Protein 3BMA (pdb70)

Nearest PDB structures (foldseek):
  3bma-assembly1_D-2  TM=1.003E+00  e=2.158E-71  Streptococcus pneumoniae R6
  3bma-assembly1_E  TM=9.968E-01  e=5.675E-66  Streptococcus pneumoniae R6
  3bma-assembly1_A  TM=9.905E-01  e=1.246E-65  Streptococcus pneumoniae R6
  3bma-assembly1_F-2  TM=9.941E-01  e=4.221E-62  Streptococcus pneumoniae R6
  7dxm-assembly1_A  TM=9.819E-01  e=1.760E-47  Streptococcus thermophilus LMG 18311

Sequence (2345 aa):
MHHNLGAEKRRSAVATTIDSFKERSQKVRALSDPNVRFVPFFGSSSEWLRFDGAHPAVLAEKYNRSYRPYLLGQGGAASLNQYFGMQQMLPQLENKQVVYVISPQWFSKNNGYDPAAFQQYFNGDQLTSFLKHQSGDQASQYAATRLLQQFPNVAMKDLVQKLASKKEELSTADNEMIELLARFNERQASSFFGQFSVRGYVNYDKHVAKYLKILPDQFSYQAIEDVVKADAEKNTSNNEEMGMENYFYNEQIKKDLKKLKDSQKSFTYLKSPEYNDLQLVLTQFSKSKVNPIFIIPPVNKKWMDYAGLREDMYQQTVQKIRYQLESQGFTNIADFSKDGGEPFFMKDTIHLGWLGWLAFDKAVDPFLSNPTPAPTYHLNERFFSKDWATYDGDVKEFMHHNLGAEKRSAVATTIDSFKERSQKVRRRALSDPNVRFVPFFGSSEWLRFDGAHPAVLAEKYNRSYRPYLLGQGGAASLNQYFGMQQMLPQLENKQVVYVISPQWFSKNGYDPAAFQQYFNGDQLTSFLKHQSGDQQASQYAATRLLQQFPNVAMKDLVQKKLASKEELSTADNEMIELLARFNERQASSFFGQFSVRGYVNYDKKHVAKYLKILPDQFSYQAIEDVVKADAEKNTSNNEMGMENYFYNEQIKKDLKKLKDSSQKSFTYLKSPEYNDLQLVLTQFSKSKVNPIFIIPPVNKKWMDYAGLREDMYQQTVQKIRYQLESQGFTNIADFSKDGGEPFFMKDTIHLGWLGWLAFDKAVDPFLSNPTPAPTYHLNERFFSKDWATYDGDVKEFQMHHNLGAEKRSAVATTIDSFKKERRSQKVRRALSDPNVRFVPFFGSSSEEWLRRFDGAHPAVLAEKYNRSYRPYLLGQGGAASLNQYFGMQQMLPQLENKQVVYVISPQWFSSKNGYDPAAFQQYFNGDQLTSFLKHQSGDQASQYAATRLLQQFPNVAMKDLVQKLASKEELSTADNEMIELLLARFNERQASSFFGQFSVRGYVNYDKHVAKYLKILPDQFSYQAIEDVVKADAEKNTSNNEMGMENYFYNEQIKKDLKKLKDSSQKSFTYLKSPEYNDLQLVLTQFSKSKVNPIFIIPPVNKKKWMDYAGLREDMYQQTTVQKIRYQLESQGFTNIADFSKDGGEPFFMKDTIHLGWLGWLAFDKAVDPFLSNPTPAPTYHLNEERFFSKDWATYDGDVKEFQEMMHHNLGAEKRSAVATTIDSFKERSQKVRRALSDPNVRFVPFFGSSEWLRFDGAHPAVLAEKYNRSYRPYLLGQGGAASLNQYFGMQQMLPQLENKQVVYVISPQQWFSKNGYDPAAFQQYFNGDQLTSFLKHQSGDQASQYAATRLLQQFPNVAMKDDLVQQKLASKEELSTADNEMIELLARFNERQASFFGQFGYVNYDKHVAKYLKILPDQFSSYQAIEDVVKADAEKNTSNNEMGMENYFYNEQIKKDLKKKKLKKDSQKSFTYLKSPEYNDLQLVLTQFSKSKVNPIFIIPPVNKKWMDYAGLREDMYQQTVQKIRYQLESQGFTNIADFSKDGGEPFFMKDTIHLGWLGWLAFDKAVDPFLSNPTPAPTYHLNERFFSKDWATYDGDVKEFMHHNLGAEKRSAVATTIDSFKERSQKVRRALSDPNVRFVPFFGSSEWLRFDGAHPAVLAEKYNRSYRPYLLGQGGAASLNQYFGMQQMLPQLENKQVVYVISPQQWFSKNGYDPAAFQQYFNGDQLTSFLKHQSGDQASQYAATRLLQQFPNVAMKDLVQKLASKEELSTADNEMIELLARFNERQASFFGQFSRGYVNYDKHVAKYLKILPDQFSYQAIEDVVKADAEKNTSNNEMGMENYFYNEQIKKDLKKLKDSQKSFTYLKSPEYNDLQLVLTQFSKSKVNPIFIIPPVNKKWMDYAGLREDMYQQTVQQKIRYQLESQGFTNIADFSKDGGEPFFMKDTIHLGWLGWLAFDKAVDPFLSNPTPAPTYHLNERFFSKDWATYDGDVKEMHHNLGAEKRSAVATTIDSFKERSQKVRALSDPNVRFVPFFGSSEWLRRFDGAHPAVLAEKYNRSYRPYLLGQGGAASLNQYFGMQQMLPQLENKQVVYVISPQQWFSKNGYDPAAFQQYFNGDQLTSFLKHQSGDQASQYAATRLLQQFPNVAMKDLVQKLASKEELSTADNEMIELLARFNERQASFFGQFSGYVNYDKHVAKYLKILPDQFSYQAIEDVVKADAEKNTSNNEMGMENYFYNEQIKKDLKKLKDSQKSFTYLKSPEYNDLQLVLTQFSKSKVNPIFIIPPVNKKWMDYAGLREDMYQQTVQKIRYQLESQGFTNIADFSKDGGEPFFMKDTIHLGWLGWLAFDKAVDPFLSNPTPAPTYHLNERFFSKDWATYDGDV

Radius of gyration: 44.67 Å; Cα contacts (8 Å, |Δi|>4): 4015; chains: 6; bounding box: 111×99×125 Å

Foldseek 3Di:
DDADPLLLLLLQLLQDLLSAQFLANVQRNLVDPVAHEAEEDDECQSVDFDLLRQQQVCVLQVARYHYRYHYYHQDALLLVLLSCLSRLVSQFQEEHAHEDELVQLFQEGTDLVVSVSNYDPLSVLSLLLPDDLDLLLLLSLLVVCVSPVPDVVNVSSVCSVVSHDDDPVRNVVSVVVNVVSSVVRNVVSSPDCRSSVVCCVRHVVSSVQQDSDDDLVSLLVSLLVVQVVQCPPDDLSEGVVACVPPDPPPVPCLFLQCQPGASQAGLSLLSVLSVVVSCQVSQYQYAYEYAAFQPSSCVRNNPDPVRQVQSVQLVCCQQVVFPNHRYLYHHPVNPPHNQAHHRRYGDRSVSVSVCVSVVVDNSDDDTHDNTHHDSVSNDNCSNPDDDHDVVD/DDADPLQLLQLQLLQDLLSAQFLANVQRNLVDPPAHEAEEDDACQSVAAALLRQQQVCVLQVASYHYRYHYYHQDALLLNLLSCLSRLVSQFFEEHEYEDELVQLFQEHTDLVVSVSNYDVLSVLSLLQPDDLDLLLLLSLVVVCVSPVPDPVNVSSVCSVVSHDDDPVRNVVSVVVNVVSSVVRNVPVVPDCRSSVVCCVHHVVSSVQQDSDDDLVRSLVSLLVVQCVQQPPDDLSAGPVCCVVPCPPDPVVQFQQCQVPASQAGLSLLSNLSVVVSCQVSQYQYAYEYWAFQPVSCVRNNPDPVRQVQSVQLVVCQQVVFPNDRYDYCHVVNPPHQQANHGRYGDRVVSSSVCVSVVVDNSDDDTHDNTHRDSCSNDNCSNGDDDRSPPPD/DDADPVLLLLLQLVQDLLSAQFLANVQRNLVDPVAHEAEEDDECQSVDAALLRQQQVCPLQVARYHYRYHYYHQDALLLVLLSVLSHLVSQFFAEHAHEDELVQLFQEHTDLVVSVSNYDPLSVLSLLLPDPLDLLQLLSLVVVCVSPVPDPVNVSSVCSVVSHDDDPVRNVVSVVVNVVSSVCRNVPSSPDDDGDVSCCVHHVVSSVQDDSDDDLVRSLVSLVVVQVVQQPPDDLQEGNVCCVPPDVVCVVVLFQQCQVTASQAGLSLLSVLSVVVSCQVSQYQYAYEYWAFQPSSCNRNNPDPVRQVVNVVLVCCQQVVFPRDRYHYCHVVNPPHQQAHHGGYGDRSVSSSVCVSVVVDNSDDDTHDNTHHDSCSNDSLSNGPDDDNVPSVD/DDEDPVQLLQLQLQADLLSAQFLQNVQNNLVDPVAHEAEADDAQQSVDAALLRQQQCCVLQVARYHYRYHYYPQQALLLVLLSVLSRLVSQFFEEHAHEDELLQLFQAGTDLVRSVSNDDPLSVLSLLQPDDLDVLQLLSLVVQCVSPVPDVVNVSSVCSVVSHDDDPVRNVVSVVVNVVSSVVRSVVSSDGVVPCCVHHVVSSVQDDSDDDLVRSLVSLLVVQCVQQPPDDLSAGNVCCVPPDVVCVVVQFLQCQVPASQAGLSLLSNLSVVVSCQVSQYQYAYEYWAFQPVSCVRNNPDLVRSVQSVQLSVCQQVVFQRDRYLYCHVVNPPHNQAHHGTYGDRVVSSSVCVSVVVDNSDDDTHDNTHRDSCSNDNCSNGPDDHPVVD/DDADPQQLLLLQLVQDLLSAAFLQNVQRNLVPPPAHEAEEDDACQSVDAALLRQQQVCVLQVARHHYRYHYYHQDALLLVLLSCLSHLVSQFFEEHAAEDELVQQFQAGTDLVVSVSNDDPLSVLSLLLPDPLDLLLLLSLVVVCVSPVPDDVNVSSVCSVVSHDQDPVRNVVSVVVNVVSSVVSNPPSSPDPRPVSCCVRHVVNSVQDDSDDDLVRSLVSLLVVQVVQQPPDPLREGPVCCVVPCDVPVVVLFQQCQVTASQAGLSLLSVLSVVVSCQVSQYQYAYEYWAFRPVSCVRNVHDPVRQVVSVQLVVCQQVVFQNDRYHYCHVVNDPPQQAHHTRYGGRVVSVSVCVSVVVDNSDDDTHDNTHRDSCSNDSCSNGPDDDPDD/DDADPAFLLFLQLVQDLLSAQFLANVQRQLPDPPAAEAEEDDECQSVDADQLRQQQVCVLQVARYHYRYHYYHQDALLLVLLSCLSRLVSQFQEAYAYEDELVQQALVGTDLVVSVSRYDPLSVLSLLQPDPLDPLQQLSLVVVCVSPVPDVVNVSSVCSVVSHDDDPVRNVVSVVVNVVSSVVSNVPSVPDHPVRCCVHHVVNSPQADSDDDLVRSQVSLVVVQVVQCDVPVQREGPVQCVPPPDPDVVCLFQQQQPDASQAGLSLLSNLSNVVSCLVSQYQYAYEYWAFQPVSCVGSVHDLPRQVQSVVLSVCQQVVFANPRYDYCHVVNHDHNQPHHRTHGGRVVSSSVCVRVVVCNNDRDRHDNTHRDPCSNDSDSNGDRDDD

InterPro domains:
  IPR006998 DltD [PF04914] (47-397)
  IPR006998 DltD [PTHR40039] (6-408)
  IPR023896 D-alanyl-lipoteichoic acid biosynthesis DltD, Firmicutes [PIRSF021438] (6-398)
  IPR023896 D-alanyl-lipoteichoic acid biosynthesis DltD, Firmicutes [TIGR04092] (14-396)

Organism: Streptococcus pneumoniae (strain ATCC BAA-255 / R6) (NCBI:txid171101)

Structure (mmCIF, N/CA/C/O backbone):
data_3BMA
#
_entry.id   3BMA
#
_cell.length_a   92.956
_cell.length_b   148.064
_cell.length_c   208.146
_cell.angle_alpha   90.00
_cell.angle_beta   90.00
_cell.angle_gamma   90.00
#
_symmetry.space_group_name_H-M   'P 21 21 21'
#
loop_
_entity.id
_entity.type
_entity.pdbx_description
1 polymer 'D-alanyl-lipoteichoic acid synthetase'
2 non-polymer 'SULFATE ION'
3 non-polymer GLYCEROL
4 water water
#
loop_
_atom_site.group_PDB
_atom_site.id
_atom_site.type_symbol
_atom_site.label_atom_id
_atom_site.label_alt_id
_atom_site.label_comp_id
_atom_site.label_asym_id
_atom_site.label_entity_id
_atom_site.label_seq_id
_atom_site.pdbx_PDB_ins_code
_atom_site.Cartn_x
_atom_site.Cartn_y
_atom_site.Cartn_z
_atom_site.occupancy
_atom_site.B_iso_or_equiv
_atom_site.auth_seq_id
_atom_site.auth_comp_id
_atom_site.auth_asym_id
_atom_site.auth_atom_id
_atom_site.pdbx_PDB_model_num
ATOM 1 N N . MET A 1 7 ? -34.532 -24.669 164.757 1.00 70.11 35 MET A N 1
ATOM 2 C CA . MET A 1 7 ? -34.793 -24.222 166.156 1.00 67.51 35 MET A CA 1
ATOM 3 C C . MET A 1 7 ? -35.836 -23.104 166.191 1.00 64.65 35 MET A C 1
ATOM 4 O O . MET A 1 7 ? -35.700 -22.097 165.494 1.00 65.35 35 MET A O 1
ATOM 9 N N . HIS A 1 8 ? -36.879 -23.306 166.996 1.00 63.85 36 HIS A N 1
ATOM 10 C CA . HIS A 1 8 ? -37.973 -22.343 167.142 1.00 61.41 36 HIS A CA 1
ATOM 11 C C . HIS A 1 8 ? -37.712 -21.365 168.281 1.00 58.53 36 HIS A C 1
ATOM 12 O O . HIS A 1 8 ? -37.145 -21.738 169.314 1.00 57.36 36 HIS A O 1
ATOM 19 N N . HIS A 1 9 ? -38.137 -20.118 168.083 1.00 49.66 37 HIS A N 1
ATOM 20 C CA . HIS A 1 9 ? -37.880 -19.046 169.038 1.00 42.12 37 HIS A CA 1
ATOM 21 C C . HIS A 1 9 ? -39.149 -18.359 169.516 1.00 40.77 37 HIS A C 1
ATOM 22 O O . HIS A 1 9 ? -40.012 -17.988 168.718 1.00 46.93 37 HIS A O 1
ATOM 29 N N . ASN A 1 10 ? -39.246 -18.195 170.829 1.00 34.90 38 ASN A N 1
ATOM 30 C CA . ASN A 1 10 ? -40.334 -17.453 171.437 1.00 34.25 38 ASN A CA 1
ATOM 31 C C . ASN A 1 10 ? -39.767 -16.414 172.393 1.00 36.26 38 ASN A C 1
ATOM 32 O O . ASN A 1 10 ? -39.255 -16.760 173.461 1.00 38.91 38 ASN A O 1
ATOM 37 N N . LEU A 1 11 ? -39.861 -15.145 171.993 1.00 33.98 39 LEU A N 1
ATOM 38 C CA . LEU A 1 11 ? -39.292 -14.018 172.738 1.00 35.05 39 LEU A CA 1
ATOM 39 C C . LEU A 1 11 ? -39.844 -13.859 174.154 1.00 33.28 39 LEU A C 1
ATOM 40 O O . LEU A 1 11 ? -39.102 -13.513 175.070 1.00 41.77 39 LEU A O 1
ATOM 45 N N . GLY A 1 12 ? -41.138 -14.114 174.321 1.00 34.88 40 GLY A N 1
ATOM 46 C CA . GLY A 1 12 ? -41.783 -14.060 175.625 1.00 32.30 40 GLY A CA 1
ATOM 47 C C . GLY A 1 12 ? -41.139 -15.025 176.599 1.00 36.74 40 GLY A C 1
ATOM 48 O O . GLY A 1 12 ? -40.764 -14.634 177.704 1.00 39.04 40 GLY A O 1
ATOM 49 N N . ALA A 1 13 ? -40.989 -16.277 176.166 1.00 33.17 41 ALA A N 1
ATOM 50 C CA . ALA A 1 13 ? -40.356 -17.328 176.963 1.00 29.60 41 ALA A CA 1
ATOM 51 C C . ALA A 1 13 ? -38.879 -17.039 177.239 1.00 33.45 41 ALA A C 1
ATOM 52 O O . ALA A 1 13 ? -38.416 -17.181 178.376 1.00 32.44 41 ALA A O 1
ATOM 54 N N . GLU A 1 14 ? -38.158 -16.612 176.201 1.00 23.31 42 GLU A N 1
ATOM 55 C CA . GLU A 1 14 ? -36.731 -16.307 176.312 1.00 26.17 42 GLU A CA 1
ATOM 56 C C . GLU A 1 14 ? -36.428 -15.127 177.228 1.00 23.63 42 GLU A C 1
ATOM 57 O O . GLU A 1 14 ? -35.396 -15.121 177.907 1.00 27.71 42 GLU A O 1
ATOM 63 N N . LYS A 1 15 ? -37.318 -14.133 177.232 1.00 26.03 43 LYS A N 1
ATOM 64 C CA . LYS A 1 15 ? -37.193 -12.975 178.122 1.00 33.76 43 LYS A CA 1
ATOM 65 C C . LYS A 1 15 ? -37.395 -13.348 179.581 1.00 31.80 43 LYS A C 1
ATOM 66 O O . LYS A 1 15 ? -36.757 -12.767 180.461 1.00 38.67 43 LYS A O 1
ATOM 72 N N . ARG A 1 16 ? -38.285 -14.310 179.827 1.00 33.76 44 ARG A N 1
ATOM 73 C CA A ARG A 1 16 ? -38.562 -14.813 181.176 0.50 36.65 44 ARG A CA 1
ATOM 74 C CA B ARG A 1 16 ? -38.540 -14.779 181.184 0.50 35.09 44 ARG A CA 1
ATOM 75 C C . ARG A 1 16 ? -37.452 -15.739 181.662 1.00 37.35 44 ARG A C 1
ATOM 76 O O . ARG A 1 16 ? -37.147 -15.779 182.854 1.00 38.11 44 ARG A O 1
ATOM 91 N N . SER A 1 17 ? -36.862 -16.493 180.728 1.00 34.67 45 SER A N 1
ATOM 92 C CA . SER A 1 17 ? -35.727 -17.377 181.023 1.00 32.41 45 SER A CA 1
ATOM 93 C C . SER A 1 17 ? -34.511 -16.568 181.444 1.00 30.33 45 SER A C 1
ATOM 94 O O . SER A 1 17 ? -33.845 -16.910 182.419 1.00 33.72 45 SER A O 1
ATOM 97 N N . ALA A 1 18 ? -34.250 -15.489 180.703 1.00 26.51 46 ALA A N 1
ATOM 98 C CA . ALA A 1 18 ? -33.105 -14.598 180.925 1.00 28.66 46 ALA A CA 1
ATOM 99 C C . ALA A 1 18 ? -32.995 -13.991 182.322 1.00 25.67 46 ALA A C 1
ATOM 100 O O . ALA A 1 18 ? -31.891 -13.707 182.786 1.00 25.35 46 ALA A O 1
ATOM 102 N N . VAL A 1 19 ? -34.138 -13.788 182.973 1.00 30.42 47 VAL A N 1
ATOM 103 C CA . VAL A 1 19 ? -34.193 -13.163 184.297 1.00 26.64 47 VAL A CA 1
ATOM 104 C C . VAL A 1 19 ? -34.759 -14.102 185.368 1.00 30.07 47 VAL A C 1
ATOM 105 O O . VAL A 1 19 ? -34.957 -13.689 186.515 1.00 33.95 47 VAL A O 1
ATOM 109 N N . ALA A 1 20 ? -35.010 -15.356 184.986 1.00 27.65 48 ALA A N 1
ATOM 110 C CA . ALA A 1 20 ? -35.554 -16.372 185.888 1.00 27.11 48 ALA A CA 1
ATOM 111 C C . ALA A 1 20 ? -34.671 -16.599 187.111 1.00 31.96 48 ALA A C 1
ATOM 112 O O . ALA A 1 20 ? -35.186 -16.785 188.215 1.00 38.05 48 ALA A O 1
ATOM 114 N N . THR A 1 21 ? -33.354 -16.561 186.896 1.00 33.83 49 THR A N 1
ATOM 115 C CA . THR A 1 21 ? -32.329 -16.829 187.918 1.00 42.35 49 THR A CA 1
ATOM 116 C C . THR A 1 21 ? -32.608 -18.117 188.704 1.00 43.50 49 THR A C 1
ATOM 117 O O . THR A 1 21 ? -32.577 -18.138 189.940 1.00 41.35 49 THR A O 1
ATOM 121 N N . THR A 1 22 ? -32.892 -19.185 187.965 1.00 39.92 50 THR A N 1
ATOM 122 C CA . THR A 1 22 ? -33.171 -20.480 188.564 1.00 36.08 50 THR A CA 1
ATOM 123 C C . THR A 1 22 ? -32.005 -21.444 188.347 1.00 38.73 50 THR A C 1
ATOM 124 O O . THR A 1 22 ? -31.016 -21.105 187.683 1.00 40.08 50 THR A O 1
ATOM 128 N N . ILE A 1 23 ? -32.116 -22.626 188.948 1.00 31.64 51 ILE A N 1
ATOM 129 C CA . ILE A 1 23 ? -31.187 -23.726 188.717 1.00 29.98 51 ILE A CA 1
ATOM 130 C C . ILE A 1 23 ? -31.344 -24.195 187.270 1.00 25.68 51 ILE A C 1
ATOM 131 O O . ILE A 1 23 ? -30.352 -24.405 186.576 1.00 24.78 51 ILE A O 1
ATOM 136 N N . ASP A 1 24 ? -32.599 -24.323 186.839 1.00 23.91 52 ASP A N 1
ATOM 137 C CA . ASP A 1 24 ? -32.962 -24.761 185.493 1.00 29.52 52 ASP A CA 1
ATOM 138 C C . ASP A 1 24 ? -32.465 -23.844 184.382 1.00 26.30 52 ASP A C 1
ATOM 139 O O . ASP A 1 24 ? -32.001 -24.326 183.352 1.00 36.10 52 ASP A O 1
ATOM 144 N N . SER A 1 25 ? -32.551 -22.531 184.592 1.00 31.06 53 SER A N 1
ATOM 145 C CA . SER A 1 25 ? -32.126 -21.551 183.581 1.00 34.42 53 SER A CA 1
ATOM 146 C C . SER A 1 25 ? -30.604 -21.533 183.377 1.00 36.80 53 SER A C 1
ATOM 147 O O . SER A 1 25 ? -30.121 -21.092 182.332 1.00 38.71 53 SER A O 1
ATOM 150 N N . PHE A 1 26 ? -29.869 -22.027 184.376 1.00 33.82 54 PHE A N 1
ATOM 151 C CA . PHE A 1 26 ? -28.420 -22.208 184.294 1.00 27.86 54 PHE A CA 1
ATOM 152 C C . PHE A 1 26 ? -28.030 -23.562 183.689 1.00 26.18 54 PHE A C 1
ATOM 153 O O . PHE A 1 26 ? -27.256 -23.627 182.729 1.00 35.41 54 PHE A O 1
ATOM 161 N N . LYS A 1 27 ? -28.566 -24.639 184.258 1.00 24.66 55 LYS A N 1
ATOM 162 C CA . LYS A 1 27 ? -28.025 -25.977 184.023 1.00 26.23 55 LYS A CA 1
ATOM 163 C C . LYS A 1 27 ? -28.612 -26.698 182.821 1.00 23.22 55 LYS A C 1
ATOM 164 O O . LYS A 1 27 ? -27.996 -27.621 182.288 1.00 29.71 55 LYS A O 1
ATOM 170 N N . GLU A 1 28 ? -29.800 -26.282 182.401 1.00 27.90 56 GLU A N 1
ATOM 171 C CA . GLU A 1 28 ? -30.467 -26.937 181.288 1.00 31.46 56 GLU A CA 1
ATOM 172 C C . GLU A 1 28 ? -30.019 -26.322 179.972 1.00 31.91 56 GLU A C 1
ATOM 173 O O . GLU A 1 28 ? -29.728 -25.130 179.898 1.00 36.77 56 GLU A O 1
ATOM 179 N N . ARG A 1 29 ? -29.956 -27.158 178.945 1.00 29.08 57 ARG A N 1
ATOM 180 C CA . ARG A 1 29 ? -29.542 -26.749 177.619 1.00 26.69 57 ARG A CA 1
ATOM 181 C C . ARG A 1 29 ? -30.560 -25.813 176.976 1.00 24.03 57 ARG A C 1
ATOM 182 O O . ARG A 1 29 ? -30.219 -24.705 176.596 1.00 27.53 57 ARG A O 1
ATOM 190 N N . SER A 1 30 ? -31.808 -26.265 176.902 1.00 22.01 58 SER A N 1
ATOM 191 C CA . SER A 1 30 ? -32.842 -25.657 176.066 1.00 19.24 58 SER A CA 1
ATOM 192 C C . SER A 1 30 ? -33.051 -24.153 176.216 1.00 28.29 58 SER A C 1
ATOM 193 O O . SER A 1 30 ? -33.044 -23.439 175.220 1.00 32.29 58 SER A O 1
ATOM 196 N N . GLN A 1 31 ? -33.224 -23.679 177.447 1.00 24.40 59 GLN A N 1
ATOM 197 C CA . GLN A 1 31 ? -33.566 -22.277 177.689 1.00 28.48 59 GLN A CA 1
ATOM 198 C C . GLN A 1 31 ? -32.454 -21.305 177.305 1.00 26.18 59 GLN A C 1
ATOM 199 O O . GLN A 1 31 ? -32.730 -20.258 176.723 1.00 33.36 59 GLN A O 1
ATOM 205 N N . LYS A 1 32 ? -31.208 -21.645 177.627 1.00 22.69 60 LYS A N 1
ATOM 206 C CA . LYS A 1 32 ? -30.095 -20.739 177.341 1.00 23.07 60 LYS A CA 1
ATOM 207 C C . LYS A 1 32 ? -29.754 -20.692 175.856 1.00 23.37 60 LYS A C 1
ATOM 208 O O . LYS A 1 32 ? -29.642 -19.603 175.312 1.00 29.27 60 LYS A O 1
ATOM 214 N N . VAL A 1 33 ? -29.640 -21.845 175.188 1.00 26.94 61 VAL A N 1
ATOM 215 C CA . VAL A 1 33 ? -29.265 -21.825 173.762 1.00 29.71 61 VAL A CA 1
ATOM 216 C C . VAL A 1 33 ? -30.383 -21.248 172.880 1.00 29.12 61 VAL A C 1
ATOM 217 O O . VAL A 1 33 ? -30.107 -20.686 171.831 1.00 29.87 61 VAL A O 1
ATOM 221 N N . ARG A 1 34 ? -31.631 -21.365 173.335 1.00 35.46 62 ARG A N 1
ATOM 222 C CA . ARG A 1 34 ? -32.783 -20.834 172.606 1.00 33.89 62 ARG A CA 1
ATOM 223 C C . ARG A 1 34 ? -32.758 -19.309 172.607 1.00 32.79 62 ARG A C 1
ATOM 224 O O . ARG A 1 34 ? -33.060 -18.675 171.595 1.00 36.57 62 ARG A O 1
ATOM 232 N N . ALA A 1 35 ? -32.377 -18.727 173.739 1.00 20.19 63 ALA A N 1
ATOM 233 C CA . ALA A 1 35 ? -32.259 -17.281 173.854 1.00 22.36 63 ALA A CA 1
ATOM 234 C C . ALA A 1 35 ? -31.018 -16.748 173.147 1.00 23.37 63 ALA A C 1
ATOM 235 O O . ALA A 1 35 ? -31.097 -15.787 172.385 1.00 27.24 63 ALA A O 1
ATOM 237 N N . LEU A 1 36 ? -29.879 -17.393 173.394 1.00 27.58 64 LEU A N 1
ATOM 238 C CA . LEU A 1 36 ? -28.589 -16.949 172.871 1.00 21.60 64 LEU A CA 1
ATOM 239 C C . LEU A 1 36 ? -28.395 -17.221 171.371 1.00 28.61 64 LEU A C 1
ATOM 240 O O . LEU A 1 36 ? -27.407 -16.773 170.783 1.00 29.50 64 LEU A O 1
ATOM 245 N N . SER A 1 37 ? -29.333 -17.938 170.754 1.00 30.65 65 SER A N 1
ATOM 246 C CA . SER A 1 37 ? -29.292 -18.173 169.307 1.00 31.75 65 SER A CA 1
ATOM 247 C C . SER A 1 37 ? -30.414 -17.466 168.538 1.00 37.28 65 SER A C 1
ATOM 248 O O . SER A 1 37 ? -30.598 -17.722 167.345 1.00 44.33 65 SER A O 1
ATOM 251 N N . ASP A 1 38 ? -31.150 -16.586 169.220 1.00 34.53 66 ASP A N 1
ATOM 252 C CA . ASP A 1 38 ? -32.224 -15.809 168.600 1.00 38.10 66 ASP A CA 1
ATOM 253 C C . ASP A 1 38 ? -31.632 -14.743 167.668 1.00 41.37 66 ASP A C 1
ATOM 254 O O . ASP A 1 38 ? -30.877 -13.878 168.121 1.00 30.10 66 ASP A O 1
ATOM 259 N N . PRO A 1 39 ? -31.952 -14.819 166.356 1.00 48.17 67 PRO A N 1
ATOM 260 C CA . PRO A 1 39 ? -31.424 -13.835 165.404 1.00 49.04 67 PRO A CA 1
ATOM 261 C C . PRO A 1 39 ? -32.036 -12.442 165.559 1.00 47.40 67 PRO A C 1
ATOM 262 O O . PRO A 1 39 ? -31.367 -11.445 165.286 1.00 51.87 67 PRO A O 1
ATOM 266 N N . ASN A 1 40 ? -33.287 -12.386 166.008 1.00 45.97 68 ASN A N 1
ATOM 267 C CA . ASN A 1 40 ? -34.048 -11.138 166.082 1.00 47.95 68 ASN A CA 1
ATOM 268 C C . ASN A 1 40 ? -33.756 -10.277 167.313 1.00 46.25 68 ASN A C 1
ATOM 269 O O . ASN A 1 40 ? -33.867 -9.054 167.254 1.00 52.09 68 ASN A O 1
ATOM 274 N N . VAL A 1 41 ? -33.405 -10.916 168.426 1.00 46.09 69 VAL A N 1
ATOM 275 C CA . VAL A 1 41 ? -33.087 -10.213 169.676 1.00 41.45 69 VAL A CA 1
ATOM 276 C C . VAL A 1 41 ? -31.763 -10.736 170.245 1.00 39.10 69 VAL A C 1
ATOM 277 O O . VAL A 1 41 ? -31.532 -11.947 170.290 1.00 39.82 69 VAL A O 1
ATOM 281 N N . ARG A 1 42 ? -30.902 -9.815 170.669 1.00 34.06 70 ARG A N 1
ATOM 282 C CA . ARG A 1 42 ? -29.559 -10.144 171.135 1.00 33.21 70 ARG A CA 1
ATOM 283 C C . ARG A 1 42 ? -29.460 -10.318 172.658 1.00 34.38 70 ARG A C 1
ATOM 284 O O . ARG A 1 42 ? -29.527 -9.345 173.408 1.00 30.02 70 ARG A O 1
ATOM 292 N N . PHE A 1 43 ? -29.288 -11.560 173.106 1.00 34.65 71 PHE A N 1
ATOM 293 C CA . PHE A 1 43 ? -29.065 -11.838 174.525 1.00 25.09 71 PHE A CA 1
ATOM 294 C C . PHE A 1 43 ? -27.576 -12.011 174.804 1.00 26.26 71 PHE A C 1
ATOM 295 O O . PHE A 1 43 ? -26.882 -12.750 174.106 1.00 27.66 71 PHE A O 1
ATOM 303 N N . VAL A 1 44 ? -27.092 -11.320 175.828 1.00 27.20 72 VAL A N 1
ATOM 304 C CA . VAL A 1 44 ? -25.691 -11.400 176.231 1.00 29.56 72 VAL A CA 1
ATOM 305 C C . VAL A 1 44 ? -25.587 -12.251 177.501 1.00 26.42 72 VAL A C 1
ATOM 306 O O . VAL A 1 44 ? -26.288 -11.981 178.475 1.00 32.89 72 VAL A O 1
ATOM 310 N N . PRO A 1 45 ? -24.742 -13.303 177.479 1.00 28.04 73 PRO A N 1
ATOM 311 C CA . PRO A 1 45 ? -24.431 -14.108 178.668 1.00 24.42 73 PRO A CA 1
ATOM 312 C C . PRO A 1 45 ? -23.807 -13.312 179.816 1.00 27.99 73 PRO A C 1
ATOM 313 O O . PRO A 1 45 ? -22.738 -12.715 179.663 1.00 22.83 73 PRO A O 1
ATOM 317 N N . PHE A 1 46 ? -24.490 -13.308 180.957 1.00 29.22 74 PHE A N 1
ATOM 318 C CA . PHE A 1 46 ? -23.978 -12.685 182.169 1.00 28.12 74 PHE A CA 1
ATOM 319 C C . PHE A 1 46 ? -23.624 -13.801 183.155 1.00 29.52 74 PHE A C 1
ATOM 320 O O . PHE A 1 46 ? -24.495 -14.309 183.861 1.00 32.55 74 PHE A O 1
ATOM 328 N N . PHE A 1 47 ? -22.351 -14.195 183.178 1.00 27.52 75 PHE A N 1
ATOM 329 C CA . PHE A 1 47 ? -21.877 -15.266 184.064 1.00 27.37 75 PHE A CA 1
ATOM 330 C C . PHE A 1 47 ? -21.510 -14.726 185.442 1.00 29.69 75 PHE A C 1
ATOM 331 O O . PHE A 1 47 ? -20.690 -13.811 185.560 1.00 31.83 75 PHE A O 1
ATOM 339 N N . GLY A 1 48 ? -22.102 -15.314 186.476 1.00 30.84 76 GLY A N 1
ATOM 340 C CA . GLY A 1 48 ? -21.770 -14.988 187.864 1.00 33.61 76 GLY A CA 1
ATOM 341 C C . GLY A 1 48 ? -22.306 -16.052 188.802 1.00 37.96 76 GLY A C 1
ATOM 342 O O . GLY A 1 48 ? -22.643 -17.155 188.363 1.00 38.88 76 GLY A O 1
ATOM 343 N N . SER A 1 49 ? -22.376 -15.726 190.093 1.00 36.00 77 SER A N 1
ATOM 344 C CA A SER A 1 49 ? -22.944 -16.644 191.075 0.50 32.17 77 SER A CA 1
ATOM 345 C CA B SER A 1 49 ? -22.933 -16.623 191.102 0.50 32.21 77 SER A CA 1
ATOM 346 C C . SER A 1 49 ? -24.303 -16.143 191.567 1.00 37.51 77 SER A C 1
ATOM 347 O O . SER A 1 49 ? -25.294 -16.257 190.847 1.00 37.69 77 SER A O 1
ATOM 352 N N . SER A 1 50 ? -24.344 -15.586 192.779 1.00 36.87 78 SER A N 1
ATOM 353 C CA . SER A 1 50 ? -25.566 -15.056 193.376 1.00 35.06 78 SER A CA 1
ATOM 354 C C . SER A 1 50 ? -25.747 -13.582 193.018 1.00 33.98 78 SER A C 1
ATOM 355 O O . SER A 1 50 ? -26.682 -12.935 193.497 1.00 30.20 78 SER A O 1
ATOM 358 N N . GLU A 1 51 ? -24.850 -13.069 192.175 1.00 31.73 79 GLU A N 1
ATOM 359 C CA . GLU A 1 51 ? -24.763 -11.643 191.852 1.00 33.21 79 GLU A CA 1
ATOM 360 C C . GLU A 1 51 ? -26.048 -11.081 191.245 1.00 35.81 79 GLU A C 1
ATOM 361 O O . GLU A 1 51 ? -26.436 -9.955 191.558 1.00 41.03 79 GLU A O 1
ATOM 367 N N . TRP A 1 52 ? -26.707 -11.879 190.403 1.00 35.04 80 TRP A N 1
ATOM 368 C CA . TRP A 1 52 ? -27.904 -11.444 189.677 1.00 32.42 80 TRP A CA 1
ATOM 369 C C . TRP A 1 52 ? -29.198 -11.646 190.455 1.00 32.42 80 TRP A C 1
ATOM 370 O O . TRP A 1 52 ? -30.245 -11.147 190.041 1.00 31.41 80 TRP A O 1
ATOM 381 N N . LEU A 1 53 ? -29.119 -12.369 191.572 1.00 34.86 81 LEU A N 1
ATOM 382 C CA . LEU A 1 53 ? -30.307 -12.780 192.340 1.00 37.91 81 LEU A CA 1
ATOM 383 C C . LEU A 1 53 ? -31.121 -11.642 192.954 1.00 42.18 81 LEU A C 1
ATOM 384 O O . LEU A 1 53 ? -32.352 -11.661 192.897 1.00 41.60 81 LEU A O 1
ATOM 389 N N . ARG A 1 54 ? -30.434 -10.665 193.541 1.00 45.40 82 ARG A N 1
ATOM 390 C CA . ARG A 1 54 ? -31.097 -9.537 194.191 1.00 50.69 82 ARG A CA 1
ATOM 391 C C . ARG A 1 54 ? -31.232 -8.329 193.262 1.00 45.89 82 ARG A C 1
ATOM 392 O O . ARG A 1 54 ? -30.242 -7.747 192.808 1.00 44.61 82 ARG A O 1
ATOM 400 N N . PHE A 1 55 ? -32.481 -7.966 192.999 1.00 45.06 83 PHE A N 1
ATOM 401 C CA . PHE A 1 55 ? -32.823 -6.931 192.037 1.00 43.16 83 PHE A CA 1
ATOM 402 C C . PHE A 1 55 ? -33.088 -5.597 192.723 1.00 47.91 83 PHE A C 1
ATOM 403 O O . PHE A 1 55 ? -33.530 -5.555 193.877 1.00 45.26 83 PHE A O 1
ATOM 411 N N . ASP A 1 56 ? -32.789 -4.516 192.004 1.00 47.12 84 ASP A N 1
ATOM 412 C CA . ASP A 1 56 ? -33.242 -3.170 192.354 1.00 46.77 84 ASP A CA 1
ATOM 413 C C . ASP A 1 56 ? -33.440 -2.351 191.075 1.00 48.27 84 ASP A C 1
ATOM 414 O O . ASP A 1 56 ? -33.462 -2.915 189.977 1.00 53.13 84 ASP A O 1
ATOM 419 N N . GLY A 1 57 ? -33.575 -1.032 191.216 1.00 48.88 85 GLY A N 1
ATOM 420 C CA . GLY A 1 57 ? -33.827 -0.143 190.077 1.00 45.17 85 GLY A CA 1
ATOM 421 C C . GLY A 1 57 ? -32.666 0.012 189.103 1.00 44.95 85 GLY A C 1
ATOM 422 O O . GLY A 1 57 ? -32.866 0.377 187.943 1.00 45.07 85 GLY A O 1
ATOM 423 N N . ALA A 1 58 ? -31.458 -0.283 189.575 1.00 40.74 86 ALA A N 1
ATOM 424 C CA . ALA A 1 58 ? -30.243 -0.109 188.790 1.00 36.13 86 ALA A CA 1
ATOM 425 C C . ALA A 1 58 ? -29.665 -1.427 188.253 1.00 37.86 86 ALA A C 1
ATOM 426 O O . ALA A 1 58 ? -28.641 -1.420 187.565 1.00 42.15 86 ALA A O 1
ATOM 428 N N . HIS A 1 59 ? -30.323 -2.543 188.575 1.00 31.76 87 HIS A N 1
ATOM 429 C CA . HIS A 1 59 ? -29.951 -3.882 188.097 1.00 32.52 87 HIS A CA 1
ATOM 430 C C . HIS A 1 59 ? -29.889 -3.909 186.555 1.00 34.56 87 HIS A C 1
ATOM 431 O O . HIS A 1 59 ? -30.778 -3.351 185.906 1.00 36.32 87 HIS A O 1
ATOM 438 N N . PRO A 1 60 ? -28.827 -4.526 185.974 1.00 34.40 88 PRO A N 1
ATOM 439 C CA . PRO A 1 60 ? -28.569 -4.600 184.520 1.00 31.88 88 PRO A CA 1
ATOM 440 C C . PRO A 1 60 ? -29.770 -5.003 183.670 1.00 34.60 88 PRO A C 1
ATOM 441 O O . PRO A 1 60 ? -29.989 -4.428 182.605 1.00 42.34 88 PRO A O 1
ATOM 445 N N . ALA A 1 61 ? -30.528 -5.989 184.150 1.00 37.81 89 ALA A N 1
ATOM 446 C CA . ALA A 1 61 ? -31.688 -6.525 183.444 1.00 34.75 89 ALA A CA 1
ATOM 447 C C . ALA A 1 61 ? -32.871 -5.560 183.472 1.00 33.57 89 ALA A C 1
ATOM 448 O O . ALA A 1 61 ? -33.680 -5.523 182.538 1.00 36.35 89 ALA A O 1
ATOM 450 N N . VAL A 1 62 ? -32.958 -4.782 184.547 1.00 29.67 90 VAL A N 1
ATOM 451 C CA . VAL A 1 62 ? -34.002 -3.773 184.707 1.00 34.19 90 VAL A CA 1
ATOM 452 C C . VAL A 1 62 ? -33.750 -2.592 183.763 1.00 35.45 90 VAL A C 1
ATOM 453 O O . VAL A 1 62 ? -34.661 -2.147 183.054 1.00 34.61 90 VAL A O 1
ATOM 457 N N . LEU A 1 63 ? -32.507 -2.116 183.741 1.00 32.50 91 LEU A N 1
ATOM 458 C CA . LEU A 1 63 ? -32.097 -1.002 182.884 1.00 35.00 91 LEU A CA 1
ATOM 459 C C . LEU A 1 63 ? -32.250 -1.299 181.392 1.00 39.78 91 LEU A C 1
ATOM 460 O O . LEU A 1 63 ? -32.665 -0.428 180.621 1.00 43.44 91 LEU A O 1
ATOM 465 N N . ALA A 1 64 ? -31.922 -2.528 180.997 1.00 41.16 92 ALA A N 1
ATOM 466 C CA . ALA A 1 64 ? -32.002 -2.940 179.597 1.00 38.19 92 ALA A CA 1
ATOM 467 C C . ALA A 1 64 ? -33.442 -3.034 179.106 1.00 38.21 92 ALA A C 1
ATOM 468 O O . ALA A 1 64 ? -33.724 -2.739 177.944 1.00 35.22 92 ALA A O 1
ATOM 470 N N . GLU A 1 65 ? -34.345 -3.434 180.000 1.00 38.74 93 GLU A N 1
ATOM 471 C CA . GLU A 1 65 ? -35.762 -3.560 179.668 1.00 38.13 93 GLU A CA 1
ATOM 472 C C . GLU A 1 65 ? -36.481 -2.209 179.699 1.00 42.06 93 GLU A C 1
ATOM 473 O O . GLU A 1 65 ? -37.320 -1.931 178.833 1.00 41.45 93 GLU A O 1
ATOM 479 N N . LYS A 1 66 ? -36.148 -1.385 180.694 1.00 40.45 94 LYS A N 1
ATOM 480 C CA . LYS A 1 66 ? -36.739 -0.054 180.853 1.00 44.57 94 LYS A CA 1
ATOM 481 C C . LYS A 1 66 ? -36.429 0.856 179.667 1.00 43.56 94 LYS A C 1
ATOM 482 O O . LYS A 1 66 ? -37.334 1.453 179.085 1.00 47.47 94 LYS A O 1
ATOM 488 N N . TYR A 1 67 ? -35.151 0.933 179.305 1.00 43.22 95 TYR A N 1
ATOM 489 C CA . TYR A 1 67 ? -34.686 1.858 178.276 1.00 40.22 95 TYR A CA 1
ATOM 490 C C . TYR A 1 67 ? -34.455 1.188 176.921 1.00 44.12 95 TYR A C 1
ATOM 491 O O . TYR A 1 67 ? -33.749 1.743 176.069 1.00 46.06 95 TYR A O 1
ATOM 500 N N . ASN A 1 68 ? -35.068 0.014 176.737 1.00 39.46 96 ASN A N 1
ATOM 501 C CA . ASN A 1 68 ? -34.993 -0.785 175.502 1.00 40.44 96 ASN A CA 1
ATOM 502 C C . ASN A 1 68 ? -33.628 -0.734 174.808 1.00 42.32 96 ASN A C 1
ATOM 503 O O . ASN A 1 68 ? -33.493 -0.207 173.696 1.00 46.53 96 ASN A O 1
ATOM 508 N N . ARG A 1 69 ? -32.617 -1.266 175.491 1.00 36.09 97 ARG A N 1
ATOM 509 C CA . ARG A 1 69 ? -31.250 -1.285 174.977 1.00 36.22 97 ARG A CA 1
ATOM 510 C C . ARG A 1 69 ? -31.094 -2.280 173.824 1.00 36.07 97 ARG A C 1
ATOM 511 O O . ARG A 1 69 ? -31.991 -3.087 173.562 1.00 35.90 97 ARG A O 1
ATOM 519 N N . SER A 1 70 ? -29.949 -2.222 173.145 1.00 38.62 98 SER A N 1
ATOM 520 C CA . SER A 1 70 ? -29.691 -3.063 171.970 1.00 41.78 98 SER A CA 1
ATOM 521 C C . SER A 1 70 ? -29.409 -4.529 172.329 1.00 43.31 98 SER A C 1
ATOM 522 O O . SER A 1 70 ? -29.244 -5.375 171.444 1.00 43.91 98 SER A O 1
ATOM 525 N N . TYR A 1 71 ? -29.369 -4.810 173.631 1.00 41.64 99 TYR A N 1
ATOM 526 C CA . TYR A 1 71 ? -29.112 -6.140 174.165 1.00 38.31 99 TYR A CA 1
ATOM 527 C C . TYR A 1 71 ? -30.004 -6.444 175.375 1.00 38.11 99 TYR A C 1
ATOM 528 O O . TYR A 1 71 ? -30.607 -5.536 175.954 1.00 34.91 99 TYR A O 1
ATOM 537 N N . ARG A 1 72 ? -30.067 -7.724 175.747 1.00 35.19 100 ARG A N 1
ATOM 538 C CA . ARG A 1 72 ? -30.675 -8.168 177.003 1.00 29.62 100 ARG A CA 1
ATOM 539 C C . ARG A 1 72 ? -29.720 -9.107 177.748 1.00 30.86 100 ARG A C 1
ATOM 540 O O . ARG A 1 72 ? -29.161 -10.018 177.144 1.00 28.86 100 ARG A O 1
ATOM 548 N N . PRO A 1 73 ? -29.519 -8.886 179.062 1.00 29.48 101 PRO A N 1
ATOM 549 C CA . PRO A 1 73 ? -28.720 -9.817 179.861 1.00 21.87 101 PRO A CA 1
ATOM 550 C C . PRO A 1 73 ? -29.412 -11.167 180.017 1.00 25.62 101 PRO A C 1
ATOM 551 O O . PRO A 1 73 ? -30.595 -11.206 180.368 1.00 21.97 101 PRO A O 1
ATOM 555 N N . TYR A 1 74 ? -28.694 -12.255 179.729 1.00 21.20 102 TYR A N 1
ATOM 556 C CA . TYR A 1 74 ? -29.147 -13.587 180.117 1.00 21.52 102 TYR A CA 1
ATOM 557 C C . TYR A 1 74 ? -28.351 -13.993 181.350 1.00 26.01 102 TYR A C 1
ATOM 558 O O . TYR A 1 74 ? -27.168 -14.323 181.261 1.00 19.88 102 TYR A O 1
ATOM 567 N N . LEU A 1 75 ? -29.019 -13.974 182.498 1.00 27.36 103 LEU A N 1
ATOM 568 C CA . LEU A 1 75 ? -28.359 -14.158 183.782 1.00 26.32 103 LEU A CA 1
ATOM 569 C C . LEU A 1 75 ? -28.062 -15.628 184.076 1.00 24.62 103 LEU A C 1
ATOM 570 O O . LEU A 1 75 ? -28.960 -16.393 184.444 1.00 28.97 103 LEU A O 1
ATOM 575 N N . LEU A 1 76 ? -26.793 -16.002 183.900 1.00 25.23 104 LEU A N 1
ATOM 576 C CA . LEU A 1 76 ? -26.295 -17.353 184.182 1.00 23.20 104 LEU A CA 1
ATOM 577 C C . LEU A 1 76 ? -25.628 -17.449 185.553 1.00 24.46 104 LEU A C 1
ATOM 578 O O . LEU A 1 76 ? -24.560 -16.876 185.773 1.00 18.98 104 LEU A O 1
ATOM 583 N N . GLY A 1 77 ? -26.236 -18.198 186.467 1.00 31.35 105 GLY A N 1
ATOM 584 C CA . GLY A 1 77 ? -25.590 -18.471 187.740 1.00 29.36 105 GLY A CA 1
ATOM 585 C C . GLY A 1 77 ? -26.486 -18.612 188.951 1.00 35.55 105 GLY A C 1
ATOM 586 O O . GLY A 1 77 ? -27.605 -18.097 188.986 1.00 35.09 105 GLY A O 1
ATOM 587 N N . GLN A 1 78 ? -25.975 -19.332 189.945 1.00 30.51 106 GLN A N 1
ATOM 588 C CA . GLN A 1 78 ? -26.654 -19.515 191.224 1.00 36.88 106 GLN A CA 1
ATOM 589 C C . GLN A 1 78 ? -25.618 -19.438 192.345 1.00 30.19 106 GLN A C 1
ATOM 590 O O . GLN A 1 78 ? -24.418 -19.468 192.081 1.00 27.13 106 GLN A O 1
ATOM 596 N N . GLY A 1 79 ? -26.076 -19.345 193.592 1.00 34.68 107 GLY A N 1
ATOM 597 C CA . GLY A 1 79 ? -25.171 -19.323 194.742 1.00 27.61 107 GLY A CA 1
ATOM 598 C C . GLY A 1 79 ? -24.286 -20.555 194.782 1.00 29.41 107 GLY A C 1
ATOM 599 O O . GLY A 1 79 ? -24.778 -21.682 194.745 1.00 35.03 107 GLY A O 1
ATOM 600 N N . GLY A 1 80 ? -22.976 -20.339 194.819 1.00 23.73 108 GLY A N 1
ATOM 601 C CA . GLY A 1 80 ? -22.021 -21.439 194.878 1.00 20.26 108 GLY A CA 1
ATOM 602 C C . GLY A 1 80 ? -21.418 -21.841 193.541 1.00 24.56 108 GLY A C 1
ATOM 603 O O . GLY A 1 80 ? -20.490 -22.654 193.497 1.00 19.11 108 GLY A O 1
ATOM 604 N N . ALA A 1 81 ? -21.940 -21.287 192.447 1.00 21.47 109 ALA A N 1
ATOM 605 C CA . ALA A 1 81 ? -21.377 -21.561 191.128 1.00 21.31 109 ALA A CA 1
ATOM 606 C C . ALA A 1 81 ? -20.078 -20.779 190.955 1.00 26.82 109 ALA A C 1
ATOM 607 O O . ALA A 1 81 ? -20.031 -19.569 191.168 1.00 31.71 109 ALA A O 1
ATOM 609 N N . ALA A 1 82 ? -19.012 -21.482 190.604 1.00 26.92 110 ALA A N 1
ATOM 610 C CA . ALA A 1 82 ? -17.770 -20.827 190.234 1.00 24.31 110 ALA A CA 1
ATOM 611 C C . ALA A 1 82 ? -17.343 -21.327 188.852 1.00 23.89 110 ALA A C 1
ATOM 612 O O . ALA A 1 82 ? -18.170 -21.863 188.116 1.00 29.21 110 ALA A O 1
ATOM 614 N N . SER A 1 83 ? -16.061 -21.178 188.519 1.00 24.69 111 SER A N 1
ATOM 615 C CA . SER A 1 83 ? -15.567 -21.421 187.159 1.00 27.59 111 SER A CA 1
ATOM 616 C C . SER A 1 83 ? -15.701 -22.842 186.626 1.00 29.84 111 SER A C 1
ATOM 617 O O . SER A 1 83 ? -15.895 -23.026 185.420 1.00 28.36 111 SER A O 1
ATOM 620 N N . LEU A 1 84 ? -15.588 -23.838 187.508 1.00 22.77 112 LEU A N 1
ATOM 621 C CA . LEU A 1 84 ? -15.743 -25.236 187.094 1.00 25.61 112 LEU A CA 1
ATOM 622 C C . LEU A 1 84 ? -17.168 -25.493 186.610 1.00 28.22 112 LEU A C 1
ATOM 623 O O . LEU A 1 84 ? -17.364 -26.037 185.519 1.00 32.34 112 LEU A O 1
ATOM 628 N N . ASN A 1 85 ? -18.145 -25.066 187.408 1.00 17.08 113 ASN A N 1
ATOM 629 C CA . ASN A 1 85 ? -19.556 -25.087 187.018 1.00 18.61 113 ASN A CA 1
ATOM 630 C C . ASN A 1 85 ? -19.814 -24.401 185.681 1.00 21.25 113 ASN A C 1
ATOM 631 O O . ASN A 1 85 ? -20.496 -24.959 184.813 1.00 31.96 113 ASN A O 1
ATOM 636 N N . GLN A 1 86 ? -19.259 -23.200 185.529 1.00 21.55 114 GLN A N 1
ATOM 637 C CA . GLN A 1 86 ? -19.450 -22.386 184.327 1.00 25.23 114 GLN A CA 1
ATOM 638 C C . GLN A 1 86 ? -18.846 -23.019 183.086 1.00 21.16 114 GLN A C 1
ATOM 639 O O . GLN A 1 86 ? -19.445 -22.954 182.007 1.00 29.99 114 GLN A O 1
ATOM 645 N N . TYR A 1 87 ? -17.671 -23.628 183.251 1.00 19.50 115 TYR A N 1
ATOM 646 C CA . TYR A 1 87 ? -16.976 -24.332 182.170 1.00 15.99 115 TYR A CA 1
ATOM 647 C C . TYR A 1 87 ? -17.825 -25.450 181.598 1.00 25.77 115 TYR A C 1
ATOM 648 O O . TYR A 1 87 ? -17.944 -25.582 180.377 1.00 23.20 115 TYR A O 1
ATOM 657 N N . PHE A 1 88 ? -18.406 -26.248 182.494 1.00 17.83 116 PHE A N 1
ATOM 658 C CA . PHE A 1 88 ? -19.243 -27.378 182.111 1.00 18.38 116 PHE A CA 1
ATOM 659 C C . PHE A 1 88 ? -20.585 -26.956 181.520 1.00 14.42 116 PHE A C 1
ATOM 660 O O . PHE A 1 88 ? -21.140 -27.665 180.683 1.00 26.58 116 PHE A O 1
ATOM 668 N N . GLY A 1 89 ? -21.093 -25.806 181.964 1.00 15.79 117 GLY A N 1
ATOM 669 C CA . GLY A 1 89 ? -22.276 -25.179 181.372 1.00 10.96 117 GLY A CA 1
ATOM 670 C C . GLY A 1 89 ? -22.030 -24.682 179.951 1.00 20.00 117 GLY A C 1
ATOM 671 O O . GLY A 1 89 ? -22.922 -24.767 179.099 1.00 18.27 117 GLY A O 1
ATOM 672 N N . MET A 1 90 ? -20.821 -24.173 179.697 1.00 22.06 118 MET A N 1
ATOM 673 C CA . MET A 1 90 ? -20.432 -23.647 178.373 1.00 19.14 118 MET A CA 1
ATOM 674 C C . MET A 1 90 ? -20.508 -24.705 177.265 1.00 17.44 118 MET A C 1
ATOM 675 O O . MET A 1 90 ? -20.904 -24.394 176.145 1.00 27.58 118 MET A O 1
ATOM 680 N N . GLN A 1 91 ? -20.167 -25.949 177.608 1.00 17.31 119 GLN A N 1
ATOM 681 C CA . GLN A 1 91 ? -20.160 -27.100 176.687 1.00 18.24 119 GLN A CA 1
ATOM 682 C C . GLN A 1 91 ? -21.519 -27.442 176.072 1.00 23.66 119 GLN A C 1
ATOM 683 O O . GLN A 1 91 ? -21.578 -28.149 175.060 1.00 21.38 119 GLN A O 1
ATOM 689 N N . GLN A 1 92 ? -22.597 -26.950 176.688 1.00 19.53 120 GLN A N 1
ATOM 690 C CA . GLN A 1 92 ? -23.951 -27.119 176.166 1.00 19.94 120 GLN A CA 1
ATOM 691 C C . GLN A 1 92 ? -24.292 -26.038 175.130 1.00 21.55 120 GLN A C 1
ATOM 692 O O . GLN A 1 92 ? -25.235 -26.191 174.349 1.00 20.86 120 GLN A O 1
ATOM 698 N N . MET A 1 93 ? -23.521 -24.952 175.125 1.00 18.00 121 MET A N 1
ATOM 699 C CA . MET A 1 93 ? -23.838 -23.775 174.314 1.00 14.49 121 MET A CA 1
ATOM 700 C C . MET A 1 93 ? -22.667 -23.219 173.498 1.00 15.21 121 MET A C 1
ATOM 701 O O . MET A 1 93 ? -22.679 -22.040 173.137 1.00 21.51 121 MET A O 1
ATOM 706 N N . LEU A 1 94 ? -21.674 -24.055 173.211 1.00 22.07 122 LEU A N 1
ATOM 707 C CA . LEU A 1 94 ? -20.496 -23.649 172.421 1.00 23.17 122 LEU A CA 1
ATOM 708 C C . LEU A 1 94 ? -20.749 -22.812 171.139 1.00 21.72 122 LEU A C 1
ATOM 709 O O . LEU A 1 94 ? -20.108 -21.768 170.979 1.00 30.82 122 LEU A O 1
ATOM 714 N N . PRO A 1 95 ? -21.665 -23.252 170.235 1.00 25.63 123 PRO A N 1
ATOM 715 C CA . PRO A 1 95 ? -21.941 -22.401 169.056 1.00 25.00 123 PRO A CA 1
ATOM 716 C C . PRO A 1 95 ? -22.573 -21.046 169.385 1.00 25.65 123 PRO A C 1
ATOM 717 O O . PRO A 1 95 ? -22.413 -20.097 168.621 1.00 28.43 123 PRO A O 1
ATOM 721 N N . GLN A 1 96 ? -23.265 -20.966 170.521 1.00 27.54 124 GLN A N 1
ATOM 722 C CA . GLN A 1 96 ? -23.961 -19.752 170.951 1.00 22.88 124 GLN A CA 1
ATOM 723 C C . GLN A 1 96 ? -23.009 -18.758 171.601 1.00 28.34 124 GLN A C 1
ATOM 724 O O . GLN A 1 96 ? -23.326 -17.571 171.712 1.00 32.07 124 GLN A O 1
ATOM 730 N N . LEU A 1 97 ? -21.847 -19.243 172.034 1.00 28.17 125 LEU A N 1
ATOM 731 C CA . LEU A 1 97 ? -20.807 -18.376 172.588 1.00 30.97 125 LEU A CA 1
ATOM 732 C C . LEU A 1 97 ? -19.764 -17.926 171.565 1.00 32.02 125 LEU A C 1
ATOM 733 O O . LEU A 1 97 ? -18.972 -17.032 171.850 1.00 30.72 125 LEU A O 1
ATOM 738 N N . GLU A 1 98 ? -19.774 -18.542 170.383 1.00 33.07 126 GLU A N 1
ATOM 739 C CA . GLU A 1 98 ? -18.787 -18.277 169.329 1.00 34.04 126 GLU A CA 1
ATOM 740 C C . GLU A 1 98 ? -18.824 -16.826 168.842 1.00 30.25 126 GLU A C 1
ATOM 741 O O . GLU A 1 98 ? -19.885 -16.325 168.473 1.00 31.38 126 GLU A O 1
ATOM 747 N N . ASN A 1 99 ? -17.657 -16.174 168.864 1.00 29.16 127 ASN A N 1
ATOM 748 C CA . ASN A 1 99 ? -17.460 -14.781 168.416 1.00 31.74 127 ASN A CA 1
ATOM 749 C C . ASN A 1 99 ? -18.368 -13.748 169.090 1.00 32.81 127 ASN A C 1
ATOM 750 O O . ASN A 1 99 ? -18.924 -12.873 168.420 1.00 32.53 127 ASN A O 1
ATOM 755 N N . LYS A 1 100 ? -18.492 -13.840 170.413 1.00 29.61 128 LYS A N 1
ATOM 756 C CA . LYS A 1 100 ? -19.551 -13.145 171.146 1.00 23.86 128 LYS A CA 1
ATOM 757 C C . LYS A 1 100 ? -19.009 -12.464 172.400 1.00 20.37 128 LYS A C 1
ATOM 758 O O . LYS A 1 100 ? -18.063 -12.955 173.020 1.00 19.55 128 LYS A O 1
ATOM 764 N N . GLN A 1 101 ? -19.612 -11.334 172.763 1.00 18.92 129 GLN A N 1
ATOM 765 C CA . GLN A 1 101 ? -19.304 -10.641 174.016 1.00 26.99 129 GLN A CA 1
ATOM 766 C C . GLN A 1 101 ? -20.064 -11.296 175.157 1.00 22.36 129 GLN A C 1
ATOM 767 O O . GLN A 1 101 ? -21.223 -11.689 174.985 1.00 23.08 129 GLN A O 1
ATOM 773 N N . VAL A 1 102 ? -19.397 -11.434 176.304 1.00 26.33 130 VAL A N 1
ATOM 774 C CA . VAL A 1 102 ? -20.024 -11.911 177.551 1.00 23.53 130 VAL A CA 1
ATOM 775 C C . VAL A 1 102 ? -19.608 -11.034 178.746 1.00 29.06 130 VAL A C 1
ATOM 776 O O . VAL A 1 102 ? -18.687 -10.220 178.639 1.00 26.61 130 VAL A O 1
ATOM 780 N N . VAL A 1 103 ? -20.301 -11.203 179.872 1.00 27.14 131 VAL A N 1
ATOM 781 C CA . VAL A 1 103 ? -19.900 -10.603 181.147 1.00 22.21 131 VAL A CA 1
ATOM 782 C C . VAL A 1 103 ? -19.528 -11.745 182.092 1.00 26.77 131 VAL A C 1
ATOM 783 O O . VAL A 1 103 ? -20.335 -12.650 182.328 1.00 27.63 131 VAL A O 1
ATOM 787 N N . TYR A 1 104 ? -18.301 -11.717 182.611 1.00 23.42 132 TYR A N 1
ATOM 788 C CA . TYR A 1 104 ? -17.844 -12.769 183.513 1.00 25.73 132 TYR A CA 1
ATOM 789 C C . TYR A 1 104 ? -17.359 -12.227 184.855 1.00 26.84 132 TYR A C 1
ATOM 790 O O . TYR A 1 104 ? -16.272 -11.669 184.941 1.00 22.23 132 TYR A O 1
ATOM 799 N N . VAL A 1 105 ? -18.160 -12.418 185.899 1.00 29.07 133 VAL A N 1
ATOM 800 C CA . VAL A 1 105 ? -17.769 -12.025 187.258 1.00 29.66 133 VAL A CA 1
ATOM 801 C C . VAL A 1 105 ? -16.647 -12.930 187.792 1.00 33.92 133 VAL A C 1
ATOM 802 O O . VAL A 1 105 ? -16.757 -14.153 187.743 1.00 37.15 133 VAL A O 1
ATOM 806 N N . ILE A 1 106 ? -15.550 -12.320 188.243 1.00 36.14 134 ILE A N 1
ATOM 807 C CA . ILE A 1 106 ? -14.522 -13.029 189.002 1.00 37.67 134 ILE A CA 1
ATOM 808 C C . ILE A 1 106 ? -14.459 -12.437 190.403 1.00 39.30 134 ILE A C 1
ATOM 809 O O . ILE A 1 106 ? -13.927 -11.339 190.607 1.00 42.63 134 ILE A O 1
ATOM 814 N N . SER A 1 107 ? -15.018 -13.158 191.366 1.00 42.56 135 SER A N 1
ATOM 815 C CA . SER A 1 107 ? -14.992 -12.715 192.749 1.00 45.73 135 SER A CA 1
ATOM 816 C C . SER A 1 107 ? -13.825 -13.370 193.478 1.00 48.33 135 SER A C 1
ATOM 817 O O . SER A 1 107 ? -13.698 -14.595 193.454 1.00 51.91 135 SER A O 1
ATOM 820 N N . PRO A 1 108 ? -12.955 -12.552 194.109 1.00 50.12 136 PRO A N 1
ATOM 821 C CA . PRO A 1 108 ? -11.795 -13.034 194.878 1.00 46.81 136 PRO A CA 1
ATOM 822 C C . PRO A 1 108 ? -12.126 -13.936 196.078 1.00 48.99 136 PRO A C 1
ATOM 823 O O . PRO A 1 108 ? -11.279 -14.731 196.485 1.00 50.42 136 PRO A O 1
ATOM 827 N N . GLN A 1 109 ? -13.337 -13.824 196.626 1.00 46.35 137 GLN A N 1
ATOM 828 C CA . GLN A 1 109 ? -13.753 -14.656 197.759 1.00 48.21 137 GLN A CA 1
ATOM 829 C C . GLN A 1 109 ? -14.054 -16.109 197.382 1.00 49.23 137 GLN A C 1
ATOM 830 O O . GLN A 1 109 ? -14.146 -16.969 198.260 1.00 53.70 137 GLN A O 1
ATOM 836 N N . TRP A 1 110 ? -14.203 -16.381 196.085 1.00 43.50 138 TRP A N 1
ATOM 837 C CA . TRP A 1 110 ? -14.315 -17.755 195.586 1.00 39.89 138 TRP A CA 1
ATOM 838 C C . TRP A 1 110 ? -12.992 -18.490 195.708 1.00 41.62 138 TRP A C 1
ATOM 839 O O . TRP A 1 110 ? -12.957 -19.721 195.747 1.00 42.02 138 TRP A O 1
ATOM 850 N N . PHE A 1 111 ? -11.904 -17.726 195.754 1.00 44.05 139 PHE A N 1
ATOM 851 C CA . PHE A 1 111 ? -10.558 -18.276 195.673 1.00 42.67 139 PHE A CA 1
ATOM 852 C C . PHE A 1 111 ? -10.037 -18.720 197.040 1.00 46.83 139 PHE A C 1
ATOM 853 O O . PHE A 1 111 ? -8.899 -18.427 197.402 1.00 50.11 139 PHE A O 1
ATOM 861 N N . SER A 1 112 ? -10.873 -19.445 197.781 1.00 45.39 140 SER A N 1
ATOM 862 C CA . SER A 1 112 ? -10.500 -20.018 199.072 1.00 49.67 140 SER A CA 1
ATOM 863 C C . SER A 1 112 ? -9.546 -21.195 198.865 1.00 47.79 140 SER A C 1
ATOM 864 O O . SER A 1 112 ? -9.460 -21.730 197.760 1.00 47.53 140 SER A O 1
ATOM 867 N N . LYS A 1 113 ? -8.838 -21.594 199.923 1.00 48.24 141 LYS A N 1
ATOM 868 C CA . LYS A 1 113 ? -7.741 -22.574 199.803 1.00 47.61 141 LYS A CA 1
ATOM 869 C C . LYS A 1 113 ? -8.131 -23.997 199.390 1.00 45.59 141 LYS A C 1
ATOM 870 O O . LYS A 1 113 ? -7.286 -24.738 198.877 1.00 44.98 141 LYS A O 1
ATOM 876 N N . ASN A 1 114 ? -9.396 -24.363 199.605 1.00 44.34 142 ASN A N 1
ATOM 877 C CA A ASN A 1 114 ? -9.916 -25.662 199.177 0.50 46.78 142 ASN A CA 1
ATOM 878 C CA B ASN A 1 114 ? -9.906 -25.663 199.170 0.50 46.01 142 ASN A CA 1
ATOM 879 C C . ASN A 1 114 ? -10.724 -25.588 197.878 1.00 47.62 142 ASN A C 1
ATOM 880 O O . ASN A 1 114 ? -10.904 -26.593 197.190 1.00 53.78 142 ASN A O 1
ATOM 889 N N . GLY A 1 115 ? -11.211 -24.394 197.554 1.00 45.94 143 GLY A N 1
ATOM 890 C CA . GLY A 1 115 ? -11.982 -24.172 196.336 1.00 33.98 143 GLY A CA 1
ATOM 891 C C . GLY A 1 115 ? -13.472 -24.046 196.580 1.00 39.03 143 GLY A C 1
ATOM 892 O O . GLY A 1 115 ? -13.899 -23.690 197.685 1.00 27.59 143 GLY A O 1
ATOM 893 N N . TYR A 1 116 ? -14.257 -24.345 195.541 1.00 31.43 144 TYR A N 1
ATOM 894 C CA . TYR A 1 116 ? -15.722 -24.254 195.577 1.00 33.71 144 TYR A CA 1
ATOM 895 C C . TYR A 1 116 ? -16.360 -25.311 196.486 1.00 35.77 144 TYR A C 1
ATOM 896 O O . TYR A 1 116 ? -15.750 -26.346 196.771 1.00 38.55 144 TYR A O 1
ATOM 905 N N . ASP A 1 117 ? -17.601 -25.048 196.898 1.00 31.34 145 ASP A N 1
ATOM 906 C CA . ASP A 1 117 ? -18.422 -25.988 197.659 1.00 36.79 145 ASP A CA 1
ATOM 907 C C . ASP A 1 117 ? -18.991 -27.068 196.722 1.00 40.83 145 ASP A C 1
ATOM 908 O O . ASP A 1 117 ? -19.749 -26.745 195.798 1.00 41.81 145 ASP A O 1
ATOM 913 N N . PRO A 1 118 ? -18.617 -28.350 196.945 1.00 41.45 146 PRO A N 1
ATOM 914 C CA . PRO A 1 118 ? -19.120 -29.470 196.133 1.00 37.56 146 PRO A CA 1
ATOM 915 C C . PRO A 1 118 ? -20.620 -29.718 196.304 1.00 37.52 146 PRO A C 1
ATOM 916 O O . PRO A 1 118 ? -21.266 -30.213 195.379 1.00 33.09 146 PRO A O 1
ATOM 920 N N . ALA A 1 119 ? -21.155 -29.362 197.474 1.00 32.14 147 ALA A N 1
ATOM 921 C CA . ALA A 1 119 ? -22.590 -29.450 197.772 1.00 32.84 147 ALA A CA 1
ATOM 922 C C . ALA A 1 119 ? -23.429 -28.484 196.934 1.00 36.50 147 ALA A C 1
ATOM 923 O O . ALA A 1 119 ? -24.621 -28.717 196.719 1.00 43.56 147 ALA A O 1
ATOM 925 N N . ALA A 1 120 ? -22.804 -27.400 196.475 1.00 35.17 148 ALA A N 1
ATOM 926 C CA . ALA A 1 120 ? -23.445 -26.446 195.575 1.00 27.86 148 ALA A CA 1
ATOM 927 C C . ALA A 1 120 ? -23.292 -26.871 194.111 1.00 27.31 148 ALA A C 1
ATOM 928 O O . ALA A 1 120 ? -24.250 -26.803 193.350 1.00 26.99 148 ALA A O 1
ATOM 930 N N . PHE A 1 121 ? -22.092 -27.321 193.743 1.00 27.83 149 PHE A N 1
ATOM 931 C CA . PHE A 1 121 ? -21.758 -27.801 192.386 1.00 26.96 149 PHE A CA 1
ATOM 932 C C . PHE A 1 121 ? -22.738 -28.848 191.852 1.00 29.48 149 PHE A C 1
ATOM 933 O O . PHE A 1 121 ? -23.212 -28.744 190.715 1.00 34.55 149 PHE A O 1
ATOM 941 N N . GLN A 1 122 ? -23.013 -29.846 192.691 1.00 31.33 150 GLN A N 1
ATOM 942 C CA . GLN A 1 122 ? -23.904 -30.980 192.419 1.00 30.24 150 GLN A CA 1
ATOM 943 C C . GLN A 1 122 ? -25.289 -30.608 191.907 1.00 31.95 150 GLN A C 1
ATOM 944 O O . GLN A 1 122 ? -25.913 -31.371 191.171 1.00 38.96 150 GLN A O 1
ATOM 950 N N . GLN A 1 123 ? -25.765 -29.438 192.315 1.00 28.54 151 GLN A N 1
ATOM 951 C CA . GLN A 1 123 ? -27.097 -28.976 191.971 1.00 23.23 151 GLN A CA 1
ATOM 952 C C . GLN A 1 123 ? -27.184 -28.388 190.569 1.00 23.23 151 GLN A C 1
ATOM 953 O O . GLN A 1 123 ? -28.279 -28.277 190.018 1.00 22.37 151 GLN A O 1
ATOM 959 N N . TYR A 1 124 ? -26.037 -28.003 190.009 1.00 23.23 152 TYR A N 1
ATOM 960 C CA . TYR A 1 124 ? -25.994 -27.256 188.741 1.00 26.43 152 TYR A CA 1
ATOM 961 C C . TYR A 1 124 ? -25.393 -28.078 187.600 1.00 23.78 152 TYR A C 1
ATOM 962 O O . TYR A 1 124 ? -25.309 -27.617 186.462 1.00 28.60 152 TYR A O 1
ATOM 971 N N . PHE A 1 125 ? -24.988 -29.301 187.923 1.00 23.31 153 PHE A N 1
ATOM 972 C CA . PHE A 1 125 ? -24.412 -30.223 186.965 1.00 22.69 153 PHE A CA 1
ATOM 973 C C . PHE A 1 125 ? -25.435 -31.312 186.646 1.00 26.35 153 PHE A C 1
ATOM 974 O O . PHE A 1 125 ? -26.133 -31.803 187.537 1.00 30.42 153 PHE A O 1
ATOM 982 N N . ASN A 1 126 ? -25.544 -31.669 185.370 1.00 23.71 154 ASN A N 1
ATOM 983 C CA . ASN A 1 126 ? -26.420 -32.768 184.965 1.00 18.70 154 ASN A CA 1
ATOM 984 C C . ASN A 1 126 ? -25.736 -33.713 183.982 1.00 23.26 154 ASN A C 1
ATOM 985 O O . ASN A 1 126 ? -24.568 -33.516 183.644 1.00 27.81 154 ASN A O 1
ATOM 990 N N . GLY A 1 127 ? -26.467 -34.725 183.522 1.00 18.43 155 GLY A N 1
ATOM 991 C CA . GLY A 1 127 ? -25.898 -35.747 182.665 1.00 14.27 155 GLY A CA 1
ATOM 992 C C . GLY A 1 127 ? -25.572 -35.250 181.273 1.00 17.58 155 GLY A C 1
ATOM 993 O O . GLY A 1 127 ? -24.652 -35.754 180.636 1.00 27.99 155 GLY A O 1
ATOM 994 N N . ASP A 1 128 ? -26.340 -34.262 180.812 1.00 22.13 156 ASP A N 1
ATOM 995 C CA . ASP A 1 128 ? -26.090 -33.571 179.550 1.00 18.81 156 ASP A CA 1
ATOM 996 C C . ASP A 1 128 ? -24.767 -32.811 179.589 1.00 21.44 156 ASP A C 1
ATOM 997 O O . ASP A 1 128 ? -24.067 -32.747 178.583 1.00 21.21 156 ASP A O 1
ATOM 1002 N N . GLN A 1 129 ? -24.421 -32.256 180.753 1.00 19.07 157 GLN A N 1
ATOM 1003 C CA . GLN A 1 129 ? -23.142 -31.563 180.940 1.00 12.81 157 GLN A CA 1
ATOM 1004 C C . GLN A 1 129 ? -21.960 -32.513 180.859 1.00 7.67 157 GLN A C 1
ATOM 1005 O O . GLN A 1 129 ? -20.909 -32.155 180.338 1.00 25.43 157 GLN A O 1
ATOM 1011 N N . LEU A 1 130 ? -22.153 -33.730 181.354 1.00 5.10 158 LEU A N 1
ATOM 1012 C CA . LEU A 1 130 ? -21.145 -34.776 181.325 1.00 2.00 158 LEU A CA 1
ATOM 1013 C C . LEU A 1 130 ? -20.867 -35.237 179.883 1.00 18.01 158 LEU A C 1
ATOM 1014 O O . LEU A 1 130 ? -19.718 -35.338 179.471 1.00 27.21 158 LEU A O 1
ATOM 1019 N N . THR A 1 131 ? -21.933 -35.521 179.138 1.00 13.00 159 THR A N 1
ATOM 1020 C CA . THR A 1 131 ? -21.829 -36.013 177.760 1.00 18.42 159 THR A CA 1
ATOM 1021 C C . THR A 1 131 ? -21.325 -34.956 176.777 1.00 13.31 159 THR A C 1
ATOM 1022 O O . THR A 1 131 ? -20.568 -35.283 175.874 1.00 24.68 159 THR A O 1
ATOM 1026 N N . SER A 1 132 ? -21.743 -33.701 176.964 1.00 22.37 160 SER A N 1
ATOM 1027 C CA . SER A 1 132 ? -21.212 -32.558 176.206 1.00 17.47 160 SER A CA 1
ATOM 1028 C C . SER A 1 132 ? -19.720 -32.334 176.454 1.00 20.86 160 SER A C 1
ATOM 1029 O O . SER A 1 132 ? -18.987 -31.973 175.538 1.00 25.31 160 SER A O 1
ATOM 1032 N N . PHE A 1 133 ? -19.284 -32.539 177.693 1.00 17.88 161 PHE A N 1
ATOM 1033 C CA . PHE A 1 133 ? -17.863 -32.495 178.035 1.00 19.26 161 PHE A CA 1
ATOM 1034 C C . PHE A 1 133 ? -17.062 -33.566 177.295 1.00 19.90 161 PHE A C 1
ATOM 1035 O O . PHE A 1 133 ? -16.050 -33.257 176.665 1.00 25.74 161 PHE A O 1
ATOM 1043 N N . LEU A 1 134 ? -17.514 -34.816 177.389 1.00 18.06 162 LEU A N 1
ATOM 1044 C CA . LEU A 1 134 ? -16.862 -35.944 176.723 1.00 20.46 162 LEU A CA 1
ATOM 1045 C C . LEU A 1 134 ? -16.892 -35.846 175.194 1.00 23.27 162 LEU A C 1
ATOM 1046 O O . LEU A 1 134 ? -15.963 -36.315 174.527 1.00 23.23 162 LEU A O 1
ATOM 1051 N N . LYS A 1 135 ? -17.954 -35.253 174.645 1.00 16.28 163 LYS A N 1
ATOM 1052 C CA . LYS A 1 135 ? -18.076 -35.092 173.192 1.00 25.43 163 LYS A CA 1
ATOM 1053 C C . LYS A 1 135 ? -17.135 -34.018 172.656 1.00 19.55 163 LYS A C 1
ATOM 1054 O O . LYS A 1 135 ? -16.453 -34.226 171.652 1.00 25.46 163 LYS A O 1
ATOM 1060 N N . HIS A 1 136 ? -17.076 -32.885 173.347 1.00 23.68 164 HIS A N 1
ATOM 1061 C CA . HIS A 1 136 ? -16.352 -31.725 172.835 1.00 22.57 164 HIS A CA 1
ATOM 1062 C C . HIS A 1 136 ? -14.891 -31.619 173.252 1.00 26.98 164 HIS A C 1
ATOM 1063 O O . HIS A 1 136 ? -14.185 -30.743 172.752 1.00 30.42 164 HIS A O 1
ATOM 1070 N N . GLN A 1 137 ? -14.438 -32.499 174.148 1.00 27.94 165 GLN A N 1
ATOM 1071 C CA . GLN A 1 137 ? -13.039 -32.490 174.592 1.00 26.72 165 GLN A CA 1
ATOM 1072 C C . GLN A 1 137 ? -12.050 -32.801 173.460 1.00 34.76 165 GLN A C 1
ATOM 1073 O O . GLN A 1 137 ? -12.378 -33.529 172.514 1.00 25.88 165 GLN A O 1
ATOM 1079 N N . SER A 1 138 ? -10.850 -32.234 173.564 1.00 36.02 166 SER A N 1
ATOM 1080 C CA . SER A 1 138 ? -9.845 -32.366 172.509 1.00 37.01 166 SER A CA 1
ATOM 1081 C C . SER A 1 138 ? -8.572 -33.079 172.973 1.00 36.87 166 SER A C 1
ATOM 1082 O O . SER A 1 138 ? -7.533 -32.991 172.322 1.00 43.18 166 SER A O 1
ATOM 1085 N N . GLY A 1 139 ? -8.664 -33.782 174.100 1.00 37.11 167 GLY A N 1
ATOM 1086 C CA . GLY A 1 139 ? -7.541 -34.542 174.645 1.00 37.23 167 GLY A CA 1
ATOM 1087 C C . GLY A 1 139 ? -6.378 -33.703 175.147 1.00 37.06 167 GLY A C 1
ATOM 1088 O O . GLY A 1 139 ? -5.280 -34.222 175.342 1.00 39.66 167 GLY A O 1
ATOM 1089 N N . ASP A 1 140 ? -6.627 -32.412 175.358 1.00 36.54 168 ASP A N 1
ATOM 1090 C CA . ASP A 1 140 ? -5.603 -31.457 175.771 1.00 33.98 168 ASP A CA 1
ATOM 1091 C C . ASP A 1 140 ? -5.518 -31.314 177.291 1.00 39.19 168 ASP A C 1
ATOM 1092 O O . ASP A 1 140 ? -6.173 -32.057 178.024 1.00 41.48 168 ASP A O 1
ATOM 1097 N N . GLN A 1 141 ? -4.710 -30.359 177.747 1.00 37.97 169 GLN A N 1
ATOM 1098 C CA . GLN A 1 141 ? -4.481 -30.110 179.174 1.00 40.27 169 GLN A CA 1
ATOM 1099 C C . GLN A 1 141 ? -5.757 -29.636 179.896 1.00 35.64 169 GLN A C 1
ATOM 1100 O O . GLN A 1 141 ? -5.986 -29.990 181.057 1.00 38.40 169 GLN A O 1
ATOM 1106 N N . ALA A 1 142 ? -6.590 -28.867 179.193 1.00 28.85 170 ALA A N 1
ATOM 1107 C CA . ALA A 1 142 ? -7.901 -28.459 179.710 1.00 30.07 170 ALA A CA 1
ATOM 1108 C C . ALA A 1 142 ? -8.835 -29.653 179.937 1.00 30.35 170 ALA A C 1
ATOM 1109 O O . ALA A 1 142 ? -9.505 -29.729 180.968 1.00 29.38 170 ALA A O 1
ATOM 1111 N N . SER A 1 143 ? -8.865 -30.581 178.980 1.00 31.14 171 SER A N 1
ATOM 1112 C CA . SER A 1 143 ? -9.655 -31.803 179.112 1.00 28.13 171 SER A CA 1
ATOM 1113 C C . SER A 1 143 ? -9.121 -32.676 180.248 1.00 31.72 171 SER A C 1
ATOM 1114 O O . SER A 1 143 ? -9.900 -33.269 180.993 1.00 35.41 171 SER A O 1
ATOM 1117 N N . GLN A 1 144 ? -7.794 -32.730 180.376 1.00 31.22 172 GLN A N 1
ATOM 1118 C CA . GLN A 1 144 ? -7.125 -33.468 181.449 1.00 30.11 172 GLN A CA 1
ATOM 1119 C C . GLN A 1 144 ? -7.458 -32.897 182.826 1.00 25.31 172 GLN A C 1
ATOM 1120 O O . GLN A 1 144 ? -7.785 -33.652 183.740 1.00 30.98 172 GLN A O 1
ATOM 1126 N N . TYR A 1 145 ? -7.374 -31.574 182.967 1.00 30.79 173 TYR A N 1
ATOM 1127 C CA . TYR A 1 145 ? -7.648 -30.915 184.247 1.00 26.39 173 TYR A CA 1
ATOM 1128 C C . TYR A 1 145 ? -9.110 -31.041 184.679 1.00 29.21 173 TYR A C 1
ATOM 1129 O O . TYR A 1 145 ? -9.382 -31.378 185.832 1.00 36.54 173 TYR A O 1
ATOM 1138 N N . ALA A 1 146 ? -10.036 -30.783 183.754 1.00 30.66 174 ALA A N 1
ATOM 1139 C CA . ALA A 1 146 ? -11.477 -30.840 184.030 1.00 24.58 174 ALA A CA 1
ATOM 1140 C C . ALA A 1 146 ? -11.942 -32.227 184.452 1.00 26.60 174 ALA A C 1
ATOM 1141 O O . ALA A 1 146 ? -12.752 -32.363 185.375 1.00 26.41 174 ALA A O 1
ATOM 1143 N N . ALA A 1 147 ? -11.415 -33.248 183.779 1.00 27.42 175 ALA A N 1
ATOM 1144 C CA . ALA A 1 147 ? -11.703 -34.649 184.101 1.00 23.80 175 ALA A CA 1
ATOM 1145 C C . ALA A 1 147 ? -11.172 -35.080 185.473 1.00 27.49 175 ALA A C 1
ATOM 1146 O O . ALA A 1 147 ? -11.811 -35.879 186.165 1.00 24.76 175 ALA A O 1
ATOM 1148 N N . THR A 1 148 ? -10.003 -34.564 185.847 1.00 25.76 176 THR A N 1
ATOM 1149 C CA . THR A 1 148 ? -9.427 -34.797 187.175 1.00 23.59 176 THR A CA 1
ATOM 1150 C C . THR A 1 148 ? -10.353 -34.209 188.238 1.00 28.48 176 THR A C 1
ATOM 1151 O O . THR A 1 148 ? -10.652 -34.857 189.245 1.00 31.18 176 THR A O 1
ATOM 1155 N N . ARG A 1 149 ? -10.823 -32.989 187.979 1.00 28.77 177 ARG A N 1
ATOM 1156 C CA . ARG A 1 149 ? -11.688 -32.250 188.898 1.00 30.66 177 ARG A CA 1
ATOM 1157 C C . ARG A 1 149 ? -13.069 -32.874 189.051 1.00 32.81 177 ARG A C 1
ATOM 1158 O O . ARG A 1 149 ? -13.668 -32.836 190.134 1.00 35.12 177 ARG A O 1
ATOM 1166 N N . LEU A 1 150 ? -13.550 -33.458 187.959 1.00 31.45 178 LEU A N 1
ATOM 1167 C CA . LEU A 1 150 ? -14.842 -34.122 187.908 1.00 29.11 178 LEU A CA 1
ATOM 1168 C C . LEU A 1 150 ? -14.849 -35.431 188.691 1.00 28.58 178 LEU A C 1
ATOM 1169 O O . LEU A 1 150 ? -15.871 -35.809 189.262 1.00 31.34 178 LEU A O 1
ATOM 1174 N N . LEU A 1 151 ? -13.708 -36.114 188.712 1.00 27.92 179 LEU A N 1
ATOM 1175 C CA . LEU A 1 151 ? -13.549 -37.329 189.506 1.00 27.75 179 LEU A CA 1
ATOM 1176 C C . LEU A 1 151 ? -13.359 -37.037 190.991 1.00 28.77 179 LEU A C 1
ATOM 1177 O O . LEU A 1 151 ? -13.639 -37.892 191.827 1.00 31.96 179 LEU A O 1
ATOM 1182 N N . GLN A 1 152 ? -12.873 -35.839 191.316 1.00 26.19 180 GLN A N 1
ATOM 1183 C CA . GLN A 1 152 ? -12.810 -35.391 192.706 1.00 26.88 180 GLN A CA 1
ATOM 1184 C C . GLN A 1 152 ? -14.219 -35.162 193.206 1.00 25.41 180 GLN A C 1
ATOM 1185 O O . GLN A 1 152 ? -14.565 -35.534 194.325 1.00 28.76 180 GLN A O 1
ATOM 1191 N N . GLN A 1 153 ? -15.023 -34.544 192.346 1.00 29.57 181 GLN A N 1
ATOM 1192 C CA . GLN A 1 153 ? -16.416 -34.254 192.619 1.00 25.23 181 GLN A CA 1
ATOM 1193 C C . GLN A 1 153 ? -17.269 -35.518 192.625 1.00 30.16 181 GLN A C 1
ATOM 1194 O O . GLN A 1 153 ? -17.928 -35.817 193.621 1.00 34.34 181 GLN A O 1
ATOM 1200 N N . PHE A 1 154 ? -17.255 -36.251 191.514 1.00 28.61 182 PHE A N 1
ATOM 1201 C CA . PHE A 1 154 ? -18.048 -37.467 191.384 1.00 29.10 182 PHE A CA 1
ATOM 1202 C C . PHE A 1 154 ? -17.165 -38.689 191.116 1.00 29.03 182 PHE A C 1
ATOM 1203 O O . PHE A 1 154 ? -17.006 -39.081 189.958 1.00 31.90 182 PHE A O 1
ATOM 1211 N N . PRO A 1 155 ? -16.603 -39.309 192.177 1.00 27.24 183 PRO A N 1
ATOM 1212 C CA . PRO A 1 155 ? -15.739 -40.484 192.003 1.00 28.84 183 PRO A CA 1
ATOM 1213 C C . PRO A 1 155 ? -16.436 -41.698 191.374 1.00 30.83 183 PRO A C 1
ATOM 1214 O O . PRO A 1 155 ? -15.788 -42.468 190.669 1.00 31.24 183 PRO A O 1
ATOM 1218 N N . ASN A 1 156 ? -17.735 -41.851 191.632 1.00 31.14 184 ASN A N 1
ATOM 1219 C CA . ASN A 1 156 ? -18.534 -42.953 191.089 1.00 34.94 184 ASN A CA 1
ATOM 1220 C C . ASN A 1 156 ? -19.500 -42.491 189.995 1.00 31.93 184 ASN A C 1
ATOM 1221 O O . ASN A 1 156 ? -20.610 -43.018 189.876 1.00 36.35 184 ASN A O 1
ATOM 1226 N N . VAL A 1 157 ? -19.065 -41.506 189.209 1.00 29.21 185 VAL A N 1
ATOM 1227 C CA . VAL A 1 157 ? -19.858 -40.921 188.122 1.00 30.07 185 VAL A CA 1
ATOM 1228 C C . VAL A 1 157 ? -20.199 -41.960 187.044 1.00 31.71 185 VAL A C 1
ATOM 1229 O O . VAL A 1 157 ? -19.491 -42.964 186.885 1.00 35.96 185 VAL A O 1
ATOM 1233 N N . ALA A 1 158 ? -21.307 -41.734 186.341 1.00 34.21 186 ALA A N 1
ATOM 1234 C CA . ALA A 1 158 ? -21.624 -42.477 185.129 1.00 33.30 186 ALA A CA 1
ATOM 1235 C C . ALA A 1 158 ? -20.498 -42.260 184.118 1.00 31.88 186 ALA A C 1
ATOM 1236 O O . ALA A 1 158 ? -19.996 -41.141 183.986 1.00 34.50 186 ALA A O 1
ATOM 1238 N N . MET A 1 159 ? -20.102 -43.338 183.437 1.00 33.70 187 MET A N 1
ATOM 1239 C CA . MET A 1 159 ? -18.976 -43.347 182.477 1.00 41.42 187 MET A CA 1
ATOM 1240 C C . MET A 1 159 ? -17.641 -42.957 183.123 1.00 41.52 187 MET A C 1
ATOM 1241 O O . MET A 1 159 ? -16.846 -42.204 182.552 1.00 44.19 187 MET A O 1
ATOM 1246 N N . LYS A 1 160 ? -17.425 -43.497 184.320 1.00 43.88 188 LYS A N 1
ATOM 1247 C CA . LYS A 1 160 ? -16.230 -43.290 185.140 1.00 44.42 188 LYS A CA 1
ATOM 1248 C C . LYS A 1 160 ? -14.931 -43.607 184.389 1.00 42.14 188 LYS A C 1
ATOM 1249 O O . LYS A 1 160 ? -13.953 -42.865 184.490 1.00 39.66 188 LYS A O 1
ATOM 1255 N N . ASP A 1 161 ? -14.947 -44.699 183.623 1.00 39.08 189 ASP A N 1
ATOM 1256 C CA . ASP A 1 161 ? -13.774 -45.202 182.905 1.00 38.57 189 ASP A CA 1
ATOM 1257 C C . ASP A 1 161 ? -13.260 -44.267 181.802 1.00 37.88 189 ASP A C 1
ATOM 1258 O O . ASP A 1 161 ? -12.058 -44.224 181.535 1.00 47.22 189 ASP A O 1
ATOM 1263 N N . LEU A 1 162 ? -14.173 -43.528 181.173 1.00 32.16 190 LEU A N 1
ATOM 1264 C CA . LEU A 1 162 ? -13.841 -42.599 180.096 1.00 29.83 190 LEU A CA 1
ATOM 1265 C C . LEU A 1 162 ? -13.257 -41.305 180.639 1.00 33.35 190 LEU A C 1
ATOM 1266 O O . LEU A 1 162 ? -12.299 -40.768 180.076 1.00 34.56 190 LEU A O 1
ATOM 1271 N N . VAL A 1 163 ? -13.850 -40.813 181.730 1.00 28.08 191 VAL A N 1
ATOM 1272 C CA . VAL A 1 163 ? -13.375 -39.624 182.435 1.00 25.77 191 VAL A CA 1
ATOM 1273 C C . VAL A 1 163 ? -11.974 -39.882 182.989 1.00 24.82 191 VAL A C 1
ATOM 1274 O O . VAL A 1 163 ? -11.105 -39.014 182.901 1.00 28.43 191 VAL A O 1
ATOM 1278 N N . GLN A 1 164 ? -11.758 -41.090 183.517 1.00 23.88 192 GLN A N 1
ATOM 1279 C CA . GLN A 1 164 ? -10.456 -41.507 184.056 1.00 26.06 192 GLN A CA 1
ATOM 1280 C C . GLN A 1 164 ? -9.383 -41.620 182.969 1.00 29.36 192 GLN A C 1
ATOM 1281 O O . GLN A 1 164 ? -8.209 -41.320 183.213 1.00 36.44 192 GLN A O 1
ATOM 1287 N N . LYS A 1 165 ? -9.792 -42.027 181.770 1.00 29.20 193 LYS A N 1
ATOM 1288 C CA . LYS A 1 165 ? -8.897 -42.038 180.610 1.00 31.81 193 LYS A CA 1
ATOM 1289 C C . LYS A 1 165 ? -8.451 -40.631 180.232 1.00 33.22 193 LYS A C 1
ATOM 1290 O O . LYS A 1 165 ? -7.313 -40.424 179.815 1.00 40.54 193 LYS A O 1
ATOM 1296 N N . LEU A 1 166 ? -9.356 -39.669 180.391 1.00 35.46 194 LEU A N 1
ATOM 1297 C CA . LEU A 1 166 ? -9.059 -38.266 180.122 1.00 33.41 194 LEU A CA 1
ATOM 1298 C C . LEU A 1 166 ? -8.198 -37.645 181.224 1.00 32.84 194 LEU A C 1
ATOM 1299 O O . LEU A 1 166 ? -7.306 -36.846 180.941 1.00 37.99 194 LEU A O 1
ATOM 1304 N N . ALA A 1 167 ? -8.461 -38.030 182.472 1.00 30.27 195 ALA A N 1
ATOM 1305 C CA . ALA A 1 167 ? -7.686 -37.564 183.622 1.00 26.88 195 ALA A CA 1
ATOM 1306 C C . ALA A 1 167 ? -6.235 -38.052 183.581 1.00 32.43 195 ALA A C 1
ATOM 1307 O O . ALA A 1 167 ? -5.337 -37.359 184.059 1.00 31.03 195 ALA A O 1
ATOM 1309 N N . SER A 1 168 ? -6.019 -39.226 182.978 1.00 37.41 196 SER A N 1
ATOM 1310 C CA . SER A 1 168 ? -4.690 -39.835 182.849 1.00 41.82 196 SER A CA 1
ATOM 1311 C C . SER A 1 168 ? -4.015 -39.585 181.493 1.00 46.27 196 SER A C 1
ATOM 1312 O O . SER A 1 168 ? -3.013 -40.241 181.175 1.00 45.89 196 SER A O 1
ATOM 1315 N N . LYS A 1 169 ? -4.575 -38.645 180.719 1.00 48.16 197 LYS A N 1
ATOM 1316 C CA A LYS A 1 169 ? -4.082 -38.275 179.381 0.50 49.61 197 LYS A CA 1
ATOM 1317 C CA B LYS A 1 169 ? -4.074 -38.277 179.382 0.50 49.15 197 LYS A CA 1
ATOM 1318 C C . LYS A 1 169 ? -3.963 -39.446 178.394 1.00 52.11 197 LYS A C 1
ATOM 1319 O O . LYS A 1 169 ? -3.134 -39.427 177.475 1.00 55.05 197 LYS A O 1
ATOM 1330 N N . GLU A 1 170 ? -4.805 -40.457 178.581 1.00 51.65 198 GLU A N 1
ATOM 1331 C CA . GLU A 1 170 ? -4.856 -41.599 177.681 1.00 52.81 198 GLU A CA 1
ATOM 1332 C C . GLU A 1 170 ? -5.846 -41.317 176.563 1.00 55.74 198 GLU A C 1
ATOM 1333 O O . GLU A 1 170 ? -6.806 -40.565 176.749 1.00 53.72 198 GLU A O 1
ATOM 1339 N N . GLU A 1 171 ? -5.606 -41.917 175.401 1.00 57.98 199 GLU A N 1
ATOM 1340 C CA . GLU A 1 171 ? -6.517 -41.786 174.270 1.00 60.51 199 GLU A CA 1
ATOM 1341 C C . GLU A 1 171 ? -7.680 -42.762 174.397 1.00 54.60 199 GLU A C 1
ATOM 1342 O O . GLU A 1 171 ? -7.506 -43.904 174.830 1.00 51.07 199 GLU A O 1
ATOM 1348 N N . LEU A 1 172 ? -8.868 -42.295 174.027 1.00 52.13 200 LEU A N 1
ATOM 1349 C CA . LEU A 1 172 ? -10.073 -43.110 174.090 1.00 48.00 200 LEU A CA 1
ATOM 1350 C C . LEU A 1 172 ? -10.124 -44.057 172.902 1.00 45.91 200 LEU A C 1
ATOM 1351 O O . LEU A 1 172 ? -9.649 -43.726 171.815 1.00 44.04 200 LEU A O 1
ATOM 1356 N N . SER A 1 173 ? -10.713 -45.231 173.113 1.00 43.49 201 SER A N 1
ATOM 1357 C CA . SER A 1 173 ? -10.833 -46.232 172.060 1.00 43.26 201 SER A CA 1
ATOM 1358 C C . SER A 1 173 ? -11.900 -45.839 171.039 1.00 42.86 201 SER A C 1
ATOM 1359 O O . SER A 1 173 ? -12.639 -44.873 171.242 1.00 52.95 201 SER A O 1
ATOM 1362 N N . THR A 1 174 ? -11.969 -46.586 169.942 1.00 39.00 202 THR A N 1
ATOM 1363 C CA . THR A 1 174 ? -12.973 -46.356 168.905 1.00 42.93 202 THR A CA 1
ATOM 1364 C C . THR A 1 174 ? -14.370 -46.702 169.437 1.00 41.05 202 THR A C 1
ATOM 1365 O O . THR A 1 174 ? -15.342 -45.992 169.154 1.00 41.64 202 THR A O 1
ATOM 1369 N N . ALA A 1 175 ? -14.444 -47.782 170.219 1.00 31.56 203 ALA A N 1
ATOM 1370 C CA . ALA A 1 175 ? -15.664 -48.194 170.917 1.00 27.59 203 ALA A CA 1
ATOM 1371 C C . ALA A 1 175 ? -16.116 -47.148 171.936 1.00 28.63 203 ALA A C 1
ATOM 1372 O O . ALA A 1 175 ? -17.312 -46.875 172.054 1.00 25.36 203 ALA A O 1
ATOM 1374 N N . ASP A 1 176 ? -15.149 -46.577 172.663 1.00 28.44 204 ASP A N 1
ATOM 1375 C CA . ASP A 1 176 ? -15.388 -45.493 173.626 1.00 31.20 204 ASP A CA 1
ATOM 1376 C C . ASP A 1 176 ? -16.004 -44.275 172.955 1.00 32.78 204 ASP A C 1
ATOM 1377 O O . ASP A 1 176 ? -16.963 -43.698 173.465 1.00 35.21 204 ASP A O 1
ATOM 1382 N N . ASN A 1 177 ? -15.443 -43.899 171.807 1.00 34.34 205 ASN A N 1
ATOM 1383 C CA . ASN A 1 177 ? -15.876 -42.717 171.071 1.00 33.33 205 ASN A CA 1
ATOM 1384 C C . ASN A 1 177 ? -17.308 -42.818 170.560 1.00 31.14 205 ASN A C 1
ATOM 1385 O O . ASN A 1 177 ? -18.054 -41.849 170.623 1.00 29.93 205 ASN A O 1
ATOM 1390 N N . GLU A 1 178 ? -17.686 -44.005 170.095 1.00 33.94 206 GLU A N 1
ATOM 1391 C CA . GLU A 1 178 ? -19.033 -44.259 169.599 1.00 36.11 206 GLU A CA 1
ATOM 1392 C C . GLU A 1 178 ? -20.087 -44.270 170.698 1.00 33.94 206 GLU A C 1
ATOM 1393 O O . GLU A 1 178 ? -21.223 -43.855 170.470 1.00 33.24 206 GLU A O 1
ATOM 1399 N N . MET A 1 179 ? -19.710 -44.754 171.879 1.00 27.33 207 MET A N 1
ATOM 1400 C CA . MET A 1 179 ? -20.590 -44.688 173.038 1.00 30.68 207 MET A CA 1
ATOM 1401 C C . MET A 1 179 ? -20.805 -43.241 173.465 1.00 31.26 207 MET A C 1
ATOM 1402 O O . MET A 1 179 ? -21.913 -42.867 173.817 1.00 29.92 207 MET A O 1
ATOM 1407 N N . ILE A 1 180 ? -19.747 -42.432 173.401 1.00 30.55 208 ILE A N 1
ATOM 1408 C CA . ILE A 1 180 ? -19.824 -41.005 173.713 1.00 23.20 208 ILE A CA 1
ATOM 1409 C C . ILE A 1 180 ? -20.723 -40.260 172.720 1.00 29.64 208 ILE A C 1
ATOM 1410 O O . ILE A 1 180 ? -21.661 -39.573 173.131 1.00 24.63 208 ILE A O 1
ATOM 1415 N N . GLU A 1 181 ? -20.454 -40.433 171.425 1.00 23.93 209 GLU A N 1
ATOM 1416 C CA . GLU A 1 181 ? -21.190 -39.746 170.364 1.00 22.00 209 GLU A CA 1
ATOM 1417 C C . GLU A 1 181 ? -22.686 -40.022 170.406 1.00 18.46 209 GLU A C 1
ATOM 1418 O O . GLU A 1 181 ? -23.481 -39.089 170.436 1.00 22.86 209 GLU A O 1
ATOM 1424 N N . LEU A 1 182 ? -23.049 -41.304 170.436 1.00 18.04 210 LEU A N 1
ATOM 1425 C CA . LEU A 1 182 ? -24.444 -41.746 170.531 1.00 25.50 210 LEU A CA 1
ATOM 1426 C C . LEU A 1 182 ? -25.178 -41.248 171.788 1.00 23.24 210 LEU A C 1
ATOM 1427 O O . LEU A 1 182 ? -26.318 -40.772 171.703 1.00 27.18 210 LEU A O 1
ATOM 1432 N N . LEU A 1 183 ? -24.531 -41.355 172.940 1.00 17.10 211 LEU A N 1
ATOM 1433 C CA . LEU A 1 183 ? -25.155 -40.922 174.192 1.00 20.59 211 LEU A CA 1
ATOM 1434 C C . LEU A 1 183 ? -25.261 -39.398 174.284 1.00 16.52 211 LEU A C 1
ATOM 1435 O O . LEU A 1 183 ? -26.257 -38.869 174.788 1.00 18.08 211 LEU A O 1
ATOM 1440 N N . ALA A 1 184 ? -24.254 -38.702 173.762 1.00 19.47 212 ALA A N 1
ATOM 1441 C CA . ALA A 1 184 ? -24.280 -37.240 173.681 1.00 22.25 212 ALA A CA 1
ATOM 1442 C C . ALA A 1 184 ? -25.346 -36.744 172.719 1.00 21.54 212 ALA A C 1
ATOM 1443 O O . ALA A 1 184 ? -25.996 -35.740 172.993 1.00 23.60 212 ALA A O 1
ATOM 1445 N N . ARG A 1 185 ? -25.517 -37.455 171.602 1.00 22.99 213 ARG A N 1
ATOM 1446 C CA . ARG A 1 185 ? -26.572 -37.166 170.635 1.00 24.53 213 ARG A CA 1
ATOM 1447 C C . ARG A 1 185 ? -27.920 -37.330 171.320 1.00 24.71 213 ARG A C 1
ATOM 1448 O O . ARG A 1 185 ? -28.820 -36.506 171.135 1.00 28.61 213 ARG A O 1
ATOM 1456 N N . PHE A 1 186 ? -28.034 -38.394 172.116 1.00 18.87 214 PHE A N 1
ATOM 1457 C CA . PHE A 1 186 ? -29.249 -38.701 172.862 1.00 24.78 214 PHE A CA 1
ATOM 1458 C C . PHE A 1 186 ? -29.592 -37.627 173.883 1.00 17.45 214 PHE A C 1
ATOM 1459 O O . PHE A 1 186 ? -30.710 -37.129 173.887 1.00 25.86 214 PHE A O 1
ATOM 1467 N N . ASN A 1 187 ? -28.628 -37.271 174.729 1.00 24.69 215 ASN A N 1
ATOM 1468 C CA . ASN A 1 187 ? -28.833 -36.253 175.760 1.00 18.30 215 ASN A CA 1
ATOM 1469 C C . ASN A 1 187 ? -29.201 -34.865 175.233 1.00 25.42 215 ASN A C 1
ATOM 1470 O O . ASN A 1 187 ? -29.992 -34.173 175.856 1.00 28.18 215 ASN A O 1
ATOM 1475 N N . GLU A 1 188 ? -28.638 -34.462 174.096 1.00 23.77 216 GLU A N 1
ATOM 1476 C CA . GLU A 1 188 ? -28.972 -33.155 173.530 1.00 27.37 216 GLU A CA 1
ATOM 1477 C C . GLU A 1 188 ? -30.329 -33.116 172.839 1.00 19.99 216 GLU A C 1
ATOM 1478 O O . GLU A 1 188 ? -31.014 -32.107 172.909 1.00 30.52 216 GLU A O 1
ATOM 1484 N N . ARG A 1 189 ? -30.713 -34.216 172.195 1.00 19.28 217 ARG A N 1
ATOM 1485 C CA . ARG A 1 189 ? -32.038 -34.361 171.584 1.00 25.66 217 ARG A CA 1
ATOM 1486 C C . ARG A 1 189 ? -33.118 -34.366 172.673 1.00 30.68 217 ARG A C 1
ATOM 1487 O O . ARG A 1 189 ? -34.161 -33.728 172.535 1.00 40.80 217 ARG A O 1
ATOM 1495 N N . GLN A 1 190 ? -32.830 -35.083 173.755 1.00 31.61 218 GLN A N 1
ATOM 1496 C CA . GLN A 1 190 ? -33.688 -35.197 174.934 1.00 25.99 218 GLN A CA 1
ATOM 1497 C C . GLN A 1 190 ? -33.846 -33.854 175.654 1.00 26.58 218 GLN A C 1
ATOM 1498 O O . GLN A 1 190 ? -34.968 -33.419 175.913 1.00 30.68 218 GLN A O 1
ATOM 1504 N N . ALA A 1 191 ? -32.723 -33.197 175.948 1.00 28.48 219 ALA A N 1
ATOM 1505 C CA . ALA A 1 191 ? -32.724 -31.900 176.635 1.00 22.45 219 ALA A CA 1
ATOM 1506 C C . ALA A 1 191 ? -33.393 -30.782 175.847 1.00 23.88 219 ALA A C 1
ATOM 1507 O O . ALA A 1 191 ? -34.124 -29.985 176.434 1.00 23.78 219 ALA A O 1
ATOM 1509 N N . SER A 1 192 ? -33.141 -30.717 174.536 1.00 20.93 220 SER A N 1
ATOM 1510 C CA A SER A 1 192 ? -33.746 -29.685 173.694 0.50 23.10 220 SER A CA 1
ATOM 1511 C CA B SER A 1 192 ? -33.746 -29.688 173.686 0.50 19.46 220 SER A CA 1
ATOM 1512 C C . SER A 1 192 ? -35.246 -29.897 173.522 1.00 22.07 220 SER A C 1
ATOM 1513 O O . SER A 1 192 ? -36.002 -28.929 173.433 1.00 33.64 220 SER A O 1
ATOM 1518 N N . PHE A 1 193 ? -35.673 -31.161 173.475 1.00 23.72 221 PHE A N 1
ATOM 1519 C CA . PHE A 1 193 ? -37.095 -31.462 173.303 1.00 21.39 221 PHE A CA 1
ATOM 1520 C C . PHE A 1 193 ? -37.928 -31.228 174.563 1.00 24.92 221 PHE A C 1
ATOM 1521 O O . PHE A 1 193 ? -38.905 -30.494 174.508 1.00 22.47 221 PHE A O 1
ATOM 1529 N N . PHE A 1 194 ? -37.548 -31.842 175.684 1.00 30.50 222 PHE A N 1
ATOM 1530 C CA . PHE A 1 194 ? -38.349 -31.755 176.919 1.00 32.08 222 PHE A CA 1
ATOM 1531 C C . PHE A 1 194 ? -38.054 -30.531 177.786 1.00 35.13 222 PHE A C 1
ATOM 1532 O O . PHE A 1 194 ? -38.910 -30.099 178.565 1.00 39.31 222 PHE A O 1
ATOM 1540 N N . GLY A 1 195 ? -36.859 -29.964 177.640 1.00 33.17 223 GLY A N 1
ATOM 1541 C CA . GLY A 1 195 ? -36.467 -28.782 178.409 1.00 29.73 223 GLY A CA 1
ATOM 1542 C C . GLY A 1 195 ? -37.152 -27.496 177.984 1.00 34.48 223 GLY A C 1
ATOM 1543 O O . GLY A 1 195 ? -37.068 -26.485 178.683 1.00 40.05 223 GLY A O 1
ATOM 1544 N N . GLN A 1 196 ? -37.830 -27.531 176.838 1.00 33.64 224 GLN A N 1
ATOM 1545 C CA . GLN A 1 196 ? -38.540 -26.367 176.306 1.00 35.88 224 GLN A CA 1
ATOM 1546 C C . GLN A 1 196 ? -39.904 -26.171 176.969 1.00 39.16 224 GLN A C 1
ATOM 1547 O O . GLN A 1 196 ? -40.531 -25.118 176.825 1.00 44.06 224 GLN A O 1
ATOM 1553 N N . PHE A 1 197 ? -40.356 -27.187 177.695 1.00 38.93 225 PHE A N 1
ATOM 1554 C CA . PHE A 1 197 ? -41.672 -27.165 178.315 1.00 36.94 225 PHE A CA 1
ATOM 1555 C C . PHE A 1 197 ? -41.623 -26.635 179.743 1.00 39.59 225 PHE A C 1
ATOM 1556 O O . PHE A 1 197 ? -42.664 -26.372 180.350 1.00 42.47 225 PHE A O 1
ATOM 1564 N N . SER A 1 198 ? -40.408 -26.475 180.262 1.00 43.60 226 SER A N 1
ATOM 1565 C CA . SER A 1 198 ? -40.190 -25.929 181.597 1.00 46.54 226 SER A CA 1
ATOM 1566 C C . SER A 1 198 ? -40.514 -24.438 181.642 1.00 47.62 226 SER A C 1
ATOM 1567 O O . SER A 1 198 ? -39.992 -23.653 180.844 1.00 41.92 226 SER A O 1
ATOM 1570 N N . VAL A 1 199 ? -41.397 -24.070 182.569 1.00 46.77 227 VAL A N 1
ATOM 1571 C CA . VAL A 1 199 ? -41.778 -22.671 182.792 1.00 50.46 227 VAL A CA 1
ATOM 1572 C C . VAL A 1 199 ? -41.435 -22.220 184.225 1.00 51.89 227 VAL A C 1
ATOM 1573 O O . VAL A 1 199 ? -42.125 -21.378 184.817 1.00 48.92 227 VAL A O 1
ATOM 1577 N N . ARG A 1 200 ? -40.351 -22.791 184.756 1.00 51.95 228 ARG A N 1
ATOM 1578 C CA . ARG A 1 200 ? -39.848 -22.485 186.101 1.00 55.97 228 ARG A CA 1
ATOM 1579 C C . ARG A 1 200 ? -39.256 -21.081 186.191 1.00 54.47 228 ARG A C 1
ATOM 1580 O O . ARG A 1 200 ? -38.427 -20.690 185.359 1.00 54.92 228 ARG A O 1
ATOM 1588 N N . GLY A 1 201 ? -39.695 -20.332 187.201 1.00 47.67 229 GLY A N 1
ATOM 1589 C CA . GLY A 1 201 ? -39.229 -18.965 187.432 1.00 47.05 229 GLY A CA 1
ATOM 1590 C C . GLY A 1 201 ? -39.708 -17.958 186.400 1.00 45.91 229 GLY A C 1
ATOM 1591 O O . GLY A 1 201 ? -39.114 -16.894 186.245 1.00 51.47 229 GLY A O 1
ATOM 1592 N N . TYR A 1 202 ? -40.786 -18.290 185.696 1.00 47.43 230 TYR A N 1
ATOM 1593 C CA . TYR A 1 202 ? -41.320 -17.425 184.650 1.00 50.37 230 TYR A CA 1
ATOM 1594 C C . TYR A 1 202 ? -42.193 -16.330 185.254 1.00 52.01 230 TYR A C 1
ATOM 1595 O O . TYR A 1 202 ? -42.445 -15.312 184.619 1.00 53.89 230 TYR A O 1
ATOM 1604 N N . VAL A 1 203 ? -42.630 -16.546 186.493 1.00 58.26 231 VAL A N 1
ATOM 1605 C CA . VAL A 1 203 ? -43.380 -15.554 187.267 1.00 63.15 231 VAL A CA 1
ATOM 1606 C C . VAL A 1 203 ? -42.442 -14.479 187.853 1.00 65.55 231 VAL A C 1
ATOM 1607 O O . VAL A 1 203 ? -42.894 -13.424 188.309 1.00 68.12 231 VAL A O 1
ATOM 1611 N N . ASN A 1 204 ? -41.136 -14.752 187.813 1.00 64.54 232 ASN A N 1
ATOM 1612 C CA . ASN A 1 204 ? -40.111 -13.853 188.348 1.00 60.92 232 ASN A CA 1
ATOM 1613 C C . ASN A 1 204 ? -39.840 -12.608 187.505 1.00 58.66 232 ASN A C 1
ATOM 1614 O O . ASN A 1 204 ? -39.212 -11.672 187.989 1.00 54.62 232 ASN A O 1
ATOM 1619 N N . TYR A 1 205 ? -40.291 -12.602 186.252 1.00 58.52 233 TYR A N 1
ATOM 1620 C CA . TYR A 1 205 ? -40.142 -11.431 185.384 1.00 62.68 233 TYR A CA 1
ATOM 1621 C C . TYR A 1 205 ? -40.956 -10.245 185.905 1.00 64.61 233 TYR A C 1
ATOM 1622 O O . TYR A 1 205 ? -40.477 -9.111 185.900 1.00 63.50 233 TYR A O 1
ATOM 1631 N N . ASP A 1 206 ? -42.180 -10.521 186.351 1.00 68.87 234 ASP A N 1
ATOM 1632 C CA . ASP A 1 206 ? -43.075 -9.496 186.889 1.00 71.44 234 ASP A CA 1
ATOM 1633 C C . ASP A 1 206 ? -42.643 -9.039 188.279 1.00 70.65 234 ASP A C 1
ATOM 1634 O O . ASP A 1 206 ? -42.856 -7.885 188.653 1.00 73.38 234 ASP A O 1
ATOM 1639 N N . LYS A 1 207 ? -42.029 -9.950 189.030 1.00 67.20 235 LYS A N 1
ATOM 1640 C CA . LYS A 1 207 ? -41.582 -9.674 190.393 1.00 65.46 235 LYS A CA 1
ATOM 1641 C C . LYS A 1 207 ? -40.242 -8.946 190.439 1.00 60.57 235 LYS A C 1
ATOM 1642 O O . LYS A 1 207 ? -40.000 -8.157 191.349 1.00 60.28 235 LYS A O 1
ATOM 1648 N N . HIS A 1 208 ? -39.377 -9.212 189.460 1.00 61.76 236 HIS A N 1
ATOM 1649 C CA . HIS A 1 208 ? -38.001 -8.704 189.482 1.00 59.74 236 HIS A CA 1
ATOM 1650 C C . HIS A 1 208 ? -37.686 -7.620 188.454 1.00 54.25 236 HIS A C 1
ATOM 1651 O O . HIS A 1 208 ? -36.825 -6.778 188.698 1.00 52.61 236 HIS A O 1
ATOM 1658 N N . VAL A 1 209 ? -38.352 -7.652 187.304 1.00 52.43 237 VAL A N 1
ATOM 1659 C CA . VAL A 1 209 ? -38.071 -6.679 186.246 1.00 47.60 237 VAL A CA 1
ATOM 1660 C C . VAL A 1 209 ? -39.192 -5.647 186.091 1.00 50.41 237 VAL A C 1
ATOM 1661 O O . VAL A 1 209 ? -38.932 -4.445 186.170 1.00 53.99 237 VAL A O 1
ATOM 1665 N N . ALA A 1 210 ? -40.425 -6.121 185.901 1.00 47.94 238 ALA A N 1
ATOM 1666 C CA . ALA A 1 210 ? -41.586 -5.249 185.660 1.00 51.77 238 ALA A CA 1
ATOM 1667 C C . ALA A 1 210 ? -41.967 -4.359 186.850 1.00 54.45 238 ALA A C 1
ATOM 1668 O O . ALA A 1 210 ? -42.568 -3.297 186.666 1.00 56.16 238 ALA A O 1
ATOM 1670 N N . LYS A 1 211 ? -41.607 -4.801 188.055 1.00 55.85 239 LYS A N 1
ATOM 1671 C CA . LYS A 1 211 ? -41.856 -4.062 189.296 1.00 59.46 239 LYS A CA 1
ATOM 1672 C C . LYS A 1 211 ? -41.118 -2.720 189.339 1.00 58.28 239 LYS A C 1
ATOM 1673 O O . LYS A 1 211 ? -41.689 -1.703 189.743 1.00 57.73 239 LYS A O 1
ATOM 1679 N N . TYR A 1 212 ? -39.860 -2.725 188.903 1.00 61.07 240 TYR A N 1
ATOM 1680 C CA . TYR A 1 212 ? -38.992 -1.550 188.999 1.00 57.41 240 TYR A CA 1
ATOM 1681 C C . TYR A 1 212 ? -39.057 -0.616 187.782 1.00 60.09 240 TYR A C 1
ATOM 1682 O O . TYR A 1 212 ? -38.437 0.451 187.790 1.00 60.35 240 TYR A O 1
ATOM 1691 N N . LEU A 1 213 ? -39.804 -1.013 186.749 1.00 59.07 241 LEU A N 1
ATOM 1692 C CA . LEU A 1 213 ? -39.961 -0.190 185.544 1.00 62.55 241 LEU A CA 1
ATOM 1693 C C . LEU A 1 213 ? -40.832 1.034 185.807 1.00 68.16 241 LEU A C 1
ATOM 1694 O O . LEU A 1 213 ? -40.680 2.068 185.151 1.00 69.62 241 LEU A O 1
ATOM 1699 N N . LYS A 1 214 ? -41.743 0.896 186.768 1.00 73.04 242 LYS A N 1
ATOM 1700 C CA . LYS A 1 214 ? -42.673 1.952 187.156 1.00 75.64 242 LYS A CA 1
ATOM 1701 C C . LYS A 1 214 ? -41.953 3.107 187.855 1.00 74.34 242 LYS A C 1
ATOM 1702 O O . LYS A 1 214 ? -42.176 4.275 187.527 1.00 73.73 242 LYS A O 1
ATOM 1708 N N . ILE A 1 215 ? -41.076 2.767 188.799 1.00 69.93 243 ILE A N 1
ATOM 1709 C CA . ILE A 1 215 ? -40.401 3.755 189.651 1.00 68.60 243 ILE A CA 1
ATOM 1710 C C . ILE A 1 215 ? -39.221 4.471 188.977 1.00 66.37 243 ILE A C 1
ATOM 1711 O O . ILE A 1 215 ? -38.702 5.455 189.509 1.00 68.97 243 ILE A O 1
ATOM 1716 N N . LEU A 1 216 ? -38.810 3.978 187.811 1.00 65.45 244 LEU A N 1
ATOM 1717 C CA . LEU A 1 216 ? -37.715 4.571 187.042 1.00 64.37 244 LEU A CA 1
ATOM 1718 C C . LEU A 1 216 ? -38.196 5.670 186.082 1.00 66.73 244 LEU A C 1
ATOM 1719 O O . LEU A 1 216 ? -39.260 5.528 185.472 1.00 67.78 244 LEU A O 1
ATOM 1724 N N . PRO A 1 217 ? -37.416 6.768 185.953 1.00 66.82 245 PRO A N 1
ATOM 1725 C CA . PRO A 1 217 ? -37.717 7.849 185.005 1.00 68.23 245 PRO A CA 1
ATOM 1726 C C . PRO A 1 217 ? -37.668 7.393 183.547 1.00 69.51 245 PRO A C 1
ATOM 1727 O O . PRO A 1 217 ? -36.870 6.522 183.201 1.00 72.56 245 PRO A O 1
ATOM 1731 N N . ASP A 1 218 ? -38.520 7.984 182.713 1.00 71.03 246 ASP A N 1
ATOM 1732 C CA . ASP A 1 218 ? -38.589 7.651 181.288 1.00 73.29 246 ASP A CA 1
ATOM 1733 C C . ASP A 1 218 ? -37.360 8.123 180.512 1.00 72.63 246 ASP A C 1
ATOM 1734 O O . ASP A 1 218 ? -36.917 7.456 179.574 1.00 71.28 246 ASP A O 1
ATOM 1739 N N . GLN A 1 219 ? -36.820 9.273 180.909 1.00 72.74 247 GLN A N 1
ATOM 1740 C CA . GLN A 1 219 ? -35.607 9.814 180.303 1.00 72.73 247 GLN A CA 1
ATOM 1741 C C . GLN A 1 219 ? -34.386 9.361 181.088 1.00 71.11 247 GLN A C 1
ATOM 1742 O O . GLN A 1 219 ? -34.335 9.507 182.312 1.00 72.12 247 GLN A O 1
ATOM 1748 N N . PHE A 1 220 ? -33.409 8.807 180.376 1.00 69.53 248 PHE A N 1
ATOM 1749 C CA . PHE A 1 220 ? -32.223 8.248 181.015 1.00 68.23 248 PHE A CA 1
ATOM 1750 C C . PHE A 1 220 ? -31.240 9.313 181.477 1.00 68.30 248 PHE A C 1
ATOM 1751 O O . PHE A 1 220 ? -30.800 10.156 180.690 1.00 72.87 248 PHE A O 1
ATOM 1759 N N . SER A 1 221 ? -30.907 9.248 182.762 1.00 63.48 249 SER A N 1
ATOM 1760 C CA . SER A 1 221 ? -29.744 9.924 183.323 1.00 61.80 249 SER A CA 1
ATOM 1761 C C . SER A 1 221 ? -29.325 9.167 184.574 1.00 56.50 249 SER A C 1
ATOM 1762 O O . SER A 1 221 ? -30.178 8.681 185.322 1.00 51.36 249 SER A O 1
ATOM 1765 N N . TYR A 1 222 ? -28.015 9.070 184.796 1.00 55.48 250 TYR A N 1
ATOM 1766 C CA . TYR A 1 222 ? -27.474 8.384 185.969 1.00 57.04 250 TYR A CA 1
ATOM 1767 C C . TYR A 1 222 ? -27.799 9.098 187.281 1.00 59.74 250 TYR A C 1
ATOM 1768 O O . TYR A 1 222 ? -27.736 8.485 188.342 1.00 61.26 250 TYR A O 1
ATOM 1777 N N . GLN A 1 223 ? -28.144 10.384 187.200 1.00 60.33 251 GLN A N 1
ATOM 1778 C CA . GLN A 1 223 ? -28.505 11.177 188.378 1.00 57.01 251 GLN A CA 1
ATOM 1779 C C . GLN A 1 223 ? -29.945 10.924 188.840 1.00 54.35 251 GLN A C 1
ATOM 1780 O O . GLN A 1 223 ? -30.196 10.804 190.043 1.00 54.44 251 GLN A O 1
ATOM 1786 N N . ALA A 1 224 ? -30.879 10.840 187.891 1.00 47.39 252 ALA A N 1
ATOM 1787 C CA . ALA A 1 224 ? -32.285 10.572 188.210 1.00 50.32 252 ALA A CA 1
ATOM 1788 C C . ALA A 1 224 ? -32.498 9.152 188.730 1.00 53.33 252 ALA A C 1
ATOM 1789 O O . ALA A 1 224 ? -33.347 8.927 189.595 1.00 58.02 252 ALA A O 1
ATOM 1791 N N . ILE A 1 225 ? -31.723 8.206 188.199 1.00 51.44 253 ILE A N 1
ATOM 1792 C CA . ILE A 1 225 ? -31.727 6.827 188.686 1.00 47.18 253 ILE A CA 1
ATOM 1793 C C . ILE A 1 225 ? -31.056 6.758 190.058 1.00 48.87 253 ILE A C 1
ATOM 1794 O O . ILE A 1 225 ? -31.560 6.085 190.954 1.00 47.64 253 ILE A O 1
ATOM 1799 N N . GLU A 1 226 ? -29.952 7.490 190.227 1.00 51.09 254 GLU A N 1
ATOM 1800 C CA . GLU A 1 226 ? -29.253 7.572 191.518 1.00 57.66 254 GLU A CA 1
ATOM 1801 C C . GLU A 1 226 ? -30.169 8.062 192.638 1.00 60.53 254 GLU A C 1
ATOM 1802 O O . GLU A 1 226 ? -30.046 7.607 193.765 1.00 58.35 254 GLU A O 1
ATOM 1808 N N . ASP A 1 227 ? -31.091 8.969 192.312 1.00 68.33 255 ASP A N 1
ATOM 1809 C CA . ASP A 1 227 ? -32.057 9.499 193.280 1.00 73.98 255 ASP A CA 1
ATOM 1810 C C . ASP A 1 227 ? -33.078 8.456 193.745 1.00 75.50 255 ASP A C 1
ATOM 1811 O O . ASP A 1 227 ? -33.296 8.299 194.950 1.00 76.09 255 ASP A O 1
ATOM 1816 N N . VAL A 1 228 ? -33.686 7.751 192.788 1.00 76.30 256 VAL A N 1
ATOM 1817 C CA . VAL A 1 228 ? -34.680 6.702 193.065 1.00 75.50 256 VAL A CA 1
ATOM 1818 C C . VAL A 1 228 ? -34.042 5.524 193.806 1.00 72.55 256 VAL A C 1
ATOM 1819 O O . VAL A 1 228 ? -34.618 4.980 194.755 1.00 75.34 256 VAL A O 1
ATOM 1823 N N . VAL A 1 229 ? -32.835 5.168 193.379 1.00 67.65 257 VAL A N 1
ATOM 1824 C CA . VAL A 1 229 ? -32.108 4.023 193.915 1.00 66.21 257 VAL A CA 1
ATOM 1825 C C . VAL A 1 229 ? -31.492 4.310 195.299 1.00 64.67 257 VAL A C 1
ATOM 1826 O O . VAL A 1 229 ? -31.465 3.424 196.160 1.00 63.70 257 VAL A O 1
ATOM 1830 N N . LYS A 1 230 ? -31.034 5.548 195.516 1.00 64.82 258 LYS A N 1
ATOM 1831 C CA . LYS A 1 230 ? -30.546 6.000 196.834 1.00 65.27 258 LYS A CA 1
ATOM 1832 C C . LYS A 1 230 ? -31.666 5.965 197.872 1.00 64.53 258 LYS A C 1
ATOM 1833 O O . LYS A 1 230 ? -31.438 5.584 199.023 1.00 62.17 258 LYS A O 1
ATOM 1839 N N . ALA A 1 231 ? -32.864 6.374 197.449 1.00 63.58 259 ALA A N 1
ATOM 1840 C CA . ALA A 1 231 ? -34.063 6.375 198.290 1.00 67.74 259 ALA A CA 1
ATOM 1841 C C . ALA A 1 231 ? -34.478 4.961 198.691 1.00 68.94 259 ALA A C 1
ATOM 1842 O O . ALA A 1 231 ? -34.877 4.727 199.835 1.00 71.15 259 ALA A O 1
ATOM 1844 N N . ASP A 1 232 ? -34.372 4.033 197.740 1.00 69.34 260 ASP A N 1
ATOM 1845 C CA . ASP A 1 232 ? -34.658 2.616 197.962 1.00 65.49 260 ASP A CA 1
ATOM 1846 C C . ASP A 1 232 ? -33.604 1.973 198.865 1.00 64.20 260 ASP A C 1
ATOM 1847 O O . ASP A 1 232 ? -33.918 1.079 199.653 1.00 68.26 260 ASP A O 1
ATOM 1852 N N . ALA A 1 233 ? -32.362 2.440 198.749 1.00 60.62 261 ALA A N 1
ATOM 1853 C CA . ALA A 1 233 ? -31.258 1.958 199.579 1.00 63.86 261 ALA A CA 1
ATOM 1854 C C . ALA A 1 233 ? -31.346 2.426 201.033 1.00 66.03 261 ALA A C 1
ATOM 1855 O O . ALA A 1 233 ? -30.969 1.689 201.940 1.00 63.77 261 ALA A O 1
ATOM 1857 N N . GLU A 1 234 ? -31.840 3.648 201.240 1.00 73.51 262 GLU A N 1
ATOM 1858 C CA . GLU A 1 234 ? -31.940 4.256 202.575 1.00 77.99 262 GLU A CA 1
ATOM 1859 C C . GLU A 1 234 ? -32.971 3.582 203.482 1.00 76.59 262 GLU A C 1
ATOM 1860 O O . GLU A 1 234 ? -32.745 3.448 204.688 1.00 77.13 262 GLU A O 1
ATOM 1866 N N . LYS A 1 235 ? -34.095 3.171 202.893 1.00 76.44 263 LYS A N 1
ATOM 1867 C CA . LYS A 1 235 ? -35.171 2.475 203.608 1.00 74.18 263 LYS A CA 1
ATOM 1868 C C . LYS A 1 235 ? -34.738 1.087 204.072 1.00 74.25 263 LYS A C 1
ATOM 1869 O O . LYS A 1 235 ? -35.072 0.664 205.180 1.00 76.48 263 LYS A O 1
ATOM 1875 N N . ASN A 1 236 ? -33.979 0.399 203.220 1.00 72.05 264 ASN A N 1
ATOM 1876 C CA . ASN A 1 236 ? -33.619 -1.001 203.436 1.00 68.71 264 ASN A CA 1
ATOM 1877 C C . ASN A 1 236 ? -32.266 -1.203 204.127 1.00 70.87 264 ASN A C 1
ATOM 1878 O O . ASN A 1 236 ? -31.728 -2.312 204.141 1.00 68.08 264 ASN A O 1
ATOM 1883 N N . THR A 1 237 ? -31.733 -0.127 204.702 1.00 76.12 265 THR A N 1
ATOM 1884 C CA . THR A 1 237 ? -30.496 -0.168 205.491 1.00 81.16 265 THR A CA 1
ATOM 1885 C C . THR A 1 237 ? -30.775 0.408 206.892 1.00 82.53 265 THR A C 1
ATOM 1886 O O . THR A 1 237 ? -29.886 0.961 207.550 1.00 82.77 265 THR A O 1
ATOM 1890 N N . SER A 1 238 ? -32.020 0.252 207.342 1.00 84.22 266 SER A N 1
ATOM 1891 C CA . SER A 1 238 ? -32.513 0.903 208.560 1.00 84.42 266 SER A CA 1
ATOM 1892 C C . SER A 1 238 ? -31.872 0.415 209.865 1.00 86.26 266 SER A C 1
ATOM 1893 O O . SER A 1 238 ? -31.438 1.227 210.685 1.00 86.19 266 SER A O 1
ATOM 1896 N N . ASN A 1 239 ? -31.798 -0.904 210.040 1.00 88.09 267 ASN A N 1
ATOM 1897 C CA . ASN A 1 239 ? -31.393 -1.494 211.323 1.00 91.43 267 ASN A CA 1
ATOM 1898 C C . ASN A 1 239 ? -29.896 -1.455 211.662 1.00 91.73 267 ASN A C 1
ATOM 1899 O O . ASN A 1 239 ? -29.530 -1.185 212.810 1.00 96.46 267 ASN A O 1
ATOM 1904 N N . ASN A 1 240 ? -29.041 -1.718 210.676 1.00 87.05 268 ASN A N 1
ATOM 1905 C CA . ASN A 1 240 ? -27.592 -1.705 210.893 1.00 82.29 268 ASN A CA 1
ATOM 1906 C C . ASN A 1 240 ? -26.899 -0.546 210.179 1.00 81.99 268 ASN A C 1
ATOM 1907 O O . ASN A 1 240 ? -27.438 0.004 209.211 1.00 84.15 268 ASN A O 1
ATOM 1912 N N . GLU A 1 241 ? -25.711 -0.181 210.664 1.00 81.37 269 GLU A N 1
ATOM 1913 C CA A GLU A 1 241 ? -24.914 0.886 210.054 0.50 81.91 269 GLU A CA 1
ATOM 1914 C CA B GLU A 1 241 ? -24.922 0.885 210.048 0.50 81.71 269 GLU A CA 1
ATOM 1915 C C . GLU A 1 241 ? -23.631 0.334 209.426 1.00 82.03 269 GLU A C 1
ATOM 1916 O O . GLU A 1 241 ? -22.554 0.932 209.548 1.00 82.91 269 GLU A O 1
ATOM 1927 N N . MET A 1 242 ? -23.752 -0.813 208.757 1.00 81.44 270 MET A N 1
ATOM 1928 C CA . MET A 1 242 ? -22.636 -1.426 208.028 1.00 76.56 270 MET A CA 1
ATOM 1929 C C . MET A 1 242 ? -22.823 -1.260 206.517 1.00 74.82 270 MET A C 1
ATOM 1930 O O . MET A 1 242 ? -21.876 -1.429 205.742 1.00 71.83 270 MET A O 1
ATOM 1935 N N . GLY A 1 243 ? -24.049 -0.931 206.112 1.00 70.66 271 GLY A N 1
ATOM 1936 C CA . GLY A 1 243 ? -24.391 -0.754 204.703 1.00 70.81 271 GLY A CA 1
ATOM 1937 C C . GLY A 1 243 ? -25.192 -1.911 204.136 1.00 70.49 271 GLY A C 1
ATOM 1938 O O . GLY A 1 243 ? -25.588 -1.886 202.970 1.00 73.03 271 GLY A O 1
ATOM 1939 N N . MET A 1 244 ? -25.443 -2.917 204.972 1.00 68.83 272 MET A N 1
ATOM 1940 C CA . MET A 1 244 ? -26.096 -4.159 204.550 1.00 63.05 272 MET A CA 1
ATOM 1941 C C . MET A 1 244 ? -27.616 -4.061 204.540 1.00 62.69 272 MET A C 1
ATOM 1942 O O . MET A 1 244 ? -28.199 -3.233 205.242 1.00 61.81 272 MET A O 1
ATOM 1947 N N . GLU A 1 245 ? -28.244 -4.923 203.742 1.00 67.31 273 GLU A N 1
ATOM 1948 C CA . GLU A 1 245 ? -29.700 -4.993 203.623 1.00 72.84 273 GLU A CA 1
ATOM 1949 C C . GLU A 1 245 ? -30.338 -5.552 204.902 1.00 75.45 273 GLU A C 1
ATOM 1950 O O . GLU A 1 245 ? -29.689 -6.287 205.651 1.00 77.27 273 GLU A O 1
ATOM 1956 N N . ASN A 1 246 ? -31.600 -5.192 205.141 1.00 76.35 274 ASN A N 1
ATOM 1957 C CA . ASN A 1 246 ? -32.357 -5.644 206.313 1.00 77.47 274 ASN A CA 1
ATOM 1958 C C . ASN A 1 246 ? -32.555 -7.159 206.378 1.00 78.09 274 ASN A C 1
ATOM 1959 O O . ASN A 1 246 ? -32.325 -7.773 207.422 1.00 78.69 274 ASN A O 1
ATOM 1964 N N . TYR A 1 247 ? -32.979 -7.740 205.256 1.00 79.69 275 TYR A N 1
ATOM 1965 C CA . TYR A 1 247 ? -33.184 -9.183 205.117 1.00 80.31 275 TYR A CA 1
ATOM 1966 C C . TYR A 1 247 ? -31.884 -9.964 205.338 1.00 75.42 275 TYR A C 1
ATOM 1967 O O . TYR A 1 247 ? -31.882 -10.990 206.020 1.00 75.68 275 TYR A O 1
ATOM 1976 N N . PHE A 1 248 ? -30.789 -9.467 204.764 1.00 69.24 276 PHE A N 1
ATOM 1977 C CA . PHE A 1 248 ? -29.500 -10.153 204.826 1.00 64.90 276 PHE A CA 1
ATOM 1978 C C . PHE A 1 248 ? -28.866 -10.114 206.219 1.00 67.86 276 PHE A C 1
ATOM 1979 O O . PHE A 1 248 ? -28.314 -11.121 206.673 1.00 67.27 276 PHE A O 1
ATOM 1987 N N . TYR A 1 249 ? -28.940 -8.955 206.877 1.00 71.57 277 TYR A N 1
ATOM 1988 C CA . TYR A 1 249 ? -28.318 -8.749 208.192 1.00 73.08 277 TYR A CA 1
ATOM 1989 C C . TYR A 1 249 ? -28.950 -9.602 209.286 1.00 74.11 277 TYR A C 1
ATOM 1990 O O . TYR A 1 249 ? -28.238 -10.157 210.122 1.00 73.01 277 TYR A O 1
ATOM 1999 N N . ASN A 1 250 ? -30.279 -9.705 209.262 1.00 75.14 278 ASN A N 1
ATOM 2000 C CA . ASN A 1 250 ? -31.040 -10.475 210.249 1.00 78.74 278 ASN A CA 1
ATOM 2001 C C . ASN A 1 250 ? -30.787 -11.985 210.214 1.00 83.14 278 ASN A C 1
ATOM 2002 O O . ASN A 1 250 ? -30.978 -12.675 211.220 1.00 85.83 278 ASN A O 1
ATOM 2007 N N . GLU A 1 251 ? -30.343 -12.485 209.063 1.00 83.48 279 GLU A N 1
ATOM 2008 C CA . GLU A 1 251 ? -30.267 -13.923 208.824 1.00 84.83 279 GLU A CA 1
ATOM 2009 C C . GLU A 1 251 ? -28.848 -14.493 208.761 1.00 83.27 279 GLU A C 1
ATOM 2010 O O . GLU A 1 251 ? -28.626 -15.639 209.156 1.00 82.33 279 GLU A O 1
ATOM 2016 N N . GLN A 1 252 ? -27.898 -13.695 208.275 1.00 82.68 280 GLN A N 1
ATOM 2017 C CA . GLN A 1 252 ? -26.499 -14.129 208.158 1.00 82.62 280 GLN A CA 1
ATOM 2018 C C . GLN A 1 252 ? -25.564 -13.569 209.234 1.00 81.24 280 GLN A C 1
ATOM 2019 O O . GLN A 1 252 ? -24.573 -14.214 209.589 1.00 79.67 280 GLN A O 1
ATOM 2025 N N . ILE A 1 253 ? -25.879 -12.379 209.747 1.00 81.03 281 ILE A N 1
ATOM 2026 C CA . ILE A 1 253 ? -24.960 -11.636 210.625 1.00 81.98 281 ILE A CA 1
ATOM 2027 C C . ILE A 1 253 ? -25.470 -11.438 212.067 1.00 84.79 281 ILE A C 1
ATOM 2028 O O . ILE A 1 253 ? -24.695 -11.578 213.020 1.00 86.39 281 ILE A O 1
ATOM 2033 N N . LYS A 1 254 ? -26.763 -11.132 212.211 1.00 85.84 282 LYS A N 1
ATOM 2034 C CA . LYS A 1 254 ? -27.368 -10.692 213.482 1.00 87.11 282 LYS A CA 1
ATOM 2035 C C . LYS A 1 254 ? -27.114 -11.609 214.679 1.00 90.37 282 LYS A C 1
ATOM 2036 O O . LYS A 1 254 ? -26.481 -11.195 215.654 1.00 89.09 282 LYS A O 1
ATOM 2042 N N . LYS A 1 255 ? -27.583 -12.853 214.583 1.00 94.61 283 LYS A N 1
ATOM 2043 C CA . LYS A 1 255 ? -27.637 -13.769 215.732 1.00 99.53 283 LYS A CA 1
ATOM 2044 C C . LYS A 1 255 ? -26.297 -14.338 216.220 1.00 100.44 283 LYS A C 1
ATOM 2045 O O . LYS A 1 255 ? -26.254 -15.004 217.260 1.00 102.46 283 LYS A O 1
ATOM 2051 N N . ASP A 1 256 ? -25.217 -14.078 215.484 1.00 98.94 284 ASP A N 1
ATOM 2052 C CA . ASP A 1 256 ? -23.874 -14.421 215.960 1.00 97.52 284 ASP A CA 1
ATOM 2053 C C . ASP A 1 256 ? -22.822 -13.388 215.541 1.00 93.22 284 ASP A C 1
ATOM 2054 O O . ASP A 1 256 ? -21.881 -13.698 214.804 1.00 90.62 284 ASP A O 1
ATOM 2059 N N . LEU A 1 257 ? -23.000 -12.162 216.031 1.00 89.69 285 LEU A N 1
ATOM 2060 C CA . LEU A 1 257 ? -22.084 -11.050 215.772 1.00 86.13 285 LEU A CA 1
ATOM 2061 C C . LEU A 1 257 ? -20.727 -11.244 216.439 1.00 85.28 285 LEU A C 1
ATOM 2062 O O . LEU A 1 257 ? -19.686 -11.000 215.824 1.00 84.56 285 LEU A O 1
ATOM 2067 N N . LYS A 1 258 ? -20.762 -11.689 217.694 1.00 84.11 286 LYS A N 1
ATOM 2068 C CA . LYS A 1 258 ? -19.576 -11.811 218.545 1.00 84.03 286 LYS A CA 1
ATOM 2069 C C . LYS A 1 258 ? -18.586 -12.871 218.060 1.00 81.67 286 LYS A C 1
ATOM 2070 O O . LYS A 1 258 ? -17.371 -12.710 218.213 1.00 80.17 286 LYS A O 1
ATOM 2076 N N . LYS A 1 259 ? -19.113 -13.938 217.463 1.00 78.91 287 LYS A N 1
ATOM 2077 C CA . LYS A 1 259 ? -18.298 -15.047 216.969 1.00 76.31 287 LYS A CA 1
ATOM 2078 C C . LYS A 1 259 ? -17.630 -14.701 215.632 1.00 73.05 287 LYS A C 1
ATOM 2079 O O . LYS A 1 259 ? -16.579 -15.255 215.295 1.00 69.68 287 LYS A O 1
ATOM 2085 N N . LEU A 1 260 ? -18.244 -13.780 214.887 1.00 70.76 288 LEU A N 1
ATOM 2086 C CA . LEU A 1 260 ? -17.736 -13.337 213.580 1.00 65.08 288 LEU A CA 1
ATOM 2087 C C . LEU A 1 260 ? -16.635 -12.274 213.671 1.00 64.26 288 LEU A C 1
ATOM 2088 O O . LEU A 1 260 ? -15.935 -12.016 212.690 1.00 59.17 288 LEU A O 1
ATOM 2093 N N . LYS A 1 261 ? -16.502 -11.662 214.849 1.00 65.57 289 LYS A N 1
ATOM 2094 C CA . LYS A 1 261 ? -15.433 -10.708 215.153 1.00 65.97 289 LYS A CA 1
ATOM 2095 C C . LYS A 1 261 ? -14.068 -11.389 215.042 1.00 64.78 289 LYS A C 1
ATOM 2096 O O . LYS A 1 261 ? -13.821 -12.402 215.703 1.00 66.41 289 LYS A O 1
ATOM 2102 N N . ASP A 1 262 ? -13.213 -10.834 214.178 1.00 62.58 290 ASP A N 1
ATOM 2103 C CA . ASP A 1 262 ? -11.851 -11.337 213.891 1.00 63.49 290 ASP A CA 1
ATOM 2104 C C . ASP A 1 262 ? -11.777 -12.785 213.373 1.00 61.45 290 ASP A C 1
ATOM 2105 O O . ASP A 1 262 ? -10.747 -13.452 213.509 1.00 59.89 290 ASP A O 1
ATOM 2110 N N . SER A 1 263 ? -12.864 -13.249 212.758 1.00 60.70 291 SER A N 1
ATOM 2111 C CA . SER A 1 263 ? -12.976 -14.633 212.291 1.00 57.49 291 SER A CA 1
ATOM 2112 C C . SER A 1 263 ? -12.202 -14.899 210.999 1.00 56.81 291 SER A C 1
ATOM 2113 O O . SER A 1 263 ? -11.919 -16.053 210.665 1.00 53.81 291 SER A O 1
ATOM 2116 N N . GLN A 1 264 ? -11.859 -13.830 210.285 1.00 58.63 292 GLN A N 1
ATOM 2117 C CA . GLN A 1 264 ? -11.163 -13.943 209.006 1.00 60.74 292 GLN A CA 1
ATOM 2118 C C . GLN A 1 264 ? -9.752 -13.349 209.031 1.00 61.82 292 GLN A C 1
ATOM 2119 O O . GLN A 1 264 ? -9.232 -12.936 207.993 1.00 66.31 292 GLN A O 1
ATOM 2125 N N . LYS A 1 265 ? -9.139 -13.334 210.216 1.00 63.99 293 LYS A N 1
ATOM 2126 C CA . LYS A 1 265 ? -7.794 -12.775 210.425 1.00 67.56 293 LYS A CA 1
ATOM 2127 C C . LYS A 1 265 ? -6.677 -13.462 209.638 1.00 68.25 293 LYS A C 1
ATOM 2128 O O . LYS A 1 265 ? -5.664 -12.834 209.316 1.00 68.45 293 LYS A O 1
ATOM 2134 N N . SER A 1 266 ? -6.860 -14.747 209.341 1.00 67.07 294 SER A N 1
ATOM 2135 C CA . SER A 1 266 ? -5.892 -15.504 208.551 1.00 63.33 294 SER A CA 1
ATOM 2136 C C . SER A 1 266 ? -6.510 -16.072 207.272 1.00 62.54 294 SER A C 1
ATOM 2137 O O . SER A 1 266 ? -5.947 -16.980 206.655 1.00 63.93 294 SER A O 1
ATOM 2140 N N . PHE A 1 267 ? -7.669 -15.538 206.888 1.00 60.40 295 PHE A N 1
ATOM 2141 C CA . PHE A 1 267 ? -8.285 -15.846 205.598 1.00 57.00 295 PHE A CA 1
ATOM 2142 C C . PHE A 1 267 ? -7.426 -15.281 204.474 1.00 53.12 295 PHE A C 1
ATOM 2143 O O . PHE A 1 267 ? -7.173 -14.076 204.417 1.00 53.28 295 PHE A O 1
ATOM 2151 N N . THR A 1 268 ? -6.954 -16.169 203.607 1.00 49.70 296 THR A N 1
ATOM 2152 C CA . THR A 1 268 ? -6.148 -15.777 202.459 1.00 45.55 296 THR A CA 1
ATOM 2153 C C . THR A 1 268 ? -6.675 -16.409 201.170 1.00 47.98 296 THR A C 1
ATOM 2154 O O . THR A 1 268 ? -6.939 -17.618 201.114 1.00 41.92 296 THR A O 1
ATOM 2158 N N . TYR A 1 269 ? -6.840 -15.575 200.145 1.00 43.95 297 TYR A N 1
ATOM 2159 C CA . TYR A 1 269 ? -7.373 -16.022 198.867 1.00 39.25 297 TYR A CA 1
ATOM 2160 C C . TYR A 1 269 ? -6.285 -16.211 197.806 1.00 40.78 297 TYR A C 1
ATOM 2161 O O . TYR A 1 269 ? -6.579 -16.394 196.620 1.00 46.07 297 TYR A O 1
ATOM 2170 N N . LEU A 1 270 ? -5.031 -16.173 198.243 1.00 37.89 298 LEU A N 1
ATOM 2171 C CA . LEU A 1 270 ? -3.891 -16.210 197.331 1.00 43.24 298 LEU A CA 1
ATOM 2172 C C . LEU A 1 270 ? -3.578 -17.607 196.817 1.00 47.70 298 LEU A C 1
ATOM 2173 O O . LEU A 1 270 ? -3.073 -17.766 195.702 1.00 48.16 298 LEU A O 1
ATOM 2178 N N . LYS A 1 271 ? -3.871 -18.614 197.635 1.00 51.62 299 LYS A N 1
ATOM 2179 C CA . LYS A 1 271 ? -3.659 -20.005 197.251 1.00 52.92 299 LYS A CA 1
ATOM 2180 C C . LYS A 1 271 ? -5.007 -20.698 197.098 1.00 52.02 299 LYS A C 1
ATOM 2181 O O . LYS A 1 271 ? -5.803 -20.698 198.038 1.00 54.10 299 LYS A O 1
ATOM 2187 N N . SER A 1 272 ? -5.255 -21.268 195.913 1.00 47.48 300 SER A N 1
ATOM 2188 C CA . SER A 1 272 ? -6.582 -21.790 195.538 1.00 43.16 300 SER A CA 1
ATOM 2189 C C . SER A 1 272 ? -6.592 -22.611 194.249 1.00 42.60 300 SER A C 1
ATOM 2190 O O . SER A 1 272 ? -5.924 -22.239 193.279 1.00 44.67 300 SER A O 1
ATOM 2193 N N . PRO A 1 273 ? -7.380 -23.711 194.214 1.00 40.22 301 PRO A N 1
ATOM 2194 C CA . PRO A 1 273 ? -7.582 -24.415 192.934 1.00 38.69 301 PRO A CA 1
ATOM 2195 C C . PRO A 1 273 ? -8.482 -23.656 191.938 1.00 38.72 301 PRO A C 1
ATOM 2196 O O . PRO A 1 273 ? -8.518 -24.004 190.754 1.00 39.06 301 PRO A O 1
ATOM 2200 N N . GLU A 1 274 ? -9.166 -22.615 192.418 1.00 34.16 302 GLU A N 1
ATOM 2201 C CA . GLU A 1 274 ? -10.014 -21.749 191.594 1.00 35.74 302 GLU A CA 1
ATOM 2202 C C . GLU A 1 274 ? -9.239 -20.994 190.499 1.00 39.47 302 GLU A C 1
ATOM 2203 O O . GLU A 1 274 ? -9.812 -20.655 189.460 1.00 41.53 302 GLU A O 1
ATOM 2209 N N . TYR A 1 275 ? -7.944 -20.757 190.727 1.00 35.61 303 TYR A N 1
ATOM 2210 C CA . TYR A 1 275 ? -7.051 -20.192 189.711 1.00 31.72 303 TYR A CA 1
ATOM 2211 C C . TYR A 1 275 ? -6.881 -21.130 188.523 1.00 38.83 303 TYR A C 1
ATOM 2212 O O . TYR A 1 275 ? -6.748 -20.682 187.382 1.00 37.80 303 TYR A O 1
ATOM 2221 N N . ASN A 1 276 ? -6.872 -22.432 188.798 1.00 41.83 304 ASN A N 1
ATOM 2222 C CA . ASN A 1 276 ? -6.814 -23.425 187.736 1.00 38.12 304 ASN A CA 1
ATOM 2223 C C . ASN A 1 276 ? -8.190 -23.636 187.092 1.00 35.69 304 ASN A C 1
ATOM 2224 O O . ASN A 1 276 ? -8.281 -23.882 185.888 1.00 36.72 304 ASN A O 1
ATOM 2229 N N . ASP A 1 277 ? -9.249 -23.537 187.900 1.00 31.63 305 ASP A N 1
ATOM 2230 C CA . ASP A 1 277 ? -10.632 -23.641 187.420 1.00 30.78 305 ASP A CA 1
ATOM 2231 C C . ASP A 1 277 ? -10.965 -22.492 186.472 1.00 30.27 305 ASP A C 1
ATOM 2232 O O . ASP A 1 277 ? -11.654 -22.688 185.472 1.00 37.16 305 ASP A O 1
ATOM 2237 N N . LEU A 1 278 ? -10.473 -21.297 186.807 1.00 32.76 306 LEU A N 1
ATOM 2238 C CA . LEU A 1 278 ? -10.608 -20.097 185.978 1.00 27.69 306 LEU A CA 1
ATOM 2239 C C . LEU A 1 278 ? -9.919 -20.261 184.632 1.00 27.83 306 LEU A C 1
ATOM 2240 O O . LEU A 1 278 ? -10.399 -19.749 183.620 1.00 29.47 306 LEU A O 1
ATOM 2245 N N . GLN A 1 279 ? -8.807 -20.991 184.632 1.00 25.69 307 GLN A N 1
ATOM 2246 C CA . GLN A 1 279 ? -8.024 -21.243 183.427 1.00 29.96 307 GLN A CA 1
ATOM 2247 C C . GLN A 1 279 ? -8.767 -22.083 182.388 1.00 34.44 307 GLN A C 1
ATOM 2248 O O . GLN A 1 279 ? -8.490 -21.979 181.191 1.00 37.77 307 GLN A O 1
ATOM 2254 N N . LEU A 1 280 ? -9.709 -22.904 182.853 1.00 33.63 308 LEU A N 1
ATOM 2255 C CA . LEU A 1 280 ? -10.589 -23.667 181.968 1.00 29.76 308 LEU A CA 1
ATOM 2256 C C . LEU A 1 280 ? -11.479 -22.740 181.166 1.00 25.58 308 LEU A C 1
ATOM 2257 O O . LEU A 1 280 ? -11.575 -22.859 179.940 1.00 30.87 308 LEU A O 1
ATOM 2262 N N . VAL A 1 281 ? -12.112 -21.814 181.887 1.00 24.26 309 VAL A N 1
ATOM 2263 C CA . VAL A 1 281 ? -12.940 -20.753 181.326 1.00 22.64 309 VAL A CA 1
ATOM 2264 C C . VAL A 1 281 ? -12.150 -19.872 180.353 1.00 28.49 309 VAL A C 1
ATOM 2265 O O . VAL A 1 281 ? -12.647 -19.545 179.269 1.00 30.70 309 VAL A O 1
ATOM 2269 N N . LEU A 1 282 ? -10.920 -19.519 180.728 1.00 28.26 310 LEU A N 1
ATOM 2270 C CA . LEU A 1 282 ? -10.066 -18.674 179.881 1.00 34.30 310 LEU A CA 1
ATOM 2271 C C . LEU A 1 282 ? -9.588 -19.375 178.608 1.00 29.68 310 LEU A C 1
ATOM 2272 O O . LEU A 1 282 ? -9.542 -18.752 177.546 1.00 39.13 310 LEU A O 1
ATOM 2277 N N . THR A 1 283 ? -9.246 -20.661 178.721 1.00 28.22 311 THR A N 1
ATOM 2278 C CA . THR A 1 283 ? -8.941 -21.512 177.556 1.00 26.01 311 THR A CA 1
ATOM 2279 C C . THR A 1 283 ? -10.143 -21.599 176.613 1.00 24.59 311 THR A C 1
ATOM 2280 O O . THR A 1 283 ? -9.999 -21.460 175.392 1.00 29.18 311 THR A O 1
ATOM 2284 N N . GLN A 1 284 ? -11.324 -21.802 177.197 1.00 24.08 312 GLN A N 1
ATOM 2285 C CA . GLN A 1 284 ? -12.583 -21.874 176.454 1.00 24.20 312 GLN A CA 1
ATOM 2286 C C . GLN A 1 284 ? -12.952 -20.551 175.784 1.00 25.35 312 GLN A C 1
ATOM 2287 O O . GLN A 1 284 ? -13.411 -20.547 174.642 1.00 31.22 312 GLN A O 1
ATOM 2293 N N . PHE A 1 285 ? -12.736 -19.438 176.488 1.00 27.46 313 PHE A N 1
ATOM 2294 C CA . PHE A 1 285 ? -12.957 -18.097 175.926 1.00 28.06 313 PHE A CA 1
ATOM 2295 C C . PHE A 1 285 ? -12.039 -17.807 174.733 1.00 30.91 313 PHE A C 1
ATOM 2296 O O . PHE A 1 285 ? -12.430 -17.093 173.809 1.00 26.26 313 PHE A O 1
ATOM 2304 N N . SER A 1 286 ? -10.827 -18.364 174.768 1.00 32.75 314 SER A N 1
ATOM 2305 C CA . SER A 1 286 ? -9.868 -18.247 173.667 1.00 32.27 314 SER A CA 1
ATOM 2306 C C . SER A 1 286 ? -10.260 -19.127 172.483 1.00 34.60 314 SER A C 1
ATOM 2307 O O . SER A 1 286 ? -10.231 -18.676 171.335 1.00 40.39 314 SER A O 1
ATOM 2310 N N . LYS A 1 287 ? -10.628 -20.376 172.777 1.00 36.45 315 LYS A N 1
ATOM 2311 C CA . LYS A 1 287 ? -11.067 -21.343 171.766 1.00 32.09 315 LYS A CA 1
ATOM 2312 C C . LYS A 1 287 ? -12.296 -20.863 170.997 1.00 31.53 315 LYS A C 1
ATOM 2313 O O . LYS A 1 287 ? -12.355 -20.978 169.774 1.00 32.92 315 LYS A O 1
ATOM 2319 N N . SER A 1 288 ? -13.262 -20.316 171.729 1.00 32.78 316 SER A N 1
ATOM 2320 C CA . SER A 1 288 ? -14.536 -19.872 171.166 1.00 30.15 316 SER A CA 1
ATOM 2321 C C . SER A 1 288 ? -14.495 -18.439 170.659 1.00 24.90 316 SER A C 1
ATOM 2322 O O . SER A 1 288 ? -15.486 -17.957 170.109 1.00 31.10 316 SER A O 1
ATOM 2325 N N . LYS A 1 289 ? -13.354 -17.771 170.855 1.00 29.19 317 LYS A N 1
ATOM 2326 C CA . LYS A 1 289 ? -13.144 -16.361 170.484 1.00 31.46 317 LYS A CA 1
ATOM 2327 C C . LYS A 1 289 ? -14.159 -15.423 171.144 1.00 35.23 317 LYS A C 1
ATOM 2328 O O . LYS A 1 289 ? -14.759 -14.565 170.495 1.00 33.25 317 LYS A O 1
ATOM 2334 N N . VAL A 1 290 ? -14.343 -15.614 172.444 1.00 34.34 318 VAL A N 1
ATOM 2335 C CA . VAL A 1 290 ? -15.221 -14.777 173.247 1.00 31.89 318 VAL A CA 1
ATOM 2336 C C . VAL A 1 290 ? -14.477 -13.500 173.647 1.00 31.15 318 VAL A C 1
ATOM 2337 O O . VAL A 1 290 ? -13.277 -13.544 173.925 1.00 37.98 318 VAL A O 1
ATOM 2341 N N . ASN A 1 291 ? -15.185 -12.370 173.636 1.00 27.55 319 ASN A N 1
ATOM 2342 C CA . ASN A 1 291 ? -14.663 -11.106 174.145 1.00 24.92 319 ASN A CA 1
ATOM 2343 C C . ASN A 1 291 ? -15.332 -10.766 175.477 1.00 22.77 319 ASN A C 1
ATOM 2344 O O . ASN A 1 291 ? -16.381 -10.122 175.503 1.00 29.16 319 ASN A O 1
ATOM 2349 N N . PRO A 1 292 ? -14.731 -11.203 176.594 1.00 24.42 320 PRO A N 1
ATOM 2350 C CA . PRO A 1 292 ? -15.358 -10.980 177.898 1.00 24.05 320 PRO A CA 1
ATOM 2351 C C . PRO A 1 292 ? -14.994 -9.658 178.567 1.00 28.54 320 PRO A C 1
ATOM 2352 O O . PRO A 1 292 ? -13.936 -9.088 178.296 1.00 28.90 320 PRO A O 1
ATOM 2356 N N . ILE A 1 293 ? -15.886 -9.176 179.430 1.00 34.14 321 ILE A N 1
ATOM 2357 C CA . ILE A 1 293 ? -15.542 -8.137 180.396 1.00 22.81 321 ILE A CA 1
ATOM 2358 C C . ILE A 1 293 ? -15.625 -8.704 181.825 1.00 35.35 321 ILE A C 1
ATOM 2359 O O . ILE A 1 293 ? -16.645 -9.270 182.232 1.00 37.35 321 ILE A O 1
ATOM 2364 N N . PHE A 1 294 ? -14.528 -8.582 182.566 1.00 30.93 322 PHE A N 1
ATOM 2365 C CA . PHE A 1 294 ? -14.434 -9.189 183.885 1.00 36.21 322 PHE A CA 1
ATOM 2366 C C . PHE A 1 294 ? -14.762 -8.234 185.015 1.00 35.47 322 PHE A C 1
ATOM 2367 O O . PHE A 1 294 ? -14.242 -7.118 185.065 1.00 36.97 322 PHE A O 1
ATOM 2375 N N . ILE A 1 295 ? -15.628 -8.685 185.918 1.00 35.26 323 ILE A N 1
ATOM 2376 C CA . ILE A 1 295 ? -16.098 -7.864 187.033 1.00 33.26 323 ILE A CA 1
ATOM 2377 C C . ILE A 1 295 ? -15.481 -8.347 188.335 1.00 35.17 323 ILE A C 1
ATOM 2378 O O . ILE A 1 295 ? -15.716 -9.479 188.760 1.00 37.68 323 ILE A O 1
ATOM 2383 N N . ILE A 1 296 ? -14.684 -7.484 188.959 1.00 37.82 324 ILE A N 1
ATOM 2384 C CA . ILE A 1 296 ? -14.065 -7.797 190.244 1.00 30.29 324 ILE A CA 1
ATOM 2385 C C . ILE A 1 296 ? -14.739 -6.966 191.342 1.00 40.54 324 ILE A C 1
ATOM 2386 O O . ILE A 1 296 ? -14.521 -5.755 191.432 1.00 42.91 324 ILE A O 1
ATOM 2391 N N . PRO A 1 297 ? -15.591 -7.611 192.162 1.00 42.00 325 PRO A N 1
ATOM 2392 C CA . PRO A 1 297 ? -16.300 -6.885 193.211 1.00 41.17 325 PRO A CA 1
ATOM 2393 C C . PRO A 1 297 ? -15.432 -6.717 194.467 1.00 40.39 325 PRO A C 1
ATOM 2394 O O . PRO A 1 297 ? -14.443 -7.437 194.633 1.00 40.85 325 PRO A O 1
ATOM 2398 N N . PRO A 1 298 ? -15.767 -5.743 195.332 1.00 41.53 326 PRO A N 1
ATOM 2399 C CA . PRO A 1 298 ? -15.061 -5.685 196.604 1.00 44.20 326 PRO A CA 1
ATOM 2400 C C . PRO A 1 298 ? -15.783 -6.494 197.685 1.00 47.89 326 PRO A C 1
ATOM 2401 O O . PRO A 1 298 ? -16.807 -7.125 197.412 1.00 50.71 326 PRO A O 1
ATOM 2405 N N . VAL A 1 299 ? -15.232 -6.482 198.894 1.00 51.44 327 VAL A N 1
ATOM 2406 C CA . VAL A 1 299 ? -15.970 -6.868 200.092 1.00 52.57 327 VAL A CA 1
ATOM 2407 C C . VAL A 1 299 ? -16.367 -5.537 200.734 1.00 54.57 327 VAL A C 1
ATOM 2408 O O . VAL A 1 299 ? -15.711 -4.523 200.498 1.00 57.65 327 VAL A O 1
ATOM 2412 N N . ASN A 1 300 ? -17.463 -5.536 201.490 1.00 57.89 328 ASN A N 1
ATOM 2413 C CA . ASN A 1 300 ? -17.823 -4.434 202.382 1.00 59.81 328 ASN A CA 1
ATOM 2414 C C . ASN A 1 300 ? -16.627 -4.090 203.276 1.00 63.59 328 ASN A C 1
ATOM 2415 O O . ASN A 1 300 ? -16.043 -4.979 203.906 1.00 64.87 328 ASN A O 1
ATOM 2420 N N . LYS A 1 301 ? -16.253 -2.811 203.307 1.00 64.57 329 LYS A N 1
ATOM 2421 C CA . LYS A 1 301 ? -15.053 -2.376 204.030 1.00 67.83 329 LYS A CA 1
ATOM 2422 C C . LYS A 1 301 ? -15.230 -2.429 205.548 1.00 67.06 329 LYS A C 1
ATOM 2423 O O . LYS A 1 301 ? -14.313 -2.833 206.267 1.00 65.52 329 LYS A O 1
ATOM 2429 N N . LYS A 1 302 ? -16.412 -2.031 206.020 1.00 67.81 330 LYS A N 1
ATOM 2430 C CA . LYS A 1 302 ? -16.745 -2.074 207.445 1.00 70.11 330 LYS A CA 1
ATOM 2431 C C . LYS A 1 302 ? -16.775 -3.508 207.973 1.00 70.41 330 LYS A C 1
ATOM 2432 O O . LYS A 1 302 ? -16.336 -3.770 209.098 1.00 72.29 330 LYS A O 1
ATOM 2438 N N . TRP A 1 303 ? -17.281 -4.423 207.145 1.00 70.93 331 TRP A N 1
ATOM 2439 C CA . TRP A 1 303 ? -17.288 -5.854 207.443 1.00 68.57 331 TRP A CA 1
ATOM 2440 C C . TRP A 1 303 ? -15.878 -6.435 207.493 1.00 66.89 331 TRP A C 1
ATOM 2441 O O . TRP A 1 303 ? -15.558 -7.199 208.403 1.00 65.33 331 TRP A O 1
ATOM 2452 N N . MET A 1 304 ? -15.042 -6.064 206.525 1.00 65.22 332 MET A N 1
ATOM 2453 C CA . MET A 1 304 ? -13.703 -6.646 206.408 1.00 66.35 332 MET A CA 1
ATOM 2454 C C . MET A 1 304 ? -12.717 -6.094 207.446 1.00 70.60 332 MET A C 1
ATOM 2455 O O . MET A 1 304 ? -11.676 -6.700 207.704 1.00 70.65 332 MET A O 1
ATOM 2460 N N . ASP A 1 305 ? -13.064 -4.953 208.041 1.00 73.47 333 ASP A N 1
ATOM 2461 C CA . ASP A 1 305 ? -12.340 -4.419 209.194 1.00 76.06 333 ASP A CA 1
ATOM 2462 C C . ASP A 1 305 ? -12.796 -5.114 210.478 1.00 71.57 333 ASP A C 1
ATOM 2463 O O . ASP A 1 305 ? -12.001 -5.321 211.396 1.00 70.25 333 ASP A O 1
ATOM 2468 N N . TYR A 1 306 ? -14.078 -5.470 210.528 1.00 68.26 334 TYR A N 1
ATOM 2469 C CA . TYR A 1 306 ? -14.659 -6.162 211.678 1.00 65.73 334 TYR A CA 1
ATOM 2470 C C . TYR A 1 306 ? -14.227 -7.627 211.732 1.00 64.81 334 TYR A C 1
ATOM 2471 O O . TYR A 1 306 ? -13.803 -8.116 212.780 1.00 66.57 334 TYR A O 1
ATOM 2480 N N . ALA A 1 307 ? -14.336 -8.315 210.597 1.00 61.93 335 ALA A N 1
ATOM 2481 C CA . ALA A 1 307 ? -13.959 -9.722 210.490 1.00 60.45 335 ALA A CA 1
ATOM 2482 C C . ALA A 1 307 ? -12.443 -9.927 210.404 1.00 60.05 335 ALA A C 1
ATOM 2483 O O . ALA A 1 307 ? -11.960 -11.055 210.503 1.00 59.28 335 ALA A O 1
ATOM 2485 N N . GLY A 1 308 ? -11.699 -8.839 210.212 1.00 58.57 336 GLY A N 1
ATOM 2486 C CA . GLY A 1 308 ? -10.238 -8.894 210.201 1.00 58.59 336 GLY A CA 1
ATOM 2487 C C . GLY A 1 308 ? -9.669 -9.396 208.890 1.00 58.66 336 GLY A C 1
ATOM 2488 O O . GLY A 1 308 ? -8.531 -9.870 208.839 1.00 59.45 336 GLY A O 1
ATOM 2489 N N . LEU A 1 309 ? -10.473 -9.294 207.833 1.00 58.34 337 LEU A N 1
ATOM 2490 C CA . LEU A 1 309 ? -10.056 -9.633 206.477 1.00 56.07 337 LEU A CA 1
ATOM 2491 C C . LEU A 1 309 ? -9.048 -8.588 205.985 1.00 55.76 337 LEU A C 1
ATOM 2492 O O . LEU A 1 309 ? -9.364 -7.398 205.884 1.00 49.67 337 LEU A O 1
ATOM 2497 N N . ARG A 1 310 ? -7.833 -9.050 205.700 1.00 57.72 338 ARG A N 1
ATOM 2498 C CA . ARG A 1 310 ? -6.729 -8.175 205.309 1.00 62.56 338 ARG A CA 1
ATOM 2499 C C . ARG A 1 310 ? -6.927 -7.544 203.930 1.00 63.75 338 ARG A C 1
ATOM 2500 O O . ARG A 1 310 ? -7.132 -8.248 202.937 1.00 63.57 338 ARG A O 1
ATOM 2508 N N . GLU A 1 311 ? -6.869 -6.212 203.893 1.00 65.80 339 GLU A N 1
ATOM 2509 C CA . GLU A 1 311 ? -6.992 -5.440 202.656 1.00 64.45 339 GLU A CA 1
ATOM 2510 C C . GLU A 1 311 ? -5.766 -5.620 201.778 1.00 61.54 339 GLU A C 1
ATOM 2511 O O . GLU A 1 311 ? -5.868 -5.608 200.552 1.00 63.27 339 GLU A O 1
ATOM 2517 N N . ASP A 1 312 ? -4.611 -5.785 202.421 1.00 61.23 340 ASP A N 1
ATOM 2518 C CA . ASP A 1 312 ? -3.343 -6.030 201.735 1.00 64.82 340 ASP A CA 1
ATOM 2519 C C . ASP A 1 312 ? -3.300 -7.398 201.046 1.00 64.43 340 ASP A C 1
ATOM 2520 O O . ASP A 1 312 ? -2.682 -7.542 199.989 1.00 64.86 340 ASP A O 1
ATOM 2525 N N . MET A 1 313 ? -3.954 -8.388 201.656 1.00 61.58 341 MET A N 1
ATOM 2526 C CA . MET A 1 313 ? -4.139 -9.712 201.056 1.00 57.17 341 MET A CA 1
ATOM 2527 C C . MET A 1 313 ? -5.104 -9.609 199.880 1.00 55.34 341 MET A C 1
ATOM 2528 O O . MET A 1 313 ? -4.838 -10.154 198.811 1.00 56.48 341 MET A O 1
ATOM 2533 N N . TYR A 1 314 ? -6.216 -8.906 200.092 1.00 52.19 342 TYR A N 1
ATOM 2534 C CA . TYR A 1 314 ? -7.291 -8.806 199.108 1.00 48.86 342 TYR A CA 1
ATOM 2535 C C . TYR A 1 314 ? -6.846 -8.172 197.793 1.00 52.09 342 TYR A C 1
ATOM 2536 O O . TYR A 1 314 ? -7.226 -8.641 196.720 1.00 54.55 342 TYR A O 1
ATOM 2545 N N . GLN A 1 315 ? -6.033 -7.120 197.880 1.00 49.30 343 GLN A N 1
ATOM 2546 C CA . GLN A 1 315 ? -5.510 -6.459 196.688 1.00 47.47 343 GLN A CA 1
ATOM 2547 C C . GLN A 1 315 ? -4.409 -7.275 196.024 1.00 45.07 343 GLN A C 1
ATOM 2548 O O . GLN A 1 315 ? -4.195 -7.164 194.814 1.00 47.92 343 GLN A O 1
ATOM 2554 N N . GLN A 1 316 ? -3.721 -8.092 196.817 1.00 42.21 344 GLN A N 1
ATOM 2555 C CA . GLN A 1 316 ? -2.709 -9.012 196.301 1.00 46.03 344 GLN A CA 1
ATOM 2556 C C . GLN A 1 316 ? -3.341 -10.155 195.493 1.00 43.80 344 GLN A C 1
ATOM 2557 O O . GLN A 1 316 ? -2.740 -10.643 194.533 1.00 42.58 344 GLN A O 1
ATOM 2563 N N . THR A 1 317 ? -4.548 -10.573 195.881 1.00 43.48 345 THR A N 1
ATOM 2564 C CA . THR A 1 317 ? -5.285 -11.599 195.127 1.00 48.33 345 THR A CA 1
ATOM 2565 C C . THR A 1 317 ? -5.848 -11.021 193.837 1.00 47.07 345 THR A C 1
ATOM 2566 O O . THR A 1 317 ? -5.858 -11.693 192.801 1.00 51.48 345 THR A O 1
ATOM 2570 N N . VAL A 1 318 ? -6.312 -9.774 193.915 1.00 42.91 346 VAL A N 1
ATOM 2571 C CA . VAL A 1 318 ? -6.813 -9.042 192.755 1.00 39.28 346 VAL A CA 1
ATOM 2572 C C . VAL A 1 318 ? -5.712 -8.896 191.701 1.00 39.87 346 VAL A C 1
ATOM 2573 O O . VAL A 1 318 ? -5.965 -9.110 190.517 1.00 35.23 346 VAL A O 1
ATOM 2577 N N . GLN A 1 319 ? -4.496 -8.580 192.150 1.00 37.27 347 GLN A N 1
ATOM 2578 C CA . GLN A 1 319 ? -3.313 -8.516 191.287 1.00 40.25 347 GLN A CA 1
ATOM 2579 C C . GLN A 1 319 ? -2.982 -9.855 190.626 1.00 43.94 347 GLN A C 1
ATOM 2580 O O . GLN A 1 319 ? -2.633 -9.897 189.442 1.00 45.63 347 GLN A O 1
ATOM 2586 N N . LYS A 1 320 ? -3.097 -10.938 191.395 1.00 48.89 348 LYS A N 1
ATOM 2587 C CA . LYS A 1 320 ? -2.844 -12.291 190.891 1.00 43.79 348 LYS A CA 1
ATOM 2588 C C . LYS A 1 320 ? -3.881 -12.717 189.848 1.00 39.35 348 LYS A C 1
ATOM 2589 O O . LYS A 1 320 ? -3.534 -13.342 188.840 1.00 41.98 348 LYS A O 1
ATOM 2595 N N . ILE A 1 321 ? -5.143 -12.367 190.097 1.00 35.00 349 ILE A N 1
ATOM 2596 C CA . ILE A 1 321 ? -6.225 -12.588 189.136 1.00 34.25 349 ILE A CA 1
ATOM 2597 C C . ILE A 1 321 ? -6.017 -11.748 187.870 1.00 38.44 349 ILE A C 1
ATOM 2598 O O . ILE A 1 321 ? -6.090 -12.276 186.754 1.00 37.68 349 ILE A O 1
ATOM 2603 N N . ARG A 1 322 ? -5.723 -10.459 188.059 1.00 36.14 350 ARG A N 1
ATOM 2604 C CA . ARG A 1 322 ? -5.466 -9.527 186.953 1.00 32.70 350 ARG A CA 1
ATOM 2605 C C . ARG A 1 322 ? -4.276 -9.937 186.080 1.00 35.30 350 ARG A C 1
ATOM 2606 O O . ARG A 1 322 ? -4.317 -9.769 184.861 1.00 32.79 350 ARG A O 1
ATOM 2614 N N . TYR A 1 323 ? -3.230 -10.480 186.703 1.00 35.80 351 TYR A N 1
ATOM 2615 C CA . TYR A 1 323 ? -2.062 -10.970 185.966 1.00 38.41 351 TYR A CA 1
ATOM 2616 C C . TYR A 1 323 ? -2.385 -12.207 185.135 1.00 43.40 351 TYR A C 1
ATOM 2617 O O . TYR A 1 323 ? -1.863 -12.362 184.029 1.00 46.06 351 TYR A O 1
ATOM 2626 N N . GLN A 1 324 ? -3.238 -13.083 185.670 1.00 43.36 352 GLN A N 1
ATOM 2627 C CA . GLN A 1 324 ? -3.686 -14.271 184.940 1.00 37.23 352 GLN A CA 1
ATOM 2628 C C . GLN A 1 324 ? -4.445 -13.869 183.673 1.00 34.58 352 GLN A C 1
ATOM 2629 O O . GLN A 1 324 ? -4.307 -14.509 182.631 1.00 39.38 352 GLN A O 1
ATOM 2635 N N . LEU A 1 325 ? -5.216 -12.788 183.769 1.00 34.13 353 LEU A N 1
ATOM 2636 C CA . LEU A 1 325 ? -6.003 -12.282 182.652 1.00 33.60 353 LEU A CA 1
ATOM 2637 C C . LEU A 1 325 ? -5.166 -11.480 181.654 1.00 36.54 353 LEU A C 1
ATOM 2638 O O . LEU A 1 325 ? -5.090 -11.838 180.474 1.00 39.31 353 LEU A O 1
ATOM 2643 N N . GLU A 1 326 ? -4.545 -10.401 182.136 1.00 37.60 354 GLU A N 1
ATOM 2644 C CA . GLU A 1 326 ? -3.828 -9.440 181.284 1.00 36.45 354 GLU A CA 1
ATOM 2645 C C . GLU A 1 326 ? -2.637 -10.011 180.513 1.00 37.31 354 GLU A C 1
ATOM 2646 O O . GLU A 1 326 ? -2.415 -9.633 179.357 1.00 30.13 354 GLU A O 1
ATOM 2652 N N . SER A 1 327 ? -1.891 -10.923 181.138 1.00 35.03 355 SER A N 1
ATOM 2653 C CA . SER A 1 327 ? -0.738 -11.560 180.486 1.00 36.37 355 SER A CA 1
ATOM 2654 C C . SER A 1 327 ? -1.146 -12.522 179.376 1.00 36.26 355 SER A C 1
ATOM 2655 O O . SER A 1 327 ? -0.333 -12.870 178.519 1.00 36.54 355 SER A O 1
ATOM 2658 N N . GLN A 1 328 ? -2.403 -12.956 179.412 1.00 36.25 356 GLN A N 1
ATOM 2659 C CA . GLN A 1 328 ? -2.944 -13.845 178.393 1.00 37.83 356 GLN A CA 1
ATOM 2660 C C . GLN A 1 328 ? -3.706 -13.081 177.309 1.00 34.55 356 GLN A C 1
ATOM 2661 O O . GLN A 1 328 ? -4.019 -13.639 176.261 1.00 35.98 356 GLN A O 1
ATOM 2667 N N . GLY A 1 329 ? -3.976 -11.803 177.562 1.00 32.62 357 GLY A N 1
ATOM 2668 C CA . GLY A 1 329 ? -4.613 -10.925 176.580 1.00 29.71 357 GLY A CA 1
ATOM 2669 C C . GLY A 1 329 ? -6.035 -10.525 176.927 1.00 35.54 357 GLY A C 1
ATOM 2670 O O . GLY A 1 329 ? -6.734 -9.932 176.102 1.00 38.39 357 GLY A O 1
ATOM 2671 N N . PHE A 1 330 ? -6.460 -10.858 178.145 1.00 36.95 358 PHE A N 1
ATOM 2672 C CA . PHE A 1 330 ? -7.784 -10.505 178.643 1.00 37.71 358 PHE A CA 1
ATOM 2673 C C . PHE A 1 330 ? -7.661 -9.201 179.425 1.00 37.96 358 PHE A C 1
ATOM 2674 O O . PHE A 1 330 ? -7.182 -9.190 180.564 1.00 39.11 358 PHE A O 1
ATOM 2682 N N . THR A 1 331 ? -8.080 -8.099 178.804 1.00 34.82 359 THR A N 1
ATOM 2683 C CA . THR A 1 331 ? -7.770 -6.763 179.325 1.00 33.16 359 THR A CA 1
ATOM 2684 C C . THR A 1 331 ? -8.988 -5.896 179.646 1.00 35.66 359 THR A C 1
ATOM 2685 O O . THR A 1 331 ? -8.836 -4.798 180.188 1.00 41.75 359 THR A O 1
ATOM 2689 N N . ASN A 1 332 ? -10.185 -6.379 179.311 1.00 31.90 360 ASN A N 1
ATOM 2690 C CA . ASN A 1 332 ? -11.420 -5.685 179.680 1.00 26.37 360 ASN A CA 1
ATOM 2691 C C . ASN A 1 332 ? -11.786 -5.998 181.134 1.00 33.45 360 ASN A C 1
ATOM 2692 O O . ASN A 1 332 ? -12.558 -6.919 181.414 1.00 36.22 360 ASN A O 1
ATOM 2697 N N . ILE A 1 333 ? -11.214 -5.243 182.063 1.00 29.04 361 ILE A N 1
ATOM 2698 C CA . ILE A 1 333 ? -11.444 -5.498 183.485 1.00 31.69 361 ILE A CA 1
ATOM 2699 C C . ILE A 1 333 ? -12.144 -4.323 184.168 1.00 33.22 361 ILE A C 1
ATOM 2700 O O . ILE A 1 333 ? -11.571 -3.237 184.310 1.00 35.24 361 ILE A O 1
ATOM 2705 N N . ALA A 1 334 ? -13.393 -4.548 184.566 1.00 33.77 362 ALA A N 1
ATOM 2706 C CA . ALA A 1 334 ? -14.113 -3.622 185.427 1.00 31.31 362 ALA A CA 1
ATOM 2707 C C . ALA A 1 334 ? -13.810 -3.963 186.891 1.00 33.66 362 ALA A C 1
ATOM 2708 O O . ALA A 1 334 ? -14.426 -4.848 187.490 1.00 36.77 362 ALA A O 1
ATOM 2710 N N . ASP A 1 335 ? -12.841 -3.243 187.446 1.00 35.88 363 ASP A N 1
ATOM 2711 C CA . ASP A 1 335 ? -12.306 -3.495 188.782 1.00 32.88 363 ASP A CA 1
ATOM 2712 C C . ASP A 1 335 ? -12.950 -2.563 189.803 1.00 31.70 363 ASP A C 1
ATOM 2713 O O . ASP A 1 335 ? -12.700 -1.360 189.795 1.00 34.03 363 ASP A O 1
ATOM 2718 N N . PHE A 1 336 ? -13.763 -3.129 190.692 1.00 35.81 364 PHE A N 1
ATOM 2719 C CA . PHE A 1 336 ? -14.410 -2.358 191.753 1.00 27.98 364 PHE A CA 1
ATOM 2720 C C . PHE A 1 336 ? -13.906 -2.770 193.135 1.00 31.78 364 PHE A C 1
ATOM 2721 O O . PHE A 1 336 ? -14.543 -2.461 194.140 1.00 29.73 364 PHE A O 1
ATOM 2729 N N . SER A 1 337 ? -12.750 -3.428 193.185 1.00 30.12 365 SER A N 1
ATOM 2730 C CA . SER A 1 337 ? -12.263 -4.073 194.415 1.00 38.51 365 SER A CA 1
ATOM 2731 C C . SER A 1 337 ? -11.874 -3.144 195.570 1.00 45.49 365 SER A C 1
ATOM 2732 O O . SER A 1 337 ? -11.700 -3.601 196.702 1.00 50.82 365 SER A O 1
ATOM 2735 N N . LYS A 1 338 ? -11.736 -1.853 195.281 1.00 50.44 366 LYS A N 1
ATOM 2736 C CA . LYS A 1 338 ? -11.398 -0.857 196.298 1.00 47.37 366 LYS A CA 1
ATOM 2737 C C . LYS A 1 338 ? -12.579 0.063 196.616 1.00 44.65 366 LYS A C 1
ATOM 2738 O O . LYS A 1 338 ? -12.415 1.079 197.294 1.00 49.77 366 LYS A O 1
ATOM 2744 N N . ASP A 1 339 ? -13.765 -0.302 196.132 1.00 44.06 367 ASP A N 1
ATOM 2745 C CA . ASP A 1 339 ? -14.964 0.526 196.285 1.00 40.29 367 ASP A CA 1
ATOM 2746 C C . ASP A 1 339 ? -15.896 0.012 197.384 1.00 43.01 367 ASP A C 1
ATOM 2747 O O . ASP A 1 339 ? -17.083 0.356 197.413 1.00 38.76 367 ASP A O 1
ATOM 2752 N N . GLY A 1 340 ? -15.351 -0.804 198.285 1.00 45.35 368 GLY A N 1
ATOM 2753 C CA . GLY A 1 340 ? -16.125 -1.427 199.361 1.00 49.54 368 GLY A CA 1
ATOM 2754 C C . GLY A 1 340 ? -16.757 -0.473 200.356 1.00 53.17 368 GLY A C 1
ATOM 2755 O O . GLY A 1 340 ? -17.842 -0.743 200.876 1.00 56.14 368 GLY A O 1
ATOM 2756 N N . GLY A 1 341 ? -16.080 0.646 200.608 1.00 56.88 369 GLY A N 1
ATOM 2757 C CA . GLY A 1 341 ? -16.553 1.651 201.554 1.00 56.38 369 GLY A CA 1
ATOM 2758 C C . GLY A 1 341 ? -17.320 2.799 200.926 1.00 55.99 369 GLY A C 1
ATOM 2759 O O . GLY A 1 341 ? -17.536 3.827 201.568 1.00 56.82 369 GLY A O 1
ATOM 2760 N N . GLU A 1 342 ? -17.729 2.630 199.671 1.00 59.57 370 GLU A N 1
ATOM 2761 C CA . GLU A 1 342 ? -18.530 3.639 198.977 1.00 61.82 370 GLU A CA 1
ATOM 2762 C C . GLU A 1 342 ? -19.990 3.545 199.420 1.00 64.08 370 GLU A C 1
ATOM 2763 O O . GLU A 1 342 ? -20.496 2.439 199.622 1.00 67.14 370 GLU A O 1
ATOM 2769 N N . PRO A 1 343 ? -20.662 4.704 199.597 1.00 67.10 371 PRO A N 1
ATOM 2770 C CA . PRO A 1 343 ? -22.056 4.727 200.058 1.00 66.80 371 PRO A CA 1
ATOM 2771 C C . PRO A 1 343 ? -23.034 4.024 199.113 1.00 63.67 371 PRO A C 1
ATOM 2772 O O . PRO A 1 343 ? -23.098 4.351 197.923 1.00 61.27 371 PRO A O 1
ATOM 2776 N N . PHE A 1 344 ? -23.758 3.049 199.669 1.00 62.69 372 PHE A N 1
ATOM 2777 C CA . PHE A 1 344 ? -24.769 2.230 198.970 1.00 61.07 372 PHE A CA 1
ATOM 2778 C C . PHE A 1 344 ? -24.266 1.503 197.712 1.00 58.06 372 PHE A C 1
ATOM 2779 O O . PHE A 1 344 ? -25.031 1.245 196.779 1.00 53.60 372 PHE A O 1
ATOM 2787 N N . PHE A 1 345 ? -22.978 1.171 197.711 1.00 58.35 373 PHE A N 1
ATOM 2788 C CA . PHE A 1 345 ? -22.327 0.497 196.591 1.00 59.78 373 PHE A CA 1
ATOM 2789 C C . PHE A 1 345 ? -22.635 -0.999 196.606 1.00 58.69 373 PHE A C 1
ATOM 2790 O O . PHE A 1 345 ? -22.613 -1.663 195.570 1.00 59.42 373 PHE A O 1
ATOM 2798 N N . MET A 1 346 ? -22.904 -1.524 197.796 1.00 56.48 374 MET A N 1
ATOM 2799 C CA . MET A 1 346 ? -23.136 -2.947 197.977 1.00 54.68 374 MET A CA 1
ATOM 2800 C C . MET A 1 346 ? -24.497 -3.208 198.606 1.00 56.10 374 MET A C 1
ATOM 2801 O O . MET A 1 346 ? -24.940 -2.466 199.485 1.00 61.90 374 MET A O 1
ATOM 2806 N N . LYS A 1 347 ? -25.153 -4.267 198.141 1.00 55.88 375 LYS A N 1
ATOM 2807 C CA . LYS A 1 347 ? -26.415 -4.732 198.709 1.00 53.31 375 LYS A CA 1
ATOM 2808 C C . LYS A 1 347 ? -26.130 -5.602 199.931 1.00 50.91 375 LYS A C 1
ATOM 2809 O O . LYS A 1 347 ? -26.958 -5.737 200.832 1.00 47.65 375 LYS A O 1
ATOM 2815 N N . ASP A 1 348 ? -24.919 -6.144 199.958 1.00 50.99 376 ASP A N 1
ATOM 2816 C CA . ASP A 1 348 ? -24.609 -7.356 200.686 1.00 53.81 376 ASP A CA 1
ATOM 2817 C C . ASP A 1 348 ? -23.315 -7.190 201.481 1.00 51.95 376 ASP A C 1
ATOM 2818 O O . ASP A 1 348 ? -22.865 -6.070 201.735 1.00 53.40 376 ASP A O 1
ATOM 2823 N N . THR A 1 349 ? -22.729 -8.318 201.871 1.00 49.38 377 THR A N 1
ATOM 2824 C CA . THR A 1 349 ? -21.358 -8.353 202.369 1.00 50.31 377 THR A CA 1
ATOM 2825 C C . THR A 1 349 ? -20.353 -8.558 201.219 1.00 48.13 377 THR A C 1
ATOM 2826 O O . THR A 1 349 ? -19.178 -8.206 201.345 1.00 42.29 377 THR A O 1
ATOM 2830 N N . ILE A 1 350 ? -20.829 -9.115 200.101 1.00 48.10 378 ILE A N 1
ATOM 2831 C CA . ILE A 1 350 ? -19.963 -9.535 198.987 1.00 46.84 378 ILE A CA 1
ATOM 2832 C C . ILE A 1 350 ? -20.500 -9.177 197.592 1.00 44.23 378 ILE A C 1
ATOM 2833 O O . ILE A 1 350 ? -19.766 -9.267 196.601 1.00 40.14 378 ILE A O 1
ATOM 2838 N N . HIS A 1 351 ? -21.771 -8.779 197.520 1.00 44.30 379 HIS A N 1
ATOM 2839 C CA . HIS A 1 351 ? -22.424 -8.477 196.240 1.00 46.04 379 HIS A CA 1
ATOM 2840 C C . HIS A 1 351 ? -22.697 -6.992 196.010 1.00 45.64 379 HIS A C 1
ATOM 2841 O O . HIS A 1 351 ? -23.107 -6.267 196.925 1.00 45.23 379 HIS A O 1
ATOM 2848 N N . LEU A 1 352 ? -22.465 -6.568 194.768 1.00 39.68 380 LEU A N 1
ATOM 2849 C CA . LEU A 1 352 ? -22.871 -5.261 194.261 1.00 37.29 380 LEU A CA 1
ATOM 2850 C C . LEU A 1 352 ? -24.383 -5.107 194.272 1.00 34.60 380 LEU A C 1
ATOM 2851 O O . LEU A 1 352 ? -25.128 -6.076 194.119 1.00 32.26 380 LEU A O 1
ATOM 2856 N N . GLY A 1 353 ? -24.823 -3.870 194.442 1.00 38.75 381 GLY A N 1
ATOM 2857 C CA . GLY A 1 353 ? -26.235 -3.558 194.509 1.00 41.43 381 GLY A CA 1
ATOM 2858 C C . GLY A 1 353 ? -26.399 -2.067 194.651 1.00 42.96 381 GLY A C 1
ATOM 2859 O O . GLY A 1 353 ? -25.460 -1.372 195.038 1.00 43.93 381 GLY A O 1
ATOM 2860 N N . TRP A 1 354 ? -27.600 -1.591 194.336 1.00 43.10 382 TRP A N 1
ATOM 2861 C CA . TRP A 1 354 ? -27.949 -0.169 194.371 1.00 46.04 382 TRP A CA 1
ATOM 2862 C C . TRP A 1 354 ? -27.032 0.731 193.523 1.00 48.41 382 TRP A C 1
ATOM 2863 O O . TRP A 1 354 ? -27.129 0.716 192.295 1.00 52.98 382 TRP A O 1
ATOM 2874 N N . LEU A 1 355 ? -26.154 1.499 194.165 1.00 48.92 383 LEU A N 1
ATOM 2875 C CA . LEU A 1 355 ? -25.278 2.432 193.445 1.00 48.53 383 LEU A CA 1
ATOM 2876 C C . LEU A 1 355 ? -24.123 1.738 192.737 1.00 47.38 383 LEU A C 1
ATOM 2877 O O . LEU A 1 355 ? -23.598 2.256 191.748 1.00 47.48 383 LEU A O 1
ATOM 2882 N N . GLY A 1 356 ? -23.733 0.571 193.250 1.00 43.04 384 GLY A N 1
ATOM 2883 C CA . GLY A 1 356 ? -22.692 -0.251 192.632 1.00 33.11 384 GLY A CA 1
ATOM 2884 C C . GLY A 1 356 ? -23.100 -0.792 191.275 1.00 31.92 384 GLY A C 1
ATOM 2885 O O . GLY A 1 356 ? -22.250 -1.018 190.418 1.00 35.47 384 GLY A O 1
ATOM 2886 N N . TRP A 1 357 ? -24.404 -0.988 191.088 1.00 29.08 385 TRP A N 1
ATOM 2887 C CA . TRP A 1 357 ? -24.967 -1.394 189.808 1.00 31.93 385 TRP A CA 1
ATOM 2888 C C . TRP A 1 357 ? -24.838 -0.301 188.748 1.00 39.08 385 TRP A C 1
ATOM 2889 O O . TRP A 1 357 ? -24.759 -0.595 187.555 1.00 37.87 385 TRP A O 1
ATOM 2900 N N . LEU A 1 358 ? -24.836 0.956 189.188 1.00 39.73 386 LEU A N 1
ATOM 2901 C CA . LEU A 1 358 ? -24.642 2.092 188.287 1.00 35.41 386 LEU A CA 1
ATOM 2902 C C . LEU A 1 358 ? -23.181 2.221 187.861 1.00 37.51 386 LEU A C 1
ATOM 2903 O O . LEU A 1 358 ? -22.891 2.517 186.697 1.00 28.31 386 LEU A O 1
ATOM 2908 N N . ALA A 1 359 ? -22.271 1.978 188.804 1.00 31.64 387 ALA A N 1
ATOM 2909 C CA . ALA A 1 359 ? -20.840 1.886 188.512 1.00 33.12 387 ALA A CA 1
ATOM 2910 C C . ALA A 1 359 ? -20.509 0.686 187.617 1.00 36.17 387 ALA A C 1
ATOM 2911 O O . ALA A 1 359 ? -19.590 0.752 186.797 1.00 43.78 387 ALA A O 1
ATOM 2913 N N . PHE A 1 360 ? -21.260 -0.399 187.802 1.00 33.62 388 PHE A N 1
ATOM 2914 C CA . PHE A 1 360 ? -21.236 -1.583 186.942 1.00 32.10 388 PHE A CA 1
ATOM 2915 C C . PHE A 1 360 ? -21.673 -1.198 185.527 1.00 29.85 388 PHE A C 1
ATOM 2916 O O . PHE A 1 360 ? -21.009 -1.551 184.548 1.00 34.61 388 PHE A O 1
ATOM 2924 N N . ASP A 1 361 ? -22.783 -0.465 185.438 1.00 31.82 389 ASP A N 1
ATOM 2925 C CA . ASP A 1 361 ? -23.356 -0.041 184.158 1.00 33.50 389 ASP A CA 1
ATOM 2926 C C . ASP A 1 361 ? -22.417 0.846 183.340 1.00 36.51 389 ASP A C 1
ATOM 2927 O O . ASP A 1 361 ? -22.356 0.721 182.116 1.00 44.04 389 ASP A O 1
ATOM 2932 N N . LYS A 1 362 ? -21.679 1.723 184.021 1.00 34.02 390 LYS A N 1
ATOM 2933 C CA . LYS A 1 362 ? -20.766 2.668 183.370 1.00 36.42 390 LYS A CA 1
ATOM 2934 C C . LYS A 1 362 ? -19.575 2.001 182.684 1.00 36.07 390 LYS A C 1
ATOM 2935 O O . LYS A 1 362 ? -18.952 2.593 181.801 1.00 41.35 390 LYS A O 1
ATOM 2941 N N . ALA A 1 363 ? -19.263 0.775 183.093 1.00 30.74 391 ALA A N 1
ATOM 2942 C CA . ALA A 1 363 ? -18.242 -0.016 182.424 1.00 29.04 391 ALA A CA 1
ATOM 2943 C C . ALA A 1 363 ? -18.853 -0.971 181.400 1.00 32.05 391 ALA A C 1
ATOM 2944 O O . ALA A 1 363 ? -18.317 -1.136 180.300 1.00 42.15 391 ALA A O 1
ATOM 2946 N N . VAL A 1 364 ? -19.982 -1.577 181.758 1.00 34.97 392 VAL A N 1
ATOM 2947 C CA . VAL A 1 364 ? -20.572 -2.674 180.982 1.00 32.96 392 VAL A CA 1
ATOM 2948 C C . VAL A 1 364 ? -21.389 -2.203 179.774 1.00 36.02 392 VAL A C 1
ATOM 2949 O O . VAL A 1 364 ? -21.192 -2.715 178.669 1.00 40.79 392 VAL A O 1
ATOM 2953 N N . ASP A 1 365 ? -22.280 -1.231 179.976 1.00 37.74 393 ASP A N 1
ATOM 2954 C CA . ASP A 1 365 ? -23.075 -0.662 178.869 1.00 40.62 393 ASP A CA 1
ATOM 2955 C C . ASP A 1 365 ? -22.253 -0.126 177.669 1.00 40.38 393 ASP A C 1
ATOM 2956 O O . ASP A 1 365 ? -22.546 -0.508 176.537 1.00 37.21 393 ASP A O 1
ATOM 2961 N N . PRO A 1 366 ? -21.229 0.741 177.901 1.00 37.11 394 PRO A N 1
ATOM 2962 C CA . PRO A 1 366 ? -20.371 1.144 176.769 1.00 41.11 394 PRO A CA 1
ATOM 2963 C C . PRO A 1 366 ? -19.625 0.008 176.049 1.00 41.26 394 PRO A C 1
ATOM 2964 O O . PRO A 1 366 ? -19.298 0.145 174.867 1.00 44.47 394 PRO A O 1
ATOM 2968 N N . PHE A 1 367 ? -19.362 -1.090 176.754 1.00 40.34 395 PHE A N 1
ATOM 2969 C CA . PHE A 1 367 ? -18.732 -2.269 176.163 1.00 30.36 395 PHE A CA 1
ATOM 2970 C C . PHE A 1 367 ? -19.704 -3.053 175.272 1.00 31.42 395 PHE A C 1
ATOM 2971 O O . PHE A 1 367 ? -19.337 -3.484 174.181 1.00 31.63 395 PHE A O 1
ATOM 2979 N N . LEU A 1 368 ? -20.939 -3.228 175.735 1.00 34.89 396 LEU A N 1
ATOM 2980 C CA . LEU A 1 368 ? -21.909 -4.074 175.033 1.00 33.80 396 LEU A CA 1
ATOM 2981 C C . LEU A 1 368 ? -22.729 -3.329 173.982 1.00 41.47 396 LEU A C 1
ATOM 2982 O O . LEU A 1 368 ? -23.297 -3.955 173.083 1.00 45.38 396 LEU A O 1
ATOM 2987 N N . SER A 1 369 ? -22.800 -2.004 174.102 1.00 43.15 397 SER A N 1
ATOM 2988 C CA . SER A 1 369 ? -23.500 -1.180 173.114 1.00 44.92 397 SER A CA 1
ATOM 2989 C C . SER A 1 369 ? -22.684 -1.012 171.834 1.00 45.34 397 SER A C 1
ATOM 2990 O O . SER A 1 369 ? -23.247 -0.757 170.768 1.00 46.56 397 SER A O 1
ATOM 2993 N N . ASN A 1 370 ? -21.364 -1.157 171.950 1.00 42.38 398 ASN A N 1
ATOM 2994 C CA . ASN A 1 370 ? -20.469 -1.150 170.794 1.00 42.09 398 ASN A CA 1
ATOM 2995 C C . ASN A 1 370 ? -19.682 -2.462 170.700 1.00 38.58 398 ASN A C 1
ATOM 2996 O O . ASN A 1 370 ? -18.542 -2.533 171.167 1.00 42.31 398 ASN A O 1
ATOM 3001 N N . PRO A 1 371 ? -20.296 -3.511 170.112 1.00 33.87 399 PRO A N 1
ATOM 3002 C CA . PRO A 1 371 ? -19.646 -4.818 170.013 1.00 33.05 399 PRO A CA 1
ATOM 3003 C C . PRO A 1 371 ? -18.383 -4.810 169.169 1.00 35.23 399 PRO A C 1
ATOM 3004 O O . PRO A 1 371 ? -18.317 -4.143 168.139 1.00 41.22 399 PRO A O 1
ATOM 3008 N N . THR A 1 372 ? -17.386 -5.549 169.633 1.00 39.87 400 THR A N 1
ATOM 3009 C CA . THR A 1 372 ? -16.101 -5.634 168.965 1.00 42.59 400 THR A CA 1
ATOM 3010 C C . THR A 1 372 ? -15.567 -7.074 169.055 1.00 41.79 400 THR A C 1
ATOM 3011 O O . THR A 1 372 ? -15.723 -7.729 170.098 1.00 39.54 400 THR A O 1
ATOM 3015 N N . PRO A 1 373 ? -14.981 -7.588 167.950 1.00 37.94 401 PRO A N 1
ATOM 3016 C CA . PRO A 1 373 ? -14.352 -8.912 167.940 1.00 35.72 401 PRO A CA 1
ATOM 3017 C C . PRO A 1 373 ? -13.198 -9.038 168.930 1.00 34.08 401 PRO A C 1
ATOM 3018 O O . PRO A 1 373 ? -12.523 -8.055 169.222 1.00 41.24 401 PRO A O 1
ATOM 3022 N N . ALA A 1 374 ? -12.992 -10.252 169.432 1.00 36.19 402 ALA A N 1
ATOM 3023 C CA . ALA A 1 374 ? -11.993 -10.538 170.455 1.00 32.40 402 ALA A CA 1
ATOM 3024 C C . ALA A 1 374 ? -10.565 -10.452 169.908 1.00 33.23 402 ALA A C 1
ATOM 3025 O O . ALA A 1 374 ? -10.336 -10.744 168.730 1.00 37.29 402 ALA A O 1
ATOM 3027 N N . PRO A 1 375 ? -9.599 -10.033 170.756 1.00 37.49 403 PRO A N 1
ATOM 3028 C CA . PRO A 1 375 ? -8.204 -10.048 170.320 1.00 37.19 403 PRO A CA 1
ATOM 3029 C C . PRO A 1 375 ? -7.616 -11.455 170.362 1.00 40.63 403 PRO A C 1
ATOM 3030 O O . PRO A 1 375 ? -8.200 -12.344 170.986 1.00 45.67 403 PRO A O 1
ATOM 3034 N N . THR A 1 376 ? -6.482 -11.651 169.689 1.00 41.13 404 THR A N 1
ATOM 3035 C CA . THR A 1 376 ? -5.728 -12.899 169.788 1.00 43.40 404 THR A CA 1
ATOM 3036 C C . THR A 1 376 ? -5.212 -13.029 171.218 1.00 40.19 404 THR A C 1
ATOM 3037 O O . THR A 1 376 ? -4.674 -12.076 171.783 1.00 37.65 404 THR A O 1
ATOM 3041 N N . TYR A 1 377 ? -5.425 -14.198 171.810 1.00 41.02 405 TYR A N 1
ATOM 3042 C CA . TYR A 1 377 ? -4.959 -14.457 173.161 1.00 35.58 405 TYR A CA 1
ATOM 3043 C C . TYR A 1 377 ? -3.673 -15.266 173.126 1.00 38.27 405 TYR A C 1
ATOM 3044 O O . TYR A 1 377 ? -3.325 -15.858 172.098 1.00 40.73 405 TYR A O 1
ATOM 3053 N N . HIS A 1 378 ? -2.963 -15.269 174.249 1.00 37.82 406 HIS A N 1
ATOM 3054 C CA . HIS A 1 378 ? -1.715 -16.010 174.382 1.00 43.43 406 HIS A CA 1
ATOM 3055 C C . HIS A 1 378 ? -1.751 -16.822 175.663 1.00 42.45 406 HIS A C 1
ATOM 3056 O O . HIS A 1 378 ? -1.313 -16.365 176.724 1.00 47.48 406 HIS A O 1
ATOM 3063 N N . LEU A 1 379 ? -2.297 -18.030 175.545 1.00 40.55 407 LEU A N 1
ATOM 3064 C CA . LEU A 1 379 ? -2.574 -18.878 176.697 1.00 43.11 407 LEU A CA 1
ATOM 3065 C C . LEU A 1 379 ? -1.314 -19.447 177.321 1.00 43.33 407 LEU A C 1
ATOM 3066 O O . LEU A 1 379 ? -0.315 -19.681 176.639 1.00 44.49 407 LEU A O 1
ATOM 3071 N N . ASN A 1 380 ? -1.374 -19.658 178.629 1.00 44.68 408 ASN A N 1
ATOM 3072 C CA . ASN A 1 380 ? -0.253 -20.202 179.369 1.00 44.86 408 ASN A CA 1
ATOM 3073 C C . ASN A 1 380 ? -0.723 -21.381 180.215 1.00 42.22 408 ASN A C 1
ATOM 3074 O O . ASN A 1 380 ? -1.386 -21.197 181.239 1.00 36.47 408 ASN A O 1
ATOM 3079 N N . GLU A 1 381 ? -0.365 -22.589 179.777 1.00 43.81 409 GLU A N 1
ATOM 3080 C CA . GLU A 1 381 ? -0.751 -23.836 180.455 1.00 52.62 409 GLU A CA 1
ATOM 3081 C C . GLU A 1 381 ? -0.107 -24.015 181.835 1.00 51.20 409 GLU A C 1
ATOM 3082 O O . GLU A 1 381 ? -0.431 -24.957 182.559 1.00 58.89 409 GLU A O 1
ATOM 3088 N N . ARG A 1 382 ? 0.794 -23.100 182.189 1.00 51.01 410 ARG A N 1
ATOM 3089 C CA . ARG A 1 382 ? 1.380 -23.029 183.526 1.00 47.10 410 ARG A CA 1
ATOM 3090 C C . ARG A 1 382 ? 0.330 -22.618 184.550 1.00 41.97 410 ARG A C 1
ATOM 3091 O O . ARG A 1 382 ? 0.447 -22.938 185.729 1.00 41.07 410 ARG A O 1
ATOM 3099 N N . PHE A 1 383 ? -0.705 -21.919 184.088 1.00 41.35 411 PHE A N 1
ATOM 3100 C CA . PHE A 1 383 ? -1.794 -21.478 184.953 1.00 43.65 411 PHE A CA 1
ATOM 3101 C C . PHE A 1 383 ? -2.733 -22.623 185.371 1.00 43.99 411 PHE A C 1
ATOM 3102 O O . PHE A 1 383 ? -3.579 -22.439 186.244 1.00 45.75 411 PHE A O 1
ATOM 3110 N N . PHE A 1 384 ? -2.588 -23.789 184.740 1.00 43.74 412 PHE A N 1
ATOM 3111 C CA . PHE A 1 384 ? -3.291 -25.008 185.157 1.00 43.24 412 PHE A CA 1
ATOM 3112 C C . PHE A 1 384 ? -2.576 -25.737 186.303 1.00 48.03 412 PHE A C 1
ATOM 3113 O O . PHE A 1 384 ? -3.189 -26.530 187.024 1.00 49.51 412 PHE A O 1
ATOM 3121 N N . SER A 1 385 ? -1.281 -25.469 186.458 1.00 49.11 413 SER A N 1
ATOM 3122 C CA . SER A 1 385 ? -0.428 -26.224 187.378 1.00 49.73 413 SER A CA 1
ATOM 3123 C C . SER A 1 385 ? -0.648 -25.868 188.847 1.00 46.53 413 SER A C 1
ATOM 3124 O O . SER A 1 385 ? -1.225 -24.828 189.169 1.00 46.63 413 SER A O 1
ATOM 3127 N N . LYS A 1 386 ? -0.172 -26.753 189.719 1.00 51.39 414 LYS A N 1
ATOM 3128 C CA . LYS A 1 386 ? -0.274 -26.617 191.173 1.00 55.31 414 LYS A CA 1
ATOM 3129 C C . LYS A 1 386 ? 0.630 -25.494 191.701 1.00 56.41 414 LYS A C 1
ATOM 3130 O O . LYS A 1 386 ? 0.347 -24.892 192.743 1.00 56.39 414 LYS A O 1
ATOM 3136 N N . ASP A 1 387 ? 1.703 -25.212 190.962 1.00 56.59 415 ASP A N 1
ATOM 3137 C CA . ASP A 1 387 ? 2.652 -24.149 191.300 1.00 60.18 415 ASP A CA 1
ATOM 3138 C C . ASP A 1 387 ? 2.021 -22.757 191.228 1.00 58.06 415 ASP A C 1
ATOM 3139 O O . ASP A 1 387 ? 2.257 -21.923 192.105 1.00 61.28 415 ASP A O 1
ATOM 3144 N N . TRP A 1 388 ? 1.217 -22.520 190.190 1.00 55.52 416 TRP A N 1
ATOM 3145 C CA . TRP A 1 388 ? 0.478 -21.263 190.050 1.00 50.22 416 TRP A CA 1
ATOM 3146 C C . TRP A 1 388 ? -0.649 -21.139 191.069 1.00 47.80 416 TRP A C 1
ATOM 3147 O O . TRP A 1 388 ? -0.886 -20.057 191.602 1.00 49.25 416 TRP A O 1
ATOM 3158 N N . ALA A 1 389 ? -1.339 -22.249 191.327 1.00 47.85 417 ALA A N 1
ATOM 3159 C CA . ALA A 1 389 ? -2.419 -22.300 192.317 1.00 45.90 417 ALA A CA 1
ATOM 3160 C C . ALA A 1 389 ? -1.949 -21.896 193.709 1.00 47.45 417 ALA A C 1
ATOM 3161 O O . ALA A 1 389 ? -2.681 -21.231 194.438 1.00 41.19 417 ALA A O 1
ATOM 3163 N N . THR A 1 390 ? -0.727 -22.298 194.061 1.00 57.32 418 THR A N 1
ATOM 3164 C CA . THR A 1 390 ? -0.122 -21.963 195.352 1.00 64.46 418 THR A CA 1
ATOM 3165 C C . THR A 1 390 ? 1.037 -20.965 195.219 1.00 67.78 418 THR A C 1
ATOM 3166 O O . THR A 1 390 ? 2.132 -21.201 195.737 1.00 70.23 418 THR A O 1
ATOM 3170 N N . TYR A 1 391 ? 0.792 -19.851 194.531 1.00 69.32 419 TYR A N 1
ATOM 3171 C CA . TYR A 1 391 ? 1.816 -18.822 194.356 1.00 71.17 419 TYR A CA 1
ATOM 3172 C C . TYR A 1 391 ? 1.662 -17.675 195.361 1.00 72.71 419 TYR A C 1
ATOM 3173 O O . TYR A 1 391 ? 0.619 -17.020 195.423 1.00 71.10 419 TYR A O 1
ATOM 3182 N N . ASP A 1 392 ? 2.725 -17.448 196.134 1.00 76.72 420 ASP A N 1
ATOM 3183 C CA . ASP A 1 392 ? 2.735 -16.492 197.247 1.00 76.22 420 ASP A CA 1
ATOM 3184 C C . ASP A 1 392 ? 3.291 -15.115 196.889 1.00 75.91 420 ASP A C 1
ATOM 3185 O O . ASP A 1 392 ? 2.709 -14.093 197.265 1.00 72.02 420 ASP A O 1
ATOM 3190 N N . GLY A 1 393 ? 4.415 -15.099 196.170 1.00 78.27 421 GLY A N 1
ATOM 3191 C CA . GLY A 1 393 ? 5.211 -13.886 195.954 1.00 83.73 421 GLY A CA 1
ATOM 3192 C C . GLY A 1 393 ? 4.604 -12.852 195.027 1.00 86.81 421 GLY A C 1
ATOM 3193 O O . GLY A 1 393 ? 3.458 -12.994 194.595 1.00 87.78 421 GLY A O 1
ATOM 3194 N N . ASP A 1 394 ? 5.371 -11.803 194.731 1.00 90.55 422 ASP A N 1
ATOM 3195 C CA . ASP A 1 394 ? 4.911 -10.758 193.814 1.00 93.81 422 ASP A CA 1
ATOM 3196 C C . ASP A 1 394 ? 4.788 -11.313 192.394 1.00 91.54 422 ASP A C 1
ATOM 3197 O O . ASP A 1 394 ? 5.546 -12.199 191.986 1.00 86.79 422 ASP A O 1
ATOM 3202 N N . VAL A 1 395 ? 3.817 -10.786 191.658 1.00 92.09 423 VAL A N 1
ATOM 3203 C CA . VAL A 1 395 ? 3.314 -11.449 190.461 1.00 93.47 423 VAL A CA 1
ATOM 3204 C C . VAL A 1 395 ? 4.172 -11.242 189.201 1.00 95.04 423 VAL A C 1
ATOM 3205 O O . VAL A 1 395 ? 4.023 -11.965 188.211 1.00 95.43 423 VAL A O 1
ATOM 3209 N N . LYS A 1 396 ? 5.083 -10.271 189.269 1.00 98.42 424 LYS A N 1
ATOM 3210 C CA . LYS A 1 396 ? 5.971 -9.917 188.156 1.00 101.09 424 LYS A CA 1
ATOM 3211 C C . LYS A 1 396 ? 7.026 -10.990 187.864 1.00 103.28 424 LYS A C 1
ATOM 3212 O O . LYS A 1 396 ? 7.465 -11.140 186.721 1.00 101.53 424 LYS A O 1
ATOM 3218 N N . GLU A 1 397 ? 7.418 -11.727 188.903 1.00 106.84 425 GLU A N 1
ATOM 3219 C CA . GLU A 1 397 ? 8.482 -12.733 188.814 1.00 108.40 425 GLU A CA 1
ATOM 3220 C C . GLU A 1 397 ? 8.061 -14.017 188.091 1.00 109.82 425 GLU A C 1
ATOM 3221 O O . GLU A 1 397 ? 8.903 -14.710 187.515 1.00 110.11 425 GLU A O 1
ATOM 3227 N N . PHE A 1 398 ? 6.765 -14.327 188.130 1.00 110.77 426 PHE A N 1
ATOM 3228 C CA . PHE A 1 398 ? 6.220 -15.527 187.489 1.00 110.55 426 PHE A CA 1
ATOM 3229 C C . PHE A 1 398 ? 6.216 -15.383 185.968 1.00 110.20 426 PHE A C 1
ATOM 3230 O O . PHE A 1 398 ? 6.890 -16.134 185.262 1.00 109.55 426 PHE A O 1
ATOM 3238 N N . MET B 1 7 ? -28.155 -49.078 197.420 1.00 104.34 35 MET B N 1
ATOM 3239 C CA . MET B 1 7 ? -28.697 -47.829 198.028 1.00 104.01 35 MET B CA 1
ATOM 3240 C C . MET B 1 7 ? -28.598 -47.835 199.551 1.00 103.48 35 MET B C 1
ATOM 3241 O O . MET B 1 7 ? -28.946 -48.825 200.203 1.00 101.95 35 MET B O 1
ATOM 3246 N N . HIS B 1 8 ? -28.114 -46.728 200.107 1.00 102.13 36 HIS B N 1
ATOM 3247 C CA . HIS B 1 8 ? -28.330 -46.427 201.518 1.00 99.57 36 HIS B CA 1
ATOM 3248 C C . HIS B 1 8 ? -29.398 -45.339 201.597 1.00 93.46 36 HIS B C 1
ATOM 3249 O O . HIS B 1 8 ? -29.409 -44.404 200.791 1.00 94.60 36 HIS B O 1
ATOM 3256 N N . HIS B 1 9 ? -30.309 -45.482 202.553 1.00 84.87 37 HIS B N 1
ATOM 3257 C CA . HIS B 1 9 ? -31.502 -44.646 202.600 1.00 74.61 37 HIS B CA 1
ATOM 3258 C C . HIS B 1 9 ? -31.423 -43.542 203.651 1.00 71.83 37 HIS B C 1
ATOM 3259 O O . HIS B 1 9 ? -31.142 -43.801 204.824 1.00 70.86 37 HIS B O 1
ATOM 3266 N N . ASN B 1 10 ? -31.663 -42.310 203.208 1.00 67.20 38 ASN B N 1
ATOM 3267 C CA . ASN B 1 10 ? -31.749 -41.161 204.100 1.00 63.94 38 ASN B CA 1
ATOM 3268 C C . ASN B 1 10 ? -33.211 -40.868 204.426 1.00 62.24 38 ASN B C 1
ATOM 3269 O O . ASN B 1 10 ? -33.936 -40.306 203.603 1.00 61.43 38 ASN B O 1
ATOM 3274 N N . LEU B 1 11 ? -33.625 -41.263 205.632 1.00 59.39 39 LEU B N 1
ATOM 3275 C CA . LEU B 1 11 ? -35.001 -41.108 206.118 1.00 55.81 39 LEU B CA 1
ATOM 3276 C C . LEU B 1 11 ? -35.503 -39.663 206.074 1.00 51.96 39 LEU B C 1
ATOM 3277 O O . LEU B 1 11 ? -36.630 -39.410 205.642 1.00 55.90 39 LEU B O 1
ATOM 3282 N N . GLY B 1 12 ? -34.656 -38.731 206.511 1.00 43.42 40 GLY B N 1
ATOM 3283 C CA . GLY B 1 12 ? -34.987 -37.308 206.537 1.00 43.28 40 GLY B CA 1
ATOM 3284 C C . GLY B 1 12 ? -35.214 -36.692 205.168 1.00 43.84 40 GLY B C 1
ATOM 3285 O O . GLY B 1 12 ? -36.147 -35.909 204.986 1.00 47.54 40 GLY B O 1
ATOM 3286 N N . ALA B 1 13 ? -34.363 -37.054 204.209 1.00 41.17 41 ALA B N 1
ATOM 3287 C CA . ALA B 1 13 ? -34.474 -36.578 202.829 1.00 37.56 41 ALA B CA 1
ATOM 3288 C C . ALA B 1 13 ? -35.698 -37.154 202.137 1.00 37.60 41 ALA B C 1
ATOM 3289 O O . ALA B 1 13 ? -36.320 -36.490 201.308 1.00 44.52 41 ALA B O 1
ATOM 3291 N N . GLU B 1 14 ? -36.029 -38.393 202.491 1.00 36.17 42 GLU B N 1
ATOM 3292 C CA . GLU B 1 14 ? -37.190 -39.091 201.961 1.00 36.55 42 GLU B CA 1
ATOM 3293 C C . GLU B 1 14 ? -38.495 -38.505 202.496 1.00 38.38 42 GLU B C 1
ATOM 3294 O O . GLU B 1 14 ? -39.460 -38.359 201.746 1.00 38.93 42 GLU B O 1
ATOM 3300 N N . LYS B 1 15 ? -38.510 -38.168 203.786 1.00 39.35 43 LYS B N 1
ATOM 3301 C CA . LYS B 1 15 ? -39.642 -37.474 204.400 1.00 37.65 43 LYS B CA 1
ATOM 3302 C C . LYS B 1 15 ? -39.882 -36.097 203.776 1.00 34.97 43 LYS B C 1
ATOM 3303 O O . LYS B 1 15 ? -41.028 -35.720 203.535 1.00 35.82 43 LYS B O 1
ATOM 3309 N N . ARG B 1 16 ? -38.799 -35.365 203.511 1.00 35.14 44 ARG B N 1
ATOM 3310 C CA . ARG B 1 16 ? -38.876 -34.082 202.805 1.00 35.75 44 ARG B CA 1
ATOM 3311 C C . ARG B 1 16 ? -39.363 -34.226 201.361 1.00 28.92 44 ARG B C 1
ATOM 3312 O O . ARG B 1 16 ? -40.171 -33.421 200.907 1.00 36.74 44 ARG B O 1
ATOM 3320 N N . SER B 1 17 ? -38.881 -35.253 200.662 1.00 32.65 45 SER B N 1
ATOM 3321 C CA . SER B 1 17 ? -39.282 -35.534 199.276 1.00 32.99 45 SER B CA 1
ATOM 3322 C C . SER B 1 17 ? -40.762 -35.879 199.168 1.00 33.41 45 SER B C 1
ATOM 3323 O O . SER B 1 17 ? -41.431 -35.459 198.226 1.00 31.19 45 SER B O 1
ATOM 3326 N N . ALA B 1 18 ? -41.253 -36.642 200.145 1.00 32.23 46 ALA B N 1
ATOM 3327 C CA . ALA B 1 18 ? -42.629 -37.144 200.168 1.00 31.28 46 ALA B CA 1
ATOM 3328 C C . ALA B 1 18 ? -43.682 -36.051 200.225 1.00 30.92 46 ALA B C 1
ATOM 3329 O O . ALA B 1 18 ? -44.777 -36.212 199.679 1.00 32.60 46 ALA B O 1
ATOM 3331 N N . VAL B 1 19 ? -43.343 -34.943 200.881 1.00 30.88 47 VAL B N 1
ATOM 3332 C CA . VAL B 1 19 ? -44.274 -33.827 201.069 1.00 33.41 47 VAL B CA 1
ATOM 3333 C C . VAL B 1 19 ? -43.876 -32.587 200.260 1.00 30.89 47 VAL B C 1
ATOM 3334 O O . VAL B 1 19 ? -44.543 -31.552 200.338 1.00 32.53 47 VAL B O 1
ATOM 3338 N N . ALA B 1 20 ? -42.793 -32.706 199.491 1.00 31.74 48 ALA B N 1
ATOM 3339 C CA . ALA B 1 20 ? -42.257 -31.607 198.675 1.00 33.85 48 ALA B CA 1
ATOM 3340 C C . ALA B 1 20 ? -43.301 -31.037 197.722 1.00 38.48 48 ALA B C 1
ATOM 3341 O O . ALA B 1 20 ? -43.372 -29.816 197.536 1.00 41.42 48 ALA B O 1
ATOM 3343 N N . THR B 1 21 ? -44.103 -31.935 197.143 1.00 38.99 49 THR B N 1
ATOM 3344 C CA . THR B 1 21 ? -45.211 -31.595 196.244 1.00 39.87 49 THR B CA 1
ATOM 3345 C C . THR B 1 21 ? -44.737 -30.664 195.116 1.00 36.75 49 THR B C 1
ATOM 3346 O O . THR B 1 21 ? -45.341 -29.624 194.839 1.00 36.67 49 THR B O 1
ATOM 3350 N N . THR B 1 22 ? -43.632 -31.059 194.484 1.00 35.90 50 THR B N 1
ATOM 3351 C CA . THR B 1 22 ? -42.999 -30.295 193.414 1.00 33.86 50 THR B CA 1
ATOM 3352 C C . THR B 1 22 ? -43.089 -31.072 192.099 1.00 37.61 50 THR B C 1
ATOM 3353 O O . THR B 1 22 ? -43.520 -32.232 192.090 1.00 43.60 50 THR B O 1
ATOM 3357 N N . ILE B 1 23 ? -42.703 -30.423 190.997 1.00 30.40 51 ILE B N 1
ATOM 3358 C CA . ILE B 1 23 ? -42.596 -31.069 189.678 1.00 29.29 51 ILE B CA 1
ATOM 3359 C C . ILE B 1 23 ? -41.522 -32.164 189.706 1.00 31.35 51 ILE B C 1
ATOM 3360 O O . ILE B 1 23 ? -41.722 -33.256 189.161 1.00 40.70 51 ILE B O 1
ATOM 3365 N N . ASP B 1 24 ? -40.408 -31.867 190.378 1.00 30.41 52 ASP B N 1
ATOM 3366 C CA . ASP B 1 24 ? -39.313 -32.813 190.577 1.00 32.44 52 ASP B CA 1
ATOM 3367 C C . ASP B 1 24 ? -39.700 -34.062 191.368 1.00 33.59 52 ASP B C 1
ATOM 3368 O O . ASP B 1 24 ? -39.323 -35.166 190.990 1.00 29.61 52 ASP B O 1
ATOM 3373 N N . SER B 1 25 ? -40.449 -33.891 192.456 1.00 32.63 53 SER B N 1
ATOM 3374 C CA . SER B 1 25 ? -40.914 -35.032 193.253 1.00 30.32 53 SER B CA 1
ATOM 3375 C C . SER B 1 25 ? -41.837 -35.947 192.447 1.00 27.97 53 SER B C 1
ATOM 3376 O O . SER B 1 25 ? -41.847 -37.159 192.648 1.00 33.25 53 SER B O 1
ATOM 3379 N N . PHE B 1 26 ? -42.590 -35.358 191.523 1.00 26.19 54 PHE B N 1
ATOM 3380 C CA . PHE B 1 26 ? -43.481 -36.113 190.651 1.00 31.76 54 PHE B CA 1
ATOM 3381 C C . PHE B 1 26 ? -42.759 -36.757 189.462 1.00 27.95 54 PHE B C 1
ATOM 3382 O O . PHE B 1 26 ? -42.892 -37.962 189.241 1.00 29.14 54 PHE B O 1
ATOM 3390 N N . LYS B 1 27 ? -42.004 -35.957 188.704 1.00 30.58 55 LYS B N 1
ATOM 3391 C CA . LYS B 1 27 ? -41.492 -36.397 187.393 1.00 33.82 55 LYS B CA 1
ATOM 3392 C C . LYS B 1 27 ? -40.142 -37.121 187.401 1.00 34.80 55 LYS B C 1
ATOM 3393 O O . LYS B 1 27 ? -39.843 -37.879 186.473 1.00 36.59 55 LYS B O 1
ATOM 3399 N N . GLU B 1 28 ? -39.340 -36.896 188.440 1.00 33.03 56 GLU B N 1
ATOM 3400 C CA . GLU B 1 28 ? -37.977 -37.421 188.476 1.00 37.25 56 GLU B CA 1
ATOM 3401 C C . GLU B 1 28 ? -37.956 -38.796 189.122 1.00 37.82 56 GLU B C 1
ATOM 3402 O O . GLU B 1 28 ? -38.732 -39.060 190.040 1.00 42.49 56 GLU B O 1
ATOM 3408 N N . ARG B 1 29 ? -37.067 -39.664 188.635 1.00 29.08 57 ARG B N 1
ATOM 3409 C CA . ARG B 1 29 ? -36.947 -41.035 189.135 1.00 25.67 57 ARG B CA 1
ATOM 3410 C C . ARG B 1 29 ? -36.446 -41.100 190.575 1.00 28.15 57 ARG B C 1
ATOM 3411 O O . ARG B 1 29 ? -37.065 -41.752 191.413 1.00 27.07 57 ARG B O 1
ATOM 3419 N N . SER B 1 30 ? -35.336 -40.408 190.837 1.00 26.64 58 SER B N 1
ATOM 3420 C CA . SER B 1 30 ? -34.563 -40.543 192.075 1.00 31.44 58 SER B CA 1
ATOM 3421 C C . SER B 1 30 ? -35.403 -40.492 193.343 1.00 25.30 58 SER B C 1
ATOM 3422 O O . SER B 1 30 ? -35.413 -41.446 194.103 1.00 32.24 58 SER B O 1
ATOM 3425 N N . GLN B 1 31 ? -36.128 -39.397 193.535 1.00 29.12 59 GLN B N 1
ATOM 3426 C CA . GLN B 1 31 ? -36.790 -39.108 194.809 1.00 31.85 59 GLN B CA 1
ATOM 3427 C C . GLN B 1 31 ? -37.880 -40.107 195.201 1.00 32.23 59 GLN B C 1
ATOM 3428 O O . GLN B 1 31 ? -37.903 -40.579 196.343 1.00 39.26 59 GLN B O 1
ATOM 3434 N N . LYS B 1 32 ? -38.750 -40.452 194.253 1.00 30.52 60 LYS B N 1
ATOM 3435 C CA . LYS B 1 32 ? -39.839 -41.395 194.515 1.00 28.14 60 LYS B CA 1
ATOM 3436 C C . LYS B 1 32 ? -39.379 -42.841 194.630 1.00 30.25 60 LYS B C 1
ATOM 3437 O O . LYS B 1 32 ? -39.913 -43.582 195.447 1.00 32.15 60 LYS B O 1
ATOM 3443 N N . VAL B 1 33 ? -38.388 -43.238 193.831 1.00 30.24 61 VAL B N 1
ATOM 3444 C CA . VAL B 1 33 ? -37.854 -44.603 193.890 1.00 28.61 61 VAL B CA 1
ATOM 3445 C C . VAL B 1 33 ? -37.114 -44.831 195.215 1.00 33.33 61 VAL B C 1
ATOM 3446 O O . VAL B 1 33 ? -37.250 -45.896 195.819 1.00 40.18 61 VAL B O 1
ATOM 3450 N N . ARG B 1 34 ? -36.390 -43.804 195.672 1.00 32.23 62 ARG B N 1
ATOM 3451 C CA A ARG B 1 34 ? -35.642 -43.861 196.932 0.35 36.12 62 ARG B CA 1
ATOM 3452 C CA B ARG B 1 34 ? -35.646 -43.869 196.927 0.35 37.03 62 ARG B CA 1
ATOM 3453 C CA C ARG B 1 34 ? -35.642 -43.870 196.927 0.30 35.76 62 ARG B CA 1
ATOM 3454 C C . ARG B 1 34 ? -36.557 -44.124 198.127 1.00 37.08 62 ARG B C 1
ATOM 3455 O O . ARG B 1 34 ? -36.272 -44.987 198.960 1.00 40.59 62 ARG B O 1
ATOM 3477 N N . ALA B 1 35 ? -37.657 -43.375 198.204 1.00 36.95 63 ALA B N 1
ATOM 3478 C CA . ALA B 1 35 ? -38.602 -43.496 199.313 1.00 30.27 63 ALA B CA 1
ATOM 3479 C C . ALA B 1 35 ? -39.439 -44.764 199.234 1.00 33.48 63 ALA B C 1
ATOM 3480 O O . ALA B 1 35 ? -39.647 -45.431 200.245 1.00 37.75 63 ALA B O 1
ATOM 3482 N N . LEU B 1 36 ? -39.892 -45.113 198.033 1.00 34.25 64 LEU B N 1
ATOM 3483 C CA . LEU B 1 36 ? -40.745 -46.286 197.854 1.00 35.02 64 LEU B CA 1
ATOM 3484 C C . LEU B 1 36 ? -39.995 -47.632 197.841 1.00 34.51 64 LEU B C 1
ATOM 3485 O O . LEU B 1 36 ? -40.626 -48.689 197.802 1.00 36.66 64 LEU B O 1
ATOM 3490 N N . SER B 1 37 ? -38.663 -47.597 197.884 1.00 41.81 65 SER B N 1
ATOM 3491 C CA . SER B 1 37 ? -37.863 -48.825 197.988 1.00 44.49 65 SER B CA 1
ATOM 3492 C C . SER B 1 37 ? -37.239 -49.028 199.371 1.00 46.80 65 SER B C 1
ATOM 3493 O O . SER B 1 37 ? -36.584 -50.046 199.613 1.00 51.31 65 SER B O 1
ATOM 3496 N N . ASP B 1 38 ? -37.445 -48.060 200.263 1.00 47.70 66 ASP B N 1
ATOM 3497 C CA . ASP B 1 38 ? -36.932 -48.108 201.634 1.00 50.14 66 ASP B CA 1
ATOM 3498 C C . ASP B 1 38 ? -37.590 -49.245 202.430 1.00 55.16 66 ASP B C 1
ATOM 3499 O O . ASP B 1 38 ? -38.811 -49.240 202.616 1.00 53.85 66 ASP B O 1
ATOM 3504 N N . PRO B 1 39 ? -36.783 -50.230 202.886 1.00 57.24 67 PRO B N 1
ATOM 3505 C CA . PRO B 1 39 ? -37.326 -51.359 203.645 1.00 56.93 67 PRO B CA 1
ATOM 3506 C C . PRO B 1 39 ? -37.675 -51.032 205.101 1.00 56.22 67 PRO B C 1
ATOM 3507 O O . PRO B 1 39 ? -38.417 -51.785 205.731 1.00 57.96 67 PRO B O 1
ATOM 3511 N N . ASN B 1 40 ? -37.152 -49.926 205.624 1.00 55.35 68 ASN B N 1
ATOM 3512 C CA . ASN B 1 40 ? -37.362 -49.561 207.025 1.00 58.92 68 ASN B CA 1
ATOM 3513 C C . ASN B 1 40 ? -38.722 -48.919 207.288 1.00 60.68 68 ASN B C 1
ATOM 3514 O O . ASN B 1 40 ? -39.493 -49.406 208.118 1.00 64.80 68 ASN B O 1
ATOM 3519 N N . VAL B 1 41 ? -39.008 -47.824 206.586 1.00 56.85 69 VAL B N 1
ATOM 3520 C CA . VAL B 1 41 ? -40.311 -47.167 206.682 1.00 52.61 69 VAL B CA 1
ATOM 3521 C C . VAL B 1 41 ? -41.116 -47.358 205.398 1.00 48.02 69 VAL B C 1
ATOM 3522 O O . VAL B 1 41 ? -40.556 -47.443 204.303 1.00 47.25 69 VAL B O 1
ATOM 3526 N N . ARG B 1 42 ? -42.433 -47.440 205.548 1.00 40.03 70 ARG B N 1
ATOM 3527 C CA . ARG B 1 42 ? -43.324 -47.651 204.422 1.00 39.11 70 ARG B CA 1
ATOM 3528 C C . ARG B 1 42 ? -43.834 -46.317 203.882 1.00 40.56 70 ARG B C 1
ATOM 3529 O O . ARG B 1 42 ? -44.492 -45.556 204.590 1.00 42.44 70 ARG B O 1
ATOM 3537 N N . PHE B 1 43 ? -43.488 -46.027 202.634 1.00 35.93 71 PHE B N 1
ATOM 3538 C CA . PHE B 1 43 ? -44.047 -44.886 201.934 1.00 31.48 71 PHE B CA 1
ATOM 3539 C C . PHE B 1 43 ? -45.111 -45.385 200.970 1.00 31.17 71 PHE B C 1
ATOM 3540 O O . PHE B 1 43 ? -44.902 -46.377 200.272 1.00 34.62 71 PHE B O 1
ATOM 3548 N N . VAL B 1 44 ? -46.258 -44.713 200.954 1.00 26.70 72 VAL B N 1
ATOM 3549 C CA . VAL B 1 44 ? -47.383 -45.132 200.125 1.00 26.12 72 VAL B CA 1
ATOM 3550 C C . VAL B 1 44 ? -47.640 -44.083 199.039 1.00 30.02 72 VAL B C 1
ATOM 3551 O O . VAL B 1 44 ? -47.739 -42.894 199.339 1.00 31.52 72 VAL B O 1
ATOM 3555 N N . PRO B 1 45 ? -47.713 -44.519 197.768 1.00 31.72 73 PRO B N 1
ATOM 3556 C CA . PRO B 1 45 ? -48.038 -43.614 196.667 1.00 29.27 73 PRO B CA 1
ATOM 3557 C C . PRO B 1 45 ? -49.439 -43.013 196.777 1.00 28.76 73 PRO B C 1
ATOM 3558 O O . PRO B 1 45 ? -50.432 -43.742 196.829 1.00 35.28 73 PRO B O 1
ATOM 3562 N N . PHE B 1 46 ? -49.491 -41.684 196.838 1.00 26.90 74 PHE B N 1
ATOM 3563 C CA . PHE B 1 46 ? -50.742 -40.925 196.838 1.00 23.41 74 PHE B CA 1
ATOM 3564 C C . PHE B 1 46 ? -50.863 -40.176 195.515 1.00 26.39 74 PHE B C 1
ATOM 3565 O O . PHE B 1 46 ? -50.273 -39.107 195.346 1.00 29.34 74 PHE B O 1
ATOM 3573 N N . PHE B 1 47 ? -51.620 -40.748 194.582 1.00 27.14 75 PHE B N 1
ATOM 3574 C CA . PHE B 1 47 ? -51.758 -40.206 193.232 1.00 26.16 75 PHE B CA 1
ATOM 3575 C C . PHE B 1 47 ? -52.927 -39.235 193.112 1.00 23.38 75 PHE B C 1
ATOM 3576 O O . PHE B 1 47 ? -54.074 -39.609 193.335 1.00 28.58 75 PHE B O 1
ATOM 3584 N N . GLY B 1 48 ? -52.634 -37.996 192.734 1.00 24.89 76 GLY B N 1
ATOM 3585 C CA . GLY B 1 48 ? -53.674 -37.006 192.462 1.00 22.97 76 GLY B CA 1
ATOM 3586 C C . GLY B 1 48 ? -53.153 -35.910 191.557 1.00 31.17 76 GLY B C 1
ATOM 3587 O O . GLY B 1 48 ? -52.071 -36.034 190.977 1.00 35.23 76 GLY B O 1
ATOM 3588 N N . SER B 1 49 ? -53.922 -34.839 191.413 1.00 28.02 77 SER B N 1
ATOM 3589 C CA . SER B 1 49 ? -53.415 -33.669 190.718 1.00 32.10 77 SER B CA 1
ATOM 3590 C C . SER B 1 49 ? -52.947 -32.638 191.737 1.00 33.71 77 SER B C 1
ATOM 3591 O O . SER B 1 49 ? -51.892 -32.810 192.347 1.00 36.00 77 SER B O 1
ATOM 3594 N N . SER B 1 50 ? -53.739 -31.591 191.945 1.00 29.35 78 SER B N 1
ATOM 3595 C CA . SER B 1 50 ? -53.391 -30.531 192.889 1.00 31.46 78 SER B CA 1
ATOM 3596 C C . SER B 1 50 ? -53.962 -30.764 194.296 1.00 34.72 78 SER B C 1
ATOM 3597 O O . SER B 1 50 ? -53.945 -29.857 195.136 1.00 32.60 78 SER B O 1
ATOM 3600 N N . GLU B 1 51 ? -54.437 -31.985 194.549 1.00 32.25 79 GLU B N 1
ATOM 3601 C CA . GLU B 1 51 ? -55.165 -32.321 195.776 1.00 35.49 79 GLU B CA 1
ATOM 3602 C C . GLU B 1 51 ? -54.298 -32.227 197.030 1.00 34.84 79 GLU B C 1
ATOM 3603 O O . GLU B 1 51 ? -54.796 -31.896 198.105 1.00 39.23 79 GLU B O 1
ATOM 3609 N N . TRP B 1 52 ? -53.008 -32.516 196.884 1.00 33.89 80 TRP B N 1
ATOM 3610 C CA . TRP B 1 52 ? -52.097 -32.564 198.022 1.00 36.65 80 TRP B CA 1
ATOM 3611 C C . TRP B 1 52 ? -51.389 -31.240 198.276 1.00 40.64 80 TRP B C 1
ATOM 3612 O O . TRP B 1 52 ? -50.709 -31.093 199.291 1.00 41.72 80 TRP B O 1
ATOM 3623 N N . LEU B 1 53 ? -51.565 -30.287 197.358 1.00 46.97 81 LEU B N 1
ATOM 3624 C CA . LEU B 1 53 ? -50.874 -28.987 197.386 1.00 52.31 81 LEU B CA 1
ATOM 3625 C C . LEU B 1 53 ? -51.094 -28.182 198.663 1.00 52.25 81 LEU B C 1
ATOM 3626 O O . LEU B 1 53 ? -50.153 -27.585 199.193 1.00 53.66 81 LEU B O 1
ATOM 3631 N N . ARG B 1 54 ? -52.333 -28.178 199.150 1.00 49.63 82 ARG B N 1
ATOM 3632 C CA . ARG B 1 54 ? -52.716 -27.345 200.287 1.00 47.16 82 ARG B CA 1
ATOM 3633 C C . ARG B 1 54 ? -52.877 -28.131 201.582 1.00 42.97 82 ARG B C 1
ATOM 3634 O O . ARG B 1 54 ? -53.630 -29.099 201.657 1.00 38.42 82 ARG B O 1
ATOM 3642 N N . PHE B 1 55 ? -52.148 -27.687 202.598 1.00 42.43 83 PHE B N 1
ATOM 3643 C CA . PHE B 1 55 ? -52.004 -28.410 203.847 1.00 38.90 83 PHE B CA 1
ATOM 3644 C C . PHE B 1 55 ? -52.792 -27.731 204.966 1.00 40.63 83 PHE B C 1
ATOM 3645 O O . PHE B 1 55 ? -52.896 -26.501 205.017 1.00 37.95 83 PHE B O 1
ATOM 3653 N N . ASP B 1 56 ? -53.345 -28.550 205.855 1.00 37.97 84 ASP B N 1
ATOM 3654 C CA . ASP B 1 56 ? -53.892 -28.082 207.126 1.00 36.34 84 ASP B CA 1
ATOM 3655 C C . ASP B 1 56 ? -53.648 -29.152 208.185 1.00 37.77 84 ASP B C 1
ATOM 3656 O O . ASP B 1 56 ? -52.918 -30.117 207.935 1.00 41.19 84 ASP B O 1
ATOM 3661 N N . GLY B 1 57 ? -54.258 -28.988 209.356 1.00 40.09 85 GLY B N 1
ATOM 3662 C CA . GLY B 1 57 ? -54.048 -29.906 210.478 1.00 32.27 85 GLY B CA 1
ATOM 3663 C C . GLY B 1 57 ? -54.492 -31.343 210.251 1.00 34.86 85 GLY B C 1
ATOM 3664 O O . GLY B 1 57 ? -54.001 -32.256 210.914 1.00 34.25 85 GLY B O 1
ATOM 3665 N N . ALA B 1 58 ? -55.409 -31.541 209.306 1.00 36.37 86 ALA B N 1
ATOM 3666 C CA . ALA B 1 58 ? -55.965 -32.863 209.016 1.00 36.29 86 ALA B CA 1
ATOM 3667 C C . ALA B 1 58 ? -55.391 -33.536 207.760 1.00 35.40 86 ALA B C 1
ATOM 3668 O O . ALA B 1 58 ? -55.764 -34.669 207.441 1.00 36.13 86 ALA B O 1
ATOM 3670 N N . HIS B 1 59 ? -54.492 -32.837 207.064 1.00 36.24 87 HIS B N 1
ATOM 3671 C CA . HIS B 1 59 ? -53.828 -33.338 205.851 1.00 31.18 87 HIS B CA 1
ATOM 3672 C C . HIS B 1 59 ? -53.148 -34.692 206.100 1.00 34.32 87 HIS B C 1
ATOM 3673 O O . HIS B 1 59 ? -52.493 -34.864 207.129 1.00 36.81 87 HIS B O 1
ATOM 3680 N N . PRO B 1 60 ? -53.317 -35.661 205.169 1.00 34.78 88 PRO B N 1
ATOM 3681 C CA . PRO B 1 60 ? -52.772 -37.024 205.278 1.00 30.52 88 PRO B CA 1
ATOM 3682 C C . PRO B 1 60 ? -51.297 -37.108 205.678 1.00 30.17 88 PRO B C 1
ATOM 3683 O O . PRO B 1 60 ? -50.915 -38.016 206.414 1.00 33.10 88 PRO B O 1
ATOM 3687 N N . ALA B 1 61 ? -50.487 -36.170 205.195 1.00 33.40 89 ALA B N 1
ATOM 3688 C CA . ALA B 1 61 ? -49.062 -36.127 205.505 1.00 30.86 89 ALA B CA 1
ATOM 3689 C C . ALA B 1 61 ? -48.790 -35.624 206.924 1.00 35.53 89 ALA B C 1
ATOM 3690 O O . ALA B 1 61 ? -47.839 -36.066 207.576 1.00 31.21 89 ALA B O 1
ATOM 3692 N N . VAL B 1 62 ? -49.622 -34.692 207.385 1.00 35.60 90 VAL B N 1
ATOM 3693 C CA . VAL B 1 62 ? -49.509 -34.130 208.732 1.00 35.04 90 VAL B CA 1
ATOM 3694 C C . VAL B 1 62 ? -49.910 -35.178 209.779 1.00 38.97 90 VAL B C 1
ATOM 3695 O O . VAL B 1 62 ? -49.170 -35.417 210.736 1.00 44.61 90 VAL B O 1
ATOM 3699 N N . LEU B 1 63 ? -51.065 -35.812 209.569 1.00 33.92 91 LEU B N 1
ATOM 3700 C CA . LEU B 1 63 ? -51.598 -36.825 210.487 1.00 36.26 91 LEU B CA 1
ATOM 3701 C C . LEU B 1 63 ? -50.696 -38.044 210.648 1.00 36.98 91 LEU B C 1
ATOM 3702 O O . LEU B 1 63 ? -50.580 -38.590 211.747 1.00 37.19 91 LEU B O 1
ATOM 3707 N N . ALA B 1 64 ? -50.056 -38.462 209.559 1.00 36.24 92 ALA B N 1
ATOM 3708 C CA . ALA B 1 64 ? -49.152 -39.609 209.599 1.00 34.16 92 ALA B CA 1
ATOM 3709 C C . ALA B 1 64 ? -47.836 -39.284 210.299 1.00 35.60 92 ALA B C 1
ATOM 3710 O O . ALA B 1 64 ? -47.211 -40.167 210.892 1.00 44.54 92 ALA B O 1
ATOM 3712 N N . GLU B 1 65 ? -47.424 -38.020 210.249 1.00 34.91 93 GLU B N 1
ATOM 3713 C CA . GLU B 1 65 ? -46.188 -37.608 210.912 1.00 36.61 93 GLU B CA 1
ATOM 3714 C C . GLU B 1 65 ? -46.370 -37.348 212.409 1.00 38.84 93 GLU B C 1
ATOM 3715 O O . GLU B 1 65 ? -45.538 -37.769 213.215 1.00 39.41 93 GLU B O 1
ATOM 3721 N N . LYS B 1 66 ? -47.451 -36.657 212.770 1.00 39.00 94 LYS B N 1
ATOM 3722 C CA . LYS B 1 66 ? -47.769 -36.377 214.172 1.00 43.40 94 LYS B CA 1
ATOM 3723 C C . LYS B 1 66 ? -48.029 -37.666 214.964 1.00 42.86 94 LYS B C 1
ATOM 3724 O O . LYS B 1 66 ? -47.488 -37.845 216.054 1.00 47.89 94 LYS B O 1
ATOM 3730 N N . TYR B 1 67 ? -48.817 -38.574 214.400 1.00 43.60 95 TYR B N 1
ATOM 3731 C CA . TYR B 1 67 ? -49.222 -39.770 215.133 1.00 40.11 95 TYR B CA 1
ATOM 3732 C C . TYR B 1 67 ? -48.404 -41.017 214.796 1.00 43.74 95 TYR B C 1
ATOM 3733 O O . TYR B 1 67 ? -48.786 -42.131 215.163 1.00 47.49 95 TYR B O 1
ATOM 3742 N N . ASN B 1 68 ? -47.271 -40.802 214.123 1.00 42.14 96 ASN B N 1
ATOM 3743 C CA . ASN B 1 68 ? -46.288 -41.841 213.784 1.00 43.44 96 ASN B CA 1
ATOM 3744 C C . ASN B 1 68 ? -46.894 -43.147 213.259 1.00 44.09 96 ASN B C 1
ATOM 3745 O O . ASN B 1 68 ? -46.738 -44.214 213.865 1.00 44.61 96 ASN B O 1
ATOM 3750 N N . ARG B 1 69 ? -47.594 -43.047 212.133 1.00 38.43 97 ARG B N 1
ATOM 3751 C CA . ARG B 1 69 ? -48.327 -44.182 211.567 1.00 36.82 97 ARG B CA 1
ATOM 3752 C C . ARG B 1 69 ? -47.401 -45.216 210.922 1.00 33.59 97 ARG B C 1
ATOM 3753 O O . ARG B 1 69 ? -46.231 -44.930 210.661 1.00 33.09 97 ARG B O 1
ATOM 3761 N N . SER B 1 70 ? -47.931 -46.412 210.667 1.00 35.06 98 SER B N 1
ATOM 3762 C CA . SER B 1 70 ? -47.175 -47.484 210.006 1.00 41.98 98 SER B CA 1
ATOM 3763 C C . SER B 1 70 ? -46.848 -47.193 208.533 1.00 46.96 98 SER B C 1
ATOM 3764 O O . SER B 1 70 ? -46.185 -47.999 207.871 1.00 52.13 98 SER B O 1
ATOM 3767 N N . TYR B 1 71 ? -47.322 -46.051 208.033 1.00 43.63 99 TYR B N 1
ATOM 3768 C CA . TYR B 1 71 ? -47.019 -45.581 206.685 1.00 40.33 99 TYR B CA 1
ATOM 3769 C C . TYR B 1 71 ? -46.736 -44.075 206.664 1.00 40.90 99 TYR B C 1
ATOM 3770 O O . TYR B 1 71 ? -46.982 -43.370 207.650 1.00 36.98 99 TYR B O 1
ATOM 3779 N N . ARG B 1 72 ? -46.208 -43.599 205.536 1.00 33.81 100 ARG B N 1
ATOM 3780 C CA . ARG B 1 72 ? -46.154 -42.170 205.220 1.00 32.70 100 ARG B CA 1
ATOM 3781 C C . ARG B 1 72 ? -46.659 -41.971 203.790 1.00 32.53 100 ARG B C 1
ATOM 3782 O O . ARG B 1 72 ? -46.281 -42.724 202.892 1.00 29.77 100 ARG B O 1
ATOM 3790 N N . PRO B 1 73 ? -47.533 -40.973 203.567 1.00 34.19 101 PRO B N 1
ATOM 3791 C CA . PRO B 1 73 ? -47.916 -40.665 202.189 1.00 30.56 101 PRO B CA 1
ATOM 3792 C C . PRO B 1 73 ? -46.755 -40.063 201.398 1.00 32.17 101 PRO B C 1
ATOM 3793 O O . PRO B 1 73 ? -46.077 -39.156 201.892 1.00 32.07 101 PRO B O 1
ATOM 3797 N N . TYR B 1 74 ? -46.509 -40.602 200.204 1.00 28.12 102 TYR B N 1
ATOM 3798 C CA . TYR B 1 74 ? -45.657 -39.953 199.216 1.00 27.43 102 TYR B CA 1
ATOM 3799 C C . TYR B 1 74 ? -46.581 -39.298 198.208 1.00 28.20 102 TYR B C 1
ATOM 3800 O O . TYR B 1 74 ? -47.213 -39.981 197.399 1.00 31.14 102 TYR B O 1
ATOM 3809 N N . LEU B 1 75 ? -46.645 -37.972 198.257 1.00 28.40 103 LEU B N 1
ATOM 3810 C CA . LEU B 1 75 ? -47.606 -37.207 197.463 1.00 26.45 103 LEU B CA 1
ATOM 3811 C C . LEU B 1 75 ? -47.159 -37.064 196.008 1.00 21.50 103 LEU B C 1
ATOM 3812 O O . LEU B 1 75 ? -46.187 -36.365 195.708 1.00 28.87 103 LEU B O 1
ATOM 3817 N N . LEU B 1 76 ? -47.875 -37.744 195.114 1.00 30.45 104 LEU B N 1
ATOM 3818 C CA . LEU B 1 76 ? -47.578 -37.719 193.683 1.00 29.01 104 LEU B CA 1
ATOM 3819 C C . LEU B 1 76 ? -48.594 -36.887 192.909 1.00 29.57 104 LEU B C 1
ATOM 3820 O O . LEU B 1 76 ? -49.737 -37.306 192.720 1.00 28.51 104 LEU B O 1
ATOM 3825 N N . GLY B 1 77 ? -48.178 -35.711 192.456 1.00 30.67 105 GLY B N 1
ATOM 3826 C CA . GLY B 1 77 ? -49.007 -34.945 191.545 1.00 31.34 105 GLY B CA 1
ATOM 3827 C C . GLY B 1 77 ? -48.858 -33.446 191.565 1.00 31.62 105 GLY B C 1
ATOM 3828 O O . GLY B 1 77 ? -48.319 -32.867 192.508 1.00 35.22 105 GLY B O 1
ATOM 3829 N N . GLN B 1 78 ? -49.360 -32.830 190.499 1.00 29.10 106 GLN B N 1
ATOM 3830 C CA . GLN B 1 78 ? -49.333 -31.388 190.302 1.00 29.38 106 GLN B CA 1
ATOM 3831 C C . GLN B 1 78 ? -50.624 -30.986 189.607 1.00 27.67 106 GLN B C 1
ATOM 3832 O O . GLN B 1 78 ? -51.303 -31.833 189.037 1.00 24.42 106 GLN B O 1
ATOM 3838 N N . GLY B 1 79 ? -50.961 -29.700 189.646 1.00 28.58 107 GLY B N 1
ATOM 3839 C CA . GLY B 1 79 ? -52.147 -29.203 188.950 1.00 25.39 107 GLY B CA 1
ATOM 3840 C C . GLY B 1 79 ? -52.112 -29.523 187.464 1.00 27.53 107 GLY B C 1
ATOM 3841 O O . GLY B 1 79 ? -51.105 -29.292 186.800 1.00 36.44 107 GLY B O 1
ATOM 3842 N N . GLY B 1 80 ? -53.200 -30.093 186.953 1.00 23.13 108 GLY B N 1
ATOM 3843 C CA . GLY B 1 80 ? -53.307 -30.430 185.536 1.00 25.10 108 GLY B CA 1
ATOM 3844 C C . GLY B 1 80 ? -52.864 -31.837 185.178 1.00 29.11 108 GLY B C 1
ATOM 3845 O O . GLY B 1 80 ? -53.035 -32.270 184.035 1.00 22.20 108 GLY B O 1
ATOM 3846 N N . ALA B 1 81 ? -52.291 -32.551 186.148 1.00 21.70 109 ALA B N 1
ATOM 3847 C CA . ALA B 1 81 ? -51.875 -33.935 185.942 1.00 26.49 109 ALA B CA 1
ATOM 3848 C C . ALA B 1 81 ? -53.055 -34.890 186.090 1.00 27.64 109 ALA B C 1
ATOM 3849 O O . ALA B 1 81 ? -53.705 -34.925 187.129 1.00 32.78 109 ALA B O 1
ATOM 3851 N N . ALA B 1 82 ? -53.333 -35.655 185.039 1.00 30.32 110 ALA B N 1
ATOM 3852 C CA . ALA B 1 82 ? -54.389 -36.659 185.073 1.00 23.90 110 ALA B CA 1
ATOM 3853 C C . ALA B 1 82 ? -53.802 -38.048 184.824 1.00 22.90 110 ALA B C 1
ATOM 3854 O O . ALA B 1 82 ? -52.619 -38.274 185.098 1.00 23.95 110 ALA B O 1
ATOM 3856 N N . SER B 1 83 ? -54.619 -38.964 184.302 1.00 19.27 111 SER B N 1
ATOM 3857 C CA . SER B 1 83 ? -54.267 -40.386 184.228 1.00 13.72 111 SER B CA 1
ATOM 3858 C C . SER B 1 83 ? -53.162 -40.758 183.240 1.00 17.65 111 SER B C 1
ATOM 3859 O O . SER B 1 83 ? -52.451 -41.735 183.463 1.00 21.20 111 SER B O 1
ATOM 3862 N N . LEU B 1 84 ? -53.025 -40.004 182.153 1.00 24.64 112 LEU B N 1
ATOM 3863 C CA . LEU B 1 84 ? -51.937 -40.248 181.189 1.00 21.01 112 LEU B CA 1
ATOM 3864 C C . LEU B 1 84 ? -50.594 -39.902 181.846 1.00 21.14 112 LEU B C 1
ATOM 3865 O O . LEU B 1 84 ? -49.639 -40.669 181.745 1.00 23.81 112 LEU B O 1
ATOM 3870 N N . ASN B 1 85 ? -50.547 -38.769 182.548 1.00 21.74 113 ASN B N 1
ATOM 3871 C CA . ASN B 1 85 ? -49.370 -38.375 183.325 1.00 22.91 113 ASN B CA 1
ATOM 3872 C C . ASN B 1 85 ? -48.952 -39.379 184.383 1.00 19.80 113 ASN B C 1
ATOM 3873 O O . ASN B 1 85 ? -47.771 -39.702 184.494 1.00 24.33 113 ASN B O 1
ATOM 3878 N N . GLN B 1 86 ? -49.922 -39.863 185.155 1.00 22.80 114 GLN B N 1
ATOM 3879 C CA . GLN B 1 86 ? -49.645 -40.785 186.262 1.00 20.54 114 GLN B CA 1
ATOM 3880 C C . GLN B 1 86 ? -49.126 -42.120 185.750 1.00 22.82 114 GLN B C 1
ATOM 3881 O O . GLN B 1 86 ? -48.223 -42.708 186.348 1.00 17.02 114 GLN B O 1
ATOM 3887 N N . TYR B 1 87 ? -49.699 -42.570 184.634 1.00 12.13 115 TYR B N 1
ATOM 3888 C CA . TYR B 1 87 ? -49.312 -43.813 183.987 1.00 19.06 115 TYR B CA 1
ATOM 3889 C C . TYR B 1 87 ? -47.858 -43.805 183.522 1.00 20.41 115 TYR B C 1
ATOM 3890 O O . TYR B 1 87 ? -47.154 -44.810 183.668 1.00 31.16 115 TYR B O 1
ATOM 3899 N N . PHE B 1 88 ? -47.413 -42.680 182.969 1.00 24.07 116 PHE B N 1
ATOM 3900 C CA . PHE B 1 88 ? -46.031 -42.562 182.492 1.00 20.34 116 PHE B CA 1
ATOM 3901 C C . PHE B 1 88 ? -45.038 -42.436 183.651 1.00 20.36 116 PHE B C 1
ATOM 3902 O O . PHE B 1 88 ? -43.920 -42.935 183.572 1.00 27.07 116 PHE B O 1
ATOM 3910 N N . GLY B 1 89 ? -45.468 -41.793 184.733 1.00 18.96 117 GLY B N 1
ATOM 3911 C CA . GLY B 1 89 ? -44.689 -41.725 185.966 1.00 19.29 117 GLY B CA 1
ATOM 3912 C C . GLY B 1 89 ? -44.546 -43.074 186.643 1.00 16.06 117 GLY B C 1
ATOM 3913 O O . GLY B 1 89 ? -43.514 -43.358 187.250 1.00 33.24 117 GLY B O 1
ATOM 3914 N N . MET B 1 90 ? -45.586 -43.905 186.529 1.00 20.99 118 MET B N 1
ATOM 3915 C CA . MET B 1 90 ? -45.585 -45.267 187.065 1.00 15.06 118 MET B CA 1
ATOM 3916 C C . MET B 1 90 ? -44.504 -46.148 186.450 1.00 21.09 118 MET B C 1
ATOM 3917 O O . MET B 1 90 ? -43.967 -47.019 187.131 1.00 26.13 118 MET B O 1
ATOM 3922 N N . GLN B 1 91 ? -44.183 -45.910 185.174 1.00 21.76 119 GLN B N 1
ATOM 3923 C CA . GLN B 1 91 ? -43.201 -46.713 184.428 1.00 15.25 119 GLN B CA 1
ATOM 3924 C C . GLN B 1 91 ? -41.782 -46.607 184.997 1.00 17.54 119 GLN B C 1
ATOM 3925 O O . GLN B 1 91 ? -40.951 -47.478 184.765 1.00 19.45 119 GLN B O 1
ATOM 3931 N N . GLN B 1 92 ? -41.525 -45.539 185.749 1.00 25.72 120 GLN B N 1
ATOM 3932 C CA . GLN B 1 92 ? -40.246 -45.317 186.412 1.00 26.55 120 GLN B CA 1
ATOM 3933 C C . GLN B 1 92 ? -40.099 -46.106 187.715 1.00 26.56 120 GLN B C 1
ATOM 3934 O O . GLN B 1 92 ? -38.997 -46.210 188.253 1.00 36.04 120 GLN B O 1
ATOM 3940 N N . MET B 1 93 ? -41.202 -46.652 188.224 1.00 27.69 121 MET B N 1
ATOM 3941 C CA . MET B 1 93 ? -41.233 -47.195 189.588 1.00 28.59 121 MET B CA 1
ATOM 3942 C C . MET B 1 93 ? -42.048 -48.486 189.725 1.00 28.93 121 MET B C 1
ATOM 3943 O O . MET B 1 93 ? -42.577 -48.794 190.799 1.00 33.18 121 MET B O 1
ATOM 3948 N N . LEU B 1 94 ? -42.115 -49.234 188.625 1.00 23.17 122 LEU B N 1
ATOM 3949 C CA . LEU B 1 94 ? -42.771 -50.543 188.538 1.00 22.55 122 LEU B CA 1
ATOM 3950 C C . LEU B 1 94 ? -42.424 -51.596 189.613 1.00 30.56 122 LEU B C 1
ATOM 3951 O O . LEU B 1 94 ? -43.343 -52.241 190.121 1.00 36.43 122 LEU B O 1
ATOM 3956 N N . PRO B 1 95 ? -41.121 -51.790 189.958 1.00 33.41 123 PRO B N 1
ATOM 3957 C CA . PRO B 1 95 ? -40.870 -52.731 191.067 1.00 32.46 123 PRO B CA 1
ATOM 3958 C C . PRO B 1 95 ? -41.332 -52.219 192.432 1.00 33.07 123 PRO B C 1
ATOM 3959 O O . PRO B 1 95 ? -41.575 -53.015 193.333 1.00 35.30 123 PRO B O 1
ATOM 3963 N N . GLN B 1 96 ? -41.461 -50.904 192.571 1.00 39.46 124 GLN B N 1
ATOM 3964 C CA . GLN B 1 96 ? -41.882 -50.289 193.830 1.00 35.58 124 GLN B CA 1
ATOM 3965 C C . GLN B 1 96 ? -43.407 -50.200 193.972 1.00 31.78 124 GLN B C 1
ATOM 3966 O O . GLN B 1 96 ? -43.916 -49.845 195.039 1.00 40.55 124 GLN B O 1
ATOM 3972 N N . LEU B 1 97 ? -44.119 -50.534 192.897 1.00 32.94 125 LEU B N 1
ATOM 3973 C CA . LEU B 1 97 ? -45.586 -50.586 192.888 1.00 31.73 125 LEU B CA 1
ATOM 3974 C C . LEU B 1 97 ? -46.099 -52.018 192.982 1.00 32.14 125 LEU B C 1
ATOM 3975 O O . LEU B 1 97 ? -47.262 -52.246 193.335 1.00 33.33 125 LEU B O 1
ATOM 3980 N N . GLU B 1 98 ? -45.226 -52.966 192.647 1.00 29.91 126 GLU B N 1
ATOM 3981 C CA . GLU B 1 98 ? -45.544 -54.393 192.610 1.00 40.31 126 GLU B CA 1
ATOM 3982 C C . GLU B 1 98 ? -46.049 -54.890 193.964 1.00 37.55 126 GLU B C 1
ATOM 3983 O O . GLU B 1 98 ? -45.381 -54.697 194.985 1.00 37.35 126 GLU B O 1
ATOM 3989 N N . ASN B 1 99 ? -47.242 -55.492 193.945 1.00 38.65 127 ASN B N 1
ATOM 3990 C CA . ASN B 1 99 ? -47.906 -56.094 195.121 1.00 45.15 127 ASN B CA 1
ATOM 3991 C C . ASN B 1 99 ? -48.120 -55.167 196.319 1.00 43.71 127 ASN B C 1
ATOM 3992 O O . ASN B 1 99 ? -47.999 -55.592 197.471 1.00 48.38 127 ASN B O 1
ATOM 3997 N N . LYS B 1 100 ? -48.439 -53.905 196.041 1.00 41.23 128 LYS B N 1
ATOM 3998 C CA . LYS B 1 100 ? -48.551 -52.895 197.091 1.00 39.44 128 LYS B CA 1
ATOM 3999 C C . LYS B 1 100 ? -49.812 -52.049 196.982 1.00 38.73 128 LYS B C 1
ATOM 4000 O O . LYS B 1 100 ? -50.508 -52.084 195.969 1.00 33.50 128 LYS B O 1
ATOM 4006 N N . GLN B 1 101 ? -50.114 -51.306 198.044 1.00 36.18 129 GLN B N 1
ATOM 4007 C CA . GLN B 1 101 ? -51.307 -50.466 198.079 1.00 32.75 129 GLN B CA 1
ATOM 4008 C C . GLN B 1 101 ? -51.012 -49.032 197.675 1.00 30.22 129 GLN B C 1
ATOM 4009 O O . GLN B 1 101 ? -49.931 -48.507 197.957 1.00 26.23 129 GLN B O 1
ATOM 4015 N N . VAL B 1 102 ? -51.980 -48.405 197.007 1.00 21.10 130 VAL B N 1
ATOM 4016 C CA . VAL B 1 102 ? -51.859 -47.012 196.601 1.00 19.03 130 VAL B CA 1
ATOM 4017 C C . VAL B 1 102 ? -53.157 -46.244 196.865 1.00 14.58 130 VAL B C 1
ATOM 4018 O O . VAL B 1 102 ? -54.223 -46.842 197.022 1.00 15.57 130 VAL B O 1
ATOM 4022 N N . VAL B 1 103 ? -53.047 -44.920 196.931 1.00 14.77 131 VAL B N 1
ATOM 4023 C CA . VAL B 1 103 ? -54.215 -44.045 196.907 1.00 24.20 131 VAL B CA 1
ATOM 4024 C C . VAL B 1 103 ? -54.294 -43.396 195.526 1.00 25.79 131 VAL B C 1
ATOM 4025 O O . VAL B 1 103 ? -53.282 -42.915 195.010 1.00 34.83 131 VAL B O 1
ATOM 4029 N N . TYR B 1 104 ? -55.482 -43.408 194.922 1.00 29.29 132 TYR B N 1
ATOM 4030 C CA . TYR B 1 104 ? -55.681 -42.808 193.597 1.00 26.33 132 TYR B CA 1
ATOM 4031 C C . TYR B 1 104 ? -56.938 -41.935 193.536 1.00 24.08 132 TYR B C 1
ATOM 4032 O O . TYR B 1 104 ? -58.053 -42.430 193.659 1.00 26.81 132 TYR B O 1
ATOM 4041 N N . VAL B 1 105 ? -56.747 -40.635 193.335 1.00 23.04 133 VAL B N 1
ATOM 4042 C CA . VAL B 1 105 ? -57.859 -39.704 193.206 1.00 23.04 133 VAL B CA 1
ATOM 4043 C C . VAL B 1 105 ? -58.401 -39.762 191.780 1.00 32.81 133 VAL B C 1
ATOM 4044 O O . VAL B 1 105 ? -57.628 -39.733 190.819 1.00 31.95 133 VAL B O 1
ATOM 4048 N N . ILE B 1 106 ? -59.720 -39.899 191.646 1.00 30.00 134 ILE B N 1
ATOM 4049 C CA . ILE B 1 106 ? -60.384 -39.716 190.356 1.00 34.58 134 ILE B CA 1
ATOM 4050 C C . ILE B 1 106 ? -61.395 -38.585 190.468 1.00 31.78 134 ILE B C 1
ATOM 4051 O O . ILE B 1 106 ? -62.510 -38.777 190.955 1.00 35.43 134 ILE B O 1
ATOM 4056 N N . SER B 1 107 ? -60.981 -37.405 190.020 1.00 32.20 135 SER B N 1
ATOM 4057 C CA . SER B 1 107 ? -61.802 -36.207 190.067 1.00 29.95 135 SER B CA 1
ATOM 4058 C C . SER B 1 107 ? -62.620 -36.087 188.777 1.00 32.95 135 SER B C 1
ATOM 4059 O O . SER B 1 107 ? -62.048 -35.994 187.689 1.00 36.26 135 SER B O 1
ATOM 4062 N N . PRO B 1 108 ? -63.965 -36.126 188.892 1.00 39.32 136 PRO B N 1
ATOM 4063 C CA . PRO B 1 108 ? -64.900 -36.052 187.762 1.00 35.70 136 PRO B CA 1
ATOM 4064 C C . PRO B 1 108 ? -64.725 -34.868 186.809 1.00 35.36 136 PRO B C 1
ATOM 4065 O O . PRO B 1 108 ? -65.076 -34.979 185.639 1.00 41.53 136 PRO B O 1
ATOM 4069 N N . GLN B 1 109 ? -64.180 -33.757 187.293 1.00 36.77 137 GLN B N 1
ATOM 4070 C CA . GLN B 1 109 ? -63.961 -32.585 186.444 1.00 37.98 137 GLN B CA 1
ATOM 4071 C C . GLN B 1 109 ? -62.746 -32.726 185.507 1.00 36.14 137 GLN B C 1
ATOM 4072 O O . GLN B 1 109 ? -62.523 -31.869 184.646 1.00 30.06 137 GLN B O 1
ATOM 4078 N N . TRP B 1 110 ? -61.982 -33.810 185.667 1.00 29.67 138 TRP B N 1
ATOM 4079 C CA . TRP B 1 110 ? -60.924 -34.168 184.719 1.00 24.33 138 TRP B CA 1
ATOM 4080 C C . TRP B 1 110 ? -61.514 -34.691 183.419 1.00 25.87 138 TRP B C 1
ATOM 4081 O O . TRP B 1 110 ? -60.815 -34.810 182.414 1.00 27.84 138 TRP B O 1
ATOM 4092 N N . PHE B 1 111 ? -62.801 -35.017 183.454 1.00 27.45 139 PHE B N 1
ATOM 4093 C CA . PHE B 1 111 ? -63.460 -35.691 182.353 1.00 25.20 139 PHE B CA 1
ATOM 4094 C C . PHE B 1 111 ? -64.142 -34.694 181.406 1.00 29.02 139 PHE B C 1
ATOM 4095 O O . PHE B 1 111 ? -65.296 -34.857 181.017 1.00 30.08 139 PHE B O 1
ATOM 4103 N N . SER B 1 112 ? -63.373 -33.674 181.031 1.00 27.86 140 SER B N 1
ATOM 4104 C CA . SER B 1 112 ? -63.753 -32.669 180.050 1.00 34.17 140 SER B CA 1
ATOM 4105 C C . SER B 1 112 ? -63.800 -33.300 178.664 1.00 36.61 140 SER B C 1
ATOM 4106 O O . SER B 1 112 ? -63.130 -34.305 178.422 1.00 35.99 140 SER B O 1
ATOM 4109 N N . LYS B 1 113 ? -64.569 -32.703 177.752 1.00 41.79 141 LYS B N 1
ATOM 4110 C CA . LYS B 1 113 ? -64.745 -33.268 176.405 1.00 37.24 141 LYS B CA 1
ATOM 4111 C C . LYS B 1 113 ? -63.447 -33.348 175.596 1.00 35.72 141 LYS B C 1
ATOM 4112 O O . LYS B 1 113 ? -63.309 -34.204 174.726 1.00 41.05 141 LYS B O 1
ATOM 4118 N N . ASN B 1 114 ? -62.502 -32.464 175.908 1.00 38.52 142 ASN B N 1
ATOM 4119 C CA . ASN B 1 114 ? -61.192 -32.462 175.262 1.00 39.70 142 ASN B CA 1
ATOM 4120 C C . ASN B 1 114 ? -60.092 -33.101 176.117 1.00 31.54 142 ASN B C 1
ATOM 4121 O O . ASN B 1 114 ? -58.943 -33.178 175.693 1.00 35.52 142 ASN B O 1
ATOM 4126 N N . GLY B 1 115 ? -60.452 -33.565 177.312 1.00 29.13 143 GLY B N 1
ATOM 4127 C CA . GLY B 1 115 ? -59.506 -34.258 178.190 1.00 13.68 143 GLY B CA 1
ATOM 4128 C C . GLY B 1 115 ? -58.504 -33.322 178.844 1.00 18.89 143 GLY B C 1
ATOM 4129 O O . GLY B 1 115 ? -58.775 -32.131 179.004 1.00 27.03 143 GLY B O 1
ATOM 4130 N N . TYR B 1 116 ? -57.346 -33.871 179.209 1.00 23.91 144 TYR B N 1
ATOM 4131 C CA . TYR B 1 116 ? -56.291 -33.147 179.933 1.00 26.10 144 TYR B CA 1
ATOM 4132 C C . TYR B 1 116 ? -55.745 -31.928 179.190 1.00 32.65 144 TYR B C 1
ATOM 4133 O O . TYR B 1 116 ? -55.824 -31.849 177.960 1.00 32.34 144 TYR B O 1
ATOM 4142 N N . ASP B 1 117 ? -55.188 -30.994 179.957 1.00 26.43 145 ASP B N 1
ATOM 4143 C CA . ASP B 1 117 ? -54.556 -29.794 179.423 1.00 31.60 145 ASP B CA 1
ATOM 4144 C C . ASP B 1 117 ? -53.155 -30.146 178.905 1.00 32.61 145 ASP B C 1
ATOM 4145 O O . ASP B 1 117 ? -52.271 -30.483 179.703 1.00 30.86 145 ASP B O 1
ATOM 4150 N N . PRO B 1 118 ? -52.942 -30.053 177.569 1.00 32.18 146 PRO B N 1
ATOM 4151 C CA . PRO B 1 118 ? -51.663 -30.451 176.955 1.00 29.28 146 PRO B CA 1
ATOM 4152 C C . PRO B 1 118 ? -50.474 -29.649 177.479 1.00 29.15 146 PRO B C 1
ATOM 4153 O O . PRO B 1 118 ? -49.377 -30.190 177.609 1.00 27.56 146 PRO B O 1
ATOM 4157 N N . ALA B 1 119 ? -50.716 -28.378 177.800 1.00 29.26 147 ALA B N 1
ATOM 4158 C CA . ALA B 1 119 ? -49.696 -27.474 178.315 1.00 26.53 147 ALA B CA 1
ATOM 4159 C C . ALA B 1 119 ? -49.314 -27.769 179.767 1.00 25.93 147 ALA B C 1
ATOM 4160 O O . ALA B 1 119 ? -48.298 -27.267 180.253 1.00 23.53 147 ALA B O 1
ATOM 4162 N N . ALA B 1 120 ? -50.127 -28.575 180.449 1.00 22.48 148 ALA B N 1
ATOM 4163 C CA . ALA B 1 120 ? -49.804 -29.042 181.801 1.00 28.93 148 ALA B CA 1
ATOM 4164 C C . ALA B 1 120 ? -49.026 -30.359 181.759 1.00 29.57 148 ALA B C 1
ATOM 4165 O O . ALA B 1 120 ? -48.064 -30.538 182.510 1.00 26.25 148 ALA B O 1
ATOM 4167 N N . PHE B 1 121 ? -49.447 -31.260 180.867 1.00 21.61 149 PHE B N 1
ATOM 4168 C CA . PHE B 1 121 ? -48.830 -32.575 180.668 1.00 24.40 149 PHE B CA 1
ATOM 4169 C C . PHE B 1 121 ? -47.331 -32.484 180.368 1.00 29.45 149 PHE B C 1
ATOM 4170 O O . PHE B 1 121 ? -46.526 -33.241 180.923 1.00 29.66 149 PHE B O 1
ATOM 4178 N N . GLN B 1 122 ? -46.995 -31.555 179.474 1.00 29.75 150 GLN B N 1
ATOM 4179 C CA . GLN B 1 122 ? -45.642 -31.291 178.989 1.00 23.84 150 GLN B CA 1
ATOM 4180 C C . GLN B 1 122 ? -44.615 -31.033 180.086 1.00 25.86 150 GLN B C 1
ATOM 4181 O O . GLN B 1 122 ? -43.440 -31.357 179.929 1.00 28.05 150 GLN B O 1
ATOM 4187 N N . GLN B 1 123 ? -45.066 -30.435 181.185 1.00 19.88 151 GLN B N 1
ATOM 4188 C CA . GLN B 1 123 ? -44.188 -30.049 182.283 1.00 23.05 151 GLN B CA 1
ATOM 4189 C C . GLN B 1 123 ? -43.800 -31.217 183.180 1.00 23.48 151 GLN B C 1
ATOM 4190 O O . GLN B 1 123 ? -42.834 -31.125 183.939 1.00 33.27 151 GLN B O 1
ATOM 4196 N N . TYR B 1 124 ? -44.565 -32.303 183.110 1.00 27.86 152 TYR B N 1
ATOM 4197 C CA . TYR B 1 124 ? -44.410 -33.423 184.044 1.00 28.00 152 TYR B CA 1
ATOM 4198 C C . TYR B 1 124 ? -43.884 -34.682 183.357 1.00 27.65 152 TYR B C 1
ATOM 4199 O O . TYR B 1 124 ? -43.620 -35.693 184.012 1.00 31.97 152 TYR B O 1
ATOM 4208 N N . PHE B 1 125 ? -43.747 -34.613 182.035 1.00 23.90 153 PHE B N 1
ATOM 4209 C CA . PHE B 1 125 ? -43.187 -35.697 181.248 1.00 22.73 153 PHE B CA 1
ATOM 4210 C C . PHE B 1 125 ? -41.724 -35.398 180.954 1.00 22.82 153 PHE B C 1
ATOM 4211 O O . PHE B 1 125 ? -41.374 -34.256 180.644 1.00 33.90 153 PHE B O 1
ATOM 4219 N N . ASN B 1 126 ? -40.873 -36.418 181.054 1.00 24.29 154 ASN B N 1
ATOM 4220 C CA . ASN B 1 126 ? -39.468 -36.304 180.630 1.00 17.40 154 ASN B CA 1
ATOM 4221 C C . ASN B 1 126 ? -39.015 -37.479 179.755 1.00 22.44 154 ASN B C 1
ATOM 4222 O O . ASN B 1 126 ? -39.812 -38.371 179.442 1.00 18.69 154 ASN B O 1
ATOM 4227 N N . GLY B 1 127 ? -37.740 -37.476 179.368 1.00 14.81 155 GLY B N 1
ATOM 4228 C CA . GLY B 1 127 ? -37.179 -38.550 178.562 1.00 14.02 155 GLY B CA 1
ATOM 4229 C C . GLY B 1 127 ? -37.001 -39.870 179.289 1.00 24.44 155 GLY B C 1
ATOM 4230 O O . GLY B 1 127 ? -37.044 -40.931 178.663 1.00 30.09 155 GLY B O 1
ATOM 4231 N N . ASP B 1 128 ? -36.771 -39.806 180.601 1.00 25.23 156 ASP B N 1
ATOM 4232 C CA . ASP B 1 128 ? -36.737 -41.002 181.445 1.00 24.67 156 ASP B CA 1
ATOM 4233 C C . ASP B 1 128 ? -38.059 -41.753 181.354 1.00 21.37 156 ASP B C 1
ATOM 4234 O O . ASP B 1 128 ? -38.064 -42.962 181.150 1.00 29.24 156 ASP B O 1
ATOM 4239 N N . GLN B 1 129 ? -39.165 -41.025 181.499 1.00 19.62 157 GLN B N 1
ATOM 4240 C CA . GLN B 1 129 ? -40.507 -41.576 181.319 1.00 21.19 157 GLN B CA 1
ATOM 4241 C C . GLN B 1 129 ? -40.731 -42.148 179.917 1.00 25.10 157 GLN B C 1
ATOM 4242 O O . GLN B 1 129 ? -41.349 -43.201 179.775 1.00 27.80 157 GLN B O 1
ATOM 4248 N N . LEU B 1 130 ? -40.222 -41.458 178.895 1.00 22.68 158 LEU B N 1
ATOM 4249 C CA . LEU B 1 130 ? -40.297 -41.936 177.511 1.00 19.18 158 LEU B CA 1
ATOM 4250 C C . LEU B 1 130 ? -39.632 -43.303 177.389 1.00 20.46 158 LEU B C 1
ATOM 4251 O O . LEU B 1 130 ? -40.275 -44.264 176.969 1.00 23.43 158 LEU B O 1
ATOM 4256 N N . THR B 1 131 ? -38.360 -43.387 177.782 1.00 17.95 159 THR B N 1
ATOM 4257 C CA . THR B 1 131 ? -37.596 -44.626 177.659 1.00 20.96 159 THR B CA 1
ATOM 4258 C C . THR B 1 131 ? -38.048 -45.750 178.601 1.00 21.66 159 THR B C 1
ATOM 4259 O O . THR B 1 131 ? -37.922 -46.922 178.250 1.00 23.36 159 THR B O 1
ATOM 4263 N N . SER B 1 132 ? -38.578 -45.392 179.774 1.00 23.96 160 SER B N 1
ATOM 4264 C CA . SER B 1 132 ? -39.149 -46.369 180.709 1.00 18.13 160 SER B CA 1
ATOM 4265 C C . SER B 1 132 ? -40.359 -47.043 180.089 1.00 12.84 160 SER B C 1
ATOM 4266 O O . SER B 1 132 ? -40.455 -48.274 180.077 1.00 13.48 160 SER B O 1
ATOM 4269 N N . PHE B 1 133 ? -41.273 -46.218 179.583 1.00 16.93 161 PHE B N 1
ATOM 4270 C CA . PHE B 1 133 ? -42.437 -46.676 178.832 1.00 20.92 161 PHE B CA 1
ATOM 4271 C C . PHE B 1 133 ? -42.038 -47.644 177.725 1.00 18.18 161 PHE B C 1
ATOM 4272 O O . PHE B 1 133 ? -42.592 -48.738 177.634 1.00 24.14 161 PHE B O 1
ATOM 4280 N N . LEU B 1 134 ? -41.071 -47.228 176.904 1.00 26.46 162 LEU B N 1
ATOM 4281 C CA . LEU B 1 134 ? -40.600 -47.993 175.750 1.00 25.21 162 LEU B CA 1
ATOM 4282 C C . LEU B 1 134 ? -39.977 -49.326 176.135 1.00 28.92 162 LEU B C 1
ATOM 4283 O O . LEU B 1 134 ? -40.109 -50.308 175.405 1.00 28.27 162 LEU B O 1
ATOM 4288 N N . LYS B 1 135 ? -39.291 -49.346 177.274 1.00 24.21 163 LYS B N 1
ATOM 4289 C CA . LYS B 1 135 ? -38.652 -50.558 177.770 1.00 23.37 163 LYS B CA 1
ATOM 4290 C C . LYS B 1 135 ? -39.664 -51.543 178.356 1.00 27.45 163 LYS B C 1
ATOM 4291 O O . LYS B 1 135 ? -39.557 -52.754 178.150 1.00 27.79 163 LYS B O 1
ATOM 4297 N N . HIS B 1 136 ? -40.652 -51.019 179.073 1.00 22.92 164 HIS B N 1
ATOM 4298 C CA . HIS B 1 136 ? -41.553 -51.871 179.840 1.00 26.17 164 HIS B CA 1
ATOM 4299 C C . HIS B 1 136 ? -42.853 -52.239 179.132 1.00 26.16 164 HIS B C 1
ATOM 4300 O O . HIS B 1 136 ? -43.660 -52.998 179.676 1.00 30.96 164 HIS B O 1
ATOM 4307 N N . GLN B 1 137 ? -43.052 -51.716 177.926 1.00 28.97 165 GLN B N 1
ATOM 4308 C CA . GLN B 1 137 ? -44.247 -52.031 177.142 1.00 31.42 165 GLN B CA 1
ATOM 4309 C C . GLN B 1 137 ? -44.252 -53.505 176.733 1.00 32.03 165 GLN B C 1
ATOM 4310 O O . GLN B 1 137 ? -43.193 -54.117 176.615 1.00 33.62 165 GLN B O 1
ATOM 4316 N N . SER B 1 138 ? -45.438 -54.068 176.518 1.00 36.77 166 SER B N 1
ATOM 4317 C CA . SER B 1 138 ? -45.555 -55.494 176.214 1.00 36.03 166 SER B CA 1
ATOM 4318 C C . SER B 1 138 ? -46.311 -55.790 174.915 1.00 36.43 166 SER B C 1
ATOM 4319 O O . SER B 1 138 ? -46.678 -56.935 174.653 1.00 42.49 166 SER B O 1
ATOM 4322 N N . GLY B 1 139 ? -46.522 -54.756 174.101 1.00 38.52 167 GLY B N 1
ATOM 4323 C CA . GLY B 1 139 ? -47.160 -54.906 172.793 1.00 36.62 167 GLY B CA 1
ATOM 4324 C C . GLY B 1 139 ? -48.640 -55.235 172.866 1.00 38.57 167 GLY B C 1
ATOM 4325 O O . GLY B 1 139 ? -49.177 -55.907 171.987 1.00 43.37 167 GLY B O 1
ATOM 4326 N N . ASP B 1 140 ? -49.294 -54.758 173.919 1.00 40.76 168 ASP B N 1
ATOM 4327 C CA . ASP B 1 140 ? -50.721 -54.985 174.126 1.00 40.47 168 ASP B CA 1
ATOM 4328 C C . ASP B 1 140 ? -51.541 -53.748 173.750 1.00 38.96 168 ASP B C 1
ATOM 4329 O O . ASP B 1 140 ? -51.043 -52.863 173.049 1.00 38.37 168 ASP B O 1
ATOM 4334 N N . GLN B 1 141 ? -52.788 -53.696 174.216 1.00 41.04 169 GLN B N 1
ATOM 4335 C CA A GLN B 1 141 ? -53.669 -52.577 173.904 0.50 39.69 169 GLN B CA 1
ATOM 4336 C CA B GLN B 1 141 ? -53.689 -52.580 173.929 0.50 39.66 169 GLN B CA 1
ATOM 4337 C C . GLN B 1 141 ? -53.326 -51.333 174.725 1.00 36.90 169 GLN B C 1
ATOM 4338 O O . GLN B 1 141 ? -53.553 -50.214 174.271 1.00 34.28 169 GLN B O 1
ATOM 4349 N N . ALA B 1 142 ? -52.772 -51.536 175.920 1.00 34.17 170 ALA B N 1
ATOM 4350 C CA . ALA B 1 142 ? -52.314 -50.428 176.765 1.00 30.33 170 ALA B CA 1
ATOM 4351 C C . ALA B 1 142 ? -51.162 -49.652 176.112 1.00 26.35 170 ALA B C 1
ATOM 4352 O O . ALA B 1 142 ? -51.238 -48.436 175.967 1.00 30.78 170 ALA B O 1
ATOM 4354 N N . SER B 1 143 ? -50.119 -50.366 175.692 1.00 26.97 171 SER B N 1
ATOM 4355 C CA . SER B 1 143 ? -48.964 -49.760 175.019 1.00 28.70 171 SER B CA 1
ATOM 4356 C C . SER B 1 143 ? -49.347 -49.054 173.722 1.00 21.18 171 SER B C 1
ATOM 4357 O O . SER B 1 143 ? -48.815 -47.990 173.413 1.00 31.70 171 SER B O 1
ATOM 4360 N N . GLN B 1 144 ? -50.282 -49.647 172.986 1.00 24.43 172 GLN B N 1
ATOM 4361 C CA . GLN B 1 144 ? -50.765 -49.100 171.722 1.00 23.85 172 GLN B CA 1
ATOM 4362 C C . GLN B 1 144 ? -51.602 -47.840 171.920 1.00 24.17 172 GLN B C 1
ATOM 4363 O O . GLN B 1 144 ? -51.501 -46.883 171.139 1.00 15.39 172 GLN B O 1
ATOM 4369 N N . TYR B 1 145 ? -52.433 -47.837 172.960 1.00 19.49 173 TYR B N 1
ATOM 4370 C CA . TYR B 1 145 ? -53.218 -46.656 173.273 1.00 13.04 173 TYR B CA 1
ATOM 4371 C C . TYR B 1 145 ? -52.319 -45.526 173.795 1.00 12.03 173 TYR B C 1
ATOM 4372 O O . TYR B 1 145 ? -52.515 -44.365 173.448 1.00 19.65 173 TYR B O 1
ATOM 4381 N N . ALA B 1 146 ? -51.330 -45.872 174.617 1.00 24.09 174 ALA B N 1
ATOM 4382 C CA . ALA B 1 146 ? -50.457 -44.867 175.231 1.00 20.12 174 ALA B CA 1
ATOM 4383 C C . ALA B 1 146 ? -49.539 -44.218 174.200 1.00 22.41 174 ALA B C 1
ATOM 4384 O O . ALA B 1 146 ? -49.304 -43.011 174.253 1.00 29.34 174 ALA B O 1
ATOM 4386 N N . ALA B 1 147 ? -49.041 -45.024 173.261 1.00 20.71 175 ALA B N 1
ATOM 4387 C CA . ALA B 1 147 ? -48.216 -44.531 172.162 1.00 25.83 175 ALA B CA 1
ATOM 4388 C C . ALA B 1 147 ? -48.992 -43.580 171.252 1.00 26.67 175 ALA B C 1
ATOM 4389 O O . ALA B 1 147 ? -48.469 -42.535 170.857 1.00 34.00 175 ALA B O 1
ATOM 4391 N N . THR B 1 148 ? -50.237 -43.947 170.939 1.00 24.67 176 THR B N 1
ATOM 4392 C CA . THR B 1 148 ? -51.139 -43.122 170.118 1.00 23.50 176 THR B CA 1
ATOM 4393 C C . THR B 1 148 ? -51.358 -41.752 170.758 1.00 27.83 176 THR B C 1
ATOM 4394 O O . THR B 1 148 ? -51.220 -40.718 170.101 1.00 22.55 176 THR B O 1
ATOM 4398 N N . ARG B 1 149 ? -51.665 -41.764 172.054 1.00 23.50 177 ARG B N 1
ATOM 4399 C CA . ARG B 1 149 ? -51.862 -40.547 172.826 1.00 19.83 177 ARG B CA 1
ATOM 4400 C C . ARG B 1 149 ? -50.584 -39.730 173.009 1.00 19.53 177 ARG B C 1
ATOM 4401 O O . ARG B 1 149 ? -50.642 -38.500 173.068 1.00 27.25 177 ARG B O 1
ATOM 4409 N N . LEU B 1 150 ? -49.442 -40.409 173.106 1.00 24.34 178 LEU B N 1
ATOM 4410 C CA . LEU B 1 150 ? -48.145 -39.737 173.162 1.00 24.70 178 LEU B CA 1
ATOM 4411 C C . LEU B 1 150 ? -47.855 -39.003 171.858 1.00 25.39 178 LEU B C 1
ATOM 4412 O O . LEU B 1 150 ? -47.288 -37.912 171.877 1.00 27.68 178 LEU B O 1
ATOM 4417 N N . LEU B 1 151 ? -48.241 -39.615 170.737 1.00 27.04 179 LEU B N 1
ATOM 4418 C CA . LEU B 1 151 ? -48.006 -39.052 169.405 1.00 28.04 179 LEU B CA 1
ATOM 4419 C C . LEU B 1 151 ? -48.962 -37.928 169.047 1.00 32.14 179 LEU B C 1
ATOM 4420 O O . LEU B 1 151 ? -48.645 -37.089 168.206 1.00 39.83 179 LEU B O 1
ATOM 4425 N N . GLN B 1 152 ? -50.142 -37.934 169.661 1.00 36.01 180 GLN B N 1
ATOM 4426 C CA . GLN B 1 152 ? -51.080 -36.825 169.535 1.00 31.62 180 GLN B CA 1
ATOM 4427 C C . GLN B 1 152 ? -50.524 -35.625 170.287 1.00 33.23 180 GLN B C 1
ATOM 4428 O O . GLN B 1 152 ? -50.580 -34.492 169.798 1.00 31.70 180 GLN B O 1
ATOM 4434 N N . GLN B 1 153 ? -49.964 -35.905 171.466 1.00 32.91 181 GLN B N 1
ATOM 4435 C CA . GLN B 1 153 ? -49.330 -34.915 172.332 1.00 23.74 181 GLN B CA 1
ATOM 4436 C C . GLN B 1 153 ? -48.051 -34.352 171.720 1.00 30.96 181 GLN B C 1
ATOM 4437 O O . GLN B 1 153 ? -47.922 -33.139 171.548 1.00 39.55 181 GLN B O 1
ATOM 4443 N N . PHE B 1 154 ? -47.109 -35.244 171.418 1.00 34.87 182 PHE B N 1
ATOM 4444 C CA . PHE B 1 154 ? -45.835 -34.883 170.808 1.00 30.90 182 PHE B CA 1
ATOM 4445 C C . PHE B 1 154 ? -45.686 -35.574 169.455 1.00 36.68 182 PHE B C 1
ATOM 4446 O O . PHE B 1 154 ? -45.150 -36.684 169.394 1.00 32.78 182 PHE B O 1
ATOM 4454 N N . PRO B 1 155 ? -46.151 -34.924 168.364 1.00 38.96 183 PRO B N 1
ATOM 4455 C CA . PRO B 1 155 ? -46.018 -35.478 167.005 1.00 40.43 183 PRO B CA 1
ATOM 4456 C C . PRO B 1 155 ? -44.564 -35.603 166.539 1.00 42.56 183 PRO B C 1
ATOM 4457 O O . PRO B 1 155 ? -44.263 -36.456 165.706 1.00 42.77 183 PRO B O 1
ATOM 4461 N N . ASN B 1 156 ? -43.685 -34.759 167.077 1.00 41.27 184 ASN B N 1
ATOM 4462 C CA . ASN B 1 156 ? -42.258 -34.827 166.790 1.00 42.27 184 ASN B CA 1
ATOM 4463 C C . ASN B 1 156 ? -41.433 -35.252 168.008 1.00 39.45 184 ASN B C 1
ATOM 4464 O O . ASN B 1 156 ? -40.355 -34.707 168.263 1.00 39.46 184 ASN B O 1
ATOM 4469 N N . VAL B 1 157 ? -41.944 -36.239 168.744 1.00 39.42 185 VAL B N 1
ATOM 4470 C CA . VAL B 1 157 ? -41.287 -36.780 169.942 1.00 35.49 185 VAL B CA 1
ATOM 4471 C C . VAL B 1 157 ? -39.918 -37.400 169.614 1.00 38.82 185 VAL B C 1
ATOM 4472 O O . VAL B 1 157 ? -39.674 -37.825 168.479 1.00 42.22 185 VAL B O 1
ATOM 4476 N N . ALA B 1 158 ? -39.017 -37.403 170.597 1.00 39.26 186 ALA B N 1
ATOM 4477 C CA . ALA B 1 158 ? -37.781 -38.173 170.517 1.00 38.32 186 ALA B CA 1
ATOM 4478 C C . ALA B 1 158 ? -38.114 -39.660 170.354 1.00 40.62 186 ALA B C 1
ATOM 4479 O O . ALA B 1 158 ? -39.089 -40.145 170.931 1.00 42.31 186 ALA B O 1
ATOM 4481 N N . MET B 1 159 ? -37.320 -40.361 169.544 1.00 43.20 187 MET B N 1
ATOM 4482 C CA . MET B 1 159 ? -37.544 -41.783 169.201 1.00 44.23 187 MET B CA 1
ATOM 4483 C C . MET B 1 159 ? -38.942 -42.030 168.610 1.00 42.36 187 MET B C 1
ATOM 4484 O O . MET B 1 159 ? -39.613 -43.015 168.937 1.00 45.21 187 MET B O 1
ATOM 4489 N N . LYS B 1 160 ? -39.343 -41.106 167.736 1.00 38.08 188 LYS B N 1
ATOM 4490 C CA . LYS B 1 160 ? -40.654 -41.050 167.084 1.00 39.73 188 LYS B CA 1
ATOM 4491 C C . LYS B 1 160 ? -41.061 -42.358 166.421 1.00 38.09 188 LYS B C 1
ATOM 4492 O O . LYS B 1 160 ? -42.191 -42.814 166.601 1.00 36.78 188 LYS B O 1
ATOM 4498 N N . ASP B 1 161 ? -40.131 -42.957 165.676 1.00 39.90 189 ASP B N 1
ATOM 4499 C CA . ASP B 1 161 ? -40.383 -44.197 164.935 1.00 39.84 189 ASP B CA 1
ATOM 4500 C C . ASP B 1 161 ? -40.802 -45.345 165.848 1.00 32.91 189 ASP B C 1
ATOM 4501 O O . ASP B 1 161 ? -41.718 -46.092 165.519 1.00 38.66 189 ASP B O 1
ATOM 4506 N N . LEU B 1 162 ? -40.145 -45.457 166.999 1.00 32.08 190 LEU B N 1
ATOM 4507 C CA . LEU B 1 162 ? -40.427 -46.518 167.958 1.00 30.76 190 LEU B CA 1
ATOM 4508 C C . LEU B 1 162 ? -41.815 -46.372 168.563 1.00 26.79 190 LEU B C 1
ATOM 4509 O O . LEU B 1 162 ? -42.533 -47.359 168.724 1.00 35.65 190 LEU B O 1
ATOM 4514 N N . VAL B 1 163 ? -42.188 -45.129 168.863 1.00 28.23 191 VAL B N 1
ATOM 4515 C CA . VAL B 1 163 ? -43.510 -44.798 169.389 1.00 29.14 191 VAL B CA 1
ATOM 4516 C C . VAL B 1 163 ? -44.590 -44.994 168.308 1.00 27.28 191 VAL B C 1
ATOM 4517 O O . VAL B 1 163 ? -45.706 -45.414 168.618 1.00 28.28 191 VAL B O 1
ATOM 4521 N N . GLN B 1 164 ? -44.234 -44.719 167.051 1.00 26.86 192 GLN B N 1
ATOM 4522 C CA . GLN B 1 164 ? -45.107 -44.967 165.894 1.00 28.33 192 GLN B CA 1
ATOM 4523 C C . GLN B 1 164 ? -45.369 -46.449 165.651 1.00 29.88 192 GLN B C 1
ATOM 4524 O O . GLN B 1 164 ? -46.487 -46.820 165.286 1.00 34.31 192 GLN B O 1
ATOM 4530 N N . LYS B 1 165 ? -44.337 -47.283 165.827 1.00 28.70 193 LYS B N 1
ATOM 4531 C CA A LYS B 1 165 ? -44.477 -48.733 165.677 0.50 26.89 193 LYS B CA 1
ATOM 4532 C CA B LYS B 1 165 ? -44.482 -48.732 165.673 0.50 26.16 193 LYS B CA 1
ATOM 4533 C C . LYS B 1 165 ? -45.448 -49.292 166.714 1.00 26.56 193 LYS B C 1
ATOM 4534 O O . LYS B 1 165 ? -46.293 -50.127 166.393 1.00 33.35 193 LYS B O 1
ATOM 4545 N N . LEU B 1 166 ? -45.317 -48.818 167.953 1.00 26.62 194 LEU B N 1
ATOM 4546 C CA . LEU B 1 166 ? -46.153 -49.252 169.076 1.00 27.62 194 LEU B CA 1
ATOM 4547 C C . LEU B 1 166 ? -47.611 -48.859 168.881 1.00 29.63 194 LEU B C 1
ATOM 4548 O O . LEU B 1 166 ? -48.512 -49.642 169.172 1.00 34.00 194 LEU B O 1
ATOM 4553 N N . ALA B 1 167 ? -47.826 -47.648 168.373 1.00 32.40 195 ALA B N 1
ATOM 4554 C CA . ALA B 1 167 ? -49.163 -47.138 168.079 1.00 35.97 195 ALA B CA 1
ATOM 4555 C C . ALA B 1 167 ? -49.822 -47.871 166.903 1.00 41.13 195 ALA B C 1
ATOM 4556 O O . ALA B 1 167 ? -51.049 -47.944 166.823 1.00 37.98 195 ALA B O 1
ATOM 4558 N N . SER B 1 168 ? -49.002 -48.415 166.003 1.00 46.23 196 SER B N 1
ATOM 4559 C CA . SER B 1 168 ? -49.495 -49.170 164.845 1.00 47.81 196 SER B CA 1
ATOM 4560 C C . SER B 1 168 ? -49.559 -50.682 165.106 1.00 49.57 196 SER B C 1
ATOM 4561 O O . SER B 1 168 ? -49.810 -51.459 164.180 1.00 53.13 196 SER B O 1
ATOM 4564 N N . LYS B 1 169 ? -49.329 -51.079 166.363 1.00 49.10 197 LYS B N 1
ATOM 4565 C CA . LYS B 1 169 ? -49.305 -52.488 166.811 1.00 52.79 197 LYS B CA 1
ATOM 4566 C C . LYS B 1 169 ? -48.242 -53.378 166.145 1.00 55.93 197 LYS B C 1
ATOM 4567 O O . LYS B 1 169 ? -48.379 -54.603 166.118 1.00 58.80 197 LYS B O 1
ATOM 4573 N N . GLU B 1 170 ? -47.183 -52.759 165.628 1.00 55.87 198 GLU B N 1
ATOM 4574 C CA . GLU B 1 170 ? -46.080 -53.485 165.005 1.00 55.41 198 GLU B CA 1
ATOM 4575 C C . GLU B 1 170 ? -45.127 -54.030 166.059 1.00 55.67 198 GLU B C 1
ATOM 4576 O O . GLU B 1 170 ? -44.950 -53.428 167.121 1.00 52.73 198 GLU B O 1
ATOM 4582 N N . GLU B 1 171 ? -44.517 -55.173 165.764 1.00 59.47 199 GLU B N 1
ATOM 4583 C CA . GLU B 1 171 ? -43.508 -55.739 166.649 1.00 59.91 199 GLU B CA 1
ATOM 4584 C C . GLU B 1 171 ? -42.151 -55.093 166.400 1.00 52.12 199 GLU B C 1
ATOM 4585 O O . GLU B 1 171 ? -41.748 -54.891 165.253 1.00 52.68 199 GLU B O 1
ATOM 4591 N N . LEU B 1 172 ? -41.466 -54.749 167.486 1.00 47.16 200 LEU B N 1
ATOM 4592 C CA . LEU B 1 172 ? -40.155 -54.124 167.404 1.00 39.64 200 LEU B CA 1
ATOM 4593 C C . LEU B 1 172 ? -39.091 -55.166 167.098 1.00 37.05 200 LEU B C 1
ATOM 4594 O O . LEU B 1 172 ? -39.182 -56.312 167.548 1.00 33.11 200 LEU B O 1
ATOM 4599 N N . SER B 1 173 ? -38.079 -54.753 166.339 1.00 32.36 201 SER B N 1
ATOM 4600 C CA . SER B 1 173 ? -36.964 -55.620 165.992 1.00 27.47 201 SER B CA 1
ATOM 4601 C C . SER B 1 173 ? -35.960 -55.705 167.136 1.00 33.98 201 SER B C 1
ATOM 4602 O O . SER B 1 173 ? -36.123 -55.043 168.160 1.00 36.78 201 SER B O 1
ATOM 4605 N N . THR B 1 174 ? -34.933 -56.534 166.959 1.00 35.64 202 THR B N 1
ATOM 4606 C CA . THR B 1 174 ? -33.861 -56.679 167.940 1.00 33.39 202 THR B CA 1
ATOM 4607 C C . THR B 1 174 ? -33.019 -55.399 168.000 1.00 31.06 202 THR B C 1
ATOM 4608 O O . THR B 1 174 ? -32.620 -54.965 169.085 1.00 33.04 202 THR B O 1
ATOM 4612 N N . ALA B 1 175 ? -32.775 -54.797 166.836 1.00 30.16 203 ALA B N 1
ATOM 4613 C CA . ALA B 1 175 ? -32.042 -53.528 166.738 1.00 30.63 203 ALA B CA 1
ATOM 4614 C C . ALA B 1 175 ? -32.783 -52.399 167.455 1.00 31.89 203 ALA B C 1
ATOM 4615 O O . ALA B 1 175 ? -32.167 -51.585 168.149 1.00 31.35 203 ALA B O 1
ATOM 4617 N N . ASP B 1 176 ? -34.104 -52.370 167.279 1.00 30.40 204 ASP B N 1
ATOM 4618 C CA . ASP B 1 176 ? -34.987 -51.440 167.974 1.00 31.09 204 ASP B CA 1
ATOM 4619 C C . ASP B 1 176 ? -35.002 -51.686 169.484 1.00 33.92 204 ASP B C 1
ATOM 4620 O O . ASP B 1 176 ? -34.917 -50.738 170.270 1.00 34.48 204 ASP B O 1
ATOM 4625 N N . ASN B 1 177 ? -35.102 -52.957 169.876 1.00 31.38 205 ASN B N 1
ATOM 4626 C CA . ASN B 1 177 ? -35.101 -53.339 171.290 1.00 30.87 205 ASN B CA 1
ATOM 4627 C C . ASN B 1 177 ? -33.798 -53.022 171.995 1.00 28.66 205 ASN B C 1
ATOM 4628 O O . ASN B 1 177 ? -33.810 -52.615 173.150 1.00 28.25 205 ASN B O 1
ATOM 4633 N N . GLU B 1 178 ? -32.679 -53.194 171.299 1.00 31.04 206 GLU B N 1
ATOM 4634 C CA . GLU B 1 178 ? -31.377 -52.964 171.922 1.00 32.54 206 GLU B CA 1
ATOM 4635 C C . GLU B 1 178 ? -30.997 -51.496 172.016 1.00 28.69 206 GLU B C 1
ATOM 4636 O O . GLU B 1 178 ? -30.239 -51.109 172.904 1.00 27.27 206 GLU B O 1
ATOM 4642 N N . MET B 1 179 ? -31.539 -50.687 171.111 1.00 29.57 207 MET B N 1
ATOM 4643 C CA . MET B 1 179 ? -31.458 -49.239 171.238 1.00 29.44 207 MET B CA 1
ATOM 4644 C C . MET B 1 179 ? -32.250 -48.759 172.457 1.00 24.29 207 MET B C 1
ATOM 4645 O O . MET B 1 179 ? -31.747 -47.960 173.238 1.00 31.63 207 MET B O 1
ATOM 4650 N N . ILE B 1 180 ? -33.471 -49.270 172.618 1.00 22.31 208 ILE B N 1
ATOM 4651 C CA . ILE B 1 180 ? -34.310 -48.989 173.793 1.00 22.59 208 ILE B CA 1
ATOM 4652 C C . ILE B 1 180 ? -33.626 -49.394 175.100 1.00 24.96 208 ILE B C 1
ATOM 4653 O O . ILE B 1 180 ? -33.572 -48.599 176.032 1.00 30.13 208 ILE B O 1
ATOM 4658 N N . GLU B 1 181 ? -33.088 -50.613 175.145 1.00 25.44 209 GLU B N 1
ATOM 4659 C CA . GLU B 1 181 ? -32.445 -51.150 176.345 1.00 26.66 209 GLU B CA 1
ATOM 4660 C C . GLU B 1 181 ? -31.230 -50.337 176.770 1.00 28.25 209 GLU B C 1
ATOM 4661 O O . GLU B 1 181 ? -31.047 -50.069 177.954 1.00 28.04 209 GLU B O 1
ATOM 4667 N N . LEU B 1 182 ? -30.416 -49.949 175.790 1.00 22.46 210 LEU B N 1
ATOM 4668 C CA . LEU B 1 182 ? -29.262 -49.078 175.998 1.00 24.27 210 LEU B CA 1
ATOM 4669 C C . LEU B 1 182 ? -29.647 -47.691 176.520 1.00 22.99 210 LEU B C 1
ATOM 4670 O O . LEU B 1 182 ? -29.141 -47.252 177.554 1.00 26.67 210 LEU B O 1
ATOM 4675 N N . LEU B 1 183 ? -30.545 -47.013 175.808 1.00 17.37 211 LEU B N 1
ATOM 4676 C CA . LEU B 1 183 ? -30.907 -45.643 176.148 1.00 18.51 211 LEU B CA 1
ATOM 4677 C C . LEU B 1 183 ? -31.755 -45.550 177.422 1.00 19.18 211 LEU B C 1
ATOM 4678 O O . LEU B 1 183 ? -31.646 -44.576 178.176 1.00 22.80 211 LEU B O 1
ATOM 4683 N N . ALA B 1 184 ? -32.578 -46.569 177.667 1.00 19.69 212 ALA B N 1
ATOM 4684 C CA . ALA B 1 184 ? -33.349 -46.652 178.914 1.00 20.32 212 ALA B CA 1
ATOM 4685 C C . ALA B 1 184 ? -32.458 -46.871 180.125 1.00 20.61 212 ALA B C 1
ATOM 4686 O O . ALA B 1 184 ? -32.709 -46.298 181.188 1.00 31.53 212 ALA B O 1
ATOM 4688 N N . ARG B 1 185 ? -31.425 -47.700 179.951 1.00 26.77 213 ARG B N 1
ATOM 4689 C CA . ARG B 1 185 ? -30.448 -47.991 181.001 1.00 28.76 213 ARG B CA 1
ATOM 4690 C C . ARG B 1 185 ? -29.636 -46.748 181.299 1.00 27.69 213 ARG B C 1
ATOM 4691 O O . ARG B 1 185 ? -29.378 -46.437 182.456 1.00 25.80 213 ARG B O 1
ATOM 4699 N N . PHE B 1 186 ? -29.230 -46.046 180.244 1.00 23.35 214 PHE B N 1
ATOM 4700 C CA . PHE B 1 186 ? -28.494 -44.800 180.396 1.00 26.17 214 PHE B CA 1
ATOM 4701 C C . PHE B 1 186 ? -29.326 -43.748 181.127 1.00 27.70 214 PHE B C 1
ATOM 4702 O O . PHE B 1 186 ? -28.810 -43.062 182.002 1.00 29.34 214 PHE B O 1
ATOM 4710 N N . ASN B 1 187 ? -30.610 -43.655 180.787 1.00 25.18 215 ASN B N 1
ATOM 4711 C CA . ASN B 1 187 ? -31.510 -42.698 181.425 1.00 24.81 215 ASN B CA 1
ATOM 4712 C C . ASN B 1 187 ? -31.791 -42.947 182.897 1.00 24.79 215 ASN B C 1
ATOM 4713 O O . ASN B 1 187 ? -31.948 -41.997 183.650 1.00 27.75 215 ASN B O 1
ATOM 4718 N N . GLU B 1 188 ? -31.855 -44.214 183.303 1.00 32.14 216 GLU B N 1
ATOM 4719 C CA . GLU B 1 188 ? -32.080 -44.541 184.711 1.00 31.69 216 GLU B CA 1
ATOM 4720 C C . GLU B 1 188 ? -30.832 -44.339 185.558 1.00 32.87 216 GLU B C 1
ATOM 4721 O O . GLU B 1 188 ? -30.947 -43.888 186.690 1.00 28.42 216 GLU B O 1
ATOM 4727 N N . ARG B 1 189 ? -29.658 -44.651 185.000 1.00 29.91 217 ARG B N 1
ATOM 4728 C CA . ARG B 1 189 ? -28.366 -44.414 185.652 1.00 33.98 217 ARG B CA 1
ATOM 4729 C C . ARG B 1 189 ? -28.131 -42.923 185.837 1.00 30.85 217 ARG B C 1
ATOM 4730 O O . ARG B 1 189 ? -27.687 -42.481 186.894 1.00 35.04 217 ARG B O 1
ATOM 4738 N N . GLN B 1 190 ? -28.454 -42.165 184.797 1.00 27.33 218 GLN B N 1
ATOM 4739 C CA . GLN B 1 190 ? -28.295 -40.716 184.770 1.00 30.70 218 GLN B CA 1
ATOM 4740 C C . GLN B 1 190 ? -29.248 -40.011 185.731 1.00 28.57 218 GLN B C 1
ATOM 4741 O O . GLN B 1 190 ? -28.865 -39.047 186.396 1.00 33.98 218 GLN B O 1
ATOM 4747 N N . ALA B 1 191 ? -30.496 -40.474 185.767 1.00 24.62 219 ALA B N 1
ATOM 4748 C CA . ALA B 1 191 ? -31.512 -39.899 186.646 1.00 24.60 219 ALA B CA 1
ATOM 4749 C C . ALA B 1 191 ? -31.270 -40.232 188.115 1.00 20.01 219 ALA B C 1
ATOM 4750 O O . ALA B 1 191 ? -31.425 -39.361 188.967 1.00 28.49 219 ALA B O 1
ATOM 4752 N N . SER B 1 192 ? -30.884 -41.476 188.405 1.00 22.55 220 SER B N 1
ATOM 4753 C CA A SER B 1 192 ? -30.676 -41.886 189.793 0.70 27.48 220 SER B CA 1
ATOM 4754 C CA B SER B 1 192 ? -30.650 -41.933 189.783 0.30 22.30 220 SER B CA 1
ATOM 4755 C C . SER B 1 192 ? -29.374 -41.350 190.380 1.00 25.83 220 SER B C 1
ATOM 4756 O O . SER B 1 192 ? -29.284 -41.138 191.588 1.00 34.12 220 SER B O 1
ATOM 4761 N N . PHE B 1 193 ? -28.375 -41.111 189.533 1.00 34.08 221 PHE B N 1
ATOM 4762 C CA . PHE B 1 193 ? -27.121 -40.541 190.020 1.00 30.50 221 PHE B CA 1
ATOM 4763 C C . PHE B 1 193 ? -27.215 -39.039 190.270 1.00 28.89 221 PHE B C 1
ATOM 4764 O O . PHE B 1 193 ? -26.897 -38.585 191.359 1.00 34.16 221 PHE B O 1
ATOM 4772 N N . PHE B 1 194 ? -27.638 -38.271 189.272 1.00 30.22 222 PHE B N 1
ATOM 4773 C CA . PHE B 1 194 ? -27.649 -36.811 189.408 1.00 32.22 222 PHE B CA 1
ATOM 4774 C C . PHE B 1 194 ? -28.860 -36.262 190.161 1.00 37.99 222 PHE B C 1
ATOM 4775 O O . PHE B 1 194 ? -28.773 -35.203 190.788 1.00 38.70 222 PHE B O 1
ATOM 4783 N N . GLY B 1 195 ? -29.977 -36.988 190.106 1.00 41.30 223 GLY B N 1
ATOM 4784 C CA . GLY B 1 195 ? -31.220 -36.578 190.764 1.00 44.36 223 GLY B CA 1
ATOM 4785 C C . GLY B 1 195 ? -31.208 -36.666 192.281 1.00 50.69 223 GLY B C 1
ATOM 4786 O O . GLY B 1 195 ? -32.062 -36.070 192.947 1.00 55.88 223 GLY B O 1
ATOM 4787 N N . GLN B 1 196 ? -30.239 -37.402 192.827 1.00 49.45 224 GLN B N 1
ATOM 4788 C CA . GLN B 1 196 ? -30.078 -37.549 194.273 1.00 49.29 224 GLN B CA 1
ATOM 4789 C C . GLN B 1 196 ? -29.527 -36.281 194.946 1.00 53.68 224 GLN B C 1
ATOM 4790 O O . GLN B 1 196 ? -29.511 -36.177 196.175 1.00 57.39 224 GLN B O 1
ATOM 4796 N N . PHE B 1 197 ? -29.085 -35.321 194.137 1.00 51.81 225 PHE B N 1
ATOM 4797 C CA . PHE B 1 197 ? -28.505 -34.079 194.646 1.00 54.37 225 PHE B CA 1
ATOM 4798 C C . PHE B 1 197 ? -29.502 -32.922 194.668 1.00 58.04 225 PHE B C 1
ATOM 4799 O O . PHE B 1 197 ? -29.160 -31.817 195.085 1.00 59.99 225 PHE B O 1
ATOM 4807 N N . SER B 1 198 ? -30.732 -33.190 194.229 1.00 65.87 226 SER B N 1
ATOM 4808 C CA . SER B 1 198 ? -31.787 -32.177 194.160 1.00 68.77 226 SER B CA 1
ATOM 4809 C C . SER B 1 198 ? -32.379 -31.872 195.535 1.00 71.75 226 SER B C 1
ATOM 4810 O O . SER B 1 198 ? -32.873 -32.771 196.220 1.00 72.70 226 SER B O 1
ATOM 4813 N N . VAL B 1 199 ? -32.317 -30.598 195.925 1.00 74.99 227 VAL B N 1
ATOM 4814 C CA . VAL B 1 199 ? -32.834 -30.133 197.217 1.00 78.71 227 VAL B CA 1
ATOM 4815 C C . VAL B 1 199 ? -34.062 -29.220 197.014 1.00 78.55 227 VAL B C 1
ATOM 4816 O O . VAL B 1 199 ? -34.318 -28.310 197.811 1.00 78.31 227 VAL B O 1
ATOM 4820 N N . ARG B 1 200 ? -34.818 -29.481 195.946 1.00 79.24 228 ARG B N 1
ATOM 4821 C CA . ARG B 1 200 ? -36.001 -28.683 195.591 1.00 80.06 228 ARG B CA 1
ATOM 4822 C C . ARG B 1 200 ? -37.200 -28.966 196.493 1.00 81.24 228 ARG B C 1
ATOM 4823 O O . ARG B 1 200 ? -37.711 -30.090 196.529 1.00 83.33 228 ARG B O 1
ATOM 4831 N N . GLY B 1 201 ? -37.644 -27.934 197.210 1.00 80.87 229 GLY B N 1
ATOM 4832 C CA . GLY B 1 201 ? -38.786 -28.036 198.118 1.00 78.34 229 GLY B CA 1
ATOM 4833 C C . GLY B 1 201 ? -38.490 -28.831 199.377 1.00 78.33 229 GLY B C 1
ATOM 4834 O O . GLY B 1 201 ? -39.315 -29.634 199.821 1.00 78.80 229 GLY B O 1
ATOM 4835 N N . TYR B 1 202 ? -37.309 -28.603 199.950 1.00 78.51 230 TYR B N 1
ATOM 4836 C CA . TYR B 1 202 ? -36.869 -29.311 201.156 1.00 78.65 230 TYR B CA 1
ATOM 4837 C C . TYR B 1 202 ? -37.088 -28.483 202.427 1.00 78.20 230 TYR B C 1
ATOM 4838 O O . TYR B 1 202 ? -37.102 -29.027 203.534 1.00 79.06 230 TYR B O 1
ATOM 4847 N N . VAL B 1 203 ? -37.269 -27.172 202.254 1.00 77.27 231 VAL B N 1
ATOM 4848 C CA . VAL B 1 203 ? -37.636 -26.270 203.350 1.00 74.71 231 VAL B CA 1
ATOM 4849 C C . VAL B 1 203 ? -39.168 -26.203 203.502 1.00 72.87 231 VAL B C 1
ATOM 4850 O O . VAL B 1 203 ? -39.688 -25.675 204.493 1.00 73.33 231 VAL B O 1
ATOM 4854 N N . ASN B 1 204 ? -39.874 -26.775 202.523 1.00 68.83 232 ASN B N 1
ATOM 4855 C CA . ASN B 1 204 ? -41.337 -26.884 202.529 1.00 63.30 232 ASN B CA 1
ATOM 4856 C C . ASN B 1 204 ? -41.896 -27.803 203.617 1.00 59.78 232 ASN B C 1
ATOM 4857 O O . ASN B 1 204 ? -43.104 -27.835 203.842 1.00 60.24 232 ASN B O 1
ATOM 4862 N N . TYR B 1 205 ? -41.015 -28.548 204.280 1.00 57.16 233 TYR B N 1
ATOM 4863 C CA . TYR B 1 205 ? -41.390 -29.414 205.391 1.00 52.40 233 TYR B CA 1
ATOM 4864 C C . TYR B 1 205 ? -41.881 -28.625 206.605 1.00 56.67 233 TYR B C 1
ATOM 4865 O O . TYR B 1 205 ? -42.780 -29.073 207.314 1.00 59.46 233 TYR B O 1
ATOM 4874 N N . ASP B 1 206 ? -41.284 -27.459 206.841 1.00 58.50 234 ASP B N 1
ATOM 4875 C CA . ASP B 1 206 ? -41.695 -26.593 207.943 1.00 62.44 234 ASP B CA 1
ATOM 4876 C C . ASP B 1 206 ? -42.990 -25.854 207.639 1.00 60.57 234 ASP B C 1
ATOM 4877 O O . ASP B 1 206 ? -43.863 -25.744 208.500 1.00 58.00 234 ASP B O 1
ATOM 4882 N N . LYS B 1 207 ? -43.103 -25.375 206.403 1.00 61.37 235 LYS B N 1
ATOM 4883 C CA A LYS B 1 207 ? -44.236 -24.552 205.993 0.50 61.89 235 LYS B CA 1
ATOM 4884 C CA B LYS B 1 207 ? -44.234 -24.560 205.955 0.50 62.93 235 LYS B CA 1
ATOM 4885 C C . LYS B 1 207 ? -45.522 -25.358 205.794 1.00 62.22 235 LYS B C 1
ATOM 4886 O O . LYS B 1 207 ? -46.621 -24.797 205.816 1.00 66.69 235 LYS B O 1
ATOM 4897 N N . HIS B 1 208 ? -45.389 -26.669 205.624 1.00 59.36 236 HIS B N 1
ATOM 4898 C CA . HIS B 1 208 ? -46.541 -27.503 205.312 1.00 55.89 236 HIS B CA 1
ATOM 4899 C C . HIS B 1 208 ? -46.832 -28.635 206.293 1.00 51.57 236 HIS B C 1
ATOM 4900 O O . HIS B 1 208 ? -47.991 -29.007 206.473 1.00 51.38 236 HIS B O 1
ATOM 4907 N N . VAL B 1 209 ? -45.794 -29.181 206.920 1.00 49.88 237 VAL B N 1
ATOM 4908 C CA . VAL B 1 209 ? -45.971 -30.292 207.863 1.00 47.62 237 VAL B CA 1
ATOM 4909 C C . VAL B 1 209 ? -45.678 -29.899 209.321 1.00 50.71 237 VAL B C 1
ATOM 4910 O O . VAL B 1 209 ? -46.543 -30.058 210.184 1.00 55.50 237 VAL B O 1
ATOM 4914 N N . ALA B 1 210 ? -44.482 -29.365 209.577 1.00 50.86 238 ALA B N 1
ATOM 4915 C CA . ALA B 1 210 ? -44.027 -29.037 210.940 1.00 51.88 238 ALA B CA 1
ATOM 4916 C C . ALA B 1 210 ? -44.791 -27.894 211.615 1.00 52.32 238 ALA B C 1
ATOM 4917 O O . ALA B 1 210 ? -44.854 -27.839 212.845 1.00 53.78 238 ALA B O 1
ATOM 4919 N N . LYS B 1 211 ? -45.356 -26.995 210.805 1.00 55.07 239 LYS B N 1
ATOM 4920 C CA . LYS B 1 211 ? -46.240 -25.917 211.269 1.00 56.56 239 LYS B CA 1
ATOM 4921 C C . LYS B 1 211 ? -47.449 -26.436 212.036 1.00 54.45 239 LYS B C 1
ATOM 4922 O O . LYS B 1 211 ? -47.824 -25.884 213.074 1.00 57.63 239 LYS B O 1
ATOM 4928 N N . TYR B 1 212 ? -48.046 -27.503 211.514 1.00 48.78 240 TYR B N 1
ATOM 4929 C CA . TYR B 1 212 ? -49.304 -28.020 212.024 1.00 46.96 240 TYR B CA 1
ATOM 4930 C C . TYR B 1 212 ? -49.126 -29.097 213.093 1.00 47.51 240 TYR B C 1
ATOM 4931 O O . TYR B 1 212 ? -50.109 -29.571 213.666 1.00 51.20 240 TYR B O 1
ATOM 4940 N N . LEU B 1 213 ? -47.879 -29.479 213.362 1.00 47.56 241 LEU B N 1
ATOM 4941 C CA . LEU B 1 213 ? -47.594 -30.454 214.415 1.00 49.45 241 LEU B CA 1
ATOM 4942 C C . LEU B 1 213 ? -47.726 -29.804 215.786 1.00 51.16 241 LEU B C 1
ATOM 4943 O O . LEU B 1 213 ? -48.133 -30.450 216.745 1.00 51.26 241 LEU B O 1
ATOM 4948 N N . LYS B 1 214 ? -47.394 -28.519 215.859 1.00 57.24 242 LYS B N 1
ATOM 4949 C CA . LYS B 1 214 ? -47.442 -27.753 217.106 1.00 61.16 242 LYS B CA 1
ATOM 4950 C C . LYS B 1 214 ? -48.861 -27.587 217.660 1.00 61.16 242 LYS B C 1
ATOM 4951 O O . LYS B 1 214 ? -49.063 -27.622 218.875 1.00 62.05 242 LYS B O 1
ATOM 4957 N N . ILE B 1 215 ? -49.835 -27.428 216.766 1.00 61.11 243 ILE B N 1
ATOM 4958 C CA . ILE B 1 215 ? -51.223 -27.150 217.154 1.00 60.87 243 ILE B CA 1
ATOM 4959 C C . ILE B 1 215 ? -52.059 -28.398 217.470 1.00 58.72 243 ILE B C 1
ATOM 4960 O O . ILE B 1 215 ? -53.043 -28.320 218.209 1.00 61.28 243 ILE B O 1
ATOM 4965 N N . LEU B 1 216 ? -51.653 -29.539 216.917 1.00 56.54 244 LEU B N 1
ATOM 4966 C CA . LEU B 1 216 ? -52.368 -30.811 217.068 1.00 51.81 244 LEU B CA 1
ATOM 4967 C C . LEU B 1 216 ? -52.158 -31.450 218.445 1.00 49.87 244 LEU B C 1
ATOM 4968 O O . LEU B 1 216 ? -51.077 -31.315 219.022 1.00 51.63 244 LEU B O 1
ATOM 4973 N N . PRO B 1 217 ? -53.197 -32.133 218.982 1.00 49.46 245 PRO B N 1
ATOM 4974 C CA . PRO B 1 217 ? -53.048 -32.889 220.234 1.00 47.44 245 PRO B CA 1
ATOM 4975 C C . PRO B 1 217 ? -52.124 -34.104 220.092 1.00 48.98 245 PRO B C 1
ATOM 4976 O O . PRO B 1 217 ? -52.094 -34.734 219.036 1.00 49.29 245 PRO B O 1
ATOM 4980 N N . ASP B 1 218 ? -51.379 -34.416 221.152 1.00 49.48 246 ASP B N 1
ATOM 4981 C CA . ASP B 1 218 ? -50.396 -35.503 221.131 1.00 50.74 246 ASP B CA 1
ATOM 4982 C C . ASP B 1 218 ? -51.037 -36.887 221.035 1.00 48.42 246 ASP B C 1
ATOM 4983 O O . ASP B 1 218 ? -50.481 -37.797 220.409 1.00 47.66 246 ASP B O 1
ATOM 4988 N N . GLN B 1 219 ? -52.206 -37.035 221.651 1.00 47.39 247 GLN B N 1
ATOM 4989 C CA . GLN B 1 219 ? -52.964 -38.283 221.587 1.00 46.97 247 GLN B CA 1
ATOM 4990 C C . GLN B 1 219 ? -54.026 -38.169 220.498 1.00 44.23 247 GLN B C 1
ATOM 4991 O O . GLN B 1 219 ? -54.694 -37.137 220.384 1.00 44.26 247 GLN B O 1
ATOM 4997 N N . PHE B 1 220 ? -54.170 -39.224 219.698 1.00 42.38 248 PHE B N 1
ATOM 4998 C CA . PHE B 1 220 ? -55.118 -39.219 218.585 1.00 40.79 248 PHE B CA 1
ATOM 4999 C C . PHE B 1 220 ? -56.574 -39.172 219.039 1.00 43.82 248 PHE B C 1
ATOM 5000 O O . PHE B 1 220 ? -57.015 -39.977 219.865 1.00 45.73 248 PHE B O 1
ATOM 5008 N N . SER B 1 221 ? -57.305 -38.225 218.462 1.00 44.84 249 SER B N 1
ATOM 5009 C CA . SER B 1 221 ? -58.713 -38.016 218.743 1.00 36.82 249 SER B CA 1
ATOM 5010 C C . SER B 1 221 ? -59.322 -37.264 217.571 1.00 37.18 249 SER B C 1
ATOM 5011 O O . SER B 1 221 ? -58.982 -36.104 217.343 1.00 35.93 249 SER B O 1
ATOM 5014 N N . TYR B 1 222 ? -60.217 -37.926 216.835 1.00 36.98 250 TYR B N 1
ATOM 5015 C CA . TYR B 1 222 ? -60.891 -37.318 215.680 1.00 38.53 250 TYR B CA 1
ATOM 5016 C C . TYR B 1 222 ? -61.628 -36.023 216.017 1.00 39.10 250 TYR B C 1
ATOM 5017 O O . TYR B 1 222 ? -61.582 -35.067 215.242 1.00 39.67 250 TYR B O 1
ATOM 5026 N N . GLN B 1 223 ? -62.285 -35.999 217.177 1.00 41.26 251 GLN B N 1
ATOM 5027 C CA . GLN B 1 223 ? -63.014 -34.819 217.643 1.00 38.36 251 GLN B CA 1
ATOM 5028 C C . GLN B 1 223 ? -62.084 -33.660 218.008 1.00 33.69 251 GLN B C 1
ATOM 5029 O O . GLN B 1 223 ? -62.381 -32.510 217.691 1.00 34.06 251 GLN B O 1
ATOM 5035 N N . ALA B 1 224 ? -60.968 -33.971 218.670 1.00 36.58 252 ALA B N 1
ATOM 5036 C CA . ALA B 1 224 ? -59.985 -32.958 219.072 1.00 37.53 252 ALA B CA 1
ATOM 5037 C C . ALA B 1 224 ? -59.290 -32.324 217.876 1.00 37.15 252 ALA B C 1
ATOM 5038 O O . ALA B 1 224 ? -59.011 -31.126 217.890 1.00 36.11 252 ALA B O 1
ATOM 5040 N N . ILE B 1 225 ? -59.017 -33.136 216.853 1.00 38.46 253 ILE B N 1
ATOM 5041 C CA . ILE B 1 225 ? -58.466 -32.649 215.587 1.00 37.96 253 ILE B CA 1
ATOM 5042 C C . ILE B 1 225 ? -59.514 -31.799 214.864 1.00 38.36 253 ILE B C 1
ATOM 5043 O O . ILE B 1 225 ? -59.203 -30.709 214.388 1.00 41.18 253 ILE B O 1
ATOM 5048 N N . GLU B 1 226 ? -60.756 -32.285 214.826 1.00 43.54 254 GLU B N 1
ATOM 5049 C CA . GLU B 1 226 ? -61.874 -31.549 214.224 1.00 43.60 254 GLU B CA 1
ATOM 5050 C C . GLU B 1 226 ? -62.060 -30.160 214.831 1.00 42.24 254 GLU B C 1
ATOM 5051 O O . GLU B 1 226 ? -62.253 -29.201 214.095 1.00 39.50 254 GLU B O 1
ATOM 5057 N N . ASP B 1 227 ? -61.973 -30.063 216.160 1.00 43.82 255 ASP B N 1
ATOM 5058 C CA . ASP B 1 227 ? -62.056 -28.781 216.880 1.00 45.48 255 ASP B CA 1
ATOM 5059 C C . ASP B 1 227 ? -60.948 -27.793 216.504 1.00 47.10 255 ASP B C 1
ATOM 5060 O O . ASP B 1 227 ? -61.209 -26.599 216.334 1.00 52.21 255 ASP B O 1
ATOM 5065 N N . VAL B 1 228 ? -59.722 -28.300 216.375 1.00 46.49 256 VAL B N 1
ATOM 5066 C CA . VAL B 1 228 ? -58.554 -27.493 215.994 1.00 48.22 256 VAL B CA 1
ATOM 5067 C C . VAL B 1 228 ? -58.663 -26.994 214.545 1.00 45.95 256 VAL B C 1
ATOM 5068 O O . VAL B 1 228 ? -58.453 -25.809 214.263 1.00 47.63 256 VAL B O 1
ATOM 5072 N N . VAL B 1 229 ? -59.026 -27.905 213.650 1.00 43.93 257 VAL B N 1
ATOM 5073 C CA . VAL B 1 229 ? -59.055 -27.649 212.210 1.00 43.95 257 VAL B CA 1
ATOM 5074 C C . VAL B 1 229 ? -60.244 -26.763 211.788 1.00 46.06 257 VAL B C 1
ATOM 5075 O O . VAL B 1 229 ? -60.097 -25.897 210.920 1.00 47.71 257 VAL B O 1
ATOM 5079 N N . LYS B 1 230 ? -61.402 -26.967 212.422 1.00 52.21 258 LYS B N 1
ATOM 5080 C CA . LYS B 1 230 ? -62.620 -26.181 212.149 1.00 54.30 258 LYS B CA 1
ATOM 5081 C C . LYS B 1 230 ? -62.453 -24.697 212.484 1.00 49.95 258 LYS B C 1
ATOM 5082 O O . LYS B 1 230 ? -62.984 -23.839 211.778 1.00 50.01 258 LYS B O 1
ATOM 5088 N N . ALA B 1 231 ? -61.710 -24.414 213.553 1.00 50.21 259 ALA B N 1
ATOM 5089 C CA . ALA B 1 231 ? -61.397 -23.046 213.971 1.00 48.80 259 ALA B CA 1
ATOM 5090 C C . ALA B 1 231 ? -60.458 -22.348 212.986 1.00 48.96 259 ALA B C 1
ATOM 5091 O O . ALA B 1 231 ? -60.601 -21.153 212.723 1.00 51.85 259 ALA B O 1
ATOM 5093 N N . ASP B 1 232 ? -59.500 -23.106 212.457 1.00 48.11 260 ASP B N 1
ATOM 5094 C CA . ASP B 1 232 ? -58.593 -22.634 211.415 1.00 49.53 260 ASP B CA 1
ATOM 5095 C C . ASP B 1 232 ? -59.363 -22.369 210.126 1.00 49.31 260 ASP B C 1
ATOM 5096 O O . ASP B 1 232 ? -59.088 -21.399 209.420 1.00 54.00 260 ASP B O 1
ATOM 5101 N N . ALA B 1 233 ? -60.332 -23.236 209.840 1.00 46.62 261 ALA B N 1
ATOM 5102 C CA . ALA B 1 233 ? -61.188 -23.113 208.664 1.00 43.66 261 ALA B CA 1
ATOM 5103 C C . ALA B 1 233 ? -62.094 -21.883 208.745 1.00 50.01 261 ALA B C 1
ATOM 5104 O O . ALA B 1 233 ? -62.210 -21.141 207.769 1.00 52.29 261 ALA B O 1
ATOM 5106 N N . GLU B 1 234 ? -62.712 -21.677 209.913 1.00 54.31 262 GLU B N 1
ATOM 5107 C CA . GLU B 1 234 ? -63.582 -20.520 210.188 1.00 57.55 262 GLU B CA 1
ATOM 5108 C C . GLU B 1 234 ? -62.865 -19.185 210.011 1.00 55.69 262 GLU B C 1
ATOM 5109 O O . GLU B 1 234 ? -63.425 -18.246 209.444 1.00 57.05 262 GLU B O 1
ATOM 5115 N N . LYS B 1 235 ? -61.626 -19.125 210.499 1.00 56.55 263 LYS B N 1
ATOM 5116 C CA . LYS B 1 235 ? -60.757 -17.960 210.378 1.00 56.81 263 LYS B CA 1
ATOM 5117 C C . LYS B 1 235 ? -60.385 -17.683 208.918 1.00 59.12 263 LYS B C 1
ATOM 5118 O O . LYS B 1 235 ? -60.328 -16.526 208.493 1.00 63.27 263 LYS B O 1
ATOM 5124 N N . ASN B 1 236 ? -60.152 -18.751 208.156 1.00 61.08 264 ASN B N 1
ATOM 5125 C CA . ASN B 1 236 ? -59.634 -18.636 206.792 1.00 57.65 264 ASN B CA 1
ATOM 5126 C C . ASN B 1 236 ? -60.668 -18.715 205.665 1.00 58.95 264 ASN B C 1
ATOM 5127 O O . ASN B 1 236 ? -60.299 -18.712 204.490 1.00 55.62 264 ASN B O 1
ATOM 5132 N N . THR B 1 237 ? -61.950 -18.798 206.025 1.00 60.69 265 THR B N 1
ATOM 5133 C CA . THR B 1 237 ? -63.047 -18.713 205.049 1.00 62.17 265 THR B CA 1
ATOM 5134 C C . THR B 1 237 ? -63.957 -17.520 205.348 1.00 64.06 265 THR B C 1
ATOM 5135 O O . THR B 1 237 ? -65.141 -17.527 205.000 1.00 67.42 265 THR B O 1
ATOM 5139 N N . SER B 1 238 ? -63.389 -16.496 205.981 1.00 65.81 266 SER B N 1
ATOM 5140 C CA . SER B 1 238 ? -64.165 -15.393 206.553 1.00 65.56 266 SER B CA 1
ATOM 5141 C C . SER B 1 238 ? -64.733 -14.411 205.527 1.00 66.79 266 SER B C 1
ATOM 5142 O O . SER B 1 238 ? -65.815 -13.861 205.734 1.00 65.38 266 SER B O 1
ATOM 5145 N N . ASN B 1 239 ? -64.014 -14.209 204.424 1.00 68.90 267 ASN B N 1
ATOM 5146 C CA . ASN B 1 239 ? -64.356 -13.156 203.462 1.00 70.53 267 ASN B CA 1
ATOM 5147 C C . ASN B 1 239 ? -65.434 -13.500 202.414 1.00 72.61 267 ASN B C 1
ATOM 5148 O O . ASN B 1 239 ? -65.830 -12.639 201.621 1.00 76.43 267 ASN B O 1
ATOM 5153 N N . ASN B 1 240 ? -65.898 -14.751 202.416 1.00 70.55 268 ASN B N 1
ATOM 5154 C CA . ASN B 1 240 ? -66.981 -15.189 201.525 1.00 67.99 268 ASN B CA 1
ATOM 5155 C C . ASN B 1 240 ? -68.009 -16.081 202.225 1.00 70.27 268 ASN B C 1
ATOM 5156 O O . ASN B 1 240 ? -67.844 -16.427 203.397 1.00 69.75 268 ASN B O 1
ATOM 5161 N N . GLU B 1 241 ? -69.063 -16.453 201.501 1.00 74.92 269 GLU B N 1
ATOM 5162 C CA . GLU B 1 241 ? -70.155 -17.248 202.074 1.00 77.37 269 GLU B CA 1
ATOM 5163 C C . GLU B 1 241 ? -70.315 -18.637 201.444 1.00 75.86 269 GLU B C 1
ATOM 5164 O O . GLU B 1 241 ? -71.202 -19.403 201.837 1.00 77.82 269 GLU B O 1
ATOM 5170 N N . MET B 1 242 ? -69.458 -18.959 200.476 1.00 73.23 270 MET B N 1
ATOM 5171 C CA . MET B 1 242 ? -69.439 -20.302 199.879 1.00 67.09 270 MET B CA 1
ATOM 5172 C C . MET B 1 242 ? -68.352 -21.223 200.454 1.00 64.12 270 MET B C 1
ATOM 5173 O O . MET B 1 242 ? -68.055 -22.274 199.885 1.00 61.95 270 MET B O 1
ATOM 5178 N N . GLY B 1 243 ? -67.778 -20.818 201.586 1.00 62.64 271 GLY B N 1
ATOM 5179 C CA . GLY B 1 243 ? -66.851 -21.655 202.355 1.00 60.90 271 GLY B CA 1
ATOM 5180 C C . GLY B 1 243 ? -65.480 -21.913 201.751 1.00 58.05 271 GLY B C 1
ATOM 5181 O O . GLY B 1 243 ? -64.842 -22.916 202.072 1.00 60.28 271 GLY B O 1
ATOM 5182 N N . MET B 1 244 ? -65.027 -21.011 200.883 1.00 54.22 272 MET B N 1
ATOM 5183 C CA . MET B 1 244 ? -63.725 -21.143 200.230 1.00 52.03 272 MET B CA 1
ATOM 5184 C C . MET B 1 244 ? -62.652 -20.385 200.988 1.00 54.49 272 MET B C 1
ATOM 5185 O O . MET B 1 244 ? -62.948 -19.419 201.694 1.00 58.02 272 MET B O 1
ATOM 5190 N N . GLU B 1 245 ? -61.407 -20.827 200.826 1.00 53.78 273 GLU B N 1
ATOM 5191 C CA . GLU B 1 245 ? -60.250 -20.185 201.445 1.00 56.77 273 GLU B CA 1
ATOM 5192 C C . GLU B 1 245 ? -60.060 -18.767 200.892 1.00 58.14 273 GLU B C 1
ATOM 5193 O O . GLU B 1 245 ? -60.225 -18.542 199.689 1.00 55.38 273 GLU B O 1
ATOM 5199 N N . ASN B 1 246 ? -59.733 -17.831 201.788 1.00 59.27 274 ASN B N 1
ATOM 5200 C CA . ASN B 1 246 ? -59.639 -16.393 201.485 1.00 58.50 274 ASN B CA 1
ATOM 5201 C C . ASN B 1 246 ? -58.754 -16.033 200.291 1.00 59.60 274 ASN B C 1
ATOM 5202 O O . ASN B 1 246 ? -59.129 -15.193 199.472 1.00 58.00 274 ASN B O 1
ATOM 5207 N N . TYR B 1 247 ? -57.588 -16.674 200.208 1.00 66.64 275 TYR B N 1
ATOM 5208 C CA . TYR B 1 247 ? -56.623 -16.446 199.128 1.00 69.36 275 TYR B CA 1
ATOM 5209 C C . TYR B 1 247 ? -57.115 -16.944 197.771 1.00 69.76 275 TYR B C 1
ATOM 5210 O O . TYR B 1 247 ? -56.917 -16.274 196.753 1.00 69.80 275 TYR B O 1
ATOM 5219 N N . PHE B 1 248 ? -57.744 -18.121 197.766 1.00 66.98 276 PHE B N 1
ATOM 5220 C CA . PHE B 1 248 ? -58.323 -18.701 196.555 1.00 62.83 276 PHE B CA 1
ATOM 5221 C C . PHE B 1 248 ? -59.463 -17.837 196.023 1.00 64.07 276 PHE B C 1
ATOM 5222 O O . PHE B 1 248 ? -59.532 -17.572 194.823 1.00 67.37 276 PHE B O 1
ATOM 5230 N N . TYR B 1 249 ? -60.351 -17.420 196.925 1.00 66.80 277 TYR B N 1
ATOM 5231 C CA . TYR B 1 249 ? -61.538 -16.646 196.568 1.00 69.80 277 TYR B CA 1
ATOM 5232 C C . TYR B 1 249 ? -61.182 -15.298 195.945 1.00 71.68 277 TYR B C 1
ATOM 5233 O O . TYR B 1 249 ? -61.811 -14.883 194.973 1.00 72.95 277 TYR B O 1
ATOM 5242 N N . ASN B 1 250 ? -60.172 -14.633 196.506 1.00 73.90 278 ASN B N 1
ATOM 5243 C CA . ASN B 1 250 ? -59.700 -13.343 196.004 1.00 74.25 278 ASN B CA 1
ATOM 5244 C C . ASN B 1 250 ? -59.058 -13.442 194.622 1.00 76.26 278 ASN B C 1
ATOM 5245 O O . ASN B 1 250 ? -59.357 -12.639 193.734 1.00 77.81 278 ASN B O 1
ATOM 5250 N N . GLU B 1 251 ? -58.196 -14.441 194.444 1.00 78.90 279 GLU B N 1
ATOM 5251 C CA . GLU B 1 251 ? -57.433 -14.605 193.205 1.00 82.37 279 GLU B CA 1
ATOM 5252 C C . GLU B 1 251 ? -58.230 -15.204 192.041 1.00 81.61 279 GLU B C 1
ATOM 5253 O O . GLU B 1 251 ? -57.995 -14.846 190.885 1.00 82.00 279 GLU B O 1
ATOM 5259 N N . GLN B 1 252 ? -59.164 -16.105 192.346 1.00 81.74 280 GLN B N 1
ATOM 5260 C CA . GLN B 1 252 ? -59.962 -16.778 191.313 1.00 81.59 280 GLN B CA 1
ATOM 5261 C C . GLN B 1 252 ? -61.379 -16.228 191.134 1.00 81.81 280 GLN B C 1
ATOM 5262 O O . GLN B 1 252 ? -61.789 -15.927 190.011 1.00 85.28 280 GLN B O 1
ATOM 5268 N N . ILE B 1 253 ? -62.121 -16.101 192.231 1.00 79.87 281 ILE B N 1
ATOM 5269 C CA . ILE B 1 253 ? -63.567 -15.856 192.155 1.00 81.66 281 ILE B CA 1
ATOM 5270 C C . ILE B 1 253 ? -63.968 -14.372 192.200 1.00 84.23 281 ILE B C 1
ATOM 5271 O O . ILE B 1 253 ? -64.815 -13.936 191.413 1.00 83.79 281 ILE B O 1
ATOM 5276 N N . LYS B 1 254 ? -63.344 -13.609 193.100 1.00 88.09 282 LYS B N 1
ATOM 5277 C CA . LYS B 1 254 ? -63.768 -12.236 193.421 1.00 89.55 282 LYS B CA 1
ATOM 5278 C C . LYS B 1 254 ? -63.654 -11.232 192.267 1.00 90.74 282 LYS B C 1
ATOM 5279 O O . LYS B 1 254 ? -64.549 -10.405 192.081 1.00 90.52 282 LYS B O 1
ATOM 5285 N N . LYS B 1 255 ? -62.562 -11.296 191.506 1.00 90.46 283 LYS B N 1
ATOM 5286 C CA . LYS B 1 255 ? -62.419 -10.439 190.325 1.00 91.97 283 LYS B CA 1
ATOM 5287 C C . LYS B 1 255 ? -63.295 -10.947 189.174 1.00 91.58 283 LYS B C 1
ATOM 5288 O O . LYS B 1 255 ? -62.925 -11.880 188.454 1.00 91.69 283 LYS B O 1
ATOM 5294 N N . ASP B 1 256 ? -64.454 -10.328 189.028 1.00 90.05 284 ASP B N 1
ATOM 5295 C CA . ASP B 1 256 ? -65.552 -10.893 188.281 1.00 87.42 284 ASP B CA 1
ATOM 5296 C C . ASP B 1 256 ? -66.098 -12.201 188.797 1.00 82.88 284 ASP B C 1
ATOM 5297 O O . ASP B 1 256 ? -65.566 -13.236 188.523 1.00 77.62 284 ASP B O 1
ATOM 5302 N N . LEU B 1 257 ? -67.187 -12.115 189.531 1.00 81.05 285 LEU B N 1
ATOM 5303 C CA . LEU B 1 257 ? -68.127 -13.189 189.640 1.00 81.21 285 LEU B CA 1
ATOM 5304 C C . LEU B 1 257 ? -69.252 -13.002 188.680 1.00 84.14 285 LEU B C 1
ATOM 5305 O O . LEU B 1 257 ? -69.795 -13.960 188.175 1.00 86.22 285 LEU B O 1
ATOM 5310 N N . LYS B 1 258 ? -69.639 -11.764 188.457 1.00 84.60 286 LYS B N 1
ATOM 5311 C CA . LYS B 1 258 ? -70.672 -11.488 187.486 1.00 85.13 286 LYS B CA 1
ATOM 5312 C C . LYS B 1 258 ? -70.574 -12.508 186.375 1.00 83.18 286 LYS B C 1
ATOM 5313 O O . LYS B 1 258 ? -71.534 -13.171 186.038 1.00 81.36 286 LYS B O 1
ATOM 5319 N N . LYS B 1 259 ? -69.388 -12.627 185.808 1.00 82.14 287 LYS B N 1
ATOM 5320 C CA . LYS B 1 259 ? -69.154 -13.582 184.742 1.00 80.85 287 LYS B CA 1
ATOM 5321 C C . LYS B 1 259 ? -69.411 -15.013 185.162 1.00 76.46 287 LYS B C 1
ATOM 5322 O O . LYS B 1 259 ? -69.950 -15.784 184.405 1.00 73.02 287 LYS B O 1
ATOM 5328 N N . LEU B 1 260 ? -69.012 -15.358 186.377 1.00 74.10 288 LEU B N 1
ATOM 5329 C CA . LEU B 1 260 ? -68.909 -16.747 186.775 1.00 70.63 288 LEU B CA 1
ATOM 5330 C C . LEU B 1 260 ? -70.269 -17.327 186.991 1.00 69.77 288 LEU B C 1
ATOM 5331 O O . LEU B 1 260 ? -70.430 -18.516 186.986 1.00 72.62 288 LEU B O 1
ATOM 5336 N N . LYS B 1 261 ? -71.261 -16.486 187.139 1.00 66.67 289 LYS B N 1
ATOM 5337 C CA . LYS B 1 261 ? -72.618 -16.973 187.387 1.00 68.75 289 LYS B CA 1
ATOM 5338 C C . LYS B 1 261 ? -73.190 -17.652 186.144 1.00 65.91 289 LYS B C 1
ATOM 5339 O O . LYS B 1 261 ? -73.109 -17.107 185.039 1.00 66.44 289 LYS B O 1
ATOM 5345 N N . ASP B 1 262 ? -73.740 -18.851 186.349 1.00 64.05 290 ASP B N 1
ATOM 5346 C CA . ASP B 1 262 ? -74.377 -19.676 185.307 1.00 66.10 290 ASP B CA 1
ATOM 5347 C C . ASP B 1 262 ? -73.473 -20.051 184.115 1.00 64.90 290 ASP B C 1
ATOM 5348 O O . ASP B 1 262 ? -73.967 -20.379 183.030 1.00 65.06 290 ASP B O 1
ATOM 5353 N N . SER B 1 263 ? -72.158 -20.012 184.348 1.00 63.56 291 SER B N 1
ATOM 5354 C CA A SER B 1 263 ? -71.155 -20.295 183.320 0.50 63.88 291 SER B CA 1
ATOM 5355 C CA B SER B 1 263 ? -71.162 -20.290 183.316 0.50 61.86 291 SER B CA 1
ATOM 5356 C C . SER B 1 263 ? -71.063 -21.779 182.999 1.00 62.86 291 SER B C 1
ATOM 5357 O O . SER B 1 263 ? -70.792 -22.161 181.858 1.00 62.36 291 SER B O 1
ATOM 5362 N N . GLN B 1 264 ? -71.287 -22.606 184.016 1.00 60.05 292 GLN B N 1
ATOM 5363 C CA . GLN B 1 264 ? -71.157 -24.053 183.893 1.00 58.57 292 GLN B CA 1
ATOM 5364 C C . GLN B 1 264 ? -72.506 -24.750 183.706 1.00 60.34 292 GLN B C 1
ATOM 5365 O O . GLN B 1 264 ? -72.692 -25.885 184.154 1.00 63.07 292 GLN B O 1
ATOM 5371 N N . LYS B 1 265 ? -73.434 -24.067 183.036 1.00 60.54 293 LYS B N 1
ATOM 5372 C CA . LYS B 1 265 ? -74.768 -24.609 182.757 1.00 61.46 293 LYS B CA 1
ATOM 5373 C C . LYS B 1 265 ? -74.738 -25.728 181.718 1.00 59.23 293 LYS B C 1
ATOM 5374 O O . LYS B 1 265 ? -75.417 -26.744 181.877 1.00 56.57 293 LYS B O 1
ATOM 5380 N N . SER B 1 266 ? -73.940 -25.533 180.668 1.00 56.58 294 SER B N 1
ATOM 5381 C CA . SER B 1 266 ? -73.823 -26.495 179.573 1.00 58.56 294 SER B CA 1
ATOM 5382 C C . SER B 1 266 ? -72.640 -27.454 179.755 1.00 54.63 294 SER B C 1
ATOM 5383 O O . SER B 1 266 ? -72.368 -28.287 178.887 1.00 52.78 294 SER B O 1
ATOM 5386 N N . PHE B 1 267 ? -71.952 -27.326 180.889 1.00 54.02 295 PHE B N 1
ATOM 5387 C CA . PHE B 1 267 ? -70.810 -28.173 181.250 1.00 51.01 295 PHE B CA 1
ATOM 5388 C C . PHE B 1 267 ? -71.230 -29.627 181.464 1.00 49.66 295 PHE B C 1
ATOM 5389 O O . PHE B 1 267 ? -72.173 -29.904 182.209 1.00 53.77 295 PHE B O 1
ATOM 5397 N N . THR B 1 268 ? -70.537 -30.550 180.799 1.00 45.45 296 THR B N 1
ATOM 5398 C CA . THR B 1 268 ? -70.792 -31.980 180.984 1.00 44.51 296 THR B CA 1
ATOM 5399 C C . THR B 1 268 ? -69.498 -32.793 181.069 1.00 43.46 296 THR B C 1
ATOM 5400 O O . THR B 1 268 ? -68.513 -32.497 180.385 1.00 39.12 296 THR B O 1
ATOM 5404 N N . TYR B 1 269 ? -69.509 -33.804 181.932 1.00 38.49 297 TYR B N 1
ATOM 5405 C CA . TYR B 1 269 ? -68.339 -34.649 182.140 1.00 38.57 297 TYR B CA 1
ATOM 5406 C C . TYR B 1 269 ? -68.597 -36.112 181.775 1.00 38.95 297 TYR B C 1
ATOM 5407 O O . TYR B 1 269 ? -67.836 -37.004 182.165 1.00 43.62 297 TYR B O 1
ATOM 5416 N N . LEU B 1 270 ? -69.665 -36.349 181.020 1.00 38.25 298 LEU B N 1
ATOM 5417 C CA . LEU B 1 270 ? -70.043 -37.699 180.611 1.00 41.71 298 LEU B CA 1
ATOM 5418 C C . LEU B 1 270 ? -69.276 -38.171 179.380 1.00 39.44 298 LEU B C 1
ATOM 5419 O O . LEU B 1 270 ? -69.059 -39.369 179.203 1.00 43.38 298 LEU B O 1
ATOM 5424 N N . LYS B 1 271 ? -68.875 -37.228 178.534 1.00 35.43 299 LYS B N 1
ATOM 5425 C CA . LYS B 1 271 ? -68.079 -37.542 177.350 1.00 40.26 299 LYS B CA 1
ATOM 5426 C C . LYS B 1 271 ? -66.651 -37.039 177.533 1.00 38.76 299 LYS B C 1
ATOM 5427 O O . LYS B 1 271 ? -66.443 -35.846 177.766 1.00 42.90 299 LYS B O 1
ATOM 5433 N N . SER B 1 272 ? -65.681 -37.952 177.434 1.00 35.77 300 SER B N 1
ATOM 5434 C CA . SER B 1 272 ? -64.268 -37.630 177.652 1.00 34.30 300 SER B CA 1
ATOM 5435 C C . SER B 1 272 ? -63.280 -38.711 177.224 1.00 31.47 300 SER B C 1
ATOM 5436 O O . SER B 1 272 ? -63.491 -39.886 177.517 1.00 32.41 300 SER B O 1
ATOM 5439 N N . PRO B 1 273 ? -62.168 -38.310 176.571 1.00 29.29 301 PRO B N 1
ATOM 5440 C CA . PRO B 1 273 ? -61.018 -39.206 176.382 1.00 30.80 301 PRO B CA 1
ATOM 5441 C C . PRO B 1 273 ? -60.343 -39.634 177.695 1.00 24.37 301 PRO B C 1
ATOM 5442 O O . PRO B 1 273 ? -59.551 -40.573 177.691 1.00 31.07 301 PRO B O 1
ATOM 5446 N N . GLU B 1 274 ? -60.663 -38.954 178.796 1.00 31.77 302 GLU B N 1
ATOM 5447 C CA . GLU B 1 274 ? -60.103 -39.261 180.121 1.00 24.13 302 GLU B CA 1
ATOM 5448 C C . GLU B 1 274 ? -60.528 -40.642 180.641 1.00 24.66 302 GLU B C 1
ATOM 5449 O O . GLU B 1 274 ? -59.782 -41.278 181.394 1.00 32.62 302 GLU B O 1
ATOM 5455 N N . TYR B 1 275 ? -61.708 -41.107 180.224 1.00 20.88 303 TYR B N 1
ATOM 5456 C CA . TYR B 1 275 ? -62.167 -42.471 180.527 1.00 17.33 303 TYR B CA 1
ATOM 5457 C C . TYR B 1 275 ? -61.227 -43.536 179.957 1.00 24.19 303 TYR B C 1
ATOM 5458 O O . TYR B 1 275 ? -60.959 -44.543 180.614 1.00 24.12 303 TYR B O 1
ATOM 5467 N N . ASN B 1 276 ? -60.731 -43.308 178.737 1.00 26.52 304 ASN B N 1
ATOM 5468 C CA . ASN B 1 276 ? -59.755 -44.212 178.122 1.00 27.79 304 ASN B CA 1
ATOM 5469 C C . ASN B 1 276 ? -58.362 -44.065 178.740 1.00 24.46 304 ASN B C 1
ATOM 5470 O O . ASN B 1 276 ? -57.618 -45.038 178.822 1.00 27.14 304 ASN B O 1
ATOM 5475 N N . ASP B 1 277 ? -58.022 -42.843 179.155 1.00 26.13 305 ASP B N 1
ATOM 5476 C CA . ASP B 1 277 ? -56.780 -42.547 179.876 1.00 25.85 305 ASP B CA 1
ATOM 5477 C C . ASP B 1 277 ? -56.728 -43.231 181.235 1.00 29.14 305 ASP B C 1
ATOM 5478 O O . ASP B 1 277 ? -55.672 -43.697 181.658 1.00 35.05 305 ASP B O 1
ATOM 5483 N N . LEU B 1 278 ? -57.875 -43.272 181.911 1.00 33.96 306 LEU B N 1
ATOM 5484 C CA . LEU B 1 278 ? -58.041 -43.993 183.181 1.00 29.69 306 LEU B CA 1
ATOM 5485 C C . LEU B 1 278 ? -57.807 -45.491 183.009 1.00 28.43 306 LEU B C 1
ATOM 5486 O O . LEU B 1 278 ? -57.221 -46.132 183.880 1.00 34.86 306 LEU B O 1
ATOM 5491 N N . GLN B 1 279 ? -58.244 -46.029 181.871 1.00 27.78 307 GLN B N 1
ATOM 5492 C CA . GLN B 1 279 ? -58.115 -47.451 181.581 1.00 29.48 307 GLN B CA 1
ATOM 5493 C C . GLN B 1 279 ? -56.668 -47.936 181.492 1.00 29.43 307 GLN B C 1
ATOM 5494 O O . GLN B 1 279 ? -56.386 -49.084 181.836 1.00 31.31 307 GLN B O 1
ATOM 5500 N N . LEU B 1 280 ? -55.769 -47.053 181.045 1.00 31.55 308 LEU B N 1
ATOM 5501 C CA . LEU B 1 280 ? -54.320 -47.298 181.050 1.00 20.56 308 LEU B CA 1
ATOM 5502 C C . LEU B 1 280 ? -53.796 -47.599 182.443 1.00 22.87 308 LEU B C 1
ATOM 5503 O O . LEU B 1 280 ? -53.050 -48.564 182.643 1.00 23.49 308 LEU B O 1
ATOM 5508 N N . VAL B 1 281 ? -54.187 -46.746 183.389 1.00 24.28 309 VAL B N 1
ATOM 5509 C CA . VAL B 1 281 ? -53.791 -46.861 184.790 1.00 14.70 309 VAL B CA 1
ATOM 5510 C C . VAL B 1 281 ? -54.334 -48.165 185.366 1.00 19.96 309 VAL B C 1
ATOM 5511 O O . VAL B 1 281 ? -53.588 -48.932 185.975 1.00 27.40 309 VAL B O 1
ATOM 5515 N N . LEU B 1 282 ? -55.622 -48.421 185.123 1.00 18.98 310 LEU B N 1
ATOM 5516 C CA . LEU B 1 282 ? -56.294 -49.633 185.594 1.00 27.30 310 LEU B CA 1
ATOM 5517 C C . LEU B 1 282 ? -55.639 -50.907 185.065 1.00 33.08 310 LEU B C 1
ATOM 5518 O O . LEU B 1 282 ? -55.484 -51.878 185.811 1.00 37.70 310 LEU B O 1
ATOM 5523 N N . THR B 1 283 ? -55.248 -50.886 183.788 1.00 24.18 311 THR B N 1
ATOM 5524 C CA . THR B 1 283 ? -54.473 -51.972 183.183 1.00 23.89 311 THR B CA 1
ATOM 5525 C C . THR B 1 283 ? -53.112 -52.165 183.876 1.00 28.66 311 THR B C 1
ATOM 5526 O O . THR B 1 283 ? -52.697 -53.300 184.106 1.00 36.40 311 THR B O 1
ATOM 5530 N N . GLN B 1 284 ? -52.432 -51.066 184.212 1.00 21.07 312 GLN B N 1
ATOM 5531 C CA . GLN B 1 284 ? -51.158 -51.147 184.929 1.00 23.22 312 GLN B CA 1
ATOM 5532 C C . GLN B 1 284 ? -51.349 -51.684 186.347 1.00 20.11 312 GLN B C 1
ATOM 5533 O O . GLN B 1 284 ? -50.570 -52.521 186.800 1.00 28.77 312 GLN B O 1
ATOM 5539 N N . PHE B 1 285 ? -52.395 -51.210 187.026 1.00 23.36 313 PHE B N 1
ATOM 5540 C CA . PHE B 1 285 ? -52.769 -51.703 188.362 1.00 29.64 313 PHE B CA 1
ATOM 5541 C C . PHE B 1 285 ? -53.002 -53.219 188.394 1.00 28.47 313 PHE B C 1
ATOM 5542 O O . PHE B 1 285 ? -52.621 -53.885 189.354 1.00 32.23 313 PHE B O 1
ATOM 5550 N N . SER B 1 286 ? -53.612 -53.748 187.336 1.00 34.42 314 SER B N 1
ATOM 5551 C CA . SER B 1 286 ? -53.817 -55.187 187.183 1.00 38.22 314 SER B CA 1
ATOM 5552 C C . SER B 1 286 ? -52.499 -55.940 186.957 1.00 43.43 314 SER B C 1
ATOM 5553 O O . SER B 1 286 ? -52.223 -56.930 187.641 1.00 47.72 314 SER B O 1
ATOM 5556 N N . LYS B 1 287 ? -51.699 -55.454 186.006 1.00 40.19 315 LYS B N 1
ATOM 5557 C CA . LYS B 1 287 ? -50.392 -56.025 185.672 1.00 33.14 315 LYS B CA 1
ATOM 5558 C C . LYS B 1 287 ? -49.431 -56.052 186.860 1.00 32.39 315 LYS B C 1
ATOM 5559 O O . LYS B 1 287 ? -48.749 -57.051 187.090 1.00 32.54 315 LYS B O 1
ATOM 5565 N N . SER B 1 288 ? -49.376 -54.947 187.603 1.00 31.51 316 SER B N 1
ATOM 5566 C CA . SER B 1 288 ? -48.482 -54.821 188.758 1.00 33.87 316 SER B CA 1
ATOM 5567 C C . SER B 1 288 ? -49.093 -55.366 190.050 1.00 36.43 316 SER B C 1
ATOM 5568 O O . SER B 1 288 ? -48.437 -55.366 191.098 1.00 38.01 316 SER B O 1
ATOM 5571 N N . LYS B 1 289 ? -50.343 -55.829 189.958 1.00 40.35 317 LYS B N 1
ATOM 5572 C CA . LYS B 1 289 ? -51.114 -56.360 191.092 1.00 42.40 317 LYS B CA 1
ATOM 5573 C C . LYS B 1 289 ? -51.201 -55.371 192.254 1.00 38.78 317 LYS B C 1
ATOM 5574 O O . LYS B 1 289 ? -51.014 -55.751 193.409 1.00 31.48 317 LYS B O 1
ATOM 5580 N N . VAL B 1 290 ? -51.459 -54.101 191.956 1.00 37.63 318 VAL B N 1
ATOM 5581 C CA . VAL B 1 290 ? -51.597 -53.134 193.040 1.00 37.94 318 VAL B CA 1
ATOM 5582 C C . VAL B 1 290 ? -53.037 -53.133 193.562 1.00 37.00 318 VAL B C 1
ATOM 5583 O O . VAL B 1 290 ? -53.980 -53.449 192.824 1.00 37.47 318 VAL B O 1
ATOM 5587 N N . ASN B 1 291 ? -53.182 -52.827 194.848 1.00 38.19 319 ASN B N 1
ATOM 5588 C CA . ASN B 1 291 ? -54.482 -52.706 195.486 1.00 37.50 319 ASN B CA 1
ATOM 5589 C C . ASN B 1 291 ? -54.788 -51.230 195.767 1.00 32.38 319 ASN B C 1
ATOM 5590 O O . ASN B 1 291 ? -54.392 -50.700 196.804 1.00 37.34 319 ASN B O 1
ATOM 5595 N N . PRO B 1 292 ? -55.489 -50.559 194.833 1.00 29.19 320 PRO B N 1
ATOM 5596 C CA . PRO B 1 292 ? -55.778 -49.138 194.984 1.00 31.05 320 PRO B CA 1
ATOM 5597 C C . PRO B 1 292 ? -57.050 -48.830 195.770 1.00 32.38 320 PRO B C 1
ATOM 5598 O O . PRO B 1 292 ? -58.033 -49.571 195.692 1.00 34.87 320 PRO B O 1
ATOM 5602 N N . ILE B 1 293 ? -57.025 -47.738 196.525 1.00 31.92 321 ILE B N 1
ATOM 5603 C CA . ILE B 1 293 ? -58.266 -47.144 197.003 1.00 31.59 321 ILE B CA 1
ATOM 5604 C C . ILE B 1 293 ? -58.531 -45.875 196.188 1.00 30.79 321 ILE B C 1
ATOM 5605 O O . ILE B 1 293 ? -57.648 -45.029 196.025 1.00 28.24 321 ILE B O 1
ATOM 5610 N N . PHE B 1 294 ? -59.738 -45.772 195.642 1.00 34.84 322 PHE B N 1
ATOM 5611 C CA . PHE B 1 294 ? -60.097 -44.642 194.801 1.00 34.79 322 PHE B CA 1
ATOM 5612 C C . PHE B 1 294 ? -60.856 -43.568 195.555 1.00 38.46 322 PHE B C 1
ATOM 5613 O O . PHE B 1 294 ? -61.760 -43.862 196.335 1.00 40.06 322 PHE B O 1
ATOM 5621 N N . ILE B 1 295 ? -60.467 -42.321 195.313 1.00 37.85 323 ILE B N 1
ATOM 5622 C CA . ILE B 1 295 ? -61.062 -41.178 195.984 1.00 39.02 323 ILE B CA 1
ATOM 5623 C C . ILE B 1 295 ? -61.809 -40.336 194.961 1.00 40.97 323 ILE B C 1
ATOM 5624 O O . ILE B 1 295 ? -61.203 -39.808 194.026 1.00 38.71 323 ILE B O 1
ATOM 5629 N N . ILE B 1 296 ? -63.128 -40.233 195.127 1.00 38.35 324 ILE B N 1
ATOM 5630 C CA . ILE B 1 296 ? -63.940 -39.375 194.265 1.00 42.88 324 ILE B CA 1
ATOM 5631 C C . ILE B 1 296 ? -64.421 -38.139 195.032 1.00 44.32 324 ILE B C 1
ATOM 5632 O O . ILE B 1 296 ? -65.287 -38.242 195.900 1.00 45.52 324 ILE B O 1
ATOM 5637 N N . PRO B 1 297 ? -63.837 -36.967 194.722 1.00 44.40 325 PRO B N 1
ATOM 5638 C CA . PRO B 1 297 ? -64.200 -35.698 195.346 1.00 44.68 325 PRO B CA 1
ATOM 5639 C C . PRO B 1 297 ? -65.520 -35.137 194.807 1.00 43.97 325 PRO B C 1
ATOM 5640 O O . PRO B 1 297 ? -65.926 -35.492 193.696 1.00 43.32 325 PRO B O 1
ATOM 5644 N N . PRO B 1 298 ? -66.200 -34.285 195.599 1.00 41.09 326 PRO B N 1
ATOM 5645 C CA . PRO B 1 298 ? -67.296 -33.473 195.088 1.00 40.83 326 PRO B CA 1
ATOM 5646 C C . PRO B 1 298 ? -66.828 -32.098 194.604 1.00 44.64 326 PRO B C 1
ATOM 5647 O O . PRO B 1 298 ? -65.630 -31.801 194.611 1.00 43.41 326 PRO B O 1
ATOM 5651 N N . VAL B 1 299 ? -67.785 -31.277 194.183 1.00 46.50 327 VAL B N 1
ATOM 5652 C CA . VAL B 1 299 ? -67.565 -29.855 193.947 1.00 48.62 327 VAL B CA 1
ATOM 5653 C C . VAL B 1 299 ? -68.246 -29.128 195.113 1.00 50.57 327 VAL B C 1
ATOM 5654 O O . VAL B 1 299 ? -69.123 -29.698 195.767 1.00 51.17 327 VAL B O 1
ATOM 5658 N N . ASN B 1 300 ? -67.794 -27.912 195.414 1.00 52.30 328 ASN B N 1
ATOM 5659 C CA . ASN B 1 300 ? -68.459 -27.034 196.374 1.00 53.68 328 ASN B CA 1
ATOM 5660 C C . ASN B 1 300 ? -69.906 -26.826 195.933 1.00 53.16 328 ASN B C 1
ATOM 5661 O O . ASN B 1 300 ? -70.152 -26.325 194.833 1.00 55.87 328 ASN B O 1
ATOM 5666 N N . LYS B 1 301 ? -70.848 -27.237 196.784 1.00 53.33 329 LYS B N 1
ATOM 5667 C CA . LYS B 1 301 ? -72.277 -27.258 196.438 1.00 55.49 329 LYS B CA 1
ATOM 5668 C C . LYS B 1 301 ? -72.873 -25.863 196.282 1.00 55.93 329 LYS B C 1
ATOM 5669 O O . LYS B 1 301 ? -73.764 -25.651 195.458 1.00 58.56 329 LYS B O 1
ATOM 5675 N N . LYS B 1 302 ? -72.369 -24.921 197.075 1.00 55.88 330 LYS B N 1
ATOM 5676 C CA . LYS B 1 302 ? -72.783 -23.526 196.989 1.00 58.63 330 LYS B CA 1
ATOM 5677 C C . LYS B 1 302 ? -72.271 -22.897 195.692 1.00 58.83 330 LYS B C 1
ATOM 5678 O O . LYS B 1 302 ? -72.972 -22.101 195.063 1.00 57.59 330 LYS B O 1
ATOM 5684 N N . TRP B 1 303 ? -71.057 -23.282 195.298 1.00 59.94 331 TRP B N 1
ATOM 5685 C CA . TRP B 1 303 ? -70.455 -22.851 194.036 1.00 57.40 331 TRP B CA 1
ATOM 5686 C C . TRP B 1 303 ? -71.152 -23.474 192.835 1.00 55.17 331 TRP B C 1
ATOM 5687 O O . TRP B 1 303 ? -71.370 -22.803 191.826 1.00 54.77 331 TRP B O 1
ATOM 5698 N N . MET B 1 304 ? -71.509 -24.750 192.948 1.00 50.88 332 MET B N 1
ATOM 5699 C CA . MET B 1 304 ? -72.134 -25.454 191.833 1.00 54.52 332 MET B CA 1
ATOM 5700 C C . MET B 1 304 ? -73.613 -25.062 191.622 1.00 59.31 332 MET B C 1
ATOM 5701 O O . MET B 1 304 ? -74.181 -25.305 190.554 1.00 64.35 332 MET B O 1
ATOM 5706 N N . ASP B 1 305 ? -74.214 -24.443 192.637 1.00 62.40 333 ASP B N 1
ATOM 5707 C CA . ASP B 1 305 ? -75.522 -23.799 192.502 1.00 64.50 333 ASP B CA 1
ATOM 5708 C C . ASP B 1 305 ? -75.388 -22.451 191.791 1.00 63.89 333 ASP B C 1
ATOM 5709 O O . ASP B 1 305 ? -76.205 -22.109 190.936 1.00 67.15 333 ASP B O 1
ATOM 5714 N N . TYR B 1 306 ? -74.350 -21.698 192.153 1.00 61.70 334 TYR B N 1
ATOM 5715 C CA . TYR B 1 306 ? -74.094 -20.371 191.588 1.00 62.81 334 TYR B CA 1
ATOM 5716 C C . TYR B 1 306 ? -73.585 -20.418 190.143 1.00 65.45 334 TYR B C 1
ATOM 5717 O O . TYR B 1 306 ? -73.970 -19.581 189.319 1.00 67.25 334 TYR B O 1
ATOM 5726 N N . ALA B 1 307 ? -72.717 -21.387 189.847 1.00 62.50 335 ALA B N 1
ATOM 5727 C CA . ALA B 1 307 ? -72.138 -21.537 188.512 1.00 56.51 335 ALA B CA 1
ATOM 5728 C C . ALA B 1 307 ? -73.029 -22.364 187.590 1.00 55.06 335 ALA B C 1
ATOM 5729 O O . ALA B 1 307 ? -72.812 -22.403 186.380 1.00 60.36 335 ALA B O 1
ATOM 5731 N N . GLY B 1 308 ? -74.025 -23.028 188.168 1.00 53.34 336 GLY B N 1
ATOM 5732 C CA . GLY B 1 308 ? -74.997 -23.791 187.393 1.00 52.35 336 GLY B CA 1
ATOM 5733 C C . GLY B 1 308 ? -74.523 -25.176 186.998 1.00 53.56 336 GLY B C 1
ATOM 5734 O O . GLY B 1 308 ? -75.041 -25.762 186.043 1.00 54.34 336 GLY B O 1
ATOM 5735 N N . LEU B 1 309 ? -73.542 -25.697 187.735 1.00 47.79 337 LEU B N 1
ATOM 5736 C CA . LEU B 1 309 ? -73.011 -27.036 187.498 1.00 49.67 337 LEU B CA 1
ATOM 5737 C C . LEU B 1 309 ? -74.038 -28.056 187.972 1.00 51.05 337 LEU B C 1
ATOM 5738 O O . LEU B 1 309 ? -74.300 -28.178 189.171 1.00 51.79 337 LEU B O 1
ATOM 5743 N N . ARG B 1 310 ? -74.622 -28.766 187.008 1.00 56.68 338 ARG B N 1
ATOM 5744 C CA . ARG B 1 310 ? -75.722 -29.696 187.253 1.00 58.39 338 ARG B CA 1
ATOM 5745 C C . ARG B 1 310 ? -75.302 -30.868 188.132 1.00 59.78 338 ARG B C 1
ATOM 5746 O O . ARG B 1 310 ? -74.331 -31.567 187.837 1.00 60.56 338 ARG B O 1
ATOM 5754 N N . GLU B 1 311 ? -76.045 -31.065 189.218 1.00 63.52 339 GLU B N 1
ATOM 5755 C CA . GLU B 1 311 ? -75.825 -32.183 190.128 1.00 63.80 339 GLU B CA 1
ATOM 5756 C C . GLU B 1 311 ? -76.314 -33.489 189.512 1.00 62.90 339 GLU B C 1
ATOM 5757 O O . GLU B 1 311 ? -75.873 -34.564 189.911 1.00 65.17 339 GLU B O 1
ATOM 5763 N N . ASP B 1 312 ? -77.226 -33.381 188.545 1.00 64.36 340 ASP B N 1
ATOM 5764 C CA . ASP B 1 312 ? -77.758 -34.530 187.809 1.00 64.49 340 ASP B CA 1
ATOM 5765 C C . ASP B 1 312 ? -76.657 -35.155 186.959 1.00 60.12 340 ASP B C 1
ATOM 5766 O O . ASP B 1 312 ? -76.469 -36.377 186.969 1.00 57.11 340 ASP B O 1
ATOM 5771 N N . MET B 1 313 ? -75.941 -34.296 186.231 1.00 54.10 341 MET B N 1
ATOM 5772 C CA . MET B 1 313 ? -74.822 -34.687 185.376 1.00 51.17 341 MET B CA 1
ATOM 5773 C C . MET B 1 313 ? -73.676 -35.260 186.207 1.00 51.32 341 MET B C 1
ATOM 5774 O O . MET B 1 313 ? -73.109 -36.299 185.856 1.00 51.77 341 MET B O 1
ATOM 5779 N N . TYR B 1 314 ? -73.342 -34.564 187.296 1.00 47.43 342 TYR B N 1
ATOM 5780 C CA . TYR B 1 314 ? -72.222 -34.927 188.163 1.00 42.97 342 TYR B CA 1
ATOM 5781 C C . TYR B 1 314 ? -72.348 -36.328 188.757 1.00 40.38 342 TYR B C 1
ATOM 5782 O O . TYR B 1 314 ? -71.365 -37.062 188.799 1.00 44.69 342 TYR B O 1
ATOM 5791 N N . GLN B 1 315 ? -73.549 -36.698 189.199 1.00 39.11 343 GLN B N 1
ATOM 5792 C CA . GLN B 1 315 ? -73.789 -38.040 189.732 1.00 38.89 343 GLN B CA 1
ATOM 5793 C C . GLN B 1 315 ? -73.793 -39.093 188.629 1.00 42.03 343 GLN B C 1
ATOM 5794 O O . GLN B 1 315 ? -73.387 -40.235 188.853 1.00 42.71 343 GLN B O 1
ATOM 5800 N N . GLN B 1 316 ? -74.243 -38.693 187.441 1.00 42.53 344 GLN B N 1
ATOM 5801 C CA . GLN B 1 316 ? -74.246 -39.555 186.260 1.00 48.02 344 GLN B CA 1
ATOM 5802 C C . GLN B 1 316 ? -72.817 -39.825 185.771 1.00 47.13 344 GLN B C 1
ATOM 5803 O O . GLN B 1 316 ? -72.537 -40.884 185.204 1.00 50.58 344 GLN B O 1
ATOM 5809 N N . THR B 1 317 ? -71.926 -38.858 186.002 1.00 44.65 345 THR B N 1
ATOM 5810 C CA . THR B 1 317 ? -70.492 -38.991 185.730 1.00 39.16 345 THR B CA 1
ATOM 5811 C C . THR B 1 317 ? -69.837 -39.975 186.705 1.00 37.08 345 THR B C 1
ATOM 5812 O O . THR B 1 317 ? -69.090 -40.863 186.290 1.00 38.54 345 THR B O 1
ATOM 5816 N N . VAL B 1 318 ? -70.141 -39.815 187.994 1.00 39.69 346 VAL B N 1
ATOM 5817 C CA . VAL B 1 318 ? -69.646 -40.701 189.056 1.00 37.42 346 VAL B CA 1
ATOM 5818 C C . VAL B 1 318 ? -70.135 -42.143 188.868 1.00 41.71 346 VAL B C 1
ATOM 5819 O O . VAL B 1 318 ? -69.381 -43.089 189.098 1.00 46.55 346 VAL B O 1
ATOM 5823 N N . GLN B 1 319 ? -71.383 -42.298 188.424 1.00 45.82 347 GLN B N 1
ATOM 5824 C CA . GLN B 1 319 ? -71.927 -43.604 188.048 1.00 44.74 347 GLN B CA 1
ATOM 5825 C C . GLN B 1 319 ? -71.120 -44.255 186.927 1.00 38.82 347 GLN B C 1
ATOM 5826 O O . GLN B 1 319 ? -70.855 -45.456 186.965 1.00 44.97 347 GLN B O 1
ATOM 5832 N N . LYS B 1 320 ? -70.729 -43.454 185.937 1.00 39.68 348 LYS B N 1
ATOM 5833 C CA . LYS B 1 320 ? -69.937 -43.937 184.803 1.00 30.63 348 LYS B CA 1
ATOM 5834 C C . LYS B 1 320 ? -68.523 -44.358 185.222 1.00 30.01 348 LYS B C 1
ATOM 5835 O O . LYS B 1 320 ? -68.040 -45.415 184.805 1.00 32.93 348 LYS B O 1
ATOM 5841 N N . ILE B 1 321 ? -67.884 -43.533 186.053 1.00 29.77 349 ILE B N 1
ATOM 5842 C CA . ILE B 1 321 ? -66.561 -43.826 186.621 1.00 28.20 349 ILE B CA 1
ATOM 5843 C C . ILE B 1 321 ? -66.602 -45.099 187.467 1.00 31.22 349 ILE B C 1
ATOM 5844 O O . ILE B 1 321 ? -65.815 -46.018 187.238 1.00 35.06 349 ILE B O 1
ATOM 5849 N N . ARG B 1 322 ? -67.540 -45.150 188.418 1.00 33.74 350 ARG B N 1
ATOM 5850 C CA . ARG B 1 322 ? -67.720 -46.306 189.309 1.00 33.11 350 ARG B CA 1
ATOM 5851 C C . ARG B 1 322 ? -68.022 -47.606 188.572 1.00 28.40 350 ARG B C 1
ATOM 5852 O O . ARG B 1 322 ? -67.603 -48.672 189.015 1.00 36.47 350 ARG B O 1
ATOM 5860 N N . TYR B 1 323 ? -68.758 -47.522 187.464 1.00 36.49 351 TYR B N 1
ATOM 5861 C CA . TYR B 1 323 ? -68.999 -48.701 186.635 1.00 32.45 351 TYR B CA 1
ATOM 5862 C C . TYR B 1 323 ? -67.690 -49.246 186.083 1.00 35.40 351 TYR B C 1
ATOM 5863 O O . TYR B 1 323 ? -67.444 -50.444 186.178 1.00 41.22 351 TYR B O 1
ATOM 5872 N N . GLN B 1 324 ? -66.856 -48.359 185.533 1.00 39.58 352 GLN B N 1
ATOM 5873 C CA . GLN B 1 324 ? -65.550 -48.732 184.966 1.00 37.92 352 GLN B CA 1
ATOM 5874 C C . GLN B 1 324 ? -64.640 -49.404 185.996 1.00 35.50 352 GLN B C 1
ATOM 5875 O O . GLN B 1 324 ? -63.971 -50.392 185.687 1.00 39.46 352 GLN B O 1
ATOM 5881 N N . LEU B 1 325 ? -64.637 -48.873 187.216 1.00 32.73 353 LEU B N 1
ATOM 5882 C CA . LEU B 1 325 ? -63.875 -49.458 188.315 1.00 33.60 353 LEU B CA 1
ATOM 5883 C C . LEU B 1 325 ? -64.449 -50.807 188.762 1.00 37.21 353 LEU B C 1
ATOM 5884 O O . LEU B 1 325 ? -63.753 -51.823 188.711 1.00 36.95 353 LEU B O 1
ATOM 5889 N N . GLU B 1 326 ? -65.722 -50.810 189.167 1.00 40.21 354 GLU B N 1
ATOM 5890 C CA . GLU B 1 326 ? -66.367 -51.985 189.785 1.00 38.68 354 GLU B CA 1
ATOM 5891 C C . GLU B 1 326 ? -66.572 -53.183 188.863 1.00 35.78 354 GLU B C 1
ATOM 5892 O O . GLU B 1 326 ? -66.383 -54.323 189.292 1.00 36.40 354 GLU B O 1
ATOM 5898 N N . SER B 1 327 ? -66.938 -52.930 187.605 1.00 34.30 355 SER B N 1
ATOM 5899 C CA . SER B 1 327 ? -67.144 -54.008 186.626 1.00 34.60 355 SER B CA 1
ATOM 5900 C C . SER B 1 327 ? -65.851 -54.745 186.264 1.00 35.67 355 SER B C 1
ATOM 5901 O O . SER B 1 327 ? -65.892 -55.819 185.658 1.00 41.18 355 SER B O 1
ATOM 5904 N N . GLN B 1 328 ? -64.713 -54.159 186.633 1.00 33.63 356 GLN B N 1
ATOM 5905 C CA . GLN B 1 328 ? -63.405 -54.760 186.387 1.00 32.11 356 GLN B CA 1
ATOM 5906 C C . GLN B 1 328 ? -62.780 -55.324 187.661 1.00 33.49 356 GLN B C 1
ATOM 5907 O O . GLN B 1 328 ? -61.714 -55.938 187.611 1.00 32.87 356 GLN B O 1
ATOM 5913 N N . GLY B 1 329 ? -63.447 -55.112 188.796 1.00 33.94 357 GLY B N 1
ATOM 5914 C CA . GLY B 1 329 ? -62.999 -55.663 190.078 1.00 38.87 357 GLY B CA 1
ATOM 5915 C C . GLY B 1 329 ? -62.468 -54.662 191.091 1.00 39.73 357 GLY B C 1
ATOM 5916 O O . GLY B 1 329 ? -62.105 -55.042 192.204 1.00 43.48 357 GLY B O 1
ATOM 5917 N N . PHE B 1 330 ? -62.421 -53.387 190.712 1.00 41.72 358 PHE B N 1
ATOM 5918 C CA . PHE B 1 330 ? -61.944 -52.327 191.603 1.00 40.43 358 PHE B CA 1
ATOM 5919 C C . PHE B 1 330 ? -63.089 -51.837 192.490 1.00 41.01 358 PHE B C 1
ATOM 5920 O O . PHE B 1 330 ? -63.955 -51.080 192.040 1.00 36.52 358 PHE B O 1
ATOM 5928 N N . THR B 1 331 ? -63.077 -52.271 193.751 1.00 43.21 359 THR B N 1
ATOM 5929 C CA . THR B 1 331 ? -64.202 -52.057 194.671 1.00 42.09 359 THR B CA 1
ATOM 5930 C C . THR B 1 331 ? -63.910 -51.115 195.842 1.00 37.28 359 THR B C 1
ATOM 5931 O O . THR B 1 331 ? -64.838 -50.634 196.497 1.00 38.04 359 THR B O 1
ATOM 5935 N N . ASN B 1 332 ? -62.631 -50.860 196.105 1.00 38.21 360 ASN B N 1
ATOM 5936 C CA . ASN B 1 332 ? -62.219 -49.925 197.158 1.00 33.84 360 ASN B CA 1
ATOM 5937 C C . ASN B 1 332 ? -62.391 -48.485 196.698 1.00 32.92 360 ASN B C 1
ATOM 5938 O O . ASN B 1 332 ? -61.464 -47.871 196.166 1.00 36.21 360 ASN B O 1
ATOM 5943 N N . ILE B 1 333 ? -63.599 -47.962 196.887 1.00 33.12 361 ILE B N 1
ATOM 5944 C CA . ILE B 1 333 ? -63.942 -46.616 196.449 1.00 30.19 361 ILE B CA 1
ATOM 5945 C C . ILE B 1 333 ? -64.488 -45.786 197.613 1.00 32.53 361 ILE B C 1
ATOM 5946 O O . ILE B 1 333 ? -65.543 -46.097 198.175 1.00 33.86 361 ILE B O 1
ATOM 5951 N N . ALA B 1 334 ? -63.748 -44.740 197.967 1.00 31.92 362 ALA B N 1
ATOM 5952 C CA . ALA B 1 334 ? -64.214 -43.717 198.891 1.00 26.29 362 ALA B CA 1
ATOM 5953 C C . ALA B 1 334 ? -64.916 -42.633 198.090 1.00 28.50 362 ALA B C 1
ATOM 5954 O O . ALA B 1 334 ? -64.277 -41.727 197.558 1.00 25.42 362 ALA B O 1
ATOM 5956 N N . ASP B 1 335 ? -66.236 -42.746 197.999 1.00 37.29 363 ASP B N 1
ATOM 5957 C CA . ASP B 1 335 ? -67.047 -41.837 197.197 1.00 38.39 363 ASP B CA 1
ATOM 5958 C C . ASP B 1 335 ? -67.546 -40.689 198.066 1.00 39.47 363 ASP B C 1
ATOM 5959 O O . ASP B 1 335 ? -68.362 -40.889 198.963 1.00 44.96 363 ASP B O 1
ATOM 5964 N N . PHE B 1 336 ? -67.053 -39.488 197.780 1.00 37.56 364 PHE B N 1
ATOM 5965 C CA . PHE B 1 336 ? -67.425 -38.300 198.532 1.00 33.65 364 PHE B CA 1
ATOM 5966 C C . PHE B 1 336 ? -68.168 -37.298 197.670 1.00 36.29 364 PHE B C 1
ATOM 5967 O O . PHE B 1 336 ? -68.359 -36.163 198.094 1.00 41.37 364 PHE B O 1
ATOM 5975 N N . SER B 1 337 ? -68.607 -37.721 196.482 1.00 34.77 365 SER B N 1
ATOM 5976 C CA . SER B 1 337 ? -69.240 -36.825 195.498 1.00 33.83 365 SER B CA 1
ATOM 5977 C C . SER B 1 337 ? -70.538 -36.142 195.951 1.00 35.71 365 SER B C 1
ATOM 5978 O O . SER B 1 337 ? -70.887 -35.070 195.446 1.00 39.71 365 SER B O 1
ATOM 5981 N N . LYS B 1 338 ? -71.237 -36.764 196.901 1.00 37.97 366 LYS B N 1
ATOM 5982 C CA . LYS B 1 338 ? -72.459 -36.200 197.485 1.00 38.39 366 LYS B CA 1
ATOM 5983 C C . LYS B 1 338 ? -72.217 -35.383 198.770 1.00 41.45 366 LYS B C 1
ATOM 5984 O O . LYS B 1 338 ? -73.171 -35.027 199.467 1.00 45.28 366 LYS B O 1
ATOM 5990 N N . ASP B 1 339 ? -70.956 -35.074 199.074 1.00 41.09 367 ASP B N 1
ATOM 5991 C CA . ASP B 1 339 ? -70.603 -34.407 200.341 1.00 40.25 367 ASP B CA 1
ATOM 5992 C C . ASP B 1 339 ? -70.144 -32.954 200.197 1.00 39.86 367 ASP B C 1
ATOM 5993 O O . ASP B 1 339 ? -69.518 -32.401 201.107 1.00 39.89 367 ASP B O 1
ATOM 5998 N N . GLY B 1 340 ? -70.482 -32.332 199.069 1.00 42.30 368 GLY B N 1
ATOM 5999 C CA . GLY B 1 340 ? -70.051 -30.965 198.761 1.00 41.98 368 GLY B CA 1
ATOM 6000 C C . GLY B 1 340 ? -70.700 -29.852 199.569 1.00 44.19 368 GLY B C 1
ATOM 6001 O O . GLY B 1 340 ? -70.156 -28.746 199.655 1.00 39.48 368 GLY B O 1
ATOM 6002 N N . GLY B 1 341 ? -71.862 -30.140 200.153 1.00 42.14 369 GLY B N 1
ATOM 6003 C CA . GLY B 1 341 ? -72.561 -29.182 201.004 1.00 47.16 369 GLY B CA 1
ATOM 6004 C C . GLY B 1 341 ? -72.233 -29.291 202.485 1.00 52.00 369 GLY B C 1
ATOM 6005 O O . GLY B 1 341 ? -72.810 -28.574 203.306 1.00 55.33 369 GLY B O 1
ATOM 6006 N N . GLU B 1 342 ? -71.309 -30.184 202.832 1.00 53.45 370 GLU B N 1
ATOM 6007 C CA . GLU B 1 342 ? -70.905 -30.375 204.223 1.00 52.91 370 GLU B CA 1
ATOM 6008 C C . GLU B 1 342 ? -69.970 -29.258 204.694 1.00 56.59 370 GLU B C 1
ATOM 6009 O O . GLU B 1 342 ? -69.107 -28.818 203.929 1.00 58.11 370 GLU B O 1
ATOM 6015 N N . PRO B 1 343 ? -70.156 -28.780 205.946 1.00 60.62 371 PRO B N 1
ATOM 6016 C CA . PRO B 1 343 ? -69.355 -27.674 206.493 1.00 58.73 371 PRO B CA 1
ATOM 6017 C C . PRO B 1 343 ? -67.850 -27.955 206.552 1.00 56.20 371 PRO B C 1
ATOM 6018 O O . PRO B 1 343 ? -67.424 -28.952 207.142 1.00 55.43 371 PRO B O 1
ATOM 6022 N N . PHE B 1 344 ? -67.081 -27.073 205.910 1.00 53.46 372 PHE B N 1
ATOM 6023 C CA . PHE B 1 344 ? -65.606 -27.111 205.850 1.00 47.70 372 PHE B CA 1
ATOM 6024 C C . PHE B 1 344 ? -65.023 -28.407 205.281 1.00 41.28 372 PHE B C 1
ATOM 6025 O O . PHE B 1 344 ? -63.943 -28.850 205.669 1.00 35.95 372 PHE B O 1
ATOM 6033 N N . PHE B 1 345 ? -65.756 -28.987 204.337 1.00 37.04 373 PHE B N 1
ATOM 6034 C CA . PHE B 1 345 ? -65.363 -30.213 203.666 1.00 40.86 373 PHE B CA 1
ATOM 6035 C C . PHE B 1 345 ? -64.412 -29.885 202.517 1.00 45.20 373 PHE B C 1
ATOM 6036 O O . PHE B 1 345 ? -63.604 -30.721 202.095 1.00 45.06 373 PHE B O 1
ATOM 6044 N N . MET B 1 346 ? -64.514 -28.650 202.032 1.00 44.73 374 MET B N 1
ATOM 6045 C CA . MET B 1 346 ? -63.818 -28.203 200.840 1.00 40.78 374 MET B CA 1
ATOM 6046 C C . MET B 1 346 ? -62.850 -27.077 201.177 1.00 40.07 374 MET B C 1
ATOM 6047 O O . MET B 1 346 ? -63.130 -26.241 202.039 1.00 42.04 374 MET B O 1
ATOM 6052 N N . LYS B 1 347 ? -61.710 -27.071 200.495 1.00 42.08 375 LYS B N 1
ATOM 6053 C CA . LYS B 1 347 ? -60.719 -26.006 200.625 1.00 42.01 375 LYS B CA 1
ATOM 6054 C C . LYS B 1 347 ? -61.024 -24.898 199.612 1.00 43.38 375 LYS B C 1
ATOM 6055 O O . LYS B 1 347 ? -60.796 -23.717 199.879 1.00 47.72 375 LYS B O 1
ATOM 6061 N N . ASP B 1 348 ? -61.559 -25.293 198.459 1.00 46.48 376 ASP B N 1
ATOM 6062 C CA . ASP B 1 348 ? -61.912 -24.361 197.388 1.00 43.00 376 ASP B CA 1
ATOM 6063 C C . ASP B 1 348 ? -63.127 -24.849 196.592 1.00 44.31 376 ASP B C 1
ATOM 6064 O O . ASP B 1 348 ? -64.110 -25.294 197.178 1.00 42.70 376 ASP B O 1
ATOM 6069 N N . THR B 1 349 ? -63.064 -24.768 195.265 1.00 44.93 377 THR B N 1
ATOM 6070 C CA . THR B 1 349 ? -64.175 -25.216 194.425 1.00 44.13 377 THR B CA 1
ATOM 6071 C C . THR B 1 349 ? -64.195 -26.730 194.230 1.00 43.94 377 THR B C 1
ATOM 6072 O O . THR B 1 349 ? -65.267 -27.331 194.165 1.00 41.75 377 THR B O 1
ATOM 6076 N N . ILE B 1 350 ? -63.011 -27.337 194.140 1.00 43.84 378 ILE B N 1
ATOM 6077 C CA . ILE B 1 350 ? -62.874 -28.736 193.709 1.00 38.97 378 ILE B CA 1
ATOM 6078 C C . ILE B 1 350 ? -62.032 -29.637 194.627 1.00 41.37 378 ILE B C 1
ATOM 6079 O O . ILE B 1 350 ? -62.012 -30.861 194.446 1.00 39.48 378 ILE B O 1
ATOM 6084 N N . HIS B 1 351 ? -61.347 -29.043 195.604 1.00 34.85 379 HIS B N 1
ATOM 6085 C CA . HIS B 1 351 ? -60.414 -29.798 196.443 1.00 35.65 379 HIS B CA 1
ATOM 6086 C C . HIS B 1 351 ? -60.898 -29.999 197.868 1.00 36.35 379 HIS B C 1
ATOM 6087 O O . HIS B 1 351 ? -61.399 -29.067 198.501 1.00 30.22 379 HIS B O 1
ATOM 6094 N N . LEU B 1 352 ? -60.726 -31.227 198.355 1.00 38.13 380 LEU B N 1
ATOM 6095 C CA . LEU B 1 352 ? -60.923 -31.573 199.760 1.00 38.60 380 LEU B CA 1
ATOM 6096 C C . LEU B 1 352 ? -59.964 -30.785 200.635 1.00 37.98 380 LEU B C 1
ATOM 6097 O O . LEU B 1 352 ? -58.820 -30.518 200.254 1.00 43.22 380 LEU B O 1
ATOM 6102 N N . GLY B 1 353 ? -60.443 -30.411 201.809 1.00 34.85 381 GLY B N 1
ATOM 6103 C CA . GLY B 1 353 ? -59.638 -29.679 202.765 1.00 33.53 381 GLY B CA 1
ATOM 6104 C C . GLY B 1 353 ? -60.288 -29.730 204.125 1.00 34.14 381 GLY B C 1
ATOM 6105 O O . GLY B 1 353 ? -61.467 -30.072 204.245 1.00 34.90 381 GLY B O 1
ATOM 6106 N N . TRP B 1 354 ? -59.503 -29.392 205.143 1.00 38.31 382 TRP B N 1
ATOM 6107 C CA . TRP B 1 354 ? -59.975 -29.282 206.520 1.00 38.17 382 TRP B CA 1
ATOM 6108 C C . TRP B 1 354 ? -60.725 -30.521 207.022 1.00 40.19 382 TRP B C 1
ATOM 6109 O O . TRP B 1 354 ? -60.118 -31.569 207.233 1.00 44.60 382 TRP B O 1
ATOM 6120 N N . LEU B 1 355 ? -62.042 -30.408 207.180 1.00 43.22 383 LEU B N 1
ATOM 6121 C CA . LEU B 1 355 ? -62.864 -31.511 207.679 1.00 42.30 383 LEU B CA 1
ATOM 6122 C C . LEU B 1 355 ? -63.120 -32.582 206.617 1.00 43.05 383 LEU B C 1
ATOM 6123 O O . LEU B 1 355 ? -63.529 -33.698 206.940 1.00 47.58 383 LEU B O 1
ATOM 6128 N N . GLY B 1 356 ? -62.871 -32.234 205.355 1.00 39.87 384 GLY B N 1
ATOM 6129 C CA . GLY B 1 356 ? -62.910 -33.192 204.256 1.00 31.04 384 GLY B CA 1
ATOM 6130 C C . GLY B 1 356 ? -61.747 -34.164 204.308 1.00 32.04 384 GLY B C 1
ATOM 6131 O O . GLY B 1 356 ? -61.867 -35.302 203.857 1.00 35.03 384 GLY B O 1
ATOM 6132 N N . TRP B 1 357 ? -60.624 -33.713 204.866 1.00 32.99 385 TRP B N 1
ATOM 6133 C CA . TRP B 1 357 ? -59.453 -34.564 205.061 1.00 36.58 385 TRP B CA 1
ATOM 6134 C C . TRP B 1 357 ? -59.661 -35.625 206.141 1.00 37.87 385 TRP B C 1
ATOM 6135 O O . TRP B 1 357 ? -59.031 -36.681 206.098 1.00 41.76 385 TRP B O 1
ATOM 6146 N N . LEU B 1 358 ? -60.525 -35.331 207.113 1.00 36.95 386 LEU B N 1
ATOM 6147 C CA . LEU B 1 358 ? -60.869 -36.289 208.163 1.00 35.59 386 LEU B CA 1
ATOM 6148 C C . LEU B 1 358 ? -61.794 -37.394 207.654 1.00 34.94 386 LEU B C 1
ATOM 6149 O O . LEU B 1 358 ? -61.694 -38.542 208.096 1.00 30.94 386 LEU B O 1
ATOM 6154 N N . ALA B 1 359 ? -62.688 -37.043 206.729 1.00 33.71 387 ALA B N 1
ATOM 6155 C CA . ALA B 1 359 ? -63.552 -38.026 206.075 1.00 29.27 387 ALA B CA 1
ATOM 6156 C C . ALA B 1 359 ? -62.740 -38.898 205.121 1.00 35.00 387 ALA B C 1
ATOM 6157 O O . ALA B 1 359 ? -62.973 -40.106 205.016 1.00 36.83 387 ALA B O 1
ATOM 6159 N N . PHE B 1 360 ? -61.790 -38.261 204.435 1.00 33.64 388 PHE B N 1
ATOM 6160 C CA . PHE B 1 360 ? -60.771 -38.926 203.628 1.00 30.33 388 PHE B CA 1
ATOM 6161 C C . PHE B 1 360 ? -60.036 -39.952 204.481 1.00 28.48 388 PHE B C 1
ATOM 6162 O O . PHE B 1 360 ? -59.908 -41.111 204.090 1.00 29.60 388 PHE B O 1
ATOM 6170 N N . ASP B 1 361 ? -59.573 -39.516 205.652 1.00 32.26 389 ASP B N 1
ATOM 6171 C CA . ASP B 1 361 ? -58.815 -40.365 206.567 1.00 30.49 389 ASP B CA 1
ATOM 6172 C C . ASP B 1 361 ? -59.594 -41.571 207.076 1.00 32.05 389 ASP B C 1
ATOM 6173 O O . ASP B 1 361 ? -59.031 -42.653 207.213 1.00 32.41 389 ASP B O 1
ATOM 6178 N N . LYS B 1 362 ? -60.888 -41.381 207.337 1.00 38.04 390 LYS B N 1
ATOM 6179 C CA . LYS B 1 362 ? -61.767 -42.438 207.846 1.00 33.54 390 LYS B CA 1
ATOM 6180 C C . LYS B 1 362 ? -61.974 -43.605 206.868 1.00 42.32 390 LYS B C 1
ATOM 6181 O O . LYS B 1 362 ? -62.427 -44.682 207.269 1.00 47.34 390 LYS B O 1
ATOM 6187 N N . ALA B 1 363 ? -61.637 -43.391 205.596 1.00 40.18 391 ALA B N 1
ATOM 6188 C CA . ALA B 1 363 ? -61.687 -44.455 204.593 1.00 40.33 391 ALA B CA 1
ATOM 6189 C C . ALA B 1 363 ? -60.294 -44.983 204.265 1.00 42.78 391 ALA B C 1
ATOM 6190 O O . ALA B 1 363 ? -60.116 -46.181 204.028 1.00 44.16 391 ALA B O 1
ATOM 6192 N N . VAL B 1 364 ? -59.313 -44.081 204.266 1.00 42.23 392 VAL B N 1
ATOM 6193 C CA . VAL B 1 364 ? -57.946 -44.394 203.846 1.00 35.27 392 VAL B CA 1
ATOM 6194 C C . VAL B 1 364 ? -57.103 -45.046 204.950 1.00 36.38 392 VAL B C 1
ATOM 6195 O O . VAL B 1 364 ? -56.441 -46.058 204.706 1.00 44.43 392 VAL B O 1
ATOM 6199 N N . ASP B 1 365 ? -57.133 -44.474 206.153 1.00 43.60 393 ASP B N 1
ATOM 6200 C CA . ASP B 1 365 ? -56.370 -45.013 207.292 1.00 45.72 393 ASP B CA 1
ATOM 6201 C C . ASP B 1 365 ? -56.684 -46.476 207.673 1.00 47.34 393 ASP B C 1
ATOM 6202 O O . ASP B 1 365 ? -55.745 -47.236 207.903 1.00 50.27 393 ASP B O 1
ATOM 6207 N N . PRO B 1 366 ? -57.980 -46.884 207.734 1.00 46.96 394 PRO B N 1
ATOM 6208 C CA . PRO B 1 366 ? -58.211 -48.320 207.970 1.00 48.00 394 PRO B CA 1
ATOM 6209 C C . PRO B 1 366 ? -57.716 -49.208 206.827 1.00 47.41 394 PRO B C 1
ATOM 6210 O O . PRO B 1 366 ? -57.243 -50.324 207.072 1.00 46.88 394 PRO B O 1
ATOM 6214 N N . PHE B 1 367 ? -57.817 -48.698 205.599 1.00 45.49 395 PHE B N 1
ATOM 6215 C CA . PHE B 1 367 ? -57.373 -49.408 204.400 1.00 42.87 395 PHE B CA 1
ATOM 6216 C C . PHE B 1 367 ? -55.855 -49.608 204.368 1.00 41.95 395 PHE B C 1
ATOM 6217 O O . PHE B 1 367 ? -55.381 -50.715 204.111 1.00 48.41 395 PHE B O 1
ATOM 6225 N N . LEU B 1 368 ? -55.102 -48.541 204.628 1.00 39.00 396 LEU B N 1
ATOM 6226 C CA . LEU B 1 368 ? -53.642 -48.591 204.522 1.00 36.70 396 LEU B CA 1
ATOM 6227 C C . LEU B 1 368 ? -52.956 -49.278 205.704 1.00 39.76 396 LEU B C 1
ATOM 6228 O O . LEU B 1 368 ? -51.924 -49.924 205.521 1.00 38.59 396 LEU B O 1
ATOM 6233 N N . SER B 1 369 ? -53.529 -49.144 206.902 1.00 43.89 397 SER B N 1
ATOM 6234 C CA . SER B 1 369 ? -52.976 -49.767 208.117 1.00 47.72 397 SER B CA 1
ATOM 6235 C C . SER B 1 369 ? -52.987 -51.300 208.091 1.00 50.37 397 SER B C 1
ATOM 6236 O O . SER B 1 369 ? -52.155 -51.943 208.737 1.00 56.79 397 SER B O 1
ATOM 6239 N N . ASN B 1 370 ? -53.925 -51.877 207.346 1.00 47.85 398 ASN B N 1
ATOM 6240 C CA . ASN B 1 370 ? -53.976 -53.319 207.159 1.00 45.98 398 ASN B CA 1
ATOM 6241 C C . ASN B 1 370 ? -53.903 -53.701 205.678 1.00 46.54 398 ASN B C 1
ATOM 6242 O O . ASN B 1 370 ? -54.944 -53.891 205.044 1.00 47.33 398 ASN B O 1
ATOM 6247 N N . PRO B 1 371 ? -52.673 -53.807 205.124 1.00 48.57 399 PRO B N 1
ATOM 6248 C CA . PRO B 1 371 ? -52.454 -54.179 203.718 1.00 51.39 399 PRO B CA 1
ATOM 6249 C C . PRO B 1 371 ? -53.067 -55.521 203.307 1.00 53.83 399 PRO B C 1
ATOM 6250 O O . PRO B 1 371 ? -52.584 -56.587 203.700 1.00 61.30 399 PRO B O 1
ATOM 6254 N N . THR B 1 372 ? -54.140 -55.442 202.527 1.00 49.66 400 THR B N 1
ATOM 6255 C CA . THR B 1 372 ? -54.794 -56.610 201.949 1.00 52.68 400 THR B CA 1
ATOM 6256 C C . THR B 1 372 ? -54.341 -56.764 200.479 1.00 52.98 400 THR B C 1
ATOM 6257 O O . THR B 1 372 ? -54.121 -55.756 199.797 1.00 48.73 400 THR B O 1
ATOM 6261 N N . PRO B 1 373 ? -54.150 -58.019 200.004 1.00 49.70 401 PRO B N 1
ATOM 6262 C CA . PRO B 1 373 ? -53.742 -58.234 198.611 1.00 48.74 401 PRO B CA 1
ATOM 6263 C C . PRO B 1 373 ? -54.813 -57.853 197.587 1.00 46.11 401 PRO B C 1
ATOM 6264 O O . PRO B 1 373 ? -56.008 -57.872 197.893 1.00 47.34 401 PRO B O 1
ATOM 6268 N N . ALA B 1 374 ? -54.367 -57.511 196.384 1.00 42.11 402 ALA B N 1
ATOM 6269 C CA . ALA B 1 374 ? -55.255 -57.169 195.283 1.00 40.11 402 ALA B CA 1
ATOM 6270 C C . ALA B 1 374 ? -55.981 -58.410 194.758 1.00 45.31 402 ALA B C 1
ATOM 6271 O O . ALA B 1 374 ? -55.372 -59.477 194.639 1.00 43.56 402 ALA B O 1
ATOM 6273 N N . PRO B 1 375 ? -57.286 -58.273 194.439 1.00 44.80 403 PRO B N 1
ATOM 6274 C CA . PRO B 1 375 ? -58.033 -59.368 193.824 1.00 42.89 403 PRO B CA 1
ATOM 6275 C C . PRO B 1 375 ? -57.650 -59.555 192.357 1.00 47.12 403 PRO B C 1
ATOM 6276 O O . PRO B 1 375 ? -56.984 -58.694 191.778 1.00 50.96 403 PRO B O 1
ATOM 6280 N N . THR B 1 376 ? -58.068 -60.673 191.768 1.00 49.46 404 THR B N 1
ATOM 6281 C CA . THR B 1 376 ? -57.897 -60.899 190.339 1.00 49.85 404 THR B CA 1
ATOM 6282 C C . THR B 1 376 ? -58.903 -60.043 189.577 1.00 47.93 404 THR B C 1
ATOM 6283 O O . THR B 1 376 ? -60.120 -60.204 189.723 1.00 51.14 404 THR B O 1
ATOM 6287 N N . TYR B 1 377 ? -58.376 -59.123 188.777 1.00 39.63 405 TYR B N 1
ATOM 6288 C CA . TYR B 1 377 ? -59.200 -58.185 188.033 1.00 36.05 405 TYR B CA 1
ATOM 6289 C C . TYR B 1 377 ? -59.681 -58.793 186.722 1.00 36.11 405 TYR B C 1
ATOM 6290 O O . TYR B 1 377 ? -59.100 -59.761 186.220 1.00 37.01 405 TYR B O 1
ATOM 6299 N N . HIS B 1 378 ? -60.747 -58.219 186.173 1.00 34.59 406 HIS B N 1
ATOM 6300 C CA . HIS B 1 378 ? -61.303 -58.694 184.912 1.00 40.46 406 HIS B CA 1
ATOM 6301 C C . HIS B 1 378 ? -61.384 -57.546 183.916 1.00 37.78 406 HIS B C 1
ATOM 6302 O O . HIS B 1 378 ? -62.416 -56.875 183.786 1.00 31.92 406 HIS B O 1
ATOM 6309 N N . LEU B 1 379 ? -60.267 -57.335 183.222 1.00 34.36 407 LEU B N 1
ATOM 6310 C CA . LEU B 1 379 ? -60.087 -56.179 182.356 1.00 32.37 407 LEU B CA 1
ATOM 6311 C C . LEU B 1 379 ? -60.965 -56.241 181.124 1.00 35.56 407 LEU B C 1
ATOM 6312 O O . LEU B 1 379 ? -61.109 -57.289 180.496 1.00 40.57 407 LEU B O 1
ATOM 6317 N N . ASN B 1 380 ? -61.564 -55.106 180.800 1.00 38.38 408 ASN B N 1
ATOM 6318 C CA . ASN B 1 380 ? -62.342 -54.980 179.590 1.00 46.74 408 ASN B CA 1
ATOM 6319 C C . ASN B 1 380 ? -61.697 -53.933 178.687 1.00 49.51 408 ASN B C 1
ATOM 6320 O O . ASN B 1 380 ? -61.608 -52.756 179.046 1.00 49.30 408 ASN B O 1
ATOM 6325 N N . GLU B 1 381 ? -61.238 -54.379 177.520 1.00 51.37 409 GLU B N 1
ATOM 6326 C CA . GLU B 1 381 ? -60.537 -53.517 176.568 1.00 56.67 409 GLU B CA 1
ATOM 6327 C C . GLU B 1 381 ? -61.472 -52.578 175.796 1.00 55.74 409 GLU B C 1
ATOM 6328 O O . GLU B 1 381 ? -61.011 -51.701 175.059 1.00 58.10 409 GLU B O 1
ATOM 6334 N N . ARG B 1 382 ? -62.779 -52.764 175.986 1.00 52.45 410 ARG B N 1
ATOM 6335 C CA . ARG B 1 382 ? -63.808 -51.882 175.434 1.00 46.87 410 ARG B CA 1
ATOM 6336 C C . ARG B 1 382 ? -63.758 -50.480 176.050 1.00 43.98 410 ARG B C 1
ATOM 6337 O O . ARG B 1 382 ? -64.218 -49.510 175.439 1.00 36.79 410 ARG B O 1
ATOM 6345 N N . PHE B 1 383 ? -63.187 -50.380 177.252 1.00 37.17 411 PHE B N 1
ATOM 6346 C CA . PHE B 1 383 ? -63.007 -49.094 177.933 1.00 32.47 411 PHE B CA 1
ATOM 6347 C C . PHE B 1 383 ? -61.929 -48.204 177.297 1.00 31.31 411 PHE B C 1
ATOM 6348 O O . PHE B 1 383 ? -61.838 -47.019 177.621 1.00 33.21 411 PHE B O 1
ATOM 6356 N N . PHE B 1 384 ? -61.117 -48.777 176.406 1.00 36.28 412 PHE B N 1
ATOM 6357 C CA . PHE B 1 384 ? -60.159 -48.011 175.593 1.00 34.71 412 PHE B CA 1
ATOM 6358 C C . PHE B 1 384 ? -60.811 -47.387 174.349 1.00 31.98 412 PHE B C 1
ATOM 6359 O O . PHE B 1 384 ? -60.236 -46.492 173.729 1.00 32.68 412 PHE B O 1
ATOM 6367 N N . SER B 1 385 ? -62.003 -47.862 173.990 1.00 35.78 413 SER B N 1
ATOM 6368 C CA . SER B 1 385 ? -62.674 -47.453 172.750 1.00 36.35 413 SER B CA 1
ATOM 6369 C C . SER B 1 385 ? -63.335 -46.084 172.844 1.00 38.71 413 SER B C 1
ATOM 6370 O O . SER B 1 385 ? -63.586 -45.580 173.941 1.00 41.12 413 SER B O 1
ATOM 6373 N N . LYS B 1 386 ? -63.625 -45.500 171.682 1.00 41.49 414 LYS B N 1
ATOM 6374 C CA . LYS B 1 386 ? -64.329 -44.219 171.589 1.00 46.77 414 LYS B CA 1
ATOM 6375 C C . LYS B 1 386 ? -65.821 -44.316 171.908 1.00 47.80 414 LYS B C 1
ATOM 6376 O O . LYS B 1 386 ? -66.451 -43.308 172.238 1.00 45.81 414 LYS B O 1
ATOM 6382 N N . ASP B 1 387 ? -66.376 -45.524 171.801 1.00 51.70 415 ASP B N 1
ATOM 6383 C CA . ASP B 1 387 ? -67.767 -45.793 172.174 1.00 54.60 415 ASP B CA 1
ATOM 6384 C C . ASP B 1 387 ? -67.989 -45.593 173.669 1.00 50.40 415 ASP B C 1
ATOM 6385 O O . ASP B 1 387 ? -69.026 -45.071 174.083 1.00 53.02 415 ASP B O 1
ATOM 6390 N N . TRP B 1 388 ? -67.010 -46.007 174.471 1.00 43.35 416 TRP B N 1
ATOM 6391 C CA . TRP B 1 388 ? -67.076 -45.815 175.914 1.00 42.23 416 TRP B CA 1
ATOM 6392 C C . TRP B 1 388 ? -66.795 -44.371 176.324 1.00 41.68 416 TRP B C 1
ATOM 6393 O O . TRP B 1 388 ? -67.439 -43.848 177.234 1.00 44.87 416 TRP B O 1
ATOM 6404 N N . ALA B 1 389 ? -65.853 -43.729 175.638 1.00 37.80 417 ALA B N 1
ATOM 6405 C CA . ALA B 1 389 ? -65.473 -42.342 175.921 1.00 37.47 417 ALA B CA 1
ATOM 6406 C C . ALA B 1 389 ? -66.618 -41.348 175.725 1.00 42.53 417 ALA B C 1
ATOM 6407 O O . ALA B 1 389 ? -66.646 -40.303 176.367 1.00 38.26 417 ALA B O 1
ATOM 6409 N N . THR B 1 390 ? -67.552 -41.685 174.836 1.00 43.49 418 THR B N 1
ATOM 6410 C CA . THR B 1 390 ? -68.676 -40.816 174.504 1.00 42.34 418 THR B CA 1
ATOM 6411 C C . THR B 1 390 ? -70.026 -41.353 174.993 1.00 45.06 418 THR B C 1
ATOM 6412 O O . THR B 1 390 ? -71.070 -40.785 174.662 1.00 48.94 418 THR B O 1
ATOM 6416 N N . TYR B 1 391 ? -69.999 -42.436 175.773 1.00 47.08 419 TYR B N 1
ATOM 6417 C CA . TYR B 1 391 ? -71.217 -43.099 176.251 1.00 51.70 419 TYR B CA 1
ATOM 6418 C C . TYR B 1 391 ? -72.076 -42.207 177.148 1.00 53.39 419 TYR B C 1
ATOM 6419 O O . TYR B 1 391 ? -71.602 -41.673 178.152 1.00 50.12 419 TYR B O 1
ATOM 6428 N N . ASP B 1 392 ? -73.340 -42.059 176.755 1.00 59.96 420 ASP B N 1
ATOM 6429 C CA . ASP B 1 392 ? -74.293 -41.147 177.393 1.00 64.10 420 ASP B CA 1
ATOM 6430 C C . ASP B 1 392 ? -75.347 -41.849 178.238 1.00 66.16 420 ASP B C 1
ATOM 6431 O O . ASP B 1 392 ? -75.829 -41.290 179.226 1.00 65.58 420 ASP B O 1
ATOM 6436 N N . GLY B 1 393 ? -75.710 -43.066 177.839 1.00 68.30 421 GLY B N 1
ATOM 6437 C CA . GLY B 1 393 ? -76.827 -43.786 178.443 1.00 73.51 421 GLY B CA 1
ATOM 6438 C C . GLY B 1 393 ? -76.537 -44.389 179.802 1.00 76.99 421 GLY B C 1
ATOM 6439 O O . GLY B 1 393 ? -75.512 -44.095 180.423 1.00 78.71 421 GLY B O 1
ATOM 6440 N N . ASP B 1 394 ? -77.460 -45.230 180.264 1.00 80.18 422 ASP B N 1
ATOM 6441 C CA . ASP B 1 394 ? -77.313 -45.924 181.539 1.00 82.01 422 ASP B CA 1
ATOM 6442 C C . ASP B 1 394 ? -76.281 -47.038 181.413 1.00 80.32 422 ASP B C 1
ATOM 6443 O O . ASP B 1 394 ? -76.277 -47.789 180.436 1.00 77.99 422 ASP B O 1
ATOM 6448 N N . VAL B 1 395 ? -75.413 -47.129 182.416 1.00 80.56 423 VAL B N 1
ATOM 6449 C CA . VAL B 1 395 ? -74.198 -47.949 182.357 1.00 81.74 423 VAL B CA 1
ATOM 6450 C C . VAL B 1 395 ? -74.411 -49.471 182.356 1.00 84.79 423 VAL B C 1
ATOM 6451 O O . VAL B 1 395 ? -73.525 -50.219 181.932 1.00 83.46 423 VAL B O 1
ATOM 6455 N N . LYS B 1 396 ? -75.583 -49.911 182.815 1.00 91.47 424 LYS B N 1
ATOM 6456 C CA . LYS B 1 396 ? -75.930 -51.338 182.893 1.00 95.33 424 LYS B CA 1
ATOM 6457 C C . LYS B 1 396 ? -76.014 -52.052 181.540 1.00 96.02 424 LYS B C 1
ATOM 6458 O O . LYS B 1 396 ? -75.636 -53.220 181.429 1.00 96.32 424 LYS B O 1
ATOM 6464 N N . GLU B 1 397 ? -76.501 -51.348 180.520 1.00 97.08 425 GLU B N 1
ATOM 6465 C CA . GLU B 1 397 ? -76.714 -51.945 179.197 1.00 99.98 425 GLU B CA 1
ATOM 6466 C C . GLU B 1 397 ? -75.572 -51.706 178.196 1.00 99.19 425 GLU B C 1
ATOM 6467 O O . GLU B 1 397 ? -75.796 -51.688 176.981 1.00 98.18 425 GLU B O 1
ATOM 6473 N N . PHE B 1 398 ? -74.354 -51.531 178.709 1.00 97.03 426 PHE B N 1
ATOM 6474 C CA . PHE B 1 398 ? -73.179 -51.328 177.858 1.00 94.00 426 PHE B CA 1
ATOM 6475 C C . PHE B 1 398 ? -72.728 -52.637 177.201 1.00 95.61 426 PHE B C 1
ATOM 6476 O O . PHE B 1 398 ? -72.271 -52.637 176.055 1.00 94.74 426 PHE B O 1
ATOM 6484 N N . GLN B 1 399 ? -72.870 -53.742 177.933 1.00 98.48 427 GLN B N 1
ATOM 6485 C CA . GLN B 1 399 ? -72.604 -55.082 177.403 1.00 101.18 427 GLN B CA 1
ATOM 6486 C C . GLN B 1 399 ? -73.630 -56.099 177.894 1.00 102.44 427 GLN B C 1
ATOM 6487 O O . GLN B 1 399 ? -74.433 -56.611 177.112 1.00 102.00 427 GLN B O 1
ATOM 6493 N N . MET C 1 7 ? 21.720 14.248 170.889 1.00 110.08 35 MET C N 1
ATOM 6494 C CA . MET C 1 7 ? 20.339 13.963 171.382 1.00 110.80 35 MET C CA 1
ATOM 6495 C C . MET C 1 7 ? 20.319 13.141 172.672 1.00 108.18 35 MET C C 1
ATOM 6496 O O . MET C 1 7 ? 20.351 11.907 172.639 1.00 107.93 35 MET C O 1
ATOM 6501 N N . HIS C 1 8 ? 20.283 13.841 173.804 1.00 104.00 36 HIS C N 1
ATOM 6502 C CA . HIS C 1 8 ? 19.994 13.213 175.089 1.00 98.76 36 HIS C CA 1
ATOM 6503 C C . HIS C 1 8 ? 18.816 13.920 175.754 1.00 91.48 36 HIS C C 1
ATOM 6504 O O . HIS C 1 8 ? 18.581 15.110 175.526 1.00 90.14 36 HIS C O 1
ATOM 6511 N N . HIS C 1 9 ? 18.090 13.177 176.581 1.00 83.44 37 HIS C N 1
ATOM 6512 C CA . HIS C 1 9 ? 16.763 13.580 177.031 1.00 71.61 37 HIS C CA 1
ATOM 6513 C C . HIS C 1 9 ? 16.728 14.080 178.471 1.00 69.93 37 HIS C C 1
ATOM 6514 O O . HIS C 1 9 ? 17.335 13.487 179.364 1.00 73.24 37 HIS C O 1
ATOM 6521 N N . ASN C 1 10 ? 16.012 15.181 178.680 1.00 66.57 38 ASN C N 1
ATOM 6522 C CA . ASN C 1 10 ? 15.722 15.680 180.017 1.00 64.29 38 ASN C CA 1
ATOM 6523 C C . ASN C 1 10 ? 14.248 15.447 180.333 1.00 63.20 38 ASN C C 1
ATOM 6524 O O . ASN C 1 10 ? 13.374 15.984 179.653 1.00 65.31 38 ASN C O 1
ATOM 6529 N N . LEU C 1 11 ? 13.985 14.638 181.358 1.00 62.12 39 LEU C N 1
ATOM 6530 C CA . LEU C 1 11 ? 12.622 14.257 181.748 1.00 58.93 39 LEU C CA 1
ATOM 6531 C C . LEU C 1 11 ? 11.777 15.447 182.218 1.00 56.07 39 LEU C C 1
ATOM 6532 O O . LEU C 1 11 ? 10.575 15.510 181.936 1.00 50.38 39 LEU C O 1
ATOM 6537 N N . GLY C 1 12 ? 12.420 16.383 182.917 1.00 52.81 40 GLY C N 1
ATOM 6538 C CA . GLY C 1 12 ? 11.767 17.588 183.424 1.00 50.56 40 GLY C CA 1
ATOM 6539 C C . GLY C 1 12 ? 11.206 18.491 182.341 1.00 50.85 40 GLY C C 1
ATOM 6540 O O . GLY C 1 12 ? 10.064 18.944 182.443 1.00 51.99 40 GLY C O 1
ATOM 6541 N N . ALA C 1 13 ? 12.006 18.734 181.301 1.00 46.85 41 ALA C N 1
ATOM 6542 C CA . ALA C 1 13 ? 11.623 19.606 180.183 1.00 44.96 41 ALA C CA 1
ATOM 6543 C C . ALA C 1 13 ? 10.504 19.015 179.335 1.00 45.52 41 ALA C C 1
ATOM 6544 O O . ALA C 1 13 ? 9.672 19.746 178.794 1.00 48.72 41 ALA C O 1
ATOM 6546 N N . GLU C 1 14 ? 10.493 17.689 179.234 1.00 43.67 42 GLU C N 1
ATOM 6547 C CA . GLU C 1 14 ? 9.499 16.967 178.446 1.00 46.47 42 GLU C CA 1
ATOM 6548 C C . GLU C 1 14 ? 8.124 16.934 179.093 1.00 45.46 42 GLU C C 1
ATOM 6549 O O . GLU C 1 14 ? 7.114 16.985 178.395 1.00 45.93 42 GLU C O 1
ATOM 6555 N N . LYS C 1 15 ? 8.096 16.848 180.421 1.00 45.92 43 LYS C N 1
ATOM 6556 C CA . LYS C 1 15 ? 6.848 16.869 181.176 1.00 46.13 43 LYS C CA 1
ATOM 6557 C C . LYS C 1 15 ? 6.156 18.222 181.067 1.00 46.82 43 LYS C C 1
ATOM 6558 O O . LYS C 1 15 ? 4.928 18.286 180.971 1.00 53.43 43 LYS C O 1
ATOM 6564 N N . ARG C 1 16 ? 6.951 19.291 181.064 1.00 44.10 44 ARG C N 1
ATOM 6565 C CA . ARG C 1 16 ? 6.429 20.654 180.933 1.00 42.98 44 ARG C CA 1
ATOM 6566 C C . ARG C 1 16 ? 5.898 20.939 179.527 1.00 41.78 44 ARG C C 1
ATOM 6567 O O . ARG C 1 16 ? 4.893 21.634 179.371 1.00 37.24 44 ARG C O 1
ATOM 6575 N N . SER C 1 17 ? 6.570 20.385 178.520 1.00 38.47 45 SER C N 1
ATOM 6576 C CA . SER C 1 17 ? 6.153 20.510 177.121 1.00 43.66 45 SER C CA 1
ATOM 6577 C C . SER C 1 17 ? 4.869 19.736 176.844 1.00 42.61 45 SER C C 1
ATOM 6578 O O . SER C 1 17 ? 4.025 20.180 176.065 1.00 47.90 45 SER C O 1
ATOM 6581 N N . ALA C 1 18 ? 4.737 18.583 177.499 1.00 44.13 46 ALA C N 1
ATOM 6582 C CA . ALA C 1 18 ? 3.605 17.677 177.318 1.00 39.10 46 ALA C CA 1
ATOM 6583 C C . ALA C 1 18 ? 2.268 18.287 177.708 1.00 38.65 46 ALA C C 1
ATOM 6584 O O . ALA C 1 18 ? 1.242 17.966 177.112 1.00 32.83 46 ALA C O 1
ATOM 6586 N N . VAL C 1 19 ? 2.292 19.170 178.703 1.00 45.34 47 VAL C N 1
ATOM 6587 C CA . VAL C 1 19 ? 1.073 19.769 179.247 1.00 45.74 47 VAL C CA 1
ATOM 6588 C C . VAL C 1 19 ? 0.992 21.288 179.046 1.00 46.01 47 VAL C C 1
ATOM 6589 O O . VAL C 1 19 ? 0.070 21.931 179.554 1.00 46.53 47 VAL C O 1
ATOM 6593 N N . ALA C 1 20 ? 1.950 21.849 178.304 1.00 48.11 48 ALA C N 1
ATOM 6594 C CA . ALA C 1 20 ? 2.019 23.300 178.066 1.00 47.14 48 ALA C CA 1
ATOM 6595 C C . ALA C 1 20 ? 0.842 23.834 177.257 1.00 45.22 48 ALA C C 1
ATOM 6596 O O . ALA C 1 20 ? 0.356 24.937 177.522 1.00 44.30 48 ALA C O 1
ATOM 6598 N N . THR C 1 21 ? 0.386 23.034 176.291 1.00 51.22 49 THR C N 1
ATOM 6599 C CA . THR C 1 21 ? -0.670 23.410 175.337 1.00 56.94 49 THR C CA 1
ATOM 6600 C C . THR C 1 21 ? -0.529 24.844 174.812 1.00 56.06 49 THR C C 1
ATOM 6601 O O . THR C 1 21 ? -1.463 25.647 174.888 1.00 56.99 49 THR C O 1
ATOM 6605 N N . THR C 1 22 ? 0.665 25.161 174.321 1.00 54.53 50 THR C N 1
ATOM 6606 C CA . THR C 1 22 ? 0.923 26.440 173.673 1.00 50.36 50 THR C CA 1
ATOM 6607 C C . THR C 1 22 ? 0.987 26.195 172.176 1.00 46.36 50 THR C C 1
ATOM 6608 O O . THR C 1 22 ? 0.869 25.051 171.726 1.00 46.06 50 THR C O 1
ATOM 6612 N N . ILE C 1 23 ? 1.162 27.269 171.413 1.00 46.41 51 ILE C N 1
ATOM 6613 C CA . ILE C 1 23 ? 1.334 27.179 169.967 1.00 42.77 51 ILE C CA 1
ATOM 6614 C C . ILE C 1 23 ? 2.663 26.486 169.676 1.00 40.45 51 ILE C C 1
ATOM 6615 O O . ILE C 1 23 ? 2.737 25.628 168.795 1.00 38.83 51 ILE C O 1
ATOM 6620 N N . ASP C 1 24 ? 3.683 26.832 170.464 1.00 41.44 52 ASP C N 1
ATOM 6621 C CA . ASP C 1 24 ? 5.028 26.261 170.348 1.00 43.69 52 ASP C CA 1
ATOM 6622 C C . ASP C 1 24 ? 5.089 24.749 170.558 1.00 42.75 52 ASP C C 1
ATOM 6623 O O . ASP C 1 24 ? 5.702 24.048 169.762 1.00 41.12 52 ASP C O 1
ATOM 6628 N N . SER C 1 25 ? 4.438 24.248 171.608 1.00 40.38 53 SER C N 1
ATOM 6629 C CA . SER C 1 25 ? 4.429 22.808 171.898 1.00 39.92 53 SER C CA 1
ATOM 6630 C C . SER C 1 25 ? 3.793 21.995 170.768 1.00 38.31 53 SER C C 1
ATOM 6631 O O . SER C 1 25 ? 4.127 20.827 170.572 1.00 41.89 53 SER C O 1
ATOM 6634 N N . PHE C 1 26 ? 2.897 22.634 170.020 1.00 37.77 54 PHE C N 1
ATOM 6635 C CA . PHE C 1 26 ? 2.251 22.013 168.875 1.00 33.84 54 PHE C CA 1
ATOM 6636 C C . PHE C 1 26 ? 3.027 22.149 167.556 1.00 35.20 54 PHE C C 1
ATOM 6637 O O . PHE C 1 26 ? 3.303 21.137 166.909 1.00 36.50 54 PHE C O 1
ATOM 6645 N N . LYS C 1 27 ? 3.363 23.381 167.155 1.00 38.38 55 LYS C N 1
ATOM 6646 C CA A LYS C 1 27 ? 3.952 23.625 165.830 0.50 40.48 55 LYS C CA 1
ATOM 6647 C CA B LYS C 1 27 ? 3.951 23.617 165.829 0.50 39.69 55 LYS C CA 1
ATOM 6648 C C . LYS C 1 27 ? 5.454 23.324 165.733 1.00 38.59 55 LYS C C 1
ATOM 6649 O O . LYS C 1 27 ? 5.947 22.949 164.672 1.00 47.84 55 LYS C O 1
ATOM 6660 N N . GLU C 1 28 ? 6.175 23.489 166.837 1.00 41.75 56 GLU C N 1
ATOM 6661 C CA . GLU C 1 28 ? 7.617 23.275 166.827 1.00 44.56 56 GLU C CA 1
ATOM 6662 C C . GLU C 1 28 ? 7.993 21.801 166.857 1.00 42.68 56 GLU C C 1
ATOM 6663 O O . GLU C 1 28 ? 7.345 20.985 167.513 1.00 43.56 56 GLU C O 1
ATOM 6669 N N . ARG C 1 29 ? 9.050 21.495 166.115 1.00 41.51 57 ARG C N 1
ATOM 6670 C CA A ARG C 1 29 ? 9.582 20.148 165.990 0.50 39.37 57 ARG C CA 1
ATOM 6671 C CA B ARG C 1 29 ? 9.573 20.140 165.992 0.50 36.31 57 ARG C CA 1
ATOM 6672 C C . ARG C 1 29 ? 10.238 19.676 167.287 1.00 39.24 57 ARG C C 1
ATOM 6673 O O . ARG C 1 29 ? 9.958 18.582 167.766 1.00 43.17 57 ARG C O 1
ATOM 6688 N N . SER C 1 30 ? 11.106 20.524 167.840 1.00 38.65 58 SER C N 1
ATOM 6689 C CA . SER C 1 30 ? 11.974 20.181 168.971 1.00 42.81 58 SER C CA 1
ATOM 6690 C C . SER C 1 30 ? 11.308 19.538 170.183 1.00 42.68 58 SER C C 1
ATOM 6691 O O . SER C 1 30 ? 11.661 18.419 170.543 1.00 44.65 58 SER C O 1
ATOM 6694 N N . GLN C 1 31 ? 10.353 20.239 170.792 1.00 47.07 59 GLN C N 1
ATOM 6695 C CA . GLN C 1 31 ? 9.724 19.798 172.043 1.00 43.39 59 GLN C CA 1
ATOM 6696 C C . GLN C 1 31 ? 8.957 18.482 171.914 1.00 40.99 59 GLN C C 1
ATOM 6697 O O . GLN C 1 31 ? 9.076 17.612 172.780 1.00 43.44 59 GLN C O 1
ATOM 6703 N N . LYS C 1 32 ? 8.192 18.328 170.834 1.00 37.39 60 LYS C N 1
ATOM 6704 C CA . LYS C 1 32 ? 7.423 17.102 170.620 1.00 32.05 60 LYS C CA 1
ATOM 6705 C C . LYS C 1 32 ? 8.275 15.896 170.211 1.00 35.15 60 LYS C C 1
ATOM 6706 O O . LYS C 1 32 ? 7.970 14.777 170.598 1.00 40.07 60 LYS C O 1
ATOM 6712 N N . VAL C 1 33 ? 9.351 16.121 169.463 1.00 34.40 61 VAL C N 1
ATOM 6713 C CA . VAL C 1 33 ? 10.235 15.023 169.058 1.00 30.08 61 VAL C CA 1
ATOM 6714 C C . VAL C 1 33 ? 11.125 14.554 170.224 1.00 33.40 61 VAL C C 1
ATOM 6715 O O . VAL C 1 33 ? 11.421 13.363 170.333 1.00 27.45 61 VAL C O 1
ATOM 6719 N N . ARG C 1 34 ? 11.503 15.488 171.101 1.00 37.82 62 ARG C N 1
ATOM 6720 C CA A ARG C 1 34 ? 12.328 15.196 172.278 0.50 43.02 62 ARG C CA 1
ATOM 6721 C CA B ARG C 1 34 ? 12.337 15.170 172.264 0.50 43.58 62 ARG C CA 1
ATOM 6722 C C . ARG C 1 34 ? 11.619 14.236 173.236 1.00 42.43 62 ARG C C 1
ATOM 6723 O O . ARG C 1 34 ? 12.214 13.272 173.722 1.00 40.20 62 ARG C O 1
ATOM 6738 N N . ALA C 1 35 ? 10.343 14.519 173.501 1.00 40.34 63 ALA C N 1
ATOM 6739 C CA . ALA C 1 35 ? 9.529 13.711 174.412 1.00 38.47 63 ALA C CA 1
ATOM 6740 C C . ALA C 1 35 ? 9.117 12.369 173.809 1.00 37.35 63 ALA C C 1
ATOM 6741 O O . ALA C 1 35 ? 9.226 11.332 174.467 1.00 40.28 63 ALA C O 1
ATOM 6743 N N . LEU C 1 36 ? 8.666 12.390 172.556 1.00 35.57 64 LEU C N 1
ATOM 6744 C CA . LEU C 1 36 ? 8.184 11.181 171.879 1.00 32.27 64 LEU C CA 1
ATOM 6745 C C . LEU C 1 36 ? 9.283 10.191 171.452 1.00 36.36 64 LEU C C 1
ATOM 6746 O O . LEU C 1 36 ? 8.976 9.100 170.966 1.00 43.34 64 LEU C O 1
ATOM 6751 N N . SER C 1 37 ? 10.549 10.564 171.641 1.00 38.31 65 SER C N 1
ATOM 6752 C CA . SER C 1 37 ? 11.682 9.688 171.317 1.00 39.48 65 SER C CA 1
ATOM 6753 C C . SER C 1 37 ? 12.491 9.234 172.542 1.00 41.62 65 SER C C 1
ATOM 6754 O O . SER C 1 37 ? 13.498 8.535 172.393 1.00 41.61 65 SER C O 1
ATOM 6757 N N . ASP C 1 38 ? 12.051 9.635 173.735 1.00 42.66 66 ASP C N 1
ATOM 6758 C CA . ASP C 1 38 ? 12.677 9.221 174.995 1.00 51.10 66 ASP C CA 1
ATOM 6759 C C . ASP C 1 38 ? 12.461 7.721 175.231 1.00 52.34 66 ASP C C 1
ATOM 6760 O O . ASP C 1 38 ? 11.315 7.265 175.297 1.00 52.71 66 ASP C O 1
ATOM 6765 N N . PRO C 1 39 ? 13.562 6.947 175.337 1.00 56.44 67 PRO C N 1
ATOM 6766 C CA . PRO C 1 39 ? 13.450 5.517 175.638 1.00 57.00 67 PRO C CA 1
ATOM 6767 C C . PRO C 1 39 ? 13.100 5.219 177.100 1.00 58.31 67 PRO C C 1
ATOM 6768 O O . PRO C 1 39 ? 12.574 4.145 177.394 1.00 60.67 67 PRO C O 1
ATOM 6772 N N . ASN C 1 40 ? 13.383 6.164 177.997 1.00 57.41 68 ASN C N 1
ATOM 6773 C CA . ASN C 1 40 ? 13.192 5.971 179.439 1.00 57.41 68 ASN C CA 1
ATOM 6774 C C . ASN C 1 40 ? 11.753 6.154 179.911 1.00 56.50 68 ASN C C 1
ATOM 6775 O O . ASN C 1 40 ? 11.320 5.498 180.859 1.00 61.07 68 ASN C O 1
ATOM 6780 N N . VAL C 1 41 ? 11.024 7.059 179.263 1.00 56.17 69 VAL C N 1
ATOM 6781 C CA . VAL C 1 41 ? 9.607 7.290 179.566 1.00 54.30 69 VAL C CA 1
ATOM 6782 C C . VAL C 1 41 ? 8.759 7.334 178.298 1.00 50.22 69 VAL C C 1
ATOM 6783 O O . VAL C 1 41 ? 9.184 7.861 177.267 1.00 52.01 69 VAL C O 1
ATOM 6787 N N . ARG C 1 42 ? 7.556 6.778 178.388 1.00 45.94 70 ARG C N 1
ATOM 6788 C CA . ARG C 1 42 ? 6.656 6.707 177.246 1.00 40.02 70 ARG C CA 1
ATOM 6789 C C . ARG C 1 42 ? 5.726 7.913 177.194 1.00 41.10 70 ARG C C 1
ATOM 6790 O O . ARG C 1 42 ? 4.919 8.131 178.096 1.00 41.58 70 ARG C O 1
ATOM 6798 N N . PHE C 1 43 ? 5.868 8.704 176.136 1.00 36.12 71 PHE C N 1
ATOM 6799 C CA . PHE C 1 43 ? 4.951 9.794 175.862 1.00 31.45 71 PHE C CA 1
ATOM 6800 C C . PHE C 1 43 ? 4.041 9.394 174.706 1.00 34.03 71 PHE C C 1
ATOM 6801 O O . PHE C 1 43 ? 4.496 8.809 173.720 1.00 37.27 71 PHE C O 1
ATOM 6809 N N . VAL C 1 44 ? 2.753 9.691 174.851 1.00 29.68 72 VAL C N 1
ATOM 6810 C CA . VAL C 1 44 ? 1.734 9.294 173.884 1.00 32.39 72 VAL C CA 1
ATOM 6811 C C . VAL C 1 44 ? 1.108 10.545 173.274 1.00 31.52 72 VAL C C 1
ATOM 6812 O O . VAL C 1 44 ? 0.637 11.418 174.008 1.00 33.45 72 VAL C O 1
ATOM 6816 N N . PRO C 1 45 ? 1.114 10.643 171.929 1.00 32.38 73 PRO C N 1
ATOM 6817 C CA . PRO C 1 45 ? 0.478 11.763 171.245 1.00 29.82 73 PRO C CA 1
ATOM 6818 C C . PRO C 1 45 ? -1.025 11.810 171.504 1.00 32.36 73 PRO C C 1
ATOM 6819 O O . PRO C 1 45 ? -1.748 10.864 171.173 1.00 36.02 73 PRO C O 1
ATOM 6823 N N . PHE C 1 46 ? -1.473 12.902 172.118 1.00 33.96 74 PHE C N 1
ATOM 6824 C CA . PHE C 1 46 ? -2.893 13.164 172.325 1.00 32.41 74 PHE C CA 1
ATOM 6825 C C . PHE C 1 46 ? -3.335 14.295 171.399 1.00 35.99 74 PHE C C 1
ATOM 6826 O O . PHE C 1 46 ? -3.245 15.471 171.756 1.00 39.97 74 PHE C O 1
ATOM 6834 N N . PHE C 1 47 ? -3.804 13.932 170.208 1.00 30.99 75 PHE C N 1
ATOM 6835 C CA . PHE C 1 47 ? -4.277 14.904 169.228 1.00 33.07 75 PHE C CA 1
ATOM 6836 C C . PHE C 1 47 ? -5.700 15.371 169.515 1.00 37.74 75 PHE C C 1
ATOM 6837 O O . PHE C 1 47 ? -6.587 14.557 169.767 1.00 39.72 75 PHE C O 1
ATOM 6845 N N . GLY C 1 48 ? -5.912 16.683 169.435 1.00 43.13 76 GLY C N 1
ATOM 6846 C CA . GLY C 1 48 ? -7.247 17.283 169.523 1.00 44.17 76 GLY C CA 1
ATOM 6847 C C . GLY C 1 48 ? -7.214 18.770 169.206 1.00 42.65 76 GLY C C 1
ATOM 6848 O O . GLY C 1 48 ? -6.257 19.253 168.599 1.00 43.41 76 GLY C O 1
ATOM 6849 N N . SER C 1 49 ? -8.268 19.488 169.596 1.00 41.08 77 SER C N 1
ATOM 6850 C CA A SER C 1 49 ? -8.302 20.944 169.453 0.50 37.63 77 SER C CA 1
ATOM 6851 C CA B SER C 1 49 ? -8.323 20.939 169.452 0.50 37.92 77 SER C CA 1
ATOM 6852 C C . SER C 1 49 ? -8.123 21.600 170.818 1.00 39.14 77 SER C C 1
ATOM 6853 O O . SER C 1 49 ? -7.039 21.522 171.401 1.00 43.32 77 SER C O 1
ATOM 6858 N N . SER C 1 50 ? -9.179 22.228 171.338 1.00 41.78 78 SER C N 1
ATOM 6859 C CA . SER C 1 50 ? -9.136 22.893 172.642 1.00 45.45 78 SER C CA 1
ATOM 6860 C C . SER C 1 50 ? -9.491 21.937 173.781 1.00 45.47 78 SER C C 1
ATOM 6861 O O . SER C 1 50 ? -9.668 22.374 174.921 1.00 50.51 78 SER C O 1
ATOM 6864 N N . GLU C 1 51 ? -9.576 20.643 173.458 1.00 48.39 79 GLU C N 1
ATOM 6865 C CA A GLU C 1 51 ? -9.996 19.611 174.407 0.50 47.14 79 GLU C CA 1
ATOM 6866 C CA B GLU C 1 51 ? -9.993 19.599 174.397 0.50 48.27 79 GLU C CA 1
ATOM 6867 C C . GLU C 1 51 ? -9.078 19.485 175.616 1.00 45.46 79 GLU C C 1
ATOM 6868 O O . GLU C 1 51 ? -9.547 19.266 176.729 1.00 49.06 79 GLU C O 1
ATOM 6879 N N . TRP C 1 52 ? -7.772 19.633 175.398 1.00 45.01 80 TRP C N 1
ATOM 6880 C CA . TRP C 1 52 ? -6.788 19.460 176.473 1.00 42.23 80 TRP C CA 1
ATOM 6881 C C . TRP C 1 52 ? -6.473 20.746 177.228 1.00 45.12 80 TRP C C 1
ATOM 6882 O O . TRP C 1 52 ? -5.676 20.729 178.165 1.00 48.60 80 TRP C O 1
ATOM 6893 N N . LEU C 1 53 ? -7.094 21.851 176.820 1.00 49.84 81 LEU C N 1
ATOM 6894 C CA . LEU C 1 53 ? -6.781 23.172 177.371 1.00 53.27 81 LEU C CA 1
ATOM 6895 C C . LEU C 1 53 ? -7.243 23.409 178.809 1.00 54.73 81 LEU C C 1
ATOM 6896 O O . LEU C 1 53 ? -6.500 23.986 179.608 1.00 54.69 81 LEU C O 1
ATOM 6901 N N . ARG C 1 54 ? -8.464 22.981 179.130 1.00 55.24 82 ARG C N 1
ATOM 6902 C CA A ARG C 1 54 ? -8.995 23.134 180.483 0.50 56.39 82 ARG C CA 1
ATOM 6903 C CA B ARG C 1 54 ? -8.996 23.132 180.481 0.50 57.08 82 ARG C CA 1
ATOM 6904 C C . ARG C 1 54 ? -8.772 21.880 181.322 1.00 57.42 82 ARG C C 1
ATOM 6905 O O . ARG C 1 54 ? -9.214 20.783 180.960 1.00 55.41 82 ARG C O 1
ATOM 6920 N N . PHE C 1 55 ? -8.080 22.062 182.443 1.00 56.42 83 PHE C N 1
ATOM 6921 C CA . PHE C 1 55 ? -7.677 20.970 183.315 1.00 54.19 83 PHE C CA 1
ATOM 6922 C C . PHE C 1 55 ? -8.569 20.869 184.545 1.00 53.58 83 PHE C C 1
ATOM 6923 O O . PHE C 1 55 ? -9.039 21.882 185.071 1.00 53.01 83 PHE C O 1
ATOM 6931 N N . ASP C 1 56 ? -8.801 19.635 184.987 1.00 52.60 84 ASP C N 1
ATOM 6932 C CA . ASP C 1 56 ? -9.422 19.361 186.286 1.00 50.57 84 ASP C CA 1
ATOM 6933 C C . ASP C 1 56 ? -8.758 18.146 186.939 1.00 50.49 84 ASP C C 1
ATOM 6934 O O . ASP C 1 56 ? -7.699 17.703 186.491 1.00 51.34 84 ASP C O 1
ATOM 6939 N N . GLY C 1 57 ? -9.381 17.611 187.987 1.00 51.95 85 GLY C N 1
ATOM 6940 C CA . GLY C 1 57 ? -8.829 16.478 188.734 1.00 47.80 85 GLY C CA 1
ATOM 6941 C C . GLY C 1 57 ? -8.858 15.156 187.992 1.00 46.97 85 GLY C C 1
ATOM 6942 O O . GLY C 1 57 ? -8.099 14.241 188.314 1.00 49.67 85 GLY C O 1
ATOM 6943 N N . ALA C 1 58 ? -9.728 15.061 186.990 1.00 45.89 86 ALA C N 1
ATOM 6944 C CA . ALA C 1 58 ? -9.889 13.839 186.211 1.00 45.17 86 ALA C CA 1
ATOM 6945 C C . ALA C 1 58 ? -9.241 13.901 184.822 1.00 44.51 86 ALA C C 1
ATOM 6946 O O . ALA C 1 58 ? -9.290 12.926 184.073 1.00 43.85 86 ALA C O 1
ATOM 6948 N N . HIS C 1 59 ? -8.639 15.047 184.499 1.00 46.05 87 HIS C N 1
ATOM 6949 C CA . HIS C 1 59 ? -7.904 15.270 183.245 1.00 42.73 87 HIS C CA 1
ATOM 6950 C C . HIS C 1 59 ? -6.818 14.203 183.051 1.00 43.45 87 HIS C C 1
ATOM 6951 O O . HIS C 1 59 ? -6.113 13.876 184.010 1.00 47.49 87 HIS C O 1
ATOM 6958 N N . PRO C 1 60 ? -6.694 13.641 181.823 1.00 39.60 88 PRO C N 1
ATOM 6959 C CA . PRO C 1 60 ? -5.744 12.555 181.511 1.00 40.08 88 PRO C CA 1
ATOM 6960 C C . PRO C 1 60 ? -4.280 12.820 181.883 1.00 43.29 88 PRO C C 1
ATOM 6961 O O . PRO C 1 60 ? -3.547 11.878 182.199 1.00 46.28 88 PRO C O 1
ATOM 6965 N N . ALA C 1 61 ? -3.870 14.085 181.844 1.00 44.44 89 ALA C N 1
ATOM 6966 C CA . ALA C 1 61 ? -2.524 14.486 182.244 1.00 41.33 89 ALA C CA 1
ATOM 6967 C C . ALA C 1 61 ? -2.326 14.399 183.759 1.00 42.38 89 ALA C C 1
ATOM 6968 O O . ALA C 1 61 ? -1.231 14.091 184.228 1.00 43.22 89 ALA C O 1
ATOM 6970 N N . VAL C 1 62 ? -3.391 14.676 184.511 1.00 43.02 90 VAL C N 1
ATOM 6971 C CA . VAL C 1 62 ? -3.362 14.643 185.976 1.00 46.37 90 VAL C CA 1
ATOM 6972 C C . VAL C 1 62 ? -3.359 13.200 186.498 1.00 48.11 90 VAL C C 1
ATOM 6973 O O . VAL C 1 62 ? -2.553 12.851 187.369 1.00 54.03 90 VAL C O 1
ATOM 6977 N N . LEU C 1 63 ? -4.240 12.369 185.941 1.00 47.58 91 LEU C N 1
ATOM 6978 C CA . LEU C 1 63 ? -4.360 10.958 186.320 1.00 45.92 91 LEU C CA 1
ATOM 6979 C C . LEU C 1 63 ? -3.102 10.140 186.038 1.00 47.27 91 LEU C C 1
ATOM 6980 O O . LEU C 1 63 ? -2.776 9.230 186.798 1.00 50.26 91 LEU C O 1
ATOM 6985 N N . ALA C 1 64 ? -2.401 10.467 184.953 1.00 45.91 92 ALA C N 1
ATOM 6986 C CA . ALA C 1 64 ? -1.161 9.769 184.597 1.00 44.18 92 ALA C CA 1
ATOM 6987 C C . ALA C 1 64 ? 0.000 10.082 185.545 1.00 43.95 92 ALA C C 1
ATOM 6988 O O . ALA C 1 64 ? 0.876 9.240 185.758 1.00 45.23 92 ALA C O 1
ATOM 6990 N N . GLU C 1 65 ? -0.006 11.287 186.112 1.00 46.30 93 GLU C N 1
ATOM 6991 C CA . GLU C 1 65 ? 1.091 11.757 186.955 1.00 49.87 93 GLU C CA 1
ATOM 6992 C C . GLU C 1 65 ? 1.001 11.267 188.403 1.00 55.73 93 GLU C C 1
ATOM 6993 O O . GLU C 1 65 ? 1.981 10.734 188.937 1.00 56.30 93 GLU C O 1
ATOM 6999 N N . LYS C 1 66 ? -0.163 11.459 189.030 1.00 59.86 94 LYS C N 1
ATOM 7000 C CA . LYS C 1 66 ? -0.401 11.002 190.404 1.00 60.02 94 LYS C CA 1
ATOM 7001 C C . LYS C 1 66 ? -0.242 9.488 190.510 1.00 60.15 94 LYS C C 1
ATOM 7002 O O . LYS C 1 66 ? 0.468 8.993 191.388 1.00 64.43 94 LYS C O 1
ATOM 7008 N N . TYR C 1 67 ? -0.869 8.764 189.589 1.00 59.88 95 TYR C N 1
ATOM 7009 C CA . TYR C 1 67 ? -0.916 7.308 189.671 1.00 58.08 95 TYR C CA 1
ATOM 7010 C C . TYR C 1 67 ? 0.243 6.600 188.962 1.00 59.08 95 TYR C C 1
ATOM 7011 O O . TYR C 1 67 ? 0.237 5.369 188.848 1.00 63.59 95 TYR C O 1
ATOM 7020 N N . ASN C 1 68 ? 1.229 7.389 188.519 1.00 55.50 96 ASN C N 1
ATOM 7021 C CA . ASN C 1 68 ? 2.494 6.903 187.942 1.00 54.68 96 ASN C CA 1
ATOM 7022 C C . ASN C 1 68 ? 2.293 5.827 186.870 1.00 49.43 96 ASN C C 1
ATOM 7023 O O . ASN C 1 68 ? 2.819 4.711 186.966 1.00 49.40 96 ASN C O 1
ATOM 7028 N N . ARG C 1 69 ? 1.510 6.175 185.854 1.00 45.77 97 ARG C N 1
ATOM 7029 C CA . ARG C 1 69 ? 1.122 5.224 184.814 1.00 41.77 97 ARG C CA 1
ATOM 7030 C C . ARG C 1 69 ? 2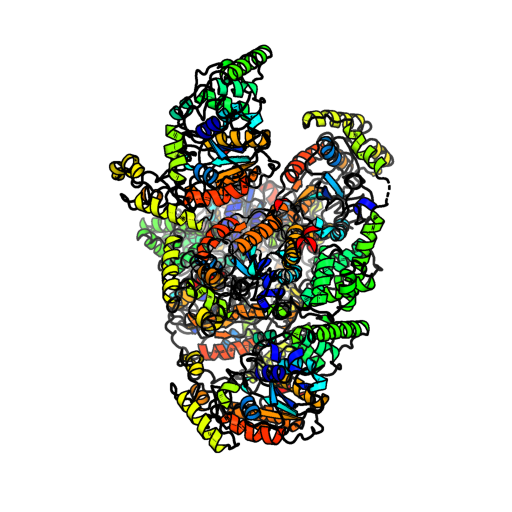.280 4.863 183.885 1.00 38.44 97 ARG C C 1
ATOM 7031 O O . ARG C 1 69 ? 3.331 5.505 183.914 1.00 38.56 97 ARG C O 1
ATOM 7039 N N . SER C 1 70 ? 2.082 3.834 183.065 1.00 40.84 98 SER C N 1
ATOM 7040 C CA . SER C 1 70 ? 3.103 3.379 182.115 1.00 42.26 98 SER C CA 1
ATOM 7041 C C . SER C 1 70 ? 3.256 4.306 180.898 1.00 40.75 98 SER C C 1
ATOM 7042 O O . SER C 1 70 ? 4.002 3.999 179.963 1.00 45.17 98 SER C O 1
ATOM 7045 N N . TYR C 1 71 ? 2.549 5.434 180.924 1.00 41.70 99 TYR C N 1
ATOM 7046 C CA . TYR C 1 71 ? 2.591 6.430 179.859 1.00 43.59 99 TYR C CA 1
ATOM 7047 C C . TYR C 1 71 ? 2.284 7.829 180.394 1.00 41.62 99 TYR C C 1
ATOM 7048 O O . TYR C 1 71 ? 1.704 7.975 181.471 1.00 44.22 99 TYR C O 1
ATOM 7057 N N . ARG C 1 72 ? 2.687 8.844 179.630 1.00 36.75 100 ARG C N 1
ATOM 7058 C CA . ARG C 1 72 ? 2.256 10.222 179.838 1.00 34.12 100 ARG C CA 1
ATOM 7059 C C . ARG C 1 72 ? 1.664 10.745 178.532 1.00 36.73 100 ARG C C 1
ATOM 7060 O O . ARG C 1 72 ? 2.190 10.449 177.463 1.00 38.11 100 ARG C O 1
ATOM 7068 N N . PRO C 1 73 ? 0.549 11.494 178.603 1.00 38.08 101 PRO C N 1
ATOM 7069 C CA . PRO C 1 73 ? 0.043 12.151 177.396 1.00 37.89 101 PRO C CA 1
ATOM 7070 C C . PRO C 1 73 ? 0.928 13.320 176.962 1.00 37.75 101 PRO C C 1
ATOM 7071 O O . PRO C 1 73 ? 1.393 14.083 177.809 1.00 37.51 101 PRO C O 1
ATOM 7075 N N . TYR C 1 74 ? 1.190 13.423 175.659 1.00 37.01 102 TYR C N 1
ATOM 7076 C CA . TYR C 1 74 ? 1.724 14.651 175.075 1.00 35.63 102 TYR C CA 1
ATOM 7077 C C . TYR C 1 74 ? 0.574 15.330 174.349 1.00 33.34 102 TYR C C 1
ATOM 7078 O O . TYR C 1 74 ? 0.153 14.885 173.284 1.00 34.06 102 TYR C O 1
ATOM 7087 N N . LEU C 1 75 ? 0.077 16.412 174.934 1.00 32.75 103 LEU C N 1
ATOM 7088 C CA . LEU C 1 75 ? -1.125 17.068 174.438 1.00 39.85 103 LEU C CA 1
ATOM 7089 C C . LEU C 1 75 ? -0.826 17.922 173.211 1.00 41.66 103 LEU C C 1
ATOM 7090 O O . LEU C 1 75 ? -0.135 18.940 173.293 1.00 46.75 103 LEU C O 1
ATOM 7095 N N . LEU C 1 76 ? -1.344 17.477 172.071 1.00 40.27 104 LEU C N 1
ATOM 7096 C CA . LEU C 1 76 ? -1.094 18.122 170.794 1.00 34.12 104 LEU C CA 1
ATOM 7097 C C . LEU C 1 76 ? -2.356 18.753 170.229 1.00 40.04 104 LEU C C 1
ATOM 7098 O O . LEU C 1 76 ? -3.131 18.103 169.524 1.00 46.50 104 LEU C O 1
ATOM 7103 N N . GLY C 1 77 ? -2.557 20.029 170.537 1.00 40.39 105 GLY C N 1
ATOM 7104 C CA . GLY C 1 77 ? -3.681 20.767 169.989 1.00 40.57 105 GLY C CA 1
ATOM 7105 C C . GLY C 1 77 ? -3.906 22.137 170.587 1.00 42.21 105 GLY C C 1
ATOM 7106 O O . GLY C 1 77 ? -3.520 22.407 171.726 1.00 47.84 105 GLY C O 1
ATOM 7107 N N . GLN C 1 78 ? -4.534 23.000 169.794 1.00 41.56 106 GLN C N 1
ATOM 7108 C CA . GLN C 1 78 ? -4.963 24.325 170.225 1.00 42.12 106 GLN C CA 1
ATOM 7109 C C . GLN C 1 78 ? -6.303 24.655 169.566 1.00 38.21 106 GLN C C 1
ATOM 7110 O O . GLN C 1 78 ? -6.791 23.889 168.735 1.00 35.38 106 GLN C O 1
ATOM 7116 N N . GLY C 1 79 ? -6.888 25.794 169.933 1.00 38.65 107 GLY C N 1
ATOM 7117 C CA . GLY C 1 79 ? -8.180 26.226 169.392 1.00 33.24 107 GLY C CA 1
ATOM 7118 C C . GLY C 1 79 ? -8.198 26.370 167.882 1.00 34.88 107 GLY C C 1
ATOM 7119 O O . GLY C 1 79 ? -7.355 27.057 167.306 1.00 35.26 107 GLY C O 1
ATOM 7120 N N . GLY C 1 80 ? -9.147 25.695 167.239 1.00 34.07 108 GLY C N 1
ATOM 7121 C CA . GLY C 1 80 ? -9.317 25.796 165.793 1.00 32.07 108 GLY C CA 1
ATOM 7122 C C . GLY C 1 80 ? -8.489 24.825 164.974 1.00 35.54 108 GLY C C 1
ATOM 7123 O O . GLY C 1 80 ? -8.614 24.786 163.749 1.00 38.97 108 GLY C O 1
ATOM 7124 N N . ALA C 1 81 ? -7.638 24.045 165.638 1.00 37.57 109 ALA C N 1
ATOM 7125 C CA . ALA C 1 81 ? -6.842 23.029 164.951 1.00 42.35 109 ALA C CA 1
ATOM 7126 C C . ALA C 1 81 ? -7.696 21.797 164.675 1.00 44.35 109 ALA C C 1
ATOM 7127 O O . ALA C 1 81 ? -8.304 21.232 165.589 1.00 49.71 109 ALA C O 1
ATOM 7129 N N . ALA C 1 82 ? -7.753 21.409 163.406 1.00 41.26 110 ALA C N 1
ATOM 7130 C CA . ALA C 1 82 ? -8.483 20.224 162.973 1.00 36.95 110 ALA C CA 1
ATOM 7131 C C . ALA C 1 82 ? -7.535 19.318 162.190 1.00 34.49 110 ALA C C 1
ATOM 7132 O O . ALA C 1 82 ? -6.325 19.395 162.377 1.00 33.47 110 ALA C O 1
ATOM 7134 N N . SER C 1 83 ? -8.080 18.487 161.304 1.00 36.16 111 SER C N 1
ATOM 7135 C CA . SER C 1 83 ? -7.313 17.414 160.662 1.00 33.48 111 SER C CA 1
ATOM 7136 C C . SER C 1 83 ? -6.204 17.864 159.711 1.00 35.31 111 SER C C 1
ATOM 7137 O O . SER C 1 83 ? -5.166 17.206 159.637 1.00 36.65 111 SER C O 1
ATOM 7140 N N . LEU C 1 84 ? -6.418 18.969 158.995 1.00 34.70 112 LEU C N 1
ATOM 7141 C CA . LEU C 1 84 ? -5.388 19.514 158.100 1.00 29.91 112 LEU C CA 1
ATOM 7142 C C . LEU C 1 84 ? -4.163 19.970 158.897 1.00 29.05 112 LEU C C 1
ATOM 7143 O O . LEU C 1 84 ? -3.041 19.612 158.554 1.00 33.48 112 LEU C O 1
ATOM 7148 N N . ASN C 1 85 ? -4.388 20.724 159.973 1.00 25.56 113 ASN C N 1
ATOM 7149 C CA . ASN C 1 85 ? -3.317 21.091 160.902 1.00 27.28 113 ASN C CA 1
ATOM 7150 C C . ASN C 1 85 ? -2.577 19.885 161.472 1.00 27.00 113 ASN C C 1
ATOM 7151 O O . ASN C 1 85 ? -1.342 19.855 161.474 1.00 32.73 113 ASN C O 1
ATOM 7156 N N . GLN C 1 86 ? -3.335 18.892 161.936 1.00 30.00 114 GLN C N 1
ATOM 7157 C CA . GLN C 1 86 ? -2.757 17.695 162.547 1.00 26.79 114 GLN C CA 1
ATOM 7158 C C . GLN C 1 86 ? -1.899 16.930 161.552 1.00 22.30 114 GLN C C 1
ATOM 7159 O O . GLN C 1 86 ? -0.782 16.538 161.877 1.00 21.00 114 GLN C O 1
ATOM 7165 N N . TYR C 1 87 ? -2.418 16.751 160.337 1.00 17.74 115 TYR C N 1
ATOM 7166 C CA . TYR C 1 87 ? -1.682 16.100 159.256 1.00 20.07 115 TYR C CA 1
ATOM 7167 C C . TYR C 1 87 ? -0.310 16.718 159.027 1.00 18.35 115 TYR C C 1
ATOM 7168 O O . TYR C 1 87 ? 0.688 16.000 158.939 1.00 29.42 115 TYR C O 1
ATOM 7177 N N . PHE C 1 88 ? -0.265 18.045 158.945 1.00 25.55 116 PHE C N 1
ATOM 7178 C CA . PHE C 1 88 ? 0.986 18.757 158.697 1.00 23.33 116 PHE C CA 1
ATOM 7179 C C . PHE C 1 88 ? 1.938 18.694 159.887 1.00 21.25 116 PHE C C 1
ATOM 7180 O O . PHE C 1 88 ? 3.150 18.583 159.709 1.00 25.81 116 PHE C O 1
ATOM 7188 N N . GLY C 1 89 ? 1.382 18.744 161.094 1.00 26.80 117 GLY C N 1
ATOM 7189 C CA . GLY C 1 89 ? 2.162 18.561 162.320 1.00 12.27 117 GLY C CA 1
ATOM 7190 C C . GLY C 1 89 ? 2.807 17.188 162.418 1.00 21.30 117 GLY C C 1
ATOM 7191 O O . GLY C 1 89 ? 3.911 17.064 162.951 1.00 28.33 117 GLY C O 1
ATOM 7192 N N . MET C 1 90 ? 2.116 16.164 161.904 1.00 21.41 118 MET C N 1
ATOM 7193 C CA . MET C 1 90 ? 2.606 14.774 161.900 1.00 22.01 118 MET C CA 1
ATOM 7194 C C . MET C 1 90 ? 3.860 14.607 161.046 1.00 25.70 118 MET C C 1
ATOM 7195 O O . MET C 1 90 ? 4.737 13.826 161.398 1.00 30.16 118 MET C O 1
ATOM 7200 N N . GLN C 1 91 ? 3.939 15.359 159.942 1.00 33.42 119 GLN C N 1
ATOM 7201 C CA . GLN C 1 91 ? 5.071 15.325 158.997 1.00 24.83 119 GLN C CA 1
ATOM 7202 C C . GLN C 1 91 ? 6.431 15.630 159.637 1.00 25.82 119 GLN C C 1
ATOM 7203 O O . GLN C 1 91 ? 7.471 15.265 159.092 1.00 33.80 119 GLN C O 1
ATOM 7209 N N . GLN C 1 92 ? 6.404 16.297 160.790 1.00 30.87 120 GLN C N 1
ATOM 7210 C CA . GLN C 1 92 ? 7.598 16.608 161.574 1.00 30.31 120 GLN C CA 1
ATOM 7211 C C . GLN C 1 92 ? 8.044 15.462 162.487 1.00 33.03 120 GLN C C 1
ATOM 7212 O O . GLN C 1 92 ? 9.156 15.489 163.019 1.00 39.05 120 GLN C O 1
ATOM 7218 N N . MET C 1 93 ? 7.174 14.475 162.686 1.00 32.38 121 MET C N 1
ATOM 7219 C CA . MET C 1 93 ? 7.411 13.432 163.689 1.00 33.11 121 MET C CA 1
ATOM 7220 C C . MET C 1 93 ? 7.040 12.021 163.217 1.00 35.85 121 MET C C 1
ATOM 7221 O O . MET C 1 93 ? 6.640 11.179 164.021 1.00 36.41 121 MET C O 1
ATOM 7226 N N . LEU C 1 94 ? 7.202 11.772 161.917 1.00 34.95 122 LEU C N 1
ATOM 7227 C CA . LEU C 1 94 ? 6.935 10.460 161.306 1.00 30.38 122 LEU C CA 1
ATOM 7228 C C . LEU C 1 94 ? 7.632 9.234 161.936 1.00 32.11 122 LEU C C 1
ATOM 7229 O O . LEU C 1 94 ? 6.965 8.219 162.149 1.00 35.96 122 LEU C O 1
ATOM 7234 N N . PRO C 1 95 ? 8.955 9.310 162.237 1.00 33.91 123 PRO C N 1
ATOM 7235 C CA . PRO C 1 95 ? 9.553 8.141 162.900 1.00 35.30 123 PRO C CA 1
ATOM 7236 C C . PRO C 1 95 ? 9.095 7.949 164.353 1.00 36.49 123 PRO C C 1
ATOM 7237 O O . PRO C 1 95 ? 9.180 6.838 164.884 1.00 37.17 123 PRO C O 1
ATOM 7241 N N . GLN C 1 96 ? 8.609 9.025 164.970 1.00 37.13 124 GLN C N 1
ATOM 7242 C CA . GLN C 1 96 ? 8.120 9.010 166.352 1.00 35.75 124 GLN C CA 1
ATOM 7243 C C . GLN C 1 96 ? 6.683 8.492 166.452 1.00 37.76 124 GLN C C 1
ATOM 7244 O O . GLN C 1 96 ? 6.186 8.224 167.550 1.00 39.50 124 GLN C O 1
ATOM 7250 N N . LEU C 1 97 ? 6.023 8.362 165.302 1.00 39.04 125 LEU C N 1
ATOM 7251 C CA . LEU C 1 97 ? 4.657 7.845 165.234 1.00 37.61 125 LEU C CA 1
ATOM 7252 C C . LEU C 1 97 ? 4.605 6.398 164.754 1.00 33.99 125 LEU C C 1
ATOM 7253 O O . LEU C 1 97 ? 3.628 5.701 165.016 1.00 35.84 125 LEU C O 1
ATOM 7258 N N . GLU C 1 98 ? 5.658 5.972 164.052 1.00 33.60 126 GLU C N 1
ATOM 7259 C CA . GLU C 1 98 ? 5.786 4.625 163.479 1.00 38.11 126 GLU C CA 1
ATOM 7260 C C . GLU C 1 98 ? 5.576 3.511 164.511 1.00 37.69 126 GLU C C 1
ATOM 7261 O O . GLU C 1 98 ? 6.263 3.477 165.539 1.00 44.20 126 GLU C O 1
ATOM 7267 N N . ASN C 1 99 ? 4.613 2.631 164.215 1.00 36.06 127 ASN C N 1
ATOM 7268 C CA . ASN C 1 99 ? 4.192 1.492 165.063 1.00 37.16 127 ASN C CA 1
ATOM 7269 C C . ASN C 1 99 ? 3.782 1.869 166.489 1.00 39.25 127 ASN C C 1
ATOM 7270 O O . ASN C 1 99 ? 4.153 1.189 167.452 1.00 40.90 127 ASN C O 1
ATOM 7275 N N . LYS C 1 100 ? 3.020 2.949 166.624 1.00 35.82 128 LYS C N 1
ATOM 7276 C CA . LYS C 1 100 ? 2.690 3.467 167.946 1.00 37.81 128 LYS C CA 1
ATOM 7277 C C . LYS C 1 100 ? 1.204 3.714 168.189 1.00 39.39 128 LYS C C 1
ATOM 7278 O O . LYS C 1 100 ? 0.409 3.745 167.261 1.00 35.36 128 LYS C O 1
ATOM 7284 N N . GLN C 1 101 ? 0.834 3.857 169.457 1.00 41.43 129 GLN C N 1
ATOM 7285 C CA . GLN C 1 101 ? -0.542 4.178 169.811 1.00 40.80 129 GLN C CA 1
ATOM 7286 C C . GLN C 1 101 ? -0.720 5.685 169.963 1.00 40.01 129 GLN C C 1
ATOM 7287 O O . GLN C 1 101 ? 0.147 6.364 170.522 1.00 40.19 129 GLN C O 1
ATOM 7293 N N . VAL C 1 102 ? -1.834 6.204 169.443 1.00 35.72 130 VAL C N 1
ATOM 7294 C CA . VAL C 1 102 ? -2.212 7.613 169.635 1.00 33.38 130 VAL C CA 1
ATOM 7295 C C . VAL C 1 102 ? -3.680 7.770 170.086 1.00 34.24 130 VAL C C 1
ATOM 7296 O O . VAL C 1 102 ? -4.474 6.827 169.997 1.00 24.41 130 VAL C O 1
ATOM 7300 N N . VAL C 1 103 ? -4.013 8.962 170.586 1.00 33.96 131 VAL C N 1
ATOM 7301 C CA . VAL C 1 103 ? -5.397 9.363 170.857 1.00 30.46 131 VAL C CA 1
ATOM 7302 C C . VAL C 1 103 ? -5.757 10.480 169.880 1.00 29.15 131 VAL C C 1
ATOM 7303 O O . VAL C 1 103 ? -5.040 11.473 169.777 1.00 34.30 131 VAL C O 1
ATOM 7307 N N . TYR C 1 104 ? -6.856 10.308 169.154 1.00 32.33 132 TYR C N 1
ATOM 7308 C CA . TYR C 1 104 ? -7.296 11.306 168.189 1.00 29.25 132 TYR C CA 1
ATOM 7309 C C . TYR C 1 104 ? -8.757 11.681 168.421 1.00 31.14 132 TYR C C 1
ATOM 7310 O O . TYR C 1 104 ? -9.654 10.890 168.150 1.00 29.34 132 TYR C O 1
ATOM 7319 N N . VAL C 1 105 ? -8.985 12.888 168.932 1.00 30.86 133 VAL C N 1
ATOM 7320 C CA . VAL C 1 105 ? -10.334 13.433 169.092 1.00 25.64 133 VAL C CA 1
ATOM 7321 C C . VAL C 1 105 ? -10.913 13.799 167.724 1.00 32.22 133 VAL C C 1
ATOM 7322 O O . VAL C 1 105 ? -10.221 14.395 166.904 1.00 37.64 133 VAL C O 1
ATOM 7326 N N . ILE C 1 106 ? -12.156 13.391 167.460 1.00 30.55 134 ILE C N 1
ATOM 7327 C CA . ILE C 1 106 ? -12.877 13.823 166.261 1.00 34.78 134 ILE C CA 1
ATOM 7328 C C . ILE C 1 106 ? -14.187 14.467 166.687 1.00 37.58 134 ILE C C 1
ATOM 7329 O O . ILE C 1 106 ? -15.172 13.774 166.967 1.00 43.28 134 ILE C O 1
ATOM 7334 N N . SER C 1 107 ? -14.200 15.794 166.744 1.00 36.00 135 SER C N 1
ATOM 7335 C CA . SER C 1 107 ? -15.405 16.515 167.129 1.00 34.52 135 SER C CA 1
ATOM 7336 C C . SER C 1 107 ? -16.277 16.760 165.903 1.00 35.68 135 SER C C 1
ATOM 7337 O O . SER C 1 107 ? -15.797 17.299 164.904 1.00 32.15 135 SER C O 1
ATOM 7340 N N . PRO C 1 108 ? -17.553 16.326 165.960 1.00 36.01 136 PRO C N 1
ATOM 7341 C CA . PRO C 1 108 ? -18.513 16.532 164.871 1.00 37.82 136 PRO C CA 1
ATOM 7342 C C . PRO C 1 108 ? -18.786 17.999 164.514 1.00 35.47 136 PRO C C 1
ATOM 7343 O O . PRO C 1 108 ? -19.222 18.278 163.398 1.00 37.83 136 PRO C O 1
ATOM 7347 N N . GLN C 1 109 ? -18.518 18.922 165.433 1.00 27.38 137 GLN C N 1
ATOM 7348 C CA . GLN C 1 109 ? -18.708 20.345 165.149 1.00 36.26 137 GLN C CA 1
ATOM 7349 C C . GLN C 1 109 ? -17.595 20.955 164.279 1.00 38.12 137 GLN C C 1
ATOM 7350 O O . GLN C 1 109 ? -17.754 22.067 163.769 1.00 43.81 137 GLN C O 1
ATOM 7356 N N . TRP C 1 110 ? -16.485 20.228 164.100 1.00 35.75 138 TRP C N 1
ATOM 7357 C CA . TRP C 1 110 ? -15.453 20.607 163.122 1.00 32.25 138 TRP C CA 1
ATOM 7358 C C . TRP C 1 110 ? -15.943 20.345 161.706 1.00 35.26 138 TRP C C 1
ATOM 7359 O O . TRP C 1 110 ? -15.318 20.773 160.734 1.00 39.84 138 TRP C O 1
ATOM 7370 N N . PHE C 1 111 ? -17.051 19.622 161.589 1.00 36.23 139 PHE C N 1
ATOM 7371 C CA . PHE C 1 111 ? -17.558 19.223 160.291 1.00 35.24 139 PHE C CA 1
ATOM 7372 C C . PHE C 1 111 ? -18.593 20.225 159.763 1.00 40.39 139 PHE C C 1
ATOM 7373 O O . PHE C 1 111 ? -19.643 19.846 159.241 1.00 40.18 139 PHE C O 1
ATOM 7381 N N . SER C 1 112 ? -18.244 21.509 159.891 1.00 40.69 140 SER C N 1
ATOM 7382 C CA A SER C 1 112 ? -19.042 22.624 159.387 0.50 38.15 140 SER C CA 1
ATOM 7383 C CA B SER C 1 112 ? -19.064 22.604 159.385 0.50 33.62 140 SER C CA 1
ATOM 7384 C C . SER C 1 112 ? -18.953 22.702 157.863 1.00 33.71 140 SER C C 1
ATOM 7385 O O . SER C 1 112 ? -18.045 22.129 157.264 1.00 37.85 140 SER C O 1
ATOM 7390 N N . LYS C 1 113 ? -19.885 23.424 157.239 1.00 34.70 141 LYS C N 1
ATOM 7391 C CA . LYS C 1 113 ? -19.941 23.520 155.772 1.00 39.46 141 LYS C CA 1
ATOM 7392 C C . LYS C 1 113 ? -18.688 24.169 155.168 1.00 38.41 141 LYS C C 1
ATOM 7393 O O . LYS C 1 113 ? -18.240 23.778 154.092 1.00 42.71 141 LYS C O 1
ATOM 7399 N N . ASN C 1 114 ? -18.124 25.138 155.887 1.00 41.49 142 ASN C N 1
ATOM 7400 C CA . ASN C 1 114 ? -16.914 25.834 155.460 1.00 42.11 142 ASN C CA 1
ATOM 7401 C C . ASN C 1 114 ? -15.638 25.174 155.983 1.00 42.97 142 ASN C C 1
ATOM 7402 O O . ASN C 1 114 ? -14.546 25.439 155.481 1.00 44.21 142 ASN C O 1
ATOM 7407 N N . GLY C 1 115 ? -15.790 24.305 156.979 1.00 40.44 143 GLY C N 1
ATOM 7408 C CA . GLY C 1 115 ? -14.667 23.565 157.539 1.00 39.68 143 GLY C CA 1
ATOM 7409 C C . GLY C 1 115 ? -13.875 24.391 158.531 1.00 37.38 143 GLY C C 1
ATOM 7410 O O . GLY C 1 115 ? -14.450 25.186 159.278 1.00 38.73 143 GLY C O 1
ATOM 7411 N N . TYR C 1 116 ? -12.555 24.198 158.534 1.00 33.61 144 TYR C N 1
ATOM 7412 C CA . TYR C 1 116 ? -11.675 24.835 159.517 1.00 33.35 144 TYR C CA 1
ATOM 7413 C C . TYR C 1 116 ? -11.537 26.341 159.275 1.00 31.93 144 TYR C C 1
ATOM 7414 O O . TYR C 1 116 ? -11.720 26.824 158.151 1.00 27.26 144 TYR C O 1
ATOM 7423 N N . ASP C 1 117 ? -11.194 27.052 160.346 1.00 28.83 145 ASP C N 1
ATOM 7424 C CA . ASP C 1 117 ? -10.970 28.492 160.345 1.00 35.07 145 ASP C CA 1
ATOM 7425 C C . ASP C 1 117 ? -9.552 28.799 159.862 1.00 39.71 145 ASP C C 1
ATOM 7426 O O . ASP C 1 117 ? -8.581 28.443 160.540 1.00 41.11 145 ASP C O 1
ATOM 7431 N N . PRO C 1 118 ? -9.430 29.468 158.692 1.00 36.38 146 PRO C N 1
ATOM 7432 C CA . PRO C 1 118 ? -8.141 29.822 158.087 1.00 35.52 146 PRO C CA 1
ATOM 7433 C C . PRO C 1 118 ? -7.252 30.701 158.973 1.00 33.24 146 PRO C C 1
ATOM 7434 O O . PRO C 1 118 ? -6.034 30.578 158.914 1.00 36.85 146 PRO C O 1
ATOM 7438 N N . ALA C 1 119 ? -7.861 31.566 159.781 1.00 23.50 147 ALA C N 1
ATOM 7439 C CA . ALA C 1 119 ? -7.134 32.402 160.736 1.00 28.43 147 ALA C CA 1
ATOM 7440 C C . ALA C 1 119 ? -6.495 31.581 161.851 1.00 27.17 147 ALA C C 1
ATOM 7441 O O . ALA C 1 119 ? -5.439 31.946 162.364 1.00 35.16 147 ALA C O 1
ATOM 7443 N N . ALA C 1 120 ? -7.142 30.477 162.222 1.00 34.96 148 ALA C N 1
ATOM 7444 C CA . ALA C 1 120 ? -6.605 29.542 163.215 1.00 31.75 148 ALA C CA 1
ATOM 7445 C C . ALA C 1 120 ? -5.455 28.699 162.659 1.00 31.05 148 ALA C C 1
ATOM 7446 O O . ALA C 1 120 ? -4.422 28.556 163.311 1.00 29.32 148 ALA C O 1
ATOM 7448 N N . PHE C 1 121 ? -5.641 28.159 161.453 1.00 30.91 149 PHE C N 1
ATOM 7449 C CA . PHE C 1 121 ? -4.627 27.344 160.758 1.00 30.35 149 PHE C CA 1
ATOM 7450 C C . PHE C 1 121 ? -3.249 28.001 160.658 1.00 33.44 149 PHE C C 1
ATOM 7451 O O . PHE C 1 121 ? -2.236 27.338 160.878 1.00 39.85 149 PHE C O 1
ATOM 7459 N N . GLN C 1 122 ? -3.236 29.292 160.315 1.00 35.98 150 GLN C N 1
ATOM 7460 C CA . GLN C 1 122 ? -2.027 30.091 160.084 1.00 34.49 150 GLN C CA 1
ATOM 7461 C C . GLN C 1 122 ? -1.056 30.087 161.258 1.00 36.05 150 GLN C C 1
ATOM 7462 O O . GLN C 1 122 ? 0.161 30.181 161.072 1.00 35.06 150 GLN C O 1
ATOM 7468 N N . GLN C 1 123 ? -1.611 29.989 162.462 1.00 29.76 151 GLN C N 1
ATOM 7469 C CA . GLN C 1 123 ? -0.834 30.032 163.684 1.00 33.98 151 GLN C CA 1
ATOM 7470 C C . GLN C 1 123 ? -0.035 28.756 163.931 1.00 33.53 151 GLN C C 1
ATOM 7471 O O . GLN C 1 123 ? 1.022 28.804 164.560 1.00 38.62 151 GLN C O 1
ATOM 7477 N N . TYR C 1 124 ? -0.525 27.626 163.424 1.00 31.88 152 TYR C N 1
ATOM 7478 C CA . TYR C 1 124 ? 0.054 26.324 163.768 1.00 31.22 152 TYR C CA 1
ATOM 7479 C C . TYR C 1 124 ? 0.841 25.680 162.620 1.00 35.76 152 TYR C C 1
ATOM 7480 O O . TYR C 1 124 ? 1.464 24.632 162.794 1.00 38.08 152 TYR C O 1
ATOM 7489 N N . PHE C 1 125 ? 0.814 26.318 161.453 1.00 31.02 153 PHE C N 1
ATOM 7490 C CA . PHE C 1 125 ? 1.580 25.866 160.298 1.00 30.62 153 PHE C CA 1
ATOM 7491 C C . PHE C 1 125 ? 2.831 26.734 160.149 1.00 35.89 153 PHE C C 1
ATOM 7492 O O . PHE C 1 125 ? 2.731 27.947 159.932 1.00 43.76 153 PHE C O 1
ATOM 7500 N N . ASN C 1 126 ? 4.003 26.119 160.293 1.00 32.32 154 ASN C N 1
ATOM 7501 C CA . ASN C 1 126 ? 5.267 26.815 160.055 1.00 31.72 154 ASN C CA 1
ATOM 7502 C C . ASN C 1 126 ? 5.958 26.323 158.781 1.00 28.11 154 ASN C C 1
ATOM 7503 O O . ASN C 1 126 ? 5.446 25.427 158.111 1.00 22.39 154 ASN C O 1
ATOM 7508 N N . GLY C 1 127 ? 7.118 26.902 158.471 1.00 27.95 155 GLY C N 1
ATOM 7509 C CA . GLY C 1 127 ? 7.924 26.504 157.314 1.00 24.85 155 GLY C CA 1
ATOM 7510 C C . GLY C 1 127 ? 8.582 25.143 157.417 1.00 26.31 155 GLY C C 1
ATOM 7511 O O . GLY C 1 127 ? 8.900 24.520 156.402 1.00 20.05 155 GLY C O 1
ATOM 7512 N N . ASP C 1 128 ? 8.793 24.681 158.647 1.00 26.40 156 ASP C N 1
ATOM 7513 C CA . ASP C 1 128 ? 9.333 23.343 158.886 1.00 21.13 156 ASP C CA 1
ATOM 7514 C C . ASP C 1 128 ? 8.315 22.276 158.487 1.00 22.77 156 ASP C C 1
ATOM 7515 O O . ASP C 1 128 ? 8.698 21.221 157.988 1.00 34.84 156 ASP C O 1
ATOM 7520 N N . GLN C 1 129 ? 7.027 22.568 158.682 1.00 28.01 157 GLN C N 1
ATOM 7521 C CA . GLN C 1 129 ? 5.939 21.683 158.249 1.00 23.69 157 GLN C CA 1
ATOM 7522 C C . GLN C 1 129 ? 5.781 21.648 156.732 1.00 27.08 157 GLN C C 1
ATOM 7523 O O . GLN C 1 129 ? 5.462 20.602 156.169 1.00 26.13 157 GLN C O 1
ATOM 7529 N N . LEU C 1 130 ? 5.988 22.796 156.087 1.00 31.40 158 LEU C N 1
ATOM 7530 C CA . LEU C 1 130 ? 5.946 22.901 154.630 1.00 29.85 158 LEU C CA 1
ATOM 7531 C C . LEU C 1 130 ? 6.995 21.988 154.002 1.00 26.87 158 LEU C C 1
ATOM 7532 O O . LEU C 1 130 ? 6.668 21.161 153.157 1.00 30.96 158 LEU C O 1
ATOM 7537 N N . THR C 1 131 ? 8.246 22.134 154.438 1.00 30.61 159 THR C N 1
ATOM 7538 C CA . THR C 1 131 ? 9.365 21.377 153.868 1.00 29.39 159 THR C CA 1
ATOM 7539 C C . THR C 1 131 ? 9.326 19.886 154.210 1.00 30.89 159 THR C C 1
ATOM 7540 O O . THR C 1 131 ? 9.745 19.061 153.397 1.00 30.60 159 THR C O 1
ATOM 7544 N N . SER C 1 132 ? 8.816 19.559 155.402 1.00 28.61 160 SER C N 1
ATOM 7545 C CA . SER C 1 132 ? 8.576 18.169 155.823 1.00 28.81 160 SER C CA 1
ATOM 7546 C C . SER C 1 132 ? 7.512 17.496 154.969 1.00 30.67 160 SER C C 1
ATOM 7547 O O . SER C 1 132 ? 7.628 16.311 154.640 1.00 34.35 160 SER C O 1
ATOM 7550 N N . PHE C 1 133 ? 6.473 18.257 154.631 1.00 31.48 161 PHE C N 1
ATOM 7551 C CA . PHE C 1 133 ? 5.425 17.793 153.728 1.00 30.93 161 PHE C CA 1
ATOM 7552 C C . PHE C 1 133 ? 5.987 17.476 152.343 1.00 27.42 161 PHE C C 1
ATOM 7553 O O . PHE C 1 133 ? 5.717 16.409 151.802 1.00 35.60 161 PHE C O 1
ATOM 7561 N N . LEU C 1 134 ? 6.781 18.390 151.789 1.00 30.69 162 LEU C N 1
ATOM 7562 C CA . LEU C 1 134 ? 7.356 18.219 150.446 1.00 28.78 162 LEU C CA 1
ATOM 7563 C C . LEU C 1 134 ? 8.417 17.117 150.395 1.00 25.77 162 LEU C C 1
ATOM 7564 O O . LEU C 1 134 ? 8.614 16.497 149.353 1.00 33.46 162 LEU C O 1
ATOM 7569 N N . LYS C 1 135 ? 9.096 16.879 151.517 1.00 30.74 163 LYS C N 1
ATOM 7570 C CA . LYS C 1 135 ? 10.090 15.812 151.603 1.00 24.64 163 LYS C CA 1
ATOM 7571 C C . LYS C 1 135 ? 9.440 14.431 151.676 1.00 30.54 163 LYS C C 1
ATOM 7572 O O . LYS C 1 135 ? 9.876 13.496 150.997 1.00 32.66 163 LYS C O 1
ATOM 7578 N N . HIS C 1 136 ? 8.396 14.310 152.495 1.00 29.33 164 HIS C N 1
ATOM 7579 C CA . HIS C 1 136 ? 7.797 13.008 152.795 1.00 27.53 164 HIS C CA 1
ATOM 7580 C C . HIS C 1 136 ? 6.599 12.635 151.932 1.00 27.19 164 HIS C C 1
ATOM 7581 O O . HIS C 1 136 ? 6.040 11.552 152.101 1.00 29.39 164 HIS C O 1
ATOM 7588 N N . GLN C 1 137 ? 6.203 13.521 151.022 1.00 27.14 165 GLN C N 1
ATOM 7589 C CA . GLN C 1 137 ? 5.107 13.221 150.101 1.00 29.09 165 GLN C CA 1
ATOM 7590 C C . GLN C 1 137 ? 5.507 12.097 149.152 1.00 33.19 165 GLN C C 1
ATOM 7591 O O . GLN C 1 137 ? 6.668 12.000 148.743 1.00 40.92 165 GLN C O 1
ATOM 7597 N N . SER C 1 138 ? 4.547 11.241 148.824 1.00 39.00 166 SER C N 1
ATOM 7598 C CA . SER C 1 138 ? 4.823 10.078 147.990 1.00 36.64 166 SER C CA 1
ATOM 7599 C C . SER C 1 138 ? 4.164 10.167 146.616 1.00 33.01 166 SER C C 1
ATOM 7600 O O . SER C 1 138 ? 4.094 9.171 145.895 1.00 38.10 166 SER C O 1
ATOM 7603 N N . GLY C 1 139 ? 3.683 11.358 146.262 1.00 33.14 167 GLY C N 1
ATOM 7604 C CA . GLY C 1 139 ? 3.099 11.618 144.942 1.00 32.54 167 GLY C CA 1
ATOM 7605 C C . GLY C 1 139 ? 1.713 11.027 144.725 1.00 42.94 167 GLY C C 1
ATOM 7606 O O . GLY C 1 139 ? 1.212 10.982 143.595 1.00 40.52 167 GLY C O 1
ATOM 7607 N N . ASP C 1 140 ? 1.087 10.588 145.813 1.00 40.97 168 ASP C N 1
ATOM 7608 C CA . ASP C 1 140 ? -0.215 9.933 145.759 1.00 43.27 168 ASP C CA 1
ATOM 7609 C C . ASP C 1 140 ? -1.389 10.925 145.803 1.00 47.66 168 ASP C C 1
ATOM 7610 O O . ASP C 1 140 ? -1.219 12.117 145.533 1.00 53.38 168 ASP C O 1
ATOM 7615 N N . GLN C 1 141 ? -2.571 10.417 146.145 1.00 47.29 169 GLN C N 1
ATOM 7616 C CA . GLN C 1 141 ? -3.781 11.227 146.276 1.00 45.58 169 GLN C CA 1
ATOM 7617 C C . GLN C 1 141 ? -3.745 12.085 147.543 1.00 40.62 169 GLN C C 1
ATOM 7618 O O . GLN C 1 141 ? -4.314 13.174 147.575 1.00 37.27 169 GLN C O 1
ATOM 7624 N N . ALA C 1 142 ? -3.076 11.586 148.580 1.00 38.71 170 ALA C N 1
ATOM 7625 C CA . ALA C 1 142 ? -2.882 12.339 149.817 1.00 36.73 170 ALA C CA 1
ATOM 7626 C C . ALA C 1 142 ? -2.026 13.592 149.597 1.00 36.38 170 ALA C C 1
ATOM 7627 O O . ALA C 1 142 ? -2.318 14.646 150.156 1.00 34.84 170 ALA C O 1
ATOM 7629 N N . SER C 1 143 ? -0.988 13.471 148.768 1.00 39.43 171 SER C N 1
ATOM 7630 C CA . SER C 1 143 ? -0.101 14.594 148.456 1.00 37.28 171 SER C CA 1
ATOM 7631 C C . SER C 1 143 ? -0.782 15.619 147.556 1.00 33.61 171 SER C C 1
ATOM 7632 O O . SER C 1 143 ? -0.584 16.818 147.723 1.00 37.99 171 SER C O 1
ATOM 7635 N N . GLN C 1 144 ? -1.578 15.133 146.605 1.00 35.98 172 GLN C N 1
ATOM 7636 C CA . GLN C 1 144 ? -2.303 15.988 145.670 1.00 31.99 172 GLN C CA 1
ATOM 7637 C C . GLN C 1 144 ? -3.413 16.777 146.366 1.00 38.57 172 GLN C C 1
ATOM 7638 O O . GLN C 1 144 ? -3.618 17.956 146.072 1.00 39.82 172 GLN C O 1
ATOM 7644 N N . TYR C 1 145 ? -4.120 16.122 147.286 1.00 35.74 173 TYR C N 1
ATOM 7645 C CA . TYR C 1 145 ? -5.208 16.766 148.011 1.00 32.37 173 TYR C CA 1
ATOM 7646 C C . TYR C 1 145 ? -4.696 17.820 149.000 1.00 29.93 173 TYR C C 1
ATOM 7647 O O . TYR C 1 145 ? -5.258 18.915 149.090 1.00 34.29 173 TYR C O 1
ATOM 7656 N N . ALA C 1 146 ? -3.640 17.484 149.736 1.00 29.17 174 ALA C N 1
ATOM 7657 C CA . ALA C 1 146 ? -3.095 18.370 150.770 1.00 25.28 174 ALA C CA 1
ATOM 7658 C C . ALA C 1 146 ? -2.435 19.615 150.184 1.00 26.14 174 ALA C C 1
ATOM 7659 O O . ALA C 1 146 ? -2.443 20.677 150.811 1.00 30.61 174 ALA C O 1
ATOM 7661 N N . ALA C 1 147 ? -1.866 19.472 148.985 1.00 31.06 175 ALA C N 1
ATOM 7662 C CA . ALA C 1 147 ? -1.298 20.598 148.247 1.00 25.25 175 ALA C CA 1
ATOM 7663 C C . ALA C 1 147 ? -2.392 21.553 147.815 1.00 26.83 175 ALA C C 1
ATOM 7664 O O . ALA C 1 147 ? -2.216 22.771 147.875 1.00 27.37 175 ALA C O 1
ATOM 7666 N N . THR C 1 148 ? -3.514 20.982 147.373 1.00 35.88 176 THR C N 1
ATOM 7667 C CA . THR C 1 148 ? -4.695 21.734 146.951 1.00 31.20 176 THR C CA 1
ATOM 7668 C C . THR C 1 148 ? -5.245 22.553 148.114 1.00 30.67 176 THR C C 1
ATOM 7669 O O . THR C 1 148 ? -5.551 23.733 147.953 1.00 36.12 176 THR C O 1
ATOM 7673 N N . ARG C 1 149 ? -5.343 21.927 149.285 1.00 32.54 177 ARG C N 1
ATOM 7674 C CA . ARG C 1 149 ? -5.809 22.610 150.490 1.00 32.23 177 ARG C CA 1
ATOM 7675 C C . ARG C 1 149 ? -4.866 23.719 150.940 1.00 31.52 177 ARG C C 1
ATOM 7676 O O . ARG C 1 149 ? -5.318 24.720 151.490 1.00 33.36 177 ARG C O 1
ATOM 7684 N N . LEU C 1 150 ? -3.567 23.539 150.695 1.00 36.06 178 LEU C N 1
ATOM 7685 C CA . LEU C 1 150 ? -2.561 24.553 151.022 1.00 37.20 178 LEU C CA 1
ATOM 7686 C C . LEU C 1 150 ? -2.678 25.806 150.159 1.00 35.29 178 LEU C C 1
ATOM 7687 O O . LEU C 1 150 ? -2.581 26.921 150.668 1.00 39.47 178 LEU C O 1
ATOM 7692 N N . LEU C 1 151 ? -2.906 25.613 148.862 1.00 34.97 179 LEU C N 1
ATOM 7693 C CA . LEU C 1 151 ? -3.077 26.724 147.921 1.00 32.92 179 LEU C CA 1
ATOM 7694 C C . LEU C 1 151 ? -4.413 27.451 148.085 1.00 36.57 179 LEU C C 1
ATOM 7695 O O . LEU C 1 151 ? -4.552 28.595 147.658 1.00 44.28 179 LEU C O 1
ATOM 7700 N N . GLN C 1 152 ? -5.395 26.779 148.685 1.00 37.07 180 GLN C N 1
ATOM 7701 C CA . GLN C 1 152 ? -6.644 27.425 149.071 1.00 38.87 180 GLN C CA 1
ATOM 7702 C C . GLN C 1 152 ? -6.405 28.317 150.286 1.00 43.03 180 GLN C C 1
ATOM 7703 O O . GLN C 1 152 ? -6.939 29.424 150.366 1.00 48.58 180 GLN C O 1
ATOM 7709 N N . GLN C 1 153 ? -5.591 27.820 151.218 1.00 39.51 181 GLN C N 1
ATOM 7710 C CA . GLN C 1 153 ? -5.257 28.518 152.460 1.00 35.84 181 GLN C CA 1
ATOM 7711 C C . GLN C 1 153 ? -4.301 29.677 152.206 1.00 32.61 181 GLN C C 1
ATOM 7712 O O . GLN C 1 153 ? -4.574 30.808 152.598 1.00 32.84 181 GLN C O 1
ATOM 7718 N N . PHE C 1 154 ? -3.172 29.377 151.568 1.00 38.03 182 PHE C N 1
ATOM 7719 C CA . PHE C 1 154 ? -2.188 30.388 151.205 1.00 32.16 182 PHE C CA 1
ATOM 7720 C C . PHE C 1 154 ? -2.022 30.413 149.688 1.00 37.48 182 PHE C C 1
ATOM 7721 O O . PHE C 1 154 ? -1.183 29.681 149.155 1.00 33.99 182 PHE C O 1
ATOM 7729 N N . PRO C 1 155 ? -2.801 31.261 148.985 1.00 40.33 183 PRO C N 1
ATOM 7730 C CA . PRO C 1 155 ? -2.676 31.385 147.524 1.00 42.25 183 PRO C CA 1
ATOM 7731 C C . PRO C 1 155 ? -1.271 31.793 147.064 1.00 47.15 183 PRO C C 1
ATOM 7732 O O . PRO C 1 155 ? -0.820 31.357 146.003 1.00 46.40 183 PRO C O 1
ATOM 7736 N N . ASN C 1 156 ? -0.591 32.611 147.867 1.00 50.50 184 ASN C N 1
ATOM 7737 C CA . ASN C 1 156 ? 0.809 32.952 147.629 1.00 51.63 184 ASN C CA 1
ATOM 7738 C C . ASN C 1 156 ? 1.735 32.321 148.673 1.00 50.02 184 ASN C C 1
ATOM 7739 O O . ASN C 1 156 ? 2.444 33.021 149.397 1.00 55.66 184 ASN C O 1
ATOM 7744 N N . VAL C 1 157 ? 1.718 30.992 148.732 1.00 48.21 185 VAL C N 1
ATOM 7745 C CA . VAL C 1 157 ? 2.532 30.217 149.674 1.00 43.96 185 VAL C CA 1
ATOM 7746 C C . VAL C 1 157 ? 4.020 30.244 149.279 1.00 42.09 185 VAL C C 1
ATOM 7747 O O . VAL C 1 157 ? 4.358 30.493 148.119 1.00 44.45 185 VAL C O 1
ATOM 7751 N N . ALA C 1 158 ? 4.897 30.028 150.257 1.00 42.09 186 ALA C N 1
ATOM 7752 C CA . ALA C 1 158 ? 6.314 29.807 150.001 1.00 43.78 186 ALA C CA 1
ATOM 7753 C C . ALA C 1 158 ? 6.485 28.497 149.242 1.00 46.08 186 ALA C C 1
ATOM 7754 O O . ALA C 1 158 ? 5.768 27.527 149.507 1.00 51.37 186 ALA C O 1
ATOM 7756 N N . MET C 1 159 ? 7.425 28.491 148.297 1.00 47.21 187 MET C N 1
ATOM 7757 C CA . MET C 1 159 ? 7.642 27.378 147.356 1.00 46.75 187 MET C CA 1
ATOM 7758 C C . MET C 1 159 ? 6.363 26.996 146.599 1.00 44.21 187 MET C C 1
ATOM 7759 O O . MET C 1 159 ? 6.023 25.815 146.473 1.00 45.30 187 MET C O 1
ATOM 7764 N N . LYS C 1 160 ? 5.680 28.027 146.100 1.00 40.58 188 LYS C N 1
ATOM 7765 C CA . LYS C 1 160 ? 4.424 27.919 145.356 1.00 42.33 188 LYS C CA 1
ATOM 7766 C C . LYS C 1 160 ? 4.531 27.018 144.123 1.00 43.29 188 LYS C C 1
ATOM 7767 O O . LYS C 1 160 ? 3.589 26.295 143.803 1.00 46.63 188 LYS C O 1
ATOM 7773 N N . ASP C 1 161 ? 5.685 27.053 143.455 1.00 40.91 189 ASP C N 1
ATOM 7774 C CA . ASP C 1 161 ? 5.950 26.231 142.268 1.00 45.42 189 ASP C CA 1
ATOM 7775 C C . ASP C 1 161 ? 5.910 24.726 142.568 1.00 44.69 189 ASP C C 1
ATOM 7776 O O . ASP C 1 161 ? 5.449 23.932 141.744 1.00 41.20 189 ASP C O 1
ATOM 7781 N N . LEU C 1 162 ? 6.376 24.358 143.759 1.00 43.96 190 LEU C N 1
ATOM 7782 C CA . LEU C 1 162 ? 6.484 22.965 144.173 1.00 42.83 190 LEU C CA 1
ATOM 7783 C C . LEU C 1 162 ? 5.139 22.425 144.646 1.00 41.70 190 LEU C C 1
ATOM 7784 O O . LEU C 1 162 ? 4.798 21.274 144.374 1.00 46.91 190 LEU C O 1
ATOM 7789 N N . VAL C 1 163 ? 4.386 23.271 145.346 1.00 39.79 191 VAL C N 1
ATOM 7790 C CA . VAL C 1 163 ? 3.045 22.941 145.833 1.00 35.57 191 VAL C CA 1
ATOM 7791 C C . VAL C 1 163 ? 2.038 22.824 144.673 1.00 38.95 191 VAL C C 1
ATOM 7792 O O . VAL C 1 163 ? 1.223 21.894 144.651 1.00 41.52 191 VAL C O 1
ATOM 7796 N N . GLN C 1 164 ? 2.117 23.746 143.708 1.00 40.93 192 GLN C N 1
ATOM 7797 C CA . GLN C 1 164 ? 1.276 23.709 142.498 1.00 45.01 192 GLN C CA 1
ATOM 7798 C C . GLN C 1 164 ? 1.483 22.456 141.647 1.00 43.43 192 GLN C C 1
ATOM 7799 O O . GLN C 1 164 ? 0.520 21.931 141.083 1.00 48.41 192 GLN C O 1
ATOM 7805 N N . LYS C 1 165 ? 2.734 22.000 141.546 1.00 44.60 193 LYS C N 1
ATOM 7806 C CA . LYS C 1 165 ? 3.079 20.759 140.835 1.00 41.47 193 LYS C CA 1
ATOM 7807 C C . LYS C 1 165 ? 2.428 19.543 141.483 1.00 40.69 193 LYS C C 1
ATOM 7808 O O . LYS C 1 165 ? 1.902 18.673 140.791 1.00 45.33 193 LYS C O 1
ATOM 7814 N N . LEU C 1 166 ? 2.464 19.498 142.812 1.00 37.55 194 LEU C N 1
ATOM 7815 C CA . LEU C 1 166 ? 1.820 18.432 143.572 1.00 39.45 194 LEU C CA 1
ATOM 7816 C C . LEU C 1 166 ? 0.299 18.469 143.446 1.00 42.13 194 LEU C C 1
ATOM 7817 O O . LEU C 1 166 ? -0.337 17.422 143.339 1.00 44.54 194 LEU C O 1
ATOM 7822 N N . ALA C 1 167 ? -0.265 19.676 143.441 1.00 42.50 195 ALA C N 1
ATOM 7823 C CA . ALA C 1 167 ? -1.707 19.879 143.297 1.00 43.08 195 ALA C CA 1
ATOM 7824 C C . ALA C 1 167 ? -2.232 19.470 141.918 1.00 46.51 195 ALA C C 1
ATOM 7825 O O . ALA C 1 167 ? -3.360 18.996 141.801 1.00 51.17 195 ALA C O 1
ATOM 7827 N N . SER C 1 168 ? -1.408 19.645 140.887 1.00 52.69 196 SER C N 1
ATOM 7828 C CA . SER C 1 168 ? -1.801 19.349 139.509 1.00 53.09 196 SER C CA 1
ATOM 7829 C C . SER C 1 168 ? -1.413 17.945 139.039 1.00 56.45 196 SER C C 1
ATOM 7830 O O . SER C 1 168 ? -1.431 17.674 137.835 1.00 62.40 196 SER C O 1
ATOM 7833 N N . LYS C 1 169 ? -1.066 17.069 139.988 1.00 59.20 197 LYS C N 1
ATOM 7834 C CA . LYS C 1 169 ? -0.581 15.696 139.724 1.00 63.39 197 LYS C CA 1
ATOM 7835 C C . LYS C 1 169 ? 0.701 15.614 138.872 1.00 61.36 197 LYS C C 1
ATOM 7836 O O . LYS C 1 169 ? 1.026 14.554 138.328 1.00 61.16 197 LYS C O 1
ATOM 7842 N N . GLU C 1 170 ? 1.420 16.730 138.766 1.00 58.97 198 GLU C N 1
ATOM 7843 C CA . GLU C 1 170 ? 2.667 16.785 138.013 1.00 59.63 198 GLU C CA 1
ATOM 7844 C C . GLU C 1 170 ? 3.801 16.192 138.827 1.00 60.97 198 GLU C C 1
ATOM 7845 O O . GLU C 1 170 ? 3.841 16.330 140.055 1.00 60.80 198 GLU C O 1
ATOM 7851 N N . GLU C 1 171 ? 4.719 15.527 138.134 1.00 61.61 199 GLU C N 1
ATOM 7852 C CA . GLU C 1 171 ? 5.917 14.991 138.759 1.00 60.98 199 GLU C CA 1
ATOM 7853 C C . GLU C 1 171 ? 6.935 16.097 138.972 1.00 54.08 199 GLU C C 1
ATOM 7854 O O . GLU C 1 171 ? 7.126 16.952 138.104 1.00 47.46 199 GLU C O 1
ATOM 7860 N N . LEU C 1 172 ? 7.578 16.077 140.136 1.00 49.54 200 LEU C N 1
ATOM 7861 C CA . LEU C 1 172 ? 8.655 17.009 140.441 1.00 40.99 200 LEU C CA 1
ATOM 7862 C C . LEU C 1 172 ? 9.907 16.615 139.670 1.00 37.87 200 LEU C C 1
ATOM 7863 O O . LEU C 1 172 ? 10.107 15.440 139.348 1.00 39.75 200 LEU C O 1
ATOM 7868 N N . SER C 1 173 ? 10.738 17.605 139.363 1.00 35.86 201 SER C N 1
ATOM 7869 C CA . SER C 1 173 ? 11.963 17.357 138.626 1.00 36.17 201 SER C CA 1
ATOM 7870 C C . SER C 1 173 ? 13.095 16.935 139.562 1.00 38.35 201 SER C C 1
ATOM 7871 O O . SER C 1 173 ? 12.925 16.903 140.785 1.00 39.82 201 SER C O 1
ATOM 7874 N N . THR C 1 174 ? 14.237 16.601 138.967 1.00 37.52 202 THR C N 1
ATOM 7875 C CA . THR C 1 174 ? 15.428 16.183 139.695 1.00 41.06 202 THR C CA 1
ATOM 7876 C C . THR C 1 174 ? 16.033 17.357 140.479 1.00 38.61 202 THR C C 1
ATOM 7877 O O . THR C 1 174 ? 16.497 17.183 141.613 1.00 45.04 202 THR C O 1
ATOM 7881 N N . ALA C 1 175 ? 16.002 18.545 139.875 1.00 34.42 203 ALA C N 1
ATOM 7882 C CA . ALA C 1 175 ? 16.466 19.779 140.516 1.00 28.22 203 ALA C CA 1
ATOM 7883 C C . ALA C 1 175 ? 15.527 20.199 141.643 1.00 30.58 203 ALA C C 1
ATOM 7884 O O . ALA C 1 175 ? 15.974 20.672 142.693 1.00 25.67 203 ALA C O 1
ATOM 7886 N N . ASP C 1 176 ? 14.230 20.017 141.407 1.00 31.86 204 ASP C N 1
ATOM 7887 C CA . ASP C 1 176 ? 13.193 20.282 142.398 1.00 33.04 204 ASP C CA 1
ATOM 7888 C C . ASP C 1 176 ? 13.372 19.404 143.638 1.00 30.96 204 ASP C C 1
ATOM 7889 O O . ASP C 1 176 ? 13.320 19.903 144.764 1.00 31.74 204 ASP C O 1
ATOM 7894 N N . ASN C 1 177 ? 13.608 18.111 143.413 1.00 29.45 205 ASN C N 1
ATOM 7895 C CA . ASN C 1 177 ? 13.793 17.126 144.484 1.00 30.38 205 ASN C CA 1
ATOM 7896 C C . ASN C 1 177 ? 15.003 17.408 145.361 1.00 27.81 205 ASN C C 1
ATOM 7897 O O . ASN C 1 177 ? 14.916 17.312 146.586 1.00 31.54 205 ASN C O 1
ATOM 7902 N N . GLU C 1 178 ? 16.120 17.753 144.722 1.00 28.67 206 GLU C N 1
ATOM 7903 C CA . GLU C 1 178 ? 17.352 18.115 145.414 1.00 28.78 206 GLU C CA 1
ATOM 7904 C C . GLU C 1 178 ? 17.158 19.355 146.281 1.00 31.03 206 GLU C C 1
ATOM 7905 O O . GLU C 1 178 ? 17.583 19.372 147.438 1.00 27.82 206 GLU C O 1
ATOM 7911 N N . MET C 1 179 ? 16.494 20.368 145.723 1.00 27.88 207 MET C N 1
ATOM 7912 C CA . MET C 1 179 ? 16.172 21.596 146.451 1.00 29.56 207 MET C CA 1
ATOM 7913 C C . MET C 1 179 ? 15.315 21.339 147.692 1.00 28.39 207 MET C C 1
ATOM 7914 O O . MET C 1 179 ? 15.595 21.882 148.762 1.00 32.51 207 MET C O 1
ATOM 7919 N N . ILE C 1 180 ? 14.290 20.499 147.538 1.00 27.74 208 ILE C N 1
ATOM 7920 C CA . ILE C 1 180 ? 13.415 20.083 148.645 1.00 28.06 208 ILE C CA 1
ATOM 7921 C C . ILE C 1 180 ? 14.203 19.379 149.752 1.00 29.54 208 ILE C C 1
ATOM 7922 O O . ILE C 1 180 ? 14.070 19.723 150.927 1.00 31.14 208 ILE C O 1
ATOM 7927 N N . GLU C 1 181 ? 15.044 18.427 149.355 1.00 31.96 209 GLU C N 1
ATOM 7928 C CA . GLU C 1 181 ? 15.818 17.606 150.286 1.00 34.15 209 GLU C CA 1
ATOM 7929 C C . GLU C 1 181 ? 16.866 18.408 151.045 1.00 30.49 209 GLU C C 1
ATOM 7930 O O . GLU C 1 181 ? 17.121 18.148 152.226 1.00 31.97 209 GLU C O 1
ATOM 7936 N N . LEU C 1 182 ? 17.470 19.379 150.369 1.00 27.70 210 LEU C N 1
ATOM 7937 C CA A LEU C 1 182 ? 18.457 20.250 150.996 0.50 26.57 210 LEU C CA 1
ATOM 7938 C CA B LEU C 1 182 ? 18.457 20.250 150.994 0.50 25.02 210 LEU C CA 1
ATOM 7939 C C . LEU C 1 182 ? 17.688 21.050 152.042 1.00 26.22 210 LEU C C 1
ATOM 7940 O O . LEU C 1 182 ? 17.986 20.980 153.234 1.00 27.74 210 LEU C O 1
ATOM 7949 N N . LEU C 1 183 ? 16.696 21.809 151.587 1.00 10.87 211 LEU C N 1
ATOM 7950 C CA . LEU C 1 183 ? 16.051 22.816 152.429 1.00 19.39 211 LEU C CA 1
ATOM 7951 C C . LEU C 1 183 ? 15.266 22.231 153.602 1.00 20.84 211 LEU C C 1
ATOM 7952 O O . LEU C 1 183 ? 15.138 22.878 154.645 1.00 19.98 211 LEU C O 1
ATOM 7957 N N . ALA C 1 184 ? 14.747 21.015 153.422 1.00 22.59 212 ALA C N 1
ATOM 7958 C CA . ALA C 1 184 ? 14.048 20.290 154.481 1.00 16.93 212 ALA C CA 1
ATOM 7959 C C . ALA C 1 184 ? 15.011 19.831 155.565 1.00 26.71 212 ALA C C 1
ATOM 7960 O O . ALA C 1 184 ? 14.680 19.894 156.747 1.00 32.32 212 ALA C O 1
ATOM 7962 N N . ARG C 1 185 ? 16.192 19.370 155.151 1.00 27.80 213 ARG C N 1
ATOM 7963 C CA . ARG C 1 185 ? 17.260 18.998 156.077 1.00 24.01 213 ARG C CA 1
ATOM 7964 C C . ARG C 1 185 ? 17.754 20.201 156.854 1.00 24.52 213 ARG C C 1
ATOM 7965 O O . ARG C 1 185 ? 18.017 20.102 158.050 1.00 27.35 213 ARG C O 1
ATOM 7973 N N . PHE C 1 186 ? 17.888 21.332 156.163 1.00 26.24 214 PHE C N 1
ATOM 7974 C CA . PHE C 1 186 ? 18.273 22.576 156.807 1.00 22.55 214 PHE C CA 1
ATOM 7975 C C . PHE C 1 186 ? 17.230 23.017 157.823 1.00 27.25 214 PHE C C 1
ATOM 7976 O O . PHE C 1 186 ? 17.586 23.428 158.931 1.00 22.89 214 PHE C O 1
ATOM 7984 N N . ASN C 1 187 ? 15.956 22.920 157.443 1.00 21.46 215 ASN C N 1
ATOM 7985 C CA . ASN C 1 187 ? 14.849 23.252 158.339 1.00 24.95 215 ASN C CA 1
ATOM 7986 C C . ASN C 1 187 ? 14.723 22.347 159.558 1.00 28.35 215 ASN C C 1
ATOM 7987 O O . ASN C 1 187 ? 14.333 22.815 160.626 1.00 26.45 215 ASN C O 1
ATOM 7992 N N . GLU C 1 188 ? 15.041 21.061 159.403 1.00 27.98 216 GLU C N 1
ATOM 7993 C CA . GLU C 1 188 ? 15.033 20.163 160.554 1.00 37.50 216 GLU C CA 1
ATOM 7994 C C . GLU C 1 188 ? 16.229 20.380 161.496 1.00 35.18 216 GLU C C 1
ATOM 7995 O O . GLU C 1 188 ? 16.063 20.291 162.710 1.00 43.56 216 GLU C O 1
ATOM 8001 N N . ARG C 1 189 ? 17.406 20.692 160.943 1.00 29.91 217 ARG C N 1
ATOM 8002 C CA . ARG C 1 189 ? 18.599 21.004 161.751 1.00 40.19 217 ARG C CA 1
ATOM 8003 C C . ARG C 1 189 ? 18.440 22.323 162.495 1.00 35.36 217 ARG C C 1
ATOM 8004 O O . ARG C 1 189 ? 18.880 22.458 163.636 1.00 41.37 217 ARG C O 1
ATOM 8012 N N . GLN C 1 190 ? 17.809 23.285 161.831 1.00 28.17 218 GLN C N 1
ATOM 8013 C CA . GLN C 1 190 ? 17.532 24.597 162.390 1.00 29.68 218 GLN C CA 1
ATOM 8014 C C . GLN C 1 190 ? 16.538 24.487 163.542 1.00 32.59 218 GLN C C 1
ATOM 8015 O O . GLN C 1 190 ? 16.793 24.994 164.640 1.00 26.85 218 GLN C O 1
ATOM 8021 N N . ALA C 1 191 ? 15.418 23.810 163.283 1.00 30.30 219 ALA C N 1
ATOM 8022 C CA . ALA C 1 191 ? 14.351 23.632 164.269 1.00 38.78 219 ALA C CA 1
ATOM 8023 C C . ALA C 1 191 ? 14.786 22.874 165.526 1.00 37.70 219 ALA C C 1
ATOM 8024 O O . ALA C 1 191 ? 14.430 23.271 166.633 1.00 41.43 219 ALA C O 1
ATOM 8026 N N . SER C 1 192 ? 15.561 21.804 165.348 1.00 38.16 220 SER C N 1
ATOM 8027 C CA A SER C 1 192 ? 15.999 20.979 166.472 0.50 42.38 220 SER C CA 1
ATOM 8028 C CA B SER C 1 192 ? 16.015 20.968 166.461 0.50 40.71 220 SER C CA 1
ATOM 8029 C C . SER C 1 192 ? 17.078 21.653 167.318 1.00 44.52 220 SER C C 1
ATOM 8030 O O . SER C 1 192 ? 17.190 21.383 168.514 1.00 50.02 220 SER C O 1
ATOM 8035 N N . PHE C 1 193 ? 17.864 22.537 166.704 1.00 48.18 221 PHE C N 1
ATOM 8036 C CA . PHE C 1 193 ? 18.881 23.283 167.445 1.00 42.40 221 PHE C CA 1
ATOM 8037 C C . PHE C 1 193 ? 18.288 24.500 168.157 1.00 44.40 221 PHE C C 1
ATOM 8038 O O . PHE C 1 193 ? 18.598 24.740 169.324 1.00 46.60 221 PHE C O 1
ATOM 8046 N N . PHE C 1 194 ? 17.451 25.262 167.451 1.00 41.12 222 PHE C N 1
ATOM 8047 C CA . PHE C 1 194 ? 16.935 26.535 167.970 1.00 44.33 222 PHE C CA 1
ATOM 8048 C C . PHE C 1 194 ? 15.604 26.433 168.713 1.00 47.95 222 PHE C C 1
ATOM 8049 O O . PHE C 1 194 ? 15.156 27.408 169.319 1.00 55.32 222 PHE C O 1
ATOM 8057 N N . GLY C 1 195 ? 14.979 25.261 168.671 1.00 48.73 223 GLY C N 1
ATOM 8058 C CA . GLY C 1 195 ? 13.689 25.061 169.324 1.00 53.69 223 GLY C CA 1
ATOM 8059 C C . GLY C 1 195 ? 13.790 24.584 170.760 1.00 57.25 223 GLY C C 1
ATOM 8060 O O . GLY C 1 195 ? 12.795 24.583 171.487 1.00 58.62 223 GLY C O 1
ATOM 8061 N N . GLN C 1 196 ? 14.992 24.188 171.174 1.00 58.04 224 GLN C N 1
ATOM 8062 C CA . GLN C 1 196 ? 15.213 23.660 172.522 1.00 60.38 224 GLN C CA 1
ATOM 8063 C C . GLN C 1 196 ? 15.353 24.743 173.600 1.00 65.12 224 GLN C C 1
ATOM 8064 O O . GLN C 1 196 ? 15.496 24.435 174.784 1.00 66.65 224 GLN C O 1
ATOM 8070 N N . PHE C 1 197 ? 15.300 26.005 173.182 1.00 71.51 225 PHE C N 1
ATOM 8071 C CA . PHE C 1 197 ? 15.481 27.136 174.088 1.00 75.90 225 PHE C CA 1
ATOM 8072 C C . PHE C 1 197 ? 14.165 27.833 174.466 1.00 82.72 225 PHE C C 1
ATOM 8073 O O . PHE C 1 197 ? 14.181 28.903 175.083 1.00 83.60 225 PHE C O 1
ATOM 8081 N N . SER C 1 198 ? 13.036 27.223 174.100 1.00 91.14 226 SER C N 1
ATOM 8082 C CA . SER C 1 198 ? 11.709 27.764 174.417 1.00 97.34 226 SER C CA 1
ATOM 8083 C C . SER C 1 198 ? 11.339 27.493 175.875 1.00 101.63 226 SER C C 1
ATOM 8084 O O . SER C 1 198 ? 11.214 26.334 176.283 1.00 102.46 226 SER C O 1
ATOM 8087 N N . VAL C 1 199 ? 11.176 28.563 176.655 1.00 106.30 227 VAL C N 1
ATOM 8088 C CA . VAL C 1 199 ? 10.875 28.444 178.090 1.00 109.73 227 VAL C CA 1
ATOM 8089 C C . VAL C 1 199 ? 9.545 29.109 178.485 1.00 111.01 227 VAL C C 1
ATOM 8090 O O . VAL C 1 199 ? 9.459 30.336 178.609 1.00 110.31 227 VAL C O 1
ATOM 8094 N N . ARG C 1 200 ? 8.516 28.278 178.650 1.00 114.19 228 ARG C N 1
ATOM 8095 C CA . ARG C 1 200 ? 7.273 28.642 179.340 1.00 115.10 228 ARG C CA 1
ATOM 8096 C C . ARG C 1 200 ? 6.623 27.367 179.882 1.00 113.71 228 ARG C C 1
ATOM 8097 O O . ARG C 1 200 ? 5.683 26.822 179.290 1.00 113.60 228 ARG C O 1
ATOM 8105 N N . GLY C 1 201 ? 7.147 26.892 181.010 1.00 109.95 229 GLY C N 1
ATOM 8106 C CA . GLY C 1 201 ? 6.744 25.604 181.557 1.00 104.67 229 GLY C CA 1
ATOM 8107 C C . GLY C 1 201 ? 6.319 25.605 183.011 1.00 100.93 229 GLY C C 1
ATOM 8108 O O . GLY C 1 201 ? 5.301 25.010 183.350 1.00 100.70 229 GLY C O 1
ATOM 8109 N N . TYR C 1 202 ? 7.092 26.283 183.859 1.00 98.12 230 TYR C N 1
ATOM 8110 C CA . TYR C 1 202 ? 6.953 26.186 185.320 1.00 95.55 230 TYR C CA 1
ATOM 8111 C C . TYR C 1 202 ? 5.646 26.718 185.914 1.00 94.77 230 TYR C C 1
ATOM 8112 O O . TYR C 1 202 ? 5.110 26.127 186.854 1.00 95.91 230 TYR C O 1
ATOM 8121 N N . VAL C 1 203 ? 5.149 27.831 185.376 1.00 92.90 231 VAL C N 1
ATOM 8122 C CA . VAL C 1 203 ? 3.847 28.375 185.774 1.00 91.00 231 VAL C CA 1
ATOM 8123 C C . VAL C 1 203 ? 2.727 27.496 185.204 1.00 87.66 231 VAL C C 1
ATOM 8124 O O . VAL C 1 203 ? 1.767 27.157 185.907 1.00 88.07 231 VAL C O 1
ATOM 8128 N N . ASN C 1 204 ? 2.889 27.102 183.942 1.00 82.68 232 ASN C N 1
ATOM 8129 C CA . ASN C 1 204 ? 1.906 26.296 183.222 1.00 78.04 232 ASN C CA 1
ATOM 8130 C C . ASN C 1 204 ? 1.774 24.851 183.724 1.00 76.43 232 ASN C C 1
ATOM 8131 O O . ASN C 1 204 ? 0.701 24.258 183.616 1.00 75.99 232 ASN C O 1
ATOM 8136 N N . TYR C 1 205 ? 2.856 24.293 184.268 1.00 74.27 233 TYR C N 1
ATOM 8137 C CA . TYR C 1 205 ? 2.830 22.937 184.831 1.00 70.43 233 TYR C CA 1
ATOM 8138 C C . TYR C 1 205 ? 2.113 22.905 186.176 1.00 71.18 233 TYR C C 1
ATOM 8139 O O . TYR C 1 205 ? 1.335 21.989 186.442 1.00 71.70 233 TYR C O 1
ATOM 8148 N N . ASP C 1 206 ? 2.397 23.893 187.021 1.00 71.74 234 ASP C N 1
ATOM 8149 C CA . ASP C 1 206 ? 1.841 23.945 188.369 1.00 74.74 234 ASP C CA 1
ATOM 8150 C C . ASP C 1 206 ? 0.343 24.220 188.391 1.00 76.50 234 ASP C C 1
ATOM 8151 O O . ASP C 1 206 ? -0.401 23.501 189.053 1.00 76.98 234 ASP C O 1
ATOM 8156 N N . LYS C 1 207 ? -0.090 25.235 187.642 1.00 78.84 235 LYS C N 1
ATOM 8157 C CA . LYS C 1 207 ? -1.502 25.631 187.582 1.00 81.73 235 LYS C CA 1
ATOM 8158 C C . LYS C 1 207 ? -2.419 24.601 186.910 1.00 80.74 235 LYS C C 1
ATOM 8159 O O . LYS C 1 207 ? -3.630 24.600 187.144 1.00 84.91 235 LYS C O 1
ATOM 8165 N N . HIS C 1 208 ? -1.841 23.726 186.090 1.00 77.49 236 HIS C N 1
ATOM 8166 C CA . HIS C 1 208 ? -2.620 22.743 185.342 1.00 75.09 236 HIS C CA 1
ATOM 8167 C C . HIS C 1 208 ? -2.495 21.303 185.847 1.00 71.61 236 HIS C C 1
ATOM 8168 O O . HIS C 1 208 ? -3.476 20.559 185.831 1.00 72.76 236 HIS C O 1
ATOM 8175 N N . VAL C 1 209 ? -1.301 20.911 186.288 1.00 68.51 237 VAL C N 1
ATOM 8176 C CA . VAL C 1 209 ? -1.054 19.527 186.711 1.00 64.68 237 VAL C CA 1
ATOM 8177 C C . VAL C 1 209 ? -0.802 19.384 188.217 1.00 67.06 237 VAL C C 1
ATOM 8178 O O . VAL C 1 209 ? -1.506 18.625 188.887 1.00 67.11 237 VAL C O 1
ATOM 8182 N N . ALA C 1 210 ? 0.178 20.124 188.738 1.00 68.02 238 ALA C N 1
ATOM 8183 C CA . ALA C 1 210 ? 0.646 19.964 190.125 1.00 68.33 238 ALA C CA 1
ATOM 8184 C C . ALA C 1 210 ? -0.371 20.336 191.211 1.00 70.73 238 ALA C C 1
ATOM 8185 O O . ALA C 1 210 ? -0.318 19.794 192.320 1.00 75.25 238 ALA C O 1
ATOM 8187 N N . LYS C 1 211 ? -1.288 21.249 190.894 1.00 71.55 239 LYS C N 1
ATOM 8188 C CA . LYS C 1 211 ? -2.308 21.687 191.851 1.00 72.40 239 LYS C CA 1
ATOM 8189 C C . LYS C 1 211 ? -3.436 20.671 192.053 1.00 71.47 239 LYS C C 1
ATOM 8190 O O . LYS C 1 211 ? -4.047 20.624 193.124 1.00 71.49 239 LYS C O 1
ATOM 8196 N N . TYR C 1 212 ? -3.702 19.860 191.031 1.00 69.11 240 TYR C N 1
ATOM 8197 C CA . TYR C 1 212 ? -4.750 18.836 191.102 1.00 67.73 240 TYR C CA 1
ATOM 8198 C C . TYR C 1 212 ? -4.254 17.490 191.655 1.00 69.99 240 TYR C C 1
ATOM 8199 O O . TYR C 1 212 ? -5.042 16.553 191.821 1.00 72.46 240 TYR C O 1
ATOM 8208 N N . LEU C 1 213 ? -2.956 17.401 191.938 1.00 69.12 241 LEU C N 1
ATOM 8209 C CA . LEU C 1 213 ? -2.364 16.179 192.481 1.00 69.27 241 LEU C CA 1
ATOM 8210 C C . LEU C 1 213 ? -2.674 16.004 193.967 1.00 72.31 241 LEU C C 1
ATOM 8211 O O . LEU C 1 213 ? -2.784 14.880 194.454 1.00 71.87 241 LEU C O 1
ATOM 8216 N N . LYS C 1 214 ? -2.818 17.119 194.678 1.00 73.37 242 LYS C N 1
ATOM 8217 C CA . LYS C 1 214 ? -3.069 17.098 196.120 1.00 76.53 242 LYS C CA 1
ATOM 8218 C C . LYS C 1 214 ? -4.489 16.651 196.481 1.00 73.41 242 LYS C C 1
ATOM 8219 O O . LYS C 1 214 ? -4.689 15.968 197.489 1.00 71.64 242 LYS C O 1
ATOM 8225 N N . ILE C 1 215 ? -5.461 17.018 195.647 1.00 69.90 243 ILE C N 1
ATOM 8226 C CA . ILE C 1 215 ? -6.876 16.721 195.906 1.00 69.64 243 ILE C CA 1
ATOM 8227 C C . ILE C 1 215 ? -7.287 15.272 195.592 1.00 69.05 243 ILE C C 1
ATOM 8228 O O . ILE C 1 215 ? -8.333 14.805 196.052 1.00 70.27 243 ILE C O 1
ATOM 8233 N N . LEU C 1 216 ? -6.461 14.571 194.817 1.00 64.83 244 LEU C N 1
ATOM 8234 C CA . LEU C 1 216 ? -6.735 13.189 194.415 1.00 59.77 244 LEU C CA 1
ATOM 8235 C C . LEU C 1 216 ? -6.321 12.166 195.478 1.00 58.62 244 LEU C C 1
ATOM 8236 O O . LEU C 1 216 ? -5.299 12.354 196.144 1.00 59.58 244 LEU C O 1
ATOM 8241 N N . PRO C 1 217 ? -7.122 11.087 195.650 1.00 56.59 245 PRO C N 1
ATOM 8242 C CA . PRO C 1 217 ? -6.749 9.976 196.532 1.00 57.42 245 PRO C CA 1
ATOM 8243 C C . PRO C 1 217 ? -5.497 9.253 196.049 1.00 59.58 245 PRO C C 1
ATOM 8244 O O . PRO C 1 217 ? -5.252 9.183 194.846 1.00 65.48 245 PRO C O 1
ATOM 8248 N N . ASP C 1 218 ? -4.721 8.721 196.989 1.00 62.44 246 ASP C N 1
ATOM 8249 C CA . ASP C 1 218 ? -3.457 8.052 196.677 1.00 61.85 246 ASP C CA 1
ATOM 8250 C C . ASP C 1 218 ? -3.645 6.644 196.108 1.00 63.14 246 ASP C C 1
ATOM 8251 O O . ASP C 1 218 ? -2.734 6.103 195.478 1.00 63.52 246 ASP C O 1
ATOM 8256 N N . GLN C 1 219 ? -4.818 6.056 196.336 1.00 63.45 247 GLN C N 1
ATOM 8257 C CA . GLN C 1 219 ? -5.177 4.777 195.720 1.00 66.11 247 GLN C CA 1
ATOM 8258 C C . GLN C 1 219 ? -6.215 4.962 194.617 1.00 65.22 247 GLN C C 1
ATOM 8259 O O . GLN C 1 219 ? -7.252 5.602 194.821 1.00 64.09 247 GLN C O 1
ATOM 8265 N N . PHE C 1 220 ? -5.927 4.395 193.449 1.00 63.98 248 PHE C N 1
ATOM 8266 C CA . PHE C 1 220 ? -6.762 4.599 192.268 1.00 62.76 248 PHE C CA 1
ATOM 8267 C C . PHE C 1 220 ? -8.068 3.814 192.308 1.00 62.60 248 PHE C C 1
ATOM 8268 O O . PHE C 1 220 ? -8.065 2.583 192.404 1.00 59.75 248 PHE C O 1
ATOM 8276 N N . SER C 1 221 ? -9.174 4.552 192.237 1.00 61.77 249 SER C N 1
ATOM 8277 C CA . SER C 1 221 ? -10.494 3.989 191.964 1.00 60.92 249 SER C CA 1
ATOM 8278 C C . SER C 1 221 ? -11.355 5.066 191.308 1.00 56.01 249 SER C C 1
ATOM 8279 O O . SER C 1 221 ? -11.330 6.227 191.726 1.00 49.10 249 SER C O 1
ATOM 8282 N N . TYR C 1 222 ? -12.105 4.673 190.280 1.00 56.11 250 TYR C N 1
ATOM 8283 C CA . TYR C 1 222 ? -12.944 5.598 189.518 1.00 56.17 250 TYR C CA 1
ATOM 8284 C C . TYR C 1 222 ? -14.058 6.239 190.342 1.00 54.35 250 TYR C C 1
ATOM 8285 O O . TYR C 1 222 ? -14.394 7.397 190.121 1.00 54.98 250 TYR C O 1
ATOM 8294 N N . GLN C 1 223 ? -14.620 5.485 191.284 1.00 55.86 251 GLN C N 1
ATOM 8295 C CA . GLN C 1 223 ? -15.711 5.980 192.128 1.00 55.47 251 GLN C CA 1
ATOM 8296 C C . GLN C 1 223 ? -15.236 6.990 193.181 1.00 55.26 251 GLN C C 1
ATOM 8297 O O . GLN C 1 223 ? -15.948 7.953 193.478 1.00 51.66 251 GLN C O 1
ATOM 8303 N N . ALA C 1 224 ? -14.042 6.768 193.733 1.00 56.47 252 ALA C N 1
ATOM 8304 C CA . ALA C 1 224 ? -13.460 7.677 194.726 1.00 61.10 252 ALA C CA 1
ATOM 8305 C C . ALA C 1 224 ? -13.059 9.006 194.097 1.00 63.22 252 ALA C C 1
ATOM 8306 O O . ALA C 1 224 ? -13.275 10.065 194.691 1.00 68.18 252 ALA C O 1
ATOM 8308 N N . ILE C 1 225 ? -12.486 8.941 192.895 1.00 62.77 253 ILE C N 1
ATOM 8309 C CA . ILE C 1 225 ? -12.134 10.138 192.130 1.00 61.46 253 ILE C CA 1
ATOM 8310 C C . ILE C 1 225 ? -13.401 10.902 191.740 1.00 58.83 253 ILE C C 1
ATOM 8311 O O . ILE C 1 225 ? -13.439 12.131 191.852 1.00 58.11 253 ILE C O 1
ATOM 8316 N N . GLU C 1 226 ? -14.439 10.161 191.341 1.00 56.43 254 GLU C N 1
ATOM 8317 C CA . GLU C 1 226 ? -15.739 10.738 190.982 1.00 58.94 254 GLU C CA 1
ATOM 8318 C C . GLU C 1 226 ? -16.331 11.590 192.101 1.00 59.25 254 GLU C C 1
ATOM 8319 O O . GLU C 1 226 ? -16.940 12.614 191.821 1.00 60.00 254 GLU C O 1
ATOM 8325 N N . ASP C 1 227 ? -16.122 11.175 193.353 1.00 62.53 255 ASP C N 1
ATOM 8326 C CA . ASP C 1 227 ? -16.550 11.942 194.533 1.00 62.10 255 ASP C CA 1
ATOM 8327 C C . ASP C 1 227 ? -15.871 13.313 194.634 1.00 60.25 255 ASP C C 1
ATOM 8328 O O . ASP C 1 227 ? -16.523 14.309 194.954 1.00 62.29 255 ASP C O 1
ATOM 8333 N N . VAL C 1 228 ? -14.569 13.353 194.357 1.00 58.15 256 VAL C N 1
ATOM 8334 C CA . VAL C 1 228 ? -13.787 14.592 194.423 1.00 60.19 256 VAL C CA 1
ATOM 8335 C C . VAL C 1 228 ? -14.092 15.503 193.226 1.00 61.12 256 VAL C C 1
ATOM 8336 O O . VAL C 1 228 ? -14.135 16.730 193.354 1.00 59.89 256 VAL C O 1
ATOM 8340 N N . VAL C 1 229 ? -14.317 14.888 192.069 1.00 61.26 257 VAL C N 1
ATOM 8341 C CA . VAL C 1 229 ? -14.577 15.616 190.829 1.00 61.14 257 VAL C CA 1
ATOM 8342 C C . VAL C 1 229 ? -16.034 16.126 190.762 1.00 63.47 257 VAL C C 1
ATOM 8343 O O . VAL C 1 229 ? -16.300 17.182 190.176 1.00 62.85 257 VAL C O 1
ATOM 8347 N N . LYS C 1 230 ? -16.954 15.388 191.390 1.00 65.44 258 LYS C N 1
ATOM 8348 C CA . LYS C 1 230 ? -18.368 15.784 191.519 1.00 64.51 258 LYS C CA 1
ATOM 8349 C C . LYS C 1 230 ? -18.516 17.074 192.321 1.00 63.45 258 LYS C C 1
ATOM 8350 O O . LYS C 1 230 ? -19.312 17.940 191.963 1.00 63.38 258 LYS C O 1
ATOM 8356 N N . ALA C 1 231 ? -17.744 17.183 193.404 1.00 65.82 259 ALA C N 1
ATOM 8357 C CA . ALA C 1 231 ? -17.803 18.325 194.320 1.00 64.92 259 ALA C CA 1
ATOM 8358 C C . ALA C 1 231 ? -17.194 19.587 193.718 1.00 64.76 259 ALA C C 1
ATOM 8359 O O . ALA C 1 231 ? -17.628 20.698 194.027 1.00 67.45 259 ALA C O 1
ATOM 8361 N N . ASP C 1 232 ? -16.185 19.401 192.870 1.00 66.10 260 ASP C N 1
ATOM 8362 C CA . ASP C 1 232 ? -15.549 20.491 192.135 1.00 65.63 260 ASP C CA 1
ATOM 8363 C C . ASP C 1 232 ? -16.502 21.041 191.073 1.00 63.22 260 ASP C C 1
ATOM 8364 O O . ASP C 1 232 ? -16.596 22.253 190.878 1.00 58.66 260 ASP C O 1
ATOM 8369 N N . ALA C 1 233 ? -17.217 20.135 190.412 1.00 63.67 261 ALA C N 1
ATOM 8370 C CA . ALA C 1 233 ? -18.139 20.479 189.335 1.00 64.96 261 ALA C CA 1
ATOM 8371 C C . ALA C 1 233 ? -19.417 21.166 189.826 1.00 69.75 261 ALA C C 1
ATOM 8372 O O . ALA C 1 233 ? -19.934 22.052 189.151 1.00 71.41 261 ALA C O 1
ATOM 8374 N N . GLU C 1 234 ? -19.917 20.754 190.992 1.00 72.77 262 GLU C N 1
ATOM 8375 C CA . GLU C 1 234 ? -21.091 21.379 191.615 1.00 73.95 262 GLU C CA 1
ATOM 8376 C C . GLU C 1 234 ? -20.783 22.801 192.074 1.00 73.13 262 GLU C C 1
ATOM 8377 O O . GLU C 1 234 ? -21.634 23.688 191.987 1.00 76.72 262 GLU C O 1
ATOM 8383 N N . LYS C 1 235 ? -19.556 22.995 192.556 1.00 72.26 263 LYS C N 1
ATOM 8384 C CA . LYS C 1 235 ? -19.054 24.286 193.025 1.00 72.91 263 LYS C CA 1
ATOM 8385 C C . LYS C 1 235 ? -18.827 25.265 191.870 1.00 73.77 263 LYS C C 1
ATOM 8386 O O . LYS C 1 235 ? -18.919 26.481 192.050 1.00 75.13 263 LYS C O 1
ATOM 8392 N N . ASN C 1 236 ? -18.542 24.725 190.686 1.00 74.88 264 ASN C N 1
ATOM 8393 C CA . ASN C 1 236 ? -18.166 25.536 189.527 1.00 72.44 264 ASN C CA 1
ATOM 8394 C C . ASN C 1 236 ? -19.182 25.592 188.377 1.00 71.14 264 ASN C C 1
ATOM 8395 O O . ASN C 1 236 ? -18.863 26.068 187.286 1.00 71.43 264 ASN C O 1
ATOM 8400 N N . THR C 1 237 ? -20.395 25.099 188.620 1.00 72.82 265 THR C N 1
ATOM 8401 C CA . THR C 1 237 ? -21.507 25.256 187.674 1.00 74.24 265 THR C CA 1
ATOM 8402 C C . THR C 1 237 ? -22.669 25.998 188.347 1.00 75.14 265 THR C C 1
ATOM 8403 O O . THR C 1 237 ? -23.843 25.693 188.111 1.00 76.10 265 THR C O 1
ATOM 8407 N N . SER C 1 238 ? -22.319 26.985 189.171 1.00 77.21 266 SER C N 1
ATOM 8408 C CA . SER C 1 238 ? -23.271 27.707 190.020 1.00 76.78 266 SER C CA 1
ATOM 8409 C C . SER C 1 238 ? -24.177 28.679 189.264 1.00 76.54 266 SER C C 1
ATOM 8410 O O . SER C 1 238 ? -25.399 28.635 189.424 1.00 79.30 266 SER C O 1
ATOM 8413 N N . ASN C 1 239 ? -23.579 29.536 188.435 1.00 72.56 267 ASN C N 1
ATOM 8414 C CA . ASN C 1 239 ? -24.285 30.672 187.819 1.00 68.34 267 ASN C CA 1
ATOM 8415 C C . ASN C 1 239 ? -25.326 30.361 186.726 1.00 66.67 267 ASN C C 1
ATOM 8416 O O . ASN C 1 239 ? -25.970 31.274 186.203 1.00 64.80 267 ASN C O 1
ATOM 8421 N N . ASN C 1 240 ? -25.484 29.081 186.392 1.00 65.67 268 ASN C N 1
ATOM 8422 C CA . ASN C 1 240 ? -26.421 28.646 185.355 1.00 65.53 268 ASN C CA 1
ATOM 8423 C C . ASN C 1 240 ? -27.059 27.290 185.660 1.00 68.03 268 ASN C C 1
ATOM 8424 O O . ASN C 1 240 ? -26.528 26.505 186.448 1.00 66.32 268 ASN C O 1
ATOM 8429 N N . GLU C 1 241 ? -28.197 27.020 185.025 1.00 72.87 269 GLU C N 1
ATOM 8430 C CA . GLU C 1 241 ? -28.890 25.744 185.199 1.00 78.68 269 GLU C CA 1
ATOM 8431 C C . GLU C 1 241 ? -28.928 24.902 183.915 1.00 79.13 269 GLU C C 1
ATOM 8432 O O . GLU C 1 241 ? -29.904 24.190 183.651 1.00 77.77 269 GLU C O 1
ATOM 8438 N N . MET C 1 242 ? -27.856 24.992 183.127 1.00 78.06 270 MET C N 1
ATOM 8439 C CA . MET C 1 242 ? -27.657 24.106 181.974 1.00 73.53 270 MET C CA 1
ATOM 8440 C C . MET C 1 242 ? -26.307 23.368 182.029 1.00 70.34 270 MET C C 1
ATOM 8441 O O . MET C 1 242 ? -25.888 22.734 181.057 1.00 68.94 270 MET C O 1
ATOM 8446 N N . GLY C 1 243 ? -25.643 23.466 183.181 1.00 67.47 271 GLY C N 1
ATOM 8447 C CA . GLY C 1 243 ? -24.506 22.609 183.521 1.00 65.74 271 GLY C CA 1
ATOM 8448 C C . GLY C 1 243 ? -23.120 23.047 183.086 1.00 64.36 271 GLY C C 1
ATOM 8449 O O . GLY C 1 243 ? -22.171 22.267 183.178 1.00 68.07 271 GLY C O 1
ATOM 8450 N N . MET C 1 244 ? -22.992 24.288 182.623 1.00 60.27 272 MET C N 1
ATOM 8451 C CA . MET C 1 244 ? -21.712 24.798 182.127 1.00 55.20 272 MET C CA 1
ATOM 8452 C C . MET C 1 244 ? -20.875 25.430 183.229 1.00 57.15 272 MET C C 1
ATOM 8453 O O . MET C 1 244 ? -21.406 25.813 184.271 1.00 60.18 272 MET C O 1
ATOM 8458 N N . GLU C 1 245 ? -19.571 25.543 182.977 1.00 60.15 273 GLU C N 1
ATOM 8459 C CA . GLU C 1 245 ? -18.625 26.165 183.905 1.00 62.18 273 GLU C CA 1
ATOM 8460 C C . GLU C 1 245 ? -18.944 27.648 184.100 1.00 62.43 273 GLU C C 1
ATOM 8461 O O . GLU C 1 245 ? -19.416 28.308 183.172 1.00 61.56 273 GLU C O 1
ATOM 8467 N N . ASN C 1 246 ? -18.689 28.151 185.309 1.00 65.33 274 ASN C N 1
ATOM 8468 C CA . ASN C 1 246 ? -18.962 29.544 185.679 1.00 67.02 274 ASN C CA 1
ATOM 8469 C C . ASN C 1 246 ? -18.245 30.569 184.805 1.00 67.63 274 ASN C C 1
ATOM 8470 O O . ASN C 1 246 ? -18.844 31.561 184.381 1.00 66.58 274 ASN C O 1
ATOM 8475 N N . TYR C 1 247 ? -16.968 30.304 184.537 1.00 70.43 275 TYR C N 1
ATOM 8476 C CA . TYR C 1 247 ? -16.108 31.194 183.764 1.00 73.47 275 TYR C CA 1
ATOM 8477 C C . TYR C 1 247 ? -16.533 31.255 182.296 1.00 69.88 275 TYR C C 1
ATOM 8478 O O . TYR C 1 247 ? -16.552 32.332 181.700 1.00 69.93 275 TYR C O 1
ATOM 8487 N N . PHE C 1 248 ? -16.884 30.100 181.729 1.00 67.29 276 PHE C N 1
ATOM 8488 C CA . PHE C 1 248 ? -17.302 30.003 180.327 1.00 66.11 276 PHE C CA 1
ATOM 8489 C C . PHE C 1 248 ? -18.677 30.622 180.065 1.00 68.55 276 PHE C C 1
ATOM 8490 O O . PHE C 1 248 ? -18.877 31.281 179.040 1.00 67.77 276 PHE C O 1
ATOM 8498 N N . TYR C 1 249 ? -19.618 30.381 180.978 1.00 72.00 277 TYR C N 1
ATOM 8499 C CA . TYR C 1 249 ? -20.992 30.867 180.844 1.00 70.12 277 TYR C CA 1
ATOM 8500 C C . TYR C 1 249 ? -21.065 32.392 180.797 1.00 68.91 277 TYR C C 1
ATOM 8501 O O . TYR C 1 249 ? -21.812 32.945 179.995 1.00 71.49 277 TYR C O 1
ATOM 8510 N N . ASN C 1 250 ? -20.278 33.051 181.647 1.00 66.35 278 ASN C N 1
ATOM 8511 C CA . ASN C 1 250 ? -20.224 34.513 181.705 1.00 67.75 278 ASN C CA 1
ATOM 8512 C C . ASN C 1 250 ? -19.667 35.168 180.443 1.00 69.50 278 ASN C C 1
ATOM 8513 O O . ASN C 1 250 ? -20.129 36.237 180.039 1.00 68.90 278 ASN C O 1
ATOM 8518 N N . GLU C 1 251 ? -18.690 34.513 179.822 1.00 70.12 279 GLU C N 1
ATOM 8519 C CA . GLU C 1 251 ? -17.920 35.117 178.736 1.00 73.29 279 GLU C CA 1
ATOM 8520 C C . GLU C 1 251 ? -18.471 34.888 177.326 1.00 73.33 279 GLU C C 1
ATOM 8521 O O . GLU C 1 251 ? -18.442 35.799 176.496 1.00 74.17 279 GLU C O 1
ATOM 8527 N N . GLN C 1 252 ? -18.970 33.682 177.057 1.00 73.19 280 GLN C N 1
ATOM 8528 C CA . GLN C 1 252 ? -19.412 33.317 175.705 1.00 73.09 280 GLN C CA 1
ATOM 8529 C C . GLN C 1 252 ? -20.927 33.253 175.488 1.00 70.98 280 GLN C C 1
ATOM 8530 O O . GLN C 1 252 ? -21.388 33.316 174.346 1.00 72.47 280 GLN C O 1
ATOM 8536 N N . ILE C 1 253 ? -21.695 33.120 176.568 1.00 68.84 281 ILE C N 1
ATOM 8537 C CA . ILE C 1 253 ? -23.129 32.815 176.452 1.00 68.43 281 ILE C CA 1
ATOM 8538 C C . ILE C 1 253 ? -24.065 33.785 177.199 1.00 68.01 281 ILE C C 1
ATOM 8539 O O . ILE C 1 253 ? -25.162 34.078 176.712 1.00 66.78 281 ILE C O 1
ATOM 8544 N N . LYS C 1 254 ? -23.610 34.305 178.342 1.00 71.55 282 LYS C N 1
ATOM 8545 C CA . LYS C 1 254 ? -24.434 35.131 179.247 1.00 74.63 282 LYS C CA 1
ATOM 8546 C C . LYS C 1 254 ? -25.181 36.292 178.585 1.00 75.50 282 LYS C C 1
ATOM 8547 O O . LYS C 1 254 ? -26.413 36.331 178.616 1.00 73.41 282 LYS C O 1
ATOM 8553 N N . LYS C 1 255 ? -24.440 37.224 177.986 1.00 78.63 283 LYS C N 1
ATOM 8554 C CA . LYS C 1 255 ? -25.052 38.416 177.389 1.00 83.39 283 LYS C CA 1
ATOM 8555 C C . LYS C 1 255 ? -25.642 38.185 175.989 1.00 84.39 283 LYS C C 1
ATOM 8556 O O . LYS C 1 255 ? -26.457 38.983 175.518 1.00 86.33 283 LYS C O 1
ATOM 8562 N N . ASP C 1 256 ? -25.239 37.094 175.339 1.00 83.41 284 ASP C N 1
ATOM 8563 C CA . ASP C 1 256 ? -25.744 36.745 174.007 1.00 82.85 284 ASP C CA 1
ATOM 8564 C C . ASP C 1 256 ? -26.954 35.805 174.052 1.00 81.19 284 ASP C C 1
ATOM 8565 O O . ASP C 1 256 ? -27.501 35.443 173.008 1.00 81.17 284 ASP C O 1
ATOM 8570 N N . LEU C 1 257 ? -27.376 35.446 175.266 1.00 79.03 285 LEU C N 1
ATOM 8571 C CA . LEU C 1 257 ? -28.408 34.426 175.515 1.00 79.79 285 LEU C CA 1
ATOM 8572 C C . LEU C 1 257 ? -29.752 34.661 174.810 1.00 79.75 285 LEU C C 1
ATOM 8573 O O . LEU C 1 257 ? -30.451 33.705 174.469 1.00 82.92 285 LEU C O 1
ATOM 8578 N N . LYS C 1 258 ? -30.094 35.927 174.588 1.00 78.92 286 LYS C N 1
ATOM 8579 C CA . LYS C 1 258 ? -31.340 36.296 173.915 1.00 78.97 286 LYS C CA 1
ATOM 8580 C C . LYS C 1 258 ? -31.370 35.858 172.447 1.00 75.24 286 LYS C C 1
ATOM 8581 O O . LYS C 1 258 ? -32.361 35.283 171.992 1.00 75.67 286 LYS C O 1
ATOM 8587 N N . LYS C 1 259 ? -30.281 36.112 171.722 1.00 70.62 287 LYS C N 1
ATOM 8588 C CA . LYS C 1 259 ? -30.212 35.782 170.294 1.00 67.25 287 LYS C CA 1
ATOM 8589 C C . LYS C 1 259 ? -29.790 34.334 170.009 1.00 67.12 287 LYS C C 1
ATOM 8590 O O . LYS C 1 259 ? -29.981 33.836 168.894 1.00 66.02 287 LYS C O 1
ATOM 8596 N N . LEU C 1 260 ? -29.235 33.667 171.022 1.00 63.41 288 LEU C N 1
ATOM 8597 C CA . LEU C 1 260 ? -28.755 32.286 170.894 1.00 57.88 288 LEU C CA 1
ATOM 8598 C C . LEU C 1 260 ? -29.878 31.244 170.862 1.00 60.51 288 LEU C C 1
ATOM 8599 O O . LEU C 1 260 ? -29.644 30.096 170.481 1.00 62.44 288 LEU C O 1
ATOM 8604 N N . LYS C 1 261 ? -31.082 31.650 171.274 1.00 59.37 289 LYS C N 1
ATOM 8605 C CA . LYS C 1 261 ? -32.281 30.808 171.223 1.00 55.89 289 LYS C CA 1
ATOM 8606 C C . LYS C 1 261 ? -32.667 30.490 169.778 1.00 57.41 289 LYS C C 1
ATOM 8607 O O . LYS C 1 261 ? -32.875 31.400 168.968 1.00 57.12 289 LYS C O 1
ATOM 8613 N N . ASP C 1 262 ? -32.743 29.190 169.479 1.00 56.70 290 ASP C N 1
ATOM 8614 C CA . ASP C 1 262 ? -33.017 28.646 168.135 1.00 57.02 290 ASP C CA 1
ATOM 8615 C C . ASP C 1 262 ? -32.039 29.079 167.034 1.00 55.89 290 ASP C C 1
ATOM 8616 O O . ASP C 1 262 ? -32.418 29.181 165.862 1.00 57.25 290 ASP C O 1
ATOM 8621 N N . SER C 1 263 ? -30.786 29.317 167.428 1.00 56.34 291 SER C N 1
ATOM 8622 C CA A SER C 1 263 ? -29.733 29.757 166.513 0.50 55.06 291 SER C CA 1
ATOM 8623 C CA B SER C 1 263 ? -29.748 29.760 166.502 0.50 53.88 291 SER C CA 1
ATOM 8624 C C . SER C 1 263 ? -29.242 28.624 165.618 1.00 57.49 291 SER C C 1
ATOM 8625 O O . SER C 1 263 ? -28.953 28.829 164.444 1.00 61.04 291 SER C O 1
ATOM 8630 N N . GLN C 1 264 ? -29.148 27.426 166.180 1.00 57.21 292 GLN C N 1
ATOM 8631 C CA . GLN C 1 264 ? -28.601 26.287 165.454 1.00 58.09 292 GLN C CA 1
ATOM 8632 C C . GLN C 1 264 ? -29.691 25.395 164.849 1.00 59.46 292 GLN C C 1
ATOM 8633 O O . GLN C 1 264 ? -29.497 24.188 164.683 1.00 60.32 292 GLN C O 1
ATOM 8639 N N . LYS C 1 265 ? -30.820 26.008 164.494 1.00 60.73 293 LYS C N 1
ATOM 8640 C CA . LYS C 1 265 ? -31.993 25.289 163.981 1.00 61.73 293 LYS C CA 1
ATOM 8641 C C . LYS C 1 265 ? -31.814 24.652 162.601 1.00 61.32 293 LYS C C 1
ATOM 8642 O O . LYS C 1 265 ? -32.457 23.643 162.299 1.00 61.95 293 LYS C O 1
ATOM 8648 N N . SER C 1 266 ? -30.950 25.243 161.775 1.00 57.17 294 SER C N 1
ATOM 8649 C CA . SER C 1 266 ? -30.648 24.700 160.446 1.00 54.03 294 SER C CA 1
ATOM 8650 C C . SER C 1 266 ? -29.170 24.305 160.296 1.00 47.26 294 SER C C 1
ATOM 8651 O O . SER C 1 266 ? -28.678 24.117 159.176 1.00 39.46 294 SER C O 1
ATOM 8654 N N . PHE C 1 267 ? -28.483 24.190 161.435 1.00 42.27 295 PHE C N 1
ATOM 8655 C CA . PHE C 1 267 ? -27.100 23.705 161.516 1.00 41.81 295 PHE C CA 1
ATOM 8656 C C . PHE C 1 267 ? -27.016 22.225 161.148 1.00 43.31 295 PHE C C 1
ATOM 8657 O O . PHE C 1 267 ? -27.722 21.395 161.726 1.00 45.07 295 PHE C O 1
ATOM 8665 N N . THR C 1 268 ? -26.156 21.903 160.184 1.00 40.83 296 THR C N 1
ATOM 8666 C CA . THR C 1 268 ? -25.906 20.516 159.783 1.00 37.47 296 THR C CA 1
ATOM 8667 C C . THR C 1 268 ? -24.408 20.228 159.610 1.00 38.29 296 THR C C 1
ATOM 8668 O O . THR C 1 268 ? -23.667 21.033 159.045 1.00 38.24 296 THR C O 1
ATOM 8672 N N . TYR C 1 269 ? -23.967 19.078 160.108 1.00 33.80 297 TYR C N 1
ATOM 8673 C CA . TYR C 1 269 ? -22.561 18.704 160.007 1.00 26.72 297 TYR C CA 1
ATOM 8674 C C . TYR C 1 269 ? -22.332 17.571 159.017 1.00 26.67 297 TYR C C 1
ATOM 8675 O O . TYR C 1 269 ? -21.280 16.927 159.027 1.00 32.29 297 TYR C O 1
ATOM 8684 N N . LEU C 1 270 ? -23.321 17.326 158.165 1.00 30.85 298 LEU C N 1
ATOM 8685 C CA . LEU C 1 270 ? -23.247 16.225 157.219 1.00 35.79 298 LEU C CA 1
ATOM 8686 C C . LEU C 1 270 ? -22.390 16.573 156.016 1.00 39.49 298 LEU C C 1
ATOM 8687 O O . LEU C 1 270 ? -21.810 15.689 155.384 1.00 43.20 298 LEU C O 1
ATOM 8692 N N . LYS C 1 271 ? -22.315 17.864 155.707 1.00 42.91 299 LYS C N 1
ATOM 8693 C CA . LYS C 1 271 ? -21.566 18.338 154.550 1.00 44.03 299 LYS C CA 1
ATOM 8694 C C . LYS C 1 271 ? -20.371 19.153 155.016 1.00 42.44 299 LYS C C 1
ATOM 8695 O O . LYS C 1 271 ? -20.538 20.161 155.703 1.00 40.94 299 LYS C O 1
ATOM 8701 N N . SER C 1 272 ? -19.170 18.700 154.653 1.00 40.87 300 SER C N 1
ATOM 8702 C CA . SER C 1 272 ? -17.929 19.328 155.110 1.00 40.58 300 SER C CA 1
ATOM 8703 C C . SER C 1 272 ? -16.705 18.915 154.299 1.00 41.54 300 SER C C 1
ATOM 8704 O O . SER C 1 272 ? -16.604 17.758 153.880 1.00 42.59 300 SER C O 1
ATOM 8707 N N . PRO C 1 273 ? -15.762 19.862 154.085 1.00 41.69 301 PRO C N 1
ATOM 8708 C CA . PRO C 1 273 ? -14.422 19.513 153.588 1.00 36.44 301 PRO C CA 1
ATOM 8709 C C . PRO C 1 273 ? -13.567 18.778 154.636 1.00 33.02 301 PRO C C 1
ATOM 8710 O O . PRO C 1 273 ? -12.568 18.151 154.282 1.00 29.69 301 PRO C O 1
ATOM 8714 N N . GLU C 1 274 ? -13.975 18.852 155.905 1.00 26.36 302 GLU C N 1
ATOM 8715 C CA . GLU C 1 274 ? -13.317 18.162 157.019 1.00 30.35 302 GLU C CA 1
ATOM 8716 C C . GLU C 1 274 ? -13.356 16.626 156.905 1.00 36.49 302 GLU C C 1
ATOM 8717 O O . GLU C 1 274 ? -12.521 15.934 157.495 1.00 37.03 302 GLU C O 1
ATOM 8723 N N . TYR C 1 275 ? -14.317 16.101 156.145 1.00 36.33 303 TYR C N 1
ATOM 8724 C CA . TYR C 1 275 ? -14.357 14.672 155.829 1.00 35.61 303 TYR C CA 1
ATOM 8725 C C . TYR C 1 275 ? -13.185 14.263 154.935 1.00 36.23 303 TYR C C 1
ATOM 8726 O O . TYR C 1 275 ? -12.632 13.172 155.094 1.00 36.71 303 TYR C O 1
ATOM 8735 N N . ASN C 1 276 ? -12.809 15.138 154.001 1.00 31.96 304 ASN C N 1
ATOM 8736 C CA . ASN C 1 276 ? -11.655 14.880 153.146 1.00 29.58 304 ASN C CA 1
ATOM 8737 C C . ASN C 1 276 ? -10.339 15.149 153.877 1.00 30.15 304 ASN C C 1
ATOM 8738 O O . ASN C 1 276 ? -9.336 14.501 153.592 1.00 28.89 304 ASN C O 1
ATOM 8743 N N . ASP C 1 277 ? -10.350 16.102 154.814 1.00 33.11 305 ASP C N 1
ATOM 8744 C CA . ASP C 1 277 ? -9.168 16.417 155.624 1.00 27.55 305 ASP C CA 1
ATOM 8745 C C . ASP C 1 277 ? -8.861 15.275 156.579 1.00 30.57 305 ASP C C 1
ATOM 8746 O O . ASP C 1 277 ? -7.696 14.992 156.849 1.00 36.28 305 ASP C O 1
ATOM 8751 N N . LEU C 1 278 ? -9.914 14.635 157.094 1.00 35.44 306 LEU C N 1
ATOM 8752 C CA . LEU C 1 278 ? -9.789 13.469 157.984 1.00 29.05 306 LEU C CA 1
ATOM 8753 C C . LEU C 1 278 ? -9.116 12.299 157.274 1.00 20.13 306 LEU C C 1
ATOM 8754 O O . LEU C 1 278 ? -8.320 11.583 157.873 1.00 32.54 306 LEU C O 1
ATOM 8759 N N . GLN C 1 279 ? -9.414 12.142 155.987 1.00 27.54 307 GLN C N 1
ATOM 8760 C CA . GLN C 1 279 ? -8.800 11.111 155.158 1.00 26.21 307 GLN C CA 1
ATOM 8761 C C . GLN C 1 279 ? -7.275 11.252 155.004 1.00 29.10 307 GLN C C 1
ATOM 8762 O O . GLN C 1 279 ? -6.589 10.267 154.750 1.00 36.87 307 GLN C O 1
ATOM 8768 N N . LEU C 1 280 ? -6.751 12.466 155.165 1.00 31.79 308 LEU C N 1
ATOM 8769 C CA . LEU C 1 280 ? -5.303 12.688 155.174 1.00 27.57 308 LEU C CA 1
ATOM 8770 C C . LEU C 1 280 ? -4.662 12.054 156.396 1.00 27.60 308 LEU C C 1
ATOM 8771 O O . LEU C 1 280 ? -3.657 11.355 156.285 1.00 31.24 308 LEU C O 1
ATOM 8776 N N . VAL C 1 281 ? -5.256 12.319 157.555 1.00 25.90 309 VAL C N 1
ATOM 8777 C CA . VAL C 1 281 ? -4.817 11.762 158.827 1.00 24.70 309 VAL C CA 1
ATOM 8778 C C . VAL C 1 281 ? -4.847 10.224 158.811 1.00 29.57 309 VAL C C 1
ATOM 8779 O O . VAL C 1 281 ? -3.844 9.583 159.132 1.00 37.38 309 VAL C O 1
ATOM 8783 N N . LEU C 1 282 ? -5.981 9.649 158.399 1.00 28.23 310 LEU C N 1
ATOM 8784 C CA . LEU C 1 282 ? -6.177 8.194 158.371 1.00 26.44 310 LEU C CA 1
ATOM 8785 C C . LEU C 1 282 ? -5.180 7.489 157.464 1.00 30.41 310 LEU C C 1
ATOM 8786 O O . LEU C 1 282 ? -4.694 6.408 157.805 1.00 32.74 310 LEU C O 1
ATOM 8791 N N . THR C 1 283 ? -4.878 8.116 156.323 1.00 25.65 311 THR C N 1
ATOM 8792 C CA . THR C 1 283 ? -3.852 7.635 155.391 1.00 29.54 311 THR C CA 1
ATOM 8793 C C . THR C 1 283 ? -2.475 7.617 156.045 1.00 31.97 311 THR C C 1
ATOM 8794 O O . THR C 1 283 ? -1.727 6.647 155.894 1.00 35.97 311 THR C O 1
ATOM 8798 N N . GLN C 1 284 ? -2.156 8.679 156.785 1.00 33.09 312 GLN C N 1
ATOM 8799 C CA . GLN C 1 284 ? -0.894 8.755 157.516 1.00 32.31 312 GLN C CA 1
ATOM 8800 C C . GLN C 1 284 ? -0.818 7.689 158.610 1.00 33.76 312 GLN C C 1
ATOM 8801 O O . GLN C 1 284 ? 0.236 7.086 158.821 1.00 37.10 312 GLN C O 1
ATOM 8807 N N . PHE C 1 285 ? -1.947 7.451 159.276 1.00 29.34 313 PHE C N 1
ATOM 8808 C CA . PHE C 1 285 ? -2.064 6.395 160.284 1.00 31.38 313 PHE C CA 1
ATOM 8809 C C . PHE C 1 285 ? -1.830 5.000 159.696 1.00 28.09 313 PHE C C 1
ATOM 8810 O O . PHE C 1 285 ? -1.246 4.136 160.348 1.00 34.93 313 PHE C O 1
ATOM 8818 N N . SER C 1 286 ? -2.281 4.798 158.461 1.00 28.14 314 SER C N 1
ATOM 8819 C CA . SER C 1 286 ? -2.095 3.536 157.756 1.00 23.50 314 SER C CA 1
ATOM 8820 C C . SER C 1 286 ? -0.651 3.330 157.305 1.00 30.27 314 SER C C 1
ATOM 8821 O O . SER C 1 286 ? -0.106 2.233 157.445 1.00 33.93 314 SER C O 1
ATOM 8824 N N . LYS C 1 287 ? -0.046 4.387 156.760 1.00 35.75 315 LYS C N 1
ATOM 8825 C CA . LYS C 1 287 ? 1.339 4.355 156.286 1.00 35.62 315 LYS C CA 1
ATOM 8826 C C . LYS C 1 287 ? 2.329 4.163 157.430 1.00 38.84 315 LYS C C 1
ATOM 8827 O O . LYS C 1 287 ? 3.316 3.442 157.284 1.00 41.02 315 LYS C O 1
ATOM 8833 N N . SER C 1 288 ? 2.053 4.809 158.563 1.00 39.25 316 SER C N 1
ATOM 8834 C CA . SER C 1 288 ? 2.942 4.774 159.727 1.00 37.41 316 SER C CA 1
ATOM 8835 C C . SER C 1 288 ? 2.638 3.611 160.665 1.00 37.10 316 SER C C 1
ATOM 8836 O O . SER C 1 288 ? 3.365 3.394 161.635 1.00 39.84 316 SER C O 1
ATOM 8839 N N . LYS C 1 289 ? 1.568 2.874 160.359 1.00 40.90 317 LYS C N 1
ATOM 8840 C CA . LYS C 1 289 ? 1.075 1.749 161.168 1.00 44.75 317 LYS C CA 1
ATOM 8841 C C . LYS C 1 289 ? 0.761 2.150 162.610 1.00 41.66 317 LYS C C 1
ATOM 8842 O O . LYS C 1 289 ? 1.119 1.429 163.546 1.00 40.77 317 LYS C O 1
ATOM 8848 N N . VAL C 1 290 ? 0.112 3.300 162.796 1.00 37.92 318 VAL C N 1
ATOM 8849 C CA . VAL C 1 290 ? -0.266 3.701 164.155 1.00 37.39 318 VAL C CA 1
ATOM 8850 C C . VAL C 1 290 ? -1.605 3.068 164.542 1.00 33.42 318 VAL C C 1
ATOM 8851 O O . VAL C 1 290 ? -2.443 2.792 163.678 1.00 28.75 318 VAL C O 1
ATOM 8855 N N . ASN C 1 291 ? -1.772 2.800 165.833 1.00 37.44 319 ASN C N 1
ATOM 8856 C CA . ASN C 1 291 ? -3.011 2.243 166.364 1.00 30.67 319 ASN C CA 1
ATOM 8857 C C . ASN C 1 291 ? -3.728 3.306 167.188 1.00 30.24 319 ASN C C 1
ATOM 8858 O O . ASN C 1 291 ? -3.464 3.460 168.379 1.00 29.61 319 ASN C O 1
ATOM 8863 N N . PRO C 1 292 ? -4.637 4.055 166.545 1.00 29.91 320 PRO C N 1
ATOM 8864 C CA . PRO C 1 292 ? -5.332 5.152 167.192 1.00 28.97 320 PRO C CA 1
ATOM 8865 C C . PRO C 1 292 ? -6.603 4.727 167.915 1.00 32.17 320 PRO C C 1
ATOM 8866 O O . PRO C 1 292 ? -7.293 3.799 167.478 1.00 30.33 320 PRO C O 1
ATOM 8870 N N . ILE C 1 293 ? -6.897 5.396 169.026 1.00 34.90 321 ILE C N 1
ATOM 8871 C CA . ILE C 1 293 ? -8.245 5.365 169.580 1.00 32.14 321 ILE C CA 1
ATOM 8872 C C . ILE C 1 293 ? -8.911 6.716 169.319 1.00 30.07 321 ILE C C 1
ATOM 8873 O O . ILE C 1 293 ? -8.381 7.761 169.689 1.00 27.49 321 ILE C O 1
ATOM 8878 N N . PHE C 1 294 ? -10.053 6.684 168.640 1.00 32.36 322 PHE C N 1
ATOM 8879 C CA . PHE C 1 294 ? -10.801 7.899 168.320 1.00 27.63 322 PHE C CA 1
ATOM 8880 C C . PHE C 1 294 ? -11.842 8.241 169.381 1.00 34.54 322 PHE C C 1
ATOM 8881 O O . PHE C 1 294 ? -12.507 7.358 169.929 1.00 30.26 322 PHE C O 1
ATOM 8889 N N . ILE C 1 295 ? -11.966 9.532 169.671 1.00 34.45 323 ILE C N 1
ATOM 8890 C CA . ILE C 1 295 ? -12.917 10.018 170.664 1.00 33.76 323 ILE C CA 1
ATOM 8891 C C . ILE C 1 295 ? -13.953 10.887 169.964 1.00 35.31 323 ILE C C 1
ATOM 8892 O O . ILE C 1 295 ? -13.605 11.846 169.273 1.00 34.95 323 ILE C O 1
ATOM 8897 N N . ILE C 1 296 ? -15.225 10.535 170.124 1.00 36.59 324 ILE C N 1
ATOM 8898 C CA . ILE C 1 296 ? -16.306 11.330 169.555 1.00 32.59 324 ILE C CA 1
ATOM 8899 C C . ILE C 1 296 ? -17.116 11.952 170.693 1.00 33.94 324 ILE C C 1
ATOM 8900 O O . ILE C 1 296 ? -17.921 11.267 171.316 1.00 34.11 324 ILE C O 1
ATOM 8905 N N . PRO C 1 297 ? -16.885 13.250 170.978 1.00 37.64 325 PRO C N 1
ATOM 8906 C CA . PRO C 1 297 ? -17.544 13.972 172.070 1.00 38.17 325 PRO C CA 1
ATOM 8907 C C . PRO C 1 297 ? -19.004 14.316 171.768 1.00 42.16 325 PRO C C 1
ATOM 8908 O O . PRO C 1 297 ? -19.385 14.415 170.594 1.00 39.83 325 PRO C O 1
ATOM 8912 N N . PRO C 1 298 ? -19.829 14.478 172.820 1.00 41.85 326 PRO C N 1
ATOM 8913 C CA . PRO C 1 298 ? -21.157 15.030 172.613 1.00 44.75 326 PRO C CA 1
ATOM 8914 C C . PRO C 1 298 ? -21.186 16.558 172.712 1.00 48.66 326 PRO C C 1
ATOM 8915 O O . PRO C 1 298 ? -20.195 17.186 173.101 1.00 46.66 326 PRO C O 1
ATOM 8919 N N . VAL C 1 299 ? -22.322 17.141 172.345 1.00 49.66 327 VAL C N 1
ATOM 8920 C CA . VAL C 1 299 ? -22.621 18.529 172.666 1.00 51.62 327 VAL C CA 1
ATOM 8921 C C . VAL C 1 299 ? -23.515 18.483 173.910 1.00 49.95 327 VAL C C 1
ATOM 8922 O O . VAL C 1 299 ? -24.240 17.507 174.111 1.00 51.22 327 VAL C O 1
ATOM 8926 N N . ASN C 1 300 ? -23.403 19.498 174.767 1.00 50.93 328 ASN C N 1
ATOM 8927 C CA . ASN C 1 300 ? -24.311 19.704 175.897 1.00 50.93 328 ASN C CA 1
ATOM 8928 C C . ASN C 1 300 ? -25.769 19.658 175.414 1.00 52.12 328 ASN C C 1
ATOM 8929 O O . ASN C 1 300 ? -26.163 20.448 174.551 1.00 54.40 328 ASN C O 1
ATOM 8934 N N . LYS C 1 301 ? -26.543 18.712 175.952 1.00 55.52 329 LYS C N 1
ATOM 8935 C CA . LYS C 1 301 ? -27.929 18.472 175.513 1.00 55.60 329 LYS C CA 1
ATOM 8936 C C . LYS C 1 301 ? -28.871 19.613 175.889 1.00 52.89 329 LYS C C 1
ATOM 8937 O O . LYS C 1 301 ? -29.754 19.975 175.103 1.00 49.82 329 LYS C O 1
ATOM 8943 N N . LYS C 1 302 ? -28.663 20.178 177.080 1.00 53.14 330 LYS C N 1
ATOM 8944 C CA A LYS C 1 302 ? -29.457 21.318 177.537 0.50 56.61 330 LYS C CA 1
ATOM 8945 C CA B LYS C 1 302 ? -29.435 21.325 177.560 0.50 56.60 330 LYS C CA 1
ATOM 8946 C C . LYS C 1 302 ? -29.170 22.562 176.703 1.00 58.85 330 LYS C C 1
ATOM 8947 O O . LYS C 1 302 ? -30.051 23.409 176.521 1.00 60.57 330 LYS C O 1
ATOM 8958 N N . TRP C 1 303 ? -27.945 22.653 176.186 1.00 57.39 331 TRP C N 1
ATOM 8959 C CA . TRP C 1 303 ? -27.559 23.714 175.269 1.00 55.55 331 TRP C CA 1
ATOM 8960 C C . TRP C 1 303 ? -28.173 23.496 173.894 1.00 56.83 331 TRP C C 1
ATOM 8961 O O . TRP C 1 303 ? -28.692 24.435 173.290 1.00 60.66 331 TRP C O 1
ATOM 8972 N N . MET C 1 304 ? -28.112 22.256 173.410 1.00 57.67 332 MET C N 1
ATOM 8973 C CA . MET C 1 304 ? -28.562 21.936 172.057 1.00 58.86 332 MET C CA 1
ATOM 8974 C C . MET C 1 304 ? -30.092 21.967 171.910 1.00 61.33 332 MET C C 1
ATOM 8975 O O . MET C 1 304 ? -30.606 22.207 170.816 1.00 63.23 332 MET C O 1
ATOM 8980 N N . ASP C 1 305 ? -30.800 21.737 173.017 1.00 63.66 333 ASP C N 1
ATOM 8981 C CA . ASP C 1 305 ? -32.251 21.921 173.079 1.00 63.63 333 ASP C CA 1
ATOM 8982 C C . ASP C 1 305 ? -32.603 23.404 173.014 1.00 61.78 333 ASP C C 1
ATOM 8983 O O . ASP C 1 305 ? -33.576 23.787 172.362 1.00 59.13 333 ASP C O 1
ATOM 8988 N N . TYR C 1 306 ? -31.800 24.225 173.692 1.00 61.49 334 TYR C N 1
ATOM 8989 C CA . TYR C 1 306 ? -31.970 25.678 173.689 1.00 60.97 334 TYR C CA 1
ATOM 8990 C C . TYR C 1 306 ? -31.629 26.289 172.330 1.00 59.33 334 TYR C C 1
ATOM 8991 O O . TYR C 1 306 ? -32.385 27.113 171.813 1.00 61.36 334 TYR C O 1
ATOM 9000 N N . ALA C 1 307 ? -30.495 25.877 171.763 1.00 56.51 335 ALA C N 1
ATOM 9001 C CA . ALA C 1 307 ? -30.007 26.419 170.495 1.00 51.42 335 ALA C CA 1
ATOM 9002 C C . ALA C 1 307 ? -30.675 25.804 169.267 1.00 52.17 335 ALA C C 1
ATOM 9003 O O . ALA C 1 307 ? -30.558 26.341 168.168 1.00 59.22 335 ALA C O 1
ATOM 9005 N N . GLY C 1 308 ? -31.362 24.678 169.448 1.00 48.76 336 GLY C N 1
ATOM 9006 C CA . GLY C 1 308 ? -32.088 24.035 168.349 1.00 39.99 336 GLY C CA 1
ATOM 9007 C C . GLY C 1 308 ? -31.238 23.132 167.478 1.00 39.60 336 GLY C C 1
ATOM 9008 O O . GLY C 1 308 ? -31.602 22.834 166.337 1.00 47.98 336 GLY C O 1
ATOM 9009 N N . LEU C 1 309 ? -30.104 22.696 168.019 1.00 43.96 337 LEU C N 1
ATOM 9010 C CA . LEU C 1 309 ? -29.201 21.773 167.336 1.00 45.31 337 LEU C CA 1
ATOM 9011 C C . LEU C 1 309 ? -29.822 20.374 167.348 1.00 45.12 337 LEU C C 1
ATOM 9012 O O . LEU C 1 309 ? -30.029 19.789 168.411 1.00 43.67 337 LEU C O 1
ATOM 9017 N N . ARG C 1 310 ? -30.120 19.859 166.156 1.00 46.98 338 ARG C N 1
ATOM 9018 C CA . ARG C 1 310 ? -30.852 18.600 165.986 1.00 48.58 338 ARG C CA 1
ATOM 9019 C C . ARG C 1 310 ? -30.055 17.350 166.392 1.00 52.11 338 ARG C C 1
ATOM 9020 O O . ARG C 1 310 ? -28.934 17.133 165.921 1.00 48.57 338 ARG C O 1
ATOM 9028 N N . GLU C 1 311 ? -30.652 16.539 167.269 1.00 54.90 339 GLU C N 1
ATOM 9029 C CA . GLU C 1 311 ? -30.063 15.273 167.717 1.00 56.58 339 GLU C CA 1
ATOM 9030 C C . GLU C 1 311 ? -30.061 14.227 166.609 1.00 53.44 339 GLU C C 1
ATOM 9031 O O . GLU C 1 311 ? -29.158 13.395 166.543 1.00 53.40 339 GLU C O 1
ATOM 9037 N N . ASP C 1 312 ? -31.082 14.279 165.753 1.00 56.25 340 ASP C N 1
ATOM 9038 C CA . ASP C 1 312 ? -31.198 13.396 164.591 1.00 57.03 340 ASP C CA 1
ATOM 9039 C C . ASP C 1 312 ? -30.091 13.638 163.564 1.00 55.30 340 ASP C C 1
ATOM 9040 O O . ASP C 1 312 ? -29.598 12.692 162.951 1.00 55.45 340 ASP C O 1
ATOM 9045 N N . MET C 1 313 ? -29.715 14.906 163.388 1.00 53.01 341 MET C N 1
ATOM 9046 C CA . MET C 1 313 ? -28.599 15.294 162.523 1.00 47.43 341 MET C CA 1
ATOM 9047 C C . MET C 1 313 ? -27.283 14.873 163.165 1.00 46.30 341 MET C C 1
ATOM 9048 O O . MET C 1 313 ? -26.437 14.276 162.503 1.00 44.84 341 MET C O 1
ATOM 9053 N N . TYR C 1 314 ? -27.130 15.187 164.452 1.00 41.50 342 TYR C N 1
ATOM 9054 C CA . TYR C 1 314 ? -25.886 14.946 165.189 1.00 42.28 342 TYR C CA 1
ATOM 9055 C C . TYR C 1 314 ? -25.444 13.480 165.222 1.00 45.37 342 TYR C C 1
ATOM 9056 O O . TYR C 1 314 ? -24.250 13.193 165.156 1.00 44.44 342 TYR C O 1
ATOM 9065 N N . GLN C 1 315 ? -26.401 12.560 165.327 1.00 45.20 343 GLN C N 1
ATOM 9066 C CA . GLN C 1 315 ? -26.083 11.134 165.305 1.00 42.95 343 GLN C CA 1
ATOM 9067 C C . GLN C 1 315 ? -25.899 10.622 163.879 1.00 40.17 343 GLN C C 1
ATOM 9068 O O . GLN C 1 315 ? -25.222 9.620 163.662 1.00 39.82 343 GLN C O 1
ATOM 9074 N N . GLN C 1 316 ? -26.496 11.321 162.917 1.00 39.20 344 GLN C N 1
ATOM 9075 C CA . GLN C 1 316 ? -26.354 10.986 161.501 1.00 44.71 344 GLN C CA 1
ATOM 9076 C C . GLN C 1 316 ? -24.962 11.342 160.966 1.00 41.05 344 GLN C C 1
ATOM 9077 O O . GLN C 1 316 ? -24.472 10.696 160.035 1.00 44.93 344 GLN C O 1
ATOM 9083 N N . THR C 1 317 ? -24.337 12.370 161.551 1.00 42.01 345 THR C N 1
ATOM 9084 C CA A THR C 1 317 ? -22.968 12.772 161.210 0.50 38.78 345 THR C CA 1
ATOM 9085 C CA B THR C 1 317 ? -22.972 12.738 161.163 0.50 38.14 345 THR C CA 1
ATOM 9086 C C . THR C 1 317 ? -21.939 11.871 161.884 1.00 37.09 345 THR C C 1
ATOM 9087 O O . THR C 1 317 ? -20.881 11.593 161.323 1.00 33.89 345 THR C O 1
ATOM 9094 N N . VAL C 1 318 ? -22.262 11.436 163.105 1.00 36.15 346 VAL C N 1
ATOM 9095 C CA . VAL C 1 318 ? -21.437 10.467 163.841 1.00 34.04 346 VAL C CA 1
ATOM 9096 C C . VAL C 1 318 ? -21.403 9.134 163.082 1.00 34.83 346 VAL C C 1
ATOM 9097 O O . VAL C 1 318 ? -20.346 8.522 162.943 1.00 35.08 346 VAL C O 1
ATOM 9101 N N . GLN C 1 319 ? -22.560 8.718 162.565 1.00 38.77 347 GLN C N 1
ATOM 9102 C CA . GLN C 1 319 ? -22.667 7.543 161.698 1.00 39.68 347 GLN C CA 1
ATOM 9103 C C . GLN C 1 319 ? -21.834 7.691 160.424 1.00 38.20 347 GLN C C 1
ATOM 9104 O O . GLN C 1 319 ? -21.269 6.712 159.933 1.00 43.04 347 GLN C O 1
ATOM 9110 N N . LYS C 1 320 ? -21.756 8.915 159.902 1.00 39.32 348 LYS C N 1
ATOM 9111 C CA . LYS C 1 320 ? -20.956 9.210 158.711 1.00 37.78 348 LYS C CA 1
ATOM 9112 C C . LYS C 1 320 ? -19.458 9.156 159.020 1.00 39.02 348 LYS C C 1
ATOM 9113 O O . LYS C 1 320 ? -18.660 8.691 158.190 1.00 31.38 348 LYS C O 1
ATOM 9119 N N . ILE C 1 321 ? -19.101 9.624 160.219 1.00 28.43 349 ILE C N 1
ATOM 9120 C CA . ILE C 1 321 ? -17.730 9.583 160.727 1.00 30.23 349 ILE C CA 1
ATOM 9121 C C . ILE C 1 321 ? -17.286 8.139 160.971 1.00 33.29 349 ILE C C 1
ATOM 9122 O O . ILE C 1 321 ? -16.253 7.709 160.450 1.00 34.64 349 ILE C O 1
ATOM 9127 N N . ARG C 1 322 ? -18.094 7.400 161.736 1.00 35.17 350 ARG C N 1
ATOM 9128 C CA . ARG C 1 322 ? -17.823 6.006 162.082 1.00 27.27 350 ARG C CA 1
ATOM 9129 C C . ARG C 1 322 ? -17.672 5.109 160.858 1.00 28.43 350 ARG C C 1
ATOM 9130 O O . ARG C 1 322 ? -16.847 4.204 160.864 1.00 36.83 350 ARG C O 1
ATOM 9138 N N . TYR C 1 323 ? -18.450 5.371 159.810 1.00 31.28 351 TYR C N 1
ATOM 9139 C CA . TYR C 1 323 ? -18.336 4.605 158.571 1.00 38.26 351 TYR C CA 1
ATOM 9140 C C . TYR C 1 323 ? -16.982 4.796 157.893 1.00 38.41 351 TYR C C 1
ATOM 9141 O O . TYR C 1 323 ? -16.380 3.828 157.440 1.00 41.48 351 TYR C O 1
ATOM 9150 N N . GLN C 1 324 ? -16.512 6.042 157.839 1.00 43.09 352 GLN C N 1
ATOM 9151 C CA . GLN C 1 324 ? -15.207 6.369 157.258 1.00 39.47 352 GLN C CA 1
ATOM 9152 C C . GLN C 1 324 ? -14.071 5.664 157.999 1.00 36.20 352 GLN C C 1
ATOM 9153 O O . GLN C 1 324 ? -13.138 5.152 157.379 1.00 39.88 352 GLN C O 1
ATOM 9159 N N . LEU C 1 325 ? -14.172 5.629 159.324 1.00 29.48 353 LEU C N 1
ATOM 9160 C CA . LEU C 1 325 ? -13.197 4.940 160.158 1.00 33.22 353 LEU C CA 1
ATOM 9161 C C . LEU C 1 325 ? -13.290 3.423 159.994 1.00 35.08 353 LEU C C 1
ATOM 9162 O O . LEU C 1 325 ? -12.323 2.784 159.575 1.00 42.57 353 LEU C O 1
ATOM 9167 N N . GLU C 1 326 ? -14.465 2.868 160.294 1.00 35.79 354 GLU C N 1
ATOM 9168 C CA . GLU C 1 326 ? -14.656 1.416 160.390 1.00 36.71 354 GLU C CA 1
ATOM 9169 C C . GLU C 1 326 ? -14.594 0.651 159.073 1.00 36.29 354 GLU C C 1
ATOM 9170 O O . GLU C 1 326 ? -14.134 -0.491 159.057 1.00 41.07 354 GLU C O 1
ATOM 9176 N N . SER C 1 327 ? -15.030 1.269 157.975 1.00 33.40 355 SER C N 1
ATOM 9177 C CA . SER C 1 327 ? -14.963 0.614 156.662 1.00 35.18 355 SER C CA 1
ATOM 9178 C C . SER C 1 327 ? -13.532 0.515 156.142 1.00 36.44 355 SER C C 1
ATOM 9179 O O . SER C 1 327 ? -13.266 -0.171 155.156 1.00 40.90 355 SER C O 1
ATOM 9182 N N . GLN C 1 328 ? -12.620 1.204 156.820 1.00 37.14 356 GLN C N 1
ATOM 9183 C CA . GLN C 1 328 ? -11.213 1.211 156.458 1.00 35.79 356 GLN C CA 1
ATOM 9184 C C . GLN C 1 328 ? -10.366 0.448 157.473 1.00 39.52 356 GLN C C 1
ATOM 9185 O O . GLN C 1 328 ? -9.177 0.237 157.257 1.00 44.01 356 GLN C O 1
ATOM 9191 N N . GLY C 1 329 ? -10.983 0.046 158.581 1.00 34.17 357 GLY C N 1
ATOM 9192 C CA . GLY C 1 329 ? -10.332 -0.812 159.561 1.00 29.38 357 GLY C CA 1
ATOM 9193 C C . GLY C 1 329 ? -10.026 -0.154 160.892 1.00 34.86 357 GLY C C 1
ATOM 9194 O O . GLY C 1 329 ? -9.327 -0.736 161.718 1.00 34.89 357 GLY C O 1
ATOM 9195 N N . PHE C 1 330 ? -10.540 1.058 161.097 1.00 32.67 358 PHE C N 1
ATOM 9196 C CA . PHE C 1 330 ? -10.304 1.805 162.331 1.00 34.04 358 PHE C CA 1
ATOM 9197 C C . PHE C 1 330 ? -11.496 1.562 163.242 1.00 36.78 358 PHE C C 1
ATOM 9198 O O . PHE C 1 330 ? -12.554 2.169 163.060 1.00 38.92 358 PHE C O 1
ATOM 9206 N N . THR C 1 331 ? -11.331 0.666 164.210 1.00 33.93 359 THR C N 1
ATOM 9207 C CA . THR C 1 331 ? -12.470 0.204 165.015 1.00 35.72 359 THR C CA 1
ATOM 9208 C C . THR C 1 331 ? -12.356 0.534 166.501 1.00 32.37 359 THR C C 1
ATOM 9209 O O . THR C 1 331 ? -13.258 0.217 167.278 1.00 40.40 359 THR C O 1
ATOM 9213 N N . ASN C 1 332 ? -11.249 1.160 166.893 1.00 31.34 360 ASN C N 1
ATOM 9214 C CA . ASN C 1 332 ? -11.088 1.641 168.261 1.00 35.01 360 ASN C CA 1
ATOM 9215 C C . ASN C 1 332 ? -11.741 3.015 168.405 1.00 33.26 360 ASN C C 1
ATOM 9216 O O . ASN C 1 332 ? -11.079 4.041 168.290 1.00 35.24 360 ASN C O 1
ATOM 9221 N N . ILE C 1 333 ? -13.050 3.026 168.637 1.00 37.91 361 ILE C N 1
ATOM 9222 C CA . ILE C 1 333 ? -13.810 4.272 168.715 1.00 31.03 361 ILE C CA 1
ATOM 9223 C C . ILE C 1 333 ? -14.506 4.394 170.061 1.00 32.20 361 ILE C C 1
ATOM 9224 O O . ILE C 1 333 ? -15.411 3.615 170.373 1.00 32.25 361 ILE C O 1
ATOM 9229 N N . ALA C 1 334 ? -14.076 5.373 170.853 1.00 36.16 362 ALA C N 1
ATOM 9230 C CA . ALA C 1 334 ? -14.747 5.718 172.101 1.00 36.83 362 ALA C CA 1
ATOM 9231 C C . ALA C 1 334 ? -15.813 6.786 171.834 1.00 38.97 362 ALA C C 1
ATOM 9232 O O . ALA C 1 334 ? -15.552 7.988 171.906 1.00 35.86 362 ALA C O 1
ATOM 9234 N N . ASP C 1 335 ? -17.016 6.316 171.515 1.00 41.93 363 ASP C N 1
ATOM 9235 C CA . ASP C 1 335 ? -18.141 7.159 171.131 1.00 36.89 363 ASP C CA 1
ATOM 9236 C C . ASP C 1 335 ? -18.914 7.626 172.366 1.00 37.53 363 ASP C C 1
ATOM 9237 O O . ASP C 1 335 ? -19.479 6.817 173.101 1.00 45.41 363 ASP C O 1
ATOM 9242 N N . PHE C 1 336 ? -18.940 8.938 172.576 1.00 38.29 364 PHE C N 1
ATOM 9243 C CA . PHE C 1 336 ? -19.635 9.535 173.714 1.00 36.29 364 PHE C CA 1
ATOM 9244 C C . PHE C 1 336 ? -20.737 10.486 173.274 1.00 37.04 364 PHE C C 1
ATOM 9245 O O . PHE C 1 336 ? -21.302 11.189 174.104 1.00 38.51 364 PHE C O 1
ATOM 9253 N N . SER C 1 337 ? -21.053 10.482 171.978 1.00 32.71 365 SER C N 1
ATOM 9254 C CA . SER C 1 337 ? -22.009 11.416 171.378 1.00 36.33 365 SER C CA 1
ATOM 9255 C C . SER C 1 337 ? -23.443 11.366 171.927 1.00 41.17 365 SER C C 1
ATOM 9256 O O . SER C 1 337 ? -24.207 12.317 171.746 1.00 47.85 365 SER C O 1
ATOM 9259 N N . LYS C 1 338 ? -23.809 10.261 172.575 1.00 43.63 366 LYS C N 1
ATOM 9260 C CA . LYS C 1 338 ? -25.129 10.130 173.207 1.00 44.01 366 LYS C CA 1
ATOM 9261 C C . LYS C 1 338 ? -25.109 10.462 174.707 1.00 39.05 366 LYS C C 1
ATOM 9262 O O . LYS C 1 338 ? -26.139 10.377 175.380 1.00 42.92 366 LYS C O 1
ATOM 9268 N N . ASP C 1 339 ? -23.945 10.858 175.220 1.00 41.54 367 ASP C N 1
ATOM 9269 C CA . ASP C 1 339 ? -23.780 11.151 176.652 1.00 38.32 367 ASP C CA 1
ATOM 9270 C C . ASP C 1 339 ? -23.848 12.643 176.978 1.00 38.03 367 ASP C C 1
ATOM 9271 O O . ASP C 1 339 ? -23.287 13.086 177.983 1.00 40.15 367 ASP C O 1
ATOM 9276 N N . GLY C 1 340 ? -24.543 13.407 176.138 1.00 39.47 368 GLY C N 1
ATOM 9277 C CA . GLY C 1 340 ? -24.598 14.863 176.276 1.00 43.22 368 GLY C CA 1
ATOM 9278 C C . GLY C 1 340 ? -25.461 15.376 177.410 1.00 45.80 368 GLY C C 1
ATOM 9279 O O . GLY C 1 340 ? -25.200 16.456 177.952 1.00 35.97 368 GLY C O 1
ATOM 9280 N N . GLY C 1 341 ? -26.485 14.598 177.763 1.00 47.77 369 GLY C N 1
ATOM 9281 C CA . GLY C 1 341 ? -27.440 14.966 178.811 1.00 50.81 369 GLY C CA 1
ATOM 9282 C C . GLY C 1 341 ? -27.047 14.536 180.211 1.00 55.15 369 GLY C C 1
ATOM 9283 O O . GLY C 1 341 ? -27.829 14.675 181.155 1.00 58.52 369 GLY C O 1
ATOM 9284 N N . GLU C 1 342 ? -25.832 14.013 180.341 1.00 54.92 370 GLU C N 1
ATOM 9285 C CA . GLU C 1 342 ? -25.313 13.570 181.620 1.00 59.13 370 GLU C CA 1
ATOM 9286 C C . GLU C 1 342 ? -24.707 14.757 182.369 1.00 62.54 370 GLU C C 1
ATOM 9287 O O . GLU C 1 342 ? -23.842 15.444 181.826 1.00 63.86 370 GLU C O 1
ATOM 9293 N N . PRO C 1 343 ? -25.183 15.022 183.604 1.00 65.80 371 PRO C N 1
ATOM 9294 C CA . PRO C 1 343 ? -24.622 16.084 184.445 1.00 63.68 371 PRO C CA 1
ATOM 9295 C C . PRO C 1 343 ? -23.127 15.910 184.709 1.00 58.08 371 PRO C C 1
ATOM 9296 O O . PRO C 1 343 ? -22.678 14.819 185.075 1.00 51.28 371 PRO C O 1
ATOM 9300 N N . PHE C 1 344 ? -22.386 16.995 184.477 1.00 58.34 372 PHE C N 1
ATOM 9301 C CA . PHE C 1 344 ? -20.928 17.107 184.684 1.00 60.09 372 PHE C CA 1
ATOM 9302 C C . PHE C 1 344 ? -20.053 16.239 183.756 1.00 57.69 372 PHE C C 1
ATOM 9303 O O . PHE C 1 344 ? -18.867 16.035 184.020 1.00 54.75 372 PHE C O 1
ATOM 9311 N N . PHE C 1 345 ? -20.644 15.764 182.660 1.00 55.41 373 PHE C N 1
ATOM 9312 C CA . PHE C 1 345 ? -19.915 15.079 181.593 1.00 53.64 373 PHE C CA 1
ATOM 9313 C C . PHE C 1 345 ? -19.204 16.124 180.735 1.00 54.35 373 PHE C C 1
ATOM 9314 O O . PHE C 1 345 ? -18.187 15.847 180.095 1.00 51.93 373 PHE C O 1
ATOM 9322 N N . MET C 1 346 ? -19.755 17.334 180.744 1.00 55.19 374 MET C N 1
ATOM 9323 C CA . MET C 1 346 ? -19.326 18.410 179.877 1.00 46.16 374 MET C CA 1
ATOM 9324 C C . MET C 1 346 ? -18.734 19.549 180.700 1.00 48.12 374 MET C C 1
ATOM 9325 O O . MET C 1 346 ? -19.230 19.864 181.789 1.00 52.43 374 MET C O 1
ATOM 9330 N N . LYS C 1 347 ? -17.665 20.151 180.185 1.00 45.87 375 LYS C N 1
ATOM 9331 C CA . LYS C 1 347 ? -17.054 21.325 180.811 1.00 47.89 375 LYS C CA 1
ATOM 9332 C C . LYS C 1 347 ? -17.740 22.600 180.312 1.00 48.94 375 LYS C C 1
ATOM 9333 O O . LYS C 1 347 ? -17.985 23.529 181.085 1.00 49.29 375 LYS C O 1
ATOM 9339 N N . ASP C 1 348 ? -18.049 22.630 179.018 1.00 50.89 376 ASP C N 1
ATOM 9340 C CA . ASP C 1 348 ? -18.758 23.754 178.411 1.00 49.51 376 ASP C CA 1
ATOM 9341 C C . ASP C 1 348 ? -19.810 23.288 177.391 1.00 49.27 376 ASP C C 1
ATOM 9342 O O . ASP C 1 348 ? -20.593 22.387 177.678 1.00 52.94 376 ASP C O 1
ATOM 9347 N N . THR C 1 349 ? -19.834 23.908 176.217 1.00 47.15 377 THR C N 1
ATOM 9348 C CA . THR C 1 349 ? -20.798 23.556 175.178 1.00 47.70 377 THR C CA 1
ATOM 9349 C C . THR C 1 349 ? -20.376 22.326 174.361 1.00 48.74 377 THR C C 1
ATOM 9350 O O . THR C 1 349 ? -21.225 21.547 173.917 1.00 48.26 377 THR C O 1
ATOM 9354 N N . ILE C 1 350 ? -19.068 22.156 174.169 1.00 44.41 378 ILE C N 1
ATOM 9355 C CA . ILE C 1 350 ? -18.548 21.175 173.215 1.00 42.99 378 ILE C CA 1
ATOM 9356 C C . ILE C 1 350 ? -17.401 20.310 173.745 1.00 39.33 378 ILE C C 1
ATOM 9357 O O . ILE C 1 350 ? -17.057 19.295 173.133 1.00 31.68 378 ILE C O 1
ATOM 9362 N N . HIS C 1 351 ? -16.822 20.704 174.877 1.00 38.92 379 HIS C N 1
ATOM 9363 C CA . HIS C 1 351 ? -15.635 20.029 175.405 1.00 43.55 379 HIS C CA 1
ATOM 9364 C C . HIS C 1 351 ? -15.920 19.104 176.572 1.00 46.14 379 HIS C C 1
ATOM 9365 O O . HIS C 1 351 ? -16.682 19.451 177.478 1.00 50.66 379 HIS C O 1
ATOM 9372 N N . LEU C 1 352 ? -15.291 17.928 176.528 1.00 48.67 380 LEU C N 1
ATOM 9373 C CA . LEU C 1 352 ? -15.270 16.983 177.644 1.00 46.34 380 LEU C CA 1
ATOM 9374 C C . LEU C 1 352 ? -14.616 17.620 178.854 1.00 38.69 380 LEU C C 1
ATOM 9375 O O . LEU C 1 352 ? -13.666 18.394 178.726 1.00 37.87 380 LEU C O 1
ATOM 9380 N N . GLY C 1 353 ? -15.135 17.285 180.027 1.00 37.68 381 GLY C N 1
ATOM 9381 C CA . GLY C 1 353 ? -14.566 17.743 181.279 1.00 37.59 381 GLY C CA 1
ATOM 9382 C C . GLY C 1 353 ? -15.160 16.986 182.443 1.00 40.95 381 GLY C C 1
ATOM 9383 O O . GLY C 1 353 ? -16.178 16.299 182.294 1.00 40.20 381 GLY C O 1
ATOM 9384 N N . TRP C 1 354 ? -14.505 17.122 183.593 1.00 37.47 382 TRP C N 1
ATOM 9385 C CA . TRP C 1 354 ? -14.949 16.563 184.871 1.00 43.62 382 TRP C CA 1
ATOM 9386 C C . TRP C 1 354 ? -15.230 15.057 184.833 1.00 46.33 382 TRP C C 1
ATOM 9387 O O . TRP C 1 354 ? -14.304 14.258 184.702 1.00 53.22 382 TRP C O 1
ATOM 9398 N N . LEU C 1 355 ? -16.501 14.678 184.941 1.00 45.98 383 LEU C N 1
ATOM 9399 C CA . LEU C 1 355 ? -16.903 13.269 184.915 1.00 45.58 383 LEU C CA 1
ATOM 9400 C C . LEU C 1 355 ? -16.771 12.658 183.519 1.00 43.85 383 LEU C C 1
ATOM 9401 O O . LEU C 1 355 ? -16.621 11.445 183.381 1.00 47.14 383 LEU C O 1
ATOM 9406 N N . GLY C 1 356 ? -16.807 13.509 182.494 1.00 45.84 384 GLY C N 1
ATOM 9407 C CA . GLY C 1 356 ? -16.584 13.086 181.109 1.00 39.75 384 GLY C CA 1
ATOM 9408 C C . GLY C 1 356 ? -15.165 12.617 180.841 1.00 37.10 384 GLY C C 1
ATOM 9409 O O . GLY C 1 356 ? -14.935 11.812 179.941 1.00 37.56 384 GLY C O 1
ATOM 9410 N N . TRP C 1 357 ? -14.215 13.126 181.624 1.00 37.92 385 TRP C N 1
ATOM 9411 C CA . TRP C 1 357 ? -12.833 12.659 181.582 1.00 41.07 385 TRP C CA 1
ATOM 9412 C C . TRP C 1 357 ? -12.680 11.252 182.150 1.00 43.52 385 TRP C C 1
ATOM 9413 O O . TRP C 1 357 ? -11.777 10.508 181.753 1.00 44.89 385 TRP C O 1
ATOM 9424 N N . LEU C 1 358 ? -13.556 10.902 183.089 1.00 44.36 386 LEU C N 1
ATOM 9425 C CA . LEU C 1 358 ? -13.524 9.595 183.738 1.00 39.67 386 LEU C CA 1
ATOM 9426 C C . LEU C 1 358 ? -14.046 8.499 182.824 1.00 37.13 386 LEU C C 1
ATOM 9427 O O . LEU C 1 358 ? -13.537 7.375 182.845 1.00 40.26 386 LEU C O 1
ATOM 9432 N N . ALA C 1 359 ? -15.054 8.838 182.021 1.00 34.38 387 ALA C N 1
ATOM 9433 C CA . ALA C 1 359 ? -15.563 7.948 180.982 1.00 35.78 387 ALA C CA 1
ATOM 9434 C C . ALA C 1 359 ? -14.528 7.789 179.872 1.00 37.38 387 ALA C C 1
ATOM 9435 O O . ALA C 1 359 ? -14.346 6.692 179.340 1.00 42.65 387 ALA C O 1
ATOM 9437 N N . PHE C 1 360 ? -13.869 8.902 179.541 1.00 42.12 388 PHE C N 1
ATOM 9438 C CA . PHE C 1 360 ? -12.748 8.969 178.596 1.00 38.39 388 PHE C CA 1
ATOM 9439 C C . PHE C 1 360 ? -11.642 8.005 179.034 1.00 40.36 388 PHE C C 1
ATOM 9440 O O . PHE C 1 360 ? -11.187 7.177 178.239 1.00 35.70 388 PHE C O 1
ATOM 9448 N N . ASP C 1 361 ? -11.249 8.100 180.306 1.00 37.90 389 ASP C N 1
ATOM 9449 C CA . ASP C 1 361 ? -10.202 7.254 180.886 1.00 38.14 389 ASP C CA 1
ATOM 9450 C C . ASP C 1 361 ? -10.507 5.751 180.828 1.00 39.42 389 ASP C C 1
ATOM 9451 O O . ASP C 1 361 ? -9.611 4.949 180.572 1.00 39.86 389 ASP C O 1
ATOM 9456 N N . LYS C 1 362 ? -11.771 5.384 181.038 1.00 42.27 390 LYS C N 1
ATOM 9457 C CA . LYS C 1 362 ? -12.204 3.979 181.040 1.00 44.24 390 LYS C CA 1
ATOM 9458 C C . LYS C 1 362 ? -12.039 3.271 179.690 1.00 46.39 390 LYS C C 1
ATOM 9459 O O . LYS C 1 362 ? -11.980 2.041 179.636 1.00 46.08 390 LYS C O 1
ATOM 9465 N N . ALA C 1 363 ? -11.968 4.046 178.610 1.00 46.47 391 ALA C N 1
ATOM 9466 C CA . ALA C 1 363 ? -11.732 3.492 177.281 1.00 45.47 391 ALA C CA 1
ATOM 9467 C C . ALA C 1 363 ? -10.278 3.671 176.850 1.00 46.70 391 ALA C C 1
ATOM 9468 O O . ALA C 1 363 ? -9.725 2.829 176.137 1.00 47.06 391 ALA C O 1
ATOM 9470 N N . VAL C 1 364 ? -9.664 4.764 177.299 1.00 43.51 392 VAL C N 1
ATOM 9471 C CA . VAL C 1 364 ? -8.326 5.148 176.845 1.00 42.39 392 VAL C CA 1
ATOM 9472 C C . VAL C 1 364 ? -7.212 4.473 177.657 1.00 42.17 392 VAL C C 1
ATOM 9473 O O . VAL C 1 364 ? -6.299 3.882 177.073 1.00 44.40 392 VAL C O 1
ATOM 9477 N N . ASP C 1 365 ? -7.297 4.548 178.987 1.00 39.26 393 ASP C N 1
ATOM 9478 C CA . ASP C 1 365 ? -6.304 3.903 179.865 1.00 44.25 393 ASP C CA 1
ATOM 9479 C C . ASP C 1 365 ? -6.054 2.402 179.606 1.00 45.06 393 ASP C C 1
ATOM 9480 O O . ASP C 1 365 ? -4.901 2.035 179.403 1.00 46.27 393 ASP C O 1
ATOM 9485 N N . PRO C 1 366 ? -7.114 1.544 179.581 1.00 43.41 394 PRO C N 1
ATOM 9486 C CA . PRO C 1 366 ? -6.862 0.122 179.297 1.00 42.30 394 PRO C CA 1
ATOM 9487 C C . PRO C 1 366 ? -6.275 -0.145 177.909 1.00 41.48 394 PRO C C 1
ATOM 9488 O O . PRO C 1 366 ? -5.528 -1.111 177.738 1.00 46.25 394 PRO C O 1
ATOM 9492 N N . PHE C 1 367 ? -6.619 0.704 176.940 1.00 40.19 395 PHE C N 1
ATOM 9493 C CA . PHE C 1 367 ? -6.087 0.621 175.578 1.00 38.18 395 PHE C CA 1
ATOM 9494 C C . PHE C 1 367 ? -4.590 0.947 175.526 1.00 35.18 395 PHE C C 1
ATOM 9495 O O . PHE C 1 367 ? -3.813 0.221 174.904 1.00 38.33 395 PHE C O 1
ATOM 9503 N N . LEU C 1 368 ? -4.197 2.033 176.188 1.00 33.58 396 LEU C N 1
ATOM 9504 C CA . LEU C 1 368 ? -2.804 2.478 176.185 1.00 31.21 396 LEU C CA 1
ATOM 9505 C C . LEU C 1 368 ? -1.914 1.694 177.152 1.00 39.68 396 LEU C C 1
ATOM 9506 O O . LEU C 1 368 ? -0.716 1.544 176.901 1.00 36.38 396 LEU C O 1
ATOM 9511 N N . SER C 1 369 ? -2.493 1.202 178.250 1.00 40.70 397 SER C N 1
ATOM 9512 C CA . SER C 1 369 ? -1.751 0.395 179.236 1.00 40.97 397 SER C CA 1
ATOM 9513 C C . SER C 1 369 ? -1.372 -0.981 178.699 1.00 43.18 397 SER C C 1
ATOM 9514 O O . SER C 1 369 ? -0.398 -1.584 179.157 1.00 47.95 397 SER C O 1
ATOM 9517 N N . ASN C 1 370 ? -2.152 -1.468 177.735 1.00 39.91 398 ASN C N 1
ATOM 9518 C CA . ASN C 1 370 ? -1.894 -2.740 177.072 1.00 38.25 398 ASN C CA 1
ATOM 9519 C C . ASN C 1 370 ? -1.691 -2.525 175.575 1.00 36.39 398 ASN C C 1
ATOM 9520 O O . ASN C 1 370 ? -2.619 -2.734 174.795 1.00 40.85 398 ASN C O 1
ATOM 9525 N N . PRO C 1 371 ? -0.472 -2.115 175.169 1.00 39.97 399 PRO C N 1
ATOM 9526 C CA . PRO C 1 371 ? -0.214 -1.720 173.786 1.00 39.71 399 PRO C CA 1
ATOM 9527 C C . PRO C 1 371 ? -0.254 -2.902 172.824 1.00 45.25 399 PRO C C 1
ATOM 9528 O O . PRO C 1 371 ? 0.442 -3.898 173.028 1.00 50.68 399 PRO C O 1
ATOM 9532 N N . THR C 1 372 ? -1.089 -2.785 171.798 1.00 46.85 400 THR C N 1
ATOM 9533 C CA . THR C 1 372 ? -1.191 -3.791 170.747 1.00 50.69 400 THR C CA 1
ATOM 9534 C C . THR C 1 372 ? -0.902 -3.133 169.397 1.00 52.14 400 THR C C 1
ATOM 9535 O O . THR C 1 372 ? -1.263 -1.971 169.195 1.00 55.38 400 THR C O 1
ATOM 9539 N N . PRO C 1 373 ? -0.226 -3.859 168.479 1.00 53.78 401 PRO C N 1
ATOM 9540 C CA . PRO C 1 373 ? 0.049 -3.331 167.137 1.00 50.95 401 PRO C CA 1
ATOM 9541 C C . PRO C 1 373 ? -1.208 -3.036 166.313 1.00 48.15 401 PRO C C 1
ATOM 9542 O O . PRO C 1 373 ? -2.258 -3.637 166.543 1.00 52.77 401 PRO C O 1
ATOM 9546 N N . ALA C 1 374 ? -1.079 -2.110 165.368 1.00 44.73 402 ALA C N 1
ATOM 9547 C CA . ALA C 1 374 ? -2.165 -1.727 164.474 1.00 39.95 402 ALA C CA 1
ATOM 9548 C C . ALA C 1 374 ? -2.546 -2.871 163.533 1.00 38.96 402 ALA C C 1
ATOM 9549 O O . ALA C 1 374 ? -1.670 -3.614 163.077 1.00 38.30 402 ALA C O 1
ATOM 9551 N N . PRO C 1 375 ? -3.852 -3.017 163.231 1.00 38.53 403 PRO C N 1
ATOM 9552 C CA . PRO C 1 375 ? -4.284 -4.004 162.240 1.00 41.34 403 PRO C CA 1
ATOM 9553 C C . PRO C 1 375 ? -3.925 -3.580 160.816 1.00 44.64 403 PRO C C 1
ATOM 9554 O O . PRO C 1 375 ? -3.291 -2.543 160.615 1.00 49.95 403 PRO C O 1
ATOM 9558 N N . THR C 1 376 ? -4.324 -4.384 159.838 1.00 50.59 404 THR C N 1
ATOM 9559 C CA . THR C 1 376 ? -4.173 -4.009 158.438 1.00 51.93 404 THR C CA 1
ATOM 9560 C C . THR C 1 376 ? -5.370 -3.148 158.040 1.00 49.25 404 THR C C 1
ATOM 9561 O O . THR C 1 376 ? -6.521 -3.560 158.198 1.00 53.43 404 THR C O 1
ATOM 9565 N N . TYR C 1 377 ? -5.094 -1.945 157.547 1.00 45.78 405 TYR C N 1
ATOM 9566 C CA . TYR C 1 377 ? -6.153 -1.048 157.101 1.00 40.68 405 TYR C CA 1
ATOM 9567 C C . TYR C 1 377 ? -6.379 -1.179 155.598 1.00 42.89 405 TYR C C 1
ATOM 9568 O O . TYR C 1 377 ? -5.447 -1.461 154.845 1.00 47.52 405 TYR C O 1
ATOM 9577 N N . HIS C 1 378 ? -7.621 -0.976 155.172 1.00 42.89 406 HIS C N 1
ATOM 9578 C CA . HIS C 1 378 ? -7.973 -1.027 153.758 1.00 48.09 406 HIS C CA 1
ATOM 9579 C C . HIS C 1 378 ? -8.538 0.324 153.321 1.00 50.38 406 HIS C C 1
ATOM 9580 O O . HIS C 1 378 ? -9.742 0.578 153.427 1.00 51.88 406 HIS C O 1
ATOM 9587 N N . LEU C 1 379 ? -7.648 1.187 152.832 1.00 50.72 407 LEU C N 1
ATOM 9588 C CA . LEU C 1 379 ? -7.977 2.584 152.552 1.00 48.12 407 LEU C CA 1
ATOM 9589 C C . LEU C 1 379 ? -8.862 2.783 151.326 1.00 52.29 407 LEU C C 1
ATOM 9590 O O . LEU C 1 379 ? -8.640 2.174 150.277 1.00 52.84 407 LEU C O 1
ATOM 9595 N N . ASN C 1 380 ? -9.866 3.641 151.479 1.00 51.89 408 ASN C N 1
ATOM 9596 C CA . ASN C 1 380 ? -10.731 4.032 150.375 1.00 53.68 408 ASN C CA 1
ATOM 9597 C C . ASN C 1 380 ? -10.436 5.473 149.984 1.00 53.21 408 ASN C C 1
ATOM 9598 O O . ASN C 1 380 ? -10.540 6.387 150.808 1.00 52.85 408 ASN C O 1
ATOM 9603 N N . GLU C 1 381 ? -10.080 5.656 148.715 1.00 54.68 409 GLU C N 1
ATOM 9604 C CA A GLU C 1 381 ? -9.663 6.953 148.199 0.50 53.33 409 GLU C CA 1
ATOM 9605 C CA B GLU C 1 381 ? -9.667 6.959 148.197 0.50 55.14 409 GLU C CA 1
ATOM 9606 C C . GLU C 1 381 ? -10.854 7.836 147.812 1.00 54.49 409 GLU C C 1
ATOM 9607 O O . GLU C 1 381 ? -10.690 9.022 147.524 1.00 57.41 409 GLU C O 1
ATOM 9618 N N . ARG C 1 382 ? -12.052 7.252 147.816 1.00 54.19 410 ARG C N 1
ATOM 9619 C CA . ARG C 1 382 ? -13.284 7.989 147.523 1.00 51.20 410 ARG C CA 1
ATOM 9620 C C . ARG C 1 382 ? -13.692 8.911 148.677 1.00 48.15 410 ARG C C 1
ATOM 9621 O O . ARG C 1 382 ? -14.558 9.770 148.515 1.00 42.91 410 ARG C O 1
ATOM 9629 N N . PHE C 1 383 ? -13.051 8.739 149.832 1.00 44.52 411 PHE C N 1
ATOM 9630 C CA . PHE C 1 383 ? -13.246 9.627 150.973 1.00 43.18 411 PHE C CA 1
ATOM 9631 C C . PHE C 1 383 ? -12.531 10.972 150.797 1.00 42.45 411 PHE C C 1
ATOM 9632 O O . PHE C 1 383 ? -12.787 11.913 151.550 1.00 44.72 411 PHE C O 1
ATOM 9640 N N . PHE C 1 384 ? -11.634 11.050 149.812 1.00 39.05 412 PHE C N 1
ATOM 9641 C CA . PHE C 1 384 ? -11.010 12.312 149.403 1.00 41.65 412 PHE C CA 1
ATOM 9642 C C . PHE C 1 384 ? -11.920 13.151 148.506 1.00 41.51 412 PHE C C 1
ATOM 9643 O O . PHE C 1 384 ? -11.715 14.361 148.370 1.00 45.33 412 PHE C O 1
ATOM 9651 N N . SER C 1 385 ? -12.912 12.505 147.895 1.00 42.42 413 SER C N 1
ATOM 9652 C CA . SER C 1 385 ? -13.767 13.139 146.887 1.00 45.43 413 SER C CA 1
ATOM 9653 C C . SER C 1 385 ? -14.805 14.099 147.465 1.00 43.85 413 SER C C 1
ATOM 9654 O O . SER C 1 385 ? -15.146 14.034 148.646 1.00 45.31 413 SER C O 1
ATOM 9657 N N . LYS C 1 386 ? -15.300 14.983 146.601 1.00 51.15 414 LYS C N 1
ATOM 9658 C CA . LYS C 1 386 ? -16.364 15.927 146.931 1.00 56.41 414 LYS C CA 1
ATOM 9659 C C . LYS C 1 386 ? -17.696 15.195 147.118 1.00 57.07 414 LYS C C 1
ATOM 9660 O O . LYS C 1 386 ? -18.572 15.669 147.848 1.00 58.91 414 LYS C O 1
ATOM 9666 N N . ASP C 1 387 ? -17.831 14.042 146.457 1.00 54.41 415 ASP C N 1
ATOM 9667 C CA . ASP C 1 387 ? -18.995 13.164 146.597 1.00 53.74 415 ASP C CA 1
ATOM 9668 C C . ASP C 1 387 ? -19.185 12.708 148.043 1.00 47.57 415 ASP C C 1
ATOM 9669 O O . ASP C 1 387 ? -20.303 12.717 148.557 1.00 49.55 415 ASP C O 1
ATOM 9674 N N . TRP C 1 388 ? -18.088 12.321 148.690 1.00 39.72 416 TRP C N 1
ATOM 9675 C CA . TRP C 1 388 ? -18.125 11.946 150.098 1.00 38.41 416 TRP C CA 1
ATOM 9676 C C . TRP C 1 388 ? -18.325 13.154 150.995 1.00 38.26 416 TRP C C 1
ATOM 9677 O O . TRP C 1 388 ? -19.058 13.083 151.982 1.00 39.95 416 TRP C O 1
ATOM 9688 N N . ALA C 1 389 ? -17.678 14.260 150.630 1.00 38.95 417 ALA C N 1
ATOM 9689 C CA . ALA C 1 389 ? -17.693 15.492 151.413 1.00 36.00 417 ALA C CA 1
ATOM 9690 C C . ALA C 1 389 ? -19.103 16.030 151.640 1.00 39.76 417 ALA C C 1
ATOM 9691 O O . ALA C 1 389 ? -19.413 16.540 152.719 1.00 34.22 417 ALA C O 1
ATOM 9693 N N . THR C 1 390 ? -19.953 15.888 150.624 1.00 41.15 418 THR C N 1
ATOM 9694 C CA . THR C 1 390 ? -21.306 16.439 150.652 1.00 43.56 418 THR C CA 1
ATOM 9695 C C . THR C 1 390 ? -22.408 15.371 150.735 1.00 48.76 418 THR C C 1
ATOM 9696 O O . THR C 1 390 ? -23.579 15.671 150.491 1.00 54.04 418 THR C O 1
ATOM 9700 N N . TYR C 1 391 ? -22.036 14.140 151.092 1.00 51.24 419 TYR C N 1
ATOM 9701 C CA . TYR C 1 391 ? -22.969 13.008 151.101 1.00 52.95 419 TYR C CA 1
ATOM 9702 C C . TYR C 1 391 ? -24.000 13.058 152.233 1.00 59.79 419 TYR C C 1
ATOM 9703 O O . TYR C 1 391 ? -23.645 13.085 153.415 1.00 58.11 419 TYR C O 1
ATOM 9712 N N . ASP C 1 392 ? -25.276 13.048 151.840 1.00 66.58 420 ASP C N 1
ATOM 9713 C CA . ASP C 1 392 ? -26.420 13.208 152.743 1.00 71.01 420 ASP C CA 1
ATOM 9714 C C . ASP C 1 392 ? -26.976 11.892 153.271 1.00 74.88 420 ASP C C 1
ATOM 9715 O O . ASP C 1 392 ? -27.164 11.730 154.479 1.00 76.81 420 ASP C O 1
ATOM 9720 N N . GLY C 1 393 ? -27.249 10.970 152.348 1.00 78.85 421 GLY C N 1
ATOM 9721 C CA . GLY C 1 393 ? -28.151 9.846 152.590 1.00 83.16 421 GLY C CA 1
ATOM 9722 C C . GLY C 1 393 ? -27.638 8.679 153.406 1.00 85.05 421 GLY C C 1
ATOM 9723 O O . GLY C 1 393 ? -26.770 8.836 154.270 1.00 84.43 421 GLY C O 1
ATOM 9724 N N . ASP C 1 394 ? -28.205 7.506 153.126 1.00 85.49 422 ASP C N 1
ATOM 9725 C CA . ASP C 1 394 ? -27.859 6.268 153.813 1.00 86.08 422 ASP C CA 1
ATOM 9726 C C . ASP C 1 394 ? -26.408 5.901 153.534 1.00 84.34 422 ASP C C 1
ATOM 9727 O O . ASP C 1 394 ? -26.000 5.769 152.379 1.00 79.64 422 ASP C O 1
ATOM 9732 N N . VAL C 1 395 ? -25.640 5.744 154.609 1.00 85.26 423 VAL C N 1
ATOM 9733 C CA . VAL C 1 395 ? -24.190 5.574 154.527 1.00 86.21 423 VAL C CA 1
ATOM 9734 C C . VAL C 1 395 ? -23.770 4.179 154.031 1.00 89.64 423 VAL C C 1
ATOM 9735 O O . VAL C 1 395 ? -22.640 3.985 153.575 1.00 89.12 423 VAL C O 1
ATOM 9739 N N . LYS C 1 396 ? -24.700 3.226 154.095 1.00 93.79 424 LYS C N 1
ATOM 9740 C CA . LYS C 1 396 ? -24.474 1.869 153.599 1.00 97.10 424 LYS C CA 1
ATOM 9741 C C . LYS C 1 396 ? -24.672 1.774 152.081 1.00 98.75 424 LYS C C 1
ATOM 9742 O O . LYS C 1 396 ? -24.328 0.762 151.466 1.00 99.23 424 LYS C O 1
ATOM 9748 N N . GLU C 1 397 ? -25.219 2.835 151.488 1.00 100.22 425 GLU C N 1
ATOM 9749 C CA . GLU C 1 397 ? -25.479 2.891 150.049 1.00 102.60 425 GLU C CA 1
ATOM 9750 C C . GLU C 1 397 ? -24.585 3.901 149.318 1.00 102.87 425 GLU C C 1
ATOM 9751 O O . GLU C 1 397 ? -24.958 4.417 148.259 1.00 102.82 425 GLU C O 1
ATOM 9757 N N . PHE C 1 398 ? -23.407 4.171 149.881 1.00 102.26 426 PHE C N 1
ATOM 9758 C CA . PHE C 1 398 ? -22.467 5.133 149.296 1.00 101.26 426 PHE C CA 1
ATOM 9759 C C . PHE C 1 398 ? -21.730 4.585 148.068 1.00 103.25 426 PHE C C 1
ATOM 9760 O O . PHE C 1 398 ? -21.520 5.313 147.094 1.00 102.20 426 PHE C O 1
ATOM 9768 N N . GLN C 1 399 ? -21.356 3.306 148.120 1.00 106.24 427 GLN C N 1
ATOM 9769 C CA . GLN C 1 399 ? -20.579 2.659 147.052 1.00 110.27 427 GLN C CA 1
ATOM 9770 C C . GLN C 1 399 ? -21.336 2.474 145.728 1.00 112.54 427 GLN C C 1
ATOM 9771 O O . GLN C 1 399 ? -20.715 2.366 144.667 1.00 114.02 427 GLN C O 1
ATOM 9777 N N . GLU C 1 400 ? -22.667 2.433 145.799 1.00 114.66 428 GLU C N 1
ATOM 9778 C CA . GLU C 1 400 ? -23.510 2.306 144.607 1.00 115.11 428 GLU C CA 1
ATOM 9779 C C . GLU C 1 400 ? -24.220 3.617 144.267 1.00 113.32 428 GLU C C 1
ATOM 9780 O O . GLU C 1 400 ? -23.653 4.494 143.614 1.00 109.72 428 GLU C O 1
ATOM 9786 N N . MET D 1 7 ? -83.166 1.793 144.438 1.00 69.83 35 MET D N 1
ATOM 9787 C CA A MET D 1 7 ? -83.111 0.554 145.268 0.50 70.72 35 MET D CA 1
ATOM 9788 C CA B MET D 1 7 ? -83.105 0.527 145.225 0.50 72.02 35 MET D CA 1
ATOM 9789 C C . MET D 1 7 ? -84.497 -0.094 145.374 1.00 72.06 35 MET D C 1
ATOM 9790 O O . MET D 1 7 ? -85.266 0.221 146.296 1.00 70.63 35 MET D O 1
ATOM 9799 N N . HIS D 1 8 ? -84.813 -0.980 144.434 1.00 71.97 36 HIS D N 1
ATOM 9800 C CA . HIS D 1 8 ? -86.083 -1.699 144.414 1.00 72.34 36 HIS D CA 1
ATOM 9801 C C . HIS D 1 8 ? -85.864 -3.182 144.694 1.00 69.00 36 HIS D C 1
ATOM 9802 O O . HIS D 1 8 ? -85.034 -3.827 144.049 1.00 72.54 36 HIS D O 1
ATOM 9809 N N . HIS D 1 9 ? -86.621 -3.718 145.648 1.00 61.92 37 HIS D N 1
ATOM 9810 C CA . HIS D 1 9 ? -86.380 -5.068 146.158 1.00 53.51 37 HIS D CA 1
ATOM 9811 C C . HIS D 1 9 ? -87.045 -6.187 145.363 1.00 51.78 37 HIS D C 1
ATOM 9812 O O . HIS D 1 9 ? -88.208 -6.083 144.971 1.00 56.01 37 HIS D O 1
ATOM 9819 N N . ASN D 1 10 ? -86.285 -7.256 145.137 1.00 46.19 38 ASN D N 1
ATOM 9820 C CA . ASN D 1 10 ? -86.801 -8.491 144.560 1.00 43.10 38 ASN D CA 1
ATOM 9821 C C . ASN D 1 10 ? -86.231 -9.690 145.311 1.00 41.58 38 ASN D C 1
ATOM 9822 O O . ASN D 1 10 ? -85.041 -9.986 145.185 1.00 45.94 38 ASN D O 1
ATOM 9827 N N . LEU D 1 11 ? -87.086 -10.372 146.078 1.00 45.46 39 LEU D N 1
ATOM 9828 C CA . LEU D 1 11 ? -86.668 -11.443 147.002 1.00 42.92 39 LEU D CA 1
ATOM 9829 C C . LEU D 1 11 ? -85.822 -12.536 146.348 1.00 41.93 39 LEU D C 1
ATOM 9830 O O . LEU D 1 11 ? -84.813 -12.959 146.916 1.00 44.42 39 LEU D O 1
ATOM 9835 N N . GLY D 1 12 ? -86.232 -12.974 145.161 1.00 40.07 40 GLY D N 1
ATOM 9836 C CA . GLY D 1 12 ? -85.521 -14.014 144.424 1.00 38.94 40 GLY D CA 1
ATOM 9837 C C . GLY D 1 12 ? -84.083 -13.650 144.119 1.00 37.16 40 GLY D C 1
ATOM 9838 O O . GLY D 1 12 ? -83.172 -14.426 144.413 1.00 39.65 40 GLY D O 1
ATOM 9839 N N . ALA D 1 13 ? -83.889 -12.458 143.549 1.00 39.68 41 ALA D N 1
ATOM 9840 C CA . ALA D 1 13 ? -82.564 -11.953 143.157 1.00 41.44 41 ALA D CA 1
ATOM 9841 C C . ALA D 1 13 ? -81.617 -11.799 144.343 1.00 39.00 41 ALA D C 1
ATOM 9842 O O . ALA D 1 13 ? -80.405 -11.972 144.209 1.00 39.68 41 ALA D O 1
ATOM 9844 N N . GLU D 1 14 ? -82.196 -11.477 145.496 1.00 36.23 42 GLU D N 1
ATOM 9845 C CA . GLU D 1 14 ? -81.467 -11.295 146.740 1.00 40.38 42 GLU D CA 1
ATOM 9846 C C . GLU D 1 14 ? -81.142 -12.621 147.421 1.00 40.03 42 GLU D C 1
ATOM 9847 O O . GLU D 1 14 ? -80.149 -12.724 148.146 1.00 41.77 42 GLU D O 1
ATOM 9853 N N . LYS D 1 15 ? -81.990 -13.624 147.192 1.00 36.98 43 LYS D N 1
ATOM 9854 C CA . LYS D 1 15 ? -81.733 -14.980 147.666 1.00 31.95 43 LYS D CA 1
ATOM 9855 C C . LYS D 1 15 ? -80.601 -15.609 146.868 1.00 30.45 43 LYS D C 1
ATOM 9856 O O . LYS D 1 15 ? -79.768 -16.330 147.426 1.00 29.20 43 LYS D O 1
ATOM 9862 N N . ARG D 1 16 ? -80.575 -15.312 145.567 1.00 26.61 44 ARG D N 1
ATOM 9863 C CA . ARG D 1 16 ? -79.521 -15.776 144.665 1.00 21.03 44 ARG D CA 1
ATOM 9864 C C . ARG D 1 16 ? -78.186 -15.091 144.935 1.00 31.29 44 ARG D C 1
ATOM 9865 O O . ARG D 1 16 ? -77.135 -15.713 144.789 1.00 38.60 44 ARG D O 1
ATOM 9873 N N . SER D 1 17 ? -78.238 -13.816 145.333 1.00 34.97 45 SER D N 1
ATOM 9874 C CA . SER D 1 17 ? -77.044 -13.030 145.666 1.00 32.95 45 SER D CA 1
ATOM 9875 C C . SER D 1 17 ? -76.402 -13.502 146.966 1.00 32.93 45 SER D C 1
ATOM 9876 O O . SER D 1 17 ? -75.174 -13.510 147.097 1.00 33.19 45 SER D O 1
ATOM 9879 N N . ALA D 1 18 ? -77.253 -13.892 147.914 1.00 28.68 46 ALA D N 1
ATOM 9880 C CA . ALA D 1 18 ? -76.836 -14.344 149.235 1.00 23.62 46 ALA D CA 1
ATOM 9881 C C . ALA D 1 18 ? -75.966 -15.592 149.211 1.00 29.99 46 ALA D C 1
ATOM 9882 O O . ALA D 1 18 ? -75.088 -15.751 150.060 1.00 31.49 46 ALA D O 1
ATOM 9884 N N . VAL D 1 19 ? -76.214 -16.467 148.238 1.00 29.97 47 VAL D N 1
ATOM 9885 C CA . VAL D 1 19 ? -75.488 -17.736 148.112 1.00 28.51 47 VAL D CA 1
ATOM 9886 C C . VAL D 1 19 ? -74.631 -17.830 146.843 1.00 32.47 47 VAL D C 1
ATOM 9887 O O . VAL D 1 19 ? -74.053 -18.888 146.559 1.00 35.81 47 VAL D O 1
ATOM 9891 N N . ALA D 1 20 ? -74.549 -16.730 146.092 1.00 31.15 48 ALA D N 1
ATOM 9892 C CA . ALA D 1 20 ? -73.732 -16.672 144.877 1.00 33.92 48 ALA D CA 1
ATOM 9893 C C . ALA D 1 20 ? -72.265 -16.902 145.197 1.00 35.34 48 ALA D C 1
ATOM 9894 O O . ALA D 1 20 ? -71.555 -17.566 144.434 1.00 41.21 48 ALA D O 1
ATOM 9896 N N . THR D 1 21 ? -71.844 -16.355 146.342 1.00 36.13 49 THR D N 1
ATOM 9897 C CA . THR D 1 21 ? -70.472 -16.428 146.858 1.00 44.20 49 THR D CA 1
ATOM 9898 C C . THR D 1 21 ? -69.438 -16.141 145.771 1.00 42.58 49 THR D C 1
ATOM 9899 O O . THR D 1 21 ? -68.518 -16.926 145.536 1.00 47.01 49 THR D O 1
ATOM 9903 N N . THR D 1 22 ? -69.615 -14.999 145.114 1.00 39.96 50 THR D N 1
ATOM 9904 C CA . THR D 1 22 ? -68.734 -14.550 144.047 1.00 35.26 50 THR D CA 1
ATOM 9905 C C . THR D 1 22 ? -67.951 -13.345 144.536 1.00 39.42 50 THR D C 1
ATOM 9906 O O . THR D 1 22 ? -68.213 -12.829 145.635 1.00 31.56 50 THR D O 1
ATOM 9910 N N . ILE D 1 23 ? -66.976 -12.927 143.730 1.00 34.59 51 ILE D N 1
ATOM 9911 C CA . ILE D 1 23 ? -66.214 -11.698 143.956 1.00 38.21 51 ILE D CA 1
ATOM 9912 C C . ILE D 1 23 ? -67.182 -10.519 143.926 1.00 35.40 51 ILE D C 1
ATOM 9913 O O . ILE D 1 23 ? -67.151 -9.658 144.807 1.00 34.26 51 ILE D O 1
ATOM 9918 N N . ASP D 1 24 ? -68.070 -10.532 142.932 1.00 33.77 52 ASP D N 1
ATOM 9919 C CA . ASP D 1 24 ? -69.057 -9.481 142.726 1.00 31.53 52 ASP D CA 1
ATOM 9920 C C . ASP D 1 24 ? -70.107 -9.367 143.831 1.00 28.79 52 ASP D C 1
ATOM 9921 O O . ASP D 1 24 ? -70.459 -8.259 144.222 1.00 30.46 52 ASP D O 1
ATOM 9926 N N . SER D 1 25 ? -70.596 -10.494 144.348 1.00 28.29 53 SER D N 1
ATOM 9927 C CA . SER D 1 25 ? -71.580 -10.460 145.440 1.00 31.58 53 SER D CA 1
ATOM 9928 C C . SER D 1 25 ? -70.977 -9.987 146.767 1.00 28.26 53 SER D C 1
ATOM 9929 O O . SER D 1 25 ? -71.706 -9.606 147.680 1.00 32.40 53 SER D O 1
ATOM 9932 N N . PHE D 1 26 ? -69.650 -10.018 146.862 1.00 33.09 54 PHE D N 1
ATOM 9933 C CA . PHE D 1 26 ? -68.938 -9.437 147.989 1.00 32.96 54 PHE D CA 1
ATOM 9934 C C . PHE D 1 26 ? -68.721 -7.932 147.796 1.00 36.86 54 PHE D C 1
ATOM 9935 O O . PHE D 1 26 ? -69.149 -7.129 148.626 1.00 37.15 54 PHE D O 1
ATOM 9943 N N . LYS D 1 27 ? -68.036 -7.564 146.712 1.00 37.04 55 LYS D N 1
ATOM 9944 C CA . LYS D 1 27 ? -67.512 -6.205 146.557 1.00 39.27 55 LYS D CA 1
ATOM 9945 C C . LYS D 1 27 ? -68.508 -5.172 146.036 1.00 44.20 55 LYS D C 1
ATOM 9946 O O . LYS D 1 27 ? -68.331 -3.974 146.274 1.00 48.78 55 LYS D O 1
ATOM 9952 N N . GLU D 1 28 ? -69.545 -5.621 145.333 1.00 45.83 56 GLU D N 1
ATOM 9953 C CA . GLU D 1 28 ? -70.493 -4.674 144.754 1.00 51.12 56 GLU D CA 1
ATOM 9954 C C . GLU D 1 28 ? -71.714 -4.424 145.651 1.00 45.42 56 GLU D C 1
ATOM 9955 O O . GLU D 1 28 ? -72.304 -5.352 146.212 1.00 50.02 56 GLU D O 1
ATOM 9961 N N . ARG D 1 29 ? -72.033 -3.139 145.791 1.00 42.13 57 ARG D N 1
ATOM 9962 C CA . ARG D 1 29 ? -73.038 -2.607 146.715 1.00 34.16 57 ARG D CA 1
ATOM 9963 C C . ARG D 1 29 ? -74.451 -3.123 146.459 1.00 34.71 57 ARG D C 1
ATOM 9964 O O . ARG D 1 29 ? -75.142 -3.544 147.385 1.00 36.73 57 ARG D O 1
ATOM 9972 N N . SER D 1 30 ? -74.862 -3.105 145.195 1.00 23.16 58 SER D N 1
ATOM 9973 C CA . SER D 1 30 ? -76.247 -3.381 144.806 1.00 33.32 58 SER D CA 1
ATOM 9974 C C . SER D 1 30 ? -76.713 -4.809 145.024 1.00 37.32 58 SER D C 1
ATOM 9975 O O . SER D 1 30 ? -77.906 -5.061 144.990 1.00 51.82 58 SER D O 1
ATOM 9978 N N . GLN D 1 31 ? -75.794 -5.752 145.197 1.00 34.28 59 GLN D N 1
ATOM 9979 C CA . GLN D 1 31 ? -76.202 -7.104 145.549 1.00 28.55 59 GLN D CA 1
ATOM 9980 C C . GLN D 1 31 ? -76.411 -7.207 147.059 1.00 33.25 59 GLN D C 1
ATOM 9981 O O . GLN D 1 31 ? -77.500 -7.575 147.510 1.00 36.76 59 GLN D O 1
ATOM 9987 N N . LYS D 1 32 ? -75.387 -6.845 147.834 1.00 30.52 60 LYS D N 1
ATOM 9988 C CA . LYS D 1 32 ? -75.454 -6.970 149.297 1.00 31.33 60 LYS D CA 1
ATOM 9989 C C . LYS D 1 32 ? -76.417 -6.020 149.985 1.00 31.01 60 LYS D C 1
ATOM 9990 O O . LYS D 1 32 ? -77.236 -6.462 150.788 1.00 40.33 60 LYS D O 1
ATOM 9996 N N . VAL D 1 33 ? -76.336 -4.730 149.659 1.00 31.34 61 VAL D N 1
ATOM 9997 C CA . VAL D 1 33 ? -77.182 -3.711 150.289 1.00 26.35 61 VAL D CA 1
ATOM 9998 C C . VAL D 1 33 ? -78.669 -3.918 149.970 1.00 31.16 61 VAL D C 1
ATOM 9999 O O . VAL D 1 33 ? -79.502 -3.789 150.867 1.00 24.87 61 VAL D O 1
ATOM 10003 N N . ARG D 1 34 ? -78.981 -4.289 148.723 1.00 26.40 62 ARG D N 1
ATOM 10004 C CA A ARG D 1 34 ? -80.359 -4.583 148.314 0.50 31.53 62 ARG D CA 1
ATOM 10005 C CA B ARG D 1 34 ? -80.354 -4.593 148.301 0.50 32.83 62 ARG D CA 1
ATOM 10006 C C . ARG D 1 34 ? -80.971 -5.693 149.170 1.00 34.47 62 ARG D C 1
ATOM 10007 O O . ARG D 1 34 ? -82.127 -5.593 149.591 1.00 38.16 62 ARG D O 1
ATOM 10022 N N . ALA D 1 35 ? -80.185 -6.738 149.439 1.00 35.88 63 ALA D N 1
ATOM 10023 C CA . ALA D 1 35 ? -80.611 -7.859 150.269 1.00 28.79 63 ALA D CA 1
ATOM 10024 C C . ALA D 1 35 ? -80.689 -7.489 151.746 1.00 32.89 63 ALA D C 1
ATOM 10025 O O . ALA D 1 35 ? -81.658 -7.827 152.429 1.00 29.51 63 ALA D O 1
ATOM 10027 N N . LEU D 1 36 ? -79.671 -6.784 152.230 1.00 34.44 64 LEU D N 1
ATOM 10028 C CA . LEU D 1 36 ? -79.595 -6.393 153.637 1.00 34.76 64 LEU D CA 1
ATOM 10029 C C . LEU D 1 36 ? -80.559 -5.270 154.039 1.00 37.18 64 LEU D C 1
ATOM 10030 O O . LEU D 1 36 ? -80.856 -5.106 155.224 1.00 39.60 64 LEU D O 1
ATOM 10035 N N . SER D 1 37 ? -81.054 -4.518 153.055 1.00 42.43 65 SER D N 1
ATOM 10036 C CA . SER D 1 37 ? -82.023 -3.440 153.293 1.00 45.72 65 SER D CA 1
ATOM 10037 C C . SER D 1 37 ? -83.474 -3.806 152.945 1.00 48.41 65 SER D C 1
ATOM 10038 O O . SER D 1 37 ? -84.349 -2.939 152.970 1.00 52.22 65 SER D O 1
ATOM 10041 N N . ASP D 1 38 ? -83.723 -5.076 152.621 1.00 49.65 66 ASP D N 1
ATOM 10042 C CA . ASP D 1 38 ? -85.077 -5.564 152.348 1.00 51.09 66 ASP D CA 1
ATOM 10043 C C . ASP D 1 38 ? -85.853 -5.671 153.664 1.00 53.22 66 ASP D C 1
ATOM 10044 O O . ASP D 1 38 ? -85.405 -6.360 154.581 1.00 52.72 66 ASP D O 1
ATOM 10049 N N . PRO D 1 39 ? -86.997 -4.957 153.779 1.00 59.74 67 PRO D N 1
ATOM 10050 C CA . PRO D 1 39 ? -87.799 -5.018 155.007 1.00 60.99 67 PRO D CA 1
ATOM 10051 C C . PRO D 1 39 ? -88.752 -6.215 155.117 1.00 59.89 67 PRO D C 1
ATOM 10052 O O . PRO D 1 39 ? -89.410 -6.378 156.145 1.00 62.48 67 PRO D O 1
ATOM 10056 N N . ASN D 1 40 ? -88.824 -7.042 154.078 1.00 59.79 68 ASN D N 1
ATOM 10057 C CA . ASN D 1 40 ? -89.661 -8.242 154.113 1.00 62.94 68 ASN D CA 1
ATOM 10058 C C . ASN D 1 40 ? -88.961 -9.445 154.748 1.00 63.34 68 ASN D C 1
ATOM 10059 O O . ASN D 1 40 ? -89.564 -10.186 155.530 1.00 63.00 68 ASN D O 1
ATOM 10064 N N . VAL D 1 41 ? -87.688 -9.629 154.405 1.00 60.19 69 VAL D N 1
ATOM 10065 C CA . VAL D 1 41 ? -86.902 -10.766 154.885 1.00 55.73 69 VAL D CA 1
ATOM 10066 C C . VAL D 1 41 ? -85.610 -10.325 155.564 1.00 49.41 69 VAL D C 1
ATOM 10067 O O . VAL D 1 41 ? -85.018 -9.303 155.204 1.00 49.50 69 VAL D O 1
ATOM 10071 N N . ARG D 1 42 ? -85.176 -11.115 156.541 1.00 38.77 70 ARG D N 1
ATOM 10072 C CA . ARG D 1 42 ? -83.990 -10.807 157.321 1.00 30.53 70 ARG D CA 1
ATOM 10073 C C . ARG D 1 42 ? -82.769 -11.513 156.735 1.00 31.73 70 ARG D C 1
ATOM 10074 O O . ARG D 1 42 ? -82.645 -12.730 156.828 1.00 28.25 70 ARG D O 1
ATOM 10082 N N . PHE D 1 43 ? -81.883 -10.750 156.100 1.00 32.09 71 PHE D N 1
ATOM 10083 C CA . PHE D 1 43 ? -80.594 -11.290 155.701 1.00 25.31 71 PHE D CA 1
ATOM 10084 C C . PHE D 1 43 ? -79.555 -10.966 156.767 1.00 31.44 71 PHE D C 1
ATOM 10085 O O . PHE D 1 43 ? -79.506 -9.847 157.282 1.00 22.38 71 PHE D O 1
ATOM 10093 N N . VAL D 1 44 ? -78.758 -11.968 157.126 1.00 30.48 72 VAL D N 1
ATOM 10094 C CA . VAL D 1 44 ? -77.704 -11.793 158.117 1.00 28.40 72 VAL D CA 1
ATOM 10095 C C . VAL D 1 44 ? -76.348 -11.906 157.421 1.00 28.58 72 VAL D C 1
ATOM 10096 O O . VAL D 1 44 ? -76.118 -12.860 156.672 1.00 26.05 72 VAL D O 1
ATOM 10100 N N . PRO D 1 45 ? -75.474 -10.894 157.608 1.00 23.06 73 PRO D N 1
ATOM 10101 C CA . PRO D 1 45 ? -74.088 -10.949 157.145 1.00 24.62 73 PRO D CA 1
ATOM 10102 C C . PRO D 1 45 ? -73.286 -12.100 157.748 1.00 26.69 73 PRO D C 1
ATOM 10103 O O . PRO D 1 45 ? -73.200 -12.248 158.981 1.00 29.04 73 PRO D O 1
ATOM 10107 N N . PHE D 1 46 ? -72.733 -12.917 156.857 1.00 18.85 74 PHE D N 1
ATOM 10108 C CA . PHE D 1 46 ? -71.852 -14.020 157.211 1.00 17.16 74 PHE D CA 1
ATOM 10109 C C . PHE D 1 46 ? -70.491 -13.690 156.638 1.00 20.51 74 PHE D C 1
ATOM 10110 O O . PHE D 1 46 ? -70.225 -13.944 155.457 1.00 24.67 74 PHE D O 1
ATOM 10118 N N . PHE D 1 47 ? -69.644 -13.079 157.461 1.00 18.85 75 PHE D N 1
ATOM 10119 C CA . PHE D 1 47 ? -68.291 -12.732 157.049 1.00 19.27 75 PHE D CA 1
ATOM 10120 C C . PHE D 1 47 ? -67.351 -13.909 157.254 1.00 23.97 75 PHE D C 1
ATOM 10121 O O . PHE D 1 47 ? -67.313 -14.511 158.330 1.00 31.17 75 PHE D O 1
ATOM 10129 N N . GLY D 1 48 ? -66.587 -14.215 156.214 1.00 22.11 76 GLY D N 1
ATOM 10130 C CA . GLY D 1 48 ? -65.557 -15.238 156.260 1.00 21.47 76 GLY D CA 1
ATOM 10131 C C . GLY D 1 48 ? -64.692 -15.091 155.025 1.00 26.67 76 GLY D C 1
ATOM 10132 O O . GLY D 1 48 ? -64.738 -14.064 154.350 1.00 29.69 76 GLY D O 1
ATOM 10133 N N . SER D 1 49 ? -63.896 -16.110 154.730 1.00 31.73 77 SER D N 1
ATOM 10134 C CA . SER D 1 49 ? -63.161 -16.147 153.476 1.00 32.82 77 SER D CA 1
ATOM 10135 C C . SER D 1 49 ? -63.729 -17.274 152.615 1.00 33.31 77 SER D C 1
ATOM 10136 O O . SER D 1 49 ? -64.863 -17.175 152.148 1.00 37.00 77 SER D O 1
ATOM 10139 N N . SER D 1 50 ? -62.980 -18.359 152.444 1.00 31.23 78 SER D N 1
ATOM 10140 C CA . SER D 1 50 ? -63.418 -19.462 151.589 1.00 32.91 78 SER D CA 1
ATOM 10141 C C . SER D 1 50 ? -64.339 -20.489 152.281 1.00 35.72 78 SER D C 1
ATOM 10142 O O . SER D 1 50 ? -64.664 -21.525 151.691 1.00 37.41 78 SER D O 1
ATOM 10145 N N . GLU D 1 51 ? -64.780 -20.178 153.503 1.00 29.70 79 GLU D N 1
ATOM 10146 C CA . GLU D 1 51 ? -65.579 -21.092 154.342 1.00 29.41 79 GLU D CA 1
ATOM 10147 C C . GLU D 1 51 ? -66.960 -21.440 153.782 1.00 26.33 79 GLU D C 1
ATOM 10148 O O . GLU D 1 51 ? -67.492 -22.513 154.065 1.00 27.23 79 GLU D O 1
ATOM 10154 N N . TRP D 1 52 ? -67.546 -20.533 153.009 1.00 23.39 80 TRP D N 1
ATOM 10155 C CA . TRP D 1 52 ? -68.916 -20.717 152.537 1.00 26.41 80 TRP D CA 1
ATOM 10156 C C . TRP D 1 52 ? -69.021 -21.431 151.189 1.00 28.42 80 TRP D C 1
ATOM 10157 O O . TRP D 1 52 ? -70.116 -21.833 150.790 1.00 34.00 80 TRP D O 1
ATOM 10168 N N . LEU D 1 53 ? -67.884 -21.588 150.509 1.00 28.42 81 LEU D N 1
ATOM 10169 C CA . LEU D 1 53 ? -67.834 -22.062 149.118 1.00 27.11 81 LEU D CA 1
ATOM 10170 C C . LEU D 1 53 ? -68.319 -23.489 148.896 1.00 30.11 81 LEU D C 1
ATOM 10171 O O . LEU D 1 53 ? -68.935 -23.782 147.866 1.00 42.09 81 LEU D O 1
ATOM 10176 N N . ARG D 1 54 ? -68.030 -24.369 149.849 1.00 28.79 82 ARG D N 1
ATOM 10177 C CA . ARG D 1 54 ? -68.357 -25.785 149.715 1.00 32.15 82 ARG D CA 1
ATOM 10178 C C . ARG D 1 54 ? -69.629 -26.127 150.472 1.00 33.03 82 ARG D C 1
ATOM 10179 O O . ARG D 1 54 ? -69.699 -26.017 151.701 1.00 26.37 82 ARG D O 1
ATOM 10187 N N . PHE D 1 55 ? -70.628 -26.550 149.706 1.00 26.94 83 PHE D N 1
ATOM 10188 C CA . PHE D 1 55 ? -71.972 -26.757 150.206 1.00 26.98 83 PHE D CA 1
ATOM 10189 C C . PHE D 1 55 ? -72.250 -28.228 150.469 1.00 26.37 83 PHE D C 1
ATOM 10190 O O . PHE D 1 55 ? -71.754 -29.097 149.753 1.00 25.38 83 PHE D O 1
ATOM 10198 N N . ASP D 1 56 ? -73.036 -28.486 151.513 1.00 24.55 84 ASP D N 1
ATOM 10199 C CA . ASP D 1 56 ? -73.613 -29.800 151.787 1.00 24.85 84 ASP D CA 1
ATOM 10200 C C . ASP D 1 56 ? -74.963 -29.623 152.494 1.00 30.51 84 ASP D C 1
ATOM 10201 O O . ASP D 1 56 ? -75.442 -28.498 152.635 1.00 31.72 84 ASP D O 1
ATOM 10206 N N . GLY D 1 57 ? -75.561 -30.723 152.952 1.00 30.55 85 GLY D N 1
ATOM 10207 C CA . GLY D 1 57 ? -76.880 -30.689 153.594 1.00 30.31 85 GLY D CA 1
ATOM 10208 C C . GLY D 1 57 ? -76.978 -29.956 154.926 1.00 29.19 85 GLY D C 1
ATOM 10209 O O . GLY D 1 57 ? -78.076 -29.613 155.368 1.00 38.05 85 GLY D O 1
ATOM 10210 N N . ALA D 1 58 ? -75.839 -29.702 155.564 1.00 25.30 86 ALA D N 1
ATOM 10211 C CA . ALA D 1 58 ? -75.825 -29.078 156.887 1.00 24.19 86 ALA D CA 1
ATOM 10212 C C . ALA D 1 58 ? -75.323 -27.637 156.874 1.00 25.99 86 ALA D C 1
ATOM 10213 O O . ALA D 1 58 ? -75.321 -26.967 157.913 1.00 31.38 86 ALA D O 1
ATOM 10215 N N . HIS D 1 59 ? -74.897 -27.181 155.695 1.00 24.30 87 HIS D N 1
ATOM 10216 C CA . HIS D 1 59 ? -74.463 -25.806 155.434 1.00 26.02 87 HIS D CA 1
ATOM 10217 C C . HIS D 1 59 ? -75.532 -24.811 155.892 1.00 30.16 87 HIS D C 1
ATOM 10218 O O . HIS D 1 59 ? -76.718 -25.051 155.648 1.00 33.53 87 HIS D O 1
ATOM 10225 N N . PRO D 1 60 ? -75.126 -23.697 156.554 1.00 29.23 88 PRO D N 1
ATOM 10226 C CA . PRO D 1 60 ? -76.094 -22.741 157.137 1.00 29.53 88 PRO D CA 1
ATOM 10227 C C . PRO D 1 60 ? -77.119 -22.173 156.151 1.00 29.35 88 PRO D C 1
ATOM 10228 O O . PRO D 1 60 ? -78.267 -21.943 156.524 1.00 28.30 88 PRO D O 1
ATOM 10232 N N . ALA D 1 61 ? -76.704 -21.971 154.904 1.00 23.83 89 ALA D N 1
ATOM 10233 C CA . ALA D 1 61 ? -77.585 -21.454 153.869 1.00 27.23 89 ALA D CA 1
ATOM 10234 C C . ALA D 1 61 ? -78.593 -22.502 153.403 1.00 28.87 89 ALA D C 1
ATOM 10235 O O . ALA D 1 61 ? -79.658 -22.162 152.893 1.00 38.61 89 ALA D O 1
ATOM 10237 N N . VAL D 1 62 ? -78.247 -23.773 153.578 1.00 29.48 90 VAL D N 1
ATOM 10238 C CA . VAL D 1 62 ? -79.129 -24.870 153.196 1.00 28.90 90 VAL D CA 1
ATOM 10239 C C . VAL D 1 62 ? -80.167 -25.122 154.297 1.00 28.87 90 VAL D C 1
ATOM 10240 O O . VAL D 1 62 ? -81.345 -25.317 154.000 1.00 28.31 90 VAL D O 1
ATOM 10244 N N . LEU D 1 63 ? -79.736 -25.081 155.558 1.00 24.78 91 LEU D N 1
ATOM 10245 C CA . LEU D 1 63 ? -80.646 -25.255 156.700 1.00 26.61 91 LEU D CA 1
ATOM 10246 C C . LEU D 1 63 ? -81.691 -24.145 156.797 1.00 25.32 91 LEU D C 1
ATOM 10247 O O . LEU D 1 63 ? -82.873 -24.418 157.003 1.00 28.26 91 LEU D O 1
ATOM 10252 N N . ALA D 1 64 ? -81.241 -22.902 156.636 1.00 33.56 92 ALA D N 1
ATOM 10253 C CA . ALA D 1 64 ? -82.111 -21.723 156.676 1.00 30.23 92 ALA D CA 1
ATOM 10254 C C . ALA D 1 64 ? -83.229 -21.768 155.636 1.00 26.03 92 ALA D C 1
ATOM 10255 O O . ALA D 1 64 ? -84.371 -21.451 155.948 1.00 33.30 92 ALA D O 1
ATOM 10257 N N . GLU D 1 65 ? -82.899 -22.171 154.412 1.00 29.20 93 GLU D N 1
ATOM 10258 C CA . GLU D 1 65 ? -83.888 -22.251 153.339 1.00 28.62 93 GLU D CA 1
ATOM 10259 C C . GLU D 1 65 ? -84.808 -23.466 153.483 1.00 36.17 93 GLU D C 1
ATOM 10260 O O . GLU D 1 65 ? -86.029 -23.331 153.340 1.00 41.74 93 GLU D O 1
ATOM 10266 N N . LYS D 1 66 ? -84.225 -24.633 153.774 1.00 32.85 94 LYS D N 1
ATOM 10267 C CA . LYS D 1 66 ? -84.980 -25.886 153.927 1.00 33.24 94 LYS D CA 1
ATOM 10268 C C . LYS D 1 66 ? -86.033 -25.799 155.022 1.00 33.38 94 LYS D C 1
ATOM 10269 O O . LYS D 1 66 ? -87.156 -26.277 154.851 1.00 36.28 94 LYS D O 1
ATOM 10275 N N . TYR D 1 67 ? -85.674 -25.164 156.133 1.00 31.76 95 TYR D N 1
ATOM 10276 C CA . TYR D 1 67 ? -86.559 -25.102 157.292 1.00 28.29 95 TYR D CA 1
ATOM 10277 C C . TYR D 1 67 ? -87.150 -23.714 157.534 1.00 32.69 95 TYR D C 1
ATOM 10278 O O . TYR D 1 67 ? -87.589 -23.403 158.652 1.00 21.23 95 TYR D O 1
ATOM 10287 N N . ASN D 1 68 ? -87.167 -22.909 156.465 1.00 30.61 96 ASN D N 1
ATOM 10288 C CA . ASN D 1 68 ? -87.753 -21.561 156.445 1.00 38.13 96 ASN D CA 1
ATOM 10289 C C . ASN D 1 68 ? -87.556 -20.806 157.765 1.00 40.85 96 ASN D C 1
ATOM 10290 O O . ASN D 1 68 ? -88.509 -20.527 158.498 1.00 45.57 96 ASN D O 1
ATOM 10295 N N . ARG D 1 69 ? -86.296 -20.518 158.078 1.00 38.72 97 ARG D N 1
ATOM 10296 C CA . ARG D 1 69 ? -85.950 -19.863 159.335 1.00 33.12 97 ARG D CA 1
ATOM 10297 C C . ARG D 1 69 ? -86.246 -18.372 159.274 1.00 29.37 97 ARG D C 1
ATOM 10298 O O . ARG D 1 69 ? -86.484 -17.826 158.194 1.00 30.25 97 ARG D O 1
ATOM 10306 N N . SER D 1 70 ? -86.207 -17.715 160.434 1.00 27.84 98 SER D N 1
ATOM 10307 C CA . SER D 1 70 ? -86.463 -16.277 160.539 1.00 27.17 98 SER D CA 1
ATOM 10308 C C . SER D 1 70 ? -85.359 -15.407 159.924 1.00 31.16 98 SER D C 1
ATOM 10309 O O . SER D 1 70 ? -85.451 -14.178 159.941 1.00 36.72 98 SER D O 1
ATOM 10312 N N . TYR D 1 71 ? -84.334 -16.056 159.370 1.00 35.03 99 TYR D N 1
ATOM 10313 C CA . TYR D 1 71 ? -83.195 -15.384 158.756 1.00 30.90 99 TYR D CA 1
ATOM 10314 C C . TYR D 1 71 ? -82.668 -16.165 157.552 1.00 32.79 99 TYR D C 1
ATOM 10315 O O . TYR D 1 71 ? -82.953 -17.355 157.397 1.00 33.69 99 TYR D O 1
ATOM 10324 N N . ARG D 1 72 ? -81.898 -15.478 156.711 1.00 27.31 100 ARG D N 1
ATOM 10325 C CA . ARG D 1 72 ? -81.152 -16.095 155.619 1.00 30.36 100 ARG D CA 1
ATOM 10326 C C . ARG D 1 72 ? -79.736 -15.526 155.640 1.00 33.77 100 ARG D C 1
ATOM 10327 O O . ARG D 1 72 ? -79.563 -14.311 155.694 1.00 31.74 100 ARG D O 1
ATOM 10335 N N . PRO D 1 73 ? -78.716 -16.402 155.611 1.00 36.31 101 PRO D N 1
ATOM 10336 C CA . PRO D 1 73 ? -77.335 -15.945 155.569 1.00 33.72 101 PRO D CA 1
ATOM 10337 C C . PRO D 1 73 ? -77.031 -15.235 154.257 1.00 29.44 101 PRO D C 1
ATOM 10338 O O . PRO D 1 73 ? -77.405 -15.733 153.195 1.00 23.99 101 PRO D O 1
ATOM 10342 N N . TYR D 1 74 ? -76.399 -14.068 154.334 1.00 25.24 102 TYR D N 1
ATOM 10343 C CA . TYR D 1 74 ? -75.744 -13.492 153.165 1.00 24.45 102 TYR D CA 1
ATOM 10344 C C . TYR D 1 74 ? -74.266 -13.809 153.312 1.00 25.47 102 TYR D C 1
ATOM 10345 O O . TYR D 1 74 ? -73.608 -13.318 154.229 1.00 26.04 102 TYR D O 1
ATOM 10354 N N . LEU D 1 75 ? -73.753 -14.636 152.408 1.00 28.51 103 LEU D N 1
ATOM 10355 C CA . LEU D 1 75 ? -72.391 -15.152 152.512 1.00 29.83 103 LEU D CA 1
ATOM 10356 C C . LEU D 1 75 ? -71.374 -14.225 151.849 1.00 29.43 103 LEU D C 1
ATOM 10357 O O . LEU D 1 75 ? -71.397 -14.030 150.633 1.00 29.66 103 LEU D O 1
ATOM 10362 N N . LEU D 1 76 ? -70.468 -13.677 152.654 1.00 28.72 104 LEU D N 1
ATOM 10363 C CA . LEU D 1 76 ? -69.501 -12.685 152.175 1.00 29.51 104 LEU D CA 1
ATOM 10364 C C . LEU D 1 76 ? -68.045 -13.138 152.282 1.00 31.57 104 LEU D C 1
ATOM 10365 O O . LEU D 1 76 ? -67.536 -13.375 153.380 1.00 37.39 104 LEU D O 1
ATOM 10370 N N . GLY D 1 77 ? -67.384 -13.250 151.132 1.00 33.64 105 GLY D N 1
ATOM 10371 C CA . GLY D 1 77 ? -65.940 -13.477 151.079 1.00 36.01 105 GLY D CA 1
ATOM 10372 C C . GLY D 1 77 ? -65.540 -14.660 150.226 1.00 40.03 105 GLY D C 1
ATOM 10373 O O . GLY D 1 77 ? -66.313 -15.601 150.074 1.00 45.91 105 GLY D O 1
ATOM 10374 N N . GLN D 1 78 ? -64.344 -14.596 149.641 1.00 39.91 106 GLN D N 1
ATOM 10375 C CA . GLN D 1 78 ? -63.703 -15.776 149.044 1.00 43.78 106 GLN D CA 1
ATOM 10376 C C . GLN D 1 78 ? -62.291 -15.902 149.566 1.00 37.08 106 GLN D C 1
ATOM 10377 O O . GLN D 1 78 ? -61.908 -15.200 150.498 1.00 44.17 106 GLN D O 1
ATOM 10383 N N . GLY D 1 79 ? -61.525 -16.797 148.947 1.00 34.65 107 GLY D N 1
ATOM 10384 C CA . GLY D 1 79 ? -60.143 -17.044 149.327 1.00 32.14 107 GLY D CA 1
ATOM 10385 C C . GLY D 1 79 ? -59.314 -15.782 149.305 1.00 32.18 107 GLY D C 1
ATOM 10386 O O . GLY D 1 79 ? -59.353 -15.018 148.338 1.00 31.96 107 GLY D O 1
ATOM 10387 N N . GLY D 1 80 ? -58.594 -15.547 150.397 1.00 24.79 108 GLY D N 1
ATOM 10388 C CA . GLY D 1 80 ? -57.697 -14.410 150.490 1.00 25.39 108 GLY D CA 1
ATOM 10389 C C . GLY D 1 80 ? -58.293 -13.165 151.111 1.00 27.84 108 GLY D C 1
ATOM 10390 O O . GLY D 1 80 ? -57.564 -12.225 151.428 1.00 29.15 108 GLY D O 1
ATOM 10391 N N . ALA D 1 81 ? -59.614 -13.149 151.278 1.00 24.90 109 ALA D N 1
ATOM 10392 C CA . ALA D 1 81 ? -60.296 -12.024 151.899 1.00 23.96 109 ALA D CA 1
ATOM 10393 C C . ALA D 1 81 ? -60.186 -12.141 153.416 1.00 29.43 109 ALA D C 1
ATOM 10394 O O . ALA D 1 81 ? -60.705 -13.082 154.013 1.00 32.61 109 ALA D O 1
ATOM 10396 N N . ALA D 1 82 ? -59.488 -11.190 154.028 1.00 28.18 110 ALA D N 1
ATOM 10397 C CA . ALA D 1 82 ? -59.324 -11.164 155.479 1.00 26.93 110 ALA D CA 1
ATOM 10398 C C . ALA D 1 82 ? -59.897 -9.865 156.043 1.00 25.29 110 ALA D C 1
ATOM 10399 O O . ALA D 1 82 ? -60.675 -9.191 155.366 1.00 27.55 110 ALA D O 1
ATOM 10401 N N . SER D 1 83 ? -59.502 -9.513 157.267 1.00 26.36 111 SER D N 1
ATOM 10402 C CA . SER D 1 83 ? -60.118 -8.414 158.009 1.00 20.88 111 SER D CA 1
ATOM 10403 C C . SER D 1 83 ? -60.065 -7.034 157.358 1.00 20.32 111 SER D C 1
ATOM 10404 O O . SER D 1 83 ? -60.985 -6.246 157.551 1.00 14.03 111 SER D O 1
ATOM 10407 N N . LEU D 1 84 ? -59.001 -6.731 156.612 1.00 21.27 112 LEU D N 1
ATOM 10408 C CA . LEU D 1 84 ? -58.895 -5.429 155.948 1.00 18.70 112 LEU D CA 1
ATOM 10409 C C . LEU D 1 84 ? -59.910 -5.321 154.808 1.00 23.05 112 LEU D C 1
ATOM 10410 O O . LEU D 1 84 ? -60.594 -4.305 154.681 1.00 25.47 112 LEU D O 1
ATOM 10415 N N . ASN D 1 85 ? -60.021 -6.380 154.006 1.00 20.17 113 ASN D N 1
ATOM 10416 C CA . ASN D 1 85 ? -61.076 -6.473 152.992 1.00 24.28 113 ASN D CA 1
ATOM 10417 C C . ASN D 1 85 ? -62.471 -6.367 153.598 1.00 30.61 113 ASN D C 1
ATOM 10418 O O . ASN D 1 85 ? -63.351 -5.731 153.015 1.00 26.16 113 ASN D O 1
ATOM 10423 N N . GLN D 1 86 ? -62.657 -6.975 154.773 1.00 23.15 114 GLN D N 1
ATOM 10424 C CA . GLN D 1 86 ? -63.960 -6.989 155.427 1.00 21.67 114 GLN D CA 1
ATOM 10425 C C . GLN D 1 86 ? -64.346 -5.618 155.939 1.00 20.26 114 GLN D C 1
ATOM 10426 O O . GLN D 1 86 ? -65.479 -5.193 155.736 1.00 36.66 114 GLN D O 1
ATOM 10432 N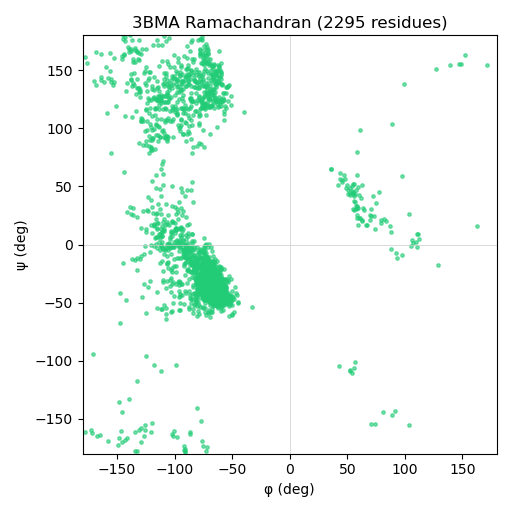 N . TYR D 1 87 ? -63.400 -4.931 156.581 1.00 21.18 115 TYR D N 1
ATOM 10433 C CA . TYR D 1 87 ? -63.574 -3.541 157.017 1.00 17.78 115 TYR D CA 1
ATOM 10434 C C . TYR D 1 87 ? -64.036 -2.605 155.893 1.00 19.69 115 TYR D C 1
ATOM 10435 O O . TYR D 1 87 ? -64.989 -1.841 156.067 1.00 18.56 115 TYR D O 1
ATOM 10444 N N . PHE D 1 88 ? -63.358 -2.668 154.749 1.00 19.97 116 PHE D N 1
ATOM 10445 C CA . PHE D 1 88 ? -63.663 -1.780 153.632 1.00 16.96 116 PHE D CA 1
ATOM 10446 C C . PHE D 1 88 ? -65.009 -2.079 152.977 1.00 18.53 116 PHE D C 1
ATOM 10447 O O . PHE D 1 88 ? -65.692 -1.163 152.518 1.00 30.56 116 PHE D O 1
ATOM 10455 N N . GLY D 1 89 ? -65.389 -3.355 152.962 1.00 26.25 117 GLY D N 1
ATOM 10456 C CA . GLY D 1 89 ? -66.684 -3.793 152.435 1.00 22.36 117 GLY D CA 1
ATOM 10457 C C . GLY D 1 89 ? -67.858 -3.359 153.296 1.00 27.21 117 GLY D C 1
ATOM 10458 O O . GLY D 1 89 ? -68.946 -3.069 152.775 1.00 26.15 117 GLY D O 1
ATOM 10459 N N . MET D 1 90 ? -67.623 -3.312 154.609 1.00 21.95 118 MET D N 1
ATOM 10460 C CA . MET D 1 90 ? -68.599 -2.852 155.604 1.00 25.19 118 MET D CA 1
ATOM 10461 C C . MET D 1 90 ? -69.000 -1.390 155.412 1.00 28.71 118 MET D C 1
ATOM 10462 O O . MET D 1 90 ? -70.139 -1.019 155.703 1.00 35.55 118 MET D O 1
ATOM 10467 N N . GLN D 1 91 ? -68.059 -0.578 154.923 1.00 25.23 119 GLN D N 1
ATOM 10468 C CA . GLN D 1 91 ? -68.264 0.857 154.675 1.00 26.33 119 GLN D CA 1
ATOM 10469 C C . GLN D 1 91 ? -69.382 1.151 153.668 1.00 28.77 119 GLN D C 1
ATOM 10470 O O . GLN D 1 91 ? -69.909 2.263 153.622 1.00 31.75 119 GLN D O 1
ATOM 10476 N N . GLN D 1 92 ? -69.731 0.146 152.869 1.00 24.18 120 GLN D N 1
ATOM 10477 C CA . GLN D 1 92 ? -70.802 0.246 151.887 1.00 22.77 120 GLN D CA 1
ATOM 10478 C C . GLN D 1 92 ? -72.163 -0.084 152.480 1.00 21.58 120 GLN D C 1
ATOM 10479 O O . GLN D 1 92 ? -73.180 0.157 151.842 1.00 27.00 120 GLN D O 1
ATOM 10485 N N . MET D 1 93 ? -72.178 -0.649 153.687 1.00 27.55 121 MET D N 1
ATOM 10486 C CA . MET D 1 93 ? -73.412 -1.192 154.282 1.00 25.61 121 MET D CA 1
ATOM 10487 C C . MET D 1 93 ? -73.579 -0.873 155.767 1.00 28.90 121 MET D C 1
ATOM 10488 O O . MET D 1 93 ? -74.247 -1.607 156.498 1.00 35.40 121 MET D O 1
ATOM 10493 N N . LEU D 1 94 ? -72.967 0.224 156.200 1.00 26.83 122 LEU D N 1
ATOM 10494 C CA . LEU D 1 94 ? -73.091 0.716 157.578 1.00 28.87 122 LEU D CA 1
ATOM 10495 C C . LEU D 1 94 ? -74.522 0.879 158.135 1.00 28.95 122 LEU D C 1
ATOM 10496 O O . LEU D 1 94 ? -74.773 0.420 159.253 1.00 31.28 122 LEU D O 1
ATOM 10501 N N . PRO D 1 95 ? -75.459 1.517 157.380 1.00 28.76 123 PRO D N 1
ATOM 10502 C CA . PRO D 1 95 ? -76.834 1.581 157.908 1.00 24.58 123 PRO D CA 1
ATOM 10503 C C . PRO D 1 95 ? -77.518 0.221 158.047 1.00 29.37 123 PRO D C 1
ATOM 10504 O O . PRO D 1 95 ? -78.318 0.023 158.966 1.00 29.30 123 PRO D O 1
ATOM 10508 N N . GLN D 1 96 ? -77.177 -0.704 157.152 1.00 30.91 124 GLN D N 1
ATOM 10509 C CA . GLN D 1 96 ? -77.697 -2.071 157.169 1.00 30.41 124 GLN D CA 1
ATOM 10510 C C . GLN D 1 96 ? -77.044 -2.945 158.240 1.00 28.89 124 GLN D C 1
ATOM 10511 O O . GLN D 1 96 ? -77.527 -4.040 158.519 1.00 35.66 124 GLN D O 1
ATOM 10517 N N . LEU D 1 97 ? -75.943 -2.467 158.818 1.00 32.00 125 LEU D N 1
ATOM 10518 C CA . LEU D 1 97 ? -75.239 -3.177 159.889 1.00 30.78 125 LEU D CA 1
ATOM 10519 C C . LEU D 1 97 ? -75.570 -2.626 161.267 1.00 32.52 125 LEU D C 1
ATOM 10520 O O . LEU D 1 97 ? -75.332 -3.297 162.272 1.00 38.64 125 LEU D O 1
ATOM 10525 N N . GLU D 1 98 ? -76.095 -1.400 161.298 1.00 29.89 126 GLU D N 1
ATOM 10526 C CA . GLU D 1 98 ? -76.418 -0.691 162.533 1.00 32.94 126 GLU D CA 1
ATOM 10527 C C . GLU D 1 98 ? -77.412 -1.465 163.394 1.00 33.27 126 GLU D C 1
ATOM 10528 O O . GLU D 1 98 ? -78.512 -1.809 162.938 1.00 28.04 126 GLU D O 1
ATOM 10534 N N . ASN D 1 99 ? -76.983 -1.748 164.627 1.00 29.77 127 ASN D N 1
ATOM 10535 C CA . ASN D 1 99 ? -77.784 -2.418 165.664 1.00 36.16 127 ASN D CA 1
ATOM 10536 C C . ASN D 1 99 ? -78.203 -3.844 165.327 1.00 37.83 127 ASN D C 1
ATOM 10537 O O . ASN D 1 99 ? -79.263 -4.311 165.754 1.00 41.96 127 ASN D O 1
ATOM 10542 N N . LYS D 1 100 ? -77.362 -4.542 164.571 1.00 39.14 128 LYS D N 1
ATOM 10543 C CA . LYS D 1 100 ? -77.722 -5.869 164.089 1.00 31.41 128 LYS D CA 1
ATOM 10544 C C . LYS D 1 100 ? -76.717 -6.958 164.446 1.00 25.09 128 LYS D C 1
ATOM 10545 O O . LYS D 1 100 ? -75.636 -6.667 164.943 1.00 23.47 128 LYS D O 1
ATOM 10551 N N . GLN D 1 101 ? -77.113 -8.211 164.237 1.00 21.42 129 GLN D N 1
ATOM 10552 C CA . GLN D 1 101 ? -76.266 -9.360 164.536 1.00 21.02 129 GLN D CA 1
ATOM 10553 C C . GLN D 1 101 ? -75.578 -9.838 163.272 1.00 22.25 129 GLN D C 1
ATOM 10554 O O . GLN D 1 101 ? -76.174 -9.823 162.194 1.00 33.60 129 GLN D O 1
ATOM 10560 N N . VAL D 1 102 ? -74.316 -10.242 163.405 1.00 25.89 130 VAL D N 1
ATOM 10561 C CA . VAL D 1 102 ? -73.553 -10.797 162.282 1.00 23.85 130 VAL D CA 1
ATOM 10562 C C . VAL D 1 102 ? -72.828 -12.081 162.681 1.00 27.83 130 VAL D C 1
ATOM 10563 O O . VAL D 1 102 ? -72.701 -12.400 163.874 1.00 27.56 130 VAL D O 1
ATOM 10567 N N . VAL D 1 103 ? -72.359 -12.811 161.671 1.00 28.08 131 VAL D N 1
ATOM 10568 C CA . VAL D 1 103 ? -71.431 -13.923 161.868 1.00 21.34 131 VAL D CA 1
ATOM 10569 C C . VAL D 1 103 ? -70.061 -13.526 161.314 1.00 27.62 131 VAL D C 1
ATOM 10570 O O . VAL D 1 103 ? -69.949 -13.082 160.164 1.00 27.34 131 VAL D O 1
ATOM 10574 N N . TYR D 1 104 ? -69.027 -13.670 162.140 1.00 20.23 132 TYR D N 1
ATOM 10575 C CA . TYR D 1 104 ? -67.668 -13.337 161.729 1.00 22.02 132 TYR D CA 1
ATOM 10576 C C . TYR D 1 104 ? -66.683 -14.474 162.009 1.00 23.02 132 TYR D C 1
ATOM 10577 O O . TYR D 1 104 ? -66.317 -14.732 163.160 1.00 20.84 132 TYR D O 1
ATOM 10586 N N . VAL D 1 105 ? -66.266 -15.154 160.946 1.00 27.07 133 VAL D N 1
ATOM 10587 C CA . VAL D 1 105 ? -65.228 -16.180 161.032 1.00 21.45 133 VAL D CA 1
ATOM 10588 C C . VAL D 1 105 ? -63.867 -15.513 161.259 1.00 28.02 133 VAL D C 1
ATOM 10589 O O . VAL D 1 105 ? -63.528 -14.537 160.592 1.00 29.80 133 VAL D O 1
ATOM 10593 N N . ILE D 1 106 ? -63.118 -16.013 162.240 1.00 28.50 134 ILE D N 1
ATOM 10594 C CA . ILE D 1 106 ? -61.724 -15.635 162.423 1.00 25.77 134 ILE D CA 1
ATOM 10595 C C . ILE D 1 106 ? -60.882 -16.896 162.336 1.00 27.27 134 ILE D C 1
ATOM 10596 O O . ILE D 1 106 ? -60.841 -17.697 163.275 1.00 24.18 134 ILE D O 1
ATOM 10601 N N . SER D 1 107 ? -60.221 -17.069 161.200 1.00 23.24 135 SER D N 1
ATOM 10602 C CA . SER D 1 107 ? -59.332 -18.196 160.986 1.00 29.37 135 SER D CA 1
ATOM 10603 C C . SER D 1 107 ? -57.903 -17.813 161.355 1.00 31.41 135 SER D C 1
ATOM 10604 O O . SER D 1 107 ? -57.378 -16.812 160.851 1.00 32.41 135 SER D O 1
ATOM 10607 N N . PRO D 1 108 ? -57.266 -18.609 162.233 1.00 30.85 136 PRO D N 1
ATOM 10608 C CA . PRO D 1 108 ? -55.866 -18.398 162.616 1.00 30.31 136 PRO D CA 1
ATOM 10609 C C . PRO D 1 108 ? -54.867 -18.482 161.456 1.00 30.32 136 PRO D C 1
ATOM 10610 O O . PRO D 1 108 ? -53.784 -17.909 161.568 1.00 30.17 136 PRO D O 1
ATOM 10614 N N . GLN D 1 109 ? -55.238 -19.158 160.360 1.00 32.02 137 GLN D N 1
ATOM 10615 C CA A GLN D 1 109 ? -54.346 -19.272 159.199 0.50 32.43 137 GLN D CA 1
ATOM 10616 C CA B GLN D 1 109 ? -54.408 -19.281 159.153 0.50 32.67 137 GLN D CA 1
ATOM 10617 C C . GLN D 1 109 ? -54.118 -17.930 158.498 1.00 28.88 137 GLN D C 1
ATOM 10618 O O . GLN D 1 109 ? -53.120 -17.767 157.794 1.00 35.21 137 GLN D O 1
ATOM 10629 N N . TRP D 1 110 ? -55.019 -16.968 158.719 1.00 29.37 138 TRP D N 1
ATOM 10630 C CA . TRP D 1 110 ? -54.908 -15.622 158.138 1.00 23.47 138 TRP D CA 1
ATOM 10631 C C . TRP D 1 110 ? -53.857 -14.797 158.851 1.00 25.89 138 TRP D C 1
ATOM 10632 O O . TRP D 1 110 ? -53.422 -13.755 158.355 1.00 23.65 138 TRP D O 1
ATOM 10643 N N . PHE D 1 111 ? -53.458 -15.256 160.030 1.00 24.67 139 PHE D N 1
ATOM 10644 C CA . PHE D 1 111 ? -52.536 -14.505 160.859 1.00 19.90 139 PHE D CA 1
ATOM 10645 C C . PHE D 1 111 ? -51.077 -14.847 160.536 1.00 26.49 139 PHE D C 1
ATOM 10646 O O . PHE D 1 111 ? -50.262 -15.064 161.427 1.00 17.51 139 PHE D O 1
ATOM 10654 N N . SER D 1 112 ? -50.776 -14.864 159.236 1.00 24.40 140 SER D N 1
ATOM 10655 C CA . SER D 1 112 ? -49.434 -15.033 158.687 1.00 21.83 140 SER D CA 1
ATOM 10656 C C . SER D 1 112 ? -48.552 -13.813 158.983 1.00 31.12 140 SER D C 1
ATOM 10657 O O . SER D 1 112 ? -49.065 -12.705 159.157 1.00 33.44 140 SER D O 1
ATOM 10660 N N . LYS D 1 113 ? -47.231 -14.014 159.023 1.00 36.05 141 LYS D N 1
ATOM 10661 C CA . LYS D 1 113 ? -46.290 -12.941 159.411 1.00 37.33 141 LYS D CA 1
ATOM 10662 C C . LYS D 1 113 ? -46.209 -11.768 158.434 1.00 32.56 141 LYS D C 1
ATOM 10663 O O . LYS D 1 113 ? -45.926 -10.636 158.838 1.00 25.98 141 LYS D O 1
ATOM 10669 N N . ASN D 1 114 ? -46.461 -12.048 157.158 1.00 31.73 142 ASN D N 1
ATOM 10670 C CA . ASN D 1 114 ? -46.563 -11.016 156.134 1.00 36.56 142 ASN D CA 1
ATOM 10671 C C . ASN D 1 114 ? -47.995 -10.511 155.945 1.00 40.14 142 ASN D C 1
ATOM 10672 O O . ASN D 1 114 ? -48.239 -9.628 155.116 1.00 44.74 142 ASN D O 1
ATOM 10677 N N . GLY D 1 115 ? -48.930 -11.080 156.710 1.00 32.30 143 GLY D N 1
ATOM 10678 C CA . GLY D 1 115 ? -50.346 -10.719 156.638 1.00 25.57 143 GLY D CA 1
ATOM 10679 C C . GLY D 1 115 ? -51.028 -11.188 155.365 1.00 27.48 143 GLY D C 1
ATOM 10680 O O . GLY D 1 115 ? -50.585 -12.155 154.746 1.00 23.90 143 GLY D O 1
ATOM 10681 N N . TYR D 1 116 ? -52.098 -10.491 154.971 1.00 27.14 144 TYR D N 1
ATOM 10682 C CA . TYR D 1 116 ? -52.918 -10.867 153.805 1.00 21.34 144 TYR D CA 1
ATOM 10683 C C . TYR D 1 116 ? -52.148 -10.873 152.481 1.00 24.57 144 TYR D C 1
ATOM 10684 O O . TYR D 1 116 ? -51.041 -10.342 152.395 1.00 25.88 144 TYR D O 1
ATOM 10693 N N . ASP D 1 117 ? -52.762 -11.461 151.455 1.00 23.71 145 ASP D N 1
ATOM 10694 C CA . ASP D 1 117 ? -52.177 -11.558 150.124 1.00 24.31 145 ASP D CA 1
ATOM 10695 C C . ASP D 1 117 ? -52.622 -10.333 149.314 1.00 30.88 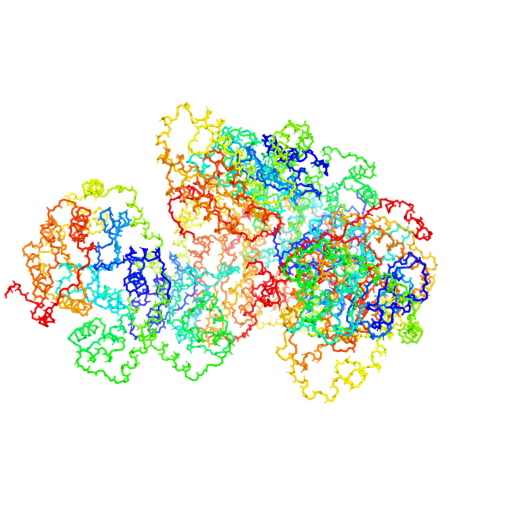145 ASP D C 1
ATOM 10696 O O . ASP D 1 117 ? -53.811 -10.193 149.016 1.00 33.93 145 ASP D O 1
ATOM 10701 N N . PRO D 1 118 ? -51.665 -9.440 148.960 1.00 30.42 146 PRO D N 1
ATOM 10702 C CA . PRO D 1 118 ? -51.947 -8.220 148.193 1.00 29.85 146 PRO D CA 1
ATOM 10703 C C . PRO D 1 118 ? -52.593 -8.491 146.829 1.00 29.87 146 PRO D C 1
ATOM 10704 O O . PRO D 1 118 ? -53.374 -7.671 146.355 1.00 33.69 146 PRO D O 1
ATOM 10708 N N . ALA D 1 119 ? -52.281 -9.639 146.228 1.00 30.03 147 ALA D N 1
ATOM 10709 C CA . ALA D 1 119 ? -52.904 -10.078 144.981 1.00 30.89 147 ALA D CA 1
ATOM 10710 C C . ALA D 1 119 ? -54.385 -10.411 145.165 1.00 34.19 147 ALA D C 1
ATOM 10711 O O . ALA D 1 119 ? -55.184 -10.242 144.241 1.00 36.04 147 ALA D O 1
ATOM 10713 N N . ALA D 1 120 ? -54.748 -10.882 146.357 1.00 28.22 148 ALA D N 1
ATOM 10714 C CA . ALA D 1 120 ? -56.137 -11.210 146.654 1.00 19.44 148 ALA D CA 1
ATOM 10715 C C . ALA D 1 120 ? -56.927 -9.972 147.082 1.00 27.29 148 ALA D C 1
ATOM 10716 O O . ALA D 1 120 ? -58.108 -9.846 146.754 1.00 29.55 148 ALA D O 1
ATOM 10718 N N . PHE D 1 121 ? -56.266 -9.060 147.794 1.00 27.38 149 PHE D N 1
ATOM 10719 C CA . PHE D 1 121 ? -56.887 -7.810 148.256 1.00 31.16 149 PHE D CA 1
ATOM 10720 C C . PHE D 1 121 ? -57.435 -6.946 147.119 1.00 31.00 149 PHE D C 1
ATOM 10721 O O . PHE D 1 121 ? -58.505 -6.343 147.251 1.00 31.61 149 PHE D O 1
ATOM 10729 N N . GLN D 1 122 ? -56.689 -6.899 146.017 1.00 33.65 150 GLN D N 1
ATOM 10730 C CA . GLN D 1 122 ? -57.015 -6.091 144.839 1.00 33.70 150 GLN D CA 1
ATOM 10731 C C . GLN D 1 122 ? -58.267 -6.558 144.108 1.00 33.84 150 GLN D C 1
ATOM 10732 O O . GLN D 1 122 ? -58.840 -5.809 143.317 1.00 37.52 150 GLN D O 1
ATOM 10738 N N . GLN D 1 123 ? -58.678 -7.795 144.373 1.00 35.85 151 GLN D N 1
ATOM 10739 C CA . GLN D 1 123 ? -59.846 -8.376 143.730 1.00 32.21 151 GLN D CA 1
ATOM 10740 C C . GLN D 1 123 ? -61.142 -7.935 144.396 1.00 31.56 151 GLN D C 1
ATOM 10741 O O . GLN D 1 123 ? -62.171 -7.843 143.735 1.00 37.42 151 GLN D O 1
ATOM 10747 N N . TYR D 1 124 ? -61.085 -7.657 145.696 1.00 23.10 152 TYR D N 1
ATOM 10748 C CA . TYR D 1 124 ? -62.290 -7.370 146.481 1.00 29.38 152 TYR D CA 1
ATOM 10749 C C . TYR D 1 124 ? -62.446 -5.903 146.865 1.00 28.22 152 TYR D C 1
ATOM 10750 O O . TYR D 1 124 ? -63.486 -5.508 147.390 1.00 29.04 152 TYR D O 1
ATOM 10759 N N . PHE D 1 125 ? -61.408 -5.105 146.627 1.00 30.94 153 PHE D N 1
ATOM 10760 C CA . PHE D 1 125 ? -61.453 -3.677 146.920 1.00 25.45 153 PHE D CA 1
ATOM 10761 C C . PHE D 1 125 ? -61.869 -2.917 145.666 1.00 29.50 153 PHE D C 1
ATOM 10762 O O . PHE D 1 125 ? -61.461 -3.278 144.559 1.00 27.60 153 PHE D O 1
ATOM 10770 N N . ASN D 1 126 ? -62.696 -1.887 145.841 1.00 27.23 154 ASN D N 1
ATOM 10771 C CA . ASN D 1 126 ? -63.054 -0.982 144.743 1.00 25.42 154 ASN D CA 1
ATOM 10772 C C . ASN D 1 126 ? -63.210 0.497 145.134 1.00 26.90 154 ASN D C 1
ATOM 10773 O O . ASN D 1 126 ? -63.046 0.864 146.302 1.00 30.42 154 ASN D O 1
ATOM 10778 N N . GLY D 1 127 ? -63.513 1.333 144.145 1.00 23.59 155 GLY D N 1
ATOM 10779 C CA . GLY D 1 127 ? -63.644 2.775 144.335 1.00 16.80 155 GLY D CA 1
ATOM 10780 C C . GLY D 1 127 ? -64.812 3.184 145.196 1.00 21.00 155 GLY D C 1
ATOM 10781 O O . GLY D 1 127 ? -64.729 4.166 145.942 1.00 30.02 155 GLY D O 1
ATOM 10782 N N . ASP D 1 128 ? -65.895 2.421 145.098 1.00 17.78 156 ASP D N 1
ATOM 10783 C CA . ASP D 1 128 ? -67.054 2.616 145.959 1.00 22.46 156 ASP D CA 1
ATOM 10784 C C . ASP D 1 128 ? -66.675 2.385 147.430 1.00 18.24 156 ASP D C 1
ATOM 10785 O O . ASP D 1 128 ? -67.108 3.140 148.291 1.00 28.43 156 ASP D O 1
ATOM 10790 N N . GLN D 1 129 ? -65.842 1.379 147.704 1.00 26.39 157 GLN D N 1
ATOM 10791 C CA . GLN D 1 129 ? -65.304 1.142 149.065 1.00 26.40 157 GLN D CA 1
ATOM 10792 C C . GLN D 1 129 ? -64.342 2.232 149.537 1.00 23.24 157 GLN D C 1
ATOM 10793 O O . GLN D 1 129 ? -64.286 2.544 150.734 1.00 30.57 157 GLN D O 1
ATOM 10799 N N . LEU D 1 130 ? -63.581 2.794 148.597 1.00 26.70 158 LEU D N 1
ATOM 10800 C CA . LEU D 1 130 ? -62.624 3.864 148.888 1.00 23.55 158 LEU D CA 1
ATOM 10801 C C . LEU D 1 130 ? -63.347 5.130 149.337 1.00 21.00 158 LEU D C 1
ATOM 10802 O O . LEU D 1 130 ? -63.023 5.698 150.381 1.00 32.74 158 LEU D O 1
ATOM 10807 N N . THR D 1 131 ? -64.324 5.564 148.546 1.00 17.79 159 THR D N 1
ATOM 10808 C CA . THR D 1 131 ? -65.072 6.783 148.842 1.00 21.75 159 THR D CA 1
ATOM 10809 C C . THR D 1 131 ? -66.010 6.626 150.040 1.00 18.40 159 THR D C 1
ATOM 10810 O O . THR D 1 131 ? -66.262 7.595 150.754 1.00 23.52 159 THR D O 1
ATOM 10814 N N . SER D 1 132 ? -66.522 5.412 150.244 1.00 17.59 160 SER D N 1
ATOM 10815 C CA . SER D 1 132 ? -67.340 5.094 151.412 1.00 17.30 160 SER D CA 1
ATOM 10816 C C . SER D 1 132 ? -66.528 5.157 152.697 1.00 19.23 160 SER D C 1
ATOM 10817 O O . SER D 1 132 ? -67.039 5.588 153.726 1.00 27.67 160 SER D O 1
ATOM 10820 N N . PHE D 1 133 ? -65.274 4.717 152.638 1.00 20.86 161 PHE D N 1
ATOM 10821 C CA . PHE D 1 133 ? -64.364 4.826 153.787 1.00 23.86 161 PHE D CA 1
ATOM 10822 C C . PHE D 1 133 ? -63.998 6.283 154.066 1.00 23.90 161 PHE D C 1
ATOM 10823 O O . PHE D 1 133 ? -63.945 6.695 155.223 1.00 27.11 161 PHE D O 1
ATOM 10831 N N . LEU D 1 134 ? -63.780 7.062 153.007 1.00 25.90 162 LEU D N 1
ATOM 10832 C CA . LEU D 1 134 ? -63.454 8.483 153.144 1.00 23.24 162 LEU D CA 1
ATOM 10833 C C . LEU D 1 134 ? -64.632 9.299 153.673 1.00 27.36 162 LEU D C 1
ATOM 10834 O O . LEU D 1 134 ? -64.442 10.317 154.336 1.00 27.89 162 LEU D O 1
ATOM 10839 N N . LYS D 1 135 ? -65.845 8.852 153.364 1.00 27.69 163 LYS D N 1
ATOM 10840 C CA . LYS D 1 135 ? -67.061 9.511 153.831 1.00 25.25 163 LYS D CA 1
ATOM 10841 C C . LYS D 1 135 ? -67.357 9.193 155.288 1.00 22.81 163 LYS D C 1
ATOM 10842 O O . LYS D 1 135 ? -67.749 10.075 156.054 1.00 30.06 163 LYS D O 1
ATOM 10848 N N . HIS D 1 136 ? -67.166 7.935 155.673 1.00 23.14 164 HIS D N 1
ATOM 10849 C CA . HIS D 1 136 ? -67.605 7.478 156.990 1.00 25.64 164 HIS D CA 1
ATOM 10850 C C . HIS D 1 136 ? -66.528 7.487 158.072 1.00 30.46 164 HIS D C 1
ATOM 10851 O O . HIS D 1 136 ? -66.814 7.177 159.230 1.00 41.82 164 HIS D O 1
ATOM 10858 N N . GLN D 1 137 ? -65.304 7.854 157.704 1.00 24.48 165 GLN D N 1
ATOM 10859 C CA . GLN D 1 137 ? -64.215 7.958 158.679 1.00 32.93 165 GLN D CA 1
ATOM 10860 C C . GLN D 1 137 ? -64.438 9.118 159.644 1.00 34.78 165 GLN D C 1
ATOM 10861 O O . GLN D 1 137 ? -65.002 10.149 159.269 1.00 27.86 165 GLN D O 1
ATOM 10867 N N . SER D 1 138 ? -63.995 8.942 160.885 1.00 41.53 166 SER D N 1
ATOM 10868 C CA . SER D 1 138 ? -64.241 9.933 161.930 1.00 41.36 166 SER D CA 1
ATOM 10869 C C . SER D 1 138 ? -62.956 10.565 162.466 1.00 39.40 166 SER D C 1
ATOM 10870 O O . SER D 1 138 ? -62.939 11.106 163.576 1.00 41.74 166 SER D O 1
ATOM 10873 N N . GLY D 1 139 ? -61.892 10.498 161.664 1.00 31.85 167 GLY D N 1
ATOM 10874 C CA . GLY D 1 139 ? -60.607 11.117 161.988 1.00 31.77 167 GLY D CA 1
ATOM 10875 C C . GLY D 1 139 ? -59.897 10.544 163.200 1.00 37.04 167 GLY D C 1
ATOM 10876 O O . GLY D 1 139 ? -59.154 11.247 163.879 1.00 44.57 167 GLY D O 1
ATOM 10877 N N . ASP D 1 140 ? -60.124 9.263 163.465 1.00 40.86 168 ASP D N 1
ATOM 10878 C CA . ASP D 1 140 ? -59.588 8.606 164.652 1.00 37.34 168 ASP D CA 1
ATOM 10879 C C . ASP D 1 140 ? -58.356 7.765 164.326 1.00 40.89 168 ASP D C 1
ATOM 10880 O O . ASP D 1 140 ? -57.763 7.911 163.251 1.00 45.24 168 ASP D O 1
ATOM 10885 N N . GLN D 1 141 ? -57.984 6.891 165.258 1.00 40.32 169 GLN D N 1
ATOM 10886 C CA . GLN D 1 141 ? -56.881 5.951 165.070 1.00 41.52 169 GLN D CA 1
ATOM 10887 C C . GLN D 1 141 ? -57.192 4.918 163.979 1.00 37.20 169 GLN D C 1
ATOM 10888 O O . GLN D 1 141 ? -56.295 4.498 163.246 1.00 34.17 169 GLN D O 1
ATOM 10894 N N . ALA D 1 142 ? -58.464 4.525 163.885 1.00 30.17 170 ALA D N 1
ATOM 10895 C CA . ALA D 1 142 ? -58.937 3.577 162.875 1.00 29.21 170 ALA D CA 1
ATOM 10896 C C . ALA D 1 142 ? -58.803 4.118 161.456 1.00 30.50 170 ALA D C 1
ATOM 10897 O O . ALA D 1 142 ? -58.366 3.398 160.560 1.00 34.84 170 ALA D O 1
ATOM 10899 N N . SER D 1 143 ? -59.168 5.384 161.260 1.00 29.53 171 SER D N 1
ATOM 10900 C CA . SER D 1 143 ? -59.023 6.038 159.959 1.00 30.24 171 SER D CA 1
ATOM 10901 C C . SER D 1 143 ? -57.545 6.202 159.598 1.00 24.74 171 SER D C 1
ATOM 10902 O O . SER D 1 143 ? -57.147 5.983 158.454 1.00 32.40 171 SER D O 1
ATOM 10905 N N . GLN D 1 144 ? -56.748 6.560 160.601 1.00 30.01 172 GLN D N 1
ATOM 10906 C CA . GLN D 1 144 ? -55.303 6.711 160.478 1.00 30.69 172 GLN D CA 1
ATOM 10907 C C . GLN D 1 144 ? -54.600 5.403 160.123 1.00 32.21 172 GLN D C 1
ATOM 10908 O O . GLN D 1 144 ? -53.696 5.399 159.285 1.00 34.46 172 GLN D O 1
ATOM 10914 N N . TYR D 1 145 ? -55.018 4.304 160.756 1.00 31.39 173 TYR D N 1
ATOM 10915 C CA . TYR D 1 145 ? -54.437 2.988 160.489 1.00 22.87 173 TYR D CA 1
ATOM 10916 C C . TYR D 1 145 ? -54.821 2.439 159.108 1.00 24.32 173 TYR D C 1
ATOM 10917 O O . TYR D 1 145 ? -53.960 1.965 158.372 1.00 24.51 173 TYR D O 1
ATOM 10926 N N . ALA D 1 146 ? -56.110 2.499 158.779 1.00 15.60 174 ALA D N 1
ATOM 10927 C CA . ALA D 1 146 ? -56.627 2.009 157.499 1.00 26.10 174 ALA D CA 1
ATOM 10928 C C . ALA D 1 146 ? -56.006 2.725 156.301 1.00 21.14 174 ALA D C 1
ATOM 10929 O O . ALA D 1 146 ? -55.678 2.092 155.300 1.00 35.51 174 ALA D O 1
ATOM 10931 N N . ALA D 1 147 ? -55.827 4.039 156.425 1.00 30.43 175 ALA D N 1
ATOM 10932 C CA . ALA D 1 147 ? -55.185 4.854 155.389 1.00 24.74 175 ALA D CA 1
ATOM 10933 C C . ALA D 1 147 ? -53.713 4.495 155.209 1.00 30.87 175 ALA D C 1
ATOM 10934 O O . ALA D 1 147 ? -53.227 4.418 154.076 1.00 36.90 175 ALA D O 1
ATOM 10936 N N . THR D 1 148 ? -53.021 4.272 156.331 1.00 29.97 176 THR D N 1
ATOM 10937 C CA . THR D 1 148 ? -51.628 3.808 156.343 1.00 25.37 176 THR D CA 1
ATOM 10938 C C . THR D 1 148 ? -51.490 2.468 155.618 1.00 26.43 176 THR D C 1
ATOM 10939 O O . THR D 1 148 ? -50.536 2.266 154.869 1.00 34.04 176 THR D O 1
ATOM 10943 N N . ARG D 1 149 ? -52.452 1.571 155.841 1.00 24.39 177 ARG D N 1
ATOM 10944 C CA . ARG D 1 149 ? -52.496 0.260 155.187 1.00 19.32 177 ARG D CA 1
ATOM 10945 C C . ARG D 1 149 ? -52.824 0.342 153.694 1.00 18.75 177 ARG D C 1
ATOM 10946 O O . ARG D 1 149 ? -52.278 -0.422 152.898 1.00 29.31 177 ARG D O 1
ATOM 10954 N N . LEU D 1 150 ? -53.733 1.246 153.333 1.00 18.11 178 LEU D N 1
ATOM 10955 C CA . LEU D 1 150 ? -54.009 1.566 151.928 1.00 24.95 178 LEU D CA 1
ATOM 10956 C C . LEU D 1 150 ? -52.783 2.080 151.183 1.00 25.44 178 LEU D C 1
ATOM 10957 O O . LEU D 1 150 ? -52.561 1.714 150.033 1.00 33.06 178 LEU D O 1
ATOM 10962 N N . LEU D 1 151 ? -51.994 2.928 151.841 1.00 29.48 179 LEU D N 1
ATOM 10963 C CA . LEU D 1 151 ? -50.745 3.434 151.264 1.00 35.34 179 LEU D CA 1
ATOM 10964 C C . LEU D 1 151 ? -49.640 2.368 151.181 1.00 35.90 179 LEU D C 1
ATOM 10965 O O . LEU D 1 151 ? -48.775 2.432 150.304 1.00 36.41 179 LEU D O 1
ATOM 10970 N N . GLN D 1 152 ? -49.677 1.399 152.094 1.00 31.84 180 GLN D N 1
ATOM 10971 C CA . GLN D 1 152 ? -48.766 0.256 152.053 1.00 34.55 180 GLN D CA 1
ATOM 10972 C C . GLN D 1 152 ? -49.112 -0.658 150.881 1.00 37.08 180 GLN D C 1
ATOM 10973 O O . GLN D 1 152 ? -48.225 -1.109 150.152 1.00 42.79 180 GLN D O 1
ATOM 10979 N N . GLN D 1 153 ? -50.410 -0.912 150.709 1.00 36.39 181 GLN D N 1
ATOM 10980 C CA . GLN D 1 153 ? -50.931 -1.735 149.620 1.00 36.86 181 GLN D CA 1
ATOM 10981 C C . GLN D 1 153 ? -50.766 -1.033 148.270 1.00 37.58 181 GLN D C 1
ATOM 10982 O O . GLN D 1 153 ? -50.210 -1.604 147.329 1.00 40.61 181 GLN D O 1
ATOM 10988 N N . PHE D 1 154 ? -51.246 0.209 148.203 1.00 40.52 182 PHE D N 1
ATOM 10989 C CA . PHE D 1 154 ? -51.210 1.030 146.994 1.00 36.33 182 PHE D CA 1
ATOM 10990 C C . PHE D 1 154 ? -50.463 2.354 147.238 1.00 37.10 182 PHE D C 1
ATOM 10991 O O . PHE D 1 154 ? -51.070 3.317 147.704 1.00 40.94 182 PHE D O 1
ATOM 10999 N N . PRO D 1 155 ? -49.144 2.403 146.956 1.00 36.65 183 PRO D N 1
ATOM 11000 C CA . PRO D 1 155 ? -48.368 3.649 147.057 1.00 37.54 183 PRO D CA 1
ATOM 11001 C C . PRO D 1 155 ? -48.935 4.830 146.252 1.00 42.53 183 PRO D C 1
ATOM 11002 O O . PRO D 1 155 ? -48.983 5.946 146.769 1.00 39.77 183 PRO D O 1
ATOM 11006 N N . ASN D 1 156 ? -49.361 4.580 145.013 1.00 43.02 184 ASN D N 1
ATOM 11007 C CA . ASN D 1 156 ? -50.017 5.600 144.187 1.00 41.21 184 ASN D CA 1
ATOM 11008 C C . ASN D 1 156 ? -51.531 5.396 144.144 1.00 41.52 184 ASN D C 1
ATOM 11009 O O . ASN D 1 156 ? -52.138 5.368 143.064 1.00 45.25 184 ASN D O 1
ATOM 11014 N N . VAL D 1 157 ? -52.127 5.248 145.327 1.00 33.87 185 VAL D N 1
ATOM 11015 C CA . VAL D 1 157 ? -53.562 5.000 145.491 1.00 29.19 185 VAL D CA 1
ATOM 11016 C C . VAL D 1 157 ? -54.402 6.125 144.883 1.00 29.41 185 VAL D C 1
ATOM 11017 O O . VAL D 1 157 ? -53.978 7.285 144.871 1.00 31.90 185 VAL D O 1
ATOM 11021 N N . ALA D 1 158 ? -55.563 5.763 144.337 1.00 32.19 186 ALA D N 1
ATOM 11022 C CA . ALA D 1 158 ? -56.549 6.735 143.875 1.00 33.89 186 ALA D CA 1
ATOM 11023 C C . ALA D 1 158 ? -56.954 7.629 145.044 1.00 37.13 186 ALA D C 1
ATOM 11024 O O . ALA D 1 158 ? -57.138 7.145 146.167 1.00 42.99 186 ALA D O 1
ATOM 11026 N N . MET D 1 159 ? -57.065 8.927 144.765 1.00 38.16 187 MET D N 1
ATOM 11027 C CA . MET D 1 159 ? -57.274 9.971 145.775 1.00 39.39 187 MET D CA 1
ATOM 11028 C C . MET D 1 159 ? -56.223 9.954 146.894 1.00 40.08 187 MET D C 1
ATOM 11029 O O . MET D 1 159 ? -56.561 9.974 148.086 1.00 36.04 187 MET D O 1
ATOM 11034 N N . LYS D 1 160 ? -54.952 9.929 146.480 1.00 31.46 188 LYS D N 1
ATOM 11035 C CA . LYS D 1 160 ? -53.799 9.846 147.382 1.00 32.43 188 LYS D CA 1
ATOM 11036 C C . LYS D 1 160 ? -53.745 10.992 148.392 1.00 35.51 188 LYS D C 1
ATOM 11037 O O . LYS D 1 160 ? -53.445 10.768 149.565 1.00 38.66 188 LYS D O 1
ATOM 11043 N N . ASP D 1 161 ? -54.056 12.202 147.920 1.00 31.75 189 ASP D N 1
ATOM 11044 C CA A ASP D 1 161 ? -54.029 13.392 148.761 0.50 31.74 189 ASP D CA 1
ATOM 11045 C CA B ASP D 1 161 ? -54.069 13.421 148.732 0.50 32.07 189 ASP D CA 1
ATOM 11046 C C . ASP D 1 161 ? -54.941 13.271 149.981 1.00 32.25 189 ASP D C 1
ATOM 11047 O O . ASP D 1 161 ? -54.572 13.712 151.067 1.00 34.01 189 ASP D O 1
ATOM 11056 N N . LEU D 1 162 ? -56.103 12.648 149.807 1.00 31.68 190 LEU D N 1
ATOM 11057 C CA . LEU D 1 162 ? -57.045 12.450 150.903 1.00 29.19 190 LEU D CA 1
ATOM 11058 C C . LEU D 1 162 ? -56.625 11.324 151.847 1.00 27.99 190 LEU D C 1
ATOM 11059 O O . LEU D 1 162 ? -56.772 11.445 153.065 1.00 27.18 190 LEU D O 1
ATOM 11064 N N . VAL D 1 163 ? -56.099 10.243 151.280 1.00 26.96 191 VAL D N 1
ATOM 11065 C CA . VAL D 1 163 ? -55.621 9.095 152.057 1.00 28.74 191 VAL D CA 1
ATOM 11066 C C . VAL D 1 163 ? -54.390 9.458 152.911 1.00 32.50 191 VAL D C 1
ATOM 11067 O O . VAL D 1 163 ? -54.354 9.121 154.101 1.00 33.53 191 VAL D O 1
ATOM 11071 N N . GLN D 1 164 ? -53.423 10.168 152.310 1.00 26.89 192 GLN D N 1
ATOM 11072 C CA A GLN D 1 164 ? -52.219 10.646 153.007 0.50 29.76 192 GLN D CA 1
ATOM 11073 C CA B GLN D 1 164 ? -52.219 10.612 153.026 0.50 29.99 192 GLN D CA 1
ATOM 11074 C C . GLN D 1 164 ? -52.554 11.559 154.183 1.00 30.92 192 GLN D C 1
ATOM 11075 O O . GLN D 1 164 ? -51.951 11.460 155.253 1.00 36.18 192 GLN D O 1
ATOM 11086 N N . LYS D 1 165 ? -53.520 12.453 153.969 1.00 32.70 193 LYS D N 1
ATOM 11087 C CA . LYS D 1 165 ? -54.008 13.358 155.013 1.00 33.27 193 LYS D CA 1
ATOM 11088 C C . LYS D 1 165 ? -54.576 12.586 156.200 1.00 32.51 193 LYS D C 1
ATOM 11089 O O . LYS D 1 165 ? -54.357 12.956 157.351 1.00 33.34 193 LYS D O 1
ATOM 11095 N N . LEU D 1 166 ? -55.298 11.509 155.899 1.00 35.46 194 LEU D N 1
ATOM 11096 C CA . LEU D 1 166 ? -55.844 10.610 156.908 1.00 33.69 194 LEU D CA 1
ATOM 11097 C C . LEU D 1 166 ? -54.755 9.821 157.646 1.00 32.97 194 LEU D C 1
ATOM 11098 O O . LEU D 1 166 ? -54.806 9.690 158.871 1.00 32.68 194 LEU D O 1
ATOM 11103 N N . ALA D 1 167 ? -53.770 9.326 156.898 1.00 30.52 195 ALA D N 1
ATOM 11104 C CA . ALA D 1 167 ? -52.630 8.597 157.465 1.00 30.51 195 ALA D CA 1
ATOM 11105 C C . ALA D 1 167 ? -51.734 9.470 158.346 1.00 35.29 195 ALA D C 1
ATOM 11106 O O . ALA D 1 167 ? -51.130 8.976 159.304 1.00 33.30 195 ALA D O 1
ATOM 11108 N N . SER D 1 168 ? -51.649 10.761 158.020 1.00 36.08 196 SER D N 1
ATOM 11109 C CA . SER D 1 168 ? -50.896 11.731 158.827 1.00 42.81 196 SER D CA 1
ATOM 11110 C C . SER D 1 168 ? -51.719 12.287 159.994 1.00 44.46 196 SER D C 1
ATOM 11111 O O . SER D 1 168 ? -51.241 13.142 160.740 1.00 43.07 196 SER D O 1
ATOM 11114 N N . LYS D 1 169 ? -52.941 11.767 160.137 1.00 48.01 197 LYS D N 1
ATOM 11115 C CA . LYS D 1 169 ? -53.959 12.202 161.105 1.00 49.61 197 LYS D CA 1
ATOM 11116 C C . LYS D 1 169 ? -54.230 13.711 161.103 1.00 52.79 197 LYS D C 1
ATOM 11117 O O . LYS D 1 169 ? -54.290 14.357 162.155 1.00 53.19 197 LYS D O 1
ATOM 11123 N N . GLU D 1 170 ? -54.394 14.256 159.899 1.00 54.22 198 GLU D N 1
ATOM 11124 C CA . GLU D 1 170 ? -54.748 15.658 159.709 1.00 57.31 198 GLU D CA 1
ATOM 11125 C C . GLU D 1 170 ? -56.256 15.808 159.564 1.00 56.65 198 GLU D C 1
ATOM 11126 O O . GLU D 1 170 ? -56.903 15.005 158.883 1.00 54.36 198 GLU D O 1
ATOM 11132 N N . GLU D 1 171 ? -56.806 16.837 160.207 1.00 58.49 199 GLU D N 1
ATOM 11133 C CA . GLU D 1 171 ? -58.219 17.176 160.065 1.00 60.10 199 GLU D CA 1
ATOM 11134 C C . GLU D 1 171 ? -58.467 17.751 158.675 1.00 53.26 199 GLU D C 1
ATOM 11135 O O . GLU D 1 171 ? -57.736 18.631 158.219 1.00 55.96 199 GLU D O 1
ATOM 11141 N N . LEU D 1 172 ? -59.484 17.230 157.997 1.00 48.13 200 LEU D N 1
ATOM 11142 C CA . LEU D 1 172 ? -59.773 17.640 156.627 1.00 40.88 200 LEU D CA 1
ATOM 11143 C C . LEU D 1 172 ? -60.553 18.940 156.602 1.00 38.67 200 LEU D C 1
ATOM 11144 O O . LEU D 1 172 ? -61.377 19.196 157.482 1.00 40.12 200 LEU D O 1
ATOM 11149 N N . SER D 1 173 ? -60.294 19.750 155.580 1.00 39.61 201 SER D N 1
ATOM 11150 C CA . SER D 1 173 ? -61.006 21.008 155.387 1.00 33.70 201 SER D CA 1
ATOM 11151 C C . SER D 1 173 ? -62.453 20.759 154.957 1.00 32.00 201 SER D C 1
ATOM 11152 O O . SER D 1 173 ? -62.801 19.649 154.543 1.00 27.08 201 SER D O 1
ATOM 11155 N N . THR D 1 174 ? -63.284 21.796 155.077 1.00 32.93 202 THR D N 1
ATOM 11156 C CA . THR D 1 174 ? -64.687 21.763 154.646 1.00 34.40 202 THR D CA 1
ATOM 11157 C C . THR D 1 174 ? -64.797 21.448 153.150 1.00 28.77 202 THR D C 1
ATOM 11158 O O . THR D 1 174 ? -65.654 20.666 152.741 1.00 34.07 202 THR D O 1
ATOM 11162 N N . ALA D 1 175 ? -63.903 22.035 152.356 1.00 28.83 203 ALA D N 1
ATOM 11163 C CA . ALA D 1 175 ? -63.826 21.789 150.915 1.00 28.80 203 ALA D CA 1
ATOM 11164 C C . ALA D 1 175 ? -63.433 20.341 150.593 1.00 32.51 203 ALA D C 1
ATOM 11165 O O . ALA D 1 175 ? -63.942 19.755 149.630 1.00 31.72 203 ALA D O 1
ATOM 11167 N N . ASP D 1 176 ? -62.531 19.780 151.400 1.00 26.40 204 ASP D N 1
ATOM 11168 C CA . ASP D 1 176 ? -62.140 18.376 151.290 1.00 29.72 204 ASP D CA 1
ATOM 11169 C C . ASP D 1 176 ? -63.300 17.449 151.637 1.00 30.70 204 ASP D C 1
ATOM 11170 O O . ASP D 1 176 ? -63.585 16.506 150.895 1.00 28.31 204 ASP D O 1
ATOM 11175 N N . ASN D 1 177 ? -63.967 17.736 152.757 1.00 25.55 205 ASN D N 1
ATOM 11176 C CA . ASN D 1 177 ? -65.128 16.970 153.211 1.00 25.87 205 ASN D CA 1
ATOM 11177 C C . ASN D 1 177 ? -66.294 17.022 152.232 1.00 27.67 205 ASN D C 1
ATOM 11178 O O . ASN D 1 177 ? -66.992 16.035 152.054 1.00 34.09 205 ASN D O 1
ATOM 11183 N N . GLU D 1 178 ? -66.484 18.171 151.591 1.00 32.87 206 GLU D N 1
ATOM 11184 C CA . GLU D 1 178 ? -67.547 18.335 150.610 1.00 32.40 206 GLU D CA 1
ATOM 11185 C C . GLU D 1 178 ? -67.270 17.617 149.286 1.00 29.06 206 GLU D C 1
ATOM 11186 O O . GLU D 1 178 ? -68.197 17.120 148.645 1.00 34.79 206 GLU D O 1
ATOM 11192 N N . MET D 1 179 ? -66.003 17.575 148.881 1.00 28.52 207 MET D N 1
ATOM 11193 C CA . MET D 1 179 ? -65.600 16.809 147.701 1.00 30.89 207 MET D CA 1
ATOM 11194 C C . MET D 1 179 ? -65.810 15.316 147.918 1.00 29.21 207 MET D C 1
ATOM 11195 O O . MET D 1 179 ? -66.272 14.619 147.019 1.00 25.39 207 MET D O 1
ATOM 11200 N N . ILE D 1 180 ? -65.479 14.846 149.119 1.00 30.07 208 ILE D N 1
ATOM 11201 C CA . ILE D 1 180 ? -65.674 13.452 149.509 1.00 25.58 208 ILE D CA 1
ATOM 11202 C C . ILE D 1 180 ? -67.147 13.063 149.486 1.00 22.01 208 ILE D C 1
ATOM 11203 O O . ILE D 1 180 ? -67.503 12.031 148.914 1.00 29.92 208 ILE D O 1
ATOM 11208 N N . GLU D 1 181 ? -67.995 13.900 150.083 1.00 21.71 209 GLU D N 1
ATOM 11209 C CA . GLU D 1 181 ? -69.436 13.641 150.135 1.00 25.49 209 GLU D CA 1
ATOM 11210 C C . GLU D 1 181 ? -70.031 13.568 148.733 1.00 20.39 209 GLU D C 1
ATOM 11211 O O . GLU D 1 181 ? -70.878 12.722 148.458 1.00 26.16 209 GLU D O 1
ATOM 11217 N N . LEU D 1 182 ? -69.567 14.454 147.857 1.00 19.52 210 LEU D N 1
ATOM 11218 C CA . LEU D 1 182 ? -70.012 14.490 146.463 1.00 24.63 210 LEU D CA 1
ATOM 11219 C C . LEU D 1 182 ? -69.643 13.217 145.695 1.00 23.33 210 LEU D C 1
ATOM 11220 O O . LEU D 1 182 ? -70.507 12.594 145.074 1.00 35.08 210 LEU D O 1
ATOM 11225 N N . LEU D 1 183 ? -68.367 12.842 145.750 1.00 25.43 211 LEU D N 1
ATOM 11226 C CA . LEU D 1 183 ? -67.847 11.699 144.996 1.00 22.15 211 LEU D CA 1
ATOM 11227 C C . LEU D 1 183 ? -68.305 10.354 145.554 1.00 21.26 211 LEU D C 1
ATOM 11228 O O . LEU D 1 183 ? -68.436 9.388 144.804 1.00 27.11 211 LEU D O 1
ATOM 11233 N N . ALA D 1 184 ? -68.554 10.305 146.864 1.00 19.24 212 ALA D N 1
ATOM 11234 C CA . ALA D 1 184 ? -69.111 9.122 147.512 1.00 18.97 212 ALA D CA 1
ATOM 11235 C C . ALA D 1 184 ? -70.559 8.888 147.121 1.00 24.30 212 ALA D C 1
ATOM 11236 O O . ALA D 1 184 ? -70.948 7.745 146.872 1.00 29.89 212 ALA D O 1
ATOM 11238 N N . ARG D 1 185 ? -71.347 9.966 147.073 1.00 17.19 213 ARG D N 1
ATOM 11239 C CA . ARG D 1 185 ? -72.720 9.901 146.572 1.00 23.05 213 ARG D CA 1
ATOM 11240 C C . ARG D 1 185 ? -72.793 9.475 145.109 1.00 13.28 213 ARG D C 1
ATOM 11241 O O . ARG D 1 185 ? -73.637 8.667 144.748 1.00 19.33 213 ARG D O 1
ATOM 11249 N N . PHE D 1 186 ? -71.910 10.015 144.276 1.00 22.35 214 PHE D N 1
ATOM 11250 C CA . PHE D 1 186 ? -71.853 9.604 142.875 1.00 17.90 214 PHE D CA 1
ATOM 11251 C C . PHE D 1 186 ? -71.597 8.114 142.790 1.00 14.84 214 PHE D C 1
ATOM 11252 O O . PHE D 1 186 ? -72.314 7.412 142.087 1.00 25.54 214 PHE D O 1
ATOM 11260 N N . ASN D 1 187 ? -70.603 7.639 143.540 1.00 29.18 215 ASN D N 1
ATOM 11261 C CA . ASN D 1 187 ? -70.262 6.222 143.558 1.00 24.89 215 ASN D CA 1
ATOM 11262 C C . ASN D 1 187 ? -71.392 5.310 144.018 1.00 27.82 215 ASN D C 1
ATOM 11263 O O . ASN D 1 187 ? -71.628 4.276 143.395 1.00 22.95 215 ASN D O 1
ATOM 11268 N N . GLU D 1 188 ? -72.102 5.695 145.076 1.00 28.29 216 GLU D N 1
ATOM 11269 C CA . GLU D 1 188 ? -73.220 4.879 145.536 1.00 30.97 216 GLU D CA 1
ATOM 11270 C C . GLU D 1 188 ? -74.410 4.899 144.580 1.00 33.53 216 GLU D C 1
ATOM 11271 O O . GLU D 1 188 ? -75.075 3.886 144.425 1.00 37.98 216 GLU D O 1
ATOM 11277 N N . ARG D 1 189 ? -74.652 6.028 143.918 1.00 34.67 217 ARG D N 1
ATOM 11278 C CA . ARG D 1 189 ? -75.681 6.093 142.871 1.00 33.44 217 ARG D CA 1
ATOM 11279 C C . ARG D 1 189 ? -75.277 5.290 141.631 1.00 33.39 217 ARG D C 1
ATOM 11280 O O . ARG D 1 189 ? -76.126 4.730 140.941 1.00 35.42 217 ARG D O 1
ATOM 11288 N N . GLN D 1 190 ? -73.975 5.245 141.363 1.00 32.76 218 GLN D N 1
ATOM 11289 C CA . GLN D 1 190 ? -73.419 4.549 140.207 1.00 33.53 218 GLN D CA 1
ATOM 11290 C C . GLN D 1 190 ? -73.315 3.040 140.444 1.00 30.97 218 GLN D C 1
ATOM 11291 O O . GLN D 1 190 ? -73.555 2.251 139.534 1.00 33.69 218 GLN D O 1
ATOM 11297 N N . ALA D 1 191 ? -72.952 2.651 141.666 1.00 34.47 219 ALA D N 1
ATOM 11298 C CA . ALA D 1 191 ? -72.838 1.243 142.044 1.00 30.90 219 ALA D CA 1
ATOM 11299 C C . ALA D 1 191 ? -74.203 0.602 142.236 1.00 32.40 219 ALA D C 1
ATOM 11300 O O . ALA D 1 191 ? -74.429 -0.526 141.800 1.00 40.45 219 ALA D O 1
ATOM 11302 N N . SER D 1 192 ? -75.114 1.320 142.887 1.00 34.86 220 SER D N 1
ATOM 11303 C CA . SER D 1 192 ? -76.449 0.792 143.132 1.00 38.84 220 SER D CA 1
ATOM 11304 C C . SER D 1 192 ? -77.342 1.025 141.918 1.00 43.29 220 SER D C 1
ATOM 11305 O O . SER D 1 192 ? -78.533 1.323 142.035 1.00 46.74 220 SER D O 1
ATOM 11308 N N . PHE D 1 193 ? -76.729 0.895 140.749 1.00 47.58 221 PHE D N 1
ATOM 11309 C CA . PHE D 1 193 ? -77.447 0.763 139.509 1.00 49.45 221 PHE D CA 1
ATOM 11310 C C . PHE D 1 193 ? -76.759 -0.220 138.556 1.00 55.62 221 PHE D C 1
ATOM 11311 O O . PHE D 1 193 ? -77.420 -1.089 137.983 1.00 52.30 221 PHE D O 1
ATOM 11319 N N . PHE D 1 194 ? -75.441 -0.069 138.391 1.00 61.24 222 PHE D N 1
ATOM 11320 C CA . PHE D 1 194 ? -74.663 -0.866 137.430 1.00 70.81 222 PHE D CA 1
ATOM 11321 C C . PHE D 1 194 ? -74.100 -2.171 137.998 1.00 75.04 222 PHE D C 1
ATOM 11322 O O . PHE D 1 194 ? -73.107 -2.705 137.491 1.00 76.54 222 PHE D O 1
ATOM 11330 N N . GLY D 1 195 ? -74.742 -2.677 139.047 1.00 77.26 223 GLY D N 1
ATOM 11331 C CA . GLY D 1 195 ? -74.405 -3.978 139.609 1.00 83.51 223 GLY D CA 1
ATOM 11332 C C . GLY D 1 195 ? -75.644 -4.794 139.927 1.00 85.40 223 GLY D C 1
ATOM 11333 O O . GLY D 1 195 ? -75.619 -5.664 140.799 1.00 83.68 223 GLY D O 1
ATOM 11334 N N . GLN D 1 196 ? -76.737 -4.501 139.227 1.00 89.16 224 GLN D N 1
ATOM 11335 C CA . GLN D 1 196 ? -77.977 -5.265 139.356 1.00 92.61 224 GLN D CA 1
ATOM 11336 C C . GLN D 1 196 ? -77.939 -6.496 138.450 1.00 96.61 224 GLN D C 1
ATOM 11337 O O . GLN D 1 196 ? -78.897 -7.271 138.390 1.00 99.59 224 GLN D O 1
ATOM 11343 N N . PHE D 1 197 ? -76.816 -6.662 137.754 1.00 99.06 225 PHE D N 1
ATOM 11344 C CA . PHE D 1 197 ? -76.667 -7.648 136.693 1.00 102.42 225 PHE D CA 1
ATOM 11345 C C . PHE D 1 197 ? -75.219 -8.111 136.567 1.00 103.50 225 PHE D C 1
ATOM 11346 O O . PHE D 1 197 ? -74.927 -9.082 135.868 1.00 105.12 225 PHE D O 1
ATOM 11354 N N . GLY D 1 201 ? -77.302 -15.541 138.219 1.00 58.64 229 GLY D N 1
ATOM 11355 C CA . GLY D 1 201 ? -77.008 -16.315 139.421 1.00 59.18 229 GLY D CA 1
ATOM 11356 C C . GLY D 1 201 ? -77.890 -17.537 139.605 1.00 60.64 229 GLY D C 1
ATOM 11357 O O . GLY D 1 201 ? -77.947 -18.104 140.698 1.00 61.41 229 GLY D O 1
ATOM 11358 N N . TYR D 1 202 ? -78.569 -17.949 138.535 1.00 61.48 230 TYR D N 1
ATOM 11359 C CA . TYR D 1 202 ? -79.540 -19.048 138.594 1.00 59.13 230 TYR D CA 1
ATOM 11360 C C . TYR D 1 202 ? -78.917 -20.439 138.689 1.00 61.04 230 TYR D C 1
ATOM 11361 O O . TYR D 1 202 ? -79.387 -21.276 139.464 1.00 58.63 230 TYR D O 1
ATOM 11370 N N . VAL D 1 203 ? -77.868 -20.685 137.903 1.00 64.99 231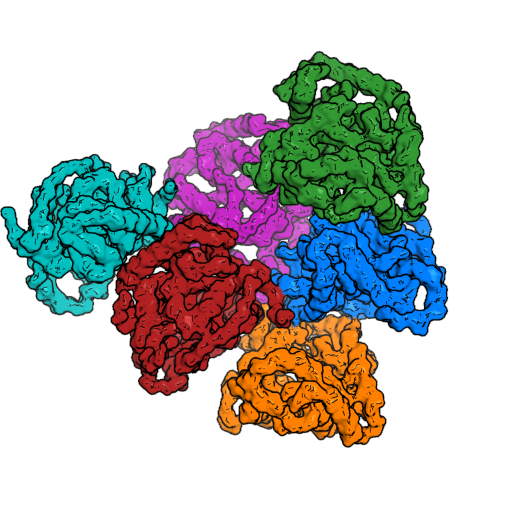 VAL D N 1
ATOM 11371 C CA . VAL D 1 203 ? -77.220 -22.000 137.882 1.00 66.02 231 VAL D CA 1
ATOM 11372 C C . VAL D 1 203 ? -76.361 -22.236 139.141 1.00 63.87 231 VAL D C 1
ATOM 11373 O O . VAL D 1 203 ? -76.082 -23.383 139.503 1.00 61.89 231 VAL D O 1
ATOM 11377 N N . ASN D 1 204 ? -75.973 -21.144 139.806 1.00 60.22 232 ASN D N 1
ATOM 11378 C CA . ASN D 1 204 ? -75.315 -21.202 141.112 1.00 54.60 232 ASN D CA 1
ATOM 11379 C C . ASN D 1 204 ? -76.238 -21.709 142.213 1.00 49.87 232 ASN D C 1
ATOM 11380 O O . ASN D 1 204 ? -75.851 -22.590 142.975 1.00 51.01 232 ASN D O 1
ATOM 11385 N N . TYR D 1 205 ? -77.451 -21.153 142.282 1.00 47.78 233 TYR D N 1
ATOM 11386 C CA . TYR D 1 205 ? -78.424 -21.480 143.335 1.00 45.57 233 TYR D CA 1
ATOM 11387 C C . TYR D 1 205 ? -78.855 -22.948 143.322 1.00 48.65 233 TYR D C 1
ATOM 11388 O O . TYR D 1 205 ? -78.995 -23.564 144.380 1.00 49.04 233 TYR D O 1
ATOM 11397 N N . ASP D 1 206 ? -79.063 -23.502 142.131 1.00 55.78 234 ASP D N 1
ATOM 11398 C CA . ASP D 1 206 ? -79.550 -24.874 142.005 1.00 60.41 234 ASP D CA 1
ATOM 11399 C C . ASP D 1 206 ? -78.461 -25.931 142.212 1.00 60.95 234 ASP D C 1
ATOM 11400 O O . ASP D 1 206 ? -78.759 -27.074 142.560 1.00 62.42 234 ASP D O 1
ATOM 11405 N N . LYS D 1 207 ? -77.205 -25.535 142.019 1.00 61.20 235 LYS D N 1
ATOM 11406 C CA . LYS D 1 207 ? -76.064 -26.417 142.263 1.00 63.64 235 LYS D CA 1
ATOM 11407 C C . LYS D 1 207 ? -75.582 -26.351 143.711 1.00 59.50 235 LYS D C 1
ATOM 11408 O O . LYS D 1 207 ? -75.054 -27.330 144.236 1.00 60.79 235 LYS D O 1
ATOM 11414 N N . HIS D 1 208 ? -75.772 -25.199 144.350 1.00 56.43 236 HIS D N 1
ATOM 11415 C CA . HIS D 1 208 ? -75.297 -24.988 145.715 1.00 56.97 236 HIS D CA 1
ATOM 11416 C C . HIS D 1 208 ? -76.347 -25.238 146.798 1.00 52.53 236 HIS D C 1
ATOM 11417 O O . HIS D 1 208 ? -76.050 -25.871 147.810 1.00 55.56 236 HIS D O 1
ATOM 11424 N N . VAL D 1 209 ? -77.564 -24.740 146.594 1.00 47.28 237 VAL D N 1
ATOM 11425 C CA . VAL D 1 209 ? -78.605 -24.860 147.616 1.00 44.73 237 VAL D CA 1
ATOM 11426 C C . VAL D 1 209 ? -79.633 -25.938 147.293 1.00 46.20 237 VAL D C 1
ATOM 11427 O O . VAL D 1 209 ? -79.800 -26.874 148.078 1.00 48.84 237 VAL D O 1
ATOM 11431 N N . ALA D 1 210 ? -80.293 -25.818 146.138 1.00 45.28 238 ALA D N 1
ATOM 11432 C CA . ALA D 1 210 ? -81.389 -26.718 145.750 1.00 46.74 238 ALA D CA 1
ATOM 11433 C C . ALA D 1 210 ? -81.016 -28.207 145.661 1.00 47.67 238 ALA D C 1
ATOM 11434 O O . ALA D 1 210 ? -81.868 -29.068 145.881 1.00 49.02 238 ALA D O 1
ATOM 11436 N N . LYS D 1 211 ? -79.748 -28.490 145.358 1.00 44.32 239 LYS D N 1
ATOM 11437 C CA . LYS D 1 211 ? -79.214 -29.854 145.306 1.00 41.81 239 LYS D CA 1
ATOM 11438 C C . LYS D 1 211 ? -79.280 -30.569 146.658 1.00 39.36 239 LYS D C 1
ATOM 11439 O O . LYS D 1 211 ? -79.557 -31.768 146.719 1.00 42.77 239 LYS D O 1
ATOM 11445 N N . TYR D 1 212 ? -79.032 -29.828 147.735 1.00 37.22 240 TYR D N 1
ATOM 11446 C CA . TYR D 1 212 ? -79.016 -30.401 149.081 1.00 38.55 240 TYR D CA 1
ATOM 11447 C C . TYR D 1 212 ? -80.347 -30.240 149.819 1.00 40.66 240 TYR D C 1
ATOM 11448 O O . TYR D 1 212 ? -80.526 -30.773 150.918 1.00 34.49 240 TYR D O 1
ATOM 11457 N N . LEU D 1 213 ? -81.279 -29.513 149.202 1.00 41.40 241 LEU D N 1
ATOM 11458 C CA . LEU D 1 213 ? -82.642 -29.395 149.715 1.00 40.52 241 LEU D CA 1
ATOM 11459 C C . LEU D 1 213 ? -83.419 -30.693 149.493 1.00 42.01 241 LEU D C 1
ATOM 11460 O O . LEU D 1 213 ? -84.257 -31.069 150.317 1.00 42.56 241 LEU D O 1
ATOM 11465 N N . LYS D 1 214 ? -83.127 -31.359 148.374 1.00 44.29 242 LYS D N 1
ATOM 11466 C CA . LYS D 1 214 ? -83.788 -32.607 147.962 1.00 47.07 242 LYS D CA 1
ATOM 11467 C C . LYS D 1 214 ? -83.456 -33.792 148.862 1.00 45.72 242 LYS D C 1
ATOM 11468 O O . LYS D 1 214 ? -84.255 -34.718 149.002 1.00 52.08 242 LYS D O 1
ATOM 11474 N N . ILE D 1 215 ? -82.268 -33.762 149.454 1.00 41.88 243 ILE D N 1
ATOM 11475 C CA . ILE D 1 215 ? -81.778 -34.872 150.264 1.00 41.65 243 ILE D CA 1
ATOM 11476 C C . ILE D 1 215 ? -82.156 -34.759 151.750 1.00 35.49 243 ILE D C 1
ATOM 11477 O O . ILE D 1 215 ? -82.017 -35.721 152.505 1.00 43.10 243 ILE D O 1
ATOM 11482 N N . LEU D 1 216 ? -82.651 -33.594 152.157 1.00 34.57 244 LEU D N 1
ATOM 11483 C CA . LEU D 1 216 ? -82.968 -33.334 153.565 1.00 33.48 244 LEU D CA 1
ATOM 11484 C C . LEU D 1 216 ? -84.407 -33.713 153.939 1.00 37.99 244 LEU D C 1
ATOM 11485 O O . LEU D 1 216 ? -85.300 -33.681 153.078 1.00 30.05 244 LEU D O 1
ATOM 11490 N N . PRO D 1 217 ? -84.637 -34.087 155.221 1.00 37.24 245 PRO D N 1
ATOM 11491 C CA . PRO D 1 217 ? -86.007 -34.310 155.683 1.00 40.18 245 PRO D CA 1
ATOM 11492 C C . PRO D 1 217 ? -86.800 -33.006 155.741 1.00 43.96 245 PRO D C 1
ATOM 11493 O O . PRO D 1 217 ? -86.216 -31.937 155.953 1.00 47.28 245 PRO D O 1
ATOM 11497 N N . ASP D 1 218 ? -88.113 -33.099 155.537 1.00 45.14 246 ASP D N 1
ATOM 11498 C CA . ASP D 1 218 ? -89.003 -31.944 155.639 1.00 42.55 246 ASP D CA 1
ATOM 11499 C C . ASP D 1 218 ? -89.212 -31.558 157.101 1.00 44.96 246 ASP D C 1
ATOM 11500 O O . ASP D 1 218 ? -89.454 -30.392 157.416 1.00 45.73 246 ASP D O 1
ATOM 11505 N N . GLN D 1 219 ? -89.111 -32.547 157.984 1.00 48.34 247 GLN D N 1
ATOM 11506 C CA . GLN D 1 219 ? -89.191 -32.325 159.424 1.00 54.20 247 GLN D CA 1
ATOM 11507 C C . GLN D 1 219 ? -87.798 -32.069 159.988 1.00 53.78 247 GLN D C 1
ATOM 11508 O O . GLN D 1 219 ? -86.841 -32.764 159.632 1.00 57.62 247 GLN D O 1
ATOM 11514 N N . PHE D 1 220 ? -87.683 -31.077 160.866 1.00 50.93 248 PHE D N 1
ATOM 11515 C CA . PHE D 1 220 ? -86.394 -30.758 161.464 1.00 50.97 248 PHE D CA 1
ATOM 11516 C C . PHE D 1 220 ? -86.088 -31.574 162.711 1.00 54.16 248 PHE D C 1
ATOM 11517 O O . PHE D 1 220 ? -86.867 -31.594 163.674 1.00 57.76 248 PHE D O 1
ATOM 11525 N N . SER D 1 221 ? -84.924 -32.218 162.659 1.00 51.90 249 SER D N 1
ATOM 11526 C CA A SER D 1 221 ? -84.316 -32.877 163.806 0.50 47.64 249 SER D CA 1
ATOM 11527 C CA B SER D 1 221 ? -84.324 -32.912 163.794 0.50 47.79 249 SER D CA 1
ATOM 11528 C C . SER D 1 221 ? -82.822 -32.978 163.550 1.00 47.13 249 SER D C 1
ATOM 11529 O O . SER D 1 221 ? -82.395 -33.337 162.452 1.00 46.67 249 SER D O 1
ATOM 11534 N N . TYR D 1 222 ? -82.028 -32.637 164.562 1.00 46.14 250 TYR D N 1
ATOM 11535 C CA . TYR D 1 222 ? -80.568 -32.714 164.454 1.00 47.37 250 TYR D CA 1
ATOM 11536 C C . TYR D 1 222 ? -80.076 -34.145 164.229 1.00 48.27 250 TYR D C 1
ATOM 11537 O O . TYR D 1 222 ? -79.011 -34.348 163.655 1.00 50.96 250 TYR D O 1
ATOM 11546 N N . GLN D 1 223 ? -80.866 -35.123 164.672 1.00 46.36 251 GLN D N 1
ATOM 11547 C CA . GLN D 1 223 ? -80.523 -36.534 164.536 1.00 44.21 251 GLN D CA 1
ATOM 11548 C C . GLN D 1 223 ? -80.716 -37.062 163.113 1.00 40.17 251 GLN D C 1
ATOM 11549 O O . GLN D 1 223 ? -79.851 -37.772 162.598 1.00 40.77 251 GLN D O 1
ATOM 11555 N N . ALA D 1 224 ? -81.842 -36.721 162.488 1.00 37.37 252 ALA D N 1
ATOM 11556 C CA . ALA D 1 224 ? -82.145 -37.188 161.133 1.00 37.84 252 ALA D CA 1
ATOM 11557 C C . ALA D 1 224 ? -81.293 -36.497 160.073 1.00 35.87 252 ALA D C 1
ATOM 11558 O O . ALA D 1 224 ? -80.960 -37.100 159.053 1.00 39.77 252 ALA D O 1
ATOM 11560 N N . ILE D 1 225 ? -80.958 -35.231 160.314 1.00 38.51 253 ILE D N 1
ATOM 11561 C CA . ILE D 1 225 ? -80.055 -34.487 159.435 1.00 38.07 253 ILE D CA 1
ATOM 11562 C C . ILE D 1 225 ? -78.640 -35.052 159.568 1.00 37.98 253 ILE D C 1
ATOM 11563 O O . ILE D 1 225 ? -77.966 -35.263 158.558 1.00 37.25 253 ILE D O 1
ATOM 11568 N N . GLU D 1 226 ? -78.213 -35.332 160.804 1.00 36.52 254 GLU D N 1
ATOM 11569 C CA . GLU D 1 226 ? -76.910 -35.972 161.038 1.00 40.74 254 GLU D CA 1
ATOM 11570 C C . GLU D 1 226 ? -76.739 -37.267 160.242 1.00 45.91 254 GLU D C 1
ATOM 11571 O O . G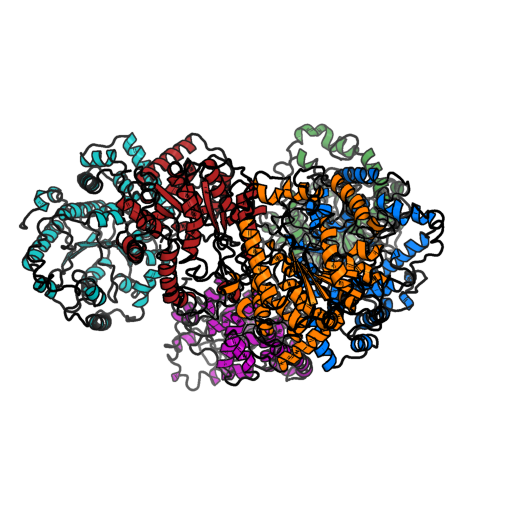LU D 1 226 ? -75.707 -37.455 159.601 1.00 51.68 254 GLU D O 1
ATOM 11577 N N . ASP D 1 227 ? -77.761 -38.124 160.258 1.00 42.61 255 ASP D N 1
ATOM 11578 C CA . ASP D 1 227 ? -77.736 -39.398 159.532 1.00 44.03 255 ASP D CA 1
ATOM 11579 C C . ASP D 1 227 ? -77.606 -39.218 158.019 1.00 45.05 255 ASP D C 1
ATOM 11580 O O . ASP D 1 227 ? -76.884 -39.971 157.365 1.00 45.37 255 ASP D O 1
ATOM 11585 N N . VAL D 1 228 ? -78.296 -38.215 157.477 1.00 44.87 256 VAL D N 1
ATOM 11586 C CA . VAL D 1 228 ? -78.250 -37.905 156.043 1.00 44.02 256 VAL D CA 1
ATOM 11587 C C . VAL D 1 228 ? -76.871 -37.356 155.666 1.00 42.31 256 VAL D C 1
ATOM 11588 O O . VAL D 1 228 ? -76.297 -37.722 154.633 1.00 42.17 256 VAL D O 1
ATOM 11592 N N . VAL D 1 229 ? -76.338 -36.512 156.543 1.00 36.58 257 VAL D N 1
ATOM 11593 C CA . VAL D 1 229 ? -75.083 -35.807 156.311 1.00 36.41 257 VAL D CA 1
ATOM 11594 C C . VAL D 1 229 ? -73.852 -36.704 156.551 1.00 36.29 257 VAL D C 1
ATOM 11595 O O . VAL D 1 229 ? -72.899 -36.665 155.769 1.00 33.28 257 VAL D O 1
ATOM 11599 N N . LYS D 1 230 ? -73.890 -37.515 157.613 1.00 39.78 258 LYS D N 1
ATOM 11600 C CA . LYS D 1 230 ? -72.857 -38.528 157.895 1.00 38.00 258 LYS D CA 1
ATOM 11601 C C . LYS D 1 230 ? -72.712 -39.519 156.739 1.00 38.85 258 LYS D C 1
ATOM 11602 O O . LYS D 1 230 ? -71.596 -39.863 156.353 1.00 38.14 258 LYS D O 1
ATOM 11608 N N . ALA D 1 231 ? -73.847 -39.968 156.202 1.00 35.16 259 ALA D N 1
ATOM 11609 C CA . ALA D 1 231 ? -73.882 -40.866 155.047 1.00 35.71 259 ALA D CA 1
ATOM 11610 C C . ALA D 1 231 ? -73.216 -40.240 153.827 1.00 31.07 259 ALA D C 1
ATOM 11611 O O . ALA D 1 231 ? -72.439 -40.905 153.142 1.00 35.84 259 ALA D O 1
ATOM 11613 N N . ASP D 1 232 ? -73.511 -38.962 153.578 1.00 34.23 260 ASP D N 1
ATOM 11614 C CA . ASP D 1 232 ? -72.879 -38.207 152.492 1.00 37.58 260 ASP D CA 1
ATOM 11615 C C . ASP D 1 232 ? -71.378 -38.051 152.722 1.00 34.43 260 ASP D C 1
ATOM 11616 O O . ASP D 1 232 ? -70.586 -38.123 151.775 1.00 27.12 260 ASP D O 1
ATOM 11621 N N . ALA D 1 233 ? -71.004 -37.858 153.987 1.00 26.79 261 ALA D N 1
ATOM 11622 C CA . ALA D 1 233 ? -69.610 -37.705 154.382 1.00 29.07 261 ALA D CA 1
ATOM 11623 C C . ALA D 1 233 ? -68.796 -38.990 154.194 1.00 36.40 261 ALA D C 1
ATOM 11624 O O . ALA D 1 233 ? -67.681 -38.939 153.677 1.00 35.50 261 ALA D O 1
ATOM 11626 N N . GLU D 1 234 ? -69.362 -40.131 154.598 1.00 35.95 262 GLU D N 1
ATOM 11627 C CA . GLU D 1 234 ? -68.723 -41.445 154.429 1.00 32.36 262 GLU D CA 1
ATOM 11628 C C . GLU D 1 234 ? -68.501 -41.792 152.960 1.00 31.01 262 GLU D C 1
ATOM 11629 O O . GLU D 1 234 ? -67.488 -42.386 152.598 1.00 31.53 262 GLU D O 1
ATOM 11635 N N . LYS D 1 235 ? -69.463 -41.408 152.128 1.00 32.32 263 LYS D N 1
ATOM 11636 C CA . LYS D 1 235 ? -69.429 -41.662 150.698 1.00 35.91 263 LYS D CA 1
ATOM 11637 C C . LYS D 1 235 ? -68.374 -40.794 150.009 1.00 36.62 263 LYS D C 1
ATOM 11638 O O . LYS D 1 235 ? -67.678 -41.258 149.104 1.00 43.21 263 LYS D O 1
ATOM 11644 N N . ASN D 1 236 ? -68.238 -39.549 150.464 1.00 38.81 264 ASN D N 1
ATOM 11645 C CA . ASN D 1 236 ? -67.404 -38.562 149.777 1.00 38.28 264 ASN D CA 1
ATOM 11646 C C . ASN D 1 236 ? -66.011 -38.318 150.360 1.00 40.60 264 ASN D C 1
ATOM 11647 O O . ASN D 1 236 ? -65.273 -37.474 149.855 1.00 46.20 264 ASN D O 1
ATOM 11652 N N . THR D 1 237 ? -65.653 -39.057 151.407 1.00 39.65 265 THR D N 1
ATOM 11653 C CA . THR D 1 237 ? -64.294 -39.024 151.955 1.00 38.95 265 THR D CA 1
ATOM 11654 C C . THR D 1 237 ? -63.597 -40.376 151.814 1.00 43.07 265 THR D C 1
ATOM 11655 O O . THR D 1 237 ? -62.683 -40.710 152.575 1.00 47.05 265 THR D O 1
ATOM 11659 N N . SER D 1 238 ? -64.023 -41.144 150.821 1.00 47.69 266 SER D N 1
ATOM 11660 C CA . SER D 1 238 ? -63.722 -42.567 150.775 1.00 47.46 266 SER D CA 1
ATOM 11661 C C . SER D 1 238 ? -62.398 -42.936 150.087 1.00 50.84 266 SER D C 1
ATOM 11662 O O . SER D 1 238 ? -61.920 -44.063 150.236 1.00 51.50 266 SER D O 1
ATOM 11665 N N . ASN D 1 239 ? -61.800 -41.995 149.356 1.00 50.96 267 ASN D N 1
ATOM 11666 C CA . ASN D 1 239 ? -60.554 -42.276 148.626 1.00 47.05 267 ASN D CA 1
ATOM 11667 C C . ASN D 1 239 ? -59.264 -42.054 149.425 1.00 45.37 267 ASN D C 1
ATOM 11668 O O . ASN D 1 239 ? -58.159 -42.227 148.900 1.00 46.39 267 ASN D O 1
ATOM 11673 N N . ASN D 1 240 ? -59.420 -41.655 150.686 1.00 39.63 268 ASN D N 1
ATOM 11674 C CA . ASN D 1 240 ? -58.294 -41.388 151.571 1.00 36.69 268 ASN D CA 1
ATOM 11675 C C . ASN D 1 240 ? -58.597 -41.781 153.014 1.00 40.24 268 ASN D C 1
ATOM 11676 O O . ASN D 1 240 ? -59.717 -42.189 153.329 1.00 38.09 268 ASN D O 1
ATOM 11681 N N . GLU D 1 241 ? -57.601 -41.638 153.887 1.00 42.69 269 GLU D N 1
ATOM 11682 C CA . GLU D 1 241 ? -57.720 -42.076 155.277 1.00 46.06 269 GLU D CA 1
ATOM 11683 C C . GLU D 1 241 ? -57.776 -40.935 156.291 1.00 47.54 269 GLU D C 1
ATOM 11684 O O . GLU D 1 241 ? -57.958 -41.174 157.489 1.00 50.51 269 GLU D O 1
ATOM 11690 N N . MET D 1 242 ? -57.633 -39.700 155.818 1.00 48.44 270 MET D N 1
ATOM 11691 C CA . MET D 1 242 ? -57.662 -38.541 156.717 1.00 48.35 270 MET D CA 1
ATOM 11692 C C . MET D 1 242 ? -58.943 -37.689 156.652 1.00 46.02 270 MET D C 1
ATOM 11693 O O . MET D 1 242 ? -58.958 -36.548 157.115 1.00 45.61 270 MET D O 1
ATOM 11698 N N . GLY D 1 243 ? -60.010 -38.260 156.093 1.00 44.75 271 GLY D N 1
ATOM 11699 C CA . GLY D 1 243 ? -61.349 -37.667 156.150 1.00 42.65 271 GLY D CA 1
ATOM 11700 C C . GLY D 1 243 ? -61.609 -36.440 155.289 1.00 42.02 271 GLY D C 1
ATOM 11701 O O . GLY D 1 243 ? -62.504 -35.645 155.590 1.00 40.43 271 GLY D O 1
ATOM 11702 N N . MET D 1 244 ? -60.838 -36.290 154.215 1.00 40.35 272 MET D N 1
ATOM 11703 C CA . MET D 1 244 ? -60.986 -35.162 153.297 1.00 37.02 272 MET D CA 1
ATOM 11704 C C . MET D 1 244 ? -61.875 -35.533 152.123 1.00 41.79 272 MET D C 1
ATOM 11705 O O . MET D 1 244 ? -61.944 -36.700 151.741 1.00 42.26 272 MET D O 1
ATOM 11710 N N . GLU D 1 245 ? -62.535 -34.528 151.548 1.00 41.39 273 GLU D N 1
ATOM 11711 C CA . GLU D 1 245 ? -63.422 -34.715 150.405 1.00 40.94 273 GLU D CA 1
ATOM 11712 C C . GLU D 1 245 ? -62.647 -35.213 149.185 1.00 36.90 273 GLU D C 1
ATOM 11713 O O . GLU D 1 245 ? -61.549 -34.725 148.896 1.00 34.65 273 GLU D O 1
ATOM 11719 N N . ASN D 1 246 ? -63.238 -36.187 148.492 1.00 34.07 274 ASN D N 1
ATOM 11720 C CA . ASN D 1 246 ? -62.613 -36.903 147.371 1.00 39.62 274 ASN D CA 1
ATOM 11721 C C . ASN D 1 246 ? -61.955 -36.050 146.287 1.00 33.19 274 ASN D C 1
ATOM 11722 O O . ASN D 1 246 ? -60.830 -36.330 145.875 1.00 32.89 274 ASN D O 1
ATOM 11727 N N . TYR D 1 247 ? -62.658 -35.015 145.840 1.00 40.89 275 TYR D N 1
ATOM 11728 C CA . TYR D 1 247 ? -62.169 -34.155 144.767 1.00 46.68 275 TYR D CA 1
ATOM 11729 C C . TYR D 1 247 ? -61.031 -33.264 145.249 1.00 46.21 275 TYR D C 1
ATOM 11730 O O . TYR D 1 247 ? -60.097 -32.994 144.494 1.00 51.57 275 TYR D O 1
ATOM 11739 N N . PHE D 1 248 ? -61.118 -32.820 146.502 1.00 41.52 276 PHE D N 1
ATOM 11740 C CA . PHE D 1 248 ? -60.072 -32.015 147.125 1.00 41.37 276 PHE D CA 1
ATOM 11741 C C . PHE D 1 248 ? -58.787 -32.823 147.269 1.00 48.10 276 PHE D C 1
ATOM 11742 O O . PHE D 1 248 ? -57.722 -32.354 146.873 1.00 49.72 276 PHE D O 1
ATOM 11750 N N . TYR D 1 249 ? -58.900 -34.023 147.844 1.00 49.58 277 TYR D N 1
ATOM 11751 C CA . TYR D 1 249 ? -57.754 -34.907 148.052 1.00 51.18 277 TYR D CA 1
ATOM 11752 C C . TYR D 1 249 ? -57.025 -35.208 146.745 1.00 55.81 277 TYR D C 1
ATOM 11753 O O . TYR D 1 249 ? -55.806 -35.064 146.671 1.00 61.26 277 TYR D O 1
ATOM 11762 N N . ASN D 1 250 ? -57.781 -35.605 145.722 1.00 57.91 278 ASN D N 1
ATOM 11763 C CA . ASN D 1 250 ? -57.217 -35.947 144.417 1.00 58.45 278 ASN D CA 1
ATOM 11764 C C . ASN D 1 250 ? -56.547 -34.785 143.690 1.00 59.72 278 ASN D C 1
ATOM 11765 O O . ASN D 1 250 ? -55.594 -34.993 142.936 1.00 64.75 278 ASN D O 1
ATOM 11770 N N . GLU D 1 251 ? -57.028 -33.568 143.933 1.00 55.85 279 GLU D N 1
ATOM 11771 C CA . GLU D 1 251 ? -56.483 -32.391 143.263 1.00 57.73 279 GLU D CA 1
ATOM 11772 C C . GLU D 1 251 ? -55.401 -31.650 144.041 1.00 54.46 279 GLU D C 1
ATOM 11773 O O . GLU D 1 251 ? -54.476 -31.106 143.439 1.00 60.00 279 GLU D O 1
ATOM 11779 N N . GLN D 1 252 ? -55.513 -31.623 145.366 1.00 48.91 280 GLN D N 1
ATOM 11780 C CA . GLN D 1 252 ? -54.639 -30.784 146.184 1.00 48.82 280 GLN D CA 1
ATOM 11781 C C . GLN D 1 252 ? -53.626 -31.563 147.026 1.00 50.07 280 GLN D C 1
ATOM 11782 O O . GLN D 1 252 ? -52.592 -31.013 147.418 1.00 49.08 280 GLN D O 1
ATOM 11788 N N . ILE D 1 253 ? -53.924 -32.832 147.306 1.00 48.12 281 ILE D N 1
ATOM 11789 C CA . ILE D 1 253 ? -53.106 -33.630 148.224 1.00 46.21 281 ILE D CA 1
ATOM 11790 C C . ILE D 1 253 ? -52.415 -34.815 147.539 1.00 47.82 281 ILE D C 1
ATOM 11791 O O . ILE D 1 253 ? -51.193 -34.934 147.608 1.00 51.55 281 ILE D O 1
ATOM 11796 N N . LYS D 1 254 ? -53.208 -35.658 146.872 1.00 51.07 282 LYS D N 1
ATOM 11797 C CA . LYS D 1 254 ? -52.793 -36.970 146.335 1.00 55.74 282 LYS D CA 1
ATOM 11798 C C . LYS D 1 254 ? -51.447 -37.011 145.601 1.00 57.42 282 LYS D C 1
ATOM 11799 O O . LYS D 1 254 ? -50.612 -37.874 145.886 1.00 58.83 282 LYS D O 1
ATOM 11805 N N . LYS D 1 255 ? -51.250 -36.083 144.667 1.00 58.67 283 LYS D N 1
ATOM 11806 C CA . LYS D 1 255 ? -50.035 -36.034 143.850 1.00 60.09 283 LYS D CA 1
ATOM 11807 C C . LYS D 1 255 ? -48.831 -35.533 144.645 1.00 58.57 283 LYS D C 1
ATOM 11808 O O . LYS D 1 255 ? -47.725 -36.060 144.510 1.00 53.85 283 LYS D O 1
ATOM 11814 N N . ASP D 1 256 ? -49.065 -34.527 145.485 1.00 57.71 284 ASP D N 1
ATOM 11815 C CA . ASP D 1 256 ? -47.997 -33.855 146.219 1.00 55.84 284 ASP D CA 1
ATOM 11816 C C . ASP D 1 256 ? -47.820 -34.378 147.645 1.00 51.50 284 ASP D C 1
ATOM 11817 O O . ASP D 1 256 ? -47.255 -33.682 148.489 1.00 53.14 284 ASP D O 1
ATOM 11822 N N . LEU D 1 257 ? -48.278 -35.604 147.895 1.00 48.21 285 LEU D N 1
ATOM 11823 C CA . LEU D 1 257 ? -48.315 -36.194 149.241 1.00 48.77 285 LEU D CA 1
ATOM 11824 C C . LEU D 1 257 ? -46.953 -36.253 149.953 1.00 51.76 285 LEU D C 1
ATOM 11825 O O . LEU D 1 257 ? -46.871 -35.957 151.152 1.00 56.71 285 LEU D O 1
ATOM 11830 N N . LYS D 1 258 ? -45.903 -36.616 149.210 1.00 53.32 286 LYS D N 1
ATOM 11831 C CA A LYS D 1 258 ? -44.536 -36.661 149.740 0.50 50.07 286 LYS D CA 1
ATOM 11832 C CA B LYS D 1 258 ? -44.545 -36.664 149.754 0.50 48.37 286 LYS D CA 1
ATOM 11833 C C . LYS D 1 258 ? -43.987 -35.260 149.989 1.00 47.69 286 LYS D C 1
ATOM 11834 O O . LYS D 1 258 ? -43.281 -35.028 150.973 1.00 49.66 286 LYS D O 1
ATOM 11845 N N . LYS D 1 259 ? -44.322 -34.337 149.085 1.00 41.76 287 LYS D N 1
ATOM 11846 C CA A LYS D 1 259 ? -43.840 -32.954 149.132 0.50 44.75 287 LYS D CA 1
ATOM 11847 C CA B LYS D 1 259 ? -43.837 -32.956 149.137 0.50 44.82 287 LYS D CA 1
ATOM 11848 C C . LYS D 1 259 ? -44.418 -32.163 150.308 1.00 43.96 287 LYS D C 1
ATOM 11849 O O . LYS D 1 259 ? -43.833 -31.164 150.741 1.00 40.83 287 LYS D O 1
ATOM 11860 N N . LEU D 1 260 ? -45.567 -32.610 150.814 1.00 41.56 288 LEU D N 1
ATOM 11861 C CA . LEU D 1 260 ? -46.298 -31.899 151.865 1.00 36.14 288 LEU D CA 1
ATOM 11862 C C . LEU D 1 260 ? -45.952 -32.323 153.299 1.00 34.72 288 LEU D C 1
ATOM 11863 O O . LEU D 1 260 ? -46.279 -31.605 154.249 1.00 31.26 288 LEU D O 1
ATOM 11868 N N . LYS D 1 261 ? -45.308 -33.485 153.438 1.00 32.44 289 LYS D N 1
ATOM 11869 C CA A LYS D 1 261 ? -44.895 -34.006 154.742 0.50 31.57 289 LYS D CA 1
ATOM 11870 C CA B LYS D 1 261 ? -44.890 -34.011 154.738 0.50 30.82 289 LYS D CA 1
ATOM 11871 C C . LYS D 1 261 ? -43.853 -33.092 155.383 1.00 33.82 289 LYS D C 1
ATOM 11872 O O . LYS D 1 261 ? -42.810 -32.810 154.782 1.00 33.04 289 LYS D O 1
ATOM 11883 N N . ASP D 1 262 ? -44.164 -32.626 156.597 1.00 37.34 290 ASP D N 1
ATOM 11884 C CA . ASP D 1 262 ? -43.334 -31.689 157.387 1.00 40.15 290 ASP D CA 1
ATOM 11885 C C . ASP D 1 262 ? -43.134 -30.308 156.753 1.00 44.88 290 ASP D C 1
ATOM 11886 O O . ASP D 1 262 ? -42.208 -29.581 157.123 1.00 47.45 290 ASP D O 1
ATOM 11891 N N . SER D 1 263 ? -44.022 -29.936 155.829 1.00 44.97 291 SER D N 1
ATOM 11892 C CA . SER D 1 263 ? -43.886 -28.687 155.069 1.00 40.86 291 SER D CA 1
ATOM 11893 C C . SER D 1 263 ? -44.269 -27.439 155.855 1.00 41.60 291 SER D C 1
ATOM 11894 O O . SER D 1 263 ? -44.003 -26.321 155.409 1.00 40.27 291 SER D O 1
ATOM 11897 N N . GLN D 1 264 ? -44.898 -27.634 157.015 1.00 43.00 292 GLN D N 1
ATOM 11898 C CA . GLN D 1 264 ? -45.432 -26.530 157.815 1.00 40.13 292 GLN D CA 1
ATOM 11899 C C . GLN D 1 264 ? -44.866 -26.512 159.238 1.00 45.75 292 GLN D C 1
ATOM 11900 O O . GLN D 1 264 ? -45.527 -26.050 160.174 1.00 42.18 292 GLN D O 1
ATOM 11906 N N . LYS D 1 265 ? -43.639 -27.012 159.389 1.00 47.00 293 LYS D N 1
ATOM 11907 C CA . LYS D 1 265 ? -42.942 -27.013 160.677 1.00 49.85 293 LYS D CA 1
ATOM 11908 C C . LYS D 1 265 ? -42.526 -25.613 161.124 1.00 46.89 293 LYS D C 1
ATOM 11909 O O . LYS D 1 265 ? -42.451 -25.331 162.319 1.00 45.28 293 LYS D O 1
ATOM 11915 N N . SER D 1 266 ? -42.254 -24.744 160.157 1.00 49.19 294 SER D N 1
ATOM 11916 C CA . SER D 1 266 ? -41.817 -23.377 160.432 1.00 51.60 294 SER D CA 1
ATOM 11917 C C . SER D 1 266 ? -42.996 -22.408 160.550 1.00 49.34 294 SER D C 1
ATOM 11918 O O . SER D 1 266 ? -42.820 -21.250 160.943 1.00 46.84 294 SER D O 1
ATOM 11921 N N . PHE D 1 267 ? -44.188 -22.903 160.217 1.00 46.33 295 PHE D N 1
ATOM 11922 C CA . PHE D 1 267 ? -45.412 -22.103 160.156 1.00 42.53 295 PHE D CA 1
ATOM 11923 C C . PHE D 1 267 ? -45.867 -21.673 161.543 1.00 37.61 295 PHE D C 1
ATOM 11924 O O . PHE D 1 267 ? -46.167 -22.510 162.393 1.00 41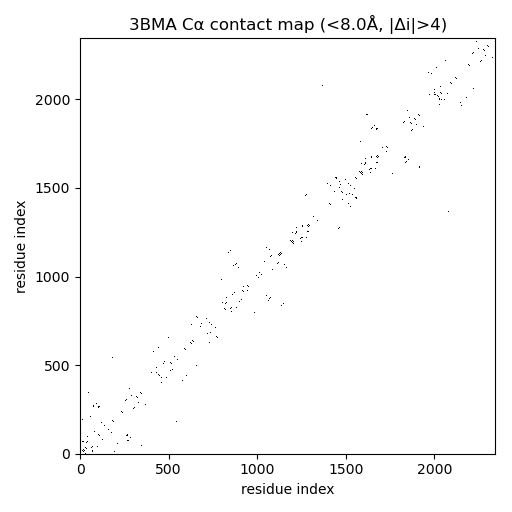.93 295 PHE D O 1
ATOM 11932 N N . THR D 1 268 ? -45.910 -20.362 161.758 1.00 36.09 296 THR D N 1
ATOM 11933 C CA . THR D 1 268 ? -46.390 -19.789 163.013 1.00 31.77 296 THR D CA 1
ATOM 11934 C C . THR D 1 268 ? -47.309 -18.593 162.763 1.00 27.77 296 THR D C 1
ATOM 11935 O O . THR D 1 268 ? -47.056 -17.765 161.880 1.00 23.19 296 THR D O 1
ATOM 11939 N N . TYR D 1 269 ? -48.379 -18.517 163.546 1.00 26.94 297 TYR D N 1
ATOM 11940 C CA . TYR D 1 269 ? -49.417 -17.511 163.336 1.00 22.57 297 TYR D CA 1
ATOM 11941 C C . TYR D 1 269 ? -49.506 -16.478 164.454 1.00 28.02 297 TYR D C 1
ATOM 11942 O O . TYR D 1 269 ? -50.435 -15.664 164.477 1.00 22.65 297 TYR D O 1
ATOM 11951 N N . LEU D 1 270 ? -48.532 -16.506 165.365 1.00 28.25 298 LEU D N 1
ATOM 11952 C CA . LEU D 1 270 ? -48.529 -15.642 166.547 1.00 29.81 298 LEU D CA 1
ATOM 11953 C C . LEU D 1 270 ? -48.166 -14.192 166.263 1.00 28.57 298 LEU D C 1
ATOM 11954 O O . LEU D 1 270 ? -48.599 -13.289 166.981 1.00 35.79 298 LEU D O 1
ATOM 11959 N N . LYS D 1 271 ? -47.348 -13.969 165.240 1.00 34.17 299 LYS D N 1
ATOM 11960 C CA . LYS D 1 271 ? -46.964 -12.614 164.856 1.00 35.39 299 LYS D CA 1
ATOM 11961 C C . LYS D 1 271 ? -47.573 -12.271 163.499 1.00 34.31 299 LYS D C 1
ATOM 11962 O O . LYS D 1 271 ? -47.325 -12.970 162.514 1.00 36.50 299 LYS D O 1
ATOM 11968 N N . SER D 1 272 ? -48.370 -11.201 163.454 1.00 33.93 300 SER D N 1
ATOM 11969 C CA . SER D 1 272 ? -49.098 -10.825 162.239 1.00 26.89 300 SER D CA 1
ATOM 11970 C C . SER D 1 272 ? -49.629 -9.401 162.246 1.00 29.16 300 SER D C 1
ATOM 11971 O O . SER D 1 272 ? -50.105 -8.929 163.281 1.00 25.80 300 SER D O 1
ATOM 11974 N N . PRO D 1 273 ? -49.577 -8.717 161.077 1.00 26.42 301 PRO D N 1
ATOM 11975 C CA . PRO D 1 273 ? -50.348 -7.477 160.896 1.00 26.81 301 PRO D CA 1
ATOM 11976 C C . PRO D 1 273 ? -51.873 -7.674 160.920 1.00 29.64 301 PRO D C 1
ATOM 11977 O O . PRO D 1 273 ? -52.608 -6.697 161.054 1.00 37.00 301 PRO D O 1
ATOM 11981 N N . GLU D 1 274 ? -52.328 -8.922 160.802 1.00 29.72 302 GLU D N 1
ATOM 11982 C CA . GLU D 1 274 ? -53.750 -9.275 160.826 1.00 25.24 302 GLU D CA 1
ATOM 11983 C C . GLU D 1 274 ? -54.423 -8.989 162.178 1.00 27.65 302 GLU D C 1
ATOM 11984 O O . GLU D 1 274 ? -55.623 -8.712 162.229 1.00 35.75 302 GLU D O 1
ATOM 11990 N N . TYR D 1 275 ? -53.651 -9.044 163.260 1.00 23.95 303 TYR D N 1
ATOM 11991 C CA . TYR D 1 275 ? -54.139 -8.640 164.584 1.00 26.67 303 TYR D CA 1
ATOM 11992 C C . TYR D 1 275 ? -54.544 -7.172 164.602 1.00 27.43 303 TYR D C 1
ATOM 11993 O O . TYR D 1 275 ? -55.553 -6.804 165.208 1.00 24.57 303 TYR D O 1
ATOM 12002 N N . ASN D 1 276 ? -53.762 -6.344 163.913 1.00 25.51 304 ASN D N 1
ATOM 12003 C CA . ASN D 1 276 ? -54.063 -4.930 163.766 1.00 19.69 304 ASN D CA 1
ATOM 12004 C C . ASN D 1 276 ? -55.267 -4.708 162.833 1.00 29.49 304 ASN D C 1
ATOM 12005 O O . ASN D 1 276 ? -56.143 -3.891 163.136 1.00 29.74 304 ASN D O 1
ATOM 12010 N N . ASP D 1 277 ? -55.299 -5.438 161.712 1.00 22.57 305 ASP D N 1
ATOM 12011 C CA . ASP D 1 277 ? -56.446 -5.435 160.781 1.00 20.69 305 ASP D CA 1
ATOM 12012 C C . ASP D 1 277 ? -57.747 -5.884 161.450 1.00 15.03 305 ASP D C 1
ATOM 12013 O O . ASP D 1 277 ? -58.792 -5.290 161.216 1.00 21.64 305 ASP D O 1
ATOM 12018 N N . LEU D 1 278 ? -57.678 -6.926 162.279 1.00 23.77 306 LEU D N 1
ATOM 12019 C CA . LEU D 1 278 ? -58.836 -7.369 163.078 1.00 28.88 306 LEU D CA 1
ATOM 12020 C C . LEU D 1 278 ? -59.411 -6.249 163.948 1.00 18.85 306 LEU D C 1
ATOM 12021 O O . LEU D 1 278 ? -60.630 -6.130 164.091 1.00 36.24 306 LEU D O 1
ATOM 12026 N N . GLN D 1 279 ? -58.530 -5.419 164.498 1.00 26.26 307 GLN D N 1
ATOM 12027 C CA . GLN D 1 279 ? -58.933 -4.334 165.395 1.00 27.64 307 GLN D CA 1
ATOM 12028 C C . GLN D 1 279 ? -59.776 -3.252 164.698 1.00 28.57 307 GLN D C 1
ATOM 12029 O O . GLN D 1 279 ? -60.579 -2.581 165.343 1.00 26.80 307 GLN D O 1
ATOM 12035 N N . LEU D 1 280 ? -59.610 -3.117 163.384 1.00 23.66 308 LEU D N 1
ATOM 12036 C CA . LEU D 1 280 ? -60.451 -2.233 162.576 1.00 25.56 308 LEU D CA 1
ATOM 12037 C C . LEU D 1 280 ? -61.896 -2.697 162.537 1.00 25.31 308 LEU D C 1
ATOM 12038 O O . LEU D 1 280 ? -62.818 -1.891 162.699 1.00 24.79 308 LEU D O 1
ATOM 12043 N N . VAL D 1 281 ? -62.070 -3.997 162.300 1.00 20.18 309 VAL D N 1
ATOM 12044 C CA . VAL D 1 281 ? -63.372 -4.653 162.266 1.00 15.73 309 VAL D CA 1
ATOM 12045 C C . VAL D 1 281 ? -64.057 -4.552 163.638 1.00 25.60 309 VAL D C 1
ATOM 12046 O O . VAL D 1 281 ? -65.237 -4.205 163.714 1.00 18.45 309 VAL D O 1
ATOM 12050 N N . LEU D 1 282 ? -63.300 -4.813 164.706 1.00 22.62 310 LEU D N 1
ATOM 12051 C CA . LEU D 1 282 ? -63.788 -4.653 166.086 1.00 27.69 310 LEU D CA 1
ATOM 12052 C C . LEU D 1 282 ? -64.175 -3.208 166.443 1.00 32.51 310 LEU D C 1
ATOM 12053 O O . LEU D 1 282 ? -65.155 -2.989 167.156 1.00 38.53 310 LEU D O 1
ATOM 12058 N N . THR D 1 283 ? -63.407 -2.238 165.941 1.00 35.08 311 THR D N 1
ATOM 12059 C CA . THR D 1 283 ? -63.708 -0.809 166.111 1.00 28.21 311 THR D CA 1
ATOM 12060 C C . THR D 1 283 ? -64.990 -0.424 165.365 1.00 30.09 311 THR D C 1
ATOM 12061 O O . THR D 1 283 ? -65.845 0.286 165.909 1.00 24.60 311 THR D O 1
ATOM 12065 N N . GLN D 1 284 ? -65.120 -0.909 164.131 1.00 26.08 312 GLN D N 1
ATOM 12066 C CA . GLN D 1 284 ? -66.324 -0.698 163.330 1.00 31.23 312 GLN D CA 1
ATOM 12067 C C . GLN D 1 284 ? -67.552 -1.382 163.939 1.00 34.49 312 GLN D C 1
ATOM 12068 O O . GLN D 1 284 ? -68.659 -0.844 163.875 1.00 39.27 312 GLN D O 1
ATOM 12074 N N . PHE D 1 285 ? -67.346 -2.558 164.534 1.00 32.82 313 PHE D N 1
ATOM 12075 C CA . PHE D 1 285 ? -68.408 -3.273 165.243 1.00 27.54 313 PHE D CA 1
ATOM 12076 C C . PHE D 1 285 ? -68.935 -2.476 166.441 1.00 27.86 313 PHE D C 1
ATOM 12077 O O . PHE D 1 285 ? -70.135 -2.466 166.704 1.00 31.29 313 PHE D O 1
ATOM 12085 N N . SER D 1 286 ? -68.026 -1.810 167.149 1.00 30.60 314 SER D N 1
ATOM 12086 C CA . SER D 1 286 ? -68.356 -0.970 168.298 1.00 32.91 314 SER D CA 1
ATOM 12087 C C . SER D 1 286 ? -69.143 0.289 167.913 1.00 36.51 314 SER D C 1
ATOM 12088 O O . SER D 1 286 ? -70.161 0.600 168.532 1.00 37.94 314 SER D O 1
ATOM 12091 N N . LYS D 1 287 ? -68.659 0.998 166.894 1.00 35.27 315 LYS D N 1
ATOM 12092 C CA . LYS D 1 287 ? -69.296 2.221 166.393 1.00 37.27 315 LYS D CA 1
ATOM 12093 C C . LYS D 1 287 ? -70.706 1.987 165.871 1.00 36.30 315 LYS D C 1
ATOM 12094 O O . LYS D 1 287 ? -71.602 2.804 166.093 1.00 38.65 315 LYS D O 1
ATOM 12100 N N . SER D 1 288 ? -70.891 0.867 165.178 1.00 32.37 316 SER D N 1
ATOM 12101 C CA . SER D 1 288 ? -72.157 0.555 164.524 1.00 31.70 316 SER D CA 1
ATOM 12102 C C . SER D 1 288 ? -73.073 -0.274 165.424 1.00 33.00 316 SER D C 1
ATOM 12103 O O . SER D 1 288 ? -74.167 -0.668 165.005 1.00 25.86 316 SER D O 1
ATOM 12106 N N . LYS D 1 289 ? -72.619 -0.513 166.660 1.00 34.07 317 LYS D N 1
ATOM 12107 C CA . LYS D 1 289 ? -73.335 -1.317 167.662 1.00 32.53 317 LYS D CA 1
ATOM 12108 C C . LYS D 1 289 ? -73.793 -2.684 167.140 1.00 34.85 317 LYS D C 1
ATOM 12109 O O . LYS D 1 289 ? -74.926 -3.104 167.385 1.00 36.08 317 LYS D O 1
ATOM 12115 N N . VAL D 1 290 ? -72.914 -3.369 166.409 1.00 30.83 318 VAL D N 1
ATOM 12116 C CA . VAL D 1 290 ? -73.226 -4.713 165.928 1.00 27.63 318 VAL D CA 1
ATOM 12117 C C . VAL D 1 290 ? -72.874 -5.784 166.963 1.00 25.90 318 VAL D C 1
ATOM 12118 O O . VAL D 1 290 ? -71.898 -5.647 167.704 1.00 27.52 318 VAL D O 1
ATOM 12122 N N . ASN D 1 291 ? -73.719 -6.813 167.036 1.00 25.64 319 ASN D N 1
ATOM 12123 C CA . ASN D 1 291 ? -73.545 -7.929 167.963 1.00 27.22 319 ASN D CA 1
ATOM 12124 C C . ASN D 1 291 ? -73.098 -9.199 167.235 1.00 22.96 319 ASN D C 1
ATOM 12125 O O . ASN D 1 291 ? -73.931 -9.969 166.747 1.00 23.77 319 ASN D O 1
ATOM 12130 N N . PRO D 1 292 ? -71.777 -9.429 167.168 1.00 25.43 320 PRO D N 1
ATOM 12131 C CA . PRO D 1 292 ? -71.285 -10.541 166.382 1.00 19.88 320 PRO D CA 1
ATOM 12132 C C . PRO D 1 292 ? -71.204 -11.848 167.154 1.00 24.65 320 PRO D C 1
ATOM 12133 O O . PRO D 1 292 ? -71.051 -11.853 168.388 1.00 23.78 320 PRO D O 1
ATOM 12137 N N . ILE D 1 293 ? -71.332 -12.948 166.421 1.00 21.15 321 ILE D N 1
ATOM 12138 C CA . ILE D 1 293 ? -70.851 -14.236 166.899 1.00 18.99 321 ILE D CA 1
ATOM 12139 C C . ILE D 1 293 ? -69.584 -14.556 166.118 1.00 18.99 321 ILE D C 1
ATOM 12140 O O . ILE D 1 293 ? -69.573 -14.542 164.881 1.00 24.37 321 ILE D O 1
ATOM 12145 N N . PHE D 1 294 ? -68.499 -14.773 166.852 1.00 24.10 322 PHE D N 1
ATOM 12146 C CA . PHE D 1 294 ? -67.219 -15.107 166.247 1.00 21.58 322 PHE D CA 1
ATOM 12147 C C . PHE D 1 294 ? -66.995 -16.605 166.185 1.00 24.86 322 PHE D C 1
ATOM 12148 O O . PHE D 1 294 ? -67.198 -17.312 167.172 1.00 28.74 322 PHE D O 1
ATOM 12156 N N . ILE D 1 295 ? -66.581 -17.076 165.011 1.00 24.03 323 ILE D N 1
ATOM 12157 C CA . ILE D 1 295 ? -66.361 -18.497 164.771 1.00 22.77 323 ILE D CA 1
ATOM 12158 C C . ILE D 1 295 ? -64.871 -18.764 164.575 1.00 27.40 323 ILE D C 1
ATOM 12159 O O . ILE D 1 295 ? -64.227 -18.134 163.730 1.00 22.07 323 ILE D O 1
ATOM 12164 N N . ILE D 1 296 ? -64.326 -19.689 165.366 1.00 24.14 324 ILE D N 1
ATOM 12165 C CA . ILE D 1 296 ? -62.926 -20.094 165.231 1.00 27.27 324 ILE D CA 1
ATOM 12166 C C . ILE D 1 296 ? -62.842 -21.561 164.801 1.00 28.88 324 ILE D C 1
ATOM 12167 O O . ILE D 1 296 ? -63.145 -22.454 165.587 1.00 28.24 324 ILE D O 1
ATOM 12172 N N . PRO D 1 297 ? -62.454 -21.804 163.535 1.00 26.67 325 PRO D N 1
ATOM 12173 C CA . PRO D 1 297 ? -62.357 -23.148 162.964 1.00 27.33 325 PRO D CA 1
ATOM 12174 C C . PRO D 1 297 ? -61.137 -23.933 163.476 1.00 27.71 325 PRO D C 1
ATOM 12175 O O . PRO D 1 297 ? -60.181 -23.325 163.967 1.00 28.38 325 PRO D O 1
ATOM 12179 N N . PRO D 1 298 ? -61.180 -25.279 163.395 1.00 29.20 326 PRO D N 1
ATOM 12180 C CA . PRO D 1 298 ? -59.982 -26.081 163.629 1.00 27.04 326 PRO D CA 1
ATOM 12181 C C . PRO D 1 298 ? -59.210 -26.334 162.332 1.00 30.68 326 PRO D C 1
ATOM 12182 O O . PRO D 1 298 ? -59.591 -25.834 161.274 1.00 27.05 326 PRO D O 1
ATOM 12186 N N . VAL D 1 299 ? -58.129 -27.101 162.440 1.00 29.77 327 VAL D N 1
ATOM 12187 C CA . VAL D 1 299 ? -57.452 -27.683 161.288 1.00 28.14 327 VAL D CA 1
ATOM 12188 C C . VAL D 1 299 ? -57.502 -29.204 161.467 1.00 31.32 327 VAL D C 1
ATOM 12189 O O . VAL D 1 299 ? -57.332 -29.709 162.584 1.00 30.15 327 VAL D O 1
ATOM 12193 N N . ASN D 1 300 ? -57.801 -29.904 160.372 1.00 33.22 328 ASN D N 1
ATOM 12194 C CA . ASN D 1 300 ? -57.765 -31.361 160.276 1.00 31.85 328 ASN D CA 1
ATOM 12195 C C . ASN D 1 300 ? -56.557 -31.919 161.028 1.00 33.64 328 ASN D C 1
ATOM 12196 O O . ASN D 1 300 ? -55.413 -31.653 160.655 1.00 37.54 328 ASN D O 1
ATOM 12201 N N . LYS D 1 301 ? -56.831 -32.657 162.105 1.00 39.03 329 LYS D N 1
ATOM 12202 C CA . LYS D 1 301 ? -55.815 -33.103 163.072 1.00 37.87 329 LYS D CA 1
ATOM 12203 C C . LYS D 1 301 ? -54.786 -34.043 162.452 1.00 36.14 329 LYS D C 1
ATOM 12204 O O . LYS D 1 301 ? -53.587 -33.909 162.705 1.00 36.01 329 LYS D O 1
ATOM 12210 N N . LYS D 1 302 ? -55.270 -34.981 161.639 1.00 38.49 330 LYS D N 1
ATOM 12211 C CA . LYS D 1 302 ? -54.425 -35.934 160.916 1.00 40.72 330 LYS D CA 1
ATOM 12212 C C . LYS D 1 302 ? -53.514 -35.207 159.939 1.00 38.81 330 LYS D C 1
ATOM 12213 O O . LYS D 1 302 ? -52.361 -35.593 159.753 1.00 46.38 330 LYS D O 1
ATOM 12219 N N . TRP D 1 303 ? -54.044 -34.149 159.330 1.00 40.80 331 TRP D N 1
ATOM 12220 C CA . TRP D 1 303 ? -53.299 -33.323 158.393 1.00 37.13 331 TRP D CA 1
ATOM 12221 C C . TRP D 1 303 ? -52.221 -32.490 159.073 1.00 36.61 331 TRP D C 1
ATOM 12222 O O . TRP D 1 303 ? -51.096 -32.410 158.572 1.00 30.10 331 TRP D O 1
ATOM 12233 N N . MET D 1 304 ? -52.565 -31.877 160.206 1.00 29.08 332 MET D N 1
ATOM 12234 C CA . MET D 1 304 ? -51.647 -30.965 160.884 1.00 28.60 332 MET D CA 1
ATOM 12235 C C . MET D 1 304 ? -50.473 -31.702 161.539 1.00 31.77 332 MET D C 1
ATOM 12236 O O . MET D 1 304 ? -49.397 -31.131 161.715 1.00 40.65 332 MET D O 1
ATOM 12241 N N . ASP D 1 305 ? -50.686 -32.975 161.866 1.00 32.00 333 ASP D N 1
ATOM 12242 C CA . ASP D 1 305 ? -49.630 -33.848 162.358 1.00 33.25 333 ASP D CA 1
ATOM 12243 C C . ASP D 1 305 ? -48.708 -34.307 161.233 1.00 35.58 333 ASP D C 1
ATOM 12244 O O . ASP D 1 305 ? -47.490 -34.359 161.412 1.00 38.90 333 ASP D O 1
ATOM 12249 N N . TYR D 1 306 ? -49.298 -34.631 160.082 1.00 34.42 334 TYR D N 1
ATOM 12250 C CA . TYR D 1 306 ? -48.551 -35.013 158.884 1.00 35.38 334 TYR D CA 1
ATOM 12251 C C . TYR D 1 306 ? -47.709 -33.863 158.319 1.00 35.55 334 TYR D C 1
ATOM 12252 O O . TYR D 1 306 ? -46.555 -34.064 157.935 1.00 38.37 334 TYR D O 1
ATOM 12261 N N . ALA D 1 307 ? -48.289 -32.664 158.279 1.00 32.87 335 ALA D N 1
ATOM 12262 C CA . ALA D 1 307 ? -47.622 -31.488 157.726 1.00 31.90 335 ALA D CA 1
ATOM 12263 C C . ALA D 1 307 ? -46.726 -30.780 158.744 1.00 33.42 335 ALA D C 1
ATOM 12264 O O . ALA D 1 307 ? -45.970 -29.878 158.388 1.00 33.96 335 ALA D O 1
ATOM 12266 N N . GLY D 1 308 ? -46.819 -31.184 160.008 1.00 35.65 336 GLY D N 1
ATOM 12267 C CA . GLY D 1 308 ? -45.969 -30.630 161.057 1.00 35.90 336 GLY D CA 1
ATOM 12268 C C . GLY D 1 308 ? -46.418 -29.277 161.562 1.00 37.75 336 GLY D C 1
ATOM 12269 O O . GLY D 1 308 ? -45.633 -28.541 162.168 1.00 43.75 336 GLY D O 1
ATOM 12270 N N . LEU D 1 309 ? -47.681 -28.947 161.305 1.00 35.30 337 LEU D N 1
ATOM 12271 C CA . LEU D 1 309 ? -48.276 -27.711 161.792 1.00 33.37 337 LEU D CA 1
ATOM 12272 C C . LEU D 1 309 ? -48.574 -27.903 163.276 1.00 32.53 337 LEU D C 1
ATOM 12273 O O . LEU D 1 309 ? -49.342 -28.790 163.644 1.00 34.70 337 LEU D O 1
ATOM 12278 N N . ARG D 1 310 ? -47.937 -27.088 164.115 1.00 32.67 338 ARG D N 1
ATOM 12279 C CA . ARG D 1 310 ? -47.945 -27.287 165.570 1.00 41.65 338 ARG D CA 1
ATOM 12280 C C . ARG D 1 310 ? -49.264 -26.905 166.231 1.00 40.12 338 ARG D C 1
ATOM 12281 O O . ARG D 1 310 ? -49.795 -25.819 165.999 1.00 43.06 338 ARG D O 1
ATOM 12289 N N . GLU D 1 311 ? -49.777 -27.800 167.071 1.00 43.69 339 GLU D N 1
ATOM 12290 C CA . GLU D 1 311 ? -51.062 -27.587 167.732 1.00 43.60 339 GLU D CA 1
ATOM 12291 C C . GLU D 1 311 ? -50.967 -26.673 168.955 1.00 38.90 339 GLU D C 1
ATOM 12292 O O . GLU D 1 311 ? -51.951 -26.028 169.326 1.00 38.99 339 GLU D O 1
ATOM 12298 N N . ASP D 1 312 ? -49.793 -26.615 169.578 1.00 35.91 340 ASP D N 1
ATOM 12299 C CA . ASP D 1 312 ? -49.584 -25.699 170.699 1.00 41.13 340 ASP D CA 1
ATOM 12300 C C . ASP D 1 312 ? -49.427 -24.250 170.233 1.00 38.77 340 ASP D C 1
ATOM 12301 O O . ASP D 1 312 ? -49.845 -23.331 170.937 1.00 37.67 340 ASP D O 1
ATOM 12306 N N . MET D 1 313 ? -48.831 -24.061 169.052 1.00 36.37 341 MET D N 1
ATOM 12307 C CA . MET D 1 313 ? -48.765 -22.754 168.391 1.00 38.01 341 MET D CA 1
ATOM 12308 C C . MET D 1 313 ? -50.172 -22.307 168.006 1.00 38.59 341 MET D C 1
ATOM 12309 O O . MET D 1 313 ? -50.536 -21.147 168.205 1.00 41.78 341 MET D O 1
ATOM 12314 N N . TYR D 1 314 ? -50.939 -23.241 167.441 1.00 36.59 342 TYR D N 1
ATOM 12315 C CA . TYR D 1 314 ? -52.291 -22.984 166.956 1.00 32.26 342 TYR D CA 1
ATOM 12316 C C . TYR D 1 314 ? -53.213 -22.553 168.093 1.00 34.87 342 TYR D C 1
ATOM 12317 O O . TYR D 1 314 ? -53.973 -21.599 167.946 1.00 31.87 342 TYR D O 1
ATOM 12326 N N . GLN D 1 315 ? -53.115 -23.236 169.231 1.00 35.90 343 GLN D N 1
ATOM 12327 C CA . GLN D 1 315 ? -53.893 -22.869 170.414 1.00 37.71 343 GLN D CA 1
ATOM 12328 C C . GLN D 1 315 ? -53.441 -21.567 171.066 1.00 35.61 343 GLN D C 1
ATOM 12329 O O . GLN D 1 315 ? -54.254 -20.858 171.652 1.00 40.66 343 GLN D O 1
ATOM 12335 N N . GLN D 1 316 ? -52.153 -21.254 170.957 1.00 40.72 344 GLN D N 1
ATOM 12336 C CA . GLN D 1 316 ? -51.620 -19.999 171.486 1.00 41.94 344 GLN D CA 1
ATOM 12337 C C . GLN D 1 316 ? -52.076 -18.813 170.638 1.00 38.31 344 GLN D C 1
ATOM 12338 O O . GLN D 1 316 ? -52.284 -17.712 171.159 1.00 38.86 344 GLN D O 1
ATOM 12344 N N . THR D 1 317 ? -52.220 -19.056 169.335 1.00 30.37 345 THR D N 1
ATOM 12345 C CA . THR D 1 317 ? -52.820 -18.107 168.400 1.00 33.35 345 THR D CA 1
ATOM 12346 C C . THR D 1 317 ? -54.282 -17.857 168.761 1.00 34.08 345 THR D C 1
ATOM 12347 O O . THR D 1 317 ? -54.702 -16.706 168.882 1.00 40.87 345 THR D O 1
ATOM 12351 N N . VAL D 1 318 ? -55.038 -18.944 168.939 1.00 32.38 346 VAL D N 1
ATOM 12352 C CA . VAL D 1 318 ? -56.447 -18.887 169.347 1.00 31.01 346 VAL D CA 1
ATOM 12353 C C . VAL D 1 318 ? -56.621 -18.115 170.661 1.00 33.38 346 VAL D C 1
ATOM 12354 O O . VAL D 1 318 ? -57.521 -17.287 170.779 1.00 40.32 346 VAL D O 1
ATOM 12358 N N . GLN D 1 319 ? -55.731 -18.361 171.618 1.00 30.47 347 GLN D N 1
ATOM 12359 C CA . GLN D 1 319 ? -55.730 -17.642 172.890 1.00 31.91 347 GLN D CA 1
ATOM 12360 C C . GLN D 1 319 ? -55.440 -16.147 172.735 1.00 26.57 347 GLN D C 1
ATOM 12361 O O . GLN D 1 319 ? -56.027 -15.326 173.442 1.00 25.64 347 GLN D O 1
ATOM 12367 N N . LYS D 1 320 ? -54.555 -15.800 171.801 1.00 28.75 348 LYS D N 1
ATOM 12368 C CA . LYS D 1 320 ? -54.219 -14.405 171.520 1.00 24.70 348 LYS D CA 1
ATOM 12369 C C . LYS D 1 320 ? -55.383 -13.673 170.858 1.00 30.12 348 LYS D C 1
ATOM 12370 O O . LYS D 1 320 ? -55.681 -12.529 171.212 1.00 32.73 348 LYS D O 1
ATOM 12376 N N . ILE D 1 321 ? -56.019 -14.342 169.894 1.00 31.31 349 ILE D N 1
ATOM 12377 C CA . ILE D 1 321 ? -57.215 -13.842 169.212 1.00 29.41 349 ILE D CA 1
ATOM 12378 C C . ILE D 1 321 ? -58.359 -13.635 170.212 1.00 29.84 349 ILE D C 1
ATOM 12379 O O . ILE D 1 321 ? -59.006 -12.581 170.224 1.00 29.59 349 ILE D O 1
ATOM 12384 N N . ARG D 1 322 ? -58.582 -14.639 171.059 1.00 28.82 350 ARG D N 1
ATOM 12385 C CA . ARG D 1 322 ? -59.657 -14.601 172.050 1.00 24.67 350 ARG D CA 1
ATOM 12386 C C . ARG D 1 322 ? -59.461 -13.517 173.102 1.00 23.44 350 ARG D C 1
ATOM 12387 O O . ARG D 1 322 ? -60.438 -12.968 173.603 1.00 32.75 350 ARG D O 1
ATOM 12395 N N . TYR D 1 323 ? -58.210 -13.219 173.443 1.00 26.13 351 TYR D N 1
ATOM 12396 C CA . TYR D 1 323 ? -57.928 -12.126 174.364 1.00 29.75 351 TYR D CA 1
ATOM 12397 C C . TYR D 1 323 ? -58.234 -10.777 173.713 1.00 29.96 351 TYR D C 1
ATOM 12398 O O . TYR D 1 323 ? -58.746 -9.876 174.366 1.00 29.89 351 TYR D O 1
ATOM 12407 N N . GLN D 1 324 ? -57.924 -10.644 172.426 1.00 30.81 352 GLN D N 1
ATOM 12408 C CA . GLN D 1 324 ? -58.250 -9.429 171.692 1.00 22.21 352 GLN D CA 1
ATOM 12409 C C . GLN D 1 324 ? -59.768 -9.227 171.619 1.00 28.33 352 GLN D C 1
ATOM 12410 O O . GLN D 1 324 ? -60.248 -8.092 171.599 1.00 31.56 352 GLN D O 1
ATOM 12416 N N . LEU D 1 325 ? -60.517 -10.328 171.607 1.00 28.73 353 LEU D N 1
ATOM 12417 C CA . LEU D 1 325 ? -61.976 -10.264 171.572 1.00 30.27 353 LEU D CA 1
ATOM 12418 C C . LEU D 1 325 ? -62.564 -10.001 172.964 1.00 35.07 353 LEU D C 1
ATOM 12419 O O . LEU D 1 325 ? -63.216 -8.979 173.178 1.00 40.56 353 LEU D O 1
ATOM 12424 N N . GLU D 1 326 ? -62.316 -10.919 173.897 1.00 32.38 354 GLU D N 1
ATOM 12425 C CA . GLU D 1 326 ? -62.921 -10.895 175.235 1.00 36.44 354 GLU D CA 1
ATOM 12426 C C . GLU D 1 326 ? -62.572 -9.686 176.092 1.00 33.91 354 GLU D C 1
ATOM 12427 O O . GLU D 1 326 ? -63.427 -9.187 176.822 1.00 41.57 354 GLU D O 1
ATOM 12433 N N . SER D 1 327 ? -61.332 -9.209 176.000 1.00 30.16 355 SER D N 1
ATOM 12434 C CA . SER D 1 327 ? -60.891 -8.055 176.792 1.00 31.83 355 SER D CA 1
ATOM 12435 C C . SER D 1 327 ? -61.525 -6.731 176.354 1.00 31.95 355 SER D C 1
ATOM 12436 O O . SER D 1 327 ? -61.401 -5.719 177.046 1.00 38.00 355 SER D O 1
ATOM 12439 N N . GLN D 1 328 ? -62.194 -6.742 175.205 1.00 32.80 356 GLN D N 1
ATOM 12440 C CA . GLN D 1 328 ? -62.842 -5.546 174.685 1.00 27.64 356 GLN D CA 1
ATOM 12441 C C . GLN D 1 328 ? -64.364 -5.631 174.781 1.00 32.37 356 GLN D C 1
ATOM 12442 O O . GLN D 1 328 ? -65.064 -4.680 174.435 1.00 34.73 356 GLN D O 1
ATOM 12448 N N . GLY D 1 329 ? -64.866 -6.764 175.271 1.00 30.40 357 GLY D N 1
ATOM 12449 C CA . GLY D 1 329 ? -66.299 -6.950 175.486 1.00 29.01 357 GLY D CA 1
ATOM 12450 C C . GLY D 1 329 ? -67.004 -7.872 174.503 1.00 33.88 357 GLY D C 1
ATOM 12451 O O . GLY D 1 329 ? -68.220 -8.057 174.591 1.00 36.65 357 GLY D O 1
ATOM 12452 N N . PHE D 1 330 ? -66.247 -8.440 173.565 1.00 29.31 358 PHE D N 1
ATOM 12453 C CA . PHE D 1 330 ? -66.769 -9.407 172.595 1.00 30.04 358 PHE D CA 1
ATOM 12454 C C . PHE D 1 330 ? -66.649 -10.831 173.150 1.00 34.38 358 PHE D C 1
ATOM 12455 O O . PHE D 1 330 ? -65.550 -11.402 173.175 1.00 33.57 358 PHE D O 1
ATOM 12463 N N . THR D 1 331 ? -67.773 -11.398 173.591 1.00 31.30 359 THR D N 1
ATOM 12464 C CA . THR D 1 331 ? -67.762 -12.684 174.302 1.00 33.20 359 THR D CA 1
ATOM 12465 C C . THR D 1 331 ? -68.586 -13.798 173.641 1.00 37.24 359 THR D C 1
ATOM 12466 O O . THR D 1 331 ? -68.631 -14.919 174.156 1.00 41.21 359 THR D O 1
ATOM 12470 N N . ASN D 1 332 ? -69.232 -13.502 172.514 1.00 37.11 360 ASN D N 1
ATOM 12471 C CA . ASN D 1 332 ? -69.920 -14.543 171.748 1.00 32.25 360 ASN D CA 1
ATOM 12472 C C . ASN D 1 332 ? -68.936 -15.215 170.806 1.00 34.13 360 ASN D C 1
ATOM 12473 O O . ASN D 1 332 ? -68.721 -14.763 169.672 1.00 38.83 360 ASN D O 1
ATOM 12478 N N . ILE D 1 333 ? -68.313 -16.282 171.296 1.00 34.64 361 ILE D N 1
ATOM 12479 C CA . ILE D 1 333 ? -67.311 -17.014 170.527 1.00 28.85 361 ILE D CA 1
ATOM 12480 C C . ILE D 1 333 ? -67.680 -18.494 170.436 1.00 33.58 361 ILE D C 1
ATOM 12481 O O . ILE D 1 333 ? -67.760 -19.193 171.455 1.00 34.58 361 ILE D O 1
ATOM 12486 N N . ALA D 1 334 ? -67.929 -18.955 169.213 1.00 25.25 362 ALA D N 1
ATOM 12487 C CA . ALA D 1 334 ? -68.088 -20.374 168.949 1.00 24.00 362 ALA D CA 1
ATOM 12488 C C . ALA D 1 334 ? -66.723 -20.928 168.555 1.00 30.63 362 ALA D C 1
ATOM 12489 O O . ALA D 1 334 ? -66.307 -20.846 167.389 1.00 26.07 362 ALA D O 1
ATOM 12491 N N . ASP D 1 335 ? -66.029 -21.474 169.551 1.00 28.15 363 ASP D N 1
ATOM 12492 C CA . ASP D 1 335 ? -64.650 -21.925 169.407 1.00 25.59 363 ASP D CA 1
ATOM 12493 C C . ASP D 1 335 ? -64.566 -23.422 169.087 1.00 29.92 363 ASP D C 1
ATOM 12494 O O . ASP D 1 335 ? -64.690 -24.269 169.977 1.00 27.93 363 ASP D O 1
ATOM 12499 N N . PHE D 1 336 ? -64.336 -23.735 167.813 1.00 25.68 364 PHE D N 1
ATOM 12500 C CA . PHE D 1 336 ? -64.244 -25.122 167.355 1.00 25.36 364 PHE D CA 1
ATOM 12501 C C . PHE D 1 336 ? -62.809 -25.554 167.081 1.00 29.33 364 PHE D C 1
ATOM 12502 O O . PHE D 1 336 ? -62.583 -26.570 166.418 1.00 24.81 364 PHE D O 1
ATOM 12510 N N . SER D 1 337 ? -61.845 -24.796 167.601 1.00 31.20 365 SER D N 1
ATOM 12511 C CA . SER D 1 337 ? -60.428 -24.986 167.269 1.00 26.89 365 SER D CA 1
ATOM 12512 C C . SER D 1 337 ? -59.837 -26.317 167.731 1.00 33.10 365 SER D C 1
ATOM 12513 O O . SER D 1 337 ? -58.863 -26.799 167.145 1.00 28.30 365 SER D O 1
ATOM 12516 N N . LYS D 1 338 ? -60.430 -26.897 168.774 1.00 30.80 366 LYS D N 1
ATOM 12517 C CA . LYS D 1 338 ? -59.971 -28.165 169.342 1.00 29.28 366 LYS D CA 1
ATOM 12518 C C . LYS D 1 338 ? -60.726 -29.378 168.783 1.00 29.87 366 LYS D C 1
ATOM 12519 O O . LYS D 1 338 ? -60.549 -30.496 169.269 1.00 30.37 366 LYS D O 1
ATOM 12525 N N . ASP D 1 339 ? -61.546 -29.152 167.757 1.00 29.48 367 ASP D N 1
ATOM 12526 C CA . ASP D 1 339 ? -62.401 -30.192 167.170 1.00 29.87 367 ASP D CA 1
ATOM 12527 C C . ASP D 1 339 ? -61.883 -30.768 165.847 1.00 32.41 367 ASP D C 1
ATOM 12528 O O . ASP D 1 339 ? -62.653 -31.362 165.089 1.00 24.89 367 ASP D O 1
ATOM 12533 N N . GLY D 1 340 ? -60.587 -30.613 165.579 1.00 33.79 368 GLY D N 1
ATOM 12534 C CA . GLY D 1 340 ? -59.986 -31.100 164.332 1.00 30.65 368 GLY D CA 1
ATOM 12535 C C . GLY D 1 340 ? -59.899 -32.609 164.157 1.00 33.60 368 GLY D C 1
ATOM 12536 O O . GLY D 1 340 ? -59.674 -33.093 163.049 1.00 35.02 368 GLY D O 1
ATOM 12537 N N . GLY D 1 341 ? -60.069 -33.354 165.248 1.00 36.23 369 GLY D N 1
ATOM 12538 C CA . GLY D 1 341 ? -60.036 -34.818 165.207 1.00 40.63 369 GLY D CA 1
ATOM 12539 C C . GLY D 1 341 ? -61.402 -35.485 165.227 1.00 42.56 369 GLY D C 1
ATOM 12540 O O . GLY D 1 341 ? -61.495 -36.711 165.155 1.00 45.31 369 GLY D O 1
ATOM 12541 N N . GLU D 1 342 ? -62.455 -34.673 165.327 1.00 40.66 370 GLU D N 1
ATOM 12542 C CA . GLU D 1 342 ? -63.840 -35.146 165.358 1.00 41.06 370 GLU D CA 1
ATOM 12543 C C . GLU D 1 342 ? -64.252 -35.760 164.019 1.00 43.94 370 GLU D C 1
ATOM 12544 O O . GLU D 1 342 ? -63.868 -35.243 162.965 1.00 47.09 370 GLU D O 1
ATOM 12550 N N . PRO D 1 343 ? -65.016 -36.876 164.060 1.00 45.08 371 PRO D N 1
ATOM 12551 C CA . PRO D 1 343 ? -65.491 -37.572 162.859 1.00 43.11 371 PRO D CA 1
ATOM 12552 C C . PRO D 1 343 ? -66.363 -36.710 161.948 1.00 42.51 371 PRO D C 1
ATOM 12553 O O . PRO D 1 343 ? -67.348 -36.123 162.405 1.00 46.12 371 PRO D O 1
ATOM 12557 N N . PHE D 1 344 ? -65.958 -36.630 160.678 1.00 37.95 372 PHE D N 1
ATOM 12558 C CA . PHE D 1 344 ? -66.684 -35.935 159.597 1.00 37.36 372 PHE D CA 1
ATOM 12559 C C . PHE D 1 344 ? -67.004 -34.462 159.876 1.00 34.12 372 PHE D C 1
ATOM 12560 O O . PHE D 1 344 ? -67.983 -33.911 159.375 1.00 40.89 372 PHE D O 1
ATOM 12568 N N . PHE D 1 345 ? -66.127 -33.833 160.647 1.00 36.09 373 PHE D N 1
ATOM 12569 C CA . PHE D 1 345 ? -66.304 -32.473 161.111 1.00 32.41 373 PHE D CA 1
ATOM 12570 C C . PHE D 1 345 ? -65.833 -31.468 160.072 1.00 31.90 373 PHE D C 1
ATOM 12571 O O . PHE D 1 345 ? -66.148 -30.280 160.158 1.00 24.70 373 PHE D O 1
ATOM 12579 N N . MET D 1 346 ? -65.061 -31.938 159.095 1.00 31.31 374 MET D N 1
ATOM 12580 C CA . MET D 1 346 ? -64.406 -31.040 158.147 1.00 30.23 374 MET D CA 1
ATOM 12581 C C . MET D 1 346 ? -64.452 -31.513 156.701 1.00 28.55 374 MET D C 1
ATOM 12582 O O . MET D 1 346 ? -64.415 -32.711 156.423 1.00 31.50 374 MET D O 1
ATOM 12587 N N . LYS D 1 347 ? -64.531 -30.548 155.789 1.00 26.68 375 LYS D N 1
ATOM 12588 C CA . LYS D 1 347 ? -64.602 -30.828 154.361 1.00 34.69 375 LYS D CA 1
ATOM 12589 C C . LYS D 1 347 ? -63.213 -31.125 153.797 1.00 33.94 375 LYS D C 1
ATOM 12590 O O . LYS D 1 347 ? -63.050 -32.001 152.947 1.00 31.11 375 LYS D O 1
ATOM 12596 N N . ASP D 1 348 ? -62.218 -30.393 154.290 1.00 37.69 376 ASP D N 1
ATOM 12597 C CA . ASP D 1 348 ? -60.857 -30.493 153.787 1.00 35.08 376 ASP D CA 1
ATOM 12598 C C . ASP D 1 348 ? -59.834 -30.281 154.904 1.00 34.71 376 ASP D C 1
ATOM 12599 O O . ASP D 1 348 ? -60.054 -30.699 156.042 1.00 41.48 376 ASP D O 1
ATOM 12604 N N . THR D 1 349 ? -58.723 -29.632 154.566 1.00 33.50 377 THR D N 1
ATOM 12605 C CA . THR D 1 349 ? -57.651 -29.346 155.511 1.00 31.39 377 THR D CA 1
ATOM 12606 C C . THR D 1 349 ? -58.059 -28.326 156.576 1.00 34.82 377 THR D C 1
ATOM 12607 O O . THR D 1 349 ? -57.723 -28.486 157.754 1.00 37.16 377 THR D O 1
ATOM 12611 N N . ILE D 1 350 ? -58.779 -27.284 156.156 1.00 31.08 378 ILE D N 1
ATOM 12612 C CA . ILE D 1 350 ? -58.996 -26.092 156.991 1.00 36.22 378 ILE D CA 1
ATOM 12613 C C . ILE D 1 350 ? -60.449 -25.612 157.123 1.00 39.48 378 ILE D C 1
ATOM 12614 O O . ILE D 1 350 ? -60.751 -24.774 157.983 1.00 42.50 378 ILE D O 1
ATOM 12619 N N . HIS D 1 351 ? -61.339 -26.137 156.283 1.00 38.18 379 HIS D N 1
ATOM 12620 C CA . HIS D 1 351 ? -62.734 -25.687 156.261 1.00 33.53 379 HIS D CA 1
ATOM 12621 C C . HIS D 1 351 ? -63.685 -26.629 156.985 1.00 32.48 379 HIS D C 1
ATOM 12622 O O . HIS D 1 351 ? -63.575 -27.855 156.866 1.00 35.13 379 HIS D O 1
ATOM 12629 N N . LEU D 1 352 ? -64.611 -26.031 157.736 1.00 32.87 380 LEU D N 1
ATOM 12630 C CA . LEU D 1 352 ? -65.754 -26.726 158.334 1.00 32.24 380 LEU D CA 1
ATOM 12631 C C . LEU D 1 352 ? -66.625 -27.332 157.249 1.00 28.47 380 LEU D C 1
ATOM 12632 O O . LEU D 1 352 ? -66.848 -26.725 156.202 1.00 30.21 380 LEU D O 1
ATOM 12637 N N . GLY D 1 353 ? -67.102 -28.540 157.505 1.00 28.69 381 GLY D N 1
ATOM 12638 C CA . GLY D 1 353 ? -67.942 -29.250 156.558 1.00 26.97 381 GLY D CA 1
ATOM 12639 C C . GLY D 1 353 ? -68.776 -30.265 157.293 1.00 22.55 381 GLY D C 1
ATOM 12640 O O . GLY D 1 353 ? -68.508 -30.572 158.458 1.00 26.12 381 GLY D O 1
ATOM 12641 N N . TRP D 1 354 ? -69.796 -30.763 156.605 1.00 15.07 382 TRP D N 1
ATOM 12642 C CA . TRP D 1 354 ? -70.689 -31.815 157.096 1.00 19.13 382 TRP D CA 1
ATOM 12643 C C . TRP D 1 354 ? -71.143 -31.673 158.556 1.00 20.69 382 TRP D C 1
ATOM 12644 O O . TRP D 1 354 ? -71.979 -30.834 158.848 1.00 25.37 382 TRP D O 1
ATOM 12655 N N . LEU D 1 355 ? -70.578 -32.475 159.459 1.00 25.82 383 LEU D N 1
ATOM 12656 C CA . LEU D 1 355 ? -70.991 -32.484 160.866 1.00 31.43 383 LEU D CA 1
ATOM 12657 C C . LEU D 1 355 ? -70.490 -31.274 161.638 1.00 31.53 383 LEU D C 1
ATOM 12658 O O . LEU D 1 355 ? -71.069 -30.906 162.660 1.00 41.80 383 LEU D O 1
ATOM 12663 N N . GLY D 1 356 ? -69.405 -30.671 161.156 1.00 29.78 384 GLY D N 1
ATOM 12664 C CA . GLY D 1 356 ? -68.888 -29.422 161.713 1.00 20.07 384 GLY D CA 1
ATOM 12665 C C . GLY D 1 356 ? -69.831 -28.268 161.447 1.00 18.06 384 GLY D C 1
ATOM 12666 O O . GLY D 1 356 ? -69.927 -27.346 162.258 1.00 25.48 384 GLY D O 1
ATOM 12667 N N . TRP D 1 357 ? -70.533 -28.333 160.314 1.00 17.95 385 TRP D N 1
ATOM 12668 C CA . TRP D 1 357 ? -71.628 -27.408 159.997 1.00 12.89 385 TRP D CA 1
ATOM 12669 C C . TRP D 1 357 ? -72.828 -27.561 160.943 1.00 22.73 385 TRP D C 1
ATOM 12670 O O . TRP D 1 357 ? -73.557 -26.595 161.179 1.00 26.75 385 TRP D O 1
ATOM 12681 N N . LEU D 1 358 ? -73.042 -28.770 161.465 1.00 25.13 386 LEU D N 1
ATOM 12682 C CA . LEU D 1 358 ? -74.079 -29.006 162.482 1.00 25.48 386 LEU D CA 1
ATOM 12683 C C . LEU D 1 358 ? -73.693 -28.458 163.846 1.00 25.44 386 LEU D C 1
ATOM 12684 O O . LEU D 1 358 ? -74.552 -28.006 164.602 1.00 32.84 386 LEU D O 1
ATOM 12689 N N . ALA D 1 359 ? -72.403 -28.513 164.163 1.00 30.80 387 ALA D N 1
ATOM 12690 C CA . ALA D 1 359 ? -71.872 -27.912 165.389 1.00 26.53 387 ALA D CA 1
ATOM 12691 C C . ALA D 1 359 ? -71.842 -26.387 165.277 1.00 27.07 387 ALA D C 1
ATOM 12692 O O . ALA D 1 359 ? -72.055 -25.686 166.268 1.00 34.63 387 ALA D O 1
ATOM 12694 N N . PHE D 1 360 ? -71.556 -25.898 164.066 1.00 34.68 388 PHE D N 1
ATOM 12695 C CA . PHE D 1 360 ? -71.696 -24.486 163.685 1.00 26.75 388 PHE D CA 1
ATOM 12696 C C . PHE D 1 360 ? -73.119 -24.034 163.995 1.00 24.95 388 PHE D C 1
ATOM 12697 O O . PHE D 1 360 ? -73.318 -23.026 164.665 1.00 30.41 388 PHE D O 1
ATOM 12705 N N . ASP D 1 361 ? -74.095 -24.817 163.541 1.00 31.14 389 ASP D N 1
ATOM 12706 C CA . ASP D 1 361 ? -75.512 -24.499 163.701 1.00 29.78 389 ASP D CA 1
ATOM 12707 C C . ASP D 1 361 ? -76.018 -24.477 165.147 1.00 33.04 389 ASP D C 1
ATOM 12708 O O . ASP D 1 361 ? -76.823 -23.624 165.500 1.00 40.48 389 ASP D O 1
ATOM 12713 N N . LYS D 1 362 ? -75.549 -25.407 165.976 1.00 30.68 390 LYS D N 1
ATOM 12714 C CA . LYS D 1 362 ? -75.954 -25.472 167.387 1.00 29.77 390 LYS D CA 1
ATOM 12715 C C . LYS D 1 362 ? -75.496 -24.257 168.193 1.00 32.66 390 LYS D C 1
ATOM 12716 O O . LYS D 1 362 ? -76.038 -23.964 169.264 1.00 37.63 390 LYS D O 1
ATOM 12722 N N . ALA D 1 363 ? -74.501 -23.552 167.659 1.00 34.49 391 ALA D N 1
ATOM 12723 C CA . ALA D 1 363 ? -74.029 -22.301 168.224 1.00 31.09 391 ALA D CA 1
ATOM 12724 C C . ALA D 1 363 ? -74.679 -21.092 167.545 1.00 33.71 391 ALA D C 1
ATOM 12725 O O . ALA D 1 363 ? -75.083 -20.147 168.216 1.00 31.55 391 ALA D O 1
ATOM 12727 N N . VAL D 1 364 ? -74.792 -21.128 166.221 1.00 36.69 392 VAL D N 1
ATOM 12728 C CA . VAL D 1 364 ? -75.249 -19.962 165.459 1.00 36.38 392 VAL D CA 1
ATOM 12729 C C . VAL D 1 364 ? -76.774 -19.782 165.463 1.00 35.92 392 VAL D C 1
ATOM 12730 O O . VAL D 1 364 ? -77.264 -18.675 165.706 1.00 40.33 392 VAL D O 1
ATOM 12734 N N . ASP D 1 365 ? -77.512 -20.862 165.205 1.00 39.11 393 ASP D N 1
ATOM 12735 C CA . ASP D 1 365 ? -78.985 -20.809 165.154 1.00 39.34 393 ASP D CA 1
ATOM 12736 C C . ASP D 1 365 ? -79.695 -20.255 166.412 1.00 36.26 393 ASP D C 1
ATOM 12737 O O . ASP D 1 365 ? -80.571 -19.412 166.262 1.00 42.78 393 ASP D O 1
ATOM 12742 N N . PRO D 1 366 ? -79.327 -20.709 167.639 1.00 34.33 394 PRO D N 1
ATOM 12743 C CA . PRO D 1 366 ? -79.932 -20.056 168.813 1.00 32.05 394 PRO D CA 1
ATOM 12744 C C . PRO D 1 366 ? -79.576 -18.575 168.971 1.00 35.10 394 PRO D C 1
ATOM 12745 O O . PRO D 1 366 ? -80.379 -17.811 169.507 1.00 41.79 394 PRO D O 1
ATOM 12749 N N . PHE D 1 367 ? -78.390 -18.182 168.509 1.00 33.63 395 PHE D N 1
ATOM 12750 C CA . PHE D 1 367 ? -77.938 -16.790 168.574 1.00 27.23 395 PHE D CA 1
ATOM 12751 C C . PHE D 1 367 ? -78.748 -15.889 167.646 1.00 30.46 395 PHE D C 1
ATOM 12752 O O . PHE D 1 367 ? -79.185 -14.810 168.048 1.00 31.83 395 PHE D O 1
ATOM 12760 N N . LEU D 1 368 ? -78.941 -16.338 166.408 1.00 31.97 396 LEU D N 1
ATOM 12761 C CA . LEU D 1 368 ? -79.603 -15.528 165.389 1.00 33.50 396 LEU D CA 1
ATOM 12762 C C . LEU D 1 368 ? -81.133 -15.565 165.478 1.00 35.90 396 LEU D C 1
ATOM 12763 O O . LEU D 1 368 ? -81.790 -14.586 165.129 1.00 38.49 396 LEU D O 1
ATOM 12768 N N . SER D 1 369 ? -81.694 -16.681 165.946 1.00 37.22 397 SER D N 1
ATOM 12769 C CA . SER D 1 369 ? -83.154 -16.824 166.079 1.00 39.38 397 SER D CA 1
ATOM 12770 C C . SER D 1 369 ? -83.722 -16.078 167.291 1.00 42.26 397 SER D C 1
ATOM 12771 O O . SER D 1 369 ? -84.924 -15.809 167.357 1.00 42.78 397 SER D O 1
ATOM 12774 N N . ASN D 1 370 ? -82.854 -15.756 168.246 1.00 41.39 398 ASN D N 1
ATOM 12775 C CA . ASN D 1 370 ? -83.221 -14.928 169.386 1.00 40.29 398 ASN D CA 1
ATOM 12776 C C . ASN D 1 370 ? -82.358 -13.666 169.415 1.00 39.03 398 ASN D C 1
ATOM 12777 O O . ASN D 1 370 ? -81.370 -13.622 170.156 1.00 40.08 398 ASN D O 1
ATOM 12782 N N . PRO D 1 371 ? -82.720 -12.639 168.607 1.00 38.79 399 PRO D N 1
ATOM 12783 C CA . PRO D 1 371 ? -81.902 -11.429 168.491 1.00 39.43 399 PRO D CA 1
ATOM 12784 C C . PRO D 1 371 ? -81.817 -10.638 169.788 1.00 45.06 399 PRO D C 1
ATOM 12785 O O . PRO D 1 371 ? -82.813 -10.488 170.502 1.00 51.54 399 PRO D O 1
ATOM 12789 N N . THR D 1 372 ? -80.615 -10.155 170.082 1.00 46.52 400 THR D N 1
ATOM 12790 C CA . THR D 1 372 ? -80.334 -9.404 171.300 1.00 51.30 400 THR D CA 1
ATOM 12791 C C . THR D 1 372 ? -79.423 -8.214 170.962 1.00 52.66 400 THR D C 1
ATOM 12792 O O . THR D 1 372 ? -78.556 -8.333 170.087 1.00 52.43 400 THR D O 1
ATOM 12796 N N . PRO D 1 373 ? -79.650 -7.049 171.608 1.00 56.32 401 PRO D N 1
ATOM 12797 C CA . PRO D 1 373 ? -78.770 -5.897 171.382 1.00 54.66 401 PRO D CA 1
ATOM 12798 C C . PRO D 1 373 ? -77.338 -6.128 171.867 1.00 51.07 401 PRO D C 1
ATOM 12799 O O . PRO D 1 373 ? -77.121 -6.871 172.828 1.00 47.65 401 PRO D O 1
ATOM 12803 N N . ALA D 1 374 ? -76.386 -5.499 171.179 1.00 47.63 402 ALA D N 1
ATOM 12804 C CA . ALA D 1 374 ? -74.966 -5.548 171.528 1.00 47.00 402 ALA D CA 1
ATOM 12805 C C . ALA D 1 374 ? -74.702 -4.910 172.892 1.00 47.43 402 ALA D C 1
ATOM 12806 O O . ALA D 1 374 ? -75.386 -3.954 173.267 1.00 52.70 402 ALA D O 1
ATOM 12808 N N . PRO D 1 375 ? -73.722 -5.445 173.648 1.00 47.79 403 PRO D N 1
ATOM 12809 C CA . PRO D 1 375 ? -73.326 -4.782 174.890 1.00 44.62 403 PRO D CA 1
ATOM 12810 C C . PRO D 1 375 ? -72.426 -3.574 174.641 1.00 46.98 403 PRO D C 1
ATOM 12811 O O . PRO D 1 375 ? -72.082 -3.280 173.491 1.00 48.59 403 PRO D O 1
ATOM 12815 N N . THR D 1 376 ? -72.065 -2.874 175.715 1.00 47.67 404 THR D N 1
ATOM 12816 C CA . THR D 1 376 ? -71.104 -1.783 175.634 1.00 49.41 404 THR D CA 1
ATOM 12817 C C . THR D 1 376 ? -69.712 -2.391 175.526 1.00 48.52 404 THR D C 1
ATOM 12818 O O . THR D 1 376 ? -69.314 -3.207 176.364 1.00 51.72 404 THR D O 1
ATOM 12822 N N . TYR D 1 377 ? -68.989 -2.006 174.479 1.00 42.49 405 TYR D N 1
ATOM 12823 C CA . TYR D 1 377 ? -67.630 -2.480 174.271 1.00 40.15 405 TYR D CA 1
ATOM 12824 C C . TYR D 1 377 ? -66.627 -1.476 174.825 1.00 46.93 405 TYR D C 1
ATOM 12825 O O . TYR D 1 377 ? -66.860 -0.265 174.774 1.00 50.75 405 TYR D O 1
ATOM 12834 N N . HIS D 1 378 ? -65.519 -1.986 175.358 1.00 46.91 406 HIS D N 1
ATOM 12835 C CA . HIS D 1 378 ? -64.436 -1.144 175.863 1.00 45.63 406 HIS D CA 1
ATOM 12836 C C . HIS D 1 378 ? -63.185 -1.336 175.010 1.00 43.58 406 HIS D C 1
ATOM 12837 O O . HIS D 1 378 ? -62.350 -2.194 175.302 1.00 45.04 406 HIS D O 1
ATOM 12844 N N . LEU D 1 379 ? -63.073 -0.529 173.954 1.00 40.55 407 LEU D N 1
ATOM 12845 C CA . LEU D 1 379 ? -61.990 -0.640 172.974 1.00 35.19 407 LEU D CA 1
ATOM 12846 C C . LEU D 1 379 ? -60.629 -0.256 173.531 1.00 41.43 407 LEU D C 1
ATOM 12847 O O . LEU D 1 379 ? -60.508 0.695 174.306 1.00 43.19 407 LEU D O 1
ATOM 12852 N N . ASN D 1 380 ? -59.612 -1.007 173.111 1.00 44.32 408 ASN D N 1
ATOM 12853 C CA . ASN D 1 380 ? -58.228 -0.790 173.506 1.00 44.27 408 ASN D CA 1
ATOM 12854 C C . ASN D 1 380 ? -57.395 -0.496 172.262 1.00 45.87 408 ASN D C 1
ATOM 12855 O O . ASN D 1 380 ? -57.164 -1.382 171.438 1.00 51.78 408 ASN D O 1
ATOM 12860 N N . GLU D 1 381 ? -56.931 0.746 172.146 1.00 47.13 409 GLU D N 1
ATOM 12861 C CA . GLU D 1 381 ? -56.230 1.219 170.946 1.00 50.48 409 GLU D CA 1
ATOM 12862 C C . GLU D 1 381 ? -54.813 0.665 170.772 1.00 46.79 409 GLU D C 1
ATOM 12863 O O . GLU D 1 381 ? -54.213 0.822 169.703 1.00 46.57 409 GLU D O 1
ATOM 12869 N N . ARG D 1 382 ? -54.289 0.010 171.810 1.00 45.37 410 ARG D N 1
ATOM 12870 C CA . ARG D 1 382 ? -52.986 -0.664 171.732 1.00 39.47 410 ARG D CA 1
ATOM 12871 C C . ARG D 1 382 ? -53.001 -1.920 170.856 1.00 31.37 410 ARG D C 1
ATOM 12872 O O . ARG D 1 382 ? -51.946 -2.447 170.506 1.00 32.54 410 ARG D O 1
ATOM 12880 N N . PHE D 1 383 ? -54.195 -2.386 170.493 1.00 28.86 411 PHE D N 1
ATOM 12881 C CA . PHE D 1 383 ? -54.342 -3.516 169.582 1.00 24.59 411 PHE D CA 1
ATOM 12882 C C . PHE D 1 383 ? -54.043 -3.151 168.115 1.00 26.84 411 PHE D C 1
ATOM 12883 O O . PHE D 1 383 ? -53.961 -4.034 167.260 1.00 29.72 411 PHE D O 1
ATOM 12891 N N . PHE D 1 384 ? -53.876 -1.853 167.847 1.00 27.74 412 PHE D N 1
ATOM 12892 C CA . PHE D 1 384 ? -53.487 -1.325 166.531 1.00 26.87 412 PHE D CA 1
ATOM 12893 C C . PHE D 1 384 ? -51.969 -1.252 166.341 1.00 30.45 412 PHE D C 1
ATOM 12894 O O . PHE D 1 384 ? -51.489 -0.937 165.247 1.00 27.09 412 PHE D O 1
ATOM 12902 N N . SER D 1 385 ? -51.223 -1.534 167.409 1.00 36.33 413 SER D N 1
ATOM 12903 C CA . SER D 1 385 ? -49.768 -1.325 167.439 1.00 39.57 413 SER D CA 1
ATOM 12904 C C . SER D 1 385 ? -48.949 -2.495 166.895 1.00 40.48 413 SER D C 1
ATOM 12905 O O . SER D 1 385 ? -49.461 -3.604 166.726 1.00 45.80 413 SER D O 1
ATOM 12908 N N . LYS D 1 386 ? -47.667 -2.228 166.642 1.00 42.51 414 LYS D N 1
ATOM 12909 C CA . LYS D 1 386 ? -46.710 -3.238 166.190 1.00 43.37 414 LYS D CA 1
ATOM 12910 C C . LYS D 1 386 ? -46.343 -4.182 167.333 1.00 44.27 414 LYS D C 1
ATOM 12911 O O . LYS D 1 386 ? -46.066 -5.359 167.105 1.00 48.47 414 LYS D O 1
ATOM 12917 N N . ASP D 1 387 ? -46.349 -3.653 168.557 1.00 45.78 415 ASP D N 1
ATOM 12918 C CA . ASP D 1 387 ? -46.084 -4.434 169.769 1.00 43.92 415 ASP D CA 1
ATOM 12919 C C . ASP D 1 387 ? -47.070 -5.573 169.970 1.00 39.63 415 ASP D C 1
ATOM 12920 O O . ASP D 1 387 ? -46.671 -6.678 170.341 1.00 43.04 415 ASP D O 1
ATOM 12925 N N . TRP D 1 388 ? -48.349 -5.299 169.724 1.00 39.20 416 TRP D N 1
ATOM 12926 C CA . TRP D 1 388 ? -49.379 -6.331 169.783 1.00 37.56 416 TRP D CA 1
ATOM 12927 C C . TRP D 1 388 ? -49.296 -7.260 168.577 1.00 35.46 416 TRP D C 1
ATOM 12928 O O . TRP D 1 388 ? -49.519 -8.464 168.703 1.00 31.77 416 TRP D O 1
ATOM 12939 N N . ALA D 1 389 ? -48.952 -6.694 167.421 1.00 36.10 417 ALA D N 1
ATOM 12940 C CA . ALA D 1 389 ? -48.811 -7.458 166.180 1.00 30.66 417 ALA D CA 1
ATOM 12941 C C . ALA D 1 389 ? -47.724 -8.531 166.279 1.00 39.21 417 ALA D C 1
ATOM 12942 O O . ALA D 1 389 ? -47.884 -9.621 165.737 1.00 39.26 417 ALA D O 1
ATOM 12944 N N . THR D 1 390 ? -46.643 -8.215 166.994 1.00 43.67 418 THR D N 1
ATOM 12945 C CA . THR D 1 390 ? -45.473 -9.085 167.115 1.00 38.04 418 THR D CA 1
ATOM 12946 C C . THR D 1 390 ? -45.406 -9.829 168.455 1.00 42.28 418 THR D C 1
ATOM 12947 O O . THR D 1 390 ? -44.378 -10.429 168.780 1.00 46.04 418 THR D O 1
ATOM 12951 N N . TYR D 1 391 ? -46.492 -9.790 169.223 1.00 42.20 419 TYR D N 1
ATOM 12952 C CA . TYR D 1 391 ? -46.501 -10.307 170.596 1.00 44.07 419 TYR D CA 1
ATOM 12953 C C . TYR D 1 391 ? -46.434 -11.835 170.686 1.00 48.30 419 TYR D C 1
ATOM 12954 O O . TYR D 1 391 ? -47.206 -12.540 170.036 1.00 52.55 419 TYR D O 1
ATOM 12963 N N . ASP D 1 392 ? -45.507 -12.322 171.513 1.00 54.31 420 ASP D N 1
ATOM 12964 C CA . ASP D 1 392 ? -45.189 -13.754 171.638 1.00 52.70 420 ASP D CA 1
ATOM 12965 C C . ASP D 1 392 ? -45.768 -14.436 172.870 1.00 49.73 420 ASP D C 1
ATOM 12966 O O . ASP D 1 392 ? -46.114 -15.617 172.824 1.00 46.90 420 ASP D O 1
ATOM 12971 N N . GLY D 1 393 ? -45.848 -13.694 173.970 1.00 49.53 421 GLY D N 1
ATOM 12972 C CA . GLY D 1 393 ? -46.095 -14.277 175.285 1.00 53.79 421 GLY D CA 1
ATOM 12973 C C . GLY D 1 393 ? -47.506 -14.737 175.591 1.00 56.75 421 GLY D C 1
ATOM 12974 O O . GLY D 1 393 ? -48.377 -14.750 174.720 1.00 53.88 421 GLY D O 1
ATOM 12975 N N . ASP D 1 394 ? -47.716 -15.129 176.846 1.00 64.22 422 ASP D N 1
ATOM 12976 C CA . ASP D 1 394 ? -49.028 -15.545 177.329 1.00 70.13 422 ASP D CA 1
ATOM 12977 C C . ASP D 1 394 ? -49.949 -14.355 177.538 1.00 73.32 422 ASP D C 1
ATOM 12978 O O . ASP D 1 394 ? -49.507 -13.266 177.911 1.00 72.51 422 ASP D O 1
ATOM 12983 N N . VAL D 1 395 ? -51.235 -14.581 177.291 1.00 75.91 423 VAL D N 1
ATOM 12984 C CA . VAL D 1 395 ? -52.274 -13.601 177.595 1.00 78.10 423 VAL D CA 1
ATOM 12985 C C . VAL D 1 395 ? -52.707 -13.753 179.060 1.00 83.77 423 VAL D C 1
ATOM 12986 O O . VAL D 1 395 ? -53.423 -12.906 179.604 1.00 82.12 423 VAL D O 1
ATOM 12990 N N . LYS D 1 396 ? -52.244 -14.847 179.674 1.00 88.82 424 LYS D N 1
ATOM 12991 C CA . LYS D 1 396 ? -52.346 -15.126 181.109 1.00 94.94 424 LYS D CA 1
ATOM 12992 C C . LYS D 1 396 ? -51.659 -14.031 181.941 1.00 95.66 424 LYS D C 1
ATOM 12993 O O . LYS D 1 396 ? -52.094 -13.721 183.054 1.00 94.85 424 LYS D O 1
ATOM 12999 N N . GLU D 1 397 ? -50.584 -13.472 181.378 1.00 97.56 425 GLU D N 1
ATOM 13000 C CA . GLU D 1 397 ? -49.833 -12.343 181.938 1.00 97.06 425 GLU D CA 1
ATOM 13001 C C . GLU D 1 397 ? -50.718 -11.127 182.240 1.00 95.24 425 GLU D C 1
ATOM 13002 O O . GLU D 1 397 ? -50.644 -10.554 183.331 1.00 94.64 425 GLU D O 1
ATOM 13008 N N . PHE D 1 398 ? -51.555 -10.750 181.276 1.00 94.08 426 PHE D N 1
ATOM 13009 C CA . PHE D 1 398 ? -52.453 -9.609 181.432 1.00 94.63 426 PHE D CA 1
ATOM 13010 C C . PHE D 1 398 ? -53.655 -9.968 182.301 1.00 95.14 426 PHE D C 1
ATOM 13011 O O . PHE D 1 398 ? -54.244 -9.104 182.951 1.00 94.86 426 PHE D O 1
ATOM 13019 N N . MET E 1 7 ? -7.102 -29.463 163.769 1.00 67.71 35 MET E N 1
ATOM 13020 C CA . MET E 1 7 ? -6.833 -29.774 162.335 1.00 69.60 35 MET E CA 1
ATOM 13021 C C . MET E 1 7 ? -5.473 -29.218 161.901 1.00 69.77 35 MET E C 1
ATOM 13022 O O . MET E 1 7 ? -5.160 -28.055 162.166 1.00 70.02 35 MET E O 1
ATOM 13027 N N . HIS E 1 8 ? -4.676 -30.056 161.237 1.00 69.80 36 HIS E N 1
ATOM 13028 C CA . HIS E 1 8 ? -3.319 -29.693 160.810 1.00 68.87 36 HIS E CA 1
ATOM 13029 C C . HIS E 1 8 ? -3.274 -29.151 159.381 1.00 64.73 36 HIS E C 1
ATOM 13030 O O . HIS E 1 8 ? -3.959 -29.665 158.494 1.00 69.71 36 HIS E O 1
ATOM 13037 N N . HIS E 1 9 ? -2.451 -28.124 159.169 1.00 57.51 37 HIS E N 1
ATOM 13038 C CA . HIS E 1 9 ? -2.388 -27.409 157.891 1.00 48.61 37 HIS E CA 1
ATOM 13039 C C . HIS E 1 9 ? -0.977 -27.332 157.313 1.00 46.58 37 HIS E C 1
ATOM 13040 O O . HIS E 1 9 ? 0.007 -27.279 158.051 1.00 50.53 37 HIS E O 1
ATOM 13047 N N . ASN E 1 10 ? -0.893 -27.333 155.986 1.00 43.10 38 ASN E N 1
ATOM 13048 C CA . ASN E 1 10 ? 0.359 -27.087 155.280 1.00 37.04 38 ASN E CA 1
ATOM 13049 C C . ASN E 1 10 ? 0.068 -26.288 154.025 1.00 39.36 38 ASN E C 1
ATOM 13050 O O . ASN E 1 10 ? -0.535 -26.813 153.086 1.00 39.53 38 ASN E O 1
ATOM 13055 N N . LEU E 1 11 ? 0.509 -25.029 154.014 1.00 36.17 39 LEU E N 1
ATOM 13056 C CA . LEU E 1 11 ? 0.119 -24.059 152.988 1.00 36.57 39 LEU E CA 1
ATOM 13057 C C . LEU E 1 11 ? 0.517 -24.450 151.566 1.00 33.02 39 LEU E C 1
ATOM 13058 O O . LEU E 1 11 ? -0.249 -24.238 150.631 1.00 40.23 39 LEU E O 1
ATOM 13063 N N . GLY E 1 12 ? 1.701 -25.033 151.418 1.00 32.73 40 GLY E N 1
ATOM 13064 C CA . GLY E 1 12 ? 2.192 -25.469 150.115 1.00 32.75 40 GLY E CA 1
ATOM 13065 C C . GLY E 1 12 ? 1.367 -26.595 149.522 1.00 37.52 40 GLY E C 1
ATOM 13066 O O . GLY E 1 12 ? 1.027 -26.556 148.337 1.00 34.40 40 GLY E O 1
ATOM 13067 N N . ALA E 1 13 ? 1.048 -27.590 150.354 1.00 32.76 41 ALA E N 1
ATOM 13068 C CA . ALA E 1 13 ? 0.238 -28.748 149.959 1.00 28.02 41 ALA E CA 1
ATOM 13069 C C . ALA E 1 13 ? -1.158 -28.325 149.550 1.00 30.62 41 ALA E C 1
ATOM 13070 O O . ALA E 1 13 ? -1.722 -28.845 148.581 1.00 32.90 41 ALA E O 1
ATOM 13072 N N . GLU E 1 14 ? -1.689 -27.364 150.301 1.00 26.39 42 GLU E N 1
ATOM 13073 C CA . GLU E 1 14 ? -3.007 -26.793 150.084 1.00 27.90 42 GLU E CA 1
ATOM 13074 C C . GLU E 1 14 ? -3.075 -25.981 148.799 1.00 28.18 42 GLU E C 1
ATOM 13075 O O . GLU E 1 14 ? -4.081 -26.029 148.098 1.00 31.99 42 GLU E O 1
ATOM 13081 N N . LYS E 1 15 ? -2.008 -25.235 148.515 1.00 31.64 43 LYS E N 1
ATOM 13082 C CA . LYS E 1 15 ? -1.879 -24.459 147.282 1.00 29.07 43 LYS E CA 1
ATOM 13083 C C . LYS E 1 15 ? -1.767 -25.363 146.067 1.00 29.40 43 LYS E C 1
ATOM 13084 O O . LYS E 1 15 ? -2.335 -25.058 145.018 1.00 33.66 43 LYS E O 1
ATOM 13090 N N . ARG E 1 16 ? -1.036 -26.470 146.213 1.00 32.54 44 ARG E N 1
ATOM 13091 C CA . ARG E 1 16 ? -0.897 -27.458 145.137 1.00 31.35 44 ARG E CA 1
ATOM 13092 C C . ARG E 1 16 ? -2.200 -28.212 144.904 1.00 32.93 44 ARG E C 1
ATOM 13093 O O . ARG E 1 16 ? -2.524 -28.539 143.764 1.00 34.33 44 ARG E O 1
ATOM 13101 N N . SER E 1 17 ? -2.941 -28.475 145.985 1.00 29.40 45 SER E N 1
ATOM 13102 C CA . SER E 1 17 ? -4.282 -29.055 145.898 1.00 29.85 45 SER E CA 1
ATOM 13103 C C . SER E 1 17 ? -5.241 -28.116 145.180 1.00 32.38 45 SER E C 1
ATOM 13104 O O . SER E 1 17 ? -6.021 -28.549 144.331 1.00 37.56 45 SER E O 1
ATOM 13107 N N . ALA E 1 18 ? -5.157 -26.830 145.520 1.00 29.69 46 ALA E N 1
ATOM 13108 C CA . ALA E 1 18 ? -6.037 -25.798 144.969 1.00 28.79 46 ALA E CA 1
ATOM 13109 C C . ALA E 1 18 ? -6.009 -25.668 143.446 1.00 28.86 46 ALA E C 1
ATOM 13110 O O . ALA E 1 18 ? -7.033 -25.349 142.836 1.00 33.98 46 ALA E O 1
ATOM 13112 N N . VAL E 1 19 ? -4.851 -25.923 142.838 1.00 32.30 47 VAL E N 1
ATOM 13113 C CA . VAL E 1 19 ? -4.699 -25.828 141.372 1.00 24.08 47 VAL E CA 1
ATOM 13114 C C . VAL E 1 19 ? -4.471 -27.177 140.677 1.00 28.83 47 VAL E C 1
ATOM 13115 O O . VAL E 1 19 ? -4.339 -27.232 139.443 1.00 31.12 47 VAL E O 1
ATOM 13119 N N . ALA E 1 20 ? -4.431 -28.250 141.468 1.00 30.11 48 ALA E N 1
ATOM 13120 C CA . ALA E 1 20 ? -4.246 -29.616 140.965 1.00 33.19 48 ALA E CA 1
ATOM 13121 C C . ALA E 1 20 ? -5.200 -29.958 139.831 1.00 38.45 48 ALA E C 1
ATOM 13122 O O . ALA E 1 20 ? -4.784 -30.532 138.826 1.00 43.61 48 ALA E O 1
ATOM 13124 N N . THR E 1 21 ? -6.467 -29.575 140.010 1.00 42.70 49 THR E N 1
ATOM 13125 C CA . THR E 1 21 ? -7.574 -29.889 139.101 1.00 46.31 49 THR E CA 1
ATOM 13126 C C . THR E 1 21 ? -7.546 -31.360 138.673 1.00 46.95 49 THR E C 1
ATOM 13127 O O . THR E 1 21 ? -7.489 -31.688 137.485 1.00 51.96 49 THR E O 1
ATOM 13131 N N . THR E 1 22 ? -7.550 -32.233 139.675 1.00 50.22 50 THR E N 1
ATOM 13132 C CA . THR E 1 22 ? -7.588 -33.673 139.473 1.00 44.80 50 THR E CA 1
ATOM 13133 C C . THR E 1 22 ? -8.898 -34.200 140.041 1.00 44.61 50 THR E C 1
ATOM 13134 O O . THR E 1 22 ? -9.675 -33.438 140.629 1.00 42.46 50 THR E O 1
ATOM 13138 N N . ILE E 1 23 ? -9.139 -35.497 139.858 1.00 44.39 51 ILE E N 1
ATOM 13139 C CA . ILE E 1 23 ? -10.312 -36.170 140.414 1.00 40.79 51 ILE E CA 1
ATOM 13140 C C . ILE E 1 23 ? -10.239 -36.187 141.946 1.00 37.45 51 ILE E C 1
ATOM 13141 O O . ILE E 1 23 ? -11.233 -35.912 142.625 1.00 36.72 51 ILE E O 1
ATOM 13146 N N . ASP E 1 24 ? -9.044 -36.459 142.470 1.00 33.65 52 ASP E N 1
ATOM 13147 C CA . ASP E 1 24 ? -8.795 -36.471 143.907 1.00 33.17 52 ASP E CA 1
ATOM 13148 C C . ASP E 1 24 ? -8.975 -35.104 144.553 1.00 34.03 52 ASP E C 1
ATOM 13149 O O . ASP E 1 24 ? -9.478 -35.014 145.667 1.00 31.28 52 ASP E O 1
ATOM 13154 N N . SER E 1 25 ? -8.590 -34.042 143.847 1.00 32.26 53 SER E N 1
ATOM 13155 C CA . SER E 1 25 ? -8.713 -32.681 144.381 1.00 36.70 53 SER E CA 1
ATOM 13156 C C . SER E 1 25 ? -10.171 -32.218 144.472 1.00 37.47 53 SER E C 1
ATOM 13157 O O . SER E 1 25 ? -10.489 -31.316 145.246 1.00 39.22 53 SER E O 1
ATOM 13160 N N . PHE E 1 26 ? -11.045 -32.843 143.683 1.00 37.29 54 PHE E N 1
ATOM 13161 C CA . PHE E 1 26 ? -12.483 -32.591 143.750 1.00 33.43 54 PHE E CA 1
ATOM 13162 C C . PHE E 1 26 ? -13.173 -33.455 144.797 1.00 30.29 54 PHE E C 1
ATOM 13163 O O . PHE E 1 26 ? -14.000 -32.960 145.564 1.00 33.77 54 PHE E O 1
ATOM 13171 N N . LYS E 1 27 ? -12.851 -34.747 144.807 1.00 28.31 55 LYS E N 1
ATOM 13172 C CA . LYS E 1 27 ? -13.682 -35.730 145.494 1.00 29.58 55 LYS E CA 1
ATOM 13173 C C . LYS E 1 27 ? -13.259 -36.080 146.916 1.00 34.31 55 LYS E C 1
ATOM 13174 O O . LYS E 1 27 ? -14.110 -36.378 147.755 1.00 29.87 55 LYS E O 1
ATOM 13180 N N . GLU E 1 28 ? -11.963 -36.043 147.197 1.00 39.84 56 GLU E N 1
ATOM 13181 C CA . GLU E 1 28 ? -11.521 -36.470 148.508 1.00 48.92 56 GLU E CA 1
ATOM 13182 C C . GLU E 1 28 ? -11.559 -35.322 149.504 1.00 46.51 56 GLU E C 1
ATOM 13183 O O . GLU E 1 28 ? -11.221 -34.183 149.175 1.00 48.03 56 GLU E O 1
ATOM 13189 N N . ARG E 1 29 ? -12.026 -35.637 150.707 1.00 43.18 57 ARG E N 1
ATOM 13190 C CA . ARG E 1 29 ? -12.306 -34.655 151.750 1.00 37.90 57 ARG E CA 1
ATOM 13191 C C . ARG E 1 29 ? -11.081 -33.854 152.180 1.00 38.45 57 ARG E C 1
ATOM 13192 O O . ARG E 1 29 ? -11.131 -32.628 152.245 1.00 39.47 57 ARG E O 1
ATOM 13200 N N . SER E 1 30 ? -9.986 -34.561 152.451 1.00 38.78 58 SER E N 1
ATOM 13201 C CA . SER E 1 30 ? -8.788 -33.976 153.045 1.00 33.06 58 SER E CA 1
ATOM 13202 C C . SER E 1 30 ? -8.227 -32.783 152.272 1.00 33.17 58 SER E C 1
ATOM 13203 O O . SER E 1 30 ? -7.927 -31.758 152.870 1.00 33.88 58 SER E O 1
ATOM 13206 N N . GLN E 1 31 ? -8.115 -32.909 150.952 1.00 29.75 59 GLN E N 1
ATOM 13207 C CA . GLN E 1 31 ? -7.486 -31.871 150.135 1.00 24.81 59 GLN E CA 1
ATOM 13208 C C . GLN E 1 31 ? -8.244 -30.549 150.135 1.00 25.43 59 GLN E C 1
ATOM 13209 O O . GLN E 1 31 ? -7.646 -29.491 150.330 1.00 39.13 59 GLN E O 1
ATOM 13215 N N . LYS E 1 32 ? -9.559 -30.610 149.948 1.00 22.38 60 LYS E N 1
ATOM 13216 C CA . LYS E 1 32 ? -10.372 -29.395 149.926 1.00 22.00 60 LYS E CA 1
ATOM 13217 C C . LYS E 1 32 ? -10.709 -28.819 151.307 1.00 23.25 60 LYS E C 1
ATOM 13218 O O . LYS E 1 32 ? -10.786 -27.604 151.452 1.00 23.05 60 LYS E O 1
ATOM 13224 N N . VAL E 1 33 ? -10.896 -29.672 152.310 1.00 21.63 61 VAL E N 1
ATOM 13225 C CA . VAL E 1 33 ? -11.235 -29.195 153.661 1.00 22.86 61 VAL E CA 1
ATOM 13226 C C . VAL E 1 33 ? -10.076 -28.446 154.318 1.00 27.07 61 VAL E C 1
ATOM 13227 O O . VAL E 1 33 ? -10.274 -27.338 154.814 1.00 34.97 61 VAL E O 1
ATOM 13231 N N . ARG E 1 34 ? -8.875 -29.032 154.282 1.00 30.58 62 ARG E N 1
ATOM 13232 C CA A ARG E 1 34 ? -7.669 -28.425 154.864 0.50 31.03 62 ARG E CA 1
ATOM 13233 C CA B ARG E 1 34 ? -7.699 -28.411 154.894 0.50 29.29 62 ARG E CA 1
ATOM 13234 C C . ARG E 1 34 ? -7.414 -27.027 154.318 1.00 29.75 62 ARG E C 1
ATOM 13235 O O . ARG E 1 34 ? -7.061 -26.113 155.060 1.00 33.35 62 ARG E O 1
ATOM 13250 N N . ALA E 1 35 ? -7.595 -26.881 153.008 1.00 22.25 63 ALA E N 1
ATOM 13251 C CA . ALA E 1 35 ? -7.411 -25.612 152.324 1.00 24.69 63 ALA E CA 1
ATOM 13252 C C . ALA E 1 35 ? -8.466 -24.580 152.723 1.00 29.04 63 ALA E C 1
ATOM 13253 O O . ALA E 1 35 ? -8.129 -23.464 153.121 1.00 34.29 63 ALA E O 1
ATOM 13255 N N . LEU E 1 36 ? -9.738 -24.966 152.648 1.00 33.38 64 LEU E N 1
ATOM 13256 C CA . LEU E 1 36 ? -10.847 -24.048 152.931 1.00 32.54 64 LEU E CA 1
ATOM 13257 C C . LEU E 1 36 ? -11.049 -23.739 154.421 1.00 34.81 64 LEU E C 1
ATOM 13258 O O . LEU E 1 36 ? -11.872 -22.891 154.778 1.00 35.44 64 LEU E O 1
ATOM 13263 N N . SER E 1 37 ? -10.297 -24.424 155.279 1.00 37.92 65 SER E N 1
ATOM 13264 C CA . SER E 1 37 ? -10.334 -24.175 156.718 1.00 40.56 65 SER E CA 1
ATOM 13265 C C . SER E 1 37 ? -9.020 -23.583 157.228 1.00 42.29 65 SER E C 1
ATOM 13266 O O . SER E 1 37 ? -8.832 -23.437 158.440 1.00 42.01 65 SER E O 1
ATOM 13269 N N . ASP E 1 38 ? -8.123 -23.241 156.300 1.00 44.39 66 ASP E N 1
ATOM 13270 C CA . ASP E 1 38 ? -6.815 -22.663 156.631 1.00 45.90 66 ASP E CA 1
ATOM 13271 C C . ASP E 1 38 ? -6.969 -21.255 157.210 1.00 46.07 66 ASP E C 1
ATOM 13272 O O . ASP E 1 38 ? -7.509 -20.368 156.547 1.00 46.91 66 ASP E O 1
ATOM 13277 N N . PRO E 1 39 ? -6.515 -21.058 158.461 1.00 48.72 67 PRO E N 1
ATOM 13278 C CA . PRO E 1 39 ? -6.682 -19.795 159.184 1.00 48.44 67 PRO E CA 1
ATOM 13279 C C . PRO E 1 39 ? -5.804 -18.648 158.668 1.00 46.56 67 PRO E C 1
ATOM 13280 O O . PRO E 1 39 ? -6.147 -17.482 158.867 1.00 46.17 67 PRO E O 1
ATOM 13284 N N . ASN E 1 40 ? -4.696 -18.978 158.009 1.00 48.25 68 ASN E N 1
ATOM 13285 C CA . ASN E 1 40 ? -3.766 -17.971 157.484 1.00 53.40 68 ASN E CA 1
ATOM 13286 C C . ASN E 1 40 ? -4.172 -17.401 156.123 1.00 50.36 68 ASN E C 1
ATOM 13287 O O . ASN E 1 40 ? -4.239 -16.182 155.951 1.00 50.57 68 ASN E O 1
ATOM 13292 N N . VAL E 1 41 ? -4.427 -18.290 155.164 1.00 47.31 69 VAL E N 1
ATOM 13293 C CA . VAL E 1 41 ? -4.748 -17.900 153.788 1.00 44.48 69 VAL E CA 1
ATOM 13294 C C . VAL E 1 41 ? -6.185 -18.287 153.448 1.00 42.89 69 VAL E C 1
ATOM 13295 O O . VAL E 1 41 ? -6.636 -19.387 153.770 1.00 45.88 69 VAL E O 1
ATOM 13299 N N . ARG E 1 42 ? -6.895 -17.359 152.811 1.00 41.64 70 ARG E N 1
ATOM 13300 C CA . ARG E 1 42 ? -8.282 -17.546 152.409 1.00 35.38 70 ARG E CA 1
ATOM 13301 C C . ARG E 1 42 ? -8.393 -18.237 151.045 1.00 31.36 70 ARG E C 1
ATOM 13302 O O . ARG E 1 42 ? -8.106 -17.633 150.011 1.00 28.89 70 ARG E O 1
ATOM 13310 N N . PHE E 1 43 ? -8.794 -19.509 151.046 1.00 32.59 71 PHE E N 1
ATOM 13311 C CA . PHE E 1 43 ? -9.118 -20.213 149.796 1.00 26.28 71 PHE E CA 1
ATOM 13312 C C . PHE E 1 43 ? -10.607 -20.094 149.511 1.00 29.71 71 PHE E C 1
ATOM 13313 O O . PHE E 1 43 ? -11.432 -20.177 150.429 1.00 28.66 71 PHE E O 1
ATOM 13321 N N . VAL E 1 44 ? -10.942 -19.900 148.237 1.00 22.66 72 VAL E N 1
ATOM 13322 C CA . VAL E 1 44 ? -12.313 -19.640 147.824 1.00 19.24 72 VAL E CA 1
ATOM 13323 C C . VAL E 1 44 ? -12.743 -20.705 146.826 1.00 25.08 72 VAL E C 1
ATOM 13324 O O . VAL E 1 44 ? -12.077 -20.893 145.803 1.00 24.48 72 VAL E O 1
ATOM 13328 N N . PRO E 1 45 ? -13.851 -21.412 147.120 1.00 21.54 73 PRO E N 1
ATOM 13329 C CA . PRO E 1 45 ? -14.369 -22.423 146.202 1.00 25.72 73 PRO E CA 1
ATOM 13330 C C . PRO E 1 45 ? -14.759 -21.841 144.838 1.00 27.92 73 PRO E C 1
ATOM 13331 O O . PRO E 1 45 ? -15.558 -20.908 144.762 1.00 34.90 73 PRO E O 1
ATOM 13335 N N . PHE E 1 46 ? -14.146 -22.383 143.789 1.00 24.50 74 PHE E N 1
ATOM 13336 C CA . PHE E 1 46 ? -14.425 -22.027 142.404 1.00 22.95 74 PHE E CA 1
ATOM 13337 C C . PHE E 1 46 ? -15.068 -23.254 141.764 1.00 24.43 74 PHE E C 1
ATOM 13338 O O . PHE E 1 46 ? -14.364 -24.138 141.276 1.00 29.81 74 PHE E O 1
ATOM 13346 N N . PHE E 1 47 ? -16.395 -23.325 141.789 1.00 27.23 75 PHE E N 1
ATOM 13347 C CA . PHE E 1 47 ? -17.104 -24.488 141.254 1.00 28.63 75 PHE E CA 1
ATOM 13348 C C . PHE E 1 47 ? -17.289 -24.382 139.742 1.00 30.90 75 PHE E C 1
ATOM 13349 O O . PHE E 1 47 ? -17.662 -23.327 139.228 1.00 32.09 75 PHE E O 1
ATOM 13357 N N . GLY E 1 48 ? -17.040 -25.489 139.047 1.00 31.70 76 GLY E N 1
ATOM 13358 C CA . GLY E 1 48 ? -17.163 -25.562 137.592 1.00 34.65 76 GLY E CA 1
ATOM 13359 C C . GLY E 1 48 ? -16.989 -26.987 137.107 1.00 36.91 76 GLY E C 1
ATOM 13360 O O . GLY E 1 48 ? -17.160 -27.932 137.876 1.00 42.00 76 GLY E O 1
ATOM 13361 N N . SER E 1 49 ? -16.657 -27.143 135.828 1.00 38.78 77 SER E N 1
ATOM 13362 C CA . SER E 1 49 ? -16.388 -28.461 135.256 1.00 42.46 77 SER E CA 1
ATOM 13363 C C . SER E 1 49 ? -15.010 -28.518 134.589 1.00 44.94 77 SER E C 1
ATOM 13364 O O . SER E 1 49 ? -14.010 -28.731 135.270 1.00 51.22 77 SER E O 1
ATOM 13367 N N . SER E 1 50 ? -14.956 -28.322 133.273 1.00 43.38 78 SER E N 1
ATOM 13368 C CA . SER E 1 50 ? -13.689 -28.363 132.545 1.00 42.88 78 SER E CA 1
ATOM 13369 C C . SER E 1 50 ? -13.049 -26.981 132.417 1.00 43.55 78 SER E C 1
ATOM 13370 O O . SER E 1 50 ? -11.939 -26.858 131.900 1.00 45.68 78 SER E O 1
ATOM 13373 N N . GLU E 1 51 ? -13.750 -25.954 132.893 1.00 41.31 79 GLU E N 1
ATOM 13374 C CA . GLU E 1 51 ? -13.343 -24.560 132.704 1.00 42.51 79 GLU E CA 1
ATOM 13375 C C . GLU E 1 51 ? -12.044 -24.153 133.395 1.00 45.26 79 GLU E C 1
ATOM 13376 O O . GLU E 1 51 ? -11.369 -23.243 132.928 1.00 48.98 79 GLU E O 1
ATOM 13382 N N . TRP E 1 52 ? -11.684 -24.820 134.489 1.00 45.86 80 TRP E N 1
ATOM 13383 C CA . TRP E 1 52 ? -10.440 -24.483 135.184 1.00 43.10 80 TRP E CA 1
ATOM 13384 C C . TRP E 1 52 ? -9.226 -25.208 134.613 1.00 41.76 80 TRP E C 1
ATOM 13385 O O . TRP E 1 52 ? -8.096 -24.813 134.888 1.00 42.01 80 TRP E O 1
ATOM 13396 N N . LEU E 1 53 ? -9.471 -26.246 133.813 1.00 42.73 81 LEU E N 1
ATOM 13397 C CA . LEU E 1 53 ? -8.425 -27.169 133.351 1.00 43.03 81 LEU E CA 1
ATOM 13398 C C . LEU E 1 53 ? -7.344 -26.543 132.467 1.00 43.76 81 LEU E C 1
ATOM 13399 O O . LEU E 1 53 ? -6.179 -26.938 132.541 1.00 44.83 81 LEU E O 1
ATOM 13404 N N . ARG E 1 54 ? -7.730 -25.576 131.639 1.00 47.88 82 ARG E N 1
ATOM 13405 C CA . ARG E 1 54 ? -6.793 -24.955 130.703 1.00 51.09 82 ARG E CA 1
ATOM 13406 C C . ARG E 1 54 ? -6.305 -23.608 131.210 1.00 51.23 82 ARG E C 1
ATOM 13407 O O . ARG E 1 54 ? -7.083 -22.667 131.390 1.00 52.50 82 ARG E O 1
ATOM 13415 N N . PHE E 1 55 ? -4.997 -23.543 131.434 1.00 48.94 83 PHE E N 1
ATOM 13416 C CA . PHE E 1 55 ? -4.359 -22.423 132.101 1.00 41.80 83 PHE E CA 1
ATOM 13417 C C . PHE E 1 55 ? -3.686 -21.504 131.099 1.00 42.55 83 PHE E C 1
ATOM 13418 O O . PHE E 1 55 ? -3.148 -21.961 130.087 1.00 46.96 83 PHE E O 1
ATOM 13426 N N . ASP E 1 56 ? -3.739 -20.207 131.378 1.00 40.71 84 ASP E N 1
ATOM 13427 C CA . ASP E 1 56 ? -2.922 -19.221 130.670 1.00 47.32 84 ASP E CA 1
ATOM 13428 C C . ASP E 1 56 ? -2.475 -18.133 131.645 1.00 50.55 84 ASP E C 1
ATOM 13429 O O . ASP E 1 56 ? -2.630 -18.285 132.860 1.00 52.98 84 ASP E O 1
ATOM 13434 N N . GLY E 1 57 ? -1.935 -17.038 131.113 1.00 50.10 85 GLY E N 1
ATOM 13435 C CA . GLY E 1 57 ? -1.412 -15.951 131.939 1.00 45.11 85 GLY E CA 1
ATOM 13436 C C . GLY E 1 57 ? -2.464 -15.176 132.707 1.00 40.45 85 GLY E C 1
ATOM 13437 O O . GLY E 1 57 ? -2.149 -14.514 133.695 1.00 38.20 85 GLY E O 1
ATOM 13438 N N . ALA E 1 58 ? -3.714 -15.269 132.255 1.00 36.24 86 ALA E N 1
ATOM 13439 C CA . ALA E 1 58 ? -4.821 -14.536 132.865 1.00 33.88 86 ALA E CA 1
ATOM 13440 C C . ALA E 1 58 ? -5.744 -15.411 133.724 1.00 33.06 86 ALA E C 1
ATOM 13441 O O . ALA E 1 58 ? -6.713 -14.909 134.298 1.00 23.87 86 ALA E O 1
ATOM 13443 N N . HIS E 1 59 ? -5.438 -16.708 133.801 1.00 29.47 87 HIS E N 1
ATOM 13444 C CA . HIS E 1 59 ? -6.180 -17.667 134.627 1.00 30.54 87 HIS E CA 1
ATOM 13445 C C . HIS E 1 59 ? -6.261 -17.167 136.077 1.00 35.11 87 HIS E C 1
ATOM 13446 O O . HIS E 1 59 ? -5.263 -16.658 136.607 1.00 32.66 87 HIS E O 1
ATOM 13453 N N . PRO E 1 60 ? -7.456 -17.273 136.704 1.00 36.59 88 PRO E N 1
ATOM 13454 C CA . PRO E 1 60 ? -7.714 -16.869 138.093 1.00 38.46 88 PRO E CA 1
ATOM 13455 C C . PRO E 1 60 ? -6.645 -17.335 139.079 1.00 38.07 88 PRO E C 1
ATOM 13456 O O . PRO E 1 60 ? -6.228 -16.559 139.933 1.00 46.69 88 PRO E O 1
ATOM 13460 N N . ALA E 1 61 ? -6.212 -18.587 138.936 1.00 40.23 89 ALA E N 1
ATOM 13461 C CA . ALA E 1 61 ? -5.194 -19.186 139.792 1.00 39.14 89 ALA E CA 1
ATOM 13462 C C . ALA E 1 61 ? -3.827 -18.546 139.584 1.00 38.37 89 ALA E C 1
ATOM 13463 O O . ALA E 1 61 ? -3.084 -18.335 140.544 1.00 34.15 89 ALA E O 1
ATOM 13465 N N . VAL E 1 62 ? -3.508 -18.241 138.328 1.00 36.42 90 VAL E N 1
ATOM 13466 C CA . VAL E 1 62 ? -2.230 -17.627 137.972 1.00 34.33 90 VAL E CA 1
ATOM 13467 C C . VAL E 1 62 ? -2.148 -16.172 138.470 1.00 36.61 90 VAL E C 1
ATOM 13468 O O . VAL E 1 62 ? -1.155 -15.772 139.093 1.00 35.86 90 VAL E O 1
ATOM 13472 N N . LEU E 1 63 ? -3.208 -15.405 138.221 1.00 33.77 91 LEU E N 1
ATOM 13473 C CA . LEU E 1 63 ? -3.276 -14.003 138.631 1.00 33.56 91 LEU E CA 1
ATOM 13474 C C . LEU E 1 63 ? -3.202 -13.810 140.146 1.00 36.88 91 LEU E C 1
ATOM 13475 O O . LEU E 1 63 ? -2.575 -12.862 140.618 1.00 37.42 91 LEU E O 1
ATOM 13480 N N . ALA E 1 64 ? -3.842 -14.708 140.895 1.00 36.10 92 ALA E N 1
ATOM 13481 C CA . ALA E 1 64 ? -3.908 -14.603 142.354 1.00 36.38 92 ALA E CA 1
ATOM 13482 C C . ALA E 1 64 ? -2.580 -14.908 143.031 1.00 35.63 92 ALA E C 1
ATOM 13483 O O . ALA E 1 64 ? -2.302 -14.388 144.112 1.00 37.10 92 ALA E O 1
ATOM 13485 N N . GLU E 1 65 ? -1.767 -15.750 142.394 1.00 39.31 93 GLU E N 1
ATOM 13486 C CA . GLU E 1 65 ? -0.464 -16.112 142.941 1.00 39.82 93 GLU E CA 1
ATOM 13487 C C . GLU E 1 65 ? 0.590 -15.051 142.639 1.00 39.48 93 GLU E C 1
ATOM 13488 O O . GLU E 1 65 ? 1.304 -14.619 143.549 1.00 33.31 93 GLU E O 1
ATOM 13494 N N . LYS E 1 66 ? 0.675 -14.638 141.371 1.00 41.01 94 LYS E N 1
ATOM 13495 C CA . LYS E 1 66 ? 1.635 -13.615 140.927 1.00 43.39 94 LYS E CA 1
ATOM 13496 C C . LYS E 1 66 ? 1.456 -12.301 141.697 1.00 44.41 94 LYS E C 1
ATOM 13497 O O . LYS E 1 66 ? 2.433 -11.707 142.165 1.00 44.52 94 LYS E O 1
ATOM 13503 N N . TYR E 1 67 ? 0.208 -11.880 141.863 1.00 43.20 95 TYR E N 1
ATOM 13504 C CA . TYR E 1 67 ? -0.076 -10.576 142.434 1.00 38.30 95 TYR E CA 1
ATOM 13505 C C . TYR E 1 67 ? -0.455 -10.618 143.908 1.00 41.10 95 TYR E C 1
ATOM 13506 O O . TYR E 1 67 ? -0.922 -9.620 144.459 1.00 45.85 95 TYR E O 1
ATOM 13515 N N . ASN E 1 68 ? -0.214 -11.774 144.532 1.00 43.25 96 ASN E N 1
ATOM 13516 C CA . ASN E 1 68 ? -0.400 -11.994 145.972 1.00 43.08 96 ASN E CA 1
ATOM 13517 C C . ASN E 1 68 ? -1.701 -11.397 146.508 1.00 45.55 96 ASN E C 1
ATOM 13518 O O . ASN E 1 68 ? -1.699 -10.567 147.425 1.00 48.45 96 ASN E O 1
ATOM 13523 N N . ARG E 1 69 ? -2.808 -11.814 145.898 1.00 41.50 97 ARG E N 1
ATOM 13524 C CA . ARG E 1 69 ? -4.137 -11.326 146.249 1.00 35.76 97 ARG E CA 1
ATOM 13525 C C . ARG E 1 69 ? -4.583 -11.864 147.604 1.00 36.37 97 ARG E C 1
ATOM 13526 O O . ARG E 1 69 ? -4.004 -12.825 148.118 1.00 33.36 97 ARG E O 1
ATOM 13534 N N . SER E 1 70 ? -5.619 -11.246 148.169 1.00 38.93 98 SER E N 1
ATOM 13535 C CA . SER E 1 70 ? -6.116 -11.590 149.508 1.00 39.76 98 SER E CA 1
ATOM 13536 C C . SER E 1 70 ? -6.886 -12.917 149.566 1.00 41.94 98 SER E C 1
ATOM 13537 O O . SER E 1 70 ? -7.348 -13.327 150.633 1.00 41.29 98 SER E O 1
ATOM 13540 N N . TYR E 1 71 ? -7.012 -13.577 148.416 1.00 43.60 99 TYR E N 1
ATOM 13541 C CA . TYR E 1 71 ? -7.624 -14.897 148.308 1.00 39.69 99 TYR E CA 1
ATOM 13542 C C . TYR E 1 71 ? -6.823 -15.794 147.361 1.00 39.03 99 TYR E C 1
ATOM 13543 O O . TYR E 1 71 ? -5.960 -15.311 146.621 1.00 38.65 99 TYR E O 1
ATOM 13552 N N . ARG E 1 72 ? -7.118 -17.094 147.388 1.00 37.37 100 ARG E N 1
ATOM 13553 C CA . ARG E 1 72 ? -6.646 -18.038 146.370 1.00 31.34 100 ARG E CA 1
ATOM 13554 C C . ARG E 1 72 ? -7.821 -18.896 145.905 1.00 29.28 100 ARG E C 1
ATOM 13555 O O . ARG E 1 72 ? -8.601 -19.352 146.732 1.00 36.10 100 ARG E O 1
ATOM 13563 N N . PRO E 1 73 ? -7.971 -19.101 144.582 1.00 33.48 101 PRO E N 1
ATOM 13564 C CA . PRO E 1 73 ? -8.995 -20.023 144.078 1.00 30.28 101 PRO E CA 1
ATOM 13565 C C . PRO E 1 73 ? -8.689 -21.480 144.410 1.00 28.83 101 PRO E C 1
ATOM 13566 O O . PRO E 1 73 ? -7.548 -21.919 144.248 1.00 25.78 101 PRO E O 1
ATOM 13570 N N . TYR E 1 74 ? -9.689 -22.207 144.905 1.00 22.37 102 TYR E N 1
ATOM 13571 C CA . TYR E 1 74 ? -9.622 -23.664 144.941 1.00 21.57 102 TYR E CA 1
ATOM 13572 C C . TYR E 1 74 ? -10.526 -24.160 143.818 1.00 23.98 102 TYR E C 1
ATOM 13573 O O . TYR E 1 74 ? -11.742 -23.963 143.856 1.00 20.17 102 TYR E O 1
ATOM 13582 N N . LEU E 1 75 ? -9.921 -24.798 142.824 1.00 25.67 103 LEU E N 1
ATOM 13583 C CA . LEU E 1 75 ? -10.612 -25.123 141.584 1.00 27.12 103 LEU E CA 1
ATOM 13584 C C . LEU E 1 75 ? -11.335 -26.458 141.694 1.00 26.26 103 LEU E C 1
ATOM 13585 O O . LEU E 1 75 ? -10.714 -27.519 141.616 1.00 29.62 103 LEU E O 1
ATOM 13590 N N . LEU E 1 76 ? -12.650 -26.382 141.894 1.00 29.48 104 LEU E N 1
ATOM 13591 C CA . LEU E 1 76 ? -13.510 -27.553 142.059 1.00 30.20 104 LEU E CA 1
ATOM 13592 C C . LEU E 1 76 ? -14.204 -27.916 140.753 1.00 34.35 104 LEU E C 1
ATOM 13593 O O . LEU E 1 76 ? -15.064 -27.181 140.271 1.00 37.05 104 LEU E O 1
ATOM 13598 N N . GLY E 1 77 ? -13.837 -29.055 140.184 1.00 39.60 105 GLY E N 1
ATOM 13599 C CA . GLY E 1 77 ? -14.514 -29.531 138.995 1.00 41.29 105 GLY E CA 1
ATOM 13600 C C . GLY E 1 77 ? -13.653 -30.332 138.055 1.00 42.00 105 GLY E C 1
ATOM 13601 O O . GLY E 1 77 ? -12.433 -30.190 138.031 1.00 49.07 105 GLY E O 1
ATOM 13602 N N . GLN E 1 78 ? -14.316 -31.182 137.280 1.00 46.96 106 GLN E N 1
ATOM 13603 C CA . GLN E 1 78 ? -13.680 -32.008 136.270 1.00 51.07 106 GLN E CA 1
ATOM 13604 C C . GLN E 1 78 ? -14.622 -32.125 135.082 1.00 52.02 106 GLN E C 1
ATOM 13605 O O . GLN E 1 78 ? -15.811 -31.821 135.198 1.00 53.22 106 GLN E O 1
ATOM 13611 N N . GLY E 1 79 ? -14.085 -32.562 133.945 1.00 50.10 107 GLY E N 1
ATOM 13612 C CA . GLY E 1 79 ? -14.870 -32.748 132.731 1.00 45.47 107 GLY E CA 1
ATOM 13613 C C . GLY E 1 79 ? -16.034 -33.700 132.920 1.00 47.16 107 GLY E C 1
ATOM 13614 O O . GLY E 1 79 ? -15.842 -34.896 133.144 1.00 49.68 107 GLY E O 1
ATOM 13615 N N . GLY E 1 80 ? -17.244 -33.155 132.849 1.00 42.78 108 GLY E N 1
ATOM 13616 C CA . GLY E 1 80 ? -18.459 -33.955 132.950 1.00 40.96 108 GLY E CA 1
ATOM 13617 C C . GLY E 1 80 ? -19.190 -33.809 134.271 1.00 37.51 108 GLY E C 1
ATOM 13618 O O . GLY E 1 80 ? -20.185 -34.491 134.511 1.00 35.69 108 GLY E O 1
ATOM 13619 N N . ALA E 1 81 ? -18.698 -32.921 135.129 1.00 39.99 109 ALA E N 1
ATOM 13620 C CA . ALA E 1 81 ? -19.329 -32.670 136.418 1.00 37.03 109 ALA E CA 1
ATOM 13621 C C . ALA E 1 81 ? -20.310 -31.515 136.299 1.00 38.94 109 ALA E C 1
ATOM 13622 O O . ALA E 1 81 ? -20.000 -30.479 135.709 1.00 36.17 109 ALA E O 1
ATOM 13624 N N . ALA E 1 82 ? -21.503 -31.708 136.850 1.00 35.12 110 ALA E N 1
ATOM 13625 C CA . ALA E 1 82 ? -22.501 -30.654 136.914 1.00 32.13 110 ALA E CA 1
ATOM 13626 C C . ALA E 1 82 ? -23.057 -30.566 138.337 1.00 31.42 110 ALA E C 1
ATOM 13627 O O . ALA E 1 82 ? -22.428 -31.061 139.270 1.00 30.47 110 ALA E O 1
ATOM 13629 N N . SER E 1 83 ? -24.238 -29.967 138.488 1.00 28.68 111 SER E N 1
ATOM 13630 C CA . SER E 1 83 ? -24.796 -29.603 139.801 1.00 34.40 111 SER E CA 1
ATOM 13631 C C . SER E 1 83 ? -25.075 -30.734 140.785 1.00 24.50 111 SER E C 1
ATOM 13632 O O . SER E 1 83 ? -25.043 -30.516 141.995 1.00 41.53 111 SER E O 1
ATOM 13635 N N . LEU E 1 84 ? -25.354 -31.931 140.274 1.00 28.16 112 LEU E N 1
ATOM 13636 C CA . LEU E 1 84 ? -25.577 -33.087 141.138 1.00 28.97 112 LEU E CA 1
ATOM 13637 C C . LEU E 1 84 ? -24.284 -33.492 141.841 1.00 29.40 112 LEU E C 1
ATOM 13638 O O . LEU E 1 84 ? -24.281 -33.667 143.054 1.00 21.66 112 LEU E O 1
ATOM 13643 N N . ASN E 1 85 ? -23.194 -33.604 141.077 1.00 26.38 113 ASN E N 1
ATOM 13644 C CA . ASN E 1 85 ? -21.853 -33.828 141.632 1.00 27.97 113 ASN E CA 1
ATOM 13645 C C . ASN E 1 85 ? -21.411 -32.760 142.630 1.00 33.64 113 ASN E C 1
ATOM 13646 O O . ASN E 1 85 ? -20.827 -33.080 143.675 1.00 34.21 113 ASN E O 1
ATOM 13651 N N . GLN E 1 86 ? -21.697 -31.499 142.303 1.00 30.74 114 GLN E N 1
ATOM 13652 C CA . GLN E 1 86 ? -21.335 -30.374 143.167 1.00 28.98 114 GLN E CA 1
ATOM 13653 C C . GLN E 1 86 ? -22.059 -30.434 144.505 1.00 29.81 114 GLN E C 1
ATOM 13654 O O . GLN E 1 86 ? -21.440 -30.232 145.549 1.00 35.32 114 GLN E O 1
ATOM 13660 N N . TYR E 1 87 ? -23.353 -30.750 144.464 1.00 28.46 115 TYR E N 1
ATOM 13661 C CA . TYR E 1 87 ? -24.170 -30.897 145.670 1.00 23.26 115 TYR E CA 1
ATOM 13662 C C . TYR E 1 87 ? -23.601 -31.908 146.654 1.00 25.09 115 TYR E C 1
ATOM 13663 O O . TYR E 1 87 ? -23.567 -31.653 147.860 1.00 26.39 115 TYR E O 1
ATOM 13672 N N . PHE E 1 88 ? -23.170 -33.052 146.129 1.00 21.88 116 PHE E N 1
ATOM 13673 C CA . PHE E 1 88 ? -22.652 -34.136 146.946 1.00 25.24 116 PHE E CA 1
ATOM 13674 C C . PHE E 1 88 ? -21.274 -33.823 147.523 1.00 25.44 116 PHE E C 1
ATOM 13675 O O . PHE E 1 88 ? -20.974 -34.211 148.654 1.00 30.54 116 PHE E O 1
ATOM 13683 N N . GLY E 1 89 ? -20.459 -33.103 146.752 1.00 26.50 117 GLY E N 1
ATOM 13684 C CA . GLY E 1 89 ? -19.157 -32.619 147.216 1.00 21.29 117 GLY E CA 1
ATOM 13685 C C . GLY E 1 89 ? -19.280 -31.622 148.355 1.00 26.69 117 GLY E C 1
ATOM 13686 O O . GLY E 1 89 ? -18.446 -31.611 149.268 1.00 26.39 117 GLY E O 1
ATOM 13687 N N . MET E 1 90 ? -20.337 -30.806 148.316 1.00 25.33 118 MET E N 1
ATOM 13688 C CA . MET E 1 90 ? -20.588 -29.774 149.336 1.00 25.23 118 MET E CA 1
ATOM 13689 C C . MET E 1 90 ? -20.839 -30.356 150.719 1.00 24.21 118 MET E C 1
ATOM 13690 O O . MET E 1 90 ? -20.470 -29.745 151.726 1.00 33.64 118 MET E O 1
ATOM 13695 N N . GLN E 1 91 ? -21.430 -31.552 150.754 1.00 25.82 119 GLN E N 1
ATOM 13696 C CA . GLN E 1 91 ? -21.752 -32.261 152.000 1.00 24.02 119 GLN E CA 1
ATOM 13697 C C . GLN E 1 91 ? -20.515 -32.708 152.782 1.00 25.71 119 GLN E C 1
ATOM 13698 O O . GLN E 1 91 ? -20.614 -33.038 153.961 1.00 25.43 119 GLN E O 1
ATOM 13704 N N . GLN E 1 92 ? -19.362 -32.724 152.112 1.00 23.80 120 GLN E N 1
ATOM 13705 C CA . GLN E 1 92 ? -18.080 -33.036 152.736 1.00 22.97 120 GLN E CA 1
ATOM 13706 C C . GLN E 1 92 ? -17.466 -31.800 153.369 1.00 24.05 120 GLN E C 1
ATOM 13707 O O . GLN E 1 92 ? -16.547 -31.901 154.187 1.00 23.62 120 GLN E O 1
ATOM 13713 N N . MET E 1 93 ? -17.966 -30.632 152.976 1.00 24.51 121 MET E N 1
ATOM 13714 C CA . MET E 1 93 ? -17.332 -29.372 153.336 1.00 22.05 121 MET E CA 1
ATOM 13715 C C . MET E 1 93 ? -18.308 -28.289 153.783 1.00 18.85 121 MET E C 1
ATOM 13716 O O . MET E 1 93 ? -18.060 -27.099 153.581 1.00 23.14 121 MET E O 1
ATOM 13721 N N . LEU E 1 94 ? -19.408 -28.705 154.401 1.00 22.86 122 LEU E N 1
ATOM 13722 C CA . LEU E 1 94 ? -20.436 -27.773 154.876 1.00 22.52 122 LEU E CA 1
ATOM 13723 C C . LEU E 1 94 ? -19.960 -26.673 155.851 1.00 27.73 122 LEU E C 1
ATOM 13724 O O . LEU E 1 94 ? -20.318 -25.509 155.647 1.00 30.66 122 LEU E O 1
ATOM 13729 N N . PRO E 1 95 ? -19.154 -27.020 156.893 1.00 21.04 123 PRO E N 1
ATOM 13730 C CA . PRO E 1 95 ? -18.676 -25.936 157.779 1.00 15.47 123 PRO E CA 1
ATOM 13731 C C . PRO E 1 95 ? -17.702 -24.953 157.120 1.00 23.80 123 PRO E C 1
ATOM 13732 O O . PRO E 1 95 ? -17.540 -23.831 157.606 1.00 28.56 123 PRO E O 1
ATOM 13736 N N . GLN E 1 96 ? -17.069 -25.364 156.023 1.00 25.59 124 GLN E N 1
ATOM 13737 C CA . GLN E 1 96 ? -16.133 -24.500 155.306 1.00 25.10 124 GLN E CA 1
ATOM 13738 C C . GLN E 1 96 ? -16.829 -23.616 154.279 1.00 32.11 124 GLN E C 1
ATOM 13739 O O . GLN E 1 96 ? -16.194 -22.761 153.662 1.00 42.61 124 GLN E O 1
ATOM 13745 N N . LEU E 1 97 ? -18.128 -23.830 154.089 1.00 36.91 125 LEU E N 1
ATOM 13746 C CA . LEU E 1 97 ? -18.922 -23.026 153.157 1.00 36.48 125 LEU E CA 1
ATOM 13747 C C . LEU E 1 97 ? -19.832 -22.031 153.876 1.00 30.53 125 LEU E C 1
ATOM 13748 O O . LEU E 1 97 ? -20.349 -21.100 153.260 1.00 31.01 125 LEU E O 1
ATOM 13753 N N . GLU E 1 98 ? -20.012 -22.242 155.179 1.00 37.51 126 GLU E N 1
ATOM 13754 C CA . GLU E 1 98 ? -20.907 -21.444 156.019 1.00 37.31 126 GLU E CA 1
ATOM 13755 C C . GLU E 1 98 ? -20.473 -19.978 156.059 1.00 37.00 126 GLU E C 1
ATOM 13756 O O . GLU E 1 98 ? -19.357 -19.674 156.481 1.00 43.38 126 GLU E O 1
ATOM 13762 N N . ASN E 1 99 ? -21.358 -19.093 155.594 1.00 36.65 127 ASN E N 1
ATOM 13763 C CA . ASN E 1 99 ? -21.143 -17.627 155.572 1.00 41.92 127 ASN E CA 1
ATOM 13764 C C . ASN E 1 99 ? -19.954 -17.163 154.722 1.00 39.94 127 ASN E C 1
ATOM 13765 O O . ASN E 1 99 ? -19.222 -16.249 155.114 1.00 43.84 127 ASN E O 1
ATOM 13770 N N . LYS E 1 100 ? -19.762 -17.790 153.566 1.00 33.49 128 LYS E N 1
ATOM 13771 C CA . LYS E 1 100 ? -18.590 -17.501 152.737 1.00 33.51 128 LYS E CA 1
ATOM 13772 C C . LYS E 1 100 ? -18.917 -17.256 151.265 1.00 30.79 128 LYS E C 1
ATOM 13773 O O . LYS E 1 100 ? -19.966 -17.657 150.788 1.00 33.05 128 LYS E O 1
ATOM 13779 N N . GLN E 1 101 ? -18.017 -16.589 150.551 1.00 34.53 129 GLN E N 1
ATOM 13780 C CA . GLN E 1 101 ? -18.208 -16.330 149.124 1.00 33.49 129 GLN E CA 1
ATOM 13781 C C . GLN E 1 101 ? -17.669 -17.471 148.269 1.00 31.99 129 GLN E C 1
ATOM 13782 O O . GLN E 1 101 ? -16.633 -18.056 148.593 1.00 32.78 129 GLN E O 1
ATOM 13788 N N . VAL E 1 102 ? -18.384 -17.786 147.188 1.00 32.16 130 VAL E N 1
ATOM 13789 C CA . VAL E 1 102 ? -17.937 -18.776 146.197 1.00 29.02 130 VAL E CA 1
ATOM 13790 C C . VAL E 1 102 ? -18.118 -18.272 144.755 1.00 30.40 130 VAL E C 1
ATOM 13791 O O . VAL E 1 102 ? -18.761 -17.247 144.518 1.00 32.20 130 VAL E O 1
ATOM 13795 N N . VAL E 1 103 ? -17.533 -19.004 143.809 1.00 28.87 131 VAL E N 1
ATOM 13796 C CA . VAL E 1 103 ? -17.748 -18.800 142.378 1.00 28.65 131 VAL E CA 1
ATOM 13797 C C . VAL E 1 103 ? -18.448 -20.043 141.836 1.00 34.76 131 VAL E C 1
ATOM 13798 O O . VAL E 1 103 ? -17.989 -21.161 142.068 1.00 41.98 131 VAL E O 1
ATOM 13802 N N . TYR E 1 104 ? -19.562 -19.851 141.133 1.00 33.06 132 TYR E N 1
ATOM 13803 C CA . TYR E 1 104 ? -20.290 -20.968 140.549 1.00 27.69 132 TYR E CA 1
ATOM 13804 C C . TYR E 1 104 ? -20.557 -20.764 139.054 1.00 31.07 132 TYR E C 1
ATOM 13805 O O . TYR E 1 104 ? -21.417 -19.980 138.675 1.00 33.83 132 TYR E O 1
ATOM 13814 N N . VAL E 1 105 ? -19.825 -21.487 138.214 1.00 25.79 133 VAL E N 1
ATOM 13815 C CA . VAL E 1 105 ? -20.046 -21.462 136.767 1.00 37.38 133 VAL E CA 1
ATOM 13816 C C . VAL E 1 105 ? -21.311 -22.251 136.413 1.00 37.70 133 VAL E C 1
ATOM 13817 O O . VAL E 1 105 ? -21.462 -23.390 136.847 1.00 41.47 133 VAL E O 1
ATOM 13821 N N . ILE E 1 106 ? -22.225 -21.627 135.663 1.00 40.20 134 ILE E N 1
ATOM 13822 C CA . ILE E 1 106 ? -23.410 -22.317 135.129 1.00 37.91 134 ILE E CA 1
ATOM 13823 C C . ILE E 1 106 ? -23.376 -22.355 133.598 1.00 45.46 134 ILE E C 1
ATOM 13824 O O . ILE E 1 106 ? -23.815 -21.415 132.923 1.00 47.68 134 ILE E O 1
ATOM 13829 N N . SER E 1 107 ? -22.857 -23.452 133.055 1.00 47.62 135 SER E N 1
ATOM 13830 C CA . SER E 1 107 ? -22.732 -23.605 131.613 1.00 49.10 135 SER E CA 1
ATOM 13831 C C . SER E 1 107 ? -24.025 -24.155 131.009 1.00 54.06 135 SER E C 1
ATOM 13832 O O . SER E 1 107 ? -24.495 -25.220 131.420 1.00 53.55 135 SER E O 1
ATOM 13835 N N . PRO E 1 108 ? -24.614 -23.422 130.040 1.00 56.63 136 PRO E N 1
ATOM 13836 C CA . PRO E 1 108 ? -25.848 -23.820 129.348 1.00 53.58 136 PRO E CA 1
ATOM 13837 C C . PRO E 1 108 ? -25.782 -25.156 128.595 1.00 51.98 136 PRO E C 1
ATOM 13838 O O . PRO E 1 108 ? -26.830 -25.754 128.351 1.00 56.87 136 PRO E O 1
ATOM 13842 N N . GLN E 1 109 ? -24.576 -25.616 128.251 1.00 51.81 137 GLN E N 1
ATOM 13843 C CA A GLN E 1 109 ? -24.442 -26.901 127.563 0.50 52.33 137 GLN E CA 1
ATOM 13844 C CA B GLN E 1 109 ? -24.352 -26.910 127.590 0.50 53.04 137 GLN E CA 1
ATOM 13845 C C . GLN E 1 109 ? -24.643 -28.109 128.491 1.00 53.82 137 GLN E C 1
ATOM 13846 O O . GLN E 1 109 ? -24.832 -29.231 128.012 1.00 52.96 137 GLN E O 1
ATOM 13857 N N . TRP E 1 110 ? -24.649 -27.875 129.805 1.00 53.70 138 TRP E N 1
ATOM 13858 C CA . TRP E 1 110 ? -24.934 -28.930 130.786 1.00 49.82 138 TRP E CA 1
ATOM 13859 C C . TRP E 1 110 ? -26.404 -29.316 130.743 1.00 49.23 138 TRP E C 1
ATOM 13860 O O . TRP E 1 110 ? -26.791 -30.391 131.204 1.00 52.45 138 TRP E O 1
ATOM 13871 N N . PHE E 1 111 ? -27.210 -28.427 130.170 1.00 49.23 139 PHE E N 1
ATOM 13872 C CA . PHE E 1 111 ? -28.662 -28.517 130.218 1.00 47.25 139 PHE E CA 1
ATOM 13873 C C . PHE E 1 111 ? -29.280 -29.285 129.039 1.00 50.41 139 PHE E C 1
ATOM 13874 O O . PHE E 1 111 ? -30.310 -28.881 128.502 1.00 51.83 139 PHE E O 1
ATOM 13882 N N . SER E 1 112 ? -28.660 -30.402 128.660 1.00 55.13 140 SER E N 1
ATOM 13883 C CA . SER E 1 112 ? -29.197 -31.300 127.632 1.00 55.92 140 SER E CA 1
ATOM 13884 C C . SER E 1 112 ? -30.407 -32.072 128.168 1.00 59.95 140 SER E C 1
ATOM 13885 O O . SER E 1 112 ? -30.604 -32.143 129.385 1.00 57.58 140 SER E O 1
ATOM 13888 N N . LYS E 1 113 ? -31.201 -32.655 127.265 1.00 61.56 141 LYS E N 1
ATOM 13889 C CA . LYS E 1 113 ? -32.477 -33.283 127.646 1.00 63.73 141 LYS E CA 1
ATOM 13890 C C . LYS E 1 113 ? -32.355 -34.508 128.560 1.00 63.84 141 LYS E C 1
ATOM 13891 O O . LYS E 1 113 ? -33.253 -34.776 129.363 1.00 64.16 141 LYS E O 1
ATOM 13897 N N . ASN E 1 114 ? -31.241 -35.228 128.444 1.00 63.46 142 ASN E N 1
ATOM 13898 C CA . ASN E 1 114 ? -30.975 -36.392 129.287 1.00 65.13 142 ASN E CA 1
ATOM 13899 C C . ASN E 1 114 ? -30.226 -36.026 130.564 1.00 63.59 142 ASN E C 1
ATOM 13900 O O . ASN E 1 114 ? -30.162 -36.820 131.505 1.00 68.14 142 ASN E O 1
ATOM 13905 N N . GLY E 1 115 ? -29.670 -34.818 130.588 1.00 59.75 143 GLY E N 1
ATOM 13906 C CA . GLY E 1 115 ? -28.922 -34.324 131.737 1.00 53.25 143 GLY E CA 1
ATOM 13907 C C . GLY E 1 115 ? -27.450 -34.681 131.696 1.00 52.02 143 GLY E C 1
ATOM 13908 O O . GLY E 1 115 ? -26.852 -34.767 130.620 1.00 46.60 143 GLY E O 1
ATOM 13909 N N . TYR E 1 116 ? -26.872 -34.898 132.877 1.00 48.86 144 TYR E N 1
ATOM 13910 C CA . TYR E 1 116 ? -25.441 -35.174 133.024 1.00 46.02 144 TYR E CA 1
ATOM 13911 C C . TYR E 1 116 ? -25.069 -36.564 132.499 1.00 50.79 144 TYR E C 1
ATOM 13912 O O . TYR E 1 116 ? -25.940 -37.395 132.245 1.00 57.99 144 TYR E O 1
ATOM 13921 N N . ASP E 1 117 ? -23.769 -36.805 132.354 1.00 52.25 145 ASP E N 1
ATOM 13922 C CA . ASP E 1 117 ? -23.253 -38.097 131.921 1.00 51.73 145 ASP E CA 1
ATOM 13923 C C . ASP E 1 117 ? -23.095 -39.011 133.140 1.00 50.58 145 ASP E C 1
ATOM 13924 O O . ASP E 1 117 ? -22.336 -38.683 134.056 1.00 54.42 145 ASP E O 1
ATOM 13929 N N . PRO E 1 118 ? -23.814 -40.157 133.160 1.00 48.80 146 PRO E N 1
ATOM 13930 C CA . PRO E 1 118 ? -23.705 -41.154 134.235 1.00 48.32 146 PRO E CA 1
ATOM 13931 C C . PRO E 1 118 ? -22.299 -41.743 134.405 1.00 47.47 146 PRO E C 1
ATOM 13932 O O . PRO E 1 118 ? -21.920 -42.108 135.518 1.00 47.17 146 PRO E O 1
ATOM 13936 N N . ALA E 1 119 ? -21.548 -41.829 133.309 1.00 45.12 147 ALA E N 1
ATOM 13937 C CA . ALA E 1 119 ? -20.174 -42.329 133.324 1.00 49.21 147 ALA E CA 1
ATOM 13938 C C . ALA E 1 119 ? -19.205 -41.324 133.952 1.00 49.36 147 ALA E C 1
ATOM 13939 O O . ALA E 1 119 ? -18.186 -41.710 134.532 1.00 51.08 147 ALA E O 1
ATOM 13941 N N . ALA E 1 120 ? -19.527 -40.038 133.827 1.00 43.76 148 ALA E N 1
ATOM 13942 C CA . ALA E 1 120 ? -18.740 -38.977 134.437 1.00 38.85 148 ALA E CA 1
ATOM 13943 C C . ALA E 1 120 ? -18.994 -38.906 135.946 1.00 42.18 148 ALA E C 1
ATOM 13944 O O . ALA E 1 120 ? -18.049 -38.812 136.725 1.00 42.67 148 ALA E O 1
ATOM 13946 N N . PHE E 1 121 ? -20.269 -38.981 136.335 1.00 37.75 149 PHE E N 1
ATOM 13947 C CA . PHE E 1 121 ? -20.707 -38.928 137.738 1.00 39.40 149 PHE E CA 1
ATOM 13948 C C . PHE E 1 121 ? -20.010 -39.941 138.643 1.00 37.91 149 PHE E C 1
ATOM 13949 O O . PHE E 1 121 ? -19.594 -39.600 139.749 1.00 39.19 149 PHE E O 1
ATOM 13957 N N . GLN E 1 122 ? -19.905 -41.177 138.153 1.00 40.60 150 GLN E N 1
ATOM 13958 C CA . GLN E 1 122 ? -19.310 -42.315 138.862 1.00 38.53 150 GLN E CA 1
ATOM 13959 C C . GLN E 1 122 ? -17.884 -42.065 139.343 1.00 37.50 150 GLN E C 1
ATOM 13960 O O . GLN E 1 122 ? -17.457 -42.610 140.364 1.00 41.18 150 GLN E O 1
ATOM 13966 N N . GLN E 1 123 ? -17.165 -41.232 138.597 1.00 34.31 151 GLN E N 1
ATOM 13967 C CA . GLN E 1 123 ? -15.759 -40.938 138.852 1.00 39.89 151 GLN E CA 1
ATOM 13968 C C . GLN E 1 123 ? -15.534 -39.970 140.008 1.00 42.03 151 GLN E C 1
ATOM 13969 O O . GLN E 1 123 ? -14.456 -39.960 140.609 1.00 45.89 151 GLN E O 1
ATOM 13975 N N . TYR E 1 124 ? -16.545 -39.159 140.319 1.00 41.63 152 TYR E N 1
ATOM 13976 C CA . TYR E 1 124 ? -16.380 -38.091 141.305 1.00 36.37 152 TYR E CA 1
ATOM 13977 C C . TYR E 1 124 ? -17.152 -38.353 142.590 1.00 35.18 152 TYR E C 1
ATOM 13978 O O . TYR E 1 124 ? -16.915 -37.703 143.602 1.00 39.30 152 TYR E O 1
ATOM 13987 N N . PHE E 1 125 ? -18.063 -39.318 142.543 1.00 32.25 153 PHE E N 1
ATOM 13988 C CA . PHE E 1 125 ? -18.840 -39.700 143.708 1.00 33.04 153 PHE E CA 1
ATOM 13989 C C . PHE E 1 125 ? -18.106 -40.806 144.469 1.00 35.01 153 PHE E C 1
ATOM 13990 O O . PHE E 1 125 ? -17.566 -41.733 143.866 1.00 38.05 153 PHE E O 1
ATOM 13998 N N . ASN E 1 126 ? -18.062 -40.691 145.794 1.00 33.31 154 ASN E N 1
ATOM 13999 C CA . ASN E 1 126 ? -17.471 -41.737 146.626 1.00 28.49 154 ASN E CA 1
ATOM 14000 C C . ASN E 1 126 ? -18.273 -42.008 147.899 1.00 28.03 154 ASN E C 1
ATOM 14001 O O . ASN E 1 126 ? -19.301 -41.370 148.136 1.00 29.52 154 ASN E O 1
ATOM 14006 N N . GLY E 1 127 ? -17.798 -42.951 148.708 1.00 24.55 155 GLY E N 1
ATOM 14007 C CA . GLY E 1 127 ? -18.508 -43.385 149.908 1.00 28.83 155 GLY E CA 1
ATOM 14008 C C . GLY E 1 127 ? -18.588 -42.340 150.995 1.00 27.89 155 GLY E C 1
ATOM 14009 O O . GLY E 1 127 ? -19.550 -42.315 151.764 1.00 35.05 155 GLY E O 1
ATOM 14010 N N . ASP E 1 128 ? -17.570 -41.483 151.055 1.00 34.04 156 ASP E N 1
ATOM 14011 C CA . ASP E 1 128 ? -17.541 -40.352 151.976 1.00 31.19 156 ASP E CA 1
ATOM 14012 C C . ASP E 1 128 ? -18.641 -39.353 151.626 1.00 29.90 156 ASP E C 1
ATOM 14013 O O . ASP E 1 128 ? -19.273 -38.795 152.516 1.00 29.83 156 ASP E O 1
ATOM 14018 N N . GLN E 1 129 ? -18.864 -39.144 150.329 1.00 23.32 157 GLN E N 1
ATOM 14019 C CA . GLN E 1 129 ? -19.972 -38.321 149.847 1.00 20.14 157 GLN E CA 1
ATOM 14020 C C . GLN E 1 129 ? -21.318 -38.967 150.126 1.00 18.15 157 GLN E C 1
ATOM 14021 O O . GLN E 1 129 ? -22.264 -38.277 150.505 1.00 29.81 157 GLN E O 1
ATOM 14027 N N . LEU E 1 130 ? -21.400 -40.283 149.932 1.00 13.72 158 LEU E N 1
ATOM 14028 C CA . LEU E 1 130 ? -22.618 -41.036 150.234 1.00 24.71 158 LEU E CA 1
ATOM 14029 C C . LEU E 1 130 ? -23.004 -40.891 151.715 1.00 21.12 158 LEU E C 1
ATOM 14030 O O . LEU E 1 130 ? -24.139 -40.537 152.020 1.00 26.54 158 LEU E O 1
ATOM 14035 N N . THR E 1 131 ? -22.061 -41.146 152.622 1.00 19.44 159 THR E N 1
ATOM 14036 C CA . THR E 1 131 ? -22.355 -41.080 154.064 1.00 15.80 159 THR E CA 1
ATOM 14037 C C . THR E 1 131 ? -22.521 -39.660 154.611 1.00 20.91 159 THR E C 1
ATOM 14038 O O . THR E 1 131 ? -23.231 -39.456 155.599 1.00 31.42 159 THR E O 1
ATOM 14042 N N . SER E 1 132 ? -21.865 -38.689 153.977 1.00 26.29 160 SER E N 1
ATOM 14043 C CA . SER E 1 132 ? -22.063 -37.271 154.290 1.00 22.66 160 SER E CA 1
ATOM 14044 C C . SER E 1 132 ? -23.450 -36.797 153.881 1.00 26.31 160 SER E C 1
ATOM 14045 O O . SER E 1 132 ? -24.060 -35.988 154.581 1.00 24.12 160 SER E O 1
ATOM 14048 N N . PHE E 1 133 ? -23.929 -37.289 152.736 1.00 27.07 161 PHE E N 1
ATOM 14049 C CA . PHE E 1 133 ? -25.299 -37.046 152.289 1.00 22.10 161 PHE E CA 1
ATOM 14050 C C . PHE E 1 133 ? -26.315 -37.538 153.330 1.00 30.60 161 PHE E C 1
ATOM 14051 O O . PHE E 1 133 ? -27.210 -36.790 153.724 1.00 35.35 161 PHE E O 1
ATOM 14059 N N . LEU E 1 134 ? -26.142 -38.774 153.794 1.00 25.69 162 LEU E N 1
ATOM 14060 C CA . LEU E 1 134 ? -27.073 -39.399 154.736 1.00 24.18 162 LEU E CA 1
ATOM 14061 C C . LEU E 1 134 ? -27.035 -38.774 156.132 1.00 22.99 162 LEU E C 1
ATOM 14062 O O . LEU E 1 134 ? -28.045 -38.755 156.835 1.00 26.65 162 LEU E O 1
ATOM 14067 N N . LYS E 1 135 ? -25.869 -38.281 156.533 1.00 25.72 163 LYS E N 1
ATOM 14068 C CA . LYS E 1 135 ? -25.707 -37.664 157.846 1.00 28.21 163 LYS E CA 1
ATOM 14069 C C . LYS E 1 135 ? -26.301 -36.257 157.886 1.00 28.50 163 LYS E C 1
ATOM 14070 O O . LYS E 1 135 ? -26.883 -35.850 158.895 1.00 28.89 163 LYS E O 1
ATOM 14076 N N . HIS E 1 136 ? -26.164 -35.524 156.786 1.00 23.48 164 HIS E N 1
ATOM 14077 C CA . HIS E 1 136 ? -26.533 -34.113 156.780 1.00 26.01 164 HIS E CA 1
ATOM 14078 C C . HIS E 1 136 ? -27.917 -33.805 156.206 1.00 28.90 164 HIS E C 1
ATOM 14079 O O . HIS E 1 136 ? -28.323 -32.639 156.170 1.00 30.39 164 HIS E O 1
ATOM 14086 N N . GLN E 1 137 ? -28.637 -34.841 155.777 1.00 26.34 165 GLN E N 1
ATOM 14087 C CA . GLN E 1 137 ? -30.010 -34.672 155.300 1.00 33.67 165 GLN E CA 1
ATOM 14088 C C . GLN E 1 137 ? -30.935 -34.181 156.418 1.00 35.98 165 GLN E C 1
ATOM 14089 O O . GLN E 1 137 ? -30.804 -34.599 157.573 1.00 37.19 165 GLN E O 1
ATOM 14095 N N . SER E 1 138 ? -31.845 -33.275 156.071 1.00 33.55 166 SER E N 1
ATOM 14096 C CA . SER E 1 138 ? -32.770 -32.704 157.045 1.00 35.12 166 SER E CA 1
ATOM 14097 C C . SER E 1 138 ? -34.198 -33.185 156.813 1.00 38.66 166 SER E C 1
ATOM 14098 O O . SER E 1 138 ? -35.142 -32.639 157.384 1.00 43.76 166 SER E O 1
ATOM 14101 N N . GLY E 1 139 ? -34.342 -34.211 155.975 1.00 42.14 167 GLY E N 1
ATOM 14102 C CA . GLY E 1 139 ? -35.644 -34.783 155.636 1.00 40.96 167 GLY E CA 1
ATOM 14103 C C . GLY E 1 139 ? -36.516 -33.882 154.780 1.00 40.55 167 GLY E C 1
ATOM 14104 O O . GLY E 1 139 ? -37.741 -33.996 154.803 1.00 46.49 167 GLY E O 1
ATOM 14105 N N . ASP E 1 140 ? -35.886 -32.989 154.023 1.00 38.62 168 ASP E N 1
ATOM 14106 C CA . ASP E 1 140 ? -36.611 -32.025 153.199 1.00 35.55 168 ASP E CA 1
ATOM 14107 C C . ASP E 1 140 ? -36.734 -32.470 151.740 1.00 38.12 168 ASP E C 1
ATOM 14108 O O . ASP E 1 140 ? -36.488 -33.630 151.415 1.00 41.99 168 ASP E O 1
ATOM 14113 N N . GLN E 1 141 ? -37.107 -31.528 150.877 1.00 34.77 169 GLN E N 1
ATOM 14114 C CA . GLN E 1 141 ? -37.246 -31.757 149.446 1.00 38.28 169 GLN E CA 1
ATOM 14115 C C . GLN E 1 141 ? -35.895 -32.007 148.778 1.00 36.91 169 GLN E C 1
ATOM 14116 O O . GLN E 1 141 ? -35.803 -32.785 147.827 1.00 39.04 169 GLN E O 1
ATOM 14122 N N . ALA E 1 142 ? -34.858 -31.345 149.284 1.00 35.75 170 ALA E N 1
ATOM 14123 C CA . ALA E 1 142 ? -33.494 -31.533 148.795 1.00 30.95 170 ALA E CA 1
ATOM 14124 C C . ALA E 1 142 ? -33.003 -32.967 148.999 1.00 30.67 170 ALA E C 1
ATOM 14125 O O . ALA E 1 142 ? -32.481 -33.574 148.066 1.00 26.45 170 ALA E O 1
ATOM 14127 N N . SER E 1 143 ? -33.199 -33.507 150.204 1.00 26.90 171 SER E N 1
ATOM 14128 C CA . SER E 1 143 ? -32.827 -34.888 150.506 1.00 28.97 171 SER E CA 1
ATOM 14129 C C . SER E 1 143 ? -33.657 -35.878 149.707 1.00 31.94 171 SER E C 1
ATOM 14130 O O . SER E 1 143 ? -33.123 -36.844 149.163 1.00 36.65 171 SER E O 1
ATOM 14133 N N . GLN E 1 144 ? -34.961 -35.619 149.639 1.00 33.84 172 GLN E N 1
ATOM 14134 C CA . GLN E 1 144 ? -35.889 -36.461 148.891 1.00 38.35 172 GLN E CA 1
ATOM 14135 C C . GLN E 1 144 ? -35.520 -36.531 147.404 1.00 26.11 172 GLN E C 1
ATOM 14136 O O . GLN E 1 144 ? -35.467 -37.622 146.839 1.00 25.54 172 GLN E O 1
ATOM 14142 N N . TYR E 1 145 ? -35.262 -35.374 146.792 1.00 31.82 173 TYR E N 1
ATOM 14143 C CA . TYR E 1 145 ? -34.905 -35.304 145.368 1.00 27.80 173 TYR E CA 1
ATOM 14144 C C . TYR E 1 145 ? -33.547 -35.942 145.074 1.00 31.16 173 TYR E C 1
ATOM 14145 O O . TYR E 1 145 ? -33.422 -36.703 144.114 1.00 37.74 173 TYR E O 1
ATOM 14154 N N . ALA E 1 146 ? -32.544 -35.625 145.897 1.00 28.45 174 ALA E N 1
ATOM 14155 C CA . ALA E 1 146 ? -31.173 -36.117 145.707 1.00 26.51 174 ALA E CA 1
ATOM 14156 C C . ALA E 1 146 ? -31.056 -37.630 145.824 1.00 25.87 174 ALA E C 1
ATOM 14157 O O . ALA E 1 146 ? -30.305 -38.251 145.074 1.00 33.07 174 ALA E O 1
ATOM 14159 N N . ALA E 1 147 ? -31.804 -38.210 146.761 1.00 26.99 175 ALA E N 1
ATOM 14160 C CA . ALA E 1 147 ? -31.845 -39.662 146.956 1.00 26.47 175 ALA E CA 1
ATOM 14161 C C . ALA E 1 147 ? -32.460 -40.383 145.764 1.00 28.77 175 ALA E C 1
ATOM 14162 O O . ALA E 1 147 ? -31.995 -41.456 145.389 1.00 32.49 175 ALA E O 1
ATOM 14164 N N . THR E 1 148 ? -33.505 -39.786 145.186 1.00 31.77 176 THR E N 1
ATOM 14165 C CA . THR E 1 148 ? -34.168 -40.300 143.981 1.00 33.63 176 THR E CA 1
ATOM 14166 C C . THR E 1 148 ? -33.212 -40.304 142.784 1.00 31.58 176 THR E C 1
ATOM 14167 O O . THR E 1 148 ? -33.151 -41.280 142.033 1.00 38.31 176 THR E O 1
ATOM 14171 N N . ARG E 1 149 ? -32.467 -39.212 142.625 1.00 30.90 177 ARG E N 1
ATOM 14172 C CA . ARG E 1 149 ? -31.480 -39.077 141.553 1.00 30.02 177 ARG E CA 1
ATOM 14173 C C . ARG E 1 149 ? -30.329 -40.069 141.695 1.00 35.19 177 ARG E C 1
ATOM 14174 O O . ARG E 1 149 ? -29.848 -40.621 140.701 1.00 36.57 177 ARG E O 1
ATOM 14182 N N . LEU E 1 150 ? -29.913 -40.294 142.939 1.00 28.94 178 LEU E N 1
ATOM 14183 C CA . LEU E 1 150 ? -28.864 -41.243 143.269 1.00 34.31 178 LEU E CA 1
ATOM 14184 C C . LEU E 1 150 ? -29.288 -42.673 142.909 1.00 36.26 178 LEU E C 1
ATOM 14185 O O . LEU E 1 150 ? -28.479 -43.452 142.412 1.00 37.12 178 LEU E O 1
ATOM 14190 N N . LEU E 1 151 ? -30.558 -43.000 143.143 1.00 32.46 179 LEU E N 1
ATOM 14191 C CA . LEU E 1 151 ? -31.097 -44.326 142.817 1.00 33.81 179 LEU E CA 1
ATOM 14192 C C . LEU E 1 151 ? -31.343 -44.538 141.323 1.00 35.52 179 LEU E C 1
ATOM 14193 O O . LEU E 1 151 ? -31.457 -45.675 140.872 1.00 39.73 179 LEU E O 1
ATOM 14198 N N . GLN E 1 152 ? -31.435 -43.451 140.562 1.00 36.06 180 GLN E N 1
ATOM 14199 C CA . GLN E 1 152 ? -31.481 -43.545 139.102 1.00 36.23 180 GLN E CA 1
ATOM 14200 C C . GLN E 1 152 ? -30.081 -43.840 138.594 1.00 37.74 180 GLN E C 1
ATOM 14201 O O . GLN E 1 152 ? -29.898 -44.661 137.695 1.00 42.78 180 GLN E O 1
ATOM 14207 N N . GLN E 1 153 ? -29.102 -43.176 139.207 1.00 41.15 181 GLN E N 1
ATOM 14208 C CA . GLN E 1 153 ? -27.688 -43.338 138.892 1.00 39.32 181 GLN E CA 1
ATOM 14209 C C . GLN E 1 153 ? -27.156 -44.706 139.326 1.00 42.20 181 GLN E C 1
ATOM 14210 O O . GLN E 1 153 ? -26.508 -45.407 138.541 1.00 43.90 181 GLN E O 1
ATOM 14216 N N . PHE E 1 154 ? -27.434 -45.074 140.575 1.00 42.20 182 PHE E N 1
ATOM 14217 C CA . PHE E 1 154 ? -27.015 -46.354 141.133 1.00 38.11 182 PHE E CA 1
ATOM 14218 C C . PHE E 1 154 ? -28.218 -47.118 141.687 1.00 42.44 182 PHE E C 1
ATOM 14219 O O . PHE E 1 154 ? -28.537 -46.978 142.871 1.00 37.45 182 PHE E O 1
ATOM 14227 N N . PRO E 1 155 ? -28.888 -47.933 140.841 1.00 43.67 183 PRO E N 1
ATOM 14228 C CA . PRO E 1 155 ? -30.043 -48.735 141.274 1.00 49.63 183 PRO E CA 1
ATOM 14229 C C . PRO E 1 155 ? -29.736 -49.714 142.418 1.00 53.21 183 PRO E C 1
ATOM 14230 O O . PRO E 1 155 ? -30.621 -50.009 143.224 1.00 54.02 183 PRO E O 1
ATOM 14234 N N . ASN E 1 156 ? -28.492 -50.191 142.486 1.00 57.71 184 ASN E N 1
ATOM 14235 C CA . ASN E 1 156 ? -28.040 -51.086 143.553 1.00 55.69 184 ASN E CA 1
ATOM 14236 C C . ASN E 1 156 ? -26.950 -50.454 144.415 1.00 52.42 184 ASN E C 1
ATOM 14237 O O . ASN E 1 156 ? -25.918 -51.078 144.681 1.00 52.10 184 ASN E O 1
ATOM 14242 N N . VAL E 1 157 ? -27.202 -49.218 144.849 1.00 52.06 185 VAL E N 1
ATOM 14243 C CA . VAL E 1 157 ? -26.267 -48.424 145.659 1.00 49.40 185 VAL E CA 1
ATOM 14244 C C . VAL E 1 157 ? -25.961 -49.089 147.011 1.00 46.71 185 VAL E C 1
ATOM 14245 O O . VAL E 1 157 ? -26.785 -49.836 147.547 1.00 49.02 185 VAL E O 1
ATOM 14249 N N . ALA E 1 158 ? -24.755 -48.855 147.527 1.00 45.38 186 ALA E N 1
ATOM 14250 C CA . ALA E 1 158 ? -24.418 -49.221 148.899 1.00 39.39 186 ALA E CA 1
ATOM 14251 C C . ALA E 1 158 ? -25.373 -48.497 149.848 1.00 39.44 186 ALA E C 1
ATOM 14252 O O . ALA E 1 158 ? -25.688 -47.321 149.639 1.00 38.92 186 ALA E O 1
ATOM 14254 N N . MET E 1 159 ? -25.836 -49.220 150.868 1.00 40.90 187 MET E N 1
ATOM 14255 C CA . MET E 1 159 ? -26.877 -48.759 151.799 1.00 43.38 187 MET E CA 1
ATOM 14256 C C . MET E 1 159 ? -28.149 -48.338 151.062 1.00 44.56 187 MET E C 1
ATOM 14257 O O . MET E 1 159 ? -28.650 -47.231 151.253 1.00 47.56 187 MET E O 1
ATOM 14262 N N . LYS E 1 160 ? -28.640 -49.243 150.210 1.00 48.50 188 LYS E N 1
ATOM 14263 C CA . LYS E 1 160 ? -29.874 -49.075 149.434 1.00 45.56 188 LYS E CA 1
ATOM 14264 C C . LYS E 1 160 ? -31.083 -48.653 150.260 1.00 45.05 188 LYS E C 1
ATOM 14265 O O . LYS E 1 160 ? -31.794 -47.728 149.874 1.00 45.84 188 LYS E O 1
ATOM 14271 N N . ASP E 1 161 ? -31.301 -49.332 151.389 1.00 41.94 189 ASP E N 1
ATOM 14272 C CA . ASP E 1 161 ? -32.510 -49.148 152.199 1.00 44.76 189 ASP E CA 1
ATOM 14273 C C . ASP E 1 161 ? -32.651 -47.741 152.781 1.00 42.92 189 ASP E C 1
ATOM 14274 O O . ASP E 1 161 ? -33.762 -47.224 152.893 1.00 44.53 189 ASP E O 1
ATOM 14279 N N . LEU E 1 162 ? -31.519 -47.130 153.124 1.00 40.55 190 LEU E N 1
ATOM 14280 C CA . LEU E 1 162 ? -31.488 -45.797 153.716 1.00 39.79 190 LEU E CA 1
ATOM 14281 C C . LEU E 1 162 ? -31.714 -44.704 152.678 1.00 40.11 190 LEU E C 1
ATOM 14282 O O . LEU E 1 162 ? -32.369 -43.696 152.962 1.00 41.90 190 LEU E O 1
ATOM 14287 N N . VAL E 1 163 ? -31.168 -44.909 151.481 1.00 31.83 191 VAL E N 1
ATOM 14288 C CA . VAL E 1 163 ? -31.363 -43.980 150.372 1.00 32.44 191 VAL E CA 1
ATOM 14289 C C . VAL E 1 163 ? -32.805 -44.070 149.874 1.00 34.28 191 VAL E C 1
ATOM 14290 O O . VAL E 1 163 ? -33.426 -43.044 149.574 1.00 37.77 191 VAL E O 1
ATOM 14294 N N . GLN E 1 164 ? -33.333 -45.295 149.820 1.00 40.55 192 GLN E N 1
ATOM 14295 C CA . GLN E 1 164 ? -34.733 -45.544 149.457 1.00 42.55 192 GLN E CA 1
ATOM 14296 C C . GLN E 1 164 ? -35.712 -44.862 150.413 1.00 40.79 192 GLN E C 1
ATOM 14297 O O . GLN E 1 164 ? -36.712 -44.290 149.970 1.00 41.97 192 GLN E O 1
ATOM 14303 N N . LYS E 1 165 ? -35.412 -44.919 151.712 1.00 36.06 193 LYS E N 1
ATOM 14304 C CA . LYS E 1 165 ? -36.232 -44.269 152.739 1.00 36.05 193 LYS E CA 1
ATOM 14305 C C . LYS E 1 165 ? -36.294 -42.757 152.553 1.00 36.86 193 LYS E C 1
ATOM 14306 O O . LYS E 1 165 ? -37.343 -42.148 152.750 1.00 43.29 193 LYS E O 1
ATOM 14312 N N . LEU E 1 166 ? -35.165 -42.166 152.170 1.00 34.73 194 LEU E N 1
ATOM 14313 C CA . LEU E 1 166 ? -35.079 -40.738 151.879 1.00 32.44 194 LEU E CA 1
ATOM 14314 C C . LEU E 1 166 ? -35.824 -40.382 150.597 1.00 29.45 194 LEU E C 1
ATOM 14315 O O . LEU E 1 166 ? -36.461 -39.334 150.524 1.00 28.51 194 LEU E O 1
ATOM 14320 N N . ALA E 1 167 ? -35.735 -41.262 149.600 1.00 27.18 195 ALA E N 1
ATOM 14321 C CA . ALA E 1 167 ? -36.407 -41.075 148.316 1.00 31.58 195 ALA E CA 1
ATOM 14322 C C . ALA E 1 167 ? -37.936 -41.111 148.438 1.00 37.60 195 ALA E C 1
ATOM 14323 O O . ALA E 1 167 ? -38.638 -40.344 147.772 1.00 44.13 195 ALA E O 1
ATOM 14325 N N . SER E 1 168 ? -38.438 -41.991 149.301 1.00 44.40 196 SER E N 1
ATOM 14326 C CA . SER E 1 168 ? -39.876 -42.170 149.493 1.00 46.55 196 SER E CA 1
ATOM 14327 C C . SER E 1 168 ? -40.418 -41.421 150.711 1.00 49.50 196 SER E C 1
ATOM 14328 O O . SER E 1 168 ? -41.553 -41.662 151.135 1.00 51.25 196 SER E O 1
ATOM 14331 N N . LYS E 1 169 ? -39.594 -40.525 151.262 1.00 49.45 197 LYS E N 1
ATOM 14332 C CA . LYS E 1 169 ? -39.933 -39.660 152.412 1.00 50.91 197 LYS E CA 1
ATOM 14333 C C . LYS E 1 169 ? -40.248 -40.369 153.728 1.00 52.19 197 LYS E C 1
ATOM 14334 O O . LYS E 1 169 ? -40.873 -39.788 154.620 1.00 54.54 197 LYS E O 1
ATOM 14340 N N . GLU E 1 170 ? -39.796 -41.616 153.845 1.00 56.86 198 GLU E N 1
ATOM 14341 C CA . GLU E 1 170 ? -40.014 -42.426 155.040 1.00 58.99 198 GLU E CA 1
ATOM 14342 C C . GLU E 1 170 ? -39.132 -41.988 156.204 1.00 56.98 198 GLU E C 1
ATOM 14343 O O . GLU E 1 170 ? -38.079 -41.371 156.013 1.00 58.13 198 GLU E O 1
ATOM 14349 N N . GLU E 1 171 ? -39.586 -42.314 157.410 1.00 55.07 199 GLU E N 1
ATOM 14350 C CA . GLU E 1 171 ? -38.899 -41.965 158.642 1.00 57.23 199 GLU E CA 1
ATOM 14351 C C . GLU E 1 171 ? -37.763 -42.954 158.888 1.00 54.36 199 GLU E C 1
ATOM 14352 O O . GLU E 1 171 ? -37.983 -44.169 158.919 1.00 57.13 199 GLU E O 1
ATOM 14358 N N . LEU E 1 172 ? -36.549 -42.432 159.045 1.00 46.29 200 LEU E N 1
ATOM 14359 C CA . LEU E 1 172 ? -35.411 -43.262 159.415 1.00 42.23 200 LEU E CA 1
ATOM 14360 C C . LEU E 1 172 ? -35.548 -43.650 160.873 1.00 42.54 200 LEU E C 1
ATOM 14361 O O . LEU E 1 172 ? -35.950 -42.832 161.704 1.00 45.46 200 LEU E O 1
ATOM 14366 N N . SER E 1 173 ? -35.224 -44.903 161.176 1.00 40.62 201 SER E N 1
ATOM 14367 C CA . SER E 1 173 ? -35.319 -45.400 162.540 1.00 36.19 201 SER E CA 1
ATOM 14368 C C . SER E 1 173 ? -34.131 -44.917 163.366 1.00 34.81 201 SER E C 1
ATOM 14369 O O . SER E 1 173 ? -33.139 -44.436 162.817 1.00 33.78 201 SER E O 1
ATOM 14372 N N . THR E 1 174 ? -34.253 -45.034 164.686 1.00 33.86 202 THR E N 1
ATOM 14373 C CA . THR E 1 174 ? -33.192 -44.664 165.622 1.00 31.22 202 THR E CA 1
ATOM 14374 C C . THR E 1 174 ? -31.931 -45.494 165.377 1.00 31.98 202 THR E C 1
ATOM 14375 O O . THR E 1 174 ? -30.816 -44.965 165.399 1.00 37.90 202 THR E O 1
ATOM 14379 N N . ALA E 1 175 ? -32.128 -46.790 165.132 1.00 30.22 203 ALA E N 1
ATOM 14380 C CA . ALA E 1 175 ? -31.044 -47.717 164.827 1.00 29.47 203 ALA E CA 1
ATOM 14381 C C . ALA E 1 175 ? -30.400 -47.401 163.475 1.00 27.20 203 ALA E C 1
ATOM 14382 O O . ALA E 1 175 ? -29.185 -47.522 163.321 1.00 34.88 203 ALA E O 1
ATOM 14384 N N . ASP E 1 176 ? -31.224 -46.999 162.510 1.00 26.37 204 ASP E N 1
ATOM 14385 C CA . ASP E 1 176 ? -30.756 -46.527 161.207 1.00 29.16 204 ASP E CA 1
ATOM 14386 C C . ASP E 1 176 ? -29.894 -45.269 161.337 1.00 31.71 204 ASP E C 1
ATOM 14387 O O . ASP E 1 176 ? -28.800 -45.205 160.779 1.00 37.79 204 ASP E O 1
ATOM 14392 N N . ASN E 1 177 ? -30.402 -44.280 162.076 1.00 34.98 205 ASN E N 1
ATOM 14393 C CA . ASN E 1 177 ? -29.700 -43.021 162.349 1.00 31.25 205 ASN E CA 1
ATOM 14394 C C . ASN E 1 177 ? -28.367 -43.217 163.062 1.00 28.62 205 ASN E C 1
ATOM 14395 O O . ASN E 1 177 ? -27.439 -42.447 162.857 1.00 31.13 205 ASN E O 1
ATOM 14400 N N . GLU E 1 178 ? -28.281 -44.246 163.900 1.00 26.27 206 GLU E N 1
ATOM 14401 C CA . GLU E 1 178 ? -27.043 -44.559 164.599 1.00 29.16 206 GLU E CA 1
ATOM 14402 C C . GLU E 1 178 ? -26.032 -45.239 163.682 1.00 28.28 206 GLU E C 1
ATOM 14403 O O . GLU E 1 178 ? -24.839 -44.939 163.748 1.00 27.47 206 GLU E O 1
ATOM 14409 N N . MET E 1 179 ? -26.507 -46.142 162.826 1.00 26.33 207 MET E N 1
ATOM 14410 C CA . MET E 1 179 ? -25.654 -46.721 161.790 1.00 26.69 207 MET E CA 1
ATOM 14411 C C . MET E 1 179 ? -25.044 -45.626 160.914 1.00 20.59 207 MET E C 1
ATOM 14412 O O . MET E 1 179 ? -23.837 -45.622 160.685 1.00 25.95 207 MET E O 1
ATOM 14417 N N . ILE E 1 180 ? -25.886 -44.690 160.475 1.00 21.36 208 ILE E N 1
ATOM 14418 C CA . ILE E 1 180 ? -25.484 -43.554 159.636 1.00 22.65 208 ILE E CA 1
ATOM 14419 C C . ILE E 1 180 ? -24.390 -42.717 160.291 1.00 23.05 208 ILE E C 1
ATOM 14420 O O . ILE E 1 180 ? -23.354 -42.471 159.678 1.00 28.27 208 ILE E O 1
ATOM 14425 N N . GLU E 1 181 ? -24.616 -42.311 161.538 1.00 29.07 209 GLU E N 1
ATOM 14426 C CA . GLU E 1 181 ? -23.691 -41.437 162.262 1.00 27.46 209 GLU E CA 1
ATOM 14427 C C . GLU E 1 181 ? -22.350 -42.108 162.538 1.00 23.41 209 GLU E C 1
ATOM 14428 O O . GLU E 1 181 ? -21.313 -41.443 162.547 1.00 33.83 209 GLU E O 1
ATOM 14434 N N . LEU E 1 182 ? -22.381 -43.420 162.759 1.00 22.09 210 LEU E N 1
ATOM 14435 C CA . LEU E 1 182 ? -21.172 -44.220 162.972 1.00 20.02 210 LEU E CA 1
ATOM 14436 C C . LEU E 1 182 ? -20.328 -44.369 161.697 1.00 20.13 210 LEU E C 1
ATOM 14437 O O . LEU E 1 182 ? -19.116 -44.183 161.733 1.00 22.01 210 LEU E O 1
ATOM 14442 N N . LEU E 1 183 ? -20.962 -44.712 160.582 1.00 17.10 211 LEU E N 1
ATOM 14443 C CA . LEU E 1 183 ? -20.231 -44.909 159.328 1.00 19.16 211 LEU E CA 1
ATOM 14444 C C . LEU E 1 183 ? -19.747 -43.587 158.730 1.00 20.49 211 LEU E C 1
ATOM 14445 O O . LEU E 1 183 ? -18.708 -43.544 158.067 1.00 33.52 211 LEU E O 1
ATOM 14450 N N . ALA E 1 184 ? -20.496 -42.515 158.989 1.00 27.66 212 ALA E N 1
ATOM 14451 C CA . ALA E 1 184 ? -20.152 -41.168 158.532 1.00 25.47 212 ALA E CA 1
ATOM 14452 C C . ALA E 1 184 ? -18.909 -40.629 159.241 1.00 29.12 212 ALA E C 1
ATOM 14453 O O . ALA E 1 184 ? -18.027 -40.042 158.610 1.00 33.87 212 ALA E O 1
ATOM 14455 N N . ARG E 1 185 ? -18.852 -40.841 160.552 1.00 22.38 213 ARG E N 1
ATOM 14456 C CA . ARG E 1 185 ? -17.725 -40.425 161.377 1.00 26.56 213 ARG E CA 1
ATOM 14457 C C . ARG E 1 185 ? -16.458 -41.175 160.991 1.00 25.02 213 ARG E C 1
ATOM 14458 O O . ARG E 1 185 ? -15.380 -40.593 160.948 1.00 25.20 213 ARG E O 1
ATOM 14466 N N . PHE E 1 186 ? -16.607 -42.475 160.730 1.00 28.76 214 PHE E N 1
ATOM 14467 C CA . PHE E 1 186 ? -15.506 -43.341 160.318 1.00 25.07 214 PHE E CA 1
ATOM 14468 C C . PHE E 1 186 ? -14.938 -42.894 158.981 1.00 25.60 214 PHE E C 1
ATOM 14469 O O . PHE E 1 186 ? -13.728 -42.787 158.833 1.00 30.58 214 PHE E O 1
ATOM 14477 N N . ASN E 1 187 ? -15.822 -42.640 158.020 1.00 22.60 215 ASN E N 1
ATOM 14478 C CA . ASN E 1 187 ? -15.429 -42.107 156.714 1.00 27.58 215 ASN E CA 1
ATOM 14479 C C . ASN E 1 187 ? -14.727 -40.760 156.795 1.00 26.56 215 ASN E C 1
ATOM 14480 O O . ASN E 1 187 ? -13.757 -40.533 156.079 1.00 26.66 215 ASN E O 1
ATOM 14485 N N . GLU E 1 188 ? -15.200 -39.878 157.674 1.00 28.73 216 GLU E N 1
ATOM 14486 C CA . GLU E 1 188 ? -14.558 -38.576 157.835 1.00 34.50 216 GLU E CA 1
ATOM 14487 C C . GLU E 1 188 ? -13.236 -38.655 158.612 1.00 32.88 216 GLU E C 1
ATOM 14488 O O . GLU E 1 188 ? -12.361 -37.822 158.412 1.00 37.86 216 GLU E O 1
ATOM 14494 N N . ARG E 1 189 ? -13.089 -39.669 159.465 1.00 35.20 217 ARG E N 1
ATOM 14495 C CA . ARG E 1 189 ? -11.815 -39.950 160.141 1.00 38.38 217 ARG E CA 1
ATOM 14496 C C . ARG E 1 189 ? -10.809 -40.561 159.164 1.00 37.18 217 ARG E C 1
ATOM 14497 O O . ARG E 1 189 ? -9.641 -40.173 159.126 1.00 37.25 217 ARG E O 1
ATOM 14505 N N . GLN E 1 190 ? -11.293 -41.513 158.372 1.00 36.19 218 GLN E N 1
ATOM 14506 C CA . GLN E 1 190 ? -10.497 -42.252 157.402 1.00 34.42 218 GLN E CA 1
ATOM 14507 C C . GLN E 1 190 ? -10.012 -41.361 156.267 1.00 33.70 218 GLN E C 1
ATOM 14508 O O . GLN E 1 190 ? -8.832 -41.375 155.938 1.00 40.01 218 GLN E O 1
ATOM 14514 N N . ALA E 1 191 ? -10.924 -40.586 155.682 1.00 40.97 219 ALA E N 1
ATOM 14515 C CA . ALA E 1 191 ? -10.607 -39.695 154.558 1.00 36.72 219 ALA E CA 1
ATOM 14516 C C . ALA E 1 191 ? -9.709 -38.523 154.938 1.00 38.29 219 ALA E C 1
ATOM 14517 O O . ALA E 1 191 ? -8.975 -38.016 154.092 1.00 43.63 219 ALA E O 1
ATOM 14519 N N . SER E 1 192 ? -9.767 -38.097 156.199 1.00 39.42 220 SER E N 1
ATOM 14520 C CA . SER E 1 192 ? -8.912 -37.012 156.675 1.00 44.23 220 SER E CA 1
ATOM 14521 C C . SER E 1 192 ? -7.457 -37.455 156.806 1.00 43.15 220 SER E C 1
ATOM 14522 O O . SER E 1 192 ? -6.538 -36.686 156.513 1.00 48.29 220 SER E O 1
ATOM 14525 N N . PHE E 1 193 ? -7.259 -38.700 157.233 1.00 41.67 221 PHE E N 1
ATOM 14526 C CA . PHE E 1 193 ? -5.924 -39.265 157.401 1.00 36.15 221 PHE E CA 1
ATOM 14527 C C . PHE E 1 193 ? -5.310 -39.716 156.072 1.00 38.02 221 PHE E C 1
ATOM 14528 O O . PHE E 1 193 ? -4.187 -39.341 155.747 1.00 43.93 221 PHE E O 1
ATOM 14536 N N . PHE E 1 194 ? -6.045 -40.526 155.314 1.00 43.34 222 PHE E N 1
ATOM 14537 C CA . PHE E 1 194 ? -5.499 -41.172 154.115 1.00 45.71 222 PHE E CA 1
ATOM 14538 C C . PHE E 1 194 ? -5.450 -40.282 152.870 1.00 50.74 222 PHE E C 1
ATOM 14539 O O . PHE E 1 194 ? -4.729 -40.587 151.916 1.00 53.31 222 PHE E O 1
ATOM 14547 N N . GLY E 1 195 ? -6.199 -39.182 152.889 1.00 54.25 223 GLY E N 1
ATOM 14548 C CA . GLY E 1 195 ? -6.235 -38.249 151.759 1.00 60.20 223 GLY E CA 1
ATOM 14549 C C . GLY E 1 195 ? -5.171 -37.160 151.770 1.00 61.33 223 GLY E C 1
ATOM 14550 O O . GLY E 1 195 ? -5.306 -36.151 151.077 1.00 58.60 223 GLY E O 1
ATOM 14551 N N . GLN E 1 196 ? -4.115 -37.356 152.557 1.00 64.49 224 GLN E N 1
ATOM 14552 C CA . GLN E 1 196 ? -3.012 -36.397 152.624 1.00 66.93 224 GLN E CA 1
ATOM 14553 C C . GLN E 1 196 ? -1.706 -36.968 152.053 1.00 69.05 224 GLN E C 1
ATOM 14554 O O . GLN E 1 196 ? -0.651 -36.322 152.108 1.00 67.40 224 GLN E O 1
ATOM 14560 N N . PHE E 1 197 ? -1.794 -38.173 151.492 1.00 69.80 225 PHE E N 1
ATOM 14561 C CA . PHE E 1 197 ? -0.632 -38.872 150.950 1.00 70.66 225 PHE E CA 1
ATOM 14562 C C . PHE E 1 197 ? -0.669 -38.997 149.424 1.00 73.50 225 PHE E C 1
ATOM 14563 O O . PHE E 1 197 ? 0.267 -39.533 148.820 1.00 77.49 225 PHE E O 1
ATOM 14571 N N . SER E 1 198 ? -1.740 -38.497 148.809 1.00 72.90 226 SER E N 1
ATOM 14572 C CA . SER E 1 198 ? -1.950 -38.641 147.363 1.00 78.02 226 SER E CA 1
ATOM 14573 C C . SER E 1 198 ? -1.077 -37.705 146.522 1.00 75.60 226 SER E C 1
ATOM 14574 O O . SER E 1 198 ? -1.140 -36.482 146.656 1.00 75.37 226 SER E O 1
ATOM 14577 N N . ARG E 1 200 ? 0.188 -36.266 142.215 1.00 81.11 228 ARG E N 1
ATOM 14578 C CA . ARG E 1 200 ? 1.251 -35.495 141.578 1.00 79.79 228 ARG E CA 1
ATOM 14579 C C . ARG E 1 200 ? 1.068 -33.999 141.852 1.00 77.90 228 ARG E C 1
ATOM 14580 O O . ARG E 1 200 ? 0.497 -33.263 141.040 1.00 78.36 228 ARG E O 1
ATOM 14588 N N . GLY E 1 201 ? 1.553 -33.566 143.012 1.00 72.28 229 GLY E N 1
ATOM 14589 C CA . GLY E 1 201 ? 1.366 -32.196 143.467 1.00 65.51 229 GLY E CA 1
ATOM 14590 C C . GLY E 1 201 ? 2.236 -31.169 142.771 1.00 62.50 229 GLY E C 1
ATOM 14591 O O . GLY E 1 201 ? 1.731 -30.180 142.240 1.00 62.34 229 GLY E O 1
ATOM 14592 N N . TYR E 1 202 ? 3.544 -31.415 142.770 1.00 59.00 230 TYR E N 1
ATOM 14593 C CA . TYR E 1 202 ? 4.537 -30.418 142.370 1.00 53.09 230 TYR E CA 1
ATOM 14594 C C . TYR E 1 202 ? 4.644 -30.185 140.863 1.00 55.98 230 TYR E C 1
ATOM 14595 O O . TYR E 1 202 ? 4.859 -29.050 140.430 1.00 56.02 230 TYR E O 1
ATOM 14604 N N . VAL E 1 203 ? 4.510 -31.255 140.076 1.00 58.82 231 VAL E N 1
ATOM 14605 C CA . VAL E 1 203 ? 4.625 -31.179 138.612 1.00 59.78 231 VAL E CA 1
ATOM 14606 C C . VAL E 1 203 ? 3.442 -30.412 138.003 1.00 58.98 231 VAL E C 1
ATOM 14607 O O . VAL E 1 203 ? 3.624 -29.611 137.080 1.00 60.02 231 VAL E O 1
ATOM 14611 N N . ASN E 1 204 ? 2.246 -30.643 138.548 1.00 55.79 232 ASN E N 1
ATOM 14612 C CA . ASN E 1 204 ? 1.043 -29.912 138.148 1.00 52.40 232 ASN E CA 1
ATOM 14613 C C . ASN E 1 204 ? 1.100 -28.423 138.462 1.00 51.16 232 ASN E C 1
ATOM 14614 O O . ASN E 1 204 ? 0.576 -27.617 137.702 1.00 49.63 232 ASN E O 1
ATOM 14619 N N . TYR E 1 205 ? 1.736 -28.065 139.575 1.00 49.76 233 TYR E N 1
ATOM 14620 C CA . TYR E 1 205 ? 1.894 -26.663 139.948 1.00 48.13 233 TYR E CA 1
ATOM 14621 C C . TYR E 1 205 ? 2.794 -25.902 138.974 1.00 49.31 233 TYR E C 1
ATOM 14622 O O . TYR E 1 205 ? 2.511 -24.748 138.649 1.00 45.56 233 TYR E O 1
ATOM 14631 N N . ASP E 1 206 ? 3.869 -26.550 138.523 1.00 54.69 234 ASP E N 1
ATOM 14632 C CA . ASP E 1 206 ? 4.816 -25.939 137.584 1.00 61.17 234 ASP E CA 1
ATOM 14633 C C . ASP E 1 206 ? 4.268 -25.840 136.165 1.00 61.70 234 ASP E C 1
ATOM 14634 O O . ASP E 1 206 ? 4.599 -24.907 135.435 1.00 64.03 234 ASP E O 1
ATOM 14639 N N . LYS E 1 207 ? 3.436 -26.808 135.787 1.00 61.67 235 LYS E N 1
ATOM 14640 C CA . LYS E 1 207 ? 2.815 -26.836 134.464 1.00 65.17 235 LYS E CA 1
ATOM 14641 C C . LYS E 1 207 ? 1.659 -25.846 134.355 1.00 60.53 235 LYS E C 1
ATOM 14642 O O . LYS E 1 207 ? 1.528 -25.151 133.348 1.00 62.10 235 LYS E O 1
ATOM 14648 N N . HIS E 1 208 ? 0.833 -25.786 135.399 1.00 58.00 236 HIS E N 1
ATOM 14649 C CA . HIS E 1 208 ? -0.369 -24.953 135.398 1.00 52.71 236 HIS E CA 1
ATOM 14650 C C . HIS E 1 208 ? -0.125 -23.503 135.824 1.00 52.29 236 HIS E C 1
ATOM 14651 O O . HIS E 1 208 ? -0.605 -22.576 135.168 1.00 53.92 236 HIS E O 1
ATOM 14658 N N . VAL E 1 209 ? 0.608 -23.309 136.920 1.00 42.56 237 VAL E N 1
ATOM 14659 C CA . VAL E 1 209 ? 0.769 -21.978 137.502 1.00 36.37 237 VAL E CA 1
ATOM 14660 C C . VAL E 1 209 ? 2.123 -21.331 137.192 1.00 38.94 237 VAL E C 1
ATOM 14661 O O . VAL E 1 209 ? 2.164 -20.242 136.611 1.00 38.04 237 VAL E O 1
ATOM 14665 N N . ALA E 1 210 ? 3.212 -22.012 137.558 1.00 43.15 238 ALA E N 1
ATOM 14666 C CA . ALA E 1 210 ? 4.568 -21.432 137.529 1.00 46.03 238 ALA E CA 1
ATOM 14667 C C . ALA E 1 210 ? 5.136 -21.164 136.131 1.00 46.91 238 ALA E C 1
ATOM 14668 O O . ALA E 1 210 ? 6.040 -20.342 135.973 1.00 49.95 238 ALA E O 1
ATOM 14670 N N . LYS E 1 211 ? 4.600 -21.867 135.136 1.00 51.87 239 LYS E N 1
ATOM 14671 C CA . LYS E 1 211 ? 4.907 -21.643 133.723 1.00 53.00 239 LYS E CA 1
ATOM 14672 C C . LYS E 1 211 ? 4.504 -20.229 133.290 1.00 55.31 239 LYS E C 1
ATOM 14673 O O . LYS E 1 211 ? 5.210 -19.578 132.512 1.00 57.07 239 LYS E O 1
ATOM 14679 N N . TYR E 1 212 ? 3.379 -19.755 133.821 1.00 51.94 240 TYR E N 1
ATOM 14680 C CA . TYR E 1 212 ? 2.801 -18.483 133.407 1.00 48.66 240 TYR E CA 1
ATOM 14681 C C . TYR E 1 212 ? 3.143 -17.300 134.320 1.00 46.10 240 TYR E C 1
ATOM 14682 O O . TYR E 1 212 ? 2.896 -16.150 133.952 1.00 44.97 240 TYR E O 1
ATOM 14691 N N . LEU E 1 213 ? 3.715 -17.579 135.494 1.00 46.62 241 LEU E N 1
ATOM 14692 C CA . LEU E 1 213 ? 4.218 -16.526 136.390 1.00 43.83 241 LEU E CA 1
ATOM 14693 C C . LEU E 1 213 ? 5.421 -15.814 135.774 1.00 46.32 241 LEU E C 1
ATOM 14694 O O . LEU E 1 213 ? 5.572 -14.603 135.915 1.00 46.20 241 LEU E O 1
ATOM 14699 N N . LYS E 1 214 ? 6.263 -16.582 135.083 1.00 50.77 242 LYS E N 1
ATOM 14700 C CA . LYS E 1 214 ? 7.447 -16.073 134.380 1.00 53.01 242 LYS E CA 1
ATOM 14701 C C . LYS E 1 214 ? 7.073 -15.079 133.280 1.00 52.64 242 LYS E C 1
ATOM 14702 O O . LYS E 1 214 ? 7.824 -14.150 132.982 1.00 54.77 242 LYS E O 1
ATOM 14708 N N . ILE E 1 215 ? 5.889 -15.279 132.711 1.00 52.45 243 ILE E N 1
ATOM 14709 C CA . ILE E 1 215 ? 5.435 -14.575 131.521 1.00 55.25 243 ILE E CA 1
ATOM 14710 C C . ILE E 1 215 ? 4.768 -13.230 131.872 1.00 52.69 243 ILE E C 1
ATOM 14711 O O . ILE E 1 215 ? 4.631 -12.347 131.021 1.00 51.85 243 ILE E O 1
ATOM 14716 N N . LEU E 1 216 ? 4.411 -13.076 133.147 1.00 52.98 244 LEU E N 1
ATOM 14717 C CA . LEU E 1 216 ? 3.648 -11.928 133.648 1.00 52.52 244 LEU E CA 1
ATOM 14718 C C . LEU E 1 216 ? 4.512 -10.780 134.191 1.00 53.63 244 LEU E C 1
ATOM 14719 O O . LEU E 1 216 ? 5.590 -11.027 134.744 1.00 56.82 244 LEU E O 1
ATOM 14724 N N . PRO E 1 217 ? 4.043 -9.519 134.030 1.00 52.44 245 PRO E N 1
ATOM 14725 C CA . PRO E 1 217 ? 4.689 -8.370 134.677 1.00 55.31 245 PRO E CA 1
ATOM 14726 C C . PRO E 1 217 ? 4.564 -8.416 136.197 1.00 57.91 245 PRO E C 1
ATOM 14727 O O . PRO E 1 217 ? 3.592 -8.963 136.720 1.00 61.27 245 PRO E O 1
ATOM 14731 N N . ASP E 1 218 ? 5.542 -7.837 136.892 1.00 58.67 246 ASP E N 1
ATOM 14732 C CA . ASP E 1 218 ? 5.560 -7.826 138.356 1.00 59.88 246 ASP E CA 1
ATOM 14733 C C . ASP E 1 218 ? 4.572 -6.836 138.972 1.00 59.08 246 ASP E C 1
ATOM 14734 O O . ASP E 1 218 ? 4.244 -6.937 140.159 1.00 55.90 246 ASP E O 1
ATOM 14739 N N . GLN E 1 219 ? 4.109 -5.882 138.166 1.00 57.78 247 GLN E N 1
ATOM 14740 C CA . GLN E 1 219 ? 3.106 -4.918 138.607 1.00 61.70 247 GLN E CA 1
ATOM 14741 C C . GLN E 1 219 ? 1.797 -5.109 137.860 1.00 61.99 247 GLN E C 1
ATOM 14742 O O . GLN E 1 219 ? 1.785 -5.227 136.631 1.00 61.39 247 GLN E O 1
ATOM 14748 N N . PHE E 1 220 ? 0.702 -5.138 138.614 1.00 61.69 248 PHE E N 1
ATOM 14749 C CA . PHE E 1 220 ? -0.616 -5.408 138.050 1.00 64.84 248 PHE E CA 1
ATOM 14750 C C . PHE E 1 220 ? -1.186 -4.232 137.269 1.00 67.31 248 PHE E C 1
ATOM 14751 O O . PHE E 1 220 ? -1.373 -3.138 137.811 1.00 70.90 248 PHE E O 1
ATOM 14759 N N . SER E 1 221 ? -1.460 -4.485 135.993 1.00 65.07 249 SER E N 1
ATOM 14760 C CA . SER E 1 221 ? -2.259 -3.600 135.152 1.00 66.47 249 SER E CA 1
ATOM 14761 C C . SER E 1 221 ? -2.921 -4.451 134.079 1.00 63.71 249 SER E C 1
ATOM 14762 O O . SER E 1 221 ? -2.297 -5.370 133.543 1.00 62.89 249 SER E O 1
ATOM 14765 N N . TYR E 1 222 ? -4.180 -4.143 133.774 1.00 60.03 250 TYR E N 1
ATOM 14766 C CA . TYR E 1 222 ? -4.966 -4.927 132.820 1.00 58.16 250 TYR E CA 1
ATOM 14767 C C . TYR E 1 222 ? -4.436 -4.873 131.390 1.00 56.35 250 TYR E C 1
ATOM 14768 O O . TYR E 1 222 ? -4.580 -5.837 130.645 1.00 59.45 250 TYR E O 1
ATOM 14777 N N . GLN E 1 223 ? -3.817 -3.751 131.027 1.00 57.99 251 GLN E N 1
ATOM 14778 C CA . GLN E 1 223 ? -3.298 -3.541 129.676 1.00 58.59 251 GLN E CA 1
ATOM 14779 C C . GLN E 1 223 ? -2.006 -4.323 129.406 1.00 56.95 251 GLN E C 1
ATOM 14780 O O . GLN E 1 223 ? -1.841 -4.896 128.325 1.00 56.18 251 GLN E O 1
ATOM 14786 N N . ALA E 1 224 ? -1.104 -4.348 130.389 1.00 54.00 252 ALA E N 1
ATOM 14787 C CA . ALA E 1 224 ? 0.181 -5.041 130.252 1.00 52.36 252 ALA E CA 1
ATOM 14788 C C . ALA E 1 224 ? 0.039 -6.561 130.278 1.00 55.53 252 ALA E C 1
ATOM 14789 O O . ALA E 1 224 ? 0.823 -7.272 129.648 1.00 55.43 252 ALA E O 1
ATOM 14791 N N . ILE E 1 225 ? -0.959 -7.045 131.017 1.00 59.78 253 ILE E N 1
ATOM 14792 C CA . ILE E 1 225 ? -1.294 -8.469 131.060 1.00 57.62 253 ILE E CA 1
ATOM 14793 C C . ILE E 1 225 ? -1.962 -8.874 129.746 1.00 59.73 253 ILE E C 1
ATOM 14794 O O . ILE E 1 225 ? -1.652 -9.929 129.186 1.00 60.97 253 ILE E O 1
ATOM 14799 N N . GLU E 1 226 ? -2.848 -8.007 129.255 1.00 58.62 254 GLU E N 1
ATOM 14800 C CA . GLU E 1 226 ? -3.547 -8.201 127.985 1.00 62.49 254 GLU E CA 1
ATOM 14801 C C . GLU E 1 226 ? -2.598 -8.398 126.801 1.00 65.71 254 GLU E C 1
ATOM 14802 O O . GLU E 1 226 ? -2.849 -9.248 125.955 1.00 65.18 254 GLU E O 1
ATOM 14808 N N . ASP E 1 227 ? -1.514 -7.619 126.767 1.00 69.88 255 ASP E N 1
ATOM 14809 C CA . ASP E 1 227 ? -0.526 -7.652 125.678 1.00 73.85 255 ASP E CA 1
ATOM 14810 C C . ASP E 1 227 ? 0.234 -8.977 125.571 1.00 73.84 255 ASP E C 1
ATOM 14811 O O . ASP E 1 227 ? 0.504 -9.453 124.466 1.00 76.35 255 ASP E O 1
ATOM 14816 N N . VAL E 1 228 ? 0.577 -9.560 126.719 1.00 72.44 256 VAL E N 1
ATOM 14817 C CA . VAL E 1 228 ? 1.272 -10.850 126.769 1.00 72.81 256 VAL E CA 1
ATOM 14818 C C . VAL E 1 228 ? 0.293 -11.982 126.456 1.00 70.71 256 VAL E C 1
ATOM 14819 O O . VAL E 1 228 ? 0.620 -12.923 125.725 1.00 69.98 256 VAL E O 1
ATOM 14823 N N . VAL E 1 229 ? -0.910 -11.861 127.012 1.00 71.57 257 VAL E N 1
ATOM 14824 C CA . VAL E 1 229 ? -1.995 -12.830 126.846 1.00 70.88 257 VAL E CA 1
ATOM 14825 C C . VAL E 1 229 ? -2.500 -12.895 125.392 1.00 70.66 257 VAL E C 1
ATOM 14826 O O . VAL E 1 229 ? -2.753 -13.986 124.867 1.00 70.67 257 VAL E O 1
ATOM 14830 N N . LYS E 1 230 ? -2.607 -11.730 124.747 1.00 70.78 258 LYS E N 1
ATOM 14831 C CA . LYS E 1 230 ? -3.015 -11.626 123.340 1.00 69.84 258 LYS E CA 1
ATOM 14832 C C . LYS E 1 230 ? -1.969 -12.242 122.418 1.00 68.81 258 LYS E C 1
ATOM 14833 O O . LYS E 1 230 ? -2.317 -12.900 121.440 1.00 68.23 258 LYS E O 1
ATOM 14839 N N . ALA E 1 231 ? -0.696 -12.028 122.749 1.00 70.29 259 ALA E N 1
ATOM 14840 C CA . ALA E 1 231 ? 0.429 -12.599 122.009 1.00 71.53 259 ALA E CA 1
ATOM 14841 C C . ALA E 1 231 ? 0.482 -14.124 122.121 1.00 73.51 259 ALA E C 1
ATOM 14842 O O . ALA E 1 231 ? 0.826 -14.804 121.155 1.00 74.08 259 ALA E O 1
ATOM 14844 N N . ASP E 1 232 ? 0.138 -14.645 123.300 1.00 76.04 260 ASP E N 1
ATOM 14845 C CA . ASP E 1 232 ? 0.039 -16.088 123.535 1.00 77.42 260 ASP E CA 1
ATOM 14846 C C . ASP E 1 232 ? -1.135 -16.684 122.755 1.00 76.44 260 ASP E C 1
ATOM 14847 O O . ASP E 1 232 ? -1.047 -17.801 122.238 1.00 75.16 260 ASP E O 1
ATOM 14852 N N . ALA E 1 233 ? -2.223 -15.920 122.675 1.00 75.70 261 ALA E N 1
ATOM 14853 C CA . ALA E 1 233 ? -3.419 -16.310 121.936 1.00 75.08 261 ALA E CA 1
ATOM 14854 C C . ALA E 1 233 ? -3.184 -16.315 120.426 1.00 76.61 261 ALA E C 1
ATOM 14855 O O . ALA E 1 233 ? -3.610 -17.242 119.737 1.00 75.57 261 ALA E O 1
ATOM 14857 N N . GLU E 1 234 ? -2.498 -15.283 119.928 1.00 79.53 262 GLU E N 1
ATOM 14858 C CA . GLU E 1 234 ? -2.202 -15.124 118.498 1.00 81.49 262 GLU E CA 1
ATOM 14859 C C . GLU E 1 234 ? -1.332 -16.252 117.952 1.00 79.53 262 GLU E C 1
ATOM 14860 O O . GLU E 1 234 ? -1.550 -16.726 116.836 1.00 79.18 262 GLU E O 1
ATOM 14866 N N . LYS E 1 235 ? -0.357 -16.677 118.753 1.00 80.33 263 LYS E N 1
ATOM 14867 C CA . LYS E 1 235 ? 0.560 -17.749 118.373 1.00 82.53 263 LYS E CA 1
ATOM 14868 C C . LYS E 1 235 ? -0.096 -19.128 118.460 1.00 81.67 263 LYS E C 1
ATOM 14869 O O . LYS E 1 235 ? 0.280 -20.040 117.723 1.00 85.22 263 LYS E O 1
ATOM 14875 N N . ASN E 1 236 ? -1.080 -19.269 119.348 1.00 79.50 264 ASN E N 1
ATOM 14876 C CA . ASN E 1 236 ? -1.730 -20.561 119.586 1.00 78.49 264 ASN E CA 1
ATOM 14877 C C . ASN E 1 236 ? -3.125 -20.733 118.968 1.00 80.29 264 ASN E C 1
ATOM 14878 O O . ASN E 1 236 ? -3.801 -21.734 119.217 1.00 79.72 264 ASN E O 1
ATOM 14883 N N . THR E 1 237 ? -3.552 -19.755 118.173 1.00 83.34 265 THR E N 1
ATOM 14884 C CA . THR E 1 237 ? -4.730 -19.908 117.315 1.00 87.05 265 THR E CA 1
ATOM 14885 C C . THR E 1 237 ? -4.260 -19.816 115.862 1.00 90.42 265 THR E C 1
ATOM 14886 O O . THR E 1 237 ? -4.698 -18.949 115.097 1.00 91.03 265 THR E O 1
ATOM 14890 N N . SER E 1 238 ? -3.368 -20.735 115.497 1.00 92.98 266 SER E N 1
ATOM 14891 C CA . SER E 1 238 ? -2.562 -20.614 114.283 1.00 92.84 266 SER E CA 1
ATOM 14892 C C . SER E 1 238 ? -2.979 -21.524 113.123 1.00 92.14 266 SER E C 1
ATOM 14893 O O . SER E 1 238 ? -2.358 -21.492 112.059 1.00 92.42 266 SER E O 1
ATOM 14896 N N . ASN E 1 239 ? -4.021 -22.328 113.319 1.00 93.00 267 ASN E N 1
ATOM 14897 C CA . ASN E 1 239 ? -4.507 -23.209 112.250 1.00 94.64 267 ASN E CA 1
ATOM 14898 C C . ASN E 1 239 ? -5.999 -23.074 111.914 1.00 93.88 267 ASN E C 1
ATOM 14899 O O . ASN E 1 239 ? -6.498 -23.753 111.012 1.00 94.37 267 ASN E O 1
ATOM 14904 N N . ASN E 1 240 ? -6.699 -22.200 112.632 1.00 92.68 268 ASN E N 1
ATOM 14905 C CA . ASN E 1 240 ? -8.123 -21.966 112.386 1.00 92.70 268 ASN E CA 1
ATOM 14906 C C . ASN E 1 240 ? -8.497 -20.488 112.346 1.00 93.11 268 ASN E C 1
ATOM 14907 O O . ASN E 1 240 ? -7.791 -19.644 112.903 1.00 92.43 268 ASN E O 1
ATOM 14912 N N . GLU E 1 241 ? -9.615 -20.189 111.689 1.00 93.70 269 GLU E N 1
ATOM 14913 C CA . GLU E 1 241 ? -10.099 -18.817 111.567 1.00 95.85 269 GLU E CA 1
ATOM 14914 C C . GLU E 1 241 ? -11.191 -18.487 112.589 1.00 93.18 269 GLU E C 1
ATOM 14915 O O . GLU E 1 241 ? -11.733 -17.378 112.590 1.00 94.65 269 GLU E O 1
ATOM 14921 N N . MET E 1 242 ? -11.498 -19.448 113.460 1.00 90.77 270 MET E N 1
ATOM 14922 C CA . MET E 1 242 ? -12.491 -19.252 114.526 1.00 86.63 270 MET E CA 1
ATOM 14923 C C . MET E 1 242 ? -11.886 -18.957 115.905 1.00 84.86 270 MET E C 1
ATOM 14924 O O . MET E 1 242 ? -12.615 -18.722 116.871 1.00 82.88 270 MET E O 1
ATOM 14929 N N . GLY E 1 243 ? -10.557 -18.963 115.986 1.00 84.99 271 GLY E N 1
ATOM 14930 C CA . GLY E 1 243 ? -9.845 -18.571 117.203 1.00 84.74 271 GLY E CA 1
ATOM 14931 C C . GLY E 1 243 ? -9.823 -19.618 118.302 1.00 82.00 271 GLY E C 1
ATOM 14932 O O . GLY E 1 243 ? -10.033 -19.300 119.475 1.00 81.43 271 GLY E O 1
ATOM 14933 N N . MET E 1 244 ? -9.551 -20.862 117.918 1.00 79.89 272 MET E N 1
ATOM 14934 C CA . MET E 1 244 ? -9.453 -21.978 118.855 1.00 78.95 272 MET E CA 1
ATOM 14935 C C . MET E 1 244 ? -8.000 -22.396 119.053 1.00 84.48 272 MET E C 1
ATOM 14936 O O . MET E 1 244 ? -7.153 -22.127 118.199 1.00 86.79 272 MET E O 1
ATOM 14941 N N . GLU E 1 245 ? -7.726 -23.056 120.178 1.00 89.40 273 GLU E N 1
ATOM 14942 C CA . GLU E 1 245 ? -6.398 -23.598 120.470 1.00 93.69 273 GLU E CA 1
ATOM 14943 C C . GLU E 1 245 ? -6.030 -24.682 119.459 1.00 94.68 273 GLU E C 1
ATOM 14944 O O . GLU E 1 245 ? -6.876 -25.495 119.077 1.00 94.89 273 GLU E O 1
ATOM 14950 N N . ASN E 1 246 ? -4.768 -24.672 119.030 1.00 96.30 274 ASN E N 1
ATOM 14951 C CA . ASN E 1 246 ? -4.243 -25.610 118.034 1.00 97.13 274 ASN E CA 1
ATOM 14952 C C . ASN E 1 246 ? -4.310 -27.080 118.447 1.00 97.89 274 ASN E C 1
ATOM 14953 O O . ASN E 1 246 ? -4.508 -27.955 117.604 1.00 99.32 274 ASN E O 1
ATOM 14958 N N . TYR E 1 247 ? -4.148 -27.339 119.743 1.00 98.70 275 TYR E N 1
ATOM 14959 C CA . TYR E 1 247 ? -4.161 -28.698 120.276 1.00 99.42 275 TYR E CA 1
ATOM 14960 C C . TYR E 1 247 ? -5.584 -29.261 120.330 1.00 95.88 275 TYR E C 1
ATOM 14961 O O . TYR E 1 247 ? -5.793 -30.451 120.086 1.00 95.63 275 TYR E O 1
ATOM 14970 N N . PHE E 1 248 ? -6.550 -28.397 120.644 1.00 92.44 276 PHE E N 1
ATOM 14971 C CA . PHE E 1 248 ? -7.967 -28.770 120.683 1.00 91.24 276 PHE E CA 1
ATOM 14972 C C . PHE E 1 248 ? -8.528 -28.982 119.278 1.00 91.42 276 PHE E C 1
ATOM 14973 O O . PHE E 1 248 ? -9.332 -29.892 119.054 1.00 90.25 276 PHE E O 1
ATOM 14981 N N . TYR E 1 249 ? -8.109 -28.120 118.352 1.00 93.01 277 TYR E N 1
ATOM 14982 C CA . TYR E 1 249 ? -8.579 -28.140 116.968 1.00 92.79 277 TYR E CA 1
ATOM 14983 C C . TYR E 1 249 ? -8.168 -29.419 116.238 1.00 94.55 277 TYR E C 1
ATOM 14984 O O . TYR E 1 249 ? -8.960 -29.984 115.492 1.00 94.80 277 TYR E O 1
ATOM 14993 N N . ASN E 1 250 ? -6.942 -29.878 116.479 1.00 96.37 278 ASN E N 1
ATOM 14994 C CA . ASN E 1 250 ? -6.431 -31.106 115.868 1.00 96.86 278 ASN E CA 1
ATOM 14995 C C . ASN E 1 250 ? -7.050 -32.383 116.443 1.00 98.18 278 ASN E C 1
ATOM 14996 O O . ASN E 1 250 ? -7.068 -33.419 115.777 1.00 100.84 278 ASN E O 1
ATOM 15001 N N . GLU E 1 251 ? -7.559 -32.301 117.671 1.00 98.88 279 GLU E N 1
ATOM 15002 C CA . GLU E 1 251 ? -8.126 -33.463 118.359 1.00 100.29 279 GLU E CA 1
ATOM 15003 C C . GLU E 1 251 ? -9.639 -33.619 118.184 1.00 99.59 279 GLU E C 1
ATOM 15004 O O . GLU E 1 251 ? -10.144 -34.742 118.137 1.00 100.12 279 GLU E O 1
ATOM 15010 N N . GLN E 1 252 ? -10.354 -32.498 118.092 1.00 99.14 280 GLN E N 1
ATOM 15011 C CA . GLN E 1 252 ? -11.815 -32.518 117.981 1.00 99.22 280 GLN E CA 1
ATOM 15012 C C . GLN E 1 252 ? -12.341 -32.148 116.593 1.00 100.01 280 GLN E C 1
ATOM 15013 O O . GLN E 1 252 ? -13.033 -32.946 115.956 1.00 100.14 280 GLN E O 1
ATOM 15019 N N . ILE E 1 253 ? -12.016 -30.939 116.135 1.00 100.41 281 ILE E N 1
ATOM 15020 C CA . ILE E 1 253 ? -12.577 -30.395 114.893 1.00 100.65 281 ILE E CA 1
ATOM 15021 C C . ILE E 1 253 ? -11.515 -30.303 113.784 1.00 102.42 281 ILE E C 1
ATOM 15022 O O . ILE E 1 253 ? -11.047 -29.217 113.433 1.00 102.99 281 ILE E O 1
ATOM 15027 N N . LYS E 1 254 ? -11.117 -31.460 113.261 1.00 103.70 282 LYS E N 1
ATOM 15028 C CA . LYS E 1 254 ? -10.194 -31.534 112.127 1.00 104.57 282 LYS E CA 1
ATOM 15029 C C . LYS E 1 254 ? -10.555 -32.765 111.307 1.00 105.74 282 LYS E C 1
ATOM 15030 O O . LYS E 1 254 ? -11.019 -32.651 110.171 1.00 104.10 282 LYS E O 1
ATOM 15036 N N . LYS E 1 255 ? -10.337 -33.937 111.896 1.00 108.29 283 LYS E N 1
ATOM 15037 C CA . LYS E 1 255 ? -10.828 -35.186 111.336 1.00 110.71 283 LYS E CA 1
ATOM 15038 C C . LYS E 1 255 ? -12.322 -35.264 111.638 1.00 111.79 283 LYS E C 1
ATOM 15039 O O . LYS E 1 255 ? -12.729 -35.191 112.803 1.00 113.99 283 LYS E O 1
ATOM 15045 N N . ASP E 1 256 ? -13.118 -35.388 110.574 1.00 110.94 284 ASP E N 1
ATOM 15046 C CA . ASP E 1 256 ? -14.589 -35.311 110.616 1.00 108.44 284 ASP E CA 1
ATOM 15047 C C . ASP E 1 256 ? -15.127 -33.950 111.086 1.00 105.24 284 ASP E C 1
ATOM 15048 O O . ASP E 1 256 ? -15.966 -33.879 111.988 1.00 102.54 284 ASP E O 1
ATOM 15053 N N . LEU E 1 257 ? -14.636 -32.876 110.467 1.00 103.86 285 LEU E N 1
ATOM 15054 C CA . LEU E 1 257 ? -15.217 -31.543 110.657 1.00 102.81 285 LEU E CA 1
ATOM 15055 C C . LEU E 1 257 ? -16.372 -31.313 109.677 1.00 102.71 285 LEU E C 1
ATOM 15056 O O . LEU E 1 257 ? -17.190 -30.409 109.868 1.00 102.20 285 LEU E O 1
ATOM 15061 N N . LYS E 1 258 ? -16.417 -32.135 108.629 1.00 102.22 286 LYS E N 1
ATOM 15062 C CA . LYS E 1 258 ? -17.438 -32.040 107.585 1.00 100.72 286 LYS E CA 1
ATOM 15063 C C . LYS E 1 258 ? -18.806 -32.523 108.061 1.00 99.05 286 LYS E C 1
ATOM 15064 O O . LYS E 1 258 ? -19.835 -31.993 107.639 1.00 98.89 286 LYS E O 1
ATOM 15070 N N . LYS E 1 259 ? -18.811 -33.518 108.947 1.00 97.42 287 LYS E N 1
ATOM 15071 C CA . LYS E 1 259 ? -20.052 -34.022 109.541 1.00 96.34 287 LYS E CA 1
ATOM 15072 C C . LYS E 1 259 ? -20.573 -33.123 110.672 1.00 95.85 287 LYS E C 1
ATOM 15073 O O . LYS E 1 259 ? -21.683 -33.324 111.172 1.00 94.85 287 LYS E O 1
ATOM 15079 N N . LEU E 1 260 ? -19.766 -32.136 111.062 1.00 95.73 288 LEU E N 1
ATOM 15080 C CA . LEU E 1 260 ? -20.125 -31.175 112.108 1.00 93.60 288 LEU E CA 1
ATOM 15081 C C . LEU E 1 260 ? -20.845 -29.936 111.560 1.00 94.00 288 LEU E C 1
ATOM 15082 O O . LEU E 1 260 ? -21.241 -29.050 112.323 1.00 92.06 288 LEU E O 1
ATOM 15087 N N . LYS E 1 261 ? -21.008 -29.884 110.238 1.00 95.90 289 LYS E N 1
ATOM 15088 C CA . LYS E 1 261 ? -21.761 -28.819 109.580 1.00 98.02 289 LYS E CA 1
ATOM 15089 C C . LYS E 1 261 ? -23.256 -29.013 109.832 1.00 99.09 289 LYS E C 1
ATOM 15090 O O . LYS E 1 261 ? -23.818 -30.056 109.478 1.00 100.59 289 LYS E O 1
ATOM 15096 N N . ASP E 1 262 ? -23.872 -28.006 110.458 1.00 98.38 290 ASP E N 1
ATOM 15097 C CA . ASP E 1 262 ? -25.303 -27.993 110.826 1.00 99.09 290 ASP E CA 1
ATOM 15098 C C . ASP E 1 262 ? -25.755 -29.143 111.744 1.00 98.65 290 ASP E C 1
ATOM 15099 O O . ASP E 1 262 ? -26.898 -29.603 111.659 1.00 99.42 290 ASP E O 1
ATOM 15104 N N . SER E 1 263 ? -24.856 -29.586 112.623 1.00 96.62 291 SER E N 1
ATOM 15105 C CA . SER E 1 263 ? -25.135 -30.690 113.545 1.00 94.64 291 SER E CA 1
ATOM 15106 C C . SER E 1 263 ? -26.040 -30.275 114.696 1.00 92.39 291 SER E C 1
ATOM 15107 O O . SER E 1 263 ? -26.852 -31.068 115.177 1.00 92.25 291 SER E O 1
ATOM 15110 N N . GLN E 1 264 ? -25.895 -29.025 115.125 1.00 89.57 292 GLN E N 1
ATOM 15111 C CA . GLN E 1 264 ? -26.573 -28.530 116.318 1.00 86.99 292 GLN E CA 1
ATOM 15112 C C . GLN E 1 264 ? -27.806 -27.674 116.002 1.00 88.63 292 GLN E C 1
ATOM 15113 O O . GLN E 1 264 ? -28.135 -26.742 116.742 1.00 87.72 292 GLN E O 1
ATOM 15119 N N . LYS E 1 265 ? -28.487 -28.008 114.904 1.00 89.15 293 LYS E N 1
ATOM 15120 C CA . LYS E 1 265 ? -29.750 -27.364 114.537 1.00 89.61 293 LYS E CA 1
ATOM 15121 C C . LYS E 1 265 ? -30.901 -27.838 115.424 1.00 88.03 293 LYS E C 1
ATOM 15122 O O . LYS E 1 265 ? -31.770 -27.046 115.796 1.00 86.47 293 LYS E O 1
ATOM 15128 N N . SER E 1 266 ? -30.893 -29.129 115.753 1.00 86.32 294 SER E N 1
ATOM 15129 C CA . SER E 1 266 ? -31.929 -29.744 116.586 1.00 84.32 294 SER E CA 1
ATOM 15130 C C . SER E 1 266 ? -31.610 -29.668 118.086 1.00 83.18 294 SER E C 1
ATOM 15131 O O . SER E 1 266 ? -32.474 -29.950 118.924 1.00 82.41 294 SER E O 1
ATOM 15134 N N . PHE E 1 267 ? -30.370 -29.288 118.404 1.00 80.25 295 PHE E N 1
ATOM 15135 C CA . PHE E 1 267 ? -29.884 -29.164 119.783 1.00 74.52 295 PHE E CA 1
ATOM 15136 C C . PHE E 1 267 ? -30.627 -28.059 120.535 1.00 71.23 295 PHE E C 1
ATOM 15137 O O . PHE E 1 267 ? -30.708 -26.924 120.062 1.00 70.43 295 PHE E O 1
ATOM 15145 N N . THR E 1 268 ? -31.185 -28.406 121.693 1.00 67.19 296 THR E N 1
ATOM 15146 C CA . THR E 1 268 ? -31.896 -27.436 122.536 1.00 64.31 296 THR E CA 1
ATOM 15147 C C . THR E 1 268 ? -31.651 -27.671 124.035 1.00 60.45 296 THR E C 1
ATOM 15148 O O . THR E 1 268 ? -31.733 -28.801 124.523 1.00 59.11 296 THR E O 1
ATOM 15152 N N . TYR E 1 269 ? -31.333 -26.596 124.751 1.00 58.51 297 TYR E N 1
ATOM 15153 C CA . TYR E 1 269 ? -31.006 -26.682 126.175 1.00 58.13 297 TYR E CA 1
ATOM 15154 C C . TYR E 1 269 ? -32.122 -26.146 127.076 1.00 58.65 297 TYR E C 1
ATOM 15155 O O . TYR E 1 269 ? -31.887 -25.814 128.243 1.00 56.76 297 TYR E O 1
ATOM 15164 N N . LEU E 1 270 ? -33.332 -26.060 126.529 1.00 60.08 298 LEU E N 1
ATOM 15165 C CA . LEU E 1 270 ? -34.466 -25.483 127.250 1.00 61.60 298 LEU E CA 1
ATOM 15166 C C . LEU E 1 270 ? -35.103 -26.444 128.249 1.00 60.29 298 LEU E C 1
ATOM 15167 O O . LEU E 1 270 ? -35.608 -26.021 129.292 1.00 62.31 298 LEU E O 1
ATOM 15172 N N . LYS E 1 271 ? -35.087 -27.732 127.922 1.00 59.80 299 LYS E N 1
ATOM 15173 C CA . LYS E 1 271 ? -35.702 -28.748 128.771 1.00 63.31 299 LYS E CA 1
ATOM 15174 C C . LYS E 1 271 ? -34.647 -29.714 129.299 1.00 60.43 299 LYS E C 1
ATOM 15175 O O . LYS E 1 271 ? -33.992 -30.412 128.523 1.00 60.23 299 LYS E O 1
ATOM 15181 N N . SER E 1 272 ? -34.487 -29.740 130.622 1.00 58.38 300 SER E N 1
ATOM 15182 C CA . SER E 1 272 ? -33.420 -30.507 131.262 1.00 53.57 300 SER E CA 1
ATOM 15183 C C . SER E 1 272 ? -33.716 -30.832 132.721 1.00 49.98 300 SER E C 1
ATOM 15184 O O . SER E 1 272 ? -34.288 -30.004 133.432 1.00 48.89 300 SER E O 1
ATOM 15187 N N . PRO E 1 273 ? -33.313 -32.038 133.180 1.00 49.32 301 PRO E N 1
ATOM 15188 C CA . PRO E 1 273 ? -33.312 -32.337 134.616 1.00 45.07 301 PRO E CA 1
ATOM 15189 C C . PRO E 1 273 ? -32.247 -31.557 135.396 1.00 42.68 301 PRO E C 1
ATOM 15190 O O . PRO E 1 273 ? -32.310 -31.503 136.625 1.00 44.00 301 PRO E O 1
ATOM 15194 N N . GLU E 1 274 ? -31.299 -30.954 134.676 1.00 44.97 302 GLU E N 1
ATOM 15195 C CA . GLU E 1 274 ? -30.239 -30.110 135.245 1.00 44.30 302 GLU E CA 1
ATOM 15196 C C . GLU E 1 274 ? -30.776 -28.874 135.978 1.00 47.79 302 GLU E C 1
ATOM 15197 O O . GLU E 1 274 ? -30.146 -28.398 136.928 1.00 46.29 302 GLU E O 1
ATOM 15203 N N . TYR E 1 275 ? -31.934 -28.368 135.540 1.00 43.84 303 TYR E N 1
ATOM 15204 C CA . TYR E 1 275 ? -32.632 -27.284 136.241 1.00 37.64 303 TYR E CA 1
ATOM 15205 C C . TYR E 1 275 ? -33.037 -27.704 137.653 1.00 33.05 303 TYR E C 1
ATOM 15206 O O . TYR E 1 275 ? -32.932 -26.911 138.592 1.00 34.08 303 TYR E O 1
ATOM 15215 N N . ASN E 1 276 ? -33.489 -28.949 137.795 1.00 31.15 304 ASN E N 1
ATOM 15216 C CA . ASN E 1 276 ? -33.808 -29.507 139.110 1.00 34.31 304 ASN E CA 1
ATOM 15217 C C . ASN E 1 276 ? -32.546 -29.775 139.937 1.00 35.67 304 ASN E C 1
ATOM 15218 O O . ASN E 1 276 ? -32.552 -29.578 141.158 1.00 36.43 304 ASN E O 1
ATOM 15223 N N . ASP E 1 277 ? -31.484 -30.232 139.261 1.00 36.21 305 ASP E N 1
ATOM 15224 C CA . ASP E 1 277 ? -30.163 -30.469 139.870 1.00 33.57 305 ASP E CA 1
ATOM 15225 C C . ASP E 1 277 ? -29.545 -29.176 140.412 1.00 33.13 305 ASP E C 1
ATOM 15226 O O . ASP E 1 277 ? -28.921 -29.174 141.475 1.00 35.53 305 ASP E O 1
ATOM 15231 N N . LEU E 1 278 ? -29.719 -28.086 139.665 1.00 31.09 306 LEU E N 1
ATOM 15232 C CA . LEU E 1 278 ? -29.252 -26.757 140.060 1.00 28.80 306 LEU E CA 1
ATOM 15233 C C . LEU E 1 278 ? -29.935 -26.268 141.333 1.00 31.86 306 LEU E C 1
ATOM 15234 O O . LEU E 1 278 ? -29.319 -25.593 142.156 1.00 30.99 306 LEU E O 1
ATOM 15239 N N . GLN E 1 279 ? -31.202 -26.643 141.493 1.00 31.95 307 GLN E N 1
ATOM 15240 C CA . GLN E 1 279 ? -32.007 -26.233 142.634 1.00 33.79 307 GLN E CA 1
ATOM 15241 C C . GLN E 1 279 ? -31.493 -26.796 143.964 1.00 31.25 307 GLN E C 1
ATOM 15242 O O . GLN E 1 279 ? -31.645 -26.159 145.002 1.00 31.18 307 GLN E O 1
ATOM 15248 N N . LEU E 1 280 ? -30.866 -27.970 143.906 1.00 32.63 308 LEU E N 1
ATOM 15249 C CA . LEU E 1 280 ? -30.178 -28.576 145.047 1.00 29.04 308 LEU E CA 1
ATOM 15250 C C . LEU E 1 280 ? -29.051 -27.697 145.563 1.00 28.55 308 LEU E C 1
ATOM 15251 O O . LEU E 1 280 ? -28.945 -27.456 146.765 1.00 27.26 308 LEU E O 1
ATOM 15256 N N . VAL E 1 281 ? -28.216 -27.241 144.629 1.00 26.57 309 VAL E N 1
ATOM 15257 C CA . VAL E 1 281 ? -27.104 -26.330 144.887 1.00 22.23 309 VAL E CA 1
ATOM 15258 C C . VAL E 1 281 ? -27.597 -25.014 145.508 1.00 28.02 309 VAL E C 1
ATOM 15259 O O . VAL E 1 281 ? -27.053 -24.556 146.521 1.00 27.56 309 VAL E O 1
ATOM 15263 N N . LEU E 1 282 ? -28.649 -24.437 144.925 1.00 25.06 310 LEU E N 1
ATOM 15264 C CA . LEU E 1 282 ? -29.217 -23.182 145.421 1.00 25.27 310 LEU E CA 1
ATOM 15265 C C . LEU E 1 282 ? -29.879 -23.337 146.794 1.00 23.46 310 LEU E C 1
ATOM 15266 O O . LEU E 1 282 ? -29.897 -22.393 147.582 1.00 31.43 310 LEU E O 1
ATOM 15271 N N . THR E 1 283 ? -30.415 -24.528 147.063 1.00 18.70 311 THR E N 1
ATOM 15272 C CA . THR E 1 283 ? -30.986 -24.865 148.368 1.00 28.91 311 THR E CA 1
ATOM 15273 C C . THR E 1 283 ? -29.884 -24.886 149.423 1.00 29.20 311 THR E C 1
ATOM 15274 O O . THR E 1 283 ? -30.027 -24.282 150.486 1.00 29.35 311 THR E O 1
ATOM 15278 N N . GLN E 1 284 ? -28.779 -25.560 149.104 1.00 31.04 312 GLN E N 1
ATOM 15279 C CA . GLN E 1 284 ? -27.637 -25.661 150.011 1.00 30.54 312 GLN E CA 1
ATOM 15280 C C . GLN E 1 284 ? -26.967 -24.308 150.224 1.00 30.66 312 GLN E C 1
ATOM 15281 O O . GLN E 1 284 ? -26.541 -23.994 151.337 1.00 34.46 312 GLN E O 1
ATOM 15287 N N . PHE E 1 285 ? -26.903 -23.505 149.164 1.00 28.26 313 PHE E N 1
ATOM 15288 C CA . PHE E 1 285 ? -26.384 -22.136 149.248 1.00 30.08 313 PHE E CA 1
ATOM 15289 C C . PHE E 1 285 ? -27.199 -21.268 150.215 1.00 30.44 313 PHE E C 1
ATOM 15290 O O . PHE E 1 285 ? -26.648 -20.417 150.908 1.00 29.87 313 PHE E O 1
ATOM 15298 N N . SER E 1 286 ? -28.509 -21.495 150.257 1.00 35.05 314 SER E N 1
ATOM 15299 C CA . SER E 1 286 ? -29.390 -20.800 151.192 1.00 36.78 314 SER E CA 1
ATOM 15300 C C . SER E 1 286 ? -29.213 -21.259 152.640 1.00 39.36 314 SER E C 1
ATOM 15301 O O . SER E 1 286 ? -29.249 -20.437 153.560 1.00 41.22 314 SER E O 1
ATOM 15304 N N . LYS E 1 287 ? -29.036 -22.566 152.836 1.00 37.50 315 LYS E N 1
ATOM 15305 C CA . LYS E 1 287 ? -28.858 -23.137 154.177 1.00 34.09 315 LYS E CA 1
ATOM 15306 C C . LYS E 1 287 ? -27.512 -22.765 154.777 1.00 34.33 315 LYS E C 1
ATOM 15307 O O . LYS E 1 287 ? -27.397 -22.567 155.990 1.00 38.83 315 LYS E O 1
ATOM 15313 N N . SER E 1 288 ? -26.499 -22.686 153.918 1.00 28.81 316 SER E N 1
ATOM 15314 C CA . SER E 1 288 ? -25.143 -22.358 154.334 1.00 30.14 316 SER E CA 1
ATOM 15315 C C . SER E 1 288 ? -24.824 -20.870 154.204 1.00 30.77 316 SER E C 1
ATOM 15316 O O . SER E 1 288 ? -23.708 -20.446 154.513 1.00 38.28 316 SER E O 1
ATOM 15319 N N . LYS E 1 289 ? -25.807 -20.089 153.753 1.00 33.48 317 LYS E N 1
ATOM 15320 C CA . LYS E 1 289 ? -25.688 -18.627 153.599 1.00 35.48 317 LYS E CA 1
ATOM 15321 C C . LYS E 1 289 ? -24.459 -18.219 152.783 1.00 30.84 317 LYS E C 1
ATOM 15322 O O . LYS E 1 289 ? -23.729 -17.304 153.165 1.00 31.35 317 LYS E O 1
ATOM 15328 N N . VAL E 1 290 ? -24.216 -18.910 151.674 1.00 27.97 318 VAL E N 1
ATOM 15329 C CA . VAL E 1 290 ? -23.071 -18.554 150.847 1.00 32.06 318 VAL E CA 1
ATOM 15330 C C . VAL E 1 290 ? -23.440 -17.365 149.958 1.00 34.22 318 VAL E C 1
ATOM 15331 O O . VAL E 1 290 ? -24.611 -17.171 149.626 1.00 33.88 318 VAL E O 1
ATOM 15335 N N . ASN E 1 291 ? -22.441 -16.561 149.608 1.00 37.10 319 ASN E N 1
ATOM 15336 C CA . ASN E 1 291 ? -22.630 -15.479 148.660 1.00 33.98 319 ASN E CA 1
ATOM 15337 C C . ASN E 1 291 ? -21.976 -15.821 147.321 1.00 34.15 319 ASN E C 1
ATOM 15338 O O . ASN E 1 291 ? -20.807 -15.499 147.094 1.00 39.58 319 ASN E O 1
ATOM 15343 N N . PRO E 1 292 ? -22.729 -16.480 146.425 1.00 33.44 320 PRO E N 1
ATOM 15344 C CA . PRO E 1 292 ? -22.112 -16.900 145.174 1.00 35.71 320 PRO E CA 1
ATOM 15345 C C . PRO E 1 292 ? -22.092 -15.809 144.115 1.00 36.03 320 PRO E C 1
ATOM 15346 O O . PRO E 1 292 ? -22.980 -14.960 144.077 1.00 39.51 320 PRO E O 1
ATOM 15350 N N . ILE E 1 293 ? -21.064 -15.826 143.275 1.00 36.37 321 ILE E N 1
ATOM 15351 C CA . ILE E 1 293 ? -21.129 -15.126 142.002 1.00 36.19 321 ILE E CA 1
ATOM 15352 C C . ILE E 1 293 ? -21.262 -16.194 140.915 1.00 38.60 321 ILE E C 1
ATOM 15353 O O . ILE E 1 293 ? -20.508 -17.173 140.891 1.00 35.97 321 ILE E O 1
ATOM 15358 N N . PHE E 1 294 ? -22.263 -16.028 140.058 1.00 41.53 322 PHE E N 1
ATOM 15359 C CA . PHE E 1 294 ? -22.513 -16.977 138.983 1.00 40.78 322 PHE E CA 1
ATOM 15360 C C . PHE E 1 294 ? -21.914 -16.509 137.662 1.00 43.12 322 PHE E C 1
ATOM 15361 O O . PHE E 1 294 ? -21.954 -15.325 137.337 1.00 43.79 322 PHE E O 1
ATOM 15369 N N . ILE E 1 295 ? -21.355 -17.450 136.907 1.00 43.33 323 ILE E N 1
ATOM 15370 C CA . ILE E 1 295 ? -20.716 -17.139 135.632 1.00 41.17 323 ILE E CA 1
ATOM 15371 C C . ILE E 1 295 ? -21.394 -17.935 134.519 1.00 43.97 323 ILE E C 1
ATOM 15372 O O . ILE E 1 295 ? -21.396 -19.170 134.534 1.00 44.57 323 ILE E O 1
ATOM 15377 N N . ILE E 1 296 ? -22.000 -17.217 133.576 1.00 46.83 324 ILE E N 1
ATOM 15378 C CA . ILE E 1 296 ? -22.631 -17.849 132.419 1.00 48.32 324 ILE E CA 1
ATOM 15379 C C . ILE E 1 296 ? -21.757 -17.622 131.183 1.00 50.53 324 ILE E C 1
ATOM 15380 O O . ILE E 1 296 ? -21.655 -16.497 130.692 1.00 54.04 324 ILE E O 1
ATOM 15385 N N . PRO E 1 297 ? -21.104 -18.693 130.695 1.00 51.11 325 PRO E N 1
ATOM 15386 C CA . PRO E 1 297 ? -20.213 -18.599 129.540 1.00 52.04 325 PRO E CA 1
ATOM 15387 C C . PRO E 1 297 ? -20.967 -18.506 128.215 1.00 55.11 325 PRO E C 1
ATOM 15388 O O . PRO E 1 297 ? -22.124 -18.925 128.139 1.00 57.52 325 PRO E O 1
ATOM 15392 N N . PRO E 1 298 ? -20.326 -17.936 127.178 1.00 58.03 326 PRO E N 1
ATOM 15393 C CA . PRO E 1 298 ? -20.856 -18.060 125.827 1.00 60.88 326 PRO E CA 1
ATOM 15394 C C . PRO E 1 298 ? -20.294 -19.277 125.088 1.00 62.73 326 PRO E C 1
ATOM 15395 O O . PRO E 1 298 ? -19.551 -20.073 125.667 1.00 65.89 326 PRO E O 1
ATOM 15399 N N . VAL E 1 299 ? -20.664 -19.402 123.816 1.00 63.30 327 VAL E N 1
ATOM 15400 C CA . VAL E 1 299 ? -20.073 -20.368 122.892 1.00 66.19 327 VAL E CA 1
ATOM 15401 C C . VAL E 1 299 ? -19.331 -19.553 121.823 1.00 70.20 327 VAL E C 1
ATOM 15402 O O . VAL E 1 299 ? -19.663 -18.386 121.601 1.00 71.30 327 VAL E O 1
ATOM 15406 N N . ASN E 1 300 ? -18.301 -20.144 121.213 1.00 73.64 328 ASN E N 1
ATOM 15407 C CA . ASN E 1 300 ? -17.617 -19.560 120.055 1.00 76.97 328 ASN E CA 1
ATOM 15408 C C . ASN E 1 300 ? -18.619 -19.260 118.936 1.00 77.78 328 ASN E C 1
ATOM 15409 O O . ASN E 1 300 ? -19.273 -20.171 118.419 1.00 79.42 328 ASN E O 1
ATOM 15414 N N . LYS E 1 301 ? -18.736 -17.976 118.592 1.00 77.82 329 LYS E N 1
ATOM 15415 C CA . LYS E 1 301 ? -19.771 -17.476 117.672 1.00 76.97 329 LYS E CA 1
ATOM 15416 C C . LYS E 1 301 ? -19.594 -17.959 116.233 1.00 76.46 329 LYS E C 1
ATOM 15417 O O . LYS E 1 301 ? -20.579 -18.205 115.533 1.00 74.19 329 LYS E O 1
ATOM 15423 N N . LYS E 1 302 ? -18.341 -18.091 115.802 1.00 78.16 330 LYS E N 1
ATOM 15424 C CA . LYS E 1 302 ? -18.027 -18.649 114.489 1.00 81.27 330 LYS E CA 1
ATOM 15425 C C . LYS E 1 302 ? -18.329 -20.146 114.424 1.00 82.38 330 LYS E C 1
ATOM 15426 O O . LYS E 1 302 ? -18.706 -20.661 113.368 1.00 84.94 330 LYS E O 1
ATOM 15432 N N . TRP E 1 303 ? -18.162 -20.832 115.555 1.00 81.14 331 TRP E N 1
ATOM 15433 C CA . TRP E 1 303 ? -18.530 -22.240 115.668 1.00 79.57 331 TRP E CA 1
ATOM 15434 C C . TRP E 1 303 ? -20.048 -22.431 115.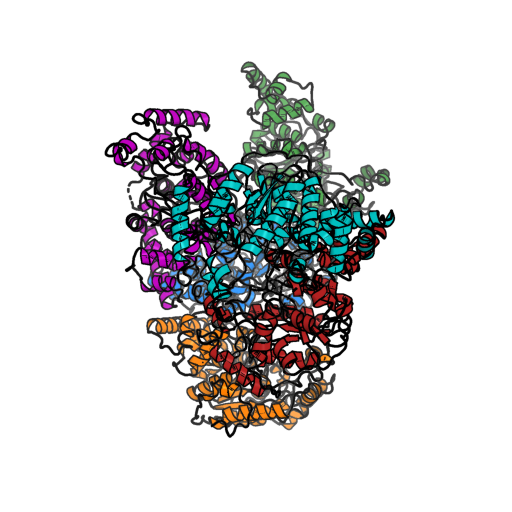674 1.00 79.81 331 TRP E C 1
ATOM 15435 O O . TRP E 1 303 ? -20.558 -23.353 115.036 1.00 79.03 331 TRP E O 1
ATOM 15446 N N . MET E 1 304 ? -20.766 -21.553 116.377 1.00 79.04 332 MET E N 1
ATOM 15447 C CA . MET E 1 304 ? -22.221 -21.693 116.514 1.00 81.02 332 MET E CA 1
ATOM 15448 C C . MET E 1 304 ? -23.022 -21.233 115.279 1.00 84.28 332 MET E C 1
ATOM 15449 O O . MET E 1 304 ? -24.248 -21.365 115.239 1.00 86.73 332 MET E O 1
ATOM 15454 N N . ASP E 1 305 ? -22.319 -20.704 114.278 1.00 86.10 333 ASP E N 1
ATOM 15455 C CA . ASP E 1 305 ? -22.895 -20.457 112.956 1.00 86.85 333 ASP E CA 1
ATOM 15456 C C . ASP E 1 305 ? -22.565 -21.598 111.995 1.00 87.83 333 ASP E C 1
ATOM 15457 O O . ASP E 1 305 ? -23.356 -21.911 111.102 1.00 89.24 333 ASP E O 1
ATOM 15462 N N . TYR E 1 306 ? -21.396 -22.210 112.186 1.00 86.49 334 TYR E N 1
ATOM 15463 C CA . TYR E 1 306 ? -20.977 -23.382 111.415 1.00 86.01 334 TYR E CA 1
ATOM 15464 C C . TYR E 1 306 ? -21.781 -24.620 111.822 1.00 85.19 334 TYR E C 1
ATOM 15465 O O . TYR E 1 306 ? -22.243 -25.377 110.965 1.00 85.92 334 TYR E O 1
ATOM 15474 N N . ALA E 1 307 ? -21.938 -24.816 113.131 1.00 84.35 335 ALA E N 1
ATOM 15475 C CA . ALA E 1 307 ? -22.683 -25.953 113.673 1.00 83.20 335 ALA E CA 1
ATOM 15476 C C . ALA E 1 307 ? -24.186 -25.681 113.738 1.00 81.24 335 ALA E C 1
ATOM 15477 O O . ALA E 1 307 ? -24.980 -26.604 113.927 1.00 82.20 335 ALA E O 1
ATOM 15479 N N . GLY E 1 308 ? -24.563 -24.412 113.589 1.00 78.30 336 GLY E N 1
ATOM 15480 C CA . GLY E 1 308 ? -25.967 -24.014 113.514 1.00 78.62 336 GLY E CA 1
ATOM 15481 C C . GLY E 1 308 ? -26.711 -24.042 114.835 1.00 78.96 336 GLY E C 1
ATOM 15482 O O . GLY E 1 308 ? -27.895 -24.383 114.878 1.00 81.35 336 GLY E O 1
ATOM 15483 N N . LEU E 1 309 ? -26.014 -23.686 115.911 1.00 80.57 337 LEU E N 1
ATOM 15484 C CA . LEU E 1 309 ? -26.613 -23.575 117.240 1.00 79.59 337 LEU E CA 1
ATOM 15485 C C . LEU E 1 309 ? -27.372 -22.248 117.322 1.00 77.00 337 LEU E C 1
ATOM 15486 O O . LEU E 1 309 ? -26.808 -21.189 117.033 1.00 74.04 337 LEU E O 1
ATOM 15491 N N . ARG E 1 310 ? -28.648 -22.318 117.708 1.00 75.83 338 ARG E N 1
ATOM 15492 C CA . ARG E 1 310 ? -29.534 -21.146 117.721 1.00 77.50 338 ARG E CA 1
ATOM 15493 C C . ARG E 1 310 ? -29.208 -20.158 118.839 1.00 77.70 338 ARG E C 1
ATOM 15494 O O . ARG E 1 310 ? -29.082 -20.540 120.005 1.00 76.28 338 ARG E O 1
ATOM 15502 N N . GLU E 1 311 ? -29.088 -18.886 118.468 1.00 79.81 339 GLU E N 1
ATOM 15503 C CA . GLU E 1 311 ? -28.876 -17.802 119.427 1.00 83.33 339 GLU E CA 1
ATOM 15504 C C . GLU E 1 311 ? -30.189 -17.424 120.110 1.00 82.32 339 GLU E C 1
ATOM 15505 O O . GLU E 1 311 ? -30.185 -16.890 121.223 1.00 82.87 339 GLU E O 1
ATOM 15511 N N . ASP E 1 312 ? -31.300 -17.696 119.424 1.00 83.48 340 ASP E N 1
ATOM 15512 C CA . ASP E 1 312 ? -32.645 -17.566 119.986 1.00 83.65 340 ASP E CA 1
ATOM 15513 C C . ASP E 1 312 ? -32.818 -18.502 121.175 1.00 80.49 340 ASP E C 1
ATOM 15514 O O . ASP E 1 312 ? -33.251 -18.079 122.251 1.00 80.96 340 ASP E O 1
ATOM 15519 N N . MET E 1 313 ? -32.468 -19.769 120.961 1.00 73.88 341 MET E N 1
ATOM 15520 C CA . MET E 1 313 ? -32.540 -20.804 121.985 1.00 70.16 341 MET E CA 1
ATOM 15521 C C . MET E 1 313 ? -31.551 -20.531 123.122 1.00 68.25 341 MET E C 1
ATOM 15522 O O . MET E 1 313 ? -31.916 -20.643 124.291 1.00 65.23 341 MET E O 1
ATOM 15527 N N . TYR E 1 314 ? -30.316 -20.168 122.770 1.00 68.83 342 TYR E N 1
ATOM 15528 C CA . TYR E 1 314 ? -29.239 -19.975 123.748 1.00 65.76 342 TYR E CA 1
ATOM 15529 C C . TYR E 1 314 ? -29.531 -18.862 124.747 1.00 62.70 342 TYR E C 1
ATOM 15530 O O . TYR E 1 314 ? -29.247 -19.009 125.934 1.00 67.75 342 TYR E O 1
ATOM 15539 N N . GLN E 1 315 ? -30.099 -17.758 124.268 1.00 59.17 343 GLN E N 1
ATOM 15540 C CA . GLN E 1 315 ? -30.469 -16.649 125.147 1.00 60.51 343 GLN E CA 1
ATOM 15541 C C . GLN E 1 315 ? -31.692 -16.964 126.007 1.00 58.76 343 GLN E C 1
ATOM 15542 O O . GLN E 1 315 ? -31.810 -16.471 127.128 1.00 53.16 343 GLN E O 1
ATOM 15548 N N . GLN E 1 316 ? -32.578 -17.804 125.475 1.00 59.30 344 GLN E N 1
ATOM 15549 C CA . GLN E 1 316 ? -33.797 -18.220 126.165 1.00 63.01 344 GLN E CA 1
ATOM 15550 C C . GLN E 1 316 ? -33.498 -19.135 127.354 1.00 59.49 344 GLN E C 1
ATOM 15551 O O . GLN E 1 316 ? -34.178 -19.064 128.383 1.00 61.14 344 GLN E O 1
ATOM 15557 N N . THR E 1 317 ? -32.485 -19.989 127.204 1.00 57.50 345 THR E N 1
ATOM 15558 C CA . THR E 1 317 ? -32.017 -20.849 128.294 1.00 55.17 345 THR E CA 1
ATOM 15559 C C . THR E 1 317 ? -31.319 -20.018 129.365 1.00 56.09 345 THR E C 1
ATOM 15560 O O . THR E 1 317 ? -31.487 -20.276 130.561 1.00 55.60 345 THR E O 1
ATOM 15564 N N . VAL E 1 318 ? -30.544 -19.025 128.922 1.00 53.54 346 VAL E N 1
ATOM 15565 C CA . VAL E 1 318 ? -29.887 -18.072 129.820 1.00 54.32 346 VAL E CA 1
ATOM 15566 C C . VAL E 1 318 ? -30.926 -17.340 130.670 1.00 54.82 346 VAL E C 1
ATOM 15567 O O . VAL E 1 318 ? -30.747 -17.219 131.883 1.00 58.32 346 VAL E O 1
ATOM 15571 N N . GLN E 1 319 ? -32.019 -16.906 130.033 1.00 56.26 347 GLN E N 1
ATOM 15572 C CA A GLN E 1 319 ? -33.151 -16.249 130.703 0.50 53.05 347 GLN E CA 1
ATOM 15573 C CA B GLN E 1 319 ? -33.090 -16.231 130.761 0.50 54.23 347 GLN E CA 1
ATOM 15574 C C . GLN E 1 319 ? -33.822 -17.169 131.720 1.00 52.16 347 GLN E C 1
ATOM 15575 O O . GLN E 1 319 ? -34.262 -16.730 132.783 1.00 47.95 347 GLN E O 1
ATOM 15586 N N . LYS E 1 320 ? -33.921 -18.450 131.362 1.00 49.42 348 LYS E N 1
ATOM 15587 C CA . LYS E 1 320 ? -34.535 -19.456 132.231 1.00 43.90 348 LYS E CA 1
ATOM 15588 C C . LYS E 1 320 ? -33.663 -19.734 133.456 1.00 43.15 348 LYS E C 1
ATOM 15589 O O . LYS E 1 320 ? -34.175 -19.873 134.570 1.00 44.59 348 LYS E O 1
ATOM 15595 N N . ILE E 1 321 ? -32.351 -19.807 133.230 1.00 43.61 349 ILE E N 1
ATOM 15596 C CA . ILE E 1 321 ? -31.359 -19.959 134.296 1.00 42.27 349 ILE E CA 1
ATOM 15597 C C . ILE E 1 321 ? -31.364 -18.729 135.209 1.00 43.10 349 ILE E C 1
ATOM 15598 O O . ILE E 1 321 ? -31.461 -18.863 136.433 1.00 46.18 349 ILE E O 1
ATOM 15603 N N . ARG E 1 322 ? -31.302 -17.542 134.603 1.00 44.40 350 ARG E N 1
ATOM 15604 C CA . ARG E 1 322 ? -31.311 -16.274 135.340 1.00 45.29 350 ARG E CA 1
ATOM 15605 C C . ARG E 1 322 ? -32.594 -16.058 136.134 1.00 44.60 350 ARG E C 1
ATOM 15606 O O . ARG E 1 322 ? -32.556 -15.455 137.204 1.00 44.75 350 ARG E O 1
ATOM 15614 N N . TYR E 1 323 ? -33.719 -16.544 135.611 1.00 43.73 351 TYR E N 1
ATOM 15615 C CA . TYR E 1 323 ? -34.982 -16.474 136.342 1.00 47.09 351 TYR E CA 1
ATOM 15616 C C . TYR E 1 323 ? -34.983 -17.371 137.582 1.00 49.81 351 TYR E C 1
ATOM 15617 O O . TYR E 1 323 ? -35.513 -16.983 138.622 1.00 49.34 351 TYR E O 1
ATOM 15626 N N . GLN E 1 324 ? -34.389 -18.560 137.466 1.00 49.97 352 GLN E N 1
ATOM 15627 C CA . GLN E 1 324 ? -34.245 -19.471 138.604 1.00 43.58 352 GLN E CA 1
ATOM 15628 C C . GLN E 1 324 ? -33.370 -18.849 139.694 1.00 42.23 352 GLN E C 1
ATOM 15629 O O . GLN E 1 324 ? -33.660 -18.984 140.884 1.00 36.40 352 GLN E O 1
ATOM 15635 N N . LEU E 1 325 ? -32.322 -18.141 139.272 1.00 45.12 353 LEU E N 1
ATOM 15636 C CA . LEU E 1 325 ? -31.424 -17.445 140.193 1.00 41.08 353 LEU E CA 1
ATOM 15637 C C . LEU E 1 325 ? -32.065 -16.206 140.819 1.00 44.94 353 LEU E C 1
ATOM 15638 O O . LEU E 1 325 ? -32.223 -16.140 142.040 1.00 47.54 353 LEU E O 1
ATOM 15643 N N . GLU E 1 326 ? -32.448 -15.245 139.978 1.00 47.09 354 GLU E N 1
ATOM 15644 C CA . GLU E 1 326 ? -32.848 -13.906 140.437 1.00 47.73 354 GLU E CA 1
ATOM 15645 C C . GLU E 1 326 ? -34.143 -13.839 141.239 1.00 45.24 354 GLU E C 1
ATOM 15646 O O . GLU E 1 326 ? -34.254 -13.032 142.166 1.00 49.27 354 GLU E O 1
ATOM 15652 N N . SER E 1 327 ? -35.106 -14.693 140.896 1.00 43.85 355 SER E N 1
ATOM 15653 C CA . SER E 1 327 ? -36.380 -14.754 141.621 1.00 45.77 355 SER E CA 1
ATOM 15654 C C . SER E 1 327 ? -36.250 -15.330 143.036 1.00 45.87 355 SER E C 1
ATOM 15655 O O . SER E 1 327 ? -37.166 -15.193 143.847 1.00 47.92 355 SER E O 1
ATOM 15658 N N . GLN E 1 328 ? -35.116 -15.968 143.323 1.00 46.88 356 GLN E N 1
ATOM 15659 C CA . GLN E 1 328 ? -34.870 -16.571 144.634 1.00 42.92 356 GLN E CA 1
ATOM 15660 C C . GLN E 1 328 ? -33.890 -15.770 145.497 1.00 42.38 356 GLN E C 1
ATOM 15661 O O . GLN E 1 328 ? -33.618 -16.131 146.649 1.00 46.67 356 GLN E O 1
ATOM 15667 N N . GLY E 1 329 ? -33.375 -14.676 144.939 1.00 41.91 357 GLY E N 1
ATOM 15668 C CA . GLY E 1 329 ? -32.495 -13.766 145.674 1.00 43.38 357 GLY E CA 1
ATOM 15669 C C . GLY E 1 329 ? -31.039 -13.788 145.240 1.00 47.17 357 GLY E C 1
ATOM 15670 O O . GLY E 1 329 ? -30.207 -13.082 145.817 1.00 47.31 357 GLY E O 1
ATOM 15671 N N . PHE E 1 330 ? -30.733 -14.593 144.224 1.00 43.72 358 PHE E N 1
ATOM 15672 C CA . PHE E 1 330 ? -29.373 -14.732 143.716 1.00 44.68 358 PHE E CA 1
ATOM 15673 C C . PHE E 1 330 ? -29.143 -13.755 142.568 1.00 46.85 358 PHE E C 1
ATOM 15674 O O . PHE E 1 330 ? -29.468 -14.052 141.414 1.00 47.98 358 PHE E O 1
ATOM 15682 N N . THR E 1 331 ? -28.575 -12.594 142.887 1.00 48.17 359 THR E N 1
ATOM 15683 C CA . THR E 1 331 ? -28.437 -11.508 141.908 1.00 48.48 359 THR E CA 1
ATOM 15684 C C . THR E 1 331 ? -27.039 -11.351 141.313 1.00 48.34 359 THR E C 1
ATOM 15685 O O . THR E 1 331 ? -26.901 -10.797 140.219 1.00 53.22 359 THR E O 1
ATOM 15689 N N . ASN E 1 332 ? -26.013 -11.819 142.028 1.00 46.57 360 ASN E N 1
ATOM 15690 C CA . ASN E 1 332 ? -24.631 -11.758 141.536 1.00 39.79 360 ASN E CA 1
ATOM 15691 C C . ASN E 1 332 ? -24.434 -12.712 140.364 1.00 37.80 360 ASN E C 1
ATOM 15692 O O . ASN E 1 332 ? -24.203 -13.911 140.549 1.00 36.97 360 ASN E O 1
ATOM 15697 N N . ILE E 1 333 ? -24.567 -12.168 139.158 1.00 35.56 361 ILE E N 1
ATOM 15698 C CA . ILE E 1 333 ? -24.427 -12.933 137.919 1.00 40.28 361 ILE E CA 1
ATOM 15699 C C . ILE E 1 333 ? -23.473 -12.206 136.975 1.00 40.61 361 ILE E C 1
ATOM 15700 O O . ILE E 1 333 ? -23.647 -11.016 136.705 1.00 42.71 361 ILE E O 1
ATOM 15705 N N . ALA E 1 334 ? -22.458 -12.928 136.501 1.00 46.04 362 ALA E N 1
ATOM 15706 C CA . ALA E 1 334 ? -21.575 -12.459 135.438 1.00 47.04 362 ALA E CA 1
ATOM 15707 C C . ALA E 1 334 ? -21.985 -13.129 134.128 1.00 47.90 362 ALA E C 1
ATOM 15708 O O . ALA E 1 334 ? -21.534 -14.229 133.804 1.00 50.40 362 ALA E O 1
ATOM 15710 N N . ASP E 1 335 ? -22.859 -12.453 133.391 1.00 53.59 363 ASP E N 1
ATOM 15711 C CA . ASP E 1 335 ? -23.434 -12.985 132.161 1.00 56.78 363 ASP E CA 1
ATOM 15712 C C . ASP E 1 335 ? -22.554 -12.640 130.966 1.00 56.99 363 ASP E C 1
ATOM 15713 O O . ASP E 1 335 ? -22.633 -11.537 130.421 1.00 60.16 363 ASP E O 1
ATOM 15718 N N . PHE E 1 336 ? -21.721 -13.592 130.560 1.00 55.54 364 PHE E N 1
ATOM 15719 C CA . PHE E 1 336 ? -20.848 -13.397 129.409 1.00 54.14 364 PHE E CA 1
ATOM 15720 C C . PHE E 1 336 ? -21.400 -14.040 128.135 1.00 55.04 364 PHE E C 1
ATOM 15721 O O . PHE E 1 336 ? -20.684 -14.126 127.140 1.00 59.56 364 PHE E O 1
ATOM 15729 N N . SER E 1 337 ? -22.669 -14.455 128.159 1.00 55.25 365 SER E N 1
ATOM 15730 C CA . SER E 1 337 ? -23.271 -15.262 127.076 1.00 56.91 365 SER E CA 1
ATOM 15731 C C . SER E 1 337 ? -23.322 -14.609 125.692 1.00 59.91 365 SER E C 1
ATOM 15732 O O . SER E 1 337 ? -23.344 -15.307 124.673 1.00 61.57 365 SER E O 1
ATOM 15735 N N . LYS E 1 338 ? -23.346 -13.278 125.663 1.00 62.14 366 LYS E N 1
ATOM 15736 C CA . LYS E 1 338 ? -23.378 -12.522 124.410 1.00 64.12 366 LYS E CA 1
ATOM 15737 C C . LYS E 1 338 ? -21.974 -12.164 123.909 1.00 63.61 366 LYS E C 1
ATOM 15738 O O . LYS E 1 338 ? -21.819 -11.620 122.812 1.00 66.61 366 LYS E O 1
ATOM 15744 N N . ASP E 1 339 ? -20.958 -12.491 124.707 1.00 61.99 367 ASP E N 1
ATOM 15745 C CA . ASP E 1 339 ? -19.570 -12.129 124.404 1.00 61.36 367 ASP E CA 1
ATOM 15746 C C . ASP E 1 339 ? -18.798 -13.234 123.668 1.00 61.39 367 ASP E C 1
ATOM 15747 O O . ASP E 1 339 ? -17.580 -13.354 123.815 1.00 63.86 367 ASP E O 1
ATOM 15752 N N . GLY E 1 340 ? -19.508 -14.021 122.862 1.00 63.44 368 GLY E N 1
ATOM 15753 C CA . GLY E 1 340 ? -18.911 -15.145 122.144 1.00 63.93 368 GLY E CA 1
ATOM 15754 C C . GLY E 1 340 ? -18.221 -14.791 120.840 1.00 71.56 368 GLY E C 1
ATOM 15755 O O . GLY E 1 340 ? -17.550 -15.637 120.241 1.00 70.67 368 GLY E O 1
ATOM 15756 N N . GLY E 1 341 ? -18.387 -13.545 120.398 1.00 74.34 369 GLY E N 1
ATOM 15757 C CA . GLY E 1 341 ? -17.762 -13.061 119.167 1.00 76.78 369 GLY E CA 1
ATOM 15758 C C . GLY E 1 341 ? -16.565 -12.157 119.406 1.00 80.06 369 GLY E C 1
ATOM 15759 O O . GLY E 1 341 ? -15.913 -11.720 118.454 1.00 85.99 369 GLY E O 1
ATOM 15760 N N . GLU E 1 342 ? -16.283 -11.883 120.679 1.00 79.64 370 GLU E N 1
ATOM 15761 C CA . GLU E 1 342 ? -15.172 -11.025 121.102 1.00 80.38 370 GLU E CA 1
ATOM 15762 C C . GLU E 1 342 ? -13.803 -11.630 120.747 1.00 83.29 370 GLU E C 1
ATOM 15763 O O . GLU E 1 342 ? -13.665 -12.857 120.729 1.00 84.51 370 GLU E O 1
ATOM 15769 N N . PRO E 1 343 ? -12.797 -10.774 120.445 1.00 83.76 371 PRO E N 1
ATOM 15770 C CA . PRO E 1 343 ? -11.453 -11.267 120.108 1.00 82.25 371 PRO E CA 1
ATOM 15771 C C . PRO E 1 343 ? -10.741 -11.987 121.262 1.00 80.08 371 PRO E C 1
ATOM 15772 O O . PRO E 1 343 ? -10.600 -11.425 122.355 1.00 80.39 371 PRO E O 1
ATOM 15776 N N . PHE E 1 344 ? -10.322 -13.226 120.992 1.00 76.88 372 PHE E N 1
ATOM 15777 C CA . PHE E 1 344 ? -9.586 -14.097 121.931 1.00 75.12 372 PHE E CA 1
ATOM 15778 C C . PHE E 1 344 ? -10.250 -14.267 123.305 1.00 72.63 372 PHE E C 1
ATOM 15779 O O . PHE E 1 344 ? -9.591 -14.237 124.348 1.00 71.92 372 PHE E O 1
ATOM 15787 N N . PHE E 1 345 ? -11.566 -14.447 123.274 1.00 70.94 373 PHE E N 1
ATOM 15788 C CA . PHE E 1 345 ? -12.384 -14.572 124.471 1.00 66.58 373 PHE E CA 1
ATOM 15789 C C . PHE E 1 345 ? -12.504 -16.043 124.856 1.00 65.59 373 PHE E C 1
ATOM 15790 O O . PHE E 1 345 ? -12.704 -16.377 126.025 1.00 63.58 373 PHE E O 1
ATOM 15798 N N . MET E 1 346 ? -12.365 -16.908 123.855 1.00 65.98 374 MET E N 1
ATOM 15799 C CA . MET E 1 346 ? -12.612 -18.334 123.999 1.00 65.12 374 MET E CA 1
ATOM 15800 C C . MET E 1 346 ? -11.330 -19.128 123.786 1.00 63.03 374 MET E C 1
ATOM 15801 O O . MET E 1 346 ? -10.574 -18.865 122.845 1.00 66.97 374 MET E O 1
ATOM 15806 N N . LYS E 1 347 ? -11.091 -20.094 124.668 1.00 59.99 375 LYS E N 1
ATOM 15807 C CA . LYS E 1 347 ? -9.972 -21.019 124.528 1.00 60.29 375 LYS E CA 1
ATOM 15808 C C . LYS E 1 347 ? -10.293 -22.036 123.440 1.00 62.60 375 LYS E C 1
ATOM 15809 O O . LYS E 1 347 ? -9.465 -22.321 122.572 1.00 63.62 375 LYS E O 1
ATOM 15815 N N . ASP E 1 348 ? -11.508 -22.575 123.502 1.00 66.30 376 ASP E N 1
ATOM 15816 C CA . ASP E 1 348 ? -11.985 -23.538 122.521 1.00 65.94 376 ASP E CA 1
ATOM 15817 C C . ASP E 1 348 ? -13.390 -23.188 122.029 1.00 64.03 376 ASP E C 1
ATOM 15818 O O . ASP E 1 348 ? -13.604 -22.124 121.444 1.00 63.73 376 ASP E O 1
ATOM 15823 N N . THR E 1 349 ? -14.337 -24.085 122.287 1.00 63.36 377 THR E N 1
ATOM 15824 C CA . THR E 1 349 ? -15.704 -23.952 121.814 1.00 62.18 377 THR E CA 1
ATOM 15825 C C . THR E 1 349 ? -16.675 -23.525 122.922 1.00 62.11 377 THR E C 1
ATOM 15826 O O . THR E 1 349 ? -17.657 -22.832 122.655 1.00 61.26 377 THR E O 1
ATOM 15830 N N . ILE E 1 350 ? -16.386 -23.924 124.160 1.00 61.10 378 ILE E N 1
ATOM 15831 C CA . ILE E 1 350 ? -17.321 -23.757 125.277 1.00 56.34 378 ILE E CA 1
ATOM 15832 C C . ILE E 1 350 ? -16.687 -23.161 126.534 1.00 55.29 378 ILE E C 1
ATOM 15833 O O . ILE E 1 350 ? -17.400 -22.774 127.466 1.00 52.25 378 ILE E O 1
ATOM 15838 N N . HIS E 1 351 ? -15.356 -23.086 126.557 1.00 50.74 379 HIS E N 1
ATOM 15839 C CA . HIS E 1 351 ? -14.630 -22.607 127.734 1.00 47.42 379 HIS E CA 1
ATOM 15840 C C . HIS E 1 351 ? -13.994 -21.242 127.523 1.00 46.77 379 HIS E C 1
ATOM 15841 O O . HIS E 1 351 ? -13.496 -20.938 126.435 1.00 41.47 379 HIS E O 1
ATOM 15848 N N . LEU E 1 352 ? -14.015 -20.432 128.582 1.00 44.17 380 LEU E N 1
ATOM 15849 C CA . LEU E 1 352 ? -13.322 -19.146 128.621 1.00 46.17 380 LEU E CA 1
ATOM 15850 C C . LEU E 1 352 ? -11.810 -19.336 128.571 1.00 49.00 380 LEU E C 1
ATOM 15851 O O . LEU E 1 352 ? -11.287 -20.389 128.944 1.00 51.72 380 LEU E O 1
ATOM 15856 N N . GLY E 1 353 ? -11.112 -18.311 128.100 1.00 48.85 381 GLY E N 1
ATOM 15857 C CA . GLY E 1 353 ? -9.672 -18.386 127.928 1.00 47.95 381 GLY E CA 1
ATOM 15858 C C . GLY E 1 353 ? -9.099 -17.065 127.471 1.00 50.54 381 GLY E C 1
ATOM 15859 O O . GLY E 1 353 ? -9.809 -16.243 126.882 1.00 51.13 381 GLY E O 1
ATOM 15860 N N . TRP E 1 354 ? -7.809 -16.881 127.752 1.00 49.48 382 TRP E N 1
ATOM 15861 C CA . TRP E 1 354 ? -7.056 -15.668 127.425 1.00 45.46 382 TRP E CA 1
ATOM 15862 C C . TRP E 1 354 ? -7.716 -14.375 127.922 1.00 47.53 382 TRP E C 1
ATOM 15863 O O . TRP E 1 354 ? -7.742 -14.122 129.129 1.00 44.19 382 TRP E O 1
ATOM 15874 N N . LEU E 1 355 ? -8.256 -13.578 126.999 1.00 49.69 383 LEU E N 1
ATOM 15875 C CA . LEU E 1 355 ? -8.909 -12.307 127.339 1.00 48.27 383 LEU E CA 1
ATOM 15876 C C . LEU E 1 355 ? -10.278 -12.504 127.991 1.00 47.27 383 LEU E C 1
ATOM 15877 O O . LEU E 1 355 ? -10.797 -11.589 128.636 1.00 50.76 383 LEU E O 1
ATOM 15882 N N . GLY E 1 356 ? -10.855 -13.694 127.812 1.00 45.26 384 GLY E N 1
ATOM 15883 C CA . GLY E 1 356 ? -12.075 -14.102 128.512 1.00 41.87 384 GLY E CA 1
ATOM 15884 C C . GLY E 1 356 ? -11.876 -14.134 130.019 1.00 39.13 384 GLY E C 1
ATOM 15885 O O . GLY E 1 356 ? -12.763 -13.731 130.774 1.00 43.87 384 GLY E O 1
ATOM 15886 N N . TRP E 1 357 ? -10.699 -14.594 130.448 1.00 35.89 385 TRP E N 1
ATOM 15887 C CA . TRP E 1 357 ? -10.328 -14.615 131.864 1.00 38.41 385 TRP E CA 1
ATOM 15888 C C . TRP E 1 357 ? -10.156 -13.219 132.456 1.00 40.72 385 TRP E C 1
ATOM 15889 O O . TRP E 1 357 ? -10.334 -13.026 133.657 1.00 44.74 385 TRP E O 1
ATOM 15900 N N . LEU E 1 358 ? -9.795 -12.255 131.613 1.00 46.18 386 LEU E N 1
ATOM 15901 C CA . LEU E 1 358 ? -9.643 -10.869 132.046 1.00 44.63 386 LEU E CA 1
ATOM 15902 C C . LEU E 1 358 ? -10.999 -10.201 132.228 1.00 43.41 386 LEU E C 1
ATOM 15903 O O . LEU E 1 358 ? -11.167 -9.353 133.109 1.00 44.20 386 LEU E O 1
ATOM 15908 N N . ALA E 1 359 ? -11.958 -10.590 131.391 1.00 39.18 387 ALA E N 1
ATOM 15909 C CA . ALA E 1 359 ? -13.350 -10.183 131.559 1.00 40.20 387 ALA E CA 1
ATOM 15910 C C . ALA E 1 359 ? -13.932 -10.814 132.825 1.00 42.16 387 ALA E C 1
ATOM 15911 O O . ALA E 1 359 ? -14.616 -10.142 133.601 1.00 44.68 387 ALA E O 1
ATOM 15913 N N . PHE E 1 360 ? -13.644 -12.106 133.004 1.00 43.05 388 PHE E N 1
ATOM 15914 C CA . PHE E 1 360 ? -13.939 -12.876 134.215 1.00 37.56 388 PHE E CA 1
ATOM 15915 C C . PHE E 1 360 ? -13.399 -12.150 135.445 1.00 38.47 388 PHE E C 1
ATOM 15916 O O . PHE E 1 360 ? -14.135 -11.935 136.407 1.00 36.67 388 PHE E O 1
ATOM 15924 N N . ASP E 1 361 ? -12.123 -11.764 135.390 1.00 38.14 389 ASP E N 1
ATOM 15925 C CA . ASP E 1 361 ? -11.447 -11.085 136.497 1.00 41.79 389 ASP E CA 1
ATOM 15926 C C . ASP E 1 361 ? -12.102 -9.761 136.882 1.00 45.15 389 ASP E C 1
ATOM 15927 O O . ASP E 1 361 ? -12.207 -9.446 138.066 1.00 42.20 389 ASP E O 1
ATOM 15932 N N . LYS E 1 362 ? -12.557 -9.004 135.884 1.00 48.41 390 LYS E N 1
ATOM 15933 C CA . LYS E 1 362 ? -13.177 -7.693 136.116 1.00 54.43 390 LYS E CA 1
ATOM 15934 C C . LYS E 1 362 ? -14.506 -7.763 136.884 1.00 54.68 390 LYS E C 1
ATOM 15935 O O . LYS E 1 362 ? -14.908 -6.787 137.517 1.00 53.69 390 LYS E O 1
ATOM 15941 N N . ALA E 1 363 ? -15.169 -8.917 136.830 1.00 54.66 391 ALA E N 1
ATOM 15942 C CA . ALA E 1 363 ? -16.402 -9.151 137.583 1.00 49.61 391 ALA E CA 1
ATOM 15943 C C . ALA E 1 363 ? -16.159 -9.918 138.886 1.00 48.61 391 ALA E C 1
ATOM 15944 O O . ALA E 1 363 ? -16.836 -9.678 139.888 1.00 52.70 391 ALA E O 1
ATOM 15946 N N . VAL E 1 364 ? -15.190 -10.832 138.865 1.00 44.92 392 VAL E N 1
ATOM 15947 C CA . VAL E 1 364 ? -14.942 -11.739 139.990 1.00 42.78 392 VAL E CA 1
ATOM 15948 C C . VAL E 1 364 ? -14.039 -11.140 141.080 1.00 44.42 392 VAL E C 1
ATOM 15949 O O . VAL E 1 364 ? -14.366 -11.220 142.268 1.00 44.73 392 VAL E O 1
ATOM 15953 N N . ASP E 1 365 ? -12.926 -10.530 140.672 1.00 44.75 393 ASP E N 1
ATOM 15954 C CA . ASP E 1 365 ? -11.984 -9.905 141.616 1.00 46.63 393 ASP E CA 1
ATOM 15955 C C . ASP E 1 365 ? -12.573 -8.822 142.548 1.00 47.66 393 ASP E C 1
ATOM 15956 O O . ASP E 1 365 ? -12.304 -8.872 143.747 1.00 46.34 393 ASP E O 1
ATOM 15961 N N . PRO E 1 366 ? -13.373 -7.855 142.019 1.00 46.94 394 PRO E N 1
ATOM 15962 C CA . PRO E 1 366 ? -13.971 -6.882 142.946 1.00 47.07 394 PRO E CA 1
ATOM 15963 C C . PRO E 1 366 ? -14.969 -7.490 143.929 1.00 49.33 394 PRO E C 1
ATOM 15964 O O . PRO E 1 366 ? -15.119 -6.978 145.040 1.00 49.63 394 PRO E O 1
ATOM 15968 N N . PHE E 1 367 ? -15.634 -8.570 143.515 1.00 52.98 395 PHE E N 1
ATOM 15969 C CA . PHE E 1 367 ? -16.566 -9.308 144.371 1.00 45.69 395 PHE E CA 1
ATOM 15970 C C . PHE E 1 367 ? -15.845 -10.013 145.524 1.00 43.89 395 PHE E C 1
ATOM 15971 O O . PHE E 1 367 ? -16.286 -9.945 146.674 1.00 40.81 395 PHE E O 1
ATOM 15979 N N . LEU E 1 368 ? -14.731 -10.671 145.210 1.00 41.98 396 LEU E N 1
ATOM 15980 C CA . LEU E 1 368 ? -13.996 -11.462 146.195 1.00 41.84 396 LEU E CA 1
ATOM 15981 C C . LEU E 1 368 ? -13.002 -10.653 147.032 1.00 47.24 396 LEU E C 1
ATOM 15982 O O . LEU E 1 368 ? -12.647 -11.070 148.134 1.00 49.39 396 LEU E O 1
ATOM 15987 N N . SER E 1 369 ? -12.558 -9.505 146.518 1.00 50.91 397 SER E N 1
ATOM 15988 C CA . SER E 1 369 ? -11.671 -8.613 147.283 1.00 54.68 397 SER E CA 1
ATOM 15989 C C . SER E 1 369 ? -12.440 -7.823 148.336 1.00 57.39 397 SER E C 1
ATOM 15990 O O . SER E 1 369 ? -11.864 -7.399 149.340 1.00 60.44 397 SER E O 1
ATOM 15993 N N . ASN E 1 370 ? -13.734 -7.622 148.089 1.00 58.99 398 ASN E N 1
ATOM 15994 C CA . ASN E 1 370 ? -14.627 -6.944 149.027 1.00 60.57 398 ASN E CA 1
ATOM 15995 C C . ASN E 1 370 ? -15.731 -7.889 149.508 1.00 59.00 398 ASN E C 1
ATOM 15996 O O . ASN E 1 370 ? -16.842 -7.863 148.966 1.00 59.13 398 ASN E O 1
ATOM 16001 N N . PRO E 1 371 ? -15.429 -8.731 150.523 1.00 56.44 399 PRO E N 1
ATOM 16002 C CA . PRO E 1 371 ? -16.382 -9.738 150.986 1.00 58.20 399 PRO E CA 1
ATOM 16003 C C . PRO E 1 371 ? -17.610 -9.127 151.643 1.00 59.30 399 PRO E C 1
ATOM 16004 O O . PRO E 1 371 ? -17.493 -8.209 152.456 1.00 62.69 399 PRO E O 1
ATOM 16008 N N . THR E 1 372 ? -18.777 -9.637 151.265 1.00 60.57 400 THR E N 1
ATOM 16009 C CA . THR E 1 372 ? -20.049 -9.149 151.777 1.00 61.49 400 THR E CA 1
ATOM 16010 C C . THR E 1 372 ? -20.982 -10.328 152.096 1.00 59.16 400 THR E C 1
ATOM 16011 O O . THR E 1 372 ? -21.055 -11.281 151.315 1.00 57.23 400 THR E O 1
ATOM 16015 N N . PRO E 1 373 ? -21.672 -10.278 153.259 1.00 55.65 401 PRO E N 1
ATOM 16016 C CA . PRO E 1 373 ? -22.604 -11.335 153.670 1.00 54.93 401 PRO E CA 1
ATOM 16017 C C . PRO E 1 373 ? -23.757 -11.547 152.695 1.00 53.57 401 PRO E C 1
ATOM 16018 O O . PRO E 1 373 ? -24.208 -10.602 152.043 1.00 57.62 401 PRO E O 1
ATOM 16022 N N . ALA E 1 374 ? -24.211 -12.793 152.603 1.00 49.39 402 ALA E N 1
ATOM 16023 C CA . ALA E 1 374 ? -25.291 -13.179 151.707 1.00 49.55 402 ALA E CA 1
ATOM 16024 C C . ALA E 1 374 ? -26.611 -12.542 152.134 1.00 47.42 402 ALA E C 1
ATOM 16025 O O . ALA E 1 374 ? -26.854 -12.381 153.332 1.00 41.43 402 ALA E O 1
ATOM 16027 N N . PRO E 1 375 ? -27.462 -12.165 151.155 1.00 45.35 403 PRO E N 1
ATOM 16028 C CA . PRO E 1 375 ? -28.809 -11.694 151.479 1.00 46.72 403 PRO E CA 1
ATOM 16029 C C . PRO E 1 375 ? -29.724 -12.834 151.936 1.00 49.42 403 PRO E C 1
ATOM 16030 O O . PRO E 1 375 ? -29.341 -14.006 151.869 1.00 48.89 403 PRO E O 1
ATOM 16034 N N . THR E 1 376 ? -30.920 -12.485 152.404 1.00 52.43 404 THR E N 1
ATOM 16035 C CA . THR E 1 376 ? -31.944 -13.480 152.718 1.00 56.07 404 THR E CA 1
ATOM 16036 C C . THR E 1 376 ? -32.526 -14.020 151.411 1.00 52.20 404 THR E C 1
ATOM 16037 O O . THR E 1 376 ? -32.936 -13.252 150.537 1.00 51.47 404 THR E O 1
ATOM 16041 N N . TYR E 1 377 ? -32.538 -15.342 151.281 1.00 50.53 405 TYR E N 1
ATOM 16042 C CA . TYR E 1 377 ? -32.996 -15.991 150.057 1.00 49.02 405 TYR E CA 1
ATOM 16043 C C . TYR E 1 377 ? -34.451 -16.431 150.162 1.00 49.19 405 TYR E C 1
ATOM 16044 O O . TYR E 1 377 ? -34.971 -16.627 151.264 1.00 49.39 405 TYR E O 1
ATOM 16053 N N . HIS E 1 378 ? -35.101 -16.581 149.010 1.00 50.37 406 HIS E N 1
ATOM 16054 C CA . HIS E 1 378 ? -36.483 -17.057 148.953 1.00 53.96 406 HIS E CA 1
ATOM 16055 C C . HIS E 1 378 ? -36.619 -18.239 147.998 1.00 52.76 406 HIS E C 1
ATOM 16056 O O . HIS E 1 378 ? -36.954 -18.075 146.821 1.00 51.47 406 HIS E O 1
ATOM 16063 N N . LEU E 1 379 ? -36.351 -19.429 148.530 1.00 51.99 407 LEU E N 1
ATOM 16064 C CA . LEU E 1 379 ? -36.346 -20.660 147.746 1.00 52.96 407 LEU E CA 1
ATOM 16065 C C . LEU E 1 379 ? -37.743 -21.055 147.295 1.00 53.75 407 LEU E C 1
ATOM 16066 O O . LEU E 1 379 ? -38.699 -21.023 148.077 1.00 54.16 407 LEU E O 1
ATOM 16071 N N . ASN E 1 380 ? -37.847 -21.416 146.021 1.00 49.61 408 ASN E N 1
ATOM 16072 C CA . ASN E 1 380 ? -39.085 -21.916 145.463 1.00 50.92 408 ASN E CA 1
ATOM 16073 C C . ASN E 1 380 ? -38.923 -23.386 145.107 1.00 51.74 408 ASN E C 1
ATOM 16074 O O . ASN E 1 380 ? -38.240 -23.733 144.139 1.00 48.35 408 ASN E O 1
ATOM 16079 N N . GLU E 1 381 ? -39.565 -24.245 145.895 1.00 50.91 409 GLU E N 1
ATOM 16080 C CA . GLU E 1 381 ? -39.425 -25.695 145.757 1.00 51.60 409 GLU E CA 1
ATOM 16081 C C . GLU E 1 381 ? -40.137 -26.263 144.530 1.00 53.15 409 GLU E C 1
ATOM 16082 O O . GLU E 1 381 ? -40.096 -27.471 144.281 1.00 55.00 409 GLU E O 1
ATOM 16088 N N . ARG E 1 382 ? -40.771 -25.385 143.755 1.00 56.10 410 ARG E N 1
ATOM 16089 C CA . ARG E 1 382 ? -41.418 -25.776 142.509 1.00 59.50 410 ARG E CA 1
ATOM 16090 C C . ARG E 1 382 ? -40.396 -25.839 141.372 1.00 54.75 410 ARG E C 1
ATOM 16091 O O . ARG E 1 382 ? -40.728 -26.204 140.241 1.00 53.67 410 ARG E O 1
ATOM 16099 N N . PHE E 1 383 ? -39.150 -25.488 141.691 1.00 51.46 411 PHE E N 1
ATOM 16100 C CA . PHE E 1 383 ? -38.028 -25.623 140.765 1.00 43.42 411 PHE E CA 1
ATOM 16101 C C . PHE E 1 383 ? -37.433 -27.038 140.765 1.00 40.09 411 PHE E C 1
ATOM 16102 O O . PHE E 1 383 ? -36.584 -27.347 139.932 1.00 38.24 411 PHE E O 1
ATOM 16110 N N . PHE E 1 384 ? -37.874 -27.877 141.705 1.00 37.27 412 PHE E N 1
ATOM 16111 C CA . PHE E 1 384 ? -37.523 -29.304 141.746 1.00 41.77 412 PHE E CA 1
ATOM 16112 C C . PHE E 1 384 ? -38.406 -30.163 140.838 1.00 44.61 412 PHE E C 1
ATOM 16113 O O . PHE E 1 384 ? -38.028 -31.279 140.469 1.00 46.33 412 PHE E O 1
ATOM 16121 N N . SER E 1 385 ? -39.584 -29.645 140.500 1.00 45.72 413 SER E N 1
ATOM 16122 C CA . SER E 1 385 ? -40.598 -30.401 139.765 1.00 49.16 413 SER E CA 1
ATOM 16123 C C . SER E 1 385 ? -40.231 -30.653 138.300 1.00 50.76 413 SER E C 1
ATOM 16124 O O . SER E 1 385 ? -39.399 -29.947 137.726 1.00 50.01 413 SER E O 1
ATOM 16127 N N . LYS E 1 386 ? -40.866 -31.664 137.706 1.00 55.40 414 LYS E N 1
ATOM 16128 C CA . LYS E 1 386 ? -40.692 -31.985 136.287 1.00 57.62 414 LYS E CA 1
ATOM 16129 C C . LYS E 1 386 ? -41.384 -30.962 135.385 1.00 59.15 414 LYS E C 1
ATOM 16130 O O . LYS E 1 386 ? -41.139 -30.931 134.177 1.00 60.64 414 LYS E O 1
ATOM 16136 N N . ASP E 1 387 ? -42.249 -30.140 135.984 1.00 60.39 415 ASP E N 1
ATOM 16137 C CA . ASP E 1 387 ? -42.910 -29.029 135.302 1.00 64.06 415 ASP E CA 1
ATOM 16138 C C . ASP E 1 387 ? -41.897 -27.969 134.883 1.00 64.06 415 ASP E C 1
ATOM 16139 O O . ASP E 1 387 ? -41.886 -27.543 133.728 1.00 65.21 415 ASP E O 1
ATOM 16144 N N . TRP E 1 388 ? -41.050 -27.558 135.829 1.00 62.88 416 TRP E N 1
ATOM 16145 C CA . TRP E 1 388 ? -39.983 -26.590 135.567 1.00 58.85 416 TRP E CA 1
ATOM 16146 C C . TRP E 1 388 ? -38.869 -27.178 134.700 1.00 56.67 416 TRP E C 1
ATOM 16147 O O . TRP E 1 388 ? -38.268 -26.465 133.894 1.00 55.53 416 TRP E O 1
ATOM 16158 N N . ALA E 1 389 ? -38.604 -28.473 134.872 1.00 54.30 417 ALA E N 1
ATOM 16159 C CA . ALA E 1 389 ? -37.590 -29.182 134.089 1.00 54.20 417 ALA E CA 1
ATOM 16160 C C . ALA E 1 389 ? -37.885 -29.133 132.592 1.00 56.74 417 ALA E C 1
ATOM 16161 O O . ALA E 1 389 ? -36.982 -28.902 131.791 1.00 58.02 417 ALA E O 1
ATOM 16163 N N . THR E 1 390 ? -39.156 -29.330 132.236 1.00 62.95 418 THR E N 1
ATOM 16164 C CA . THR E 1 390 ? -39.607 -29.313 130.839 1.00 64.25 418 THR E CA 1
ATOM 16165 C C . THR E 1 390 ? -40.391 -28.043 130.482 1.00 66.36 418 THR E C 1
ATOM 16166 O O . THR E 1 390 ? -41.202 -28.046 129.553 1.00 68.18 418 THR E O 1
ATOM 16170 N N . TYR E 1 391 ? -40.135 -26.963 131.216 1.00 69.17 419 TYR E N 1
ATOM 16171 C CA . TYR E 1 391 ? -40.825 -25.690 131.006 1.00 71.32 419 TYR E CA 1
ATOM 16172 C C . TYR E 1 391 ? -40.324 -24.959 129.764 1.00 74.02 419 TYR E C 1
ATOM 16173 O O . TYR E 1 391 ? -39.119 -24.870 129.520 1.00 70.12 419 TYR E O 1
ATOM 16182 N N . ASP E 1 392 ? -41.272 -24.428 128.996 1.00 80.45 420 ASP E N 1
ATOM 16183 C CA . ASP E 1 392 ? -40.997 -23.842 127.689 1.00 81.03 420 ASP E CA 1
ATOM 16184 C C . ASP E 1 392 ? -41.538 -22.412 127.575 1.00 81.72 420 ASP E C 1
ATOM 16185 O O . ASP E 1 392 ? -41.254 -21.713 126.601 1.00 78.64 420 ASP E O 1
ATOM 16190 N N . GLY E 1 393 ? -42.301 -21.984 128.581 1.00 84.47 421 GLY E N 1
ATOM 16191 C CA . GLY E 1 393 ? -42.980 -20.684 128.568 1.00 86.49 421 GLY E CA 1
ATOM 16192 C C . GLY E 1 393 ? -42.118 -19.486 128.929 1.00 88.67 421 GLY E C 1
ATOM 16193 O O . GLY E 1 393 ? -40.952 -19.408 128.537 1.00 87.79 421 GLY E O 1
ATOM 16194 N N . ASP E 1 394 ? -42.702 -18.550 129.677 1.00 91.72 422 ASP E N 1
ATOM 16195 C CA . ASP E 1 394 ? -42.039 -17.289 130.027 1.00 96.88 422 ASP E CA 1
ATOM 16196 C C . ASP E 1 394 ? -42.068 -16.980 131.528 1.00 99.70 422 ASP E C 1
ATOM 16197 O O . ASP E 1 394 ? -42.207 -17.884 132.355 1.00 100.12 422 ASP E O 1
ATOM 16202 N N . VAL E 1 395 ? -41.922 -15.700 131.868 1.00 102.39 423 VAL E N 1
ATOM 16203 C CA . VAL E 1 395 ? -41.988 -15.239 133.258 1.00 103.04 423 VAL E CA 1
ATOM 16204 C C . VAL E 1 395 ? -43.455 -15.143 133.732 1.00 103.86 423 VAL E C 1
ATOM 16205 O O . VAL E 1 395 ? -44.112 -14.103 133.621 1.00 100.51 423 VAL E O 1
ATOM 16209 N N . LYS E 1 396 ? -43.962 -16.265 134.238 1.00 106.80 424 LYS E N 1
ATOM 16210 C CA . LYS E 1 396 ? -45.352 -16.370 134.682 1.00 106.90 424 LYS E CA 1
ATOM 16211 C C . LYS E 1 396 ? -45.445 -16.413 136.203 1.00 109.98 424 LYS E C 1
ATOM 16212 O O . LYS E 1 396 ? -46.012 -15.514 136.830 1.00 110.74 424 LYS E O 1
ATOM 16218 N N . GLU E 1 397 ? -44.876 -17.470 136.780 1.00 111.16 425 GLU E N 1
ATOM 16219 C CA . GLU E 1 397 ? -45.005 -17.775 138.204 1.00 111.02 425 GLU E CA 1
ATOM 16220 C C . GLU E 1 397 ? -44.115 -16.900 139.080 1.00 110.06 425 GLU E C 1
ATOM 16221 O O . GLU E 1 397 ? -44.595 -15.982 139.747 1.00 107.65 425 GLU E O 1
ATOM 16227 N N . MET F 1 7 ? -46.943 8.301 131.758 1.00 121.42 35 MET F N 1
ATOM 16228 C CA . MET F 1 7 ? -47.322 6.904 131.397 1.00 123.90 35 MET F CA 1
ATOM 16229 C C . MET F 1 7 ? -46.141 6.088 130.887 1.00 121.67 35 MET F C 1
ATOM 16230 O O . MET F 1 7 ? -45.359 6.558 130.056 1.00 121.93 35 MET F O 1
ATOM 16235 N N . HIS F 1 8 ? -46.022 4.864 131.394 1.00 119.00 36 HIS F N 1
ATOM 16236 C CA . HIS F 1 8 ? -45.100 3.883 130.831 1.00 115.60 36 HIS F CA 1
ATOM 16237 C C . HIS F 1 8 ? -45.880 2.671 130.325 1.00 110.02 36 HIS F C 1
ATOM 16238 O O . HIS F 1 8 ? -46.700 2.092 131.044 1.00 108.55 36 HIS F O 1
ATOM 16245 N N . HIS F 1 9 ? -45.634 2.317 129.068 1.00 102.95 37 HIS F N 1
ATOM 16246 C CA . HIS F 1 9 ? -46.324 1.210 128.424 1.00 96.86 37 HIS F CA 1
ATOM 16247 C C . HIS F 1 9 ? -45.585 -0.100 128.661 1.00 94.95 37 HIS F C 1
ATOM 16248 O O . HIS F 1 9 ? -44.354 -0.124 128.725 1.00 96.07 37 HIS F O 1
ATOM 16255 N N . ASN F 1 10 ? -46.342 -1.185 128.798 1.00 92.01 38 ASN F N 1
ATOM 16256 C CA . ASN F 1 10 ? -45.764 -2.518 128.935 1.00 89.65 38 ASN F CA 1
ATOM 16257 C C . ASN F 1 10 ? -46.186 -3.428 127.783 1.00 89.04 38 ASN F C 1
ATOM 16258 O O . ASN F 1 10 ? -47.288 -3.986 127.794 1.00 89.22 38 ASN F O 1
ATOM 16263 N N . LEU F 1 11 ? -45.286 -3.563 126.804 1.00 86.50 39 LEU F N 1
ATOM 16264 C CA . LEU F 1 11 ? -45.503 -4.307 125.551 1.00 81.85 39 LEU F CA 1
ATOM 16265 C C . LEU F 1 11 ? -46.055 -5.728 125.728 1.00 77.33 39 LEU F C 1
ATOM 16266 O O . LEU F 1 11 ? -46.920 -6.161 124.963 1.00 75.46 39 LEU F O 1
ATOM 16271 N N . GLY F 1 12 ? -45.553 -6.436 126.737 1.00 74.64 40 GLY F N 1
ATOM 16272 C CA . GLY F 1 12 ? -45.996 -7.794 127.035 1.00 71.77 40 GLY F CA 1
ATOM 16273 C C . GLY F 1 12 ? -47.397 -7.851 127.608 1.00 70.78 40 GLY F C 1
ATOM 16274 O O . GLY F 1 12 ? -48.191 -8.707 127.219 1.00 70.45 40 GLY F O 1
ATOM 16275 N N . ALA F 1 13 ? -47.694 -6.929 128.526 1.00 70.68 41 ALA F N 1
ATOM 16276 C CA . ALA F 1 13 ? -48.986 -6.878 129.226 1.00 68.48 41 ALA F CA 1
ATOM 16277 C C . ALA F 1 13 ? -50.158 -6.524 128.315 1.00 65.04 41 ALA F C 1
ATOM 16278 O O . ALA F 1 13 ? -51.275 -7.012 128.511 1.00 60.63 41 ALA F O 1
ATOM 16280 N N . GLU F 1 14 ? -49.881 -5.679 127.325 1.00 63.12 42 GLU F N 1
ATOM 16281 C CA . GLU F 1 14 ? -50.857 -5.272 126.319 1.00 60.98 42 GLU F CA 1
ATOM 16282 C C . GLU F 1 14 ? -51.242 -6.422 125.392 1.00 63.24 42 GLU F C 1
ATOM 16283 O O . GLU F 1 14 ? -52.404 -6.531 124.991 1.00 65.84 42 GLU F O 1
ATOM 16289 N N . LYS F 1 15 ? -50.260 -7.265 125.060 1.00 63.34 43 LYS F N 1
ATOM 16290 C CA . LYS F 1 15 ? -50.456 -8.428 124.185 1.00 62.28 43 LYS F CA 1
ATOM 16291 C C . LYS F 1 15 ? -51.388 -9.471 124.798 1.00 60.70 43 LYS F C 1
ATOM 16292 O O . LYS F 1 15 ? -52.183 -10.094 124.091 1.00 58.15 43 LYS F O 1
ATOM 16298 N N . ARG F 1 16 ? -51.281 -9.646 126.114 1.00 61.10 44 ARG F N 1
ATOM 16299 C CA . ARG F 1 16 ? -52.142 -10.564 126.860 1.00 60.35 44 ARG F CA 1
ATOM 16300 C C . ARG F 1 16 ? -53.540 -9.982 127.028 1.00 59.22 44 ARG F C 1
ATOM 16301 O O . ARG F 1 16 ? -54.513 -10.728 127.122 1.00 61.84 44 ARG F O 1
ATOM 16309 N N . SER F 1 17 ? -53.624 -8.652 127.068 1.00 53.78 45 SER F N 1
ATOM 16310 C CA . SER F 1 17 ? -54.901 -7.939 127.131 1.00 53.23 45 SER F CA 1
ATOM 16311 C C . SER F 1 17 ? -55.638 -7.974 125.797 1.00 48.35 45 SER F C 1
ATOM 16312 O O . SER F 1 17 ? -56.865 -8.079 125.769 1.00 42.72 45 SER F O 1
ATOM 16315 N N . ALA F 1 18 ? -54.877 -7.887 124.706 1.00 45.48 46 ALA F N 1
ATOM 16316 C CA . ALA F 1 18 ? -55.416 -7.881 123.343 1.00 49.69 46 ALA F CA 1
ATOM 16317 C C . ALA F 1 18 ? -56.117 -9.180 122.945 1.00 51.07 46 ALA F C 1
ATOM 16318 O O . ALA F 1 18 ? -57.074 -9.161 122.169 1.00 56.75 46 ALA F O 1
ATOM 16320 N N . VAL F 1 19 ? -55.635 -10.300 123.477 1.00 55.79 47 VAL F N 1
ATOM 16321 C CA . VAL F 1 19 ? -56.157 -11.622 123.118 1.00 57.65 47 VAL F CA 1
ATOM 16322 C C . VAL F 1 19 ? -56.922 -12.284 124.272 1.00 57.19 47 VAL F C 1
ATOM 16323 O O . VAL F 1 19 ? -57.318 -13.452 124.172 1.00 61.27 47 VAL F O 1
ATOM 16327 N N . ALA F 1 20 ? -57.132 -11.525 125.350 1.00 53.83 48 ALA F N 1
ATOM 16328 C CA . ALA F 1 20 ? -57.795 -12.016 126.566 1.00 50.00 48 ALA F CA 1
ATOM 16329 C C . ALA F 1 20 ? -59.219 -12.497 126.316 1.00 52.24 48 ALA F C 1
ATOM 16330 O O . ALA F 1 20 ? -59.652 -13.485 126.917 1.00 54.65 48 ALA F O 1
ATOM 16332 N N . THR F 1 21 ? -59.923 -11.791 125.428 1.00 54.77 49 THR F N 1
ATOM 16333 C CA . THR F 1 21 ? -61.321 -12.070 125.065 1.00 59.20 49 THR F CA 1
ATOM 16334 C C . THR F 1 21 ? -62.206 -12.228 126.310 1.00 55.83 49 THR F C 1
ATOM 16335 O O . THR F 1 21 ? -62.914 -13.226 126.475 1.00 59.78 49 THR F O 1
ATOM 16339 N N . THR F 1 22 ? -62.120 -11.242 127.198 1.00 54.70 50 THR F N 1
ATOM 16340 C CA . THR F 1 22 ? -62.922 -11.207 128.419 1.00 52.29 50 THR F CA 1
ATOM 16341 C C . THR F 1 22 ? -63.808 -9.973 128.414 1.00 51.58 50 THR F C 1
ATOM 16342 O O . THR F 1 22 ? -63.676 -9.106 127.544 1.00 52.28 50 THR F O 1
ATOM 16346 N N . ILE F 1 23 ? -64.710 -9.909 129.389 1.00 47.12 51 ILE F N 1
ATOM 16347 C CA . ILE F 1 23 ? -65.574 -8.750 129.594 1.00 47.29 51 ILE F CA 1
ATOM 16348 C C . ILE F 1 23 ? -64.735 -7.502 129.920 1.00 47.00 51 ILE F C 1
ATOM 16349 O O . ILE F 1 23 ? -64.948 -6.436 129.341 1.00 47.99 51 ILE F O 1
ATOM 16354 N N . ASP F 1 24 ? -63.757 -7.669 130.808 1.00 46.38 52 ASP F N 1
ATOM 16355 C CA . ASP F 1 24 ? -62.895 -6.579 131.270 1.00 48.52 52 ASP F CA 1
ATOM 16356 C C . ASP F 1 24 ? -61.904 -6.073 130.224 1.00 47.57 52 ASP F C 1
ATOM 16357 O O . ASP F 1 24 ? -61.456 -4.937 130.302 1.00 52.22 52 ASP F O 1
ATOM 16362 N N . SER F 1 25 ? -61.549 -6.907 129.252 1.00 48.40 53 SER F N 1
ATOM 16363 C CA . SER F 1 25 ? -60.665 -6.456 128.174 1.00 47.82 53 SER F CA 1
ATOM 16364 C C . SER F 1 25 ? -61.449 -5.607 127.174 1.00 47.63 53 SER F C 1
ATOM 16365 O O . SER F 1 25 ? -60.868 -4.823 126.419 1.00 50.01 53 SER F O 1
ATOM 16368 N N . PHE F 1 26 ? -62.770 -5.773 127.196 1.00 47.19 54 PHE F N 1
ATOM 16369 C CA . PHE F 1 26 ? -63.688 -5.032 126.348 1.00 45.95 54 PHE F CA 1
ATOM 16370 C C . PHE F 1 26 ? -64.273 -3.798 127.045 1.00 45.27 54 PHE F C 1
ATOM 16371 O O . PHE F 1 26 ? -64.145 -2.681 126.541 1.00 46.79 54 PHE F O 1
ATOM 16379 N N . LYS F 1 27 ? -64.905 -4.002 128.200 1.00 44.07 55 LYS F N 1
ATOM 16380 C CA . LYS F 1 27 ? -65.688 -2.944 128.839 1.00 41.66 55 LYS F CA 1
ATOM 16381 C C . LYS F 1 27 ? -64.868 -1.958 129.671 1.00 43.20 55 LYS F C 1
ATOM 16382 O O . LYS F 1 27 ? -65.312 -0.834 129.922 1.00 47.41 55 LYS F O 1
ATOM 16388 N N . GLU F 1 28 ? -63.674 -2.374 130.083 1.00 41.13 56 GLU F N 1
ATOM 16389 C CA . GLU F 1 28 ? -62.850 -1.554 130.962 1.00 46.05 56 GLU F CA 1
ATOM 16390 C C . GLU F 1 28 ? -61.934 -0.652 130.141 1.00 47.83 56 GLU F C 1
ATOM 16391 O O . GLU F 1 28 ? -61.456 -1.042 129.072 1.00 52.55 56 GLU F O 1
ATOM 16397 N N . ARG F 1 29 ? -61.710 0.557 130.651 1.00 45.38 57 ARG F N 1
ATOM 16398 C CA . ARG F 1 29 ? -60.907 1.573 129.978 1.00 43.80 57 ARG F CA 1
ATOM 16399 C C . ARG F 1 29 ? -59.428 1.202 129.953 1.00 46.56 57 ARG F C 1
ATOM 16400 O O . ARG F 1 29 ? -58.794 1.253 128.899 1.00 46.73 57 ARG F O 1
ATOM 16408 N N . SER F 1 30 ? -58.914 0.799 131.116 1.00 46.96 58 SER F N 1
ATOM 16409 C CA . SER F 1 30 ? -57.477 0.676 131.385 1.00 43.35 58 SER F CA 1
ATOM 16410 C C . SER F 1 30 ? -56.673 -0.164 130.395 1.00 43.96 58 SER F C 1
ATOM 16411 O O . SER F 1 30 ? -55.598 0.257 129.962 1.00 42.30 58 SER F O 1
ATOM 16414 N N . GLN F 1 31 ? -57.197 -1.339 130.049 1.00 44.58 59 GLN F N 1
ATOM 16415 C CA . GLN F 1 31 ? -56.491 -2.298 129.199 1.00 48.07 59 GLN F CA 1
ATOM 16416 C C . GLN F 1 31 ? -56.440 -1.877 127.733 1.00 51.94 59 GLN F C 1
ATOM 16417 O O . GLN F 1 31 ? -55.373 -1.912 127.112 1.00 55.48 59 GLN F O 1
ATOM 16423 N N . LYS F 1 32 ? -57.590 -1.478 127.189 1.00 52.21 60 LYS F N 1
ATOM 16424 C CA . LYS F 1 32 ? -57.692 -1.123 125.770 1.00 50.27 60 LYS F CA 1
ATOM 16425 C C . LYS F 1 32 ? -57.032 0.206 125.410 1.00 50.92 60 LYS F C 1
ATOM 16426 O O . LYS F 1 32 ? -56.562 0.376 124.291 1.00 54.74 60 LYS F O 1
ATOM 16432 N N . VAL F 1 33 ? -56.988 1.137 126.358 1.00 47.83 61 VAL F N 1
ATOM 16433 C CA . VAL F 1 33 ? -56.332 2.423 126.138 1.00 43.55 61 VAL F CA 1
ATOM 16434 C C . VAL F 1 33 ? -54.811 2.259 126.152 1.00 46.33 61 VAL F C 1
ATOM 16435 O O . VAL F 1 33 ? -54.115 2.867 125.339 1.00 51.86 61 VAL F O 1
ATOM 16439 N N . ARG F 1 34 ? -54.310 1.409 127.049 1.00 52.12 62 ARG F N 1
ATOM 16440 C CA . ARG F 1 34 ? -52.867 1.169 127.186 1.00 55.69 62 ARG F CA 1
ATOM 16441 C C . ARG F 1 34 ? -52.221 0.576 125.929 1.00 56.05 62 ARG F C 1
ATOM 16442 O O . ARG F 1 34 ? -51.111 0.956 125.562 1.00 60.52 62 ARG F O 1
ATOM 16450 N N . ALA F 1 35 ? -52.926 -0.334 125.266 1.00 56.37 63 ALA F N 1
ATOM 16451 C CA . ALA F 1 35 ? -52.426 -0.945 124.041 1.00 60.20 63 ALA F CA 1
ATOM 16452 C C . ALA F 1 35 ? -52.587 -0.043 122.820 1.00 62.05 63 ALA F C 1
ATOM 16453 O O . ALA F 1 35 ? -51.695 0.022 121.971 1.00 65.41 63 ALA F O 1
ATOM 16455 N N . LEU F 1 36 ? -53.717 0.659 122.740 1.00 59.56 64 LEU F N 1
ATOM 16456 C CA . LEU F 1 36 ? -54.031 1.483 121.570 1.00 56.59 64 LEU F CA 1
ATOM 16457 C C . LEU F 1 36 ? -53.424 2.892 121.615 1.00 58.05 64 LEU F C 1
ATOM 16458 O O . LEU F 1 36 ? -53.748 3.738 120.780 1.00 58.22 64 LEU F O 1
ATOM 16463 N N . SER F 1 37 ? -52.545 3.137 122.583 1.00 61.08 65 SER F N 1
ATOM 16464 C CA . SER F 1 37 ? -51.817 4.403 122.667 1.00 62.11 65 SER F CA 1
ATOM 16465 C C . SER F 1 37 ? -50.306 4.191 122.818 1.00 67.55 65 SER F C 1
ATOM 16466 O O . SER F 1 37 ? -49.572 5.122 123.166 1.00 68.22 65 SER F O 1
ATOM 16469 N N . ASP F 1 38 ? -49.852 2.967 122.552 1.00 72.87 66 ASP F N 1
ATOM 16470 C CA . ASP F 1 38 ? -48.428 2.639 122.566 1.00 79.91 66 ASP F CA 1
ATOM 16471 C C . ASP F 1 38 ? -47.760 3.214 121.315 1.00 83.64 66 ASP F C 1
ATOM 16472 O O . ASP F 1 38 ? -48.158 2.882 120.193 1.00 83.69 66 ASP F O 1
ATOM 16477 N N . PRO F 1 39 ? -46.754 4.092 121.506 1.00 87.18 67 PRO F N 1
ATOM 16478 C CA . PRO F 1 39 ? -46.014 4.670 120.380 1.00 90.15 67 PRO F CA 1
ATOM 16479 C C . PRO F 1 39 ? -45.083 3.667 119.689 1.00 91.58 67 PRO F C 1
ATOM 16480 O O . PRO F 1 39 ? -44.841 3.784 118.486 1.00 91.95 67 PRO F O 1
ATOM 16484 N N . ASN F 1 40 ? -44.584 2.692 120.449 1.00 90.15 68 ASN F N 1
ATOM 16485 C CA . ASN F 1 40 ? -43.603 1.727 119.952 1.00 89.15 68 ASN F CA 1
ATOM 16486 C C . ASN F 1 40 ? -44.211 0.636 119.071 1.00 89.03 68 ASN F C 1
ATOM 16487 O O . ASN F 1 40 ? -43.670 0.316 118.009 1.00 90.47 68 ASN F O 1
ATOM 16492 N N . VAL F 1 41 ? -45.328 0.068 119.518 1.00 87.10 69 VAL F N 1
ATOM 16493 C CA . VAL F 1 41 ? -45.993 -1.013 118.785 1.00 86.21 69 VAL F CA 1
ATOM 16494 C C . VAL F 1 41 ? -47.438 -0.666 118.416 1.00 84.85 69 VAL F C 1
ATOM 16495 O O . VAL F 1 41 ? -48.120 0.059 119.147 1.00 86.08 69 VAL F O 1
ATOM 16499 N N . ARG F 1 42 ? -47.889 -1.193 117.280 1.00 80.11 70 ARG F N 1
ATOM 16500 C CA . ARG F 1 42 ? -49.200 -0.857 116.727 1.00 76.13 70 ARG F CA 1
ATOM 16501 C C . ARG F 1 42 ? -50.245 -1.940 116.985 1.00 73.23 70 ARG F C 1
ATOM 16502 O O . ARG F 1 42 ? -50.099 -3.079 116.537 1.00 75.29 70 ARG F O 1
ATOM 16510 N N . PHE F 1 43 ? -51.300 -1.566 117.706 1.00 68.17 71 PHE F N 1
ATOM 16511 C CA . PHE F 1 43 ? -52.460 -2.432 117.903 1.00 60.52 71 PHE F CA 1
ATOM 16512 C C . PHE F 1 43 ? -53.650 -1.936 117.084 1.00 57.83 71 PHE F C 1
ATOM 16513 O O . PHE F 1 43 ? -53.874 -0.731 116.963 1.00 57.06 71 PHE F O 1
ATOM 16521 N N . VAL F 1 44 ? -54.400 -2.878 116.521 1.00 55.46 72 VAL F N 1
ATOM 16522 C CA . VAL F 1 44 ? -55.567 -2.569 115.698 1.00 55.30 72 VAL F CA 1
ATOM 16523 C C . VAL F 1 44 ? -56.813 -3.171 116.351 1.00 55.61 72 VAL F C 1
ATOM 16524 O O . VAL F 1 44 ? -56.822 -4.362 116.667 1.00 56.10 72 VAL F O 1
ATOM 16528 N N . PRO F 1 45 ? -57.851 -2.338 116.590 1.00 52.93 73 PRO F N 1
ATOM 16529 C CA . PRO F 1 45 ? -59.119 -2.786 117.169 1.00 48.41 73 PRO F CA 1
ATOM 16530 C C . PRO F 1 45 ? -59.886 -3.736 116.256 1.00 46.73 73 PRO F C 1
ATOM 16531 O O . PRO F 1 45 ? -60.018 -3.478 115.064 1.00 46.45 73 PRO F O 1
ATOM 16535 N N . PHE F 1 46 ? -60.374 -4.831 116.831 1.00 46.99 74 PHE F N 1
ATOM 16536 C CA . PHE F 1 46 ? -61.113 -5.854 116.104 1.00 43.45 74 PHE F CA 1
ATOM 16537 C C . PHE F 1 46 ? -62.494 -5.999 116.730 1.00 46.52 74 PHE F C 1
ATOM 16538 O O . PHE F 1 46 ? -62.687 -6.790 117.654 1.00 46.46 74 PHE F O 1
ATOM 16546 N N . PHE F 1 47 ? -63.449 -5.222 116.227 1.00 44.81 75 PHE F N 1
ATOM 16547 C CA . PHE F 1 47 ? -64.803 -5.205 116.775 1.00 47.34 75 PHE F CA 1
ATOM 16548 C C . PHE F 1 47 ? -65.626 -6.400 116.309 1.00 50.24 75 PHE F C 1
ATOM 16549 O O . PHE F 1 47 ? -65.623 -6.748 115.125 1.00 57.64 75 PHE F O 1
ATOM 16557 N N . GLY F 1 48 ? -66.340 -7.012 117.249 1.00 48.67 76 GLY F N 1
ATOM 16558 C CA . GLY F 1 48 ? -67.227 -8.135 116.959 1.00 49.20 76 GLY F CA 1
ATOM 16559 C C . GLY F 1 48 ? -67.947 -8.585 118.211 1.00 55.31 76 GLY F C 1
ATOM 16560 O O . GLY F 1 48 ? -68.033 -7.834 119.184 1.00 60.75 76 GLY F O 1
ATOM 16561 N N . SER F 1 49 ? -68.479 -9.803 118.187 1.00 57.98 77 SER F N 1
ATOM 16562 C CA . SER F 1 49 ? -69.067 -10.399 119.385 1.00 61.77 77 SER F CA 1
ATOM 16563 C C . SER F 1 49 ? -68.309 -11.666 119.792 1.00 64.80 77 SER F C 1
ATOM 16564 O O . SER F 1 49 ? -67.206 -11.578 120.340 1.00 63.07 77 SER F O 1
ATOM 16567 N N . SER F 1 50 ? -68.888 -12.832 119.501 1.00 67.24 78 SER F N 1
ATOM 16568 C CA . SER F 1 50 ? -68.277 -14.127 119.816 1.00 66.69 78 SER F CA 1
ATOM 16569 C C . SER F 1 50 ? -67.372 -14.624 118.685 1.00 68.15 78 SER F C 1
ATOM 16570 O O . SER F 1 50 ? -67.021 -15.808 118.637 1.00 67.95 78 SER F O 1
ATOM 16573 N N . GLU F 1 51 ? -67.000 -13.711 117.789 1.00 69.41 79 GLU F N 1
ATOM 16574 C CA . GLU F 1 51 ? -66.224 -14.030 116.592 1.00 73.38 79 GLU F CA 1
ATOM 16575 C C . GLU F 1 51 ? -64.797 -14.437 116.942 1.00 73.15 79 GLU F C 1
ATOM 16576 O O . GLU F 1 51 ? -64.250 -15.375 116.356 1.00 75.04 79 GLU F O 1
ATOM 16582 N N . TRP F 1 52 ? -64.212 -13.738 117.912 1.00 72.90 80 TRP F N 1
ATOM 16583 C CA . TRP F 1 52 ? -62.808 -13.925 118.272 1.00 73.07 80 TRP F CA 1
ATOM 16584 C C . TRP F 1 52 ? -62.596 -14.946 119.393 1.00 70.74 80 TRP F C 1
ATOM 16585 O O . TRP F 1 52 ? -61.454 -15.266 119.719 1.00 69.92 80 TRP F O 1
ATOM 16596 N N . LEU F 1 53 ? -63.690 -15.454 119.962 1.00 70.70 81 LEU F N 1
ATOM 16597 C CA . LEU F 1 53 ? -63.648 -16.341 121.136 1.00 72.50 81 LEU F CA 1
ATOM 16598 C C . LEU F 1 53 ? -62.939 -17.682 120.921 1.00 75.90 81 LEU F C 1
ATOM 16599 O O . LEU F 1 53 ? -62.046 -18.039 121.699 1.00 74.62 81 LEU F O 1
ATOM 16604 N N . ARG F 1 54 ? -63.346 -18.415 119.883 1.00 78.00 82 ARG F N 1
ATOM 16605 C CA A ARG F 1 54 ? -62.725 -19.697 119.548 0.50 77.23 82 ARG F CA 1
ATOM 16606 C CA B ARG F 1 54 ? -62.728 -19.697 119.549 0.50 77.89 82 ARG F CA 1
ATOM 16607 C C . ARG F 1 54 ? -61.468 -19.509 118.704 1.00 77.60 82 ARG F C 1
ATOM 16608 O O . ARG F 1 54 ? -61.491 -18.822 117.678 1.00 76.08 82 ARG F O 1
ATOM 16623 N N . PHE F 1 55 ? -60.375 -20.124 119.150 1.00 77.27 83 PHE F N 1
ATOM 16624 C CA . PHE F 1 55 ? -59.072 -19.985 118.504 1.00 76.00 83 PHE F CA 1
ATOM 16625 C C . PHE F 1 55 ? -58.650 -21.240 117.745 1.00 76.58 83 PHE F C 1
ATOM 16626 O O . PHE F 1 55 ? -58.986 -22.361 118.137 1.00 79.22 83 PHE F O 1
ATOM 16634 N N . ASP F 1 56 ? -57.915 -21.030 116.655 1.00 75.71 84 ASP F N 1
ATOM 16635 C CA . ASP F 1 56 ? -57.247 -22.105 115.919 1.00 75.52 84 ASP F CA 1
ATOM 16636 C C . ASP F 1 56 ? -55.932 -21.593 115.322 1.00 76.99 84 ASP F C 1
ATOM 16637 O O . ASP F 1 56 ? -55.401 -20.570 115.766 1.00 75.96 84 ASP F O 1
ATOM 16642 N N . GLY F 1 57 ? -55.418 -22.302 114.320 1.00 77.68 85 GLY F N 1
ATOM 16643 C CA . GLY F 1 57 ? -54.141 -21.958 113.697 1.00 77.49 85 GLY F CA 1
ATOM 16644 C C . GLY F 1 57 ? -54.172 -20.744 112.786 1.00 76.91 85 GLY F C 1
ATOM 16645 O O . GLY F 1 57 ? -53.166 -20.044 112.647 1.00 75.40 85 GLY F O 1
ATOM 16646 N N . ALA F 1 58 ? -55.325 -20.491 112.167 1.00 78.33 86 ALA F N 1
ATOM 16647 C CA . ALA F 1 58 ? -55.457 -19.422 111.172 1.00 80.35 86 ALA F CA 1
ATOM 16648 C C . ALA F 1 58 ? -56.084 -18.128 111.718 1.00 80.75 86 ALA F C 1
ATOM 16649 O O . ALA F 1 58 ? -56.404 -17.212 110.953 1.00 82.12 86 ALA F O 1
ATOM 16651 N N . HIS F 1 59 ? -56.240 -18.066 113.041 1.00 79.68 87 HIS F N 1
ATOM 16652 C CA . HIS F 1 59 ? -56.738 -16.887 113.757 1.00 75.75 87 HIS F CA 1
ATOM 16653 C C . HIS F 1 59 ? -55.794 -15.692 113.539 1.00 74.96 87 HIS F C 1
ATOM 16654 O O . HIS F 1 59 ? -54.575 -15.879 113.519 1.00 75.26 87 HIS F O 1
ATOM 16661 N N . PRO F 1 60 ? -56.348 -14.468 113.355 1.00 71.74 88 PRO F N 1
ATOM 16662 C CA . PRO F 1 60 ? -55.514 -13.278 113.109 1.00 68.77 88 PRO F CA 1
ATOM 16663 C C . PRO F 1 60 ? -54.571 -12.923 114.258 1.00 67.83 88 PRO F C 1
ATOM 16664 O O . PRO F 1 60 ? -53.515 -12.332 114.018 1.00 66.16 88 PRO F O 1
ATOM 16668 N N . ALA F 1 61 ? -54.957 -13.286 115.482 1.00 68.43 89 ALA F N 1
ATOM 16669 C CA . ALA F 1 61 ? -54.156 -13.037 116.680 1.00 70.31 89 ALA F CA 1
ATOM 16670 C C . ALA F 1 61 ? -52.865 -13.854 116.703 1.00 72.03 89 ALA F C 1
ATOM 16671 O O . ALA F 1 61 ? -51.815 -13.352 117.109 1.00 69.71 89 ALA F O 1
ATOM 16673 N N . VAL F 1 62 ? -52.953 -15.107 116.265 1.00 76.88 90 VAL F N 1
ATOM 16674 C CA . VAL F 1 62 ? -51.793 -16.000 116.235 1.00 80.20 90 VAL F CA 1
ATOM 16675 C C . VAL F 1 62 ? -50.957 -15.820 114.950 1.00 79.69 90 VAL F C 1
ATOM 16676 O O . VAL F 1 62 ? -49.739 -16.024 114.963 1.00 83.33 90 VAL F O 1
ATOM 16680 N N . LEU F 1 63 ? -51.609 -15.403 113.864 1.00 78.39 91 LEU F N 1
ATOM 16681 C CA . LEU F 1 63 ? -50.920 -15.145 112.594 1.00 77.96 91 LEU F CA 1
ATOM 16682 C C . LEU F 1 63 ? -50.040 -13.896 112.633 1.00 78.83 91 LEU F C 1
ATOM 16683 O O . LEU F 1 63 ? -49.008 -13.841 111.965 1.00 79.84 91 LEU F O 1
ATOM 16688 N N . ALA F 1 64 ? -50.454 -12.898 113.411 1.00 79.87 92 ALA F N 1
ATOM 16689 C CA . ALA F 1 64 ? -49.710 -11.643 113.514 1.00 78.31 92 ALA F CA 1
ATOM 16690 C C . ALA F 1 64 ? -48.485 -11.783 114.409 1.00 77.18 92 ALA F C 1
ATOM 16691 O O . ALA F 1 64 ? -47.487 -11.087 114.215 1.00 76.33 92 ALA F O 1
ATOM 16693 N N . GLU F 1 65 ? -48.569 -12.690 115.380 1.00 79.63 93 GLU F N 1
ATOM 16694 C CA . GLU F 1 65 ? -47.484 -12.915 116.333 1.00 81.27 93 GLU F CA 1
ATOM 16695 C C . GLU F 1 65 ? -46.355 -13.758 115.738 1.00 81.66 93 GLU F C 1
ATOM 16696 O O . GLU F 1 65 ? -45.176 -13.454 115.945 1.00 80.41 93 GLU F O 1
ATOM 16702 N N . LYS F 1 66 ? -46.728 -14.807 115.004 1.00 83.06 94 LYS F N 1
ATOM 16703 C CA . LYS F 1 66 ? -45.775 -15.730 114.383 1.00 82.81 94 LYS F CA 1
ATOM 16704 C C . LYS F 1 66 ? -44.931 -15.061 113.294 1.00 82.43 94 LYS F C 1
ATOM 16705 O O . LYS F 1 66 ? -43.703 -15.167 113.308 1.00 81.82 94 LYS F O 1
ATOM 16711 N N . TYR F 1 67 ? -45.588 -14.363 112.370 1.00 82.29 95 TYR F N 1
ATOM 16712 C CA . TYR F 1 67 ? -44.897 -13.772 111.222 1.00 84.29 95 TYR F CA 1
ATOM 16713 C C . TYR F 1 67 ? -44.511 -12.306 111.435 1.00 84.61 95 TYR F C 1
ATOM 16714 O O . TYR F 1 67 ? -44.140 -11.610 110.482 1.00 83.24 95 TYR F O 1
ATOM 16723 N N . ASN F 1 68 ? -44.590 -11.869 112.697 1.00 85.94 96 ASN F N 1
ATOM 16724 C CA . ASN F 1 68 ? -44.122 -10.556 113.169 1.00 85.06 96 ASN F CA 1
ATOM 16725 C C . ASN F 1 68 ? -44.566 -9.379 112.297 1.00 84.73 96 ASN F C 1
ATOM 16726 O O . ASN F 1 68 ? -43.740 -8.640 111.751 1.00 86.91 96 ASN F O 1
ATOM 16731 N N . ARG F 1 69 ? -45.881 -9.222 112.169 1.00 81.84 97 ARG F N 1
ATOM 16732 C CA . ARG F 1 69 ? -46.463 -8.207 111.294 1.00 81.07 97 ARG F CA 1
ATOM 16733 C C . ARG F 1 69 ? -46.376 -6.798 111.885 1.00 83.16 97 ARG F C 1
ATOM 16734 O O . ARG F 1 69 ? -45.927 -6.613 113.021 1.00 83.75 97 ARG F O 1
ATOM 16742 N N . SER F 1 70 ? -46.807 -5.809 111.104 1.00 84.32 98 SER F N 1
ATOM 16743 C CA . SER F 1 70 ? -46.796 -4.405 111.528 1.00 83.39 98 SER F CA 1
ATOM 16744 C C . SER F 1 70 ? -47.902 -4.078 112.539 1.00 79.21 98 SER F C 1
ATOM 16745 O O . SER F 1 70 ? -47.871 -3.026 113.181 1.00 78.31 98 SER F O 1
ATOM 16748 N N . TYR F 1 71 ? -48.866 -4.987 112.673 1.00 73.52 99 TYR F N 1
ATOM 16749 C CA . TYR F 1 71 ? -50.008 -4.802 113.563 1.00 70.10 99 TYR F CA 1
ATOM 16750 C C . TYR F 1 71 ? -50.246 -6.018 114.463 1.00 71.46 99 TYR F C 1
ATOM 16751 O O . TYR F 1 71 ? -49.796 -7.126 114.159 1.00 73.77 99 TYR F O 1
ATOM 16760 N N . ARG F 1 72 ? -50.948 -5.797 115.574 1.00 69.26 100 ARG F N 1
ATOM 16761 C CA . ARG F 1 72 ? -51.459 -6.882 116.416 1.00 66.84 100 ARG F CA 1
ATOM 16762 C C . ARG F 1 72 ? -52.936 -6.627 116.710 1.00 63.69 100 ARG F C 1
ATOM 16763 O O . ARG F 1 72 ? -53.304 -5.518 117.093 1.00 61.28 100 ARG F O 1
ATOM 16771 N N . PRO F 1 73 ? -53.789 -7.651 116.527 1.00 61.82 101 PRO F N 1
ATOM 16772 C CA . PRO F 1 73 ? -55.224 -7.503 116.763 1.00 60.25 101 PRO F CA 1
ATOM 16773 C C . PRO F 1 73 ? -55.581 -7.332 118.240 1.00 61.66 101 PRO F C 1
ATOM 16774 O O . PRO F 1 73 ? -55.283 -8.213 119.054 1.00 63.64 101 PRO F O 1
ATOM 16778 N N . TYR F 1 74 ? -56.195 -6.199 118.582 1.00 57.39 102 TYR F N 1
ATOM 16779 C CA . TYR F 1 74 ? -56.878 -6.075 119.865 1.00 51.32 102 TYR F CA 1
ATOM 16780 C C . TYR F 1 74 ? -58.322 -6.501 119.654 1.00 47.84 102 TYR F C 1
ATOM 16781 O O . TYR F 1 74 ? -59.112 -5.770 119.062 1.00 52.04 102 TYR F O 1
ATOM 16790 N N . LEU F 1 75 ? -58.657 -7.689 120.141 1.00 49.34 103 LEU F N 1
ATOM 16791 C CA . LEU F 1 75 ? -59.985 -8.257 119.947 1.00 50.85 103 LEU F CA 1
ATOM 16792 C C . LEU F 1 75 ? -60.994 -7.644 120.919 1.00 53.56 103 LEU F C 1
ATOM 16793 O O . LEU F 1 75 ? -60.988 -7.949 122.115 1.00 55.75 103 LEU F O 1
ATOM 16798 N N . LEU F 1 76 ? -61.837 -6.757 120.392 1.00 53.10 104 LEU F N 1
ATOM 16799 C CA . LEU F 1 76 ? -62.897 -6.121 121.170 1.00 49.23 104 LEU F CA 1
ATOM 16800 C C . LEU F 1 76 ? -64.232 -6.817 120.949 1.00 48.14 104 LEU F C 1
ATOM 16801 O O . LEU F 1 76 ? -64.759 -6.830 119.833 1.00 55.44 104 LEU F O 1
ATOM 16806 N N . GLY F 1 77 ? -64.777 -7.394 122.013 1.00 46.93 105 GLY F N 1
ATOM 16807 C CA . GLY F 1 77 ? -66.110 -7.974 121.959 1.00 50.85 105 GLY F CA 1
ATOM 16808 C C . GLY F 1 77 ? -66.250 -9.288 122.690 1.00 55.47 105 GLY F C 1
ATOM 16809 O O . GLY F 1 77 ? -65.277 -10.024 122.869 1.00 61.63 105 GLY F O 1
ATOM 16810 N N . GLN F 1 78 ? -67.479 -9.575 123.108 1.00 58.60 106 GLN F N 1
ATOM 16811 C CA . GLN F 1 78 ? -67.811 -10.812 123.808 1.00 64.21 106 GLN F CA 1
ATOM 16812 C C . GLN F 1 78 ? -69.218 -11.291 123.428 1.00 63.09 106 GLN F C 1
ATOM 16813 O O . GLN F 1 78 ? -69.906 -10.645 122.633 1.00 60.20 106 GLN F O 1
ATOM 16819 N N . GLY F 1 79 ? -69.634 -12.417 124.007 1.00 62.88 107 GLY F N 1
ATOM 16820 C CA . GLY F 1 79 ? -70.890 -13.081 123.652 1.00 65.12 107 GLY F CA 1
ATOM 16821 C C . GLY F 1 79 ? -72.172 -12.315 123.920 1.00 67.43 107 GLY F C 1
ATOM 16822 O O . GLY F 1 79 ? -72.645 -12.256 125.058 1.00 72.13 107 GLY F O 1
ATOM 16823 N N . GLY F 1 80 ? -72.737 -11.734 122.864 1.00 64.10 108 GLY F N 1
ATOM 16824 C CA . GLY F 1 80 ? -74.001 -11.005 122.959 1.00 59.31 108 GLY F CA 1
ATOM 16825 C C . GLY F 1 80 ? -73.866 -9.510 122.739 1.00 58.04 108 GLY F C 1
ATOM 16826 O O . GLY F 1 80 ? -74.835 -8.763 122.888 1.00 55.18 108 GLY F O 1
ATOM 16827 N N . ALA F 1 81 ? -72.660 -9.072 122.388 1.00 54.65 109 ALA F N 1
ATOM 16828 C CA . ALA F 1 81 ? -72.403 -7.665 122.117 1.00 54.84 109 ALA F CA 1
ATOM 16829 C C . ALA F 1 81 ? -72.893 -7.293 120.726 1.00 56.49 109 ALA F C 1
ATOM 16830 O O . ALA F 1 81 ? -72.668 -8.032 119.765 1.00 61.64 109 ALA F O 1
ATOM 16832 N N . ALA F 1 82 ? -73.575 -6.155 120.629 1.00 55.24 110 ALA F N 1
ATOM 16833 C CA . ALA F 1 82 ? -73.983 -5.602 119.338 1.00 52.32 110 ALA F CA 1
ATOM 16834 C C . ALA F 1 82 ? -73.511 -4.149 119.198 1.00 51.97 110 ALA F C 1
ATOM 16835 O O . ALA F 1 82 ? -72.662 -3.700 119.967 1.00 48.54 110 ALA F O 1
ATOM 16837 N N . SER F 1 83 ? -74.063 -3.424 118.224 1.00 50.95 111 SER F N 1
ATOM 16838 C CA . SER F 1 83 ? -73.571 -2.090 117.851 1.00 47.60 111 SER F CA 1
ATOM 16839 C C . SER F 1 83 ? -73.752 -0.994 118.911 1.00 41.13 111 SER F C 1
ATOM 16840 O O . SER F 1 83 ? -72.953 -0.059 118.977 1.00 40.24 111 SER F O 1
ATOM 16843 N N . LEU F 1 84 ? -74.792 -1.110 119.733 1.00 41.84 112 LEU F N 1
ATOM 16844 C CA . LEU F 1 84 ? -75.013 -0.161 120.829 1.00 39.51 112 LEU F CA 1
ATOM 16845 C C . LEU F 1 84 ? -73.917 -0.283 121.894 1.00 45.26 112 LEU F C 1
ATOM 16846 O O . LEU F 1 84 ? -73.429 0.731 122.402 1.00 46.48 112 LEU F O 1
ATOM 16851 N N . ASN F 1 85 ? -73.530 -1.524 122.202 1.00 44.03 113 ASN F N 1
ATOM 16852 C CA . ASN F 1 85 ? -72.384 -1.812 123.073 1.00 40.63 113 ASN F CA 1
ATOM 16853 C C . ASN F 1 85 ? -71.077 -1.242 122.539 1.00 34.58 113 ASN F C 1
ATOM 16854 O O . ASN F 1 85 ? -70.289 -0.671 123.294 1.00 37.19 113 ASN F O 1
ATOM 16859 N N . GLN F 1 86 ? -70.864 -1.394 121.234 1.00 39.82 114 GLN F N 1
ATOM 16860 C CA . GLN F 1 86 ? -69.635 -0.937 120.587 1.00 37.33 114 GLN F CA 1
ATOM 16861 C C . GLN F 1 86 ? -69.515 0.585 120.570 1.00 35.54 114 GLN F C 1
ATOM 16862 O O . GLN F 1 86 ? -68.412 1.115 120.652 1.00 40.04 114 GLN F O 1
ATOM 16868 N N . TYR F 1 87 ? -70.651 1.276 120.483 1.00 33.31 115 TYR F N 1
ATOM 16869 C CA . TYR F 1 87 ? -70.663 2.738 120.437 1.00 31.39 115 TYR F CA 1
ATOM 16870 C C . TYR F 1 87 ? -70.271 3.351 121.777 1.00 26.00 115 TYR F C 1
ATOM 16871 O O . TYR F 1 87 ? -69.445 4.262 121.824 1.00 23.04 115 TYR F O 1
ATOM 16880 N N . PHE F 1 88 ? -70.872 2.851 122.856 1.00 28.18 116 PHE F N 1
ATOM 16881 C CA . PHE F 1 88 ? -70.567 3.332 124.202 1.00 27.79 116 PHE F CA 1
ATOM 16882 C C . PHE F 1 88 ? -69.147 2.978 124.635 1.00 34.80 116 PHE F C 1
ATOM 16883 O O . PHE F 1 88 ? -68.505 3.743 125.356 1.00 41.12 116 PHE F O 1
ATOM 16891 N N . GLY F 1 89 ? -68.666 1.820 124.183 1.00 42.27 117 GLY F N 1
ATOM 16892 C CA . GLY F 1 89 ? -67.297 1.381 124.445 1.00 37.02 117 GLY F CA 1
ATOM 16893 C C . GLY F 1 89 ? -66.249 2.232 123.750 1.00 33.13 117 GLY F C 1
ATOM 16894 O O . GLY F 1 89 ? -65.125 2.352 124.238 1.00 36.38 117 GLY F O 1
ATOM 16895 N N . MET F 1 90 ? -66.615 2.819 122.610 1.00 34.31 118 MET F N 1
ATOM 16896 C CA . MET F 1 90 ? -65.717 3.704 121.859 1.00 35.75 118 MET F CA 1
ATOM 16897 C C . MET F 1 90 ? -65.453 5.016 122.598 1.00 34.39 118 MET F C 1
ATOM 16898 O O . MET F 1 90 ? -64.366 5.585 122.483 1.00 40.32 118 MET F O 1
ATOM 16903 N N . GLN F 1 91 ? -66.438 5.470 123.376 1.00 34.11 119 GLN F N 1
ATOM 16904 C CA . GLN F 1 91 ? -66.378 6.761 124.081 1.00 33.89 119 GLN F CA 1
ATOM 16905 C C . GLN F 1 91 ? -65.267 6.863 125.130 1.00 32.92 119 GLN F C 1
ATOM 16906 O O . GLN F 1 91 ? -64.884 7.969 125.514 1.00 27.81 119 GLN F O 1
ATOM 16912 N N . GLN F 1 92 ? -64.756 5.714 125.576 1.00 31.76 120 GLN F N 1
ATOM 16913 C CA . GLN F 1 92 ? -63.634 5.653 126.523 1.00 34.18 120 GLN F CA 1
ATOM 16914 C C . GLN F 1 92 ? -62.285 5.784 125.825 1.00 35.29 120 GLN F C 1
ATOM 16915 O O . GLN F 1 92 ? -61.286 6.141 126.453 1.00 37.57 120 GLN F O 1
ATOM 16921 N N . MET F 1 93 ? -62.264 5.473 124.532 1.00 38.90 121 MET F N 1
ATOM 16922 C CA . MET F 1 93 ? -61.021 5.396 123.765 1.00 39.65 121 MET F CA 1
ATOM 16923 C C . MET F 1 93 ? -61.060 6.232 122.492 1.00 44.52 121 MET F C 1
ATOM 16924 O O . MET F 1 93 ? -60.392 5.898 121.514 1.00 49.97 121 MET F O 1
ATOM 16929 N N . LEU F 1 94 ? -61.839 7.314 122.517 1.00 49.94 122 LEU F N 1
ATOM 16930 C CA . LEU F 1 94 ? -61.968 8.245 121.382 1.00 45.29 122 LEU F CA 1
ATOM 16931 C C . LEU F 1 94 ? -60.664 8.814 120.774 1.00 49.73 122 LEU F C 1
ATOM 16932 O O . LEU F 1 94 ? -60.539 8.821 119.547 1.00 49.02 122 LEU F O 1
ATOM 16937 N N . PRO F 1 95 ? -59.697 9.290 121.604 1.00 50.06 123 PRO F N 1
ATOM 16938 C CA . PRO F 1 95 ? -58.442 9.744 120.980 1.00 51.55 123 PRO F CA 1
ATOM 16939 C C . PRO F 1 95 ? -57.563 8.614 120.425 1.00 53.45 123 PRO F C 1
ATOM 16940 O O . PRO F 1 95 ? -56.657 8.874 119.630 1.00 52.28 123 PRO F O 1
ATOM 16944 N N . GLN F 1 96 ? -57.844 7.379 120.838 1.00 55.11 124 GLN F N 1
ATOM 16945 C CA . GLN F 1 96 ? -57.084 6.202 120.416 1.00 54.14 124 GLN F CA 1
ATOM 16946 C C . GLN F 1 96 ? -57.655 5.554 119.151 1.00 55.49 124 GLN F C 1
ATOM 16947 O O . GLN F 1 96 ? -57.131 4.546 118.673 1.00 63.42 124 GLN F O 1
ATOM 16953 N N . LEU F 1 97 ? -58.729 6.132 118.619 1.00 52.30 125 LEU F N 1
ATOM 16954 C CA . LEU F 1 97 ? -59.358 5.638 117.394 1.00 51.13 125 LEU F CA 1
ATOM 16955 C C . LEU F 1 97 ? -59.256 6.657 116.265 1.00 53.12 125 LEU F C 1
ATOM 16956 O O . LEU F 1 97 ? -59.672 6.387 115.138 1.00 50.87 125 LEU F O 1
ATOM 16961 N N . GLU F 1 98 ? -58.693 7.821 116.578 1.00 56.12 126 GLU F N 1
ATOM 16962 C CA . GLU F 1 98 ? -58.601 8.926 115.635 1.00 66.12 126 GLU F CA 1
ATOM 16963 C C . GLU F 1 98 ? -57.508 8.685 114.593 1.00 69.53 126 GLU F C 1
ATOM 16964 O O . GLU F 1 98 ? -56.334 8.522 114.946 1.00 72.56 126 GLU F O 1
ATOM 16970 N N . ASN F 1 99 ? -57.923 8.669 113.321 1.00 72.10 127 ASN F N 1
ATOM 16971 C CA . ASN F 1 99 ? -57.063 8.408 112.148 1.00 73.00 127 ASN F CA 1
ATOM 16972 C C . ASN F 1 99 ? -56.371 7.039 112.164 1.00 73.30 127 ASN F C 1
ATOM 16973 O O . ASN F 1 99 ? -55.155 6.939 111.966 1.00 71.91 127 ASN F O 1
ATOM 16978 N N . LYS F 1 100 ? -57.156 5.992 112.408 1.00 71.06 128 LYS F N 1
ATOM 16979 C CA . LYS F 1 100 ? -56.641 4.623 112.468 1.00 67.58 128 LYS F CA 1
ATOM 16980 C C . LYS F 1 100 ? -57.554 3.663 111.720 1.00 64.90 128 LYS F C 1
ATOM 16981 O O . LYS F 1 100 ? -58.730 3.952 111.520 1.00 61.70 128 LYS F O 1
ATOM 16987 N N . GLN F 1 101 ? -57.006 2.526 111.300 1.00 64.84 129 GLN F N 1
ATOM 16988 C CA . GLN F 1 101 ? -57.809 1.479 110.673 1.00 65.06 129 GLN F CA 1
ATOM 16989 C C . GLN F 1 101 ? -58.359 0.530 111.731 1.00 56.32 129 GLN F C 1
ATOM 16990 O O . GLN F 1 101 ? -57.660 0.176 112.681 1.00 59.39 129 GLN F O 1
ATOM 16996 N N . VAL F 1 102 ? -59.622 0.144 111.577 1.00 49.24 130 VAL F N 1
ATOM 16997 C CA . VAL F 1 102 ? -60.248 -0.836 112.468 1.00 47.88 130 VAL F CA 1
ATOM 16998 C C . VAL F 1 102 ? -60.895 -1.972 111.663 1.00 47.35 130 VAL F C 1
ATOM 16999 O O . VAL F 1 102 ? -61.019 -1.882 110.443 1.00 50.00 130 VAL F O 1
ATOM 17003 N N . VAL F 1 103 ? -61.290 -3.037 112.355 1.00 43.69 131 VAL F N 1
ATOM 17004 C CA . VAL F 1 103 ? -62.036 -4.136 111.755 1.00 45.72 131 VAL F CA 1
ATOM 17005 C C . VAL F 1 103 ? -63.405 -4.170 112.423 1.00 51.49 131 VAL F C 1
ATOM 17006 O O . VAL F 1 103 ? -63.491 -4.214 113.653 1.00 55.68 131 VAL F O 1
ATOM 17010 N N . TYR F 1 104 ? -64.469 -4.122 111.624 1.00 49.24 132 TYR F N 1
ATOM 17011 C CA . TYR F 1 104 ? -65.821 -4.194 112.170 1.00 50.83 132 TYR F CA 1
ATOM 17012 C C . TYR F 1 104 ? -66.610 -5.353 111.574 1.00 54.03 132 TYR F C 1
ATOM 17013 O O . TYR F 1 104 ? -66.728 -5.478 110.359 1.00 56.04 132 TYR F O 1
ATOM 17022 N N . VAL F 1 105 ? -67.154 -6.192 112.449 1.00 53.14 133 VAL F N 1
ATOM 17023 C CA . VAL F 1 105 ? -67.944 -7.347 112.043 1.00 54.29 133 VAL F CA 1
ATOM 17024 C C . VAL F 1 105 ? -69.435 -7.022 112.154 1.00 58.25 133 VAL F C 1
ATOM 17025 O O . VAL F 1 105 ? -69.883 -6.519 113.186 1.00 60.09 133 VAL F O 1
ATOM 17029 N N . ILE F 1 106 ? -70.185 -7.272 111.078 1.00 59.81 134 ILE F N 1
ATOM 17030 C CA . ILE F 1 106 ? -71.647 -7.177 111.114 1.00 60.10 134 ILE F CA 1
ATOM 17031 C C . ILE F 1 106 ? -72.280 -8.545 110.853 1.00 62.80 134 ILE F C 1
ATOM 17032 O O . ILE F 1 106 ? -72.332 -9.017 109.713 1.00 59.09 134 ILE F O 1
ATOM 17037 N N . SER F 1 107 ? -72.754 -9.174 111.923 1.00 65.36 135 SER F N 1
ATOM 17038 C CA . SER F 1 107 ? -73.447 -10.451 111.826 1.00 68.02 135 SER F CA 1
ATOM 17039 C C . SER F 1 107 ? -74.952 -10.210 111.721 1.00 68.97 135 SER F C 1
ATOM 17040 O O . SER F 1 107 ? -75.538 -9.549 112.585 1.00 70.62 135 SER F O 1
ATOM 17043 N N . PRO F 1 108 ? -75.581 -10.738 110.652 1.00 69.89 136 PRO F N 1
ATOM 17044 C CA . PRO F 1 108 ? -77.023 -10.610 110.417 1.00 69.26 136 PRO F CA 1
ATOM 17045 C C . PRO F 1 108 ? -77.906 -11.312 111.456 1.00 71.58 136 PRO F C 1
ATOM 17046 O O . PRO F 1 108 ? -79.113 -11.056 111.497 1.00 74.95 136 PRO F O 1
ATOM 17050 N N . GLN F 1 109 ? -77.304 -12.166 112.289 1.00 72.93 137 GLN F N 1
ATOM 17051 C CA A GLN F 1 109 ? -78.051 -12.895 113.313 0.50 73.09 137 GLN F CA 1
ATOM 17052 C CA B GLN F 1 109 ? -78.008 -12.905 113.343 0.50 72.83 137 GLN F CA 1
ATOM 17053 C C . GLN F 1 109 ? -78.433 -11.992 114.490 1.00 72.56 137 GLN F C 1
ATOM 17054 O O . GLN F 1 109 ? -79.306 -12.344 115.289 1.00 73.21 137 GLN F O 1
ATOM 17065 N N . TRP F 1 110 ? -77.790 -10.827 114.574 1.00 70.03 138 TRP F N 1
ATOM 17066 C CA . TRP F 1 110 ? -78.076 -9.828 115.602 1.00 70.49 138 TRP F CA 1
ATOM 17067 C C . TRP F 1 110 ? -79.380 -9.089 115.324 1.00 69.99 138 TRP F C 1
ATOM 17068 O O . TRP F 1 110 ? -79.987 -8.517 116.234 1.00 70.89 138 TRP F O 1
ATOM 17079 N N . PHE F 1 111 ? -79.804 -9.109 114.064 1.00 68.85 139 PHE F N 1
ATOM 17080 C CA . PHE F 1 111 ? -80.881 -8.251 113.580 1.00 64.93 139 PHE F CA 1
ATOM 17081 C C . PHE F 1 111 ? -82.284 -8.825 113.822 1.00 65.84 139 PHE F C 1
ATOM 17082 O O . PHE F 1 111 ? -83.088 -8.932 112.896 1.00 67.15 139 PHE F O 1
ATOM 17090 N N . SER F 1 112 ? -82.568 -9.174 115.077 1.00 68.98 140 SER F N 1
ATOM 17091 C CA . SER F 1 112 ? -83.898 -9.617 115.509 1.00 73.05 140 SER F CA 1
ATOM 17092 C C . SER F 1 112 ? -84.849 -8.422 115.597 1.00 75.56 140 SER F C 1
ATOM 17093 O O . SER F 1 112 ? -84.396 -7.280 115.683 1.00 77.45 140 SER F O 1
ATOM 17096 N N . LYS F 1 113 ? -86.160 -8.681 115.586 1.00 78.49 141 LYS F N 1
ATOM 17097 C CA . LYS F 1 113 ? -87.161 -7.605 115.715 1.00 78.29 141 LYS F CA 1
ATOM 17098 C C . LYS F 1 113 ? -87.181 -6.977 117.115 1.00 76.71 141 LYS F C 1
ATOM 17099 O O . LYS F 1 113 ? -87.577 -5.821 117.282 1.00 75.88 141 LYS F O 1
ATOM 17105 N N . ASN F 1 114 ? -86.757 -7.755 118.108 1.00 76.16 142 ASN F N 1
ATOM 17106 C CA . ASN F 1 114 ? -86.529 -7.252 119.457 1.00 77.86 142 ASN F CA 1
ATOM 17107 C C . ASN F 1 114 ? -85.158 -6.588 119.569 1.00 75.90 142 ASN F C 1
ATOM 17108 O O . ASN F 1 114 ? -84.935 -5.746 120.442 1.00 78.50 142 ASN F O 1
ATOM 17113 N N . GLY F 1 115 ? -84.249 -6.974 118.675 1.00 72.25 143 GLY F N 1
ATOM 17114 C CA . GLY F 1 115 ? -82.900 -6.420 118.633 1.00 67.28 143 GLY F CA 1
ATOM 17115 C C . GLY F 1 115 ? -81.914 -7.217 119.463 1.00 65.87 143 GLY F C 1
ATOM 17116 O O . GLY F 1 115 ? -81.990 -8.447 119.528 1.00 65.55 143 GLY F O 1
ATOM 17117 N N . TYR F 1 116 ? -80.984 -6.501 120.092 1.00 62.43 144 TYR F N 1
ATOM 17118 C CA . TYR F 1 116 ? -79.966 -7.094 120.957 1.00 58.51 144 TYR F CA 1
ATOM 17119 C C . TYR F 1 116 ? -80.576 -7.567 122.278 1.00 57.76 144 TYR F C 1
ATOM 17120 O O . TYR F 1 116 ? -81.627 -7.076 122.692 1.00 54.33 144 TYR F O 1
ATOM 17129 N N . ASP F 1 117 ? -79.897 -8.505 122.936 1.00 56.03 145 ASP F N 1
ATOM 17130 C CA . ASP F 1 117 ? -80.307 -9.007 124.247 1.00 58.08 145 ASP F CA 1
ATOM 17131 C C . ASP F 1 117 ? -79.966 -7.971 125.334 1.00 56.89 145 ASP F C 1
ATOM 17132 O O . ASP F 1 117 ? -78.790 -7.639 125.517 1.00 54.01 145 ASP F O 1
ATOM 17137 N N . PRO F 1 118 ? -80.996 -7.448 126.041 1.00 55.68 146 PRO F N 1
ATOM 17138 C CA . PRO F 1 118 ? -80.812 -6.495 127.141 1.00 53.24 146 PRO F CA 1
ATOM 17139 C C . PRO F 1 118 ? -79.882 -6.988 128.251 1.00 54.85 146 PRO F C 1
ATOM 17140 O O . PRO F 1 118 ? -79.063 -6.212 128.742 1.00 57.79 146 PRO F O 1
ATOM 17144 N N . ALA F 1 119 ? -80.000 -8.264 128.622 1.00 57.13 147 ALA F N 1
ATOM 17145 C CA . ALA F 1 119 ? -79.191 -8.861 129.692 1.00 54.35 147 ALA F CA 1
ATOM 17146 C C . ALA F 1 119 ? -77.733 -9.111 129.288 1.00 51.35 147 ALA F C 1
ATOM 17147 O O . ALA F 1 119 ? -76.861 -9.254 130.150 1.00 48.75 147 ALA F O 1
ATOM 17149 N N . ALA F 1 120 ? -77.481 -9.164 127.981 1.00 51.42 148 ALA F N 1
ATOM 17150 C CA . ALA F 1 120 ? -76.121 -9.250 127.451 1.00 53.23 148 ALA F CA 1
ATOM 17151 C C . ALA F 1 120 ? -75.438 -7.879 127.444 1.00 52.45 148 ALA F C 1
ATOM 17152 O O . ALA F 1 120 ? -74.242 -7.780 127.706 1.00 53.45 148 ALA F O 1
ATOM 17154 N N . PHE F 1 121 ? -76.213 -6.835 127.145 1.00 53.62 149 PHE F N 1
ATOM 17155 C CA . PHE F 1 121 ? -75.745 -5.443 127.122 1.00 52.68 149 PHE F CA 1
ATOM 17156 C C . PHE F 1 121 ? -75.234 -4.984 128.485 1.00 51.56 149 PHE F C 1
ATOM 17157 O O . PHE F 1 121 ? -74.215 -4.296 128.579 1.00 53.83 149 PHE F O 1
ATOM 17165 N N . GLN F 1 122 ? -75.976 -5.370 129.521 1.00 53.10 150 GLN F N 1
ATOM 17166 C CA . GLN F 1 122 ? -75.734 -5.001 130.915 1.00 49.24 150 GLN F CA 1
ATOM 17167 C C . GLN F 1 122 ? -74.366 -5.419 131.438 1.00 50.52 150 GLN F C 1
ATOM 17168 O O . GLN F 1 122 ? -73.806 -4.770 132.326 1.00 49.52 150 GLN F O 1
ATOM 17174 N N . GLN F 1 123 ? -73.846 -6.510 130.882 1.00 51.83 151 GLN F N 1
ATOM 17175 C CA . GLN F 1 123 ? -72.536 -7.041 131.235 1.00 54.57 151 GLN F CA 1
ATOM 17176 C C . GLN F 1 123 ? -71.385 -6.191 130.696 1.00 50.84 151 GLN F C 1
ATOM 17177 O O . GLN F 1 123 ? -70.313 -6.153 131.298 1.00 55.35 151 GLN F O 1
ATOM 17183 N N . TYR F 1 124 ? -71.610 -5.508 129.574 1.00 47.39 152 TYR F N 1
ATOM 17184 C CA . TYR F 1 124 ? -70.541 -4.769 128.890 1.00 43.50 152 TYR F CA 1
ATOM 17185 C C . TYR F 1 124 ? -70.637 -3.246 129.033 1.00 41.46 152 TYR F C 1
ATOM 17186 O O . TYR F 1 124 ? -69.801 -2.516 128.500 1.00 38.26 152 TYR F O 1
ATOM 17195 N N . PHE F 1 125 ? -71.656 -2.775 129.750 1.00 41.42 153 PHE F N 1
ATOM 17196 C CA . PHE F 1 125 ? -71.830 -1.349 130.025 1.00 38.40 153 PHE F CA 1
ATOM 17197 C C . PHE F 1 125 ? -71.475 -1.065 131.480 1.00 40.73 153 PHE F C 1
ATOM 17198 O O . PHE F 1 125 ? -71.922 -1.776 132.381 1.00 46.90 153 PHE F O 1
ATOM 17206 N N . ASN F 1 126 ? -70.656 -0.041 131.702 1.00 38.53 154 ASN F N 1
ATOM 17207 C CA . ASN F 1 126 ? -70.324 0.403 133.057 1.00 34.70 154 ASN F CA 1
ATOM 17208 C C . ASN F 1 126 ? -70.474 1.915 133.223 1.00 36.05 154 ASN F C 1
ATOM 17209 O O . ASN F 1 126 ? -70.756 2.626 132.252 1.00 28.17 154 ASN F O 1
ATOM 17214 N N . GLY F 1 127 ? -70.273 2.392 134.453 1.00 27.10 155 GLY F N 1
ATOM 17215 C CA . GLY F 1 127 ? -70.416 3.802 134.785 1.00 18.45 155 GLY F CA 1
ATOM 17216 C C . GLY F 1 127 ? -69.450 4.756 134.106 1.00 19.30 155 GLY F C 1
ATOM 17217 O O . GLY F 1 127 ? -69.796 5.912 133.843 1.00 22.25 155 GLY F O 1
ATOM 17218 N N . ASP F 1 128 ? -68.239 4.278 133.828 1.00 21.99 156 ASP F N 1
ATOM 17219 C CA . ASP F 1 128 ? -67.242 5.049 133.078 1.00 24.65 156 ASP F CA 1
ATOM 17220 C C . ASP F 1 128 ? -67.711 5.324 131.647 1.00 22.13 156 ASP F C 1
ATOM 17221 O O . ASP F 1 128 ? -67.421 6.380 131.100 1.00 29.18 156 ASP F O 1
ATOM 17226 N N . GLN F 1 129 ? -68.439 4.373 131.060 1.00 25.94 157 GLN F N 1
ATOM 17227 C CA . GLN F 1 129 ? -69.037 4.530 129.728 1.00 22.26 157 GLN F CA 1
ATOM 17228 C C . GLN F 1 129 ? -70.196 5.527 129.724 1.00 31.61 157 GLN F C 1
ATOM 17229 O O . GLN F 1 129 ? -70.413 6.229 128.731 1.00 31.36 157 GLN F O 1
ATOM 17235 N N . LEU F 1 130 ? -70.939 5.577 130.831 1.00 30.67 158 LEU F N 1
ATOM 17236 C CA . LEU F 1 130 ? -72.051 6.513 130.981 1.00 30.15 158 LEU F CA 1
ATOM 17237 C C . LEU F 1 130 ? -71.544 7.950 130.949 1.00 31.95 158 LEU F C 1
ATOM 17238 O O . LEU F 1 130 ? -72.035 8.767 130.171 1.00 36.74 158 LEU F O 1
ATOM 17243 N N . THR F 1 131 ? -70.557 8.239 131.793 1.00 29.60 159 THR F N 1
ATOM 17244 C CA . THR F 1 131 ? -69.986 9.578 131.910 1.00 27.34 159 THR F CA 1
ATOM 17245 C C . THR F 1 131 ? -69.145 9.984 130.690 1.00 25.91 159 THR F C 1
ATOM 17246 O O . THR F 1 131 ? -69.040 11.167 130.385 1.00 28.59 159 THR F O 1
ATOM 17250 N N . SER F 1 132 ? -68.551 9.006 130.008 1.00 26.45 160 SER F N 1
ATOM 17251 C CA . SER F 1 132 ? -67.837 9.244 128.745 1.00 30.17 160 SER F CA 1
ATOM 17252 C C . SER F 1 132 ? -68.779 9.659 127.621 1.00 28.22 160 SER F C 1
ATOM 17253 O O . SER F 1 132 ? -68.459 10.554 126.843 1.00 37.77 160 SER F O 1
ATOM 17256 N N . PHE F 1 133 ? -69.931 8.996 127.542 1.00 32.74 161 PHE F N 1
ATOM 17257 C CA . PHE F 1 133 ? -70.998 9.365 126.610 1.00 34.23 161 PHE F CA 1
ATOM 17258 C C . PHE F 1 133 ? -71.516 10.779 126.884 1.00 34.11 161 PHE F C 1
ATOM 17259 O O . PHE F 1 133 ? -71.705 11.563 125.953 1.00 26.96 161 PHE F O 1
ATOM 17267 N N . LEU F 1 134 ? -71.733 11.095 128.159 1.00 28.41 162 LEU F N 1
ATOM 17268 C CA . LEU F 1 134 ? -72.258 12.398 128.553 1.00 26.02 162 LEU F CA 1
ATOM 17269 C C . LEU F 1 134 ? -71.243 13.523 128.352 1.00 30.36 162 LEU F C 1
ATOM 17270 O O . LEU F 1 134 ? -71.623 14.663 128.079 1.00 35.46 162 LEU F O 1
ATOM 17275 N N . LYS F 1 135 ? -69.958 13.201 128.486 1.00 31.99 163 LYS F N 1
ATOM 17276 C CA . LYS F 1 135 ? -68.899 14.191 128.313 1.00 32.55 163 LYS F CA 1
ATOM 17277 C C . LYS F 1 135 ? -68.603 14.489 126.841 1.00 32.32 163 LYS F C 1
ATOM 17278 O O . LYS F 1 135 ? -68.375 15.640 126.475 1.00 36.11 163 LYS F O 1
ATOM 17284 N N . HIS F 1 136 ? -68.622 13.460 126.001 1.00 31.58 164 HIS F N 1
ATOM 17285 C CA . HIS F 1 136 ? -68.151 13.609 124.625 1.00 36.14 164 HIS F CA 1
ATOM 17286 C C . HIS F 1 136 ? -69.257 13.869 123.605 1.00 38.79 164 HIS F C 1
ATOM 17287 O O . HIS F 1 136 ? -68.980 13.981 122.408 1.00 45.24 164 HIS F O 1
ATOM 17294 N N . GLN F 1 137 ? -70.499 13.968 124.075 1.00 39.04 165 GLN F N 1
ATOM 17295 C CA . GLN F 1 137 ? -71.634 14.206 123.184 1.00 43.28 165 GLN F CA 1
ATOM 17296 C C . GLN F 1 137 ? -71.642 15.630 122.620 1.00 46.69 165 GLN F C 1
ATOM 17297 O O . GLN F 1 137 ? -71.266 16.586 123.305 1.00 50.24 165 GLN F O 1
ATOM 17303 N N . SER F 1 138 ? -72.062 15.755 121.366 1.00 51.31 166 SER F N 1
ATOM 17304 C CA . SER F 1 138 ? -72.057 17.037 120.671 1.00 54.61 166 SER F CA 1
ATOM 17305 C C . SER F 1 138 ? -73.449 17.670 120.583 1.00 53.92 166 SER F C 1
ATOM 17306 O O . SER F 1 138 ? -73.589 18.823 120.170 1.00 56.03 166 SER F O 1
ATOM 17309 N N . GLY F 1 139 ? -74.470 16.914 120.983 1.00 50.85 167 GLY F N 1
ATOM 17310 C CA . GLY F 1 139 ? -75.851 17.384 120.931 1.00 50.13 167 GLY F CA 1
ATOM 17311 C C . GLY F 1 139 ? -76.531 17.123 119.598 1.00 53.55 167 GLY F C 1
ATOM 17312 O O . GLY F 1 139 ? -77.582 17.699 119.311 1.00 55.69 167 GLY F O 1
ATOM 17313 N N . ASP F 1 140 ? -75.939 16.247 118.788 1.00 52.27 168 ASP F N 1
ATOM 17314 C CA . ASP F 1 140 ? -76.472 15.915 117.464 1.00 52.75 168 ASP F CA 1
ATOM 17315 C C . ASP F 1 140 ? -77.518 14.797 117.515 1.00 52.54 168 ASP F C 1
ATOM 17316 O O . ASP F 1 140 ? -78.058 14.499 118.581 1.00 54.02 168 ASP F O 1
ATOM 17321 N N . GLN F 1 141 ? -77.807 14.193 116.360 1.00 56.66 169 GLN F N 1
ATOM 17322 C CA . GLN F 1 141 ? -78.795 13.111 116.258 1.00 54.48 169 GLN F CA 1
ATOM 17323 C C . GLN F 1 141 ? -78.307 11.826 116.936 1.00 50.98 169 GLN F C 1
ATOM 17324 O O . GLN F 1 141 ? -79.109 11.056 117.478 1.00 48.33 169 GLN F O 1
ATOM 17330 N N . ALA F 1 142 ? -76.992 11.610 116.899 1.00 45.21 170 ALA F N 1
ATOM 17331 C CA . ALA F 1 142 ? -76.364 10.451 117.526 1.00 42.18 170 ALA F CA 1
ATOM 17332 C C . ALA F 1 142 ? -76.540 10.465 119.045 1.00 38.26 170 ALA F C 1
ATOM 17333 O O . ALA F 1 142 ? -76.915 9.456 119.635 1.00 42.64 170 ALA F O 1
ATOM 17335 N N . SER F 1 143 ? -76.298 11.616 119.668 1.00 38.64 171 SER F N 1
ATOM 17336 C CA . SER F 1 143 ? -76.472 11.761 121.119 1.00 41.82 171 SER F CA 1
ATOM 17337 C C . SER F 1 143 ? -77.932 11.596 121.543 1.00 42.64 171 SER F C 1
ATOM 17338 O O . SER F 1 143 ? -78.215 11.106 122.633 1.00 48.22 171 SER F O 1
ATOM 17341 N N . GLN F 1 144 ? -78.849 11.998 120.667 1.00 44.95 172 GLN F N 1
ATOM 17342 C CA . GLN F 1 144 ? -80.274 11.908 120.938 1.00 41.09 172 GLN F CA 1
ATOM 17343 C C . GLN F 1 144 ? -80.794 10.472 120.838 1.00 42.60 172 GLN F C 1
ATOM 17344 O O . GLN F 1 144 ? -81.575 10.033 121.689 1.00 43.55 172 GLN F O 1
ATOM 17350 N N . TYR F 1 145 ? -80.364 9.743 119.810 1.00 43.78 173 TYR F N 1
ATOM 17351 C CA . TYR F 1 145 ? -80.799 8.356 119.647 1.00 46.13 173 TYR F CA 1
ATOM 17352 C C . TYR F 1 145 ? -80.200 7.434 120.716 1.00 42.56 173 TYR F C 1
ATOM 17353 O O . TYR F 1 145 ? -80.901 6.575 121.256 1.00 41.71 173 TYR F O 1
ATOM 17362 N N . ALA F 1 146 ? -78.915 7.627 121.016 1.00 44.05 174 ALA F N 1
ATOM 17363 C CA . ALA F 1 146 ? -78.209 6.828 122.023 1.00 40.24 174 ALA F CA 1
ATOM 17364 C C . ALA F 1 146 ? -78.816 6.978 123.415 1.00 38.08 174 ALA F C 1
ATOM 17365 O O . ALA F 1 146 ? -78.916 5.998 124.154 1.00 40.70 174 ALA F O 1
ATOM 17367 N N . ALA F 1 147 ? -79.235 8.199 123.750 1.00 39.96 175 ALA F N 1
ATOM 17368 C CA . ALA F 1 147 ? -79.849 8.502 125.046 1.00 38.12 175 ALA F CA 1
ATOM 17369 C C . ALA F 1 147 ? -81.243 7.894 125.207 1.00 40.64 175 ALA F C 1
ATOM 17370 O O . ALA F 1 147 ? -81.632 7.514 126.316 1.00 42.56 175 ALA F O 1
ATOM 17372 N N . THR F 1 148 ? -81.987 7.810 124.105 1.00 47.35 176 THR F N 1
ATOM 17373 C CA . THR F 1 148 ? -83.307 7.173 124.102 1.00 47.83 176 THR F CA 1
ATOM 17374 C C . THR F 1 148 ? -83.149 5.664 124.283 1.00 47.50 176 THR F C 1
ATOM 17375 O O . THR F 1 148 ? -83.884 5.048 125.060 1.00 48.86 176 THR F O 1
ATOM 17379 N N . ARG F 1 149 ? -82.168 5.088 123.585 1.00 45.64 177 ARG F N 1
ATOM 17380 C CA . ARG F 1 149 ? -81.810 3.676 123.741 1.00 44.71 177 ARG F CA 1
ATOM 17381 C C . ARG F 1 149 ? -81.289 3.355 125.136 1.00 44.78 177 ARG F C 1
ATOM 17382 O O . ARG F 1 149 ? -81.518 2.257 125.644 1.00 48.74 177 ARG F O 1
ATOM 17390 N N . LEU F 1 150 ? -80.591 4.313 125.744 1.00 40.99 178 LEU F N 1
ATOM 17391 C CA . LEU F 1 150 ? -80.056 4.159 127.096 1.00 40.00 178 LEU F CA 1
ATOM 17392 C C . LEU F 1 150 ? -81.183 4.090 128.126 1.00 38.73 178 LEU F C 1
ATOM 17393 O O . LEU F 1 150 ? -81.099 3.329 129.087 1.00 43.25 178 LEU F O 1
ATOM 17398 N N . LEU F 1 151 ? -82.236 4.877 127.906 1.00 41.18 179 LEU F N 1
ATOM 17399 C CA . LEU F 1 151 ? -83.385 4.938 128.818 1.00 45.08 179 LEU F CA 1
ATOM 17400 C C . LEU F 1 151 ? -84.326 3.742 128.708 1.00 48.24 179 LEU F C 1
ATOM 17401 O O . LEU F 1 151 ? -84.898 3.314 129.713 1.00 48.96 179 LEU F O 1
ATOM 17406 N N . GLN F 1 152 ? -84.500 3.225 127.490 1.00 49.83 180 GLN F N 1
ATOM 17407 C CA . GLN F 1 152 ? -85.238 1.979 127.257 1.00 53.31 180 GLN F CA 1
ATOM 17408 C C . GLN F 1 152 ? -84.558 0.820 127.982 1.00 53.69 180 GLN F C 1
ATOM 17409 O O . GLN F 1 152 ? -85.208 0.060 128.703 1.00 52.69 180 GLN F O 1
ATOM 17415 N N . GLN F 1 153 ? -83.246 0.710 127.777 1.00 53.92 181 GLN F N 1
ATOM 17416 C CA . GLN F 1 153 ? -82.406 -0.301 128.407 1.00 55.18 181 GLN F CA 1
ATOM 17417 C C . GLN F 1 153 ? -82.400 -0.148 129.925 1.00 60.79 181 GLN F C 1
ATOM 17418 O O . GLN F 1 153 ? -82.561 -1.126 130.660 1.00 67.28 181 GLN F O 1
ATOM 17424 N N . PHE F 1 154 ? -82.230 1.088 130.380 1.00 60.68 182 PHE F N 1
ATOM 17425 C CA . PHE F 1 154 ? -82.114 1.387 131.797 1.00 59.41 182 PHE F CA 1
ATOM 17426 C C . PHE F 1 154 ? -83.141 2.448 132.191 1.00 62.48 182 PHE F C 1
ATOM 17427 O O . PHE F 1 154 ? -82.895 3.642 132.004 1.00 62.62 182 PHE F O 1
ATOM 17435 N N . PRO F 1 155 ? -84.296 2.015 132.740 1.00 65.52 183 PRO F N 1
ATOM 17436 C CA . PRO F 1 155 ? -85.438 2.904 132.997 1.00 64.43 183 PRO F CA 1
ATOM 17437 C C . PRO F 1 155 ? -85.140 3.952 134.070 1.00 60.43 183 PRO F C 1
ATOM 17438 O O . PRO F 1 155 ? -85.619 5.084 133.981 1.00 59.11 183 PRO F O 1
ATOM 17442 N N . ASN F 1 156 ? -84.347 3.565 135.063 1.00 53.04 184 ASN F N 1
ATOM 17443 C CA . ASN F 1 156 ? -83.920 4.472 136.114 1.00 52.16 184 ASN F CA 1
ATOM 17444 C C . ASN F 1 156 ? -82.403 4.602 136.122 1.00 50.34 184 ASN F C 1
ATOM 17445 O O . ASN F 1 156 ? -81.754 4.386 137.152 1.00 43.65 184 ASN F O 1
ATOM 17450 N N . VAL F 1 157 ? -81.855 4.962 134.959 1.00 50.21 185 VAL F N 1
ATOM 17451 C CA . VAL F 1 157 ? -80.410 5.135 134.764 1.00 45.58 185 VAL F CA 1
ATOM 17452 C C . VAL F 1 157 ? -79.834 6.204 135.702 1.00 46.87 185 VAL F C 1
ATOM 17453 O O . VAL F 1 157 ? -80.545 7.135 136.095 1.00 50.24 185 VAL F O 1
ATOM 17457 N N . ALA F 1 158 ? -78.575 6.030 136.105 1.00 45.02 186 ALA F N 1
ATOM 17458 C CA . ALA F 1 158 ? -77.871 7.036 136.899 1.00 43.27 186 ALA F CA 1
ATOM 17459 C C . ALA F 1 158 ? -77.763 8.323 136.084 1.00 42.71 186 ALA F C 1
ATOM 17460 O O . ALA F 1 158 ? -77.516 8.273 134.875 1.00 40.45 186 ALA F O 1
ATOM 17462 N N . MET F 1 159 ? -77.974 9.457 136.754 1.00 43.28 187 MET F N 1
ATOM 17463 C CA . MET F 1 159 ? -78.081 10.777 136.110 1.00 42.98 187 MET F CA 1
ATOM 17464 C C . MET F 1 159 ? -79.151 10.784 135.015 1.00 41.01 187 MET F C 1
ATOM 17465 O O . MET F 1 159 ? -78.893 11.179 133.870 1.00 44.42 187 MET F O 1
ATOM 17470 N N . LYS F 1 160 ? -80.343 10.325 135.398 1.00 33.62 188 LYS F N 1
ATOM 17471 C CA . LYS F 1 160 ? -81.502 10.186 134.515 1.00 40.42 188 LYS F CA 1
ATOM 17472 C C . LYS F 1 160 ? -81.893 11.517 133.886 1.00 39.13 188 LYS F C 1
ATOM 17473 O O . LYS F 1 160 ? -82.230 11.568 132.704 1.00 41.49 188 LYS F O 1
ATOM 17479 N N . ASP F 1 161 ? -81.827 12.580 134.687 1.00 40.12 189 ASP F N 1
ATOM 17480 C CA . ASP F 1 161 ? -82.126 13.947 134.255 1.00 46.05 189 ASP F CA 1
ATOM 17481 C C . ASP F 1 161 ? -81.296 14.408 133.052 1.00 44.75 189 ASP F C 1
ATOM 17482 O O . ASP F 1 161 ? -81.805 15.113 132.181 1.00 45.28 189 ASP F O 1
ATOM 17487 N N . LEU F 1 162 ? -80.033 13.988 133.008 1.00 39.63 190 LEU F N 1
ATOM 17488 C CA . LEU F 1 162 ? -79.114 14.377 131.947 1.00 39.33 190 LEU F CA 1
ATOM 17489 C C . LEU F 1 162 ? -79.382 13.588 130.676 1.00 37.67 190 LEU F C 1
ATOM 17490 O O . LEU F 1 162 ? -79.376 14.150 129.579 1.00 43.86 190 LEU F O 1
ATOM 17495 N N . VAL F 1 163 ? -79.614 12.287 130.842 1.00 35.19 191 VAL F N 1
ATOM 17496 C CA . VAL F 1 163 ? -79.919 11.376 129.738 1.00 34.52 191 VAL F CA 1
ATOM 17497 C C . VAL F 1 163 ? -81.276 11.713 129.097 1.00 34.80 191 VAL F C 1
ATOM 17498 O O . VAL F 1 163 ? -81.402 11.667 127.874 1.00 37.43 191 VAL F O 1
ATOM 17502 N N . GLN F 1 164 ? -82.264 12.072 129.923 1.00 37.18 192 GLN F N 1
ATOM 17503 C CA . GLN F 1 164 ? -83.588 12.519 129.451 1.00 43.97 192 GLN F CA 1
ATOM 17504 C C . GLN F 1 164 ? -83.528 13.793 128.616 1.00 43.79 192 GLN F C 1
ATOM 17505 O O . GLN F 1 164 ? -84.239 13.909 127.612 1.00 46.96 192 GLN F O 1
ATOM 17511 N N . LYS F 1 165 ? -82.685 14.737 129.039 1.00 41.84 193 LYS F N 1
ATOM 17512 C CA . LYS F 1 165 ? -82.491 16.002 128.323 1.00 43.37 193 LYS F CA 1
ATOM 17513 C C . LYS F 1 165 ? -81.934 15.780 126.925 1.00 41.76 193 LYS F C 1
ATOM 17514 O O . LYS F 1 165 ? -82.364 16.427 125.970 1.00 49.41 193 LYS F O 1
ATOM 17520 N N . LEU F 1 166 ? -80.987 14.852 126.820 1.00 41.75 194 LEU F N 1
ATOM 17521 C CA . LEU F 1 166 ? -80.383 14.474 125.547 1.00 40.43 194 LEU F CA 1
ATOM 17522 C C . LEU F 1 166 ? -81.365 13.697 124.674 1.00 40.36 194 LEU F C 1
ATOM 17523 O O . LEU F 1 166 ? -81.346 13.823 123.452 1.00 46.37 194 LEU F O 1
ATOM 17528 N N . ALA F 1 167 ? -82.230 12.912 125.314 1.00 42.61 195 ALA F N 1
ATOM 17529 C CA . ALA F 1 167 ? -83.263 12.141 124.621 1.00 43.08 195 ALA F CA 1
ATOM 17530 C C . ALA F 1 167 ? -84.440 13.004 124.166 1.00 45.51 195 ALA F C 1
ATOM 17531 O O . ALA F 1 167 ? -85.280 12.552 123.387 1.00 48.91 195 ALA F O 1
ATOM 17533 N N . SER F 1 168 ? -84.499 14.238 124.661 1.00 50.11 196 SER F N 1
ATOM 17534 C CA . SER F 1 168 ? -85.552 15.184 124.297 1.00 52.99 196 SER F CA 1
ATOM 17535 C C . SER F 1 168 ? -84.998 16.362 123.497 1.00 54.48 196 SER F C 1
ATOM 17536 O O . SER F 1 168 ? -85.712 17.338 123.247 1.00 58.85 196 SER F O 1
ATOM 17539 N N . LYS F 1 169 ? -83.724 16.250 123.110 1.00 53.23 197 LYS F N 1
ATOM 17540 C CA . LYS F 1 169 ? -82.977 17.282 122.368 1.00 51.66 197 LYS F CA 1
ATOM 17541 C C . LYS F 1 169 ? -82.861 18.629 123.085 1.00 51.82 197 LYS F C 1
ATOM 17542 O O . LYS F 1 169 ? -82.645 19.662 122.450 1.00 45.89 197 LYS F O 1
ATOM 17548 N N . GLU F 1 170 ? -82.994 18.605 124.409 1.00 55.63 198 GLU F N 1
ATOM 17549 C CA . GLU F 1 170 ? -82.823 19.796 125.235 1.00 60.55 198 GLU F CA 1
ATOM 17550 C C . GLU F 1 170 ? -81.341 20.013 125.509 1.00 63.62 198 GLU F C 1
ATOM 17551 O O . GLU F 1 170 ? -80.590 19.055 125.713 1.00 63.88 198 GLU F O 1
ATOM 17557 N N . GLU F 1 171 ? -80.920 21.274 125.501 1.00 66.69 199 GLU F N 1
ATOM 17558 C CA . GLU F 1 171 ? -79.529 21.611 125.779 1.00 64.95 199 GLU F CA 1
ATOM 17559 C C . GLU F 1 171 ? -79.276 21.625 127.277 1.00 61.18 199 GLU F C 1
ATOM 17560 O O . GLU F 1 171 ? -80.109 22.096 128.052 1.00 60.99 199 GLU F O 1
ATOM 17566 N N . LEU F 1 172 ? -78.126 21.091 127.674 1.00 57.95 200 LEU F N 1
ATOM 17567 C CA . LEU F 1 172 ? -77.770 20.987 129.084 1.00 54.79 200 LEU F CA 1
ATOM 17568 C C . LEU F 1 172 ? -77.380 22.343 129.652 1.00 49.31 200 LEU F C 1
ATOM 17569 O O . LEU F 1 172 ? -76.849 23.197 128.938 1.00 50.25 200 LEU F O 1
ATOM 17574 N N . SER F 1 173 ? -77.643 22.527 130.943 1.00 42.87 201 SER F N 1
ATOM 17575 C CA . SER F 1 173 ? -77.356 23.784 131.618 1.00 39.24 201 SER F CA 1
ATOM 17576 C C . SER F 1 173 ? -75.863 23.939 131.929 1.00 40.21 201 SER F C 1
ATOM 17577 O O . SER F 1 173 ? -75.066 23.043 131.647 1.00 40.45 201 SER F O 1
ATOM 17580 N N . THR F 1 174 ? -75.498 25.088 132.493 1.00 37.45 202 THR F N 1
ATOM 17581 C CA . THR F 1 174 ? -74.116 25.395 132.853 1.00 40.48 202 THR F CA 1
ATOM 17582 C C . THR F 1 174 ? -73.671 24.562 134.059 1.00 41.34 202 THR F C 1
ATOM 17583 O O . THR F 1 174 ? -72.544 24.059 134.092 1.00 44.81 202 THR F O 1
ATOM 17587 N N . ALA F 1 175 ? -74.566 24.408 135.033 1.00 40.72 203 ALA F N 1
ATOM 17588 C CA . ALA F 1 175 ? -74.311 23.563 136.201 1.00 35.16 203 ALA F CA 1
ATOM 17589 C C . ALA F 1 175 ? -74.333 22.069 135.854 1.00 32.08 203 ALA F C 1
ATOM 17590 O O . ALA F 1 175 ? -73.618 21.284 136.475 1.00 34.01 203 ALA F O 1
ATOM 17592 N N . ASP F 1 176 ? -75.149 21.691 134.866 1.00 32.52 204 ASP F N 1
ATOM 17593 C CA . ASP F 1 176 ? -75.189 20.315 134.350 1.00 34.65 204 ASP F CA 1
ATOM 17594 C C . ASP F 1 176 ? -73.854 19.899 133.754 1.00 33.02 204 ASP F C 1
ATOM 17595 O O . ASP F 1 176 ? -73.346 18.822 134.068 1.00 38.58 204 ASP F O 1
ATOM 17600 N N . ASN F 1 177 ? -73.288 20.767 132.913 1.00 33.46 205 ASN F N 1
ATOM 17601 C CA . ASN F 1 177 ? -71.999 20.522 132.257 1.00 28.67 205 ASN F CA 1
ATOM 17602 C C . ASN F 1 177 ? -70.823 20.483 133.230 1.00 33.60 205 ASN F C 1
ATOM 17603 O O . ASN F 1 177 ? -69.857 19.754 133.011 1.00 34.32 205 ASN F O 1
ATOM 17608 N N . GLU F 1 178 ? -70.911 21.266 134.302 1.00 29.06 206 GLU F N 1
ATOM 17609 C CA . GLU F 1 178 ? -69.873 21.275 135.328 1.00 33.18 206 GLU F CA 1
ATOM 17610 C C . GLU F 1 178 ? -69.876 19.997 136.168 1.00 31.39 206 GLU F C 1
ATOM 17611 O O . GLU F 1 178 ? -68.825 19.551 136.632 1.00 38.15 206 GLU F O 1
ATOM 17617 N N . MET F 1 179 ? -71.057 19.414 136.353 1.00 31.43 207 MET F N 1
ATOM 17618 C CA . MET F 1 179 ? -71.188 18.145 137.069 1.00 31.29 207 MET F CA 1
ATOM 17619 C C . MET F 1 179 ? -70.723 16.967 136.208 1.00 29.79 207 MET F C 1
ATOM 17620 O O . MET F 1 179 ? -70.076 16.047 136.712 1.00 25.81 207 MET F O 1
ATOM 17625 N N . ILE F 1 180 ? -71.055 17.007 134.915 1.00 23.42 208 ILE F N 1
ATOM 17626 C CA . ILE F 1 180 ? -70.616 15.993 133.959 1.00 23.76 208 ILE F CA 1
ATOM 17627 C C . ILE F 1 180 ? -69.101 15.956 133.901 1.00 28.28 208 ILE F C 1
ATOM 17628 O O . ILE F 1 180 ? -68.501 14.904 134.120 1.00 33.05 208 ILE F O 1
ATOM 17633 N N . GLU F 1 181 ? -68.497 17.119 133.653 1.00 27.97 209 GLU F N 1
ATOM 17634 C CA . GLU F 1 181 ? -67.058 17.238 133.465 1.00 21.12 209 GLU F CA 1
ATOM 17635 C C . GLU F 1 181 ? -66.278 16.778 134.704 1.00 21.36 209 GLU F C 1
ATOM 17636 O O . GLU F 1 181 ? -65.290 16.060 134.580 1.00 18.31 209 GLU F O 1
ATOM 17642 N N . LEU F 1 182 ? -66.742 17.159 135.893 1.00 15.47 210 LEU F N 1
ATOM 17643 C CA . LEU F 1 182 ? -66.089 16.734 137.141 1.00 24.03 210 LEU F CA 1
ATOM 17644 C C . LEU F 1 182 ? -66.183 15.224 137.401 1.00 19.66 210 LEU F C 1
ATOM 17645 O O . LEU F 1 182 ? -65.176 14.584 137.712 1.00 29.42 210 LEU F O 1
ATOM 17650 N N . LEU F 1 183 ? -67.377 14.662 137.254 1.00 21.13 211 LEU F N 1
ATOM 17651 C CA . LEU F 1 183 ? -67.606 13.252 137.566 1.00 23.62 211 LEU F CA 1
ATOM 17652 C C . LEU F 1 183 ? -67.052 12.310 136.501 1.00 25.53 211 LEU F C 1
ATOM 17653 O O . LEU F 1 183 ? -66.686 11.177 136.810 1.00 31.87 211 LEU F O 1
ATOM 17658 N N . ALA F 1 184 ? -66.991 12.788 135.259 1.00 19.49 212 ALA F N 1
ATOM 17659 C CA . ALA F 1 184 ? -66.349 12.052 134.171 1.00 25.25 212 ALA F CA 1
ATOM 17660 C C . ALA F 1 184 ? -64.845 11.944 134.373 1.00 23.85 212 ALA F C 1
ATOM 17661 O O . ALA F 1 184 ? -64.259 10.909 134.069 1.00 31.20 212 ALA F O 1
ATOM 17663 N N . ARG F 1 185 ? -64.231 13.015 134.874 1.00 26.84 213 ARG F N 1
ATOM 17664 C CA . ARG F 1 185 ? -62.812 13.003 135.233 1.00 27.30 213 ARG F CA 1
ATOM 17665 C C . ARG F 1 185 ? -62.543 12.073 136.402 1.00 25.67 213 ARG F C 1
ATOM 17666 O O . ARG F 1 185 ? -61.509 11.419 136.447 1.00 31.20 213 ARG F O 1
ATOM 17674 N N . PHE F 1 186 ? -63.476 12.033 137.348 1.00 27.34 214 PHE F N 1
ATOM 17675 C CA . PHE F 1 186 ? -63.366 11.163 138.510 1.00 28.91 214 PHE F CA 1
ATOM 17676 C C . PHE F 1 186 ? -63.426 9.694 138.098 1.00 27.39 214 PHE F C 1
ATOM 17677 O O . PHE F 1 186 ? -62.636 8.889 138.575 1.00 29.56 214 PHE F O 1
ATOM 17685 N N . ASN F 1 187 ? -64.356 9.370 137.201 1.00 29.87 215 ASN F N 1
ATOM 17686 C CA . ASN F 1 187 ? -64.504 8.027 136.643 1.00 29.78 215 ASN F CA 1
ATOM 17687 C C . ASN F 1 187 ? -63.335 7.602 135.765 1.00 32.49 215 ASN F C 1
ATOM 17688 O O . ASN F 1 187 ? -63.056 6.416 135.634 1.00 36.71 215 ASN F O 1
ATOM 17693 N N . GLU F 1 188 ? -62.676 8.587 135.161 1.00 32.61 216 GLU F N 1
ATOM 17694 C CA . GLU F 1 188 ? -61.504 8.391 134.326 1.00 32.24 216 GLU F CA 1
ATOM 17695 C C . GLU F 1 188 ? -60.330 7.982 135.202 1.00 35.81 216 GLU F C 1
ATOM 17696 O O . GLU F 1 188 ? -59.566 7.087 134.844 1.00 38.71 216 GLU F O 1
ATOM 17702 N N . ARG F 1 189 ? -60.195 8.649 136.349 1.00 32.09 217 ARG F N 1
ATOM 17703 C CA . ARG F 1 189 ? -59.095 8.403 137.279 1.00 37.79 217 ARG F CA 1
ATOM 17704 C C . ARG F 1 189 ? -59.307 7.109 138.059 1.00 39.38 217 ARG F C 1
ATOM 17705 O O . ARG F 1 189 ? -58.348 6.430 138.430 1.00 46.21 217 ARG F O 1
ATOM 17713 N N . GLN F 1 190 ? -60.574 6.789 138.304 1.00 36.86 218 GLN F N 1
ATOM 17714 C CA . GLN F 1 190 ? -60.977 5.589 139.027 1.00 30.20 218 GLN F CA 1
ATOM 17715 C C . GLN F 1 190 ? -60.780 4.351 138.155 1.00 31.11 218 GLN F C 1
ATOM 17716 O O . GLN F 1 190 ? -60.282 3.335 138.626 1.00 34.46 218 GLN F O 1
ATOM 17722 N N . ALA F 1 191 ? -61.163 4.453 136.882 1.00 29.15 219 ALA F N 1
ATOM 17723 C CA . ALA F 1 191 ? -61.025 3.353 135.929 1.00 32.24 219 ALA F CA 1
ATOM 17724 C C . ALA F 1 191 ? -59.566 3.020 135.643 1.00 34.96 219 ALA F C 1
ATOM 17725 O O . ALA F 1 191 ? -59.211 1.850 135.523 1.00 39.37 219 ALA F O 1
ATOM 17727 N N . SER F 1 192 ? -58.735 4.052 135.539 1.00 31.70 220 SER F N 1
ATOM 17728 C CA . SER F 1 192 ? -57.316 3.890 135.251 1.00 37.67 220 SER F CA 1
ATOM 17729 C C . SER F 1 192 ? -56.557 3.218 136.398 1.00 40.59 220 SER F C 1
ATOM 17730 O O . SER F 1 192 ? -55.601 2.477 136.158 1.00 44.80 220 SER F O 1
ATOM 17733 N N . PHE F 1 193 ? -56.995 3.471 137.631 1.00 37.75 221 PHE F N 1
ATOM 17734 C CA . PHE F 1 193 ? -56.408 2.840 138.810 1.00 35.63 221 PHE F CA 1
ATOM 17735 C C . PHE F 1 193 ? -56.908 1.406 139.032 1.00 37.58 221 PHE F C 1
ATOM 17736 O O . PHE F 1 193 ? -56.106 0.503 139.243 1.00 45.68 221 PHE F O 1
ATOM 17744 N N . PHE F 1 194 ? -58.222 1.198 139.003 1.00 34.77 222 PHE F N 1
ATOM 17745 C CA . PHE F 1 194 ? -58.787 -0.113 139.341 1.00 36.64 222 PHE F CA 1
ATOM 17746 C C . PHE F 1 194 ? -58.792 -1.120 138.193 1.00 40.88 222 PHE F C 1
ATOM 17747 O O . PHE F 1 194 ? -58.875 -2.328 138.422 1.00 41.11 222 PHE F O 1
ATOM 17755 N N . GLY F 1 195 ? -58.683 -0.625 136.965 1.00 43.81 223 GLY F N 1
ATOM 17756 C CA . GLY F 1 195 ? -58.708 -1.485 135.787 1.00 45.51 223 GLY F CA 1
ATOM 17757 C C . GLY F 1 195 ? -57.424 -2.254 135.538 1.00 47.53 223 GLY F C 1
ATOM 17758 O O . GLY F 1 195 ? -57.403 -3.176 134.720 1.00 49.06 223 GLY F O 1
ATOM 17759 N N . GLN F 1 196 ? -56.356 -1.883 136.244 1.00 53.56 224 GLN F N 1
ATOM 17760 C CA . GLN F 1 196 ? -55.060 -2.563 136.117 1.00 61.49 224 GLN F CA 1
ATOM 17761 C C . GLN F 1 196 ? -54.962 -3.838 136.972 1.00 63.75 224 GLN F C 1
ATOM 17762 O O . GLN F 1 196 ? -53.915 -4.493 137.009 1.00 67.08 224 GLN F O 1
ATOM 17768 N N . PHE F 1 197 ? -56.059 -4.181 137.646 1.00 63.43 225 PHE F N 1
ATOM 17769 C CA . PHE F 1 197 ? -56.133 -5.389 138.461 1.00 66.62 225 PHE F CA 1
ATOM 17770 C C . PHE F 1 197 ? -57.101 -6.411 137.853 1.00 71.88 225 PHE F C 1
ATOM 17771 O O . PHE F 1 197 ? -58.148 -6.730 138.430 1.00 68.91 225 PHE F O 1
ATOM 17779 N N . SER F 1 198 ? -56.730 -6.912 136.674 1.00 76.57 226 SER F N 1
ATOM 17780 C CA . SER F 1 198 ? -57.496 -7.934 135.960 1.00 77.30 226 SER F CA 1
ATOM 17781 C C . SER F 1 198 ? -56.561 -8.955 135.319 1.00 76.09 226 SER F C 1
ATOM 17782 O O . SER F 1 198 ? -55.508 -8.597 134.789 1.00 74.32 226 SER F O 1
ATOM 17785 N N . GLY F 1 201 ? -54.469 -12.950 132.992 1.00 86.95 229 GLY F N 1
ATOM 17786 C CA . GLY F 1 201 ? -53.186 -12.393 132.575 1.00 89.74 229 GLY F CA 1
ATOM 17787 C C . GLY F 1 201 ? -52.421 -13.316 131.644 1.00 90.99 229 GLY F C 1
ATOM 17788 O O . GLY F 1 201 ? -52.633 -13.298 130.428 1.00 90.66 229 GLY F O 1
ATOM 17789 N N . TYR F 1 202 ? -51.532 -14.123 132.224 1.00 90.40 230 TYR F N 1
ATOM 17790 C CA . TYR F 1 202 ? -50.715 -15.087 131.474 1.00 88.35 230 TYR F CA 1
ATOM 17791 C C . TYR F 1 202 ? -51.467 -16.385 131.168 1.00 90.09 230 TYR F C 1
ATOM 17792 O O . TYR F 1 202 ? -50.998 -17.215 130.378 1.00 85.82 230 TYR F O 1
ATOM 17801 N N . VAL F 1 203 ? -52.624 -16.543 131.813 1.00 93.01 231 VAL F N 1
ATOM 17802 C CA . VAL F 1 203 ? -53.492 -17.714 131.670 1.00 94.60 231 VAL F CA 1
ATOM 17803 C C . VAL F 1 203 ? -53.972 -17.915 130.229 1.00 94.72 231 VAL F C 1
ATOM 17804 O O . VAL F 1 203 ? -53.730 -18.967 129.632 1.00 93.22 231 VAL F O 1
ATOM 17808 N N . ASN F 1 204 ? -54.631 -16.896 129.678 1.00 95.19 232 ASN F N 1
ATOM 17809 C CA . ASN F 1 204 ? -55.267 -16.994 128.360 1.00 94.66 232 ASN F CA 1
ATOM 17810 C C . ASN F 1 204 ? -54.342 -16.884 127.147 1.00 91.46 232 ASN F C 1
ATOM 17811 O O . ASN F 1 204 ? -54.626 -17.479 126.108 1.00 90.12 232 ASN F O 1
ATOM 17816 N N . TYR F 1 205 ? -53.251 -16.127 127.282 1.00 90.32 233 TYR F N 1
ATOM 17817 C CA . TYR F 1 205 ? -52.301 -15.902 126.179 1.00 90.49 233 TYR F CA 1
ATOM 17818 C C . TYR F 1 205 ? -51.615 -17.190 125.719 1.00 91.87 233 TYR F C 1
ATOM 17819 O O . TYR F 1 205 ? -51.314 -17.352 124.536 1.00 90.09 233 TYR F O 1
ATOM 17828 N N . ASP F 1 206 ? -51.375 -18.098 126.663 1.00 95.88 234 ASP F N 1
ATOM 17829 C CA . ASP F 1 206 ? -50.808 -19.407 126.358 1.00 97.94 234 ASP F CA 1
ATOM 17830 C C . ASP F 1 206 ? -51.849 -20.337 125.729 1.00 96.95 234 ASP F C 1
ATOM 17831 O O . ASP F 1 206 ? -51.552 -21.042 124.761 1.00 98.52 234 ASP F O 1
ATOM 17836 N N . LYS F 1 207 ? -53.069 -20.319 126.267 1.00 94.23 235 LYS F N 1
ATOM 17837 C CA . LYS F 1 207 ? -54.121 -21.236 125.824 1.00 94.68 235 LYS F CA 1
ATOM 17838 C C . LYS F 1 207 ? -54.796 -20.817 124.509 1.00 94.16 235 LYS F C 1
ATOM 17839 O O . LYS F 1 207 ? -55.612 -21.564 123.959 1.00 95.27 235 LYS F O 1
ATOM 17845 N N . HIS F 1 208 ? -54.448 -19.634 124.004 1.00 92.82 236 HIS F N 1
ATOM 17846 C CA . HIS F 1 208 ? -55.045 -19.122 122.770 1.00 89.32 236 HIS F CA 1
ATOM 17847 C C . HIS F 1 208 ? -54.037 -18.792 121.669 1.00 86.14 236 HIS F C 1
ATOM 17848 O O . HIS F 1 208 ? -54.323 -19.001 120.490 1.00 87.36 236 HIS F O 1
ATOM 17855 N N . VAL F 1 209 ? -52.869 -18.275 122.047 1.00 83.38 237 VAL F N 1
ATOM 17856 C CA . VAL F 1 209 ? -51.860 -17.852 121.066 1.00 81.76 237 VAL F CA 1
ATOM 17857 C C . VAL F 1 209 ? -50.634 -18.780 121.030 1.00 83.54 237 VAL F C 1
ATOM 17858 O O . VAL F 1 209 ? -50.256 -19.271 119.962 1.00 84.48 237 VAL F O 1
ATOM 17862 N N . ALA F 1 210 ? -50.036 -19.030 122.195 1.00 82.71 238 ALA F N 1
ATOM 17863 C CA . ALA F 1 210 ? -48.765 -19.761 122.284 1.00 83.63 238 ALA F CA 1
ATOM 17864 C C . ALA F 1 210 ? -48.857 -21.270 121.994 1.00 83.84 238 ALA F C 1
ATOM 17865 O O . ALA F 1 210 ? -47.832 -21.925 121.776 1.00 86.38 238 ALA F O 1
ATOM 17867 N N . LYS F 1 211 ? -50.078 -21.805 121.993 1.00 80.63 239 LYS F N 1
ATOM 17868 C CA . LYS F 1 211 ? -50.336 -23.194 121.605 1.00 78.07 239 LYS F CA 1
ATOM 17869 C C . LYS F 1 211 ? -50.033 -23.446 120.126 1.00 77.44 239 LYS F C 1
ATOM 17870 O O . LYS F 1 211 ? -49.423 -24.459 119.771 1.00 77.44 239 LYS F O 1
ATOM 17876 N N . TYR F 1 212 ? -50.451 -22.510 119.276 1.00 75.77 240 TYR F N 1
ATOM 17877 C CA . TYR F 1 212 ? -50.379 -22.680 117.826 1.00 73.66 240 TYR F CA 1
ATOM 17878 C C . TYR F 1 212 ? -49.105 -22.089 117.208 1.00 79.12 240 TYR F C 1
ATOM 17879 O O . TYR F 1 212 ? -48.956 -22.061 115.983 1.00 83.45 240 TYR F O 1
ATOM 17888 N N . LEU F 1 213 ? -48.184 -21.628 118.055 1.00 83.29 241 LEU F N 1
ATOM 17889 C CA . LEU F 1 213 ? -46.887 -21.119 117.592 1.00 87.17 241 LEU F CA 1
ATOM 17890 C C . LEU F 1 213 ? -45.858 -22.240 117.393 1.00 89.61 241 LEU F C 1
ATOM 17891 O O . LEU F 1 213 ? -44.729 -21.992 116.963 1.00 86.79 241 LEU F O 1
ATOM 17896 N N . LYS F 1 214 ? -46.260 -23.469 117.714 1.00 92.69 242 LYS F N 1
ATOM 17897 C CA . LYS F 1 214 ? -45.411 -24.646 117.552 1.00 94.08 242 LYS F CA 1
ATOM 17898 C C . LYS F 1 214 ? -45.777 -25.415 116.283 1.00 93.09 242 LYS F C 1
ATOM 17899 O O . LYS F 1 214 ? -44.896 -25.816 115.520 1.00 91.99 242 LYS F O 1
ATOM 17905 N N . ILE F 1 215 ? -47.079 -25.597 116.060 1.00 93.47 243 ILE F N 1
ATOM 17906 C CA . ILE F 1 215 ? -47.589 -26.409 114.945 1.00 94.24 243 ILE F CA 1
ATOM 17907 C C . ILE F 1 215 ? -47.521 -25.722 113.570 1.00 95.98 243 ILE F C 1
ATOM 17908 O O . ILE F 1 215 ? -47.544 -26.391 112.533 1.00 98.24 243 ILE F O 1
ATOM 17913 N N . LEU F 1 216 ? -47.435 -24.393 113.572 1.00 95.44 244 LEU F N 1
ATOM 17914 C CA . LEU F 1 216 ? -47.366 -23.604 112.340 1.00 93.79 244 LEU F CA 1
ATOM 17915 C C . LEU F 1 216 ? -45.938 -23.516 111.791 1.00 92.28 244 LEU F C 1
ATOM 17916 O O . LEU F 1 216 ? -44.983 -23.493 112.573 1.00 91.86 244 LEU F O 1
ATOM 17921 N N . PRO F 1 217 ? -45.787 -23.480 110.446 1.00 91.82 245 PRO F N 1
ATOM 17922 C CA . PRO F 1 217 ? -44.473 -23.314 109.812 1.00 93.16 245 PRO F CA 1
ATOM 17923 C C . PRO F 1 217 ? -43.830 -21.954 110.084 1.00 95.20 245 PRO F C 1
ATOM 17924 O O . PRO F 1 217 ? -44.532 -20.974 110.343 1.00 96.76 245 PRO F O 1
ATOM 17928 N N . ASP F 1 218 ? -42.501 -21.910 110.014 1.00 96.96 246 ASP F N 1
ATOM 17929 C CA . ASP F 1 218 ? -41.736 -20.683 110.246 1.00 97.31 246 ASP F CA 1
ATOM 17930 C C . ASP F 1 218 ? -41.598 -19.827 108.981 1.00 98.69 246 ASP F C 1
ATOM 17931 O O . ASP F 1 218 ? -41.077 -18.708 109.032 1.00 99.35 246 ASP F O 1
ATOM 17936 N N . GLN F 1 219 ? -42.063 -20.364 107.853 1.00 99.78 247 GLN F N 1
ATOM 17937 C CA . GLN F 1 219 ? -42.121 -19.626 106.593 1.00 100.11 247 GLN F CA 1
ATOM 17938 C C . GLN F 1 219 ? -43.569 -19.328 106.222 1.00 100.48 247 GLN F C 1
ATOM 17939 O O . GLN F 1 219 ? -44.445 -20.185 106.366 1.00 100.34 247 GLN F O 1
ATOM 17945 N N . PHE F 1 220 ? -43.807 -18.109 105.742 1.00 100.63 248 PHE F N 1
ATOM 17946 C CA . PHE F 1 220 ? -45.158 -17.637 105.438 1.00 100.67 248 PHE F CA 1
ATOM 17947 C C . PHE F 1 220 ? -45.615 -17.993 104.020 1.00 100.76 248 PHE F C 1
ATOM 17948 O O . PHE F 1 220 ? -45.118 -17.440 103.033 1.00 99.77 248 PHE F O 1
ATOM 17956 N N . SER F 1 221 ? -46.562 -18.928 103.946 1.00 100.37 249 SER F N 1
ATOM 17957 C CA . SER F 1 221 ? -47.255 -19.288 102.706 1.00 100.76 249 SER F CA 1
ATOM 17958 C C . SER F 1 221 ? -48.619 -19.889 103.037 1.00 98.66 249 SER F C 1
ATOM 17959 O O . SER F 1 221 ? -48.746 -20.665 103.989 1.00 95.84 249 SER F O 1
ATOM 17962 N N . TYR F 1 222 ? -49.626 -19.524 102.245 1.00 96.86 250 TYR F N 1
ATOM 17963 C CA . TYR F 1 222 ? -51.020 -19.922 102.484 1.00 94.92 250 TYR F CA 1
ATOM 17964 C C . TYR F 1 222 ? -51.283 -21.420 102.340 1.00 93.28 250 TYR F C 1
ATOM 17965 O O . TYR F 1 222 ? -52.142 -21.968 103.035 1.00 89.89 250 TYR F O 1
ATOM 17974 N N . GLN F 1 223 ? -50.547 -22.070 101.440 1.00 93.91 251 GLN F N 1
ATOM 17975 C CA . GLN F 1 223 ? -50.714 -23.500 101.179 1.00 94.11 251 GLN F CA 1
ATOM 17976 C C . GLN F 1 223 ? -50.162 -24.365 102.315 1.00 92.72 251 GLN F C 1
ATOM 17977 O O . GLN F 1 223 ? -50.749 -25.398 102.652 1.00 92.02 251 GLN F O 1
ATOM 17983 N N . ALA F 1 224 ? -49.044 -2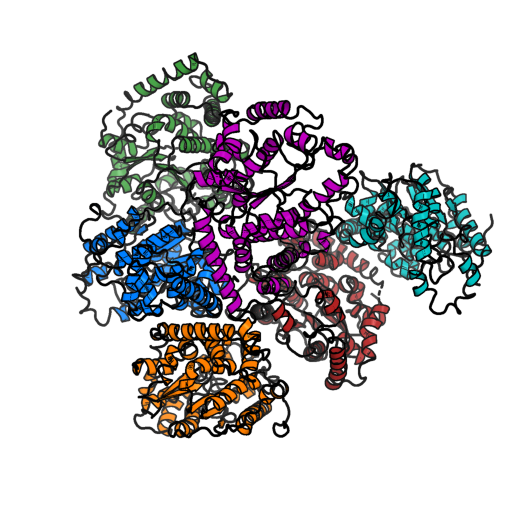3.933 102.898 1.00 91.57 252 ALA F N 1
ATOM 17984 C CA . ALA F 1 224 ? -48.405 -24.643 104.010 1.00 92.17 252 ALA F CA 1
ATOM 17985 C C . ALA F 1 224 ? -49.224 -24.560 105.298 1.00 92.43 252 ALA F C 1
ATOM 17986 O O . ALA F 1 224 ? -49.310 -25.537 106.046 1.00 92.24 252 ALA F O 1
ATOM 17988 N N . ILE F 1 225 ? -49.815 -23.390 105.542 1.00 92.51 253 ILE F N 1
ATOM 17989 C CA . ILE F 1 225 ? -50.682 -23.161 106.699 1.00 90.58 253 ILE F CA 1
ATOM 17990 C C . ILE F 1 225 ? -51.974 -23.977 106.575 1.00 91.71 253 ILE F C 1
ATOM 17991 O O . ILE F 1 225 ? -52.401 -24.613 107.542 1.00 91.28 253 ILE F O 1
ATOM 17996 N N . GLU F 1 226 ? -52.553 -23.981 105.372 1.00 93.09 254 GLU F N 1
ATOM 17997 C CA . GLU F 1 226 ? -53.839 -24.633 105.094 1.00 97.30 254 GLU F CA 1
ATOM 17998 C C . GLU F 1 226 ? -53.916 -26.102 105.515 1.00 94.77 254 GLU F C 1
ATOM 17999 O O . GLU F 1 226 ? -54.885 -26.498 106.156 1.00 92.42 254 GLU F O 1
ATOM 18005 N N . ASP F 1 227 ? -52.890 -26.883 105.170 1.00 95.50 255 ASP F N 1
ATOM 18006 C CA . ASP F 1 227 ? -52.843 -28.326 105.458 1.00 96.40 255 ASP F CA 1
ATOM 18007 C C . ASP F 1 227 ? -52.753 -28.667 106.950 1.00 95.59 255 ASP F C 1
ATOM 18008 O O . ASP F 1 227 ? -53.299 -29.685 107.390 1.00 94.99 255 ASP F O 1
ATOM 18013 N N . VAL F 1 228 ? -52.059 -27.818 107.710 1.00 94.70 256 VAL F N 1
ATOM 18014 C CA . VAL F 1 228 ? -51.930 -27.969 109.165 1.00 94.39 256 VAL F CA 1
ATOM 18015 C C . VAL F 1 228 ? -53.281 -27.710 109.846 1.00 93.22 256 VAL F C 1
ATOM 18016 O O . VAL F 1 228 ? -53.690 -28.448 110.750 1.00 91.37 256 VAL F O 1
ATOM 18020 N N . VAL F 1 229 ? -53.969 -26.669 109.381 1.00 93.75 257 VAL F N 1
ATOM 18021 C CA . VAL F 1 229 ? -55.294 -26.298 109.882 1.00 93.33 257 VAL F CA 1
ATOM 18022 C C . VAL F 1 229 ? -56.364 -27.294 109.399 1.00 93.73 257 VAL F C 1
ATOM 18023 O O . VAL F 1 229 ? -57.318 -27.589 110.126 1.00 91.28 257 VAL F O 1
ATOM 18027 N N . LYS F 1 230 ? -56.176 -27.819 108.185 1.00 94.79 258 LYS F N 1
ATOM 18028 C CA . LYS F 1 230 ? -57.066 -28.824 107.584 1.00 96.85 258 LYS F CA 1
ATOM 18029 C C . LYS F 1 230 ? -57.090 -30.124 108.389 1.00 96.99 258 LYS F C 1
ATOM 18030 O O . LYS F 1 230 ? -58.156 -30.713 108.589 1.00 96.10 258 LYS F O 1
ATOM 18036 N N . ALA F 1 231 ? -55.913 -30.552 108.847 1.00 96.61 259 ALA F N 1
ATOM 18037 C CA . ALA F 1 231 ? -55.769 -31.762 109.660 1.00 97.65 259 ALA F CA 1
ATOM 18038 C C . ALA F 1 231 ? -56.411 -31.604 111.039 1.00 98.52 259 ALA F C 1
ATOM 18039 O O . ALA F 1 231 ? -56.969 -32.559 111.584 1.00 97.82 259 ALA F O 1
ATOM 18041 N N . ASP F 1 232 ? -56.333 -30.391 111.585 1.00 98.85 260 ASP F N 1
ATOM 18042 C CA . ASP F 1 232 ? -56.952 -30.057 112.867 1.00 98.36 260 ASP F CA 1
ATOM 18043 C C . ASP F 1 232 ? -58.476 -29.957 112.747 1.00 96.30 260 ASP F C 1
ATOM 18044 O O . ASP F 1 232 ? -59.203 -30.292 113.686 1.00 93.05 260 ASP F O 1
ATOM 18049 N N . ALA F 1 233 ? -58.944 -29.501 111.585 1.00 96.51 261 ALA F N 1
ATOM 18050 C CA . ALA F 1 233 ? -60.374 -29.355 111.308 1.00 95.75 261 ALA F CA 1
ATOM 18051 C C . ALA F 1 233 ? -61.070 -30.702 111.128 1.00 96.19 261 ALA F C 1
ATOM 18052 O O . ALA F 1 233 ? -62.223 -30.865 111.534 1.00 94.31 261 ALA F O 1
ATOM 18054 N N . GLU F 1 234 ? -60.359 -31.654 110.522 1.00 97.54 262 GLU F N 1
ATOM 18055 C CA . GLU F 1 234 ? -60.878 -33.000 110.263 1.00 98.73 262 GLU F CA 1
ATOM 18056 C C . GLU F 1 234 ? -61.034 -33.829 111.535 1.00 98.00 262 GLU F C 1
ATOM 18057 O O . GLU F 1 234 ? -61.952 -34.646 111.637 1.00 97.73 262 GLU F O 1
ATOM 18063 N N . LYS F 1 235 ? -60.135 -33.610 112.494 1.00 97.86 263 LYS F N 1
ATOM 18064 C CA . LYS F 1 235 ? -60.152 -34.325 113.772 1.00 100.53 263 LYS F CA 1
ATOM 18065 C C . LYS F 1 235 ? -61.332 -33.921 114.659 1.00 102.85 263 LYS F C 1
ATOM 18066 O O . LYS F 1 235 ? -61.827 -34.732 115.447 1.00 104.45 263 LYS F O 1
ATOM 18072 N N . ASN F 1 236 ? -61.778 -32.674 114.517 1.00 104.29 264 ASN F N 1
ATOM 18073 C CA . ASN F 1 236 ? -62.842 -32.118 115.356 1.00 104.43 264 ASN F CA 1
ATOM 18074 C C . ASN F 1 236 ? -64.228 -32.108 114.700 1.00 106.56 264 ASN F C 1
ATOM 18075 O O . ASN F 1 236 ? -65.128 -31.389 115.142 1.00 107.08 264 ASN F O 1
ATOM 18080 N N . THR F 1 237 ? -64.391 -32.913 113.652 1.00 109.53 265 THR F N 1
ATOM 18081 C CA . THR F 1 237 ? -65.686 -33.093 112.988 1.00 112.28 265 THR F CA 1
ATOM 18082 C C . THR F 1 237 ? -66.082 -34.574 112.976 1.00 113.24 265 THR F C 1
ATOM 18083 O O . THR F 1 237 ? -66.606 -35.080 111.978 1.00 113.32 265 THR F O 1
ATOM 18087 N N . SER F 1 238 ? -65.834 -35.250 114.099 1.00 114.05 266 SER F N 1
ATOM 18088 C CA . SER F 1 238 ? -66.035 -36.697 114.228 1.00 115.50 266 SER F CA 1
ATOM 18089 C C . SER F 1 238 ? -67.511 -37.097 114.212 1.00 117.48 266 SER F C 1
ATOM 18090 O O . SER F 1 238 ? -67.956 -37.814 113.312 1.00 118.12 266 SER F O 1
ATOM 18093 N N . ASN F 1 239 ? -68.263 -36.623 115.205 1.00 118.78 267 ASN F N 1
ATOM 18094 C CA . ASN F 1 239 ? -69.691 -36.929 115.323 1.00 120.35 267 ASN F CA 1
ATOM 18095 C C . ASN F 1 239 ? -70.582 -35.829 114.733 1.00 120.02 267 ASN F C 1
ATOM 18096 O O . ASN F 1 239 ? -71.669 -35.544 115.247 1.00 119.43 267 ASN F O 1
ATOM 18101 N N . ASN F 1 240 ? -70.123 -35.236 113.634 1.00 120.50 268 ASN F N 1
ATOM 18102 C CA . ASN F 1 240 ? -70.776 -34.070 113.055 1.00 121.59 268 ASN F CA 1
ATOM 18103 C C . ASN F 1 240 ? -71.158 -34.258 111.589 1.00 121.50 268 ASN F C 1
ATOM 18104 O O . ASN F 1 240 ? -72.336 -34.154 111.234 1.00 119.29 268 ASN F O 1
ATOM 18109 N N . GLU F 1 241 ? -70.146 -34.525 110.757 1.00 123.29 269 GLU F N 1
ATOM 18110 C CA . GLU F 1 241 ? -70.276 -34.728 109.299 1.00 125.10 269 GLU F CA 1
ATOM 18111 C C . GLU F 1 241 ? -70.896 -33.554 108.516 1.00 123.07 269 GLU F C 1
ATOM 18112 O O . GLU F 1 241 ? -71.554 -33.761 107.491 1.00 123.34 269 GLU F O 1
ATOM 18118 N N . MET F 1 242 ? -70.672 -32.332 108.999 1.00 120.51 270 MET F N 1
ATOM 18119 C CA . MET F 1 242 ? -71.125 -31.123 108.298 1.00 117.57 270 MET F CA 1
ATOM 18120 C C . MET F 1 242 ? -70.167 -29.934 108.439 1.00 117.33 270 MET F C 1
ATOM 18121 O O . MET F 1 242 ? -70.258 -28.967 107.677 1.00 116.66 270 MET F O 1
ATOM 18126 N N . GLY F 1 243 ? -69.255 -30.008 109.408 1.00 116.15 271 GLY F N 1
ATOM 18127 C CA . GLY F 1 243 ? -68.212 -28.993 109.563 1.00 113.41 271 GLY F CA 1
ATOM 18128 C C . GLY F 1 243 ? -68.054 -28.398 110.951 1.00 110.69 271 GLY F C 1
ATOM 18129 O O . GLY F 1 243 ? -67.019 -27.800 111.253 1.00 109.19 271 GLY F O 1
ATOM 18130 N N . MET F 1 244 ? -69.073 -28.566 111.793 1.00 109.42 272 MET F N 1
ATOM 18131 C CA . MET F 1 244 ? -69.094 -27.975 113.137 1.00 107.85 272 MET F CA 1
ATOM 18132 C C . MET F 1 244 ? -68.131 -28.662 114.108 1.00 109.78 272 MET F C 1
ATOM 18133 O O . MET F 1 244 ? -67.759 -29.822 113.912 1.00 110.81 272 MET F O 1
ATOM 18138 N N . GLU F 1 245 ? -67.739 -27.935 115.154 1.00 110.51 273 GLU F N 1
ATOM 18139 C CA . GLU F 1 245 ? -66.869 -28.467 116.202 1.00 112.57 273 GLU F CA 1
ATOM 18140 C C . GLU F 1 245 ? -67.650 -29.402 117.125 1.00 113.35 273 GLU F C 1
ATOM 18141 O O . GLU F 1 245 ? -68.816 -29.143 117.434 1.00 113.22 273 GLU F O 1
ATOM 18147 N N . ASN F 1 246 ? -66.996 -30.481 117.559 1.00 115.12 274 ASN F N 1
ATOM 18148 C CA . ASN F 1 246 ? -67.594 -31.468 118.467 1.00 116.83 274 ASN F CA 1
ATOM 18149 C C . ASN F 1 246 ? -67.863 -30.928 119.875 1.00 117.17 274 ASN F C 1
ATOM 18150 O O . ASN F 1 246 ? -68.774 -31.401 120.561 1.00 116.64 274 ASN F O 1
ATOM 18155 N N . TYR F 1 247 ? -67.062 -29.945 120.291 1.00 117.45 275 TYR F N 1
ATOM 18156 C CA . TYR F 1 247 ? -67.209 -29.276 121.586 1.00 116.40 275 TYR F CA 1
ATOM 18157 C C . TYR F 1 247 ? -68.478 -28.419 121.621 1.00 115.20 275 TYR F C 1
ATOM 18158 O O . TYR F 1 247 ? -69.141 -28.325 122.656 1.00 115.45 275 TYR F O 1
ATOM 18167 N N . PHE F 1 248 ? -68.804 -27.804 120.483 1.00 112.82 276 PHE F N 1
ATOM 18168 C CA . PHE F 1 248 ? -70.036 -27.027 120.328 1.00 110.99 276 PHE F CA 1
ATOM 18169 C C . PHE F 1 248 ? -71.254 -27.932 120.119 1.00 110.18 276 PHE F C 1
ATOM 18170 O O . PHE F 1 248 ? -72.337 -27.657 120.647 1.00 107.03 276 PHE F O 1
ATOM 18178 N N . TYR F 1 249 ? -71.060 -29.000 119.344 1.00 110.88 277 TYR F N 1
ATOM 18179 C CA . TYR F 1 249 ? -72.125 -29.939 118.987 1.00 110.83 277 TYR F CA 1
ATOM 18180 C C . TYR F 1 249 ? -72.704 -30.656 120.203 1.00 110.19 277 TYR F C 1
ATOM 18181 O O . TYR F 1 249 ? -73.916 -30.816 120.305 1.00 108.20 277 TYR F O 1
ATOM 18190 N N . ASN F 1 250 ? -71.834 -31.061 121.127 1.00 112.06 278 ASN F N 1
ATOM 18191 C CA . ASN F 1 250 ? -72.250 -31.752 122.352 1.00 114.47 278 ASN F CA 1
ATOM 18192 C C . ASN F 1 250 ? -72.969 -30.862 123.372 1.00 115.47 278 ASN F C 1
ATOM 18193 O O . ASN F 1 250 ? -73.577 -31.364 124.321 1.00 116.06 278 ASN F O 1
ATOM 18198 N N . GLU F 1 251 ? -72.900 -29.547 123.167 1.00 116.03 279 GLU F N 1
ATOM 18199 C CA . GLU F 1 251 ? -73.549 -28.583 124.054 1.00 117.04 279 GLU F CA 1
ATOM 18200 C C . GLU F 1 251 ? -74.926 -28.141 123.547 1.00 116.33 279 GLU F C 1
ATOM 18201 O O . GLU F 1 251 ? -75.925 -28.285 124.257 1.00 115.93 279 GLU F O 1
ATOM 18207 N N . GLN F 1 252 ? -74.975 -27.616 122.323 1.00 115.77 280 GLN F N 1
ATOM 18208 C CA . GLN F 1 252 ? -76.203 -27.028 121.776 1.00 114.67 280 GLN F CA 1
ATOM 18209 C C . GLN F 1 252 ? -77.036 -27.979 120.912 1.00 115.04 280 GLN F C 1
ATOM 18210 O O . GLN F 1 252 ? -78.245 -28.104 121.119 1.00 115.28 280 GLN F O 1
ATOM 18216 N N . ILE F 1 253 ? -76.395 -28.636 119.947 1.00 116.06 281 ILE F N 1
ATOM 18217 C CA . ILE F 1 253 ? -77.110 -29.481 118.982 1.00 117.51 281 ILE F CA 1
ATOM 18218 C C . ILE F 1 253 ? -76.803 -30.975 119.184 1.00 118.06 281 ILE F C 1
ATOM 18219 O O . ILE F 1 253 ? -76.120 -31.604 118.370 1.00 117.82 281 ILE F O 1
ATOM 18224 N N . LYS F 1 254 ? -77.293 -31.523 120.293 1.00 118.48 282 LYS F N 1
ATOM 18225 C CA . LYS F 1 254 ? -77.189 -32.957 120.572 1.00 120.02 282 LYS F CA 1
ATOM 18226 C C . LYS F 1 254 ? -78.409 -33.415 121.363 1.00 121.03 282 LYS F C 1
ATOM 18227 O O . LYS F 1 254 ? -78.958 -34.488 121.106 1.00 121.02 282 LYS F O 1
ATOM 18233 N N . LYS F 1 255 ? -78.817 -32.598 122.331 1.00 122.19 283 LYS F N 1
ATOM 18234 C CA . LYS F 1 255 ? -80.042 -32.841 123.081 1.00 123.18 283 LYS F CA 1
ATOM 18235 C C . LYS F 1 255 ? -81.229 -32.275 122.306 1.00 123.47 283 LYS F C 1
ATOM 18236 O O . LYS F 1 255 ? -81.355 -31.055 122.152 1.00 124.58 283 LYS F O 1
ATOM 18242 N N . ASP F 1 256 ? -82.076 -33.184 121.817 1.00 122.83 284 ASP F N 1
ATOM 18243 C CA . ASP F 1 256 ? -83.250 -32.878 120.983 1.00 122.29 284 ASP F CA 1
ATOM 18244 C C . ASP F 1 256 ? -82.936 -32.126 119.681 1.00 121.04 284 ASP F C 1
ATOM 18245 O O . ASP F 1 256 ? -83.100 -30.905 119.599 1.00 119.35 284 ASP F O 1
ATOM 18250 N N . LEU F 1 257 ? -82.476 -32.871 118.677 1.00 119.71 285 LEU F N 1
ATOM 18251 C CA . LEU F 1 257 ? -82.297 -32.343 117.323 1.00 117.85 285 LEU F CA 1
ATOM 18252 C C . LEU F 1 257 ? -83.615 -32.393 116.556 1.00 117.59 285 LEU F C 1
ATOM 18253 O O . LEU F 1 257 ? -83.779 -31.710 115.542 1.00 116.89 285 LEU F O 1
ATOM 18258 N N . LYS F 1 258 ? -84.540 -33.214 117.051 1.00 118.08 286 LYS F N 1
ATOM 18259 C CA . LYS F 1 258 ? -85.840 -33.442 116.418 1.00 119.90 286 LYS F CA 1
ATOM 18260 C C . LYS F 1 258 ? -86.762 -32.223 116.500 1.00 118.59 286 LYS F C 1
ATOM 18261 O O . LYS F 1 258 ? -87.559 -31.984 115.588 1.00 118.46 286 LYS F O 1
ATOM 18267 N N . LYS F 1 259 ? -86.647 -31.459 117.585 1.00 117.25 287 LYS F N 1
ATOM 18268 C CA . LYS F 1 259 ? -87.396 -30.208 117.725 1.00 115.30 287 LYS F CA 1
ATOM 18269 C C . LYS F 1 259 ? -86.731 -29.051 116.972 1.00 114.01 287 LYS F C 1
ATOM 18270 O O . LYS F 1 259 ? -87.388 -28.061 116.652 1.00 113.28 287 LYS F O 1
ATOM 18276 N N . LEU F 1 260 ? -85.436 -29.191 116.686 1.00 112.35 288 LEU F N 1
ATOM 18277 C CA . LEU F 1 260 ? -84.672 -28.177 115.951 1.00 110.69 288 LEU F CA 1
ATOM 18278 C C . LEU F 1 260 ? -84.878 -28.266 114.433 1.00 112.61 288 LEU F C 1
ATOM 18279 O O . LEU F 1 260 ? -84.535 -27.335 113.699 1.00 112.34 288 LEU F O 1
ATOM 18284 N N . LYS F 1 261 ? -85.430 -29.392 113.978 1.00 113.84 289 LYS F N 1
ATOM 18285 C CA . LYS F 1 261 ? -85.796 -29.592 112.575 1.00 114.24 289 LYS F CA 1
ATOM 18286 C C . LYS F 1 261 ? -87.003 -28.722 112.229 1.00 113.22 289 LYS F C 1
ATOM 18287 O O . LYS F 1 261 ? -88.067 -28.854 112.845 1.00 113.76 289 LYS F O 1
ATOM 18293 N N . ASP F 1 262 ? -86.811 -27.833 111.251 1.00 111.80 290 ASP F N 1
ATOM 18294 C CA . ASP F 1 262 ? -87.800 -26.823 110.827 1.00 111.92 290 ASP F CA 1
ATOM 18295 C C . ASP F 1 262 ? -88.290 -25.883 111.943 1.00 111.46 290 ASP F C 1
ATOM 18296 O O . ASP F 1 262 ? -89.461 -25.495 111.976 1.00 111.12 290 ASP F O 1
ATOM 18301 N N . SER F 1 263 ? -87.375 -25.521 112.843 1.00 111.38 291 SER F N 1
ATOM 18302 C CA . SER F 1 263 ? -87.653 -24.560 113.915 1.00 110.09 291 SER F CA 1
ATOM 18303 C C . SER F 1 263 ? -87.482 -23.119 113.447 1.00 107.90 291 SER F C 1
ATOM 18304 O O . SER F 1 263 ? -88.236 -22.233 113.854 1.00 106.21 291 SER F O 1
ATOM 18307 N N . GLN F 1 264 ? -86.491 -22.897 112.586 1.00 106.61 292 GLN F N 1
ATOM 18308 C CA . GLN F 1 264 ? -86.152 -21.555 112.115 1.00 105.80 292 GLN F CA 1
ATOM 18309 C C . GLN F 1 264 ? -86.859 -21.187 110.805 1.00 106.24 292 GLN F C 1
ATOM 18310 O O . GLN F 1 264 ? -86.357 -20.376 110.021 1.00 106.50 292 GLN F O 1
ATOM 18316 N N . LYS F 1 265 ? -88.038 -21.778 110.601 1.00 106.70 293 LYS F N 1
ATOM 18317 C CA . LYS F 1 265 ? -88.858 -21.590 109.401 1.00 106.00 293 LYS F CA 1
ATOM 18318 C C . LYS F 1 265 ? -89.424 -20.171 109.287 1.00 104.23 293 LYS F C 1
ATOM 18319 O O . LYS F 1 265 ? -89.504 -19.617 108.188 1.00 102.73 293 LYS F O 1
ATOM 18325 N N . SER F 1 266 ? -89.800 -19.589 110.425 1.00 103.50 294 SER F N 1
ATOM 18326 C CA . SER F 1 266 ? -90.438 -18.270 110.449 1.00 103.13 294 SER F CA 1
ATOM 18327 C C . SER F 1 266 ? -89.526 -17.126 110.913 1.00 101.99 294 SER F C 1
ATOM 18328 O O . SER F 1 266 ? -89.965 -15.974 110.988 1.00 101.91 294 SER F O 1
ATOM 18331 N N . PHE F 1 267 ? -88.265 -17.438 111.213 1.00 100.83 295 PHE F N 1
ATOM 18332 C CA . PHE F 1 267 ? -87.305 -16.417 111.640 1.00 99.78 295 PHE F CA 1
ATOM 18333 C C . PHE F 1 267 ? -86.807 -15.562 110.476 1.00 98.01 295 PHE F C 1
ATOM 18334 O O . PHE F 1 267 ? -86.231 -16.073 109.511 1.00 96.82 295 PHE F O 1
ATOM 18342 N N . THR F 1 268 ? -87.051 -14.259 110.581 1.00 95.69 296 THR F N 1
ATOM 18343 C CA . THR F 1 268 ? -86.581 -13.288 109.595 1.00 92.23 296 THR F CA 1
ATOM 18344 C C . THR F 1 268 ? -85.708 -12.206 110.244 1.00 91.52 296 THR F C 1
ATOM 18345 O O . THR F 1 268 ? -85.898 -11.862 111.415 1.00 90.52 296 THR F O 1
ATOM 18349 N N . TYR F 1 269 ? -84.743 -11.690 109.484 1.00 88.81 297 TYR F N 1
ATOM 18350 C CA . TYR F 1 269 ? -83.849 -10.640 109.977 1.00 84.05 297 TYR F CA 1
ATOM 18351 C C . TYR F 1 269 ? -84.014 -9.324 109.212 1.00 83.96 297 TYR F C 1
ATOM 18352 O O . TYR F 1 269 ? -83.141 -8.454 109.265 1.00 83.99 297 TYR F O 1
ATOM 18361 N N . LEU F 1 270 ? -85.139 -9.181 108.514 1.00 85.98 298 LEU F N 1
ATOM 18362 C CA . LEU F 1 270 ? -85.418 -7.983 107.718 1.00 86.86 298 LEU F CA 1
ATOM 18363 C C . LEU F 1 270 ? -85.808 -6.776 108.572 1.00 87.12 298 LEU F C 1
ATOM 18364 O O . LEU F 1 270 ? -85.308 -5.670 108.353 1.00 86.73 298 LEU F O 1
ATOM 18369 N N . LYS F 1 271 ? -86.696 -6.995 109.542 1.00 86.35 299 LYS F N 1
ATOM 18370 C CA . LYS F 1 271 ? -87.172 -5.925 110.422 1.00 84.74 299 LYS F CA 1
ATOM 18371 C C . LYS F 1 271 ? -86.433 -5.951 111.763 1.00 84.71 299 LYS F C 1
ATOM 18372 O O . LYS F 1 271 ? -86.507 -6.943 112.496 1.00 82.59 299 LYS F O 1
ATOM 18378 N N . SER F 1 272 ? -85.723 -4.861 112.071 1.00 83.25 300 SER F N 1
ATOM 18379 C CA . SER F 1 272 ? -84.849 -4.789 113.252 1.00 80.79 300 SER F CA 1
ATOM 18380 C C . SER F 1 272 ? -84.468 -3.366 113.690 1.00 78.26 300 SER F C 1
ATOM 18381 O O . SER F 1 272 ? -84.184 -2.514 112.845 1.00 78.31 300 SER F O 1
ATOM 18384 N N . PRO F 1 273 ? -84.444 -3.111 115.020 1.00 73.61 301 PRO F N 1
ATOM 18385 C CA . PRO F 1 273 ? -83.883 -1.869 115.574 1.00 69.47 301 PRO F CA 1
ATOM 18386 C C . PRO F 1 273 ? -82.346 -1.825 115.613 1.00 65.34 301 PRO F C 1
ATOM 18387 O O . PRO F 1 273 ? -81.771 -0.797 115.979 1.00 58.25 301 PRO F O 1
ATOM 18391 N N . GLU F 1 274 ? -81.701 -2.930 115.235 1.00 66.49 302 GLU F N 1
ATOM 18392 C CA . GLU F 1 274 ? -80.239 -3.030 115.162 1.00 64.88 302 GLU F CA 1
ATOM 18393 C C . GLU F 1 274 ? -79.654 -2.190 114.016 1.00 60.91 302 GLU F C 1
ATOM 18394 O O . GLU F 1 274 ? -78.498 -1.762 114.085 1.00 63.08 302 GLU F O 1
ATOM 18400 N N . TYR F 1 275 ? -80.460 -1.944 112.981 1.00 59.40 303 TYR F N 1
ATOM 18401 C CA . TYR F 1 275 ? -80.057 -1.096 111.847 1.00 59.06 303 TYR F CA 1
ATOM 18402 C C . TYR F 1 275 ? -79.746 0.342 112.277 1.00 56.20 303 TYR F C 1
ATOM 18403 O O . TYR F 1 275 ? -78.815 0.968 111.758 1.00 53.40 303 TYR F O 1
ATOM 18412 N N . ASN F 1 276 ? -80.530 0.850 113.229 1.00 53.67 304 ASN F N 1
ATOM 18413 C CA . ASN F 1 276 ? -80.346 2.198 113.764 1.00 53.57 304 ASN F CA 1
ATOM 18414 C C . ASN F 1 276 ? -79.158 2.269 114.720 1.00 52.98 304 ASN F C 1
ATOM 18415 O O . ASN F 1 276 ? -78.427 3.261 114.727 1.00 51.70 304 ASN F O 1
ATOM 18420 N N . ASP F 1 277 ? -78.986 1.214 115.524 1.00 52.47 305 ASP F N 1
ATOM 18421 C CA . ASP F 1 277 ? -77.837 1.056 116.426 1.00 46.70 305 ASP F CA 1
ATOM 18422 C C . ASP F 1 277 ? -76.533 1.009 115.639 1.00 47.54 305 ASP F C 1
ATOM 18423 O O . ASP F 1 277 ? -75.519 1.557 116.073 1.00 47.75 305 ASP F O 1
ATOM 18428 N N . LEU F 1 278 ? -76.575 0.349 114.480 1.00 47.81 306 LEU F N 1
ATOM 18429 C CA . LEU F 1 278 ? -75.447 0.302 113.553 1.00 47.42 306 LEU F CA 1
ATOM 18430 C C . LEU F 1 278 ? -75.047 1.700 113.082 1.00 43.45 306 LEU F C 1
ATOM 18431 O O . LEU F 1 278 ? -73.860 1.992 112.947 1.00 42.35 306 LEU F O 1
ATOM 18436 N N . GLN F 1 279 ? -76.046 2.557 112.868 1.00 46.14 307 GLN F N 1
ATOM 18437 C CA . GLN F 1 279 ? -75.843 3.921 112.372 1.00 49.72 307 GLN F CA 1
ATOM 18438 C C . GLN F 1 279 ? -75.067 4.810 113.355 1.00 47.49 307 GLN F C 1
ATOM 18439 O O . GLN F 1 279 ? -74.332 5.708 112.934 1.00 45.56 307 GLN F O 1
ATOM 18445 N N . LEU F 1 280 ? -75.223 4.542 114.652 1.00 48.40 308 LEU F N 1
ATOM 18446 C CA . LEU F 1 280 ? -74.441 5.205 115.704 1.00 45.63 308 LEU F CA 1
ATOM 18447 C C . LEU F 1 280 ? -72.944 4.975 115.540 1.00 45.51 308 LEU F C 1
ATOM 18448 O O . LEU F 1 280 ? -72.144 5.910 115.653 1.00 47.86 308 LEU F O 1
ATOM 18453 N N . VAL F 1 281 ? -72.586 3.719 115.282 1.00 46.23 309 VAL F N 1
ATOM 18454 C CA . VAL F 1 281 ? -71.204 3.305 115.064 1.00 44.17 309 VAL F CA 1
ATOM 18455 C C . VAL F 1 281 ? -70.615 4.006 113.838 1.00 43.66 309 VAL F C 1
ATOM 18456 O O . VAL F 1 281 ? -69.523 4.581 113.913 1.00 44.15 309 VAL F O 1
ATOM 18460 N N . LEU F 1 282 ? -71.364 3.986 112.732 1.00 46.08 310 LEU F N 1
ATOM 18461 C CA . LEU F 1 282 ? -70.941 4.600 111.465 1.00 50.54 310 LEU F CA 1
ATOM 18462 C C . LEU F 1 282 ? -70.680 6.103 111.599 1.00 49.31 310 LEU F C 1
ATOM 18463 O O . LEU F 1 282 ? -69.717 6.625 111.026 1.00 47.95 310 LEU F O 1
ATOM 18468 N N . THR F 1 283 ? -71.533 6.770 112.378 1.00 49.47 311 THR F N 1
ATOM 18469 C CA . THR F 1 283 ? -71.414 8.199 112.685 1.00 51.87 311 THR F CA 1
ATOM 18470 C C . THR F 1 283 ? -70.149 8.503 113.489 1.00 51.31 311 THR F C 1
ATOM 18471 O O . THR F 1 283 ? -69.442 9.471 113.201 1.00 54.81 311 THR F O 1
ATOM 18475 N N . GLN F 1 284 ? -69.870 7.666 114.488 1.00 54.99 312 GLN F N 1
ATOM 18476 C CA . GLN F 1 284 ? -68.684 7.820 115.333 1.00 55.59 312 GLN F CA 1
ATOM 18477 C C . GLN F 1 284 ? -67.392 7.577 114.549 1.00 55.66 312 GLN F C 1
ATOM 18478 O O . GLN F 1 284 ? -66.381 8.243 114.790 1.00 55.03 312 GLN F O 1
ATOM 18484 N N . PHE F 1 285 ? -67.446 6.630 113.611 1.00 56.62 313 PHE F N 1
ATOM 18485 C CA . PHE F 1 285 ? -66.341 6.363 112.687 1.00 58.89 313 PHE F CA 1
ATOM 18486 C C . PHE F 1 285 ? -66.080 7.571 111.789 1.00 59.96 313 PHE F C 1
ATOM 18487 O O . PHE F 1 285 ? -64.927 7.931 111.539 1.00 61.03 313 PHE F O 1
ATOM 18495 N N . SER F 1 286 ? -67.166 8.191 111.327 1.00 62.81 314 SER F N 1
ATOM 18496 C CA . SER F 1 286 ? -67.119 9.380 110.476 1.00 64.15 314 SER F CA 1
ATOM 18497 C C . SER F 1 286 ? -66.563 10.612 111.196 1.00 63.00 314 SER F C 1
ATOM 18498 O O . SER F 1 286 ? -65.887 11.438 110.579 1.00 63.38 314 SER F O 1
ATOM 18501 N N . LYS F 1 287 ? -66.854 10.730 112.491 1.00 64.37 315 LYS F N 1
ATOM 18502 C CA . LYS F 1 287 ? -66.342 11.832 113.310 1.00 63.50 315 LYS F CA 1
ATOM 18503 C C . LYS F 1 287 ? -64.854 11.674 113.613 1.00 64.64 315 LYS F C 1
ATOM 18504 O O . LYS F 1 287 ? -64.105 12.654 113.620 1.00 61.26 315 LYS F O 1
ATOM 18510 N N . SER F 1 288 ? -64.440 10.433 113.866 1.00 67.71 316 SER F N 1
ATOM 18511 C CA . SER F 1 288 ? -63.068 10.127 114.274 1.00 70.16 316 SER F CA 1
ATOM 18512 C C . SER F 1 288 ? -62.140 9.863 113.086 1.00 71.80 316 SER F C 1
ATOM 18513 O O . SER F 1 288 ? -60.925 9.726 113.265 1.00 73.27 316 SER F O 1
ATOM 18516 N N . LYS F 1 289 ? -62.728 9.807 111.888 1.00 72.22 317 LYS F N 1
ATOM 18517 C CA . LYS F 1 289 ? -62.023 9.559 110.621 1.00 76.44 317 LYS F CA 1
ATOM 18518 C C . LYS F 1 289 ? -61.274 8.220 110.621 1.00 75.39 317 LYS F C 1
ATOM 18519 O O . LYS F 1 289 ? -60.050 8.175 110.473 1.00 76.52 317 LYS F O 1
ATOM 18525 N N . VAL F 1 290 ? -62.023 7.136 110.806 1.00 75.36 318 VAL F N 1
ATOM 18526 C CA . VAL F 1 290 ? -61.446 5.793 110.790 1.00 75.31 318 VAL F CA 1
ATOM 18527 C C . VAL F 1 290 ? -61.772 5.099 109.463 1.00 74.91 318 VAL F C 1
ATOM 18528 O O . VAL F 1 290 ? -62.766 5.438 108.810 1.00 75.67 318 VAL F O 1
ATOM 18532 N N . ASN F 1 291 ? -60.916 4.162 109.052 1.00 71.22 319 ASN F N 1
ATOM 18533 C CA . ASN F 1 291 ? -61.198 3.334 107.884 1.00 67.63 319 ASN F CA 1
ATOM 18534 C C . ASN F 1 291 ? -61.459 1.884 108.288 1.00 60.82 319 ASN F C 1
ATOM 18535 O O . ASN F 1 291 ? -60.523 1.118 108.525 1.00 59.85 319 ASN F O 1
ATOM 18540 N N . PRO F 1 292 ? -62.746 1.515 108.396 1.00 59.70 320 PRO F N 1
ATOM 18541 C CA . PRO F 1 292 ? -63.138 0.165 108.780 1.00 60.41 320 PRO F CA 1
ATOM 18542 C C . PRO F 1 292 ? -63.300 -0.800 107.604 1.00 60.70 320 PRO F C 1
ATOM 18543 O O . PRO F 1 292 ? -63.696 -0.392 106.507 1.00 65.46 320 PRO F O 1
ATOM 18547 N N . ILE F 1 293 ? -62.982 -2.071 107.840 1.00 55.59 321 ILE F N 1
ATOM 18548 C CA . ILE F 1 293 ? -63.386 -3.136 106.930 1.00 54.54 321 ILE F CA 1
ATOM 18549 C C . ILE F 1 293 ? -64.569 -3.879 107.552 1.00 54.67 321 ILE F C 1
ATOM 18550 O O . ILE F 1 293 ? -64.636 -4.055 108.772 1.00 53.00 321 ILE F O 1
ATOM 18555 N N . PHE F 1 294 ? -65.521 -4.275 106.715 1.00 57.60 322 PHE F N 1
ATOM 18556 C CA . PHE F 1 294 ? -66.735 -4.918 107.204 1.00 58.80 322 PHE F CA 1
ATOM 18557 C C . PHE F 1 294 ? -66.833 -6.375 106.783 1.00 59.78 322 PHE F C 1
ATOM 18558 O O . PHE F 1 294 ? -66.762 -6.704 105.600 1.00 60.97 322 PHE F O 1
ATOM 18566 N N . ILE F 1 295 ? -66.987 -7.243 107.775 1.00 59.33 323 ILE F N 1
ATOM 18567 C CA . ILE F 1 295 ? -67.067 -8.673 107.541 1.00 63.16 323 ILE F CA 1
ATOM 18568 C C . ILE F 1 295 ? -68.504 -9.130 107.780 1.00 65.76 323 ILE F C 1
ATOM 18569 O O . ILE F 1 295 ? -69.100 -8.811 108.813 1.00 66.11 323 ILE F O 1
ATOM 18574 N N . ILE F 1 296 ? -69.067 -9.837 106.800 1.00 68.89 324 ILE F N 1
ATOM 18575 C CA . ILE F 1 296 ? -70.399 -10.425 106.938 1.00 68.93 324 ILE F CA 1
ATOM 18576 C C . ILE F 1 296 ? -70.294 -11.955 106.909 1.00 72.64 324 ILE F C 1
ATOM 18577 O O . ILE F 1 296 ? -70.121 -12.549 105.841 1.00 72.25 324 ILE F O 1
ATOM 18582 N N . PRO F 1 297 ? -70.382 -12.590 108.094 1.00 76.88 325 PRO F N 1
ATOM 18583 C CA . PRO F 1 297 ? -70.298 -14.042 108.274 1.00 80.01 325 PRO F CA 1
ATOM 18584 C C . PRO F 1 297 ? -71.574 -14.769 107.839 1.00 80.93 325 PRO F C 1
ATOM 18585 O O . PRO F 1 297 ? -72.671 -14.303 108.153 1.00 81.95 325 PRO F O 1
ATOM 18589 N N . PRO F 1 298 ? -71.434 -15.909 107.128 1.00 79.96 326 PRO F N 1
ATOM 18590 C CA . PRO F 1 298 ? -72.587 -16.698 106.702 1.00 79.42 326 PRO F CA 1
ATOM 18591 C C . PRO F 1 298 ? -73.053 -17.679 107.774 1.00 81.74 326 PRO F C 1
ATOM 18592 O O . PRO F 1 298 ? -72.411 -17.814 108.818 1.00 83.86 326 PRO F O 1
ATOM 18596 N N . VAL F 1 299 ? -74.167 -18.353 107.506 1.00 85.01 327 VAL F N 1
ATOM 18597 C CA . VAL F 1 299 ? -74.617 -19.467 108.335 1.00 88.93 327 VAL F CA 1
ATOM 18598 C C . VAL F 1 299 ? -74.148 -20.756 107.654 1.00 92.64 327 VAL F C 1
ATOM 18599 O O . VAL F 1 299 ? -73.819 -20.744 106.464 1.00 94.66 327 VAL F O 1
ATOM 18603 N N . ASN F 1 300 ? -74.095 -21.852 108.410 1.00 95.01 328 ASN F N 1
ATOM 18604 C CA . ASN F 1 300 ? -73.793 -23.168 107.855 1.00 96.66 328 ASN F CA 1
ATOM 18605 C C . ASN F 1 300 ? -74.931 -23.597 106.929 1.00 96.55 328 ASN F C 1
ATOM 18606 O O . ASN F 1 300 ? -76.093 -23.631 107.345 1.00 95.35 328 ASN F O 1
ATOM 18611 N N . LYS F 1 301 ? -74.591 -23.894 105.674 1.00 98.03 329 LYS F N 1
ATOM 18612 C CA . LYS F 1 301 ? -75.585 -24.174 104.628 1.00 99.95 329 LYS F CA 1
ATOM 18613 C C . LYS F 1 301 ? -76.360 -25.472 104.859 1.00 101.27 329 LYS F C 1
ATOM 18614 O O . LYS F 1 301 ? -77.548 -25.554 104.536 1.00 102.45 329 LYS F O 1
ATOM 18620 N N . LYS F 1 302 ? -75.690 -26.472 105.429 1.00 102.24 330 LYS F N 1
ATOM 18621 C CA . LYS F 1 302 ? -76.339 -27.732 105.800 1.00 103.49 330 LYS F CA 1
ATOM 18622 C C . LYS F 1 302 ? -77.223 -27.590 107.045 1.00 104.41 330 LYS F C 1
ATOM 18623 O O . LYS F 1 302 ? -78.128 -28.399 107.261 1.00 104.05 330 LYS F O 1
ATOM 18629 N N . TRP F 1 303 ? -76.956 -26.561 107.849 1.00 105.44 331 TRP F N 1
ATOM 18630 C CA . TRP F 1 303 ? -77.779 -26.233 109.015 1.00 105.24 331 TRP F CA 1
ATOM 18631 C C . TRP F 1 303 ? -79.009 -25.406 108.637 1.00 104.42 331 TRP F C 1
ATOM 18632 O O . TRP F 1 303 ? -80.105 -25.644 109.152 1.00 103.60 331 TRP F O 1
ATOM 18643 N N . MET F 1 304 ? -78.826 -24.441 107.735 1.00 104.06 332 MET F N 1
ATOM 18644 C CA . MET F 1 304 ? -79.919 -23.565 107.302 1.00 105.79 332 MET F CA 1
ATOM 18645 C C . MET F 1 304 ? -80.919 -24.267 106.367 1.00 106.87 332 MET F C 1
ATOM 18646 O O . MET F 1 304 ? -81.972 -23.712 106.044 1.00 105.80 332 MET F O 1
ATOM 18651 N N . ASP F 1 305 ? -80.575 -25.480 105.938 1.00 108.10 333 ASP F N 1
ATOM 18652 C CA . ASP F 1 305 ? -81.494 -26.349 105.208 1.00 109.80 333 ASP F CA 1
ATOM 18653 C C . ASP F 1 305 ? -82.168 -27.347 106.153 1.00 109.37 333 ASP F C 1
ATOM 18654 O O . ASP F 1 305 ? -83.311 -27.751 105.923 1.00 109.38 333 ASP F O 1
ATOM 18659 N N . TYR F 1 306 ? -81.451 -27.735 107.210 1.00 108.64 334 TYR F N 1
ATOM 18660 C CA . TYR F 1 306 ? -81.970 -28.633 108.248 1.00 108.43 334 TYR F CA 1
ATOM 18661 C C . TYR F 1 306 ? -83.041 -27.934 109.088 1.00 109.01 334 TYR F C 1
ATOM 18662 O O . TYR F 1 306 ? -84.149 -28.452 109.249 1.00 108.69 334 TYR F O 1
ATOM 18671 N N . ALA F 1 307 ? -82.646 -26.796 109.658 1.00 109.63 335 ALA F N 1
ATOM 18672 C CA . ALA F 1 307 ? -83.440 -26.070 110.643 1.00 108.00 335 ALA F CA 1
ATOM 18673 C C . ALA F 1 307 ? -84.310 -25.041 109.943 1.00 106.24 335 ALA F C 1
ATOM 18674 O O . ALA F 1 307 ? -85.290 -24.563 110.481 1.00 104.09 335 ALA F O 1
ATOM 18676 N N . GLY F 1 308 ? -83.940 -24.723 108.717 1.00 105.42 336 GLY F N 1
ATOM 18677 C CA . GLY F 1 308 ? -84.925 -24.498 107.697 1.00 104.65 336 GLY F CA 1
ATOM 18678 C C . GLY F 1 308 ? -85.179 -23.027 107.555 1.00 103.18 336 GLY F C 1
ATOM 18679 O O . GLY F 1 308 ? -86.289 -22.561 107.717 1.00 102.53 336 GLY F O 1
ATOM 18680 N N . LEU F 1 309 ? -84.123 -22.282 107.245 1.00 102.75 337 LEU F N 1
ATOM 18681 C CA . LEU F 1 309 ? -83.954 -20.935 107.776 1.00 103.32 337 LEU F CA 1
ATOM 18682 C C . LEU F 1 309 ? -84.213 -19.882 106.704 1.00 103.29 337 LEU F C 1
ATOM 18683 O O . LEU F 1 309 ? -84.403 -18.705 107.009 1.00 104.37 337 LEU F O 1
ATOM 18688 N N . ARG F 1 310 ? -84.220 -20.314 105.447 1.00 103.49 338 ARG F N 1
ATOM 18689 C CA . ARG F 1 310 ? -84.433 -19.407 104.326 1.00 103.18 338 ARG F CA 1
ATOM 18690 C C . ARG F 1 310 ? -83.115 -18.817 103.836 1.00 101.61 338 ARG F C 1
ATOM 18691 O O . ARG F 1 310 ? -82.553 -17.920 104.464 1.00 100.69 338 ARG F O 1
ATOM 18699 N N . GLU F 1 311 ? -82.627 -19.326 102.709 1.00 102.78 339 GLU F N 1
ATOM 18700 C CA . GLU F 1 311 ? -81.388 -18.834 102.119 1.00 102.74 339 GLU F CA 1
ATOM 18701 C C . GLU F 1 311 ? -81.613 -17.517 101.383 1.00 101.92 339 GLU F C 1
ATOM 18702 O O . GLU F 1 311 ? -80.715 -16.679 101.304 1.00 100.69 339 GLU F O 1
ATOM 18708 N N . ASP F 1 312 ? -82.816 -17.343 100.847 1.00 102.25 340 ASP F N 1
ATOM 18709 C CA . ASP F 1 312 ? -83.180 -16.103 100.163 1.00 102.18 340 ASP F CA 1
ATOM 18710 C C . ASP F 1 312 ? -83.525 -14.946 101.105 1.00 100.09 340 ASP F C 1
ATOM 18711 O O . ASP F 1 312 ? -83.319 -13.782 100.747 1.00 101.07 340 ASP F O 1
ATOM 18716 N N . MET F 1 313 ? -84.054 -15.267 102.289 1.00 95.43 341 MET F N 1
ATOM 18717 C CA . MET F 1 313 ? -84.321 -14.269 103.338 1.00 94.57 341 MET F CA 1
ATOM 18718 C C . MET F 1 313 ? -83.010 -13.672 103.843 1.00 94.35 341 MET F C 1
ATOM 18719 O O . MET F 1 313 ? -82.902 -12.455 104.032 1.00 92.78 341 MET F O 1
ATOM 18724 N N . TYR F 1 314 ? -82.033 -14.549 104.067 1.00 93.88 342 TYR F N 1
ATOM 18725 C CA . TYR F 1 314 ? -80.715 -14.174 104.564 1.00 93.73 342 TYR F CA 1
ATOM 18726 C C . TYR F 1 314 ? -79.975 -13.259 103.588 1.00 93.13 342 TYR F C 1
ATOM 18727 O O . TYR F 1 314 ? -79.331 -12.296 104.006 1.00 92.17 342 TYR F O 1
ATOM 18736 N N . GLN F 1 315 ? -80.085 -13.560 102.294 1.00 92.72 343 GLN F N 1
ATOM 18737 C CA . GLN F 1 315 ? -79.482 -12.740 101.245 1.00 90.10 343 GLN F CA 1
ATOM 18738 C C . GLN F 1 315 ? -80.176 -11.388 101.091 1.00 86.90 343 GLN F C 1
ATOM 18739 O O . GLN F 1 315 ? -79.544 -10.410 100.704 1.00 84.72 343 GLN F O 1
ATOM 18745 N N . GLN F 1 316 ? -81.469 -11.343 101.407 1.00 84.83 344 GLN F N 1
ATOM 18746 C CA . GLN F 1 316 ? -82.241 -10.101 101.387 1.00 86.40 344 GLN F CA 1
ATOM 18747 C C . GLN F 1 316 ? -81.844 -9.175 102.544 1.00 84.70 344 GLN F C 1
ATOM 18748 O O . GLN F 1 316 ? -81.906 -7.948 102.417 1.00 84.92 344 GLN F O 1
ATOM 18754 N N . THR F 1 317 ? -81.437 -9.774 103.664 1.00 81.30 345 THR F N 1
ATOM 18755 C CA . THR F 1 317 ? -80.942 -9.037 104.829 1.00 75.53 345 THR F CA 1
ATOM 18756 C C . THR F 1 317 ? -79.534 -8.491 104.569 1.00 71.51 345 THR F C 1
ATOM 18757 O O . THR F 1 317 ? -79.229 -7.351 104.930 1.00 71.12 345 THR F O 1
ATOM 18761 N N . VAL F 1 318 ? -78.692 -9.308 103.936 1.00 69.03 346 VAL F N 1
ATOM 18762 C CA . VAL F 1 318 ? -77.315 -8.930 103.597 1.00 70.70 346 VAL F CA 1
ATOM 18763 C C . VAL F 1 318 ? -77.274 -7.715 102.661 1.00 71.81 346 VAL F C 1
ATOM 18764 O O . VAL F 1 318 ? -76.497 -6.783 102.890 1.00 67.18 346 VAL F O 1
ATOM 18768 N N . GLN F 1 319 ? -78.138 -7.717 101.643 1.00 76.66 347 GLN F N 1
ATOM 18769 C CA . GLN F 1 319 ? -78.242 -6.599 100.695 1.00 81.13 347 GLN F CA 1
ATOM 18770 C C . GLN F 1 319 ? -78.706 -5.304 101.363 1.00 79.09 347 GLN F C 1
ATOM 18771 O O . GLN F 1 319 ? -78.283 -4.217 100.964 1.00 78.47 347 GLN F O 1
ATOM 18777 N N . LYS F 1 320 ? -79.567 -5.437 102.374 1.00 77.15 348 LYS F N 1
ATOM 18778 C CA . LYS F 1 320 ? -80.065 -4.301 103.155 1.00 76.02 348 LYS F CA 1
ATOM 18779 C C . LYS F 1 320 ? -78.961 -3.667 104.008 1.00 73.73 348 LYS F C 1
ATOM 18780 O O . LYS F 1 320 ? -78.842 -2.439 104.069 1.00 68.90 348 LYS F O 1
ATOM 18786 N N . ILE F 1 321 ? -78.166 -4.519 104.656 1.00 74.04 349 ILE F N 1
ATOM 18787 C CA . ILE F 1 321 ? -77.007 -4.093 105.446 1.00 72.58 349 ILE F CA 1
ATOM 18788 C C . ILE F 1 321 ? -75.945 -3.461 104.537 1.00 73.26 349 ILE F C 1
ATOM 18789 O O . ILE F 1 321 ? -75.389 -2.408 104.866 1.00 72.19 349 ILE F O 1
ATOM 18794 N N . ARG F 1 322 ? -75.700 -4.098 103.388 1.00 75.26 350 ARG F N 1
ATOM 18795 C CA . ARG F 1 322 ? -74.766 -3.594 102.375 1.00 74.75 350 ARG F CA 1
ATOM 18796 C C . ARG F 1 322 ? -75.187 -2.236 101.815 1.00 75.32 350 ARG F C 1
ATOM 18797 O O . ARG F 1 322 ? -74.333 -1.408 101.495 1.00 74.12 350 ARG F O 1
ATOM 18805 N N . TYR F 1 323 ? -76.501 -2.020 101.712 1.00 75.68 351 TYR F N 1
ATOM 18806 C CA . TYR F 1 323 ? -77.065 -0.748 101.252 1.00 76.51 351 TYR F CA 1
ATOM 18807 C C . TYR F 1 323 ? -76.746 0.405 102.207 1.00 73.77 351 TYR F C 1
ATOM 18808 O O . TYR F 1 323 ? -76.307 1.465 101.765 1.00 73.56 351 TYR F O 1
ATOM 18817 N N . GLN F 1 324 ? -76.961 0.180 103.505 1.00 70.87 352 GLN F N 1
ATOM 18818 C CA . GLN F 1 324 ? -76.715 1.181 104.553 1.00 66.05 352 GLN F CA 1
ATOM 18819 C C . GLN F 1 324 ? -75.241 1.595 104.634 1.00 66.51 352 GLN F C 1
ATOM 18820 O O . GLN F 1 324 ? -74.924 2.754 104.910 1.00 63.53 352 GLN F O 1
ATOM 18826 N N . LEU F 1 325 ? -74.353 0.637 104.383 1.00 69.57 353 LEU F N 1
ATOM 18827 C CA . LEU F 1 325 ? -72.920 0.892 104.341 1.00 70.99 353 LEU F CA 1
ATOM 18828 C C . LEU F 1 325 ? -72.524 1.652 103.074 1.00 74.90 353 LEU F C 1
ATOM 18829 O O . LEU F 1 325 ? -71.972 2.753 103.158 1.00 73.50 353 LEU F O 1
ATOM 18834 N N . GLU F 1 326 ? -72.837 1.072 101.913 1.00 77.37 354 GLU F N 1
ATOM 18835 C CA . GLU F 1 326 ? -72.376 1.589 100.617 1.00 79.87 354 GLU F CA 1
ATOM 18836 C C . GLU F 1 326 ? -72.950 2.951 100.215 1.00 79.14 354 GLU F C 1
ATOM 18837 O O . GLU F 1 326 ? -72.266 3.732 99.547 1.00 83.70 354 GLU F O 1
ATOM 18843 N N . SER F 1 327 ? -74.184 3.240 100.630 1.00 73.85 355 SER F N 1
ATOM 18844 C CA . SER F 1 327 ? -74.828 4.518 100.292 1.00 70.19 355 SER F CA 1
ATOM 18845 C C . SER F 1 327 ? -74.269 5.710 101.079 1.00 67.02 355 SER F C 1
ATOM 18846 O O . SER F 1 327 ? -74.547 6.863 100.744 1.00 64.57 355 SER F O 1
ATOM 18849 N N . GLN F 1 328 ? -73.477 5.426 102.111 1.00 66.74 356 GLN F N 1
ATOM 18850 C CA . GLN F 1 328 ? -72.878 6.467 102.946 1.00 68.28 356 GLN F CA 1
ATOM 18851 C C . GLN F 1 328 ? -71.359 6.575 102.768 1.00 69.80 356 GLN F C 1
ATOM 18852 O O . GLN F 1 328 ? -70.715 7.449 103.360 1.00 67.09 356 GLN F O 1
ATOM 18858 N N . GLY F 1 329 ? -70.797 5.690 101.949 1.00 72.03 357 GLY F N 1
ATOM 18859 C CA . GLY F 1 329 ? -69.369 5.717 101.642 1.00 74.72 357 GLY F CA 1
ATOM 18860 C C . GLY F 1 329 ? -68.533 4.669 102.358 1.00 75.99 357 GLY F C 1
ATOM 18861 O O . GLY F 1 329 ? -67.335 4.873 102.579 1.00 75.57 357 GLY F O 1
ATOM 18862 N N . PHE F 1 330 ? -69.161 3.553 102.725 1.00 73.21 358 PHE F N 1
ATOM 18863 C CA . PHE F 1 330 ? -68.437 2.419 103.298 1.00 77.10 358 PHE F CA 1
ATOM 18864 C C . PHE F 1 330 ? -68.332 1.316 102.248 1.00 79.02 358 PHE F C 1
ATOM 18865 O O . PHE F 1 330 ? -69.226 0.475 102.115 1.00 76.93 358 PHE F O 1
ATOM 18873 N N . THR F 1 331 ? -67.231 1.341 101.499 1.00 82.75 359 THR F N 1
ATOM 18874 C CA . THR F 1 331 ? -67.033 0.449 100.353 1.00 81.18 359 THR F CA 1
ATOM 18875 C C . THR F 1 331 ? -66.128 -0.743 100.668 1.00 79.28 359 THR F C 1
ATOM 18876 O O . THR F 1 331 ? -66.058 -1.697 99.887 1.00 80.45 359 THR F O 1
ATOM 18880 N N . ASN F 1 332 ? -65.444 -0.683 101.811 1.00 75.03 360 ASN F N 1
ATOM 18881 C CA . ASN F 1 332 ? -64.538 -1.748 102.238 1.00 68.32 360 ASN F CA 1
ATOM 18882 C C . ASN F 1 332 ? -65.297 -2.856 102.959 1.00 67.44 360 ASN F C 1
ATOM 18883 O O . ASN F 1 332 ? -65.309 -2.916 104.188 1.00 68.89 360 ASN F O 1
ATOM 18888 N N . ILE F 1 333 ? -65.951 -3.718 102.183 1.00 68.37 361 ILE F N 1
ATOM 18889 C CA . ILE F 1 333 ? -66.726 -4.831 102.730 1.00 67.88 361 ILE F CA 1
ATOM 18890 C C . ILE F 1 333 ? -66.193 -6.160 102.204 1.00 72.56 361 ILE F C 1
ATOM 18891 O O . ILE F 1 333 ? -66.089 -6.364 100.992 1.00 77.68 361 ILE F O 1
ATOM 18896 N N . ALA F 1 334 ? -65.845 -7.050 103.129 1.00 73.72 362 ALA F N 1
ATOM 18897 C CA . ALA F 1 334 ? -65.502 -8.424 102.801 1.00 73.23 362 ALA F CA 1
ATOM 18898 C C . ALA F 1 334 ? -66.746 -9.297 102.974 1.00 74.34 362 ALA F C 1
ATOM 18899 O O . ALA F 1 334 ? -67.089 -9.703 104.090 1.00 75.37 362 ALA F O 1
ATOM 18901 N N . ASP F 1 335 ? -67.427 -9.563 101.863 1.00 76.77 363 ASP F N 1
ATOM 18902 C CA . ASP F 1 335 ? -68.679 -10.317 101.885 1.00 79.50 363 ASP F CA 1
ATOM 18903 C C . ASP F 1 335 ? -68.424 -11.818 101.779 1.00 77.92 363 ASP F C 1
ATOM 18904 O O . ASP F 1 335 ? -67.988 -12.314 100.736 1.00 80.48 363 ASP F O 1
ATOM 18909 N N . PHE F 1 336 ? -68.701 -12.530 102.869 1.00 74.94 364 PHE F N 1
ATOM 18910 C CA . PHE F 1 336 ? -68.527 -13.979 102.913 1.00 74.87 364 PHE F CA 1
ATOM 18911 C C . PHE F 1 336 ? -69.852 -14.714 103.101 1.00 78.10 364 PHE F C 1
ATOM 18912 O O . PHE F 1 336 ? -69.860 -15.907 103.392 1.00 78.84 364 PHE F O 1
ATOM 18920 N N . SER F 1 337 ? -70.964 -14.005 102.901 1.00 81.20 365 SER F N 1
ATOM 18921 C CA . SER F 1 337 ? -72.310 -14.552 103.128 1.00 83.43 365 SER F CA 1
ATOM 18922 C C . SER F 1 337 ? -72.756 -15.623 102.119 1.00 85.62 365 SER F C 1
ATOM 18923 O O . SER F 1 337 ? -73.725 -16.347 102.367 1.00 85.76 365 SER F O 1
ATOM 18926 N N . LYS F 1 338 ? -72.053 -15.710 100.990 1.00 87.80 366 LYS F N 1
ATOM 18927 C CA . LYS F 1 338 ? -72.300 -16.742 99.981 1.00 88.56 366 LYS F CA 1
ATOM 18928 C C . LYS F 1 338 ? -71.432 -17.983 100.220 1.00 87.67 366 LYS F C 1
ATOM 18929 O O . LYS F 1 338 ? -71.649 -19.029 99.601 1.00 88.70 366 LYS F O 1
ATOM 18935 N N . ASP F 1 339 ? -70.466 -17.860 101.131 1.00 84.80 367 ASP F N 1
ATOM 18936 C CA . ASP F 1 339 ? -69.473 -18.908 101.393 1.00 81.14 367 ASP F CA 1
ATOM 18937 C C . ASP F 1 339 ? -69.868 -19.854 102.535 1.00 81.65 367 ASP F C 1
ATOM 18938 O O . ASP F 1 339 ? -69.005 -20.468 103.168 1.00 80.19 367 ASP F O 1
ATOM 18943 N N . GLY F 1 340 ? -71.171 -19.981 102.780 1.00 82.81 368 GLY F N 1
ATOM 18944 C CA . GLY F 1 340 ? -71.689 -20.849 103.838 1.00 87.53 368 GLY F CA 1
ATOM 18945 C C . GLY F 1 340 ? -71.715 -22.334 103.513 1.00 93.22 368 GLY F C 1
ATOM 18946 O O . GLY F 1 340 ? -71.934 -23.161 104.402 1.00 94.82 368 GLY F O 1
ATOM 18947 N N . GLY F 1 341 ? -71.494 -22.673 102.244 1.00 96.27 369 GLY F N 1
ATOM 18948 C CA . GLY F 1 341 ? -71.504 -24.062 101.789 1.00 97.12 369 GLY F CA 1
ATOM 18949 C C . GLY F 1 341 ? -70.148 -24.569 101.345 1.00 98.54 369 GLY F C 1
ATOM 18950 O O . GLY F 1 341 ? -70.021 -25.167 100.274 1.00 99.60 369 GLY F O 1
ATOM 18951 N N . GLU F 1 342 ? -69.135 -24.323 102.171 1.00 98.81 370 GLU F N 1
ATOM 18952 C CA . GLU F 1 342 ? -67.782 -24.803 101.912 1.00 101.88 370 GLU F CA 1
ATOM 18953 C C . GLU F 1 342 ? -67.266 -25.610 103.106 1.00 105.96 370 GLU F C 1
ATOM 18954 O O . GLU F 1 342 ? -67.496 -25.218 104.255 1.00 106.04 370 GLU F O 1
ATOM 18960 N N . PRO F 1 343 ? -66.593 -26.753 102.840 1.00 108.63 371 PRO F N 1
ATOM 18961 C CA . PRO F 1 343 ? -66.046 -27.597 103.911 1.00 108.20 371 PRO F CA 1
ATOM 18962 C C . PRO F 1 343 ? -64.946 -26.916 104.733 1.00 107.64 371 PRO F C 1
ATOM 18963 O O . PRO F 1 343 ? -64.059 -26.263 104.168 1.00 105.96 371 PRO F O 1
ATOM 18967 N N . PHE F 1 344 ? -65.046 -27.067 106.057 1.00 107.50 372 PHE F N 1
ATOM 18968 C CA . PHE F 1 344 ? -64.103 -26.515 107.055 1.00 106.90 372 PHE F CA 1
ATOM 18969 C C . PHE F 1 344 ? -63.957 -24.987 107.032 1.00 104.32 372 PHE F C 1
ATOM 18970 O O . PHE F 1 344 ? -62.900 -24.446 107.364 1.00 104.51 372 PHE F O 1
ATOM 18978 N N . PHE F 1 345 ? -65.039 -24.305 106.660 1.00 100.84 373 PHE F N 1
ATOM 18979 C CA . PHE F 1 345 ? -65.085 -22.844 106.581 1.00 96.32 373 PHE F CA 1
ATOM 18980 C C . PHE F 1 345 ? -65.748 -22.274 107.836 1.00 93.72 373 PHE F C 1
ATOM 18981 O O . PHE F 1 345 ? -65.522 -21.118 108.205 1.00 89.00 373 PHE F O 1
ATOM 18989 N N . MET F 1 346 ? -66.558 -23.106 108.486 1.00 92.95 374 MET F N 1
ATOM 18990 C CA . MET F 1 346 ? -67.341 -22.711 109.647 1.00 90.14 374 MET F CA 1
ATOM 18991 C C . MET F 1 346 ? -67.019 -23.623 110.827 1.00 89.85 374 MET F C 1
ATOM 18992 O O . MET F 1 346 ? -67.177 -24.842 110.735 1.00 93.19 374 MET F O 1
ATOM 18997 N N . LYS F 1 347 ? -66.556 -23.032 111.927 1.00 87.83 375 LYS F N 1
ATOM 18998 C CA . LYS F 1 347 ? -66.326 -23.781 113.162 1.00 85.19 375 LYS F CA 1
ATOM 18999 C C . LYS F 1 347 ? -67.635 -23.960 113.918 1.00 85.80 375 LYS F C 1
ATOM 19000 O O . LYS F 1 347 ? -67.921 -25.035 114.450 1.00 85.40 375 LYS F O 1
ATOM 19006 N N . ASP F 1 348 ? -68.422 -22.890 113.957 1.00 87.25 376 ASP F N 1
ATOM 19007 C CA . ASP F 1 348 ? -69.682 -22.871 114.678 1.00 89.67 376 ASP F CA 1
ATOM 19008 C C . ASP F 1 348 ? -70.831 -23.068 113.690 1.00 89.96 376 ASP F C 1
ATOM 19009 O O . ASP F 1 348 ? -70.628 -23.575 112.585 1.00 91.75 376 ASP F O 1
ATOM 19014 N N . THR F 1 349 ? -72.036 -22.686 114.101 1.00 89.41 377 THR F N 1
ATOM 19015 C CA . THR F 1 349 ? -73.165 -22.581 113.185 1.00 87.25 377 THR F CA 1
ATOM 19016 C C . THR F 1 349 ? -73.135 -21.233 112.457 1.00 86.55 377 THR F C 1
ATOM 19017 O O . THR F 1 349 ? -73.656 -21.106 111.348 1.00 87.91 377 THR F O 1
ATOM 19021 N N . ILE F 1 350 ? -72.502 -20.240 113.085 1.00 84.98 378 ILE F N 1
ATOM 19022 C CA . ILE F 1 350 ? -72.554 -18.847 112.628 1.00 81.71 378 ILE F CA 1
ATOM 19023 C C . ILE F 1 350 ? -71.187 -18.154 112.563 1.00 78.75 378 ILE F C 1
ATOM 19024 O O . ILE F 1 350 ? -71.025 -17.164 111.846 1.00 79.10 378 ILE F O 1
ATOM 19029 N N . HIS F 1 351 ? -70.213 -18.669 113.308 1.00 76.08 379 HIS F N 1
ATOM 19030 C CA . HIS F 1 351 ? -68.892 -18.043 113.378 1.00 76.83 379 HIS F CA 1
ATOM 19031 C C . HIS F 1 351 ? -67.885 -18.695 112.437 1.00 76.97 379 HIS F C 1
ATOM 19032 O O . HIS F 1 351 ? -67.897 -19.914 112.254 1.00 78.53 379 HIS F O 1
ATOM 19039 N N . LEU F 1 352 ? -67.023 -17.865 111.849 1.00 76.60 380 LEU F N 1
ATOM 19040 C CA . LEU F 1 352 ? -65.948 -18.313 110.960 1.00 78.08 380 LEU F CA 1
ATOM 19041 C C . LEU F 1 352 ? -64.931 -19.193 111.680 1.00 80.71 380 LEU F C 1
ATOM 19042 O O . LEU F 1 352 ? -64.615 -18.963 112.849 1.00 81.68 380 LEU F O 1
ATOM 19047 N N . GLY F 1 353 ? -64.420 -20.198 110.973 1.00 82.18 381 GLY F N 1
ATOM 19048 C CA . GLY F 1 353 ? -63.462 -21.126 111.557 1.00 82.12 381 GLY F CA 1
ATOM 19049 C C . GLY F 1 353 ? -62.555 -21.824 110.567 1.00 83.35 381 GLY F C 1
ATOM 19050 O O . GLY F 1 353 ? -62.939 -22.066 109.419 1.00 84.17 381 GLY F O 1
ATOM 19051 N N . TRP F 1 354 ? -61.347 -22.140 111.036 1.00 81.46 382 TRP F N 1
ATOM 19052 C CA . TRP F 1 354 ? -60.336 -22.908 110.295 1.00 80.19 382 TRP F CA 1
ATOM 19053 C C . TRP F 1 354 ? -59.930 -22.312 108.932 1.00 83.83 382 TRP F C 1
ATOM 19054 O O . TRP F 1 354 ? -59.145 -21.362 108.882 1.00 84.40 382 TRP F O 1
ATOM 19065 N N . LEU F 1 355 ? -60.466 -22.866 107.843 1.00 86.40 383 LEU F N 1
ATOM 19066 C CA . LEU F 1 355 ? -60.170 -22.373 106.490 1.00 87.43 383 LEU F CA 1
ATOM 19067 C C . LEU F 1 355 ? -60.955 -21.101 106.157 1.00 87.23 383 LEU F C 1
ATOM 19068 O O . LEU F 1 355 ? -60.605 -20.375 105.222 1.00 88.36 383 LEU F O 1
ATOM 19073 N N . GLY F 1 356 ? -62.013 -20.845 106.927 1.00 86.74 384 GLY F N 1
ATOM 19074 C CA . GLY F 1 356 ? -62.764 -19.592 106.852 1.00 84.01 384 GLY F CA 1
ATOM 19075 C C . GLY F 1 356 ? -61.948 -18.405 107.331 1.00 82.95 384 GLY F C 1
ATOM 19076 O O . GLY F 1 356 ? -62.105 -17.293 106.826 1.00 82.23 384 GLY F O 1
ATOM 19077 N N . TRP F 1 357 ? -61.067 -18.651 108.302 1.00 83.64 385 TRP F N 1
ATOM 19078 C CA . TRP F 1 357 ? -60.139 -17.637 108.811 1.00 83.86 385 TRP F CA 1
ATOM 19079 C C . TRP F 1 357 ? -59.019 -17.276 107.830 1.00 83.24 385 TRP F C 1
ATOM 19080 O O . TRP F 1 357 ? -58.406 -16.210 107.943 1.00 81.17 385 TRP F O 1
ATOM 19091 N N . LEU F 1 358 ? -58.739 -18.177 106.890 1.00 83.75 386 LEU F N 1
ATOM 19092 C CA . LEU F 1 358 ? -57.743 -17.926 105.851 1.00 81.94 386 LEU F CA 1
ATOM 19093 C C . LEU F 1 358 ? -58.314 -16.991 104.787 1.00 79.17 386 LEU F C 1
ATOM 19094 O O . LEU F 1 358 ? -57.616 -16.102 104.291 1.00 76.57 386 LEU F O 1
ATOM 19099 N N . ALA F 1 359 ? -59.592 -17.195 104.459 1.00 77.76 387 ALA F N 1
ATOM 19100 C CA . ALA F 1 359 ? -60.330 -16.327 103.537 1.00 77.62 387 ALA F CA 1
ATOM 19101 C C . ALA F 1 359 ? -60.575 -14.954 104.155 1.00 75.26 387 ALA F C 1
ATOM 19102 O O . ALA F 1 359 ? -60.648 -13.947 103.444 1.00 72.37 387 ALA F O 1
ATOM 19104 N N . PHE F 1 360 ? -60.713 -14.941 105.482 1.00 75.63 388 PHE F N 1
ATOM 19105 C CA . PHE F 1 360 ? -60.721 -13.725 106.290 1.00 75.16 388 PHE F CA 1
ATOM 19106 C C . PHE F 1 360 ? -59.399 -12.986 106.091 1.00 75.79 388 PHE F C 1
ATOM 19107 O O . PHE F 1 360 ? -59.398 -11.786 105.829 1.00 75.45 388 PHE F O 1
ATOM 19115 N N . ASP F 1 361 ? -58.289 -13.720 106.192 1.00 78.15 389 ASP F N 1
ATOM 19116 C CA . ASP F 1 361 ? -56.943 -13.150 106.084 1.00 80.85 389 ASP F CA 1
ATOM 19117 C C . ASP F 1 361 ? -56.585 -12.675 104.674 1.00 81.91 389 ASP F C 1
ATOM 19118 O O . ASP F 1 361 ? -55.742 -11.794 104.511 1.00 79.60 389 ASP F O 1
ATOM 19123 N N . LYS F 1 362 ? -57.229 -13.255 103.662 1.00 84.59 390 LYS F N 1
ATOM 19124 C CA . LYS F 1 362 ? -57.011 -12.852 102.269 1.00 87.67 390 LYS F CA 1
ATOM 19125 C C . LYS F 1 362 ? -57.634 -11.489 101.944 1.00 89.25 390 LYS F C 1
ATOM 19126 O O . LYS F 1 362 ? -57.255 -10.845 100.961 1.00 91.52 390 LYS F O 1
ATOM 19132 N N . ALA F 1 363 ? -58.582 -11.058 102.777 1.00 89.32 391 ALA F N 1
ATOM 19133 C CA . ALA F 1 363 ? -59.213 -9.744 102.647 1.00 85.95 391 ALA F CA 1
ATOM 19134 C C . ALA F 1 363 ? -58.676 -8.738 103.671 1.00 83.57 391 ALA F C 1
ATOM 19135 O O . ALA F 1 363 ? -58.442 -7.570 103.342 1.00 81.84 391 ALA F O 1
ATOM 19137 N N . VAL F 1 364 ? -58.471 -9.207 104.902 1.00 81.11 392 VAL F N 1
ATOM 19138 C CA . VAL F 1 364 ? -58.125 -8.353 106.044 1.00 78.44 392 VAL F CA 1
ATOM 19139 C C . VAL F 1 364 ? -56.635 -7.976 106.103 1.00 78.90 392 VAL F C 1
ATOM 19140 O O . VAL F 1 364 ? -56.299 -6.807 106.321 1.00 76.92 392 VAL F O 1
ATOM 19144 N N . ASP F 1 365 ? -55.755 -8.955 105.897 1.00 81.55 393 ASP F N 1
ATOM 19145 C CA . ASP F 1 365 ? -54.303 -8.714 105.932 1.00 83.68 393 ASP F CA 1
ATOM 19146 C C . ASP F 1 365 ? -53.744 -7.764 104.845 1.00 84.23 393 ASP F C 1
ATOM 19147 O O . ASP F 1 365 ? -52.906 -6.921 105.173 1.00 83.27 393 ASP F O 1
ATOM 19152 N N . PRO F 1 366 ? -54.191 -7.885 103.564 1.00 86.09 394 PRO F N 1
ATOM 19153 C CA . PRO F 1 366 ? -53.748 -6.864 102.597 1.00 85.24 394 PRO F CA 1
ATOM 19154 C C . PRO F 1 366 ? -54.316 -5.467 102.871 1.00 85.20 394 PRO F C 1
ATOM 19155 O O . PRO F 1 366 ? -53.704 -4.467 102.486 1.00 84.55 394 PRO F O 1
ATOM 19159 N N . PHE F 1 367 ? -55.472 -5.415 103.533 1.00 84.62 395 PHE F N 1
ATOM 19160 C CA . PHE F 1 367 ? -56.096 -4.159 103.952 1.00 84.74 395 PHE F CA 1
ATOM 19161 C C . PHE F 1 367 ? -55.324 -3.480 105.094 1.00 82.46 395 PHE F C 1
ATOM 19162 O O . PHE F 1 367 ? -55.075 -2.273 105.043 1.00 79.70 395 PHE F O 1
ATOM 19170 N N . LEU F 1 368 ? -54.943 -4.259 106.107 1.00 83.18 396 LEU F N 1
ATOM 19171 C CA . LEU F 1 368 ? -54.307 -3.719 107.317 1.00 84.20 396 LEU F CA 1
ATOM 19172 C C . LEU F 1 368 ? -52.788 -3.540 107.220 1.00 85.19 396 LEU F C 1
ATOM 19173 O O . LEU F 1 368 ? -52.167 -3.006 108.143 1.00 83.93 396 LEU F O 1
ATOM 19178 N N . SER F 1 369 ? -52.201 -3.982 106.108 1.00 89.04 397 SER F N 1
ATOM 19179 C CA . SER F 1 369 ? -50.761 -3.839 105.879 1.00 91.44 397 SER F CA 1
ATOM 19180 C C . SER F 1 369 ? -50.370 -2.397 105.553 1.00 94.52 397 SER F C 1
ATOM 19181 O O . SER F 1 369 ? -49.331 -1.912 106.010 1.00 94.46 397 SER F O 1
ATOM 19184 N N . ASN F 1 370 ? -51.208 -1.723 104.766 1.00 96.50 398 ASN F N 1
ATOM 19185 C CA . ASN F 1 370 ? -51.000 -0.318 104.418 1.00 96.80 398 ASN F CA 1
ATOM 19186 C C . ASN F 1 370 ? -52.143 0.563 104.925 1.00 96.14 398 ASN F C 1
ATOM 19187 O O . ASN F 1 370 ? -53.312 0.218 104.748 1.00 96.47 398 ASN F O 1
ATOM 19192 N N . PRO F 1 371 ? -51.808 1.698 105.572 1.00 97.46 399 PRO F N 1
ATOM 19193 C CA . PRO F 1 371 ? -52.826 2.607 106.104 1.00 96.62 399 PRO F CA 1
ATOM 19194 C C . PRO F 1 371 ? -53.378 3.611 105.080 1.00 94.11 399 PRO F C 1
ATOM 19195 O O . PRO F 1 371 ? -52.632 4.434 104.540 1.00 91.70 399 PRO F O 1
ATOM 19199 N N . THR F 1 372 ? -54.676 3.601 104.899 1.00 92.99 400 THR F N 1
ATOM 19200 C CA . THR F 1 372 ? -55.343 4.537 104.040 1.00 91.92 400 THR F CA 1
ATOM 19201 C C . THR F 1 372 ? -56.352 5.346 104.841 1.00 91.09 400 THR F C 1
ATOM 19202 O O . THR F 1 372 ? -57.109 4.798 105.622 1.00 87.78 400 THR F O 1
ATOM 19206 N N . PRO F 1 373 ? -56.348 6.658 104.648 1.00 91.67 401 PRO F N 1
ATOM 19207 C CA . PRO F 1 373 ? -56.636 7.590 105.728 1.00 89.94 401 PRO F CA 1
ATOM 19208 C C . PRO F 1 373 ? -58.023 8.118 105.546 1.00 88.64 401 PRO F C 1
ATOM 19209 O O . PRO F 1 373 ? -58.466 8.977 106.291 1.00 87.87 401 PRO F O 1
ATOM 19213 N N . ALA F 1 374 ? -58.703 7.577 104.545 1.00 87.01 402 ALA F N 1
ATOM 19214 C CA . ALA F 1 374 ? -60.114 7.291 104.640 1.00 84.23 402 ALA F CA 1
ATOM 19215 C C . ALA F 1 374 ? -60.876 8.390 103.966 1.00 82.99 402 ALA F C 1
ATOM 19216 O O . ALA F 1 374 ? -60.556 9.543 104.131 1.00 80.79 402 ALA F O 1
ATOM 19218 N N . PRO F 1 375 ? -61.897 8.037 103.215 1.00 83.78 403 PRO F N 1
ATOM 19219 C CA . PRO F 1 375 ? -62.616 9.066 102.458 1.00 86.24 403 PRO F CA 1
ATOM 19220 C C . PRO F 1 375 ? -63.585 9.875 103.328 1.00 87.95 403 PRO F C 1
ATOM 19221 O O . PRO F 1 375 ? -63.868 9.490 104.466 1.00 90.69 403 PRO F O 1
ATOM 19225 N N . THR F 1 376 ? -64.078 10.988 102.789 1.00 86.19 404 THR F N 1
ATOM 19226 C CA . THR F 1 376 ? -65.112 11.780 103.451 1.00 83.76 404 THR F CA 1
ATOM 19227 C C . THR F 1 376 ? -66.465 11.095 103.237 1.00 82.89 404 THR F C 1
ATOM 19228 O O . THR F 1 376 ? -66.836 10.776 102.105 1.00 81.73 404 THR F O 1
ATOM 19232 N N . TYR F 1 377 ? -67.186 10.866 104.333 1.00 81.38 405 TYR F N 1
ATOM 19233 C CA . TYR F 1 377 ? -68.418 10.074 104.312 1.00 80.55 405 TYR F CA 1
ATOM 19234 C C . TYR F 1 377 ? -69.675 10.921 104.092 1.00 78.34 405 TYR F C 1
ATOM 19235 O O . TYR F 1 377 ? -69.655 12.142 104.275 1.00 77.95 405 TYR F O 1
ATOM 19244 N N . HIS F 1 378 ? -70.762 10.254 103.703 1.00 75.32 406 HIS F N 1
ATOM 19245 C CA . HIS F 1 378 ? -72.033 10.906 103.384 1.00 74.35 406 HIS F CA 1
ATOM 19246 C C . HIS F 1 378 ? -73.167 10.366 104.256 1.00 71.20 406 HIS F C 1
ATOM 19247 O O . HIS F 1 378 ? -73.976 9.554 103.798 1.00 69.39 406 HIS F O 1
ATOM 19254 N N . LEU F 1 379 ? -73.231 10.835 105.502 1.00 69.58 407 LEU F N 1
ATOM 19255 C CA . LEU F 1 379 ? -74.173 10.308 106.500 1.00 68.12 407 LEU F CA 1
ATOM 19256 C C . LEU F 1 379 ? -75.632 10.687 106.246 1.00 67.13 407 LEU F C 1
ATOM 19257 O O . LEU F 1 379 ? -75.959 11.858 106.054 1.00 66.00 407 LEU F O 1
ATOM 19262 N N . ASN F 1 380 ? -76.498 9.677 106.251 1.00 69.50 408 ASN F N 1
ATOM 19263 C CA . ASN F 1 380 ? -77.933 9.872 106.089 1.00 72.68 408 ASN F CA 1
ATOM 19264 C C . ASN F 1 380 ? -78.678 9.576 107.390 1.00 74.32 408 ASN F C 1
ATOM 19265 O O . ASN F 1 380 ? -78.687 8.439 107.873 1.00 71.27 408 ASN F O 1
ATOM 19270 N N . GLU F 1 381 ? -79.313 10.611 107.939 1.00 77.08 409 GLU F N 1
ATOM 19271 C CA . GLU F 1 381 ? -80.000 10.534 109.231 1.00 80.51 409 GLU F CA 1
ATOM 19272 C C . GLU F 1 381 ? -81.334 9.782 109.191 1.00 78.78 409 GLU F C 1
ATOM 19273 O O . GLU F 1 381 ? -81.983 9.614 110.225 1.00 79.41 409 GLU F O 1
ATOM 19279 N N . ARG F 1 382 ? -81.735 9.326 108.006 1.00 79.41 410 ARG F N 1
ATOM 19280 C CA . ARG F 1 382 ? -82.941 8.509 107.852 1.00 81.02 410 ARG F CA 1
ATOM 19281 C C . ARG F 1 382 ? -82.689 7.046 108.229 1.00 77.05 410 ARG F C 1
ATOM 19282 O O . ARG F 1 382 ? -83.621 6.242 108.284 1.00 76.98 410 ARG F O 1
ATOM 19290 N N . PHE F 1 383 ? -81.425 6.711 108.489 1.00 74.90 411 PHE F N 1
ATOM 19291 C CA . PHE F 1 383 ? -81.053 5.386 108.983 1.00 70.30 411 PHE F CA 1
ATOM 19292 C C . PHE F 1 383 ? -81.164 5.280 110.510 1.00 67.31 411 PHE F C 1
ATOM 19293 O O . PHE F 1 383 ? -80.938 4.212 111.080 1.00 67.81 411 PHE F O 1
ATOM 19301 N N . PHE F 1 384 ? -81.507 6.392 111.161 1.00 63.76 412 PHE F N 1
ATOM 19302 C CA . PHE F 1 384 ? -81.859 6.400 112.580 1.00 60.17 412 PHE F CA 1
ATOM 19303 C C . PHE F 1 384 ? -83.360 6.183 112.779 1.00 64.97 412 PHE F C 1
ATOM 19304 O O . PHE F 1 384 ? -83.820 5.983 113.906 1.00 65.23 412 PHE F O 1
ATOM 19312 N N . SER F 1 385 ? -84.113 6.218 111.678 1.00 70.36 413 SER F N 1
ATOM 19313 C CA . SER F 1 385 ? -85.576 6.200 111.714 1.00 72.44 413 SER F CA 1
ATOM 19314 C C . SER F 1 385 ? -86.170 4.827 112.005 1.00 77.58 413 SER F C 1
ATOM 19315 O O . SER F 1 385 ? -85.497 3.801 111.892 1.00 81.17 413 SER F O 1
ATOM 19318 N N . LYS F 1 386 ? -87.452 4.833 112.364 1.00 81.12 414 LYS F N 1
ATOM 19319 C CA . LYS F 1 386 ? -88.224 3.616 112.589 1.00 83.33 414 LYS F CA 1
ATOM 19320 C C . LYS F 1 386 ? -88.742 3.048 111.265 1.00 85.21 414 LYS F C 1
ATOM 19321 O O . LYS F 1 386 ? -89.146 1.884 111.198 1.00 84.95 414 LYS F O 1
ATOM 19327 N N . ASP F 1 387 ? -88.726 3.881 110.222 1.00 86.91 415 ASP F N 1
ATOM 19328 C CA . ASP F 1 387 ? -89.154 3.487 108.878 1.00 87.71 415 ASP F CA 1
ATOM 19329 C C . ASP F 1 387 ? -88.162 2.519 108.247 1.00 85.94 415 ASP F C 1
ATOM 19330 O O . ASP F 1 387 ? -88.558 1.484 107.706 1.00 84.33 415 ASP F O 1
ATOM 19335 N N . TRP F 1 388 ? -86.876 2.863 108.332 1.00 86.28 416 TRP F N 1
ATOM 19336 C CA . TRP F 1 388 ? -85.787 2.025 107.824 1.00 87.07 416 TRP F CA 1
ATOM 19337 C C . TRP F 1 388 ? -85.648 0.727 108.620 1.00 86.19 416 TRP F C 1
ATOM 19338 O O . TRP F 1 388 ? -85.271 -0.312 108.070 1.00 85.81 416 TRP F O 1
ATOM 19349 N N . ALA F 1 389 ? -85.967 0.806 109.911 1.00 86.76 417 ALA F N 1
ATOM 19350 C CA . ALA F 1 389 ? -85.901 -0.329 110.826 1.00 89.19 417 ALA F CA 1
ATOM 19351 C C . ALA F 1 389 ? -86.793 -1.505 110.414 1.00 91.33 417 ALA F C 1
ATOM 19352 O O . ALA F 1 389 ? -86.393 -2.659 110.559 1.00 92.92 417 ALA F O 1
ATOM 19354 N N . THR F 1 390 ? -87.984 -1.209 109.891 1.00 91.76 418 THR F N 1
ATOM 19355 C CA . THR F 1 390 ? -88.945 -2.250 109.499 1.00 92.66 418 THR F CA 1
ATOM 19356 C C . THR F 1 390 ? -89.120 -2.387 107.977 1.00 93.96 418 THR F C 1
ATOM 19357 O O . THR F 1 390 ? -90.045 -3.058 107.505 1.00 92.52 418 THR F O 1
ATOM 19361 N N . TYR F 1 391 ? -88.210 -1.770 107.224 1.00 95.65 419 TYR F N 1
ATOM 19362 C CA . TYR F 1 391 ? -88.292 -1.698 105.763 1.00 98.86 419 TYR F CA 1
ATOM 19363 C C . TYR F 1 391 ? -87.930 -3.012 105.058 1.00 102.77 419 TYR F C 1
ATOM 19364 O O . TYR F 1 391 ? -87.008 -3.716 105.477 1.00 103.91 419 TYR F O 1
ATOM 19373 N N . ASP F 1 392 ? -88.670 -3.332 103.994 1.00 106.23 420 ASP F N 1
ATOM 19374 C CA . ASP F 1 392 ? -88.357 -4.469 103.122 1.00 107.84 420 ASP F CA 1
ATOM 19375 C C . ASP F 1 392 ? -87.485 -4.016 101.946 1.00 109.31 420 ASP F C 1
ATOM 19376 O O . ASP F 1 392 ? -87.921 -3.225 101.104 1.00 108.47 420 ASP F O 1
ATOM 19381 N N . GLY F 1 393 ? -86.265 -4.555 101.900 1.00 110.88 421 GLY F N 1
ATOM 19382 C CA . GLY F 1 393 ? -85.153 -4.033 101.092 1.00 111.36 421 GLY F CA 1
ATOM 19383 C C . GLY F 1 393 ? -85.273 -3.856 99.586 1.00 110.93 421 GLY F C 1
ATOM 19384 O O . GLY F 1 393 ? -85.410 -4.830 98.839 1.00 109.35 421 GLY F O 1
ATOM 19385 N N . ASP F 1 394 ? -85.205 -2.593 99.161 1.00 109.93 422 ASP F N 1
ATOM 19386 C CA . ASP F 1 394 ? -85.092 -2.197 97.755 1.00 108.34 422 ASP F CA 1
ATOM 19387 C C . ASP F 1 394 ? -84.537 -0.770 97.676 1.00 106.34 422 ASP F C 1
ATOM 19388 O O . ASP F 1 394 ? -84.719 0.023 98.603 1.00 105.09 422 ASP F O 1
ATOM 19393 N N . VAL F 1 395 ? -83.857 -0.451 96.575 1.00 104.69 423 VAL F N 1
ATOM 19394 C CA . VAL F 1 395 ? -83.298 0.887 96.368 1.00 102.56 423 VAL F CA 1
ATOM 19395 C C . VAL F 1 395 ? -84.392 1.865 95.935 1.00 102.54 423 VAL F C 1
ATOM 19396 O O . VAL F 1 395 ? -85.099 2.434 96.768 1.00 100.66 423 VAL F O 1
#

B-factor: mean 49.44, std 22.67, range [2.0, 131.13]

Solvent-accessible surface area: 96324 Å² total; per-residue (Å²): 135,88,53,39,52,14,29,6,46,39,2,2,8,0,12,28,35,4,1,4,28,37,26,1,9,1,14,38,0,9,32,16,114,118,38,70,9,2,1,0,1,1,4,16,14,3,59,74,16,1,2,0,0,7,2,0,0,0,31,46,42,117,32,80,6,20,2,0,1,0,3,22,32,35,1,5,1,1,1,4,11,0,1,0,6,4,2,28,103,22,0,68,98,75,8,0,0,2,3,1,5,0,50,29,0,38,124,135,13,31,83,71,60,12,0,41,46,12,3,18,5,10,0,2,1,4,1,2,72,81,40,78,35,37,48,2,4,43,26,0,0,53,18,0,27,119,18,3,73,113,6,20,33,111,89,8,0,88,60,7,18,57,125,96,168,26,47,85,73,22,54,23,80,4,33,20,5,4,60,16,5,54,101,23,17,36,22,20,9,75,24,19,76,47,17,29,92,28,45,72,111,48,1,27,101,27,45,169,88,5,36,118,150,79,22,32,58,34,0,43,84,41,1,61,53,37,0,107,150,42,21,85,72,8,147,36,25,0,35,37,147,25,28,72,90,120,7,106,164,79,58,190,163,45,114,58,50,33,136,86,93,33,16,14,77,3,27,0,0,8,0,0,1,0,0,0,12,11,1,27,94,5,106,0,6,3,10,0,2,0,2,2,6,7,95,125,14,10,90,61,0,16,5,92,70,101,2,2,31,62,0,6,99,3,0,70,58,0,0,56,56,1,21,3,37,47,27,8,50,16,4,90,5,8,55,30,80,44,2,6,9,2,16,42,11,10,0,4,23,0,4,8,12,3,5,48,24,3,28,74,27,0,48,56,87,57,121,29,63,118,23,132,72,54,104,137,3,12,34,163,92,0,8,64,42,85,42,80,25,170,137,63,165,172,52,83,84,26,13,0,42,84,0,2,9,3,18,30,37,4,0,3,27,41,31,8,1,1,16,28,0,10,37,14,115,130,48,70,13,2,5,1,1,1,5,14,13,1,64,78,13,1,2,0,0,9,4,0,0,0,32,42,37,114,34,79,5,22,3,0,0,1,1,22,30,36,1,6,1,1,2,4,9,0,1,0,6,4,2,26,100,30,1,68,101,106,6,0,0,2,4,1,5,0,58,25,0,45,122,69,13,26,82,66,60,10,0,26,42,13,3,20,2,9,0,1,0,3,2,2,69,80,40,77,44,36,56,3,3,44,27,0,0,45,32,0,31,75,24,6,42,45,2,2,19,32,14,0,0,64,54,7,22,72,98,94,170,28,52,106,57,5,62,99,18,5,55,40,3,5,91,16,6,59,145,19,20,46,36,19,12,89,38,25,80,51,20,29,105,40,39,80,105,54,0,27,112,35,44,183,90,7,39,115,147,86,44,61,110,32,0,45,78,45,1,77,53,40,0,95,150,42,11,82,68,18,173,32,21,0,32,30,161,37,26,59,122,112,8,116,154,50,54,184,143,46,114,52,56,32,121,94,90,52,22,16,89,2,15,0,0,2,0,0,1,0,0,0,10,13,0,27,84,4,112,1,5,2,10,0,3,0,2,2,7,2,84,80,15,9,96,57,0,16,4,102,65,105,5,3,43,69,0,5,102,2,0,74,44,0,0,70,54,1,22,4,94,44,28,8,52,20,4,167,35,4,40,84,92,45,14,6,11,1,15,45,14,11,0,5,23,0,3,3,23,4,6,112,33,3,30,81,24,0,48,112,85,70,118,28,69,118,20,130,69,34,98,96,2,21,29,130,86,0,1,66,44,75,39,103,12,159,121,25,150,166,155,39,76,79,26,34,2,50,58,9,2,8,5,7,44,64,52,1,4,42,37,29,9,26,1,21,55,0,14,42,15,117,122,42,73,14,2,4,1,1,2,6,25,6,1,58,112,4,1,1,0,0,8,4,0,0,0,38,54,38,118,33,76,6,30,3,0,1,0,2,23,31,35,1,5,1,1,2,5,9,0,2,0,5,2,3,27,97,28,0,68,98,100,8,0,0,2,3,2,4,0,60,27,0,42,151,121,17,26,79,75,59,9,0,96,91,10,21,31,40,11,0,6,3,6,1,2,85,72,41,77,48,41,54,2,4,35,27,0,0,44,24,0,35,115,21,46,88,129,16,64,50,77,86,9,0,82,57,9,21,72,120,94,164,28,48,122,70,27,59,100,98,5,70,76,58,6,84,110,32,58,154,68,19,49,112,134,7,87,125,51,127,143,7,138,82,30,37,63,146,27,1,24,104,53,39,157,82,5,38,127,110,59,14,49,35,28,0,16,70,46,2,42,57,40,0,97,159,47,16,79,63,14,170,28,27,0,30,36,160,40,30,54,100,110,8,103,143,52,57,189,156,34,118,61,54,29,130,96,88,54,18,18,86,3,30,1,0,9,0,0,0,0,0,0,7,12,0,28,88,2,112,0,6,3,10,0,0,0,2,1,6,8,58,129,15,4,97,59,0,16,6,96,76,102,5,3,39,71,0,4,103,5,0,42,43,0,0,68,54,1,22,3,73,47,19,9,39,15,4,163,50,6,39,33,47,32,12,5,8,9,19,38,30,6,0,5,22,0,2,2,25,2,4,58,37,2,24,49,30,0,45,40,84,74,124,26,73,109,23,130,64,51,87,152,2,13,37,152,98,0,6,53,48,77,44,83,19,151,96,31,136,170,145,147,65,77,72,30,24,2,48,45,13,3,8,10,10,51,56,68,0,2,54,29,24,9,35,0,15,46,0,15,27,11,117,129,42,76,15,2,5,0,1,1,5,16,13,0,58,82,13,1,1,0,0,6,3,0,0,0,43,50,37,119,30,76,4,26,3,0,1,0,0,19,36,35,1,7,1,2,2,2,7,0,1,0,4,3,2,19,97,27,1,76,99,105,8,0,0,1,5,1,8,0,70,25,0,39,146,124,11,27,77,74,68,10,1,50,80,4,4,30,5,10,0,1,1,3,0,2,56,76,34,77,45,39,50,1,2,44,23,0,0,44,24,0,39,111,25,10,88,121,5,16,35,81,90,19,0,77,55,5,23,76,108,92,178,27,61,120,74,28,65,109,79,5,72,51,8,2,100,13,4,29,140,18,23,45,16,32,5,84,84,69,152,108,42,42,84,131,49,1,17,105,34,37,174,77,12,34,123,150,86,46,65,113,40,0,54,84,46,1,67,55,37,0,91,150,39,11,79,61,15,171,27,27,0,40,37,149,42,28,60,103,109,6,110,155,61,64,90,89,40,43,38,49,35,81,87,87,57,24,9,72,3,33,0,0,10,0,0,1,0,0,0,11,12,0,26,83,4,118,0,6,3,10,1,2,0,5,1,12,5,32,84,12,4,41,59,0,5,6,60,62,86,6,3,28,43,0,2,86,4,0,69,56,0,0,75,51,0,22,4,93,50,31,10,50,18,8,112,18,6,48,82,87,50,17,7,11,2,16,45,10,11,0,4,24,0,2,5,24,2,3,111,32,2,27,73,27,0,48,104,89,68,118,27,73,112,23,130,68,42,110,180,4,20,41,164,119,18,7,65,41,9,6,59,34,183,92,126,155,172,64,88,67,30,26,0,42,46,9,2,10,8,9,50,56,52,1,3,53,25,31,4,18,0,16,30,0,9,32,18,110,134,38,74,12,2,4,1,1,1,3,17,11,0,59,64,16,0,2,0,0,10,3,0,0,0,40,52,36,120,33,81,6,18,3,0,1,0,1,23,36,37,2,6,1,1,2,2,8,0,1,0,6,3,2,23,102,18,0,68,101,94,9,0,0,1,4,0,2,0,59,22,0,42,157,120,11,30,80,77,59,9,1,98,90,8,21,40,39,9,0,10,6,4,2,2,57,80,44,79,34,34,16,1,3,21,26,0,0,50,28,0,34,114,21,46,82,131,14,66,50,77,78,10,0,77,48,10,10,60,22,103,67,17,13,26,18,28,63,21,91,5,31,61,61,3,25,92,26,58,94,72,22,54,109,130,8,92,137,82,165,24,134,68,27,41,88,133,38,1,19,110,38,39,171,94,9,38,112,141,78,49,65,117,39,0,42,83,46,3,82,43,44,0,95,156,58,18,82,68,19,157,36,19,0,46,35,170,40,33,79,124,103,11,111,179,91,53,179,146,44,106,60,44,32,131,88,98,59,22,22,87,2,31,1,0,6,0,0,1,0,0,0,10,11,0,27,80,2,103,0,7,3,11,0,3,0,5,1,11,7,76,105,15,7,97,60,0,17,8,106,79,124,4,6,44,66,0,3,119,15,0,68,53,0,0,76,56,1,22,4,91,48,30,7,52,18,6,154,43,8,55,94,90,46,14,8,6,0,18,44,11,9,0,4,29,0,2,4,23,3,5,110,35,4,26,68,26,0,51,97,91,67,124,26,70,117,24,128,64,64,90,128,6,13,26,170,96,10,7,81,40,60,34,97,91,76,94,196,164,51,73,88,28,20,2,41,44,16,2,8,14,8,56,64,52,0,2,41,33,27,15,25,0,28,75,1,3,34,18,112,136,48,78,7,2,0,0,1,1,4,26,15,0,64,85,16,2,3,0,0,1,4,0,2,0,35,44,40,117,38,73,2,26,2,0,1,0,1,24,36,34,1,4,2,1,2,5,9,0,1,0,5,4,1,30,95,25,2,99,97,74,9,0,0,3,3,1,6,2,77,26,1,41,150,121,12,26,83,73,56,10,1,35,81,4,3,20,7,8,1,0,1,4,2,3,59,78,44,82,36,45,59,2,4,48,28,0,0,49,28,0,34,114,21,4,89,96,5,10,37,78,80,7,0,82,58,9,25,70,111,98,169,26,51,124,72,24,62,106,75,4,64,32,8,4,103,6,4,54,126,24,12,58,21,38,4,105,52,88,64,68,123,42,48,60,139,35,1,26,102,32,53,153,89,5,36,124,145,98,50,68,124,44,2,49,92,46,2,69,54,47,0,91,156,49,20,81,72,16,161,45,8,0,31,25,153,18,29,87,100,108,9,107,182,83,48,179,147,48,111,65,57,42,124,91,118,57,28,19,100,2,30,0,0,6,0,0,2,0,0,0,12,12,1,28,91,10,126,0,10,2,12,0,3,0,5,1,10,7,95,118,21,6,99,66,0,18,3,108,64,118,9,4,32,76,0,0,92,4,0,49,76,0,0,79,58,0,21,5,98,46,26,9,47,20,4,163,37,9,42,90,101,34,11,8,10,10,20,38,32,13,0,4,29,0,5,9,22,2,2,126,31,0,16,85,32,0,54,106,102,74,116,26,76,126,25,133,70,61,108,190,12,23,34,181,117,22,8,78,80,80,32,113,153

Secondary structure (DSSP, 8-state):
----HHHHHHHHTT--HHHHH-HHHHHHHHT-SSS-EEEEE-SSTTTS--TT-HHHHHHHTT-S-EEEEE--TT--HHHHHHHHTTSHHHHTT-EEEEE--GGG--SS-S-HHHHTTT--HHHHHHHHHH--SSHHHHHHHHHHHHH-TT-TTHHHHHHHHTTPPPPHHHHHHHHHHHHHHHHHHHHHTTS--TTTTHHHHHTTTTTTTS-SS--HHHHHHHHHHHHHHTT-S-SSS--HHHIIIIIGGGHHHHTTTTTT---SS-THHHHHHHHHHHHHHTT-EEEEEE----HHHHHHTT--HHHHHHHHHHHHHHHHTTT---EEE-TT-TTSTT-BSSSS-B-TTHHHHHHHHHHHHHHS--PPPPP---GGGGSHHHHT--S-TT--/----HHHHHHHHHH-SHHHHH-HHHHHHHHT-SSS-EEEEE-SSTTSS--TT-HHHHHHHTT-S-EEEEE--TT--HHHHHHHHTT-HHHHTT-EEEEE--GGG--TT-S-HHHHTTT--HHHHHHHHHH--SSHHHHHHHHHHHHH-TT-TTHHHHHHHHTTPPP-HHHHHHHHHHHHHHHHHHHHHGGG--TTSSHHIIIIITTTTTS-SS--HHHHHHHHHHHHHHHTTT-SS---HHHIIIIIIS-SGGGTTTTSS---SS-THHHHHHHHHHHHHHTT-EEEEEE----HHHHHHTT--HHHHHHHHHHHHHHHHTTT---EEE-TT-TTSTT-BSSSS-B-THHHHHHHHHHHHHHHS-PPPPPP---GGGGSHHHHT--S-GGGG-/----HHHHHHHHTT-SHHHHH-HHHHHHHHT-SSS-EEEEE-SSTTTS--TT-HHHHHHHTT-S-EEEEE--TT--HHHHHHHHTT-HHHHTT-EEEEE--GGG--SS-S-HHHHHHH--HHHHHHHHHH--SSHHHHHHHHHHHHH-TT-TTHHHHHHHHTTPPP-HHHHHHHHHHHHHHHHHHHHHSTT----HHHHIIIIITSTTTS-SS--HHHHHHHHHHHHHHTS-S-SS---HHHIIIIITTTTTTTTTTTTT---SS-THHHHHHHHHHHHHHTT-EEEEEEPPPPHHHHHHHT--HHHHHHHHHHHHHHHHTTT---EEE-TT-TTSTTSBSSSS-B-THHHHHHHHHHHHHHHS----------GGGGSHHHHT--S-GGGS--/----HHHHHHHHTT--HHHHH-HHHHHHHHT-SSS-EEEEE-SGGGSS--TTSHHHHHHHTT-S-EEEEE--TT--HHHHHHHHTTSHHHHTT-EEEEE--GGG--TT-S-HHHHHHH--HHHHHHHHHH--SSHHHHHHHHHHHHH-TT-TTHHHHHHHHTTPPPPHHHHHHHHHHHHHHHHHHTTTT---HHHHHHHTHHHHSSS-SS--HHHHHHHHHHHHHHHTTTSSS---HHHIIIIISTTHHHHTTTTSS---SS-THHHHHHHHHHHHHHTT-EEEEEE----HHHHHHTT--HHHHHHHHHHHHHHHHTTT---EEE-TT-TTSTT-BSSSS-B-THHHHHHHHHHHHHHHS----------GGGGSHHHHT--S-SS--/----HHHHHHHHHH-SHHHHH-HHHHHHHHT-SSS-EEEEE-SSTTSS--TT-HHHHHHHTT-S-EEEEE--TT--HHHHHHHHTTSGGGTTT-EEEEE--GGG--TT-S-HHHHHHH--HHHHHHHHHH--SSHHHHHHHHHHHHH-TT-TTHHHHHHHHTTPPPPHHHHHHHHHHHHHHHHHHHHHTT---HHHHHIIIIIHHHTTS-SS--HHHHHHHHHHHHHHHS-S-SS---HHHHHHTSBTB-STTTTGGGS---SS-THHHHHHHHHHHHHHTT-EEEEEE----TTHHHHTT--HHHHHHHHHHHHHHHHTTT---EEE-TT-TTSTT-BSSSSSB-THHHHHHHHHHHHHHHS--PPPPP---GGGSSHHHHT--S-S--/----HHHHHHHHT--SHHHHH-HHHHHHHTT-SSS-EEEEE-STTTTS--TT-HHHHHHHTT-S-EEEEE--TT--HHHHHHHHTTSGGGSTT-EEEEE--GGG--SS-S-HHHHHHH--HHHHHHHHHH--SSHHHHHHHHHHHHH-TT-TTHHHHHHHHTTPPP-HHHHHHHHHHHHHHHHHHHHHTT---HHHHIIIIITHHHHS-SS--HHHHHHHHHHHHHHT-TTTSSS--HHHHTTTSSS-STTTTT-TTS---SS-THHHHHHHHHHHHHHHT-EEEEEE----HHHIIIII--HHHHHHHHHHHHHHHHTTT---EEE-TTGGGSTTSBSSSSSB-TTHHHHHHHHHHHHHHS----PPP---GGGGSHHHHT-----